Protein AF-0000000066226506 (afdb_homodimer)

Foldseek 3Di:
DKDWQVVLCLFFVCSVVPDPVVLQVLCVLLPWHFDDKDAFDDKAQKAKWAWADWAADPPDRQKIWTWIHQDPPDTFTAIDRFPVVVPVVVQHRWIFMWRFQQIAFPVGDHWHFDDDPNDIHGTDGAQPCRHPVVLLVQEDPNSNRHGDTARDDDRNDRP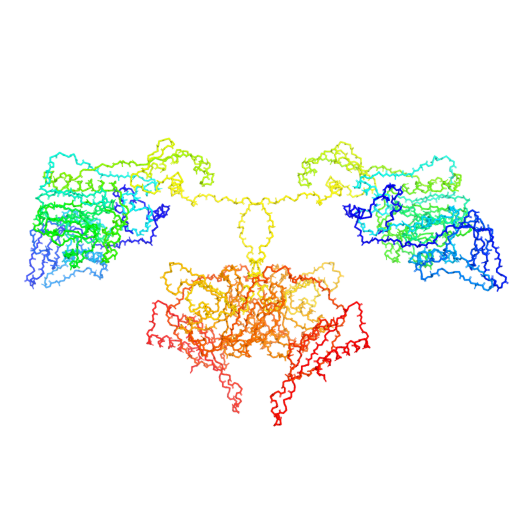CCQQQVNRIMMTDIDDDQQALQVLAVLQVSLLSCLLVVGDTDDPQDDDPLPAEDADPAAEEEPDDPFFPDKWFKKFFQAAWAADGSNLQSVCSSVVHHGDTNVVSLQVVLCNHLLFGKDKFQPVLADHHKYWDFDPDWDWFQWPVRDIDTDDGRQTFIHGPPGTQARPQATGGPSGDDDRPGGMMTMITTGGHLVNLVVRCVVRVGDDSRSVSSVGHHFVVSSVVSVSSVCRVVVVPDPSHRMHDISDDDDDDQFDDKEFADVCVLCVVLPNPVVQDPVNLQSSLVSSVWDDDPRMITHTRRRDNDDYVVVSSSSVCSSVPNVPDDDDDDDDPPDVDDPPLQVVLVVVLVVVVVVQVAAEDDDDQFAAPVLQCAPLVVPADDFDFDPDDPDNGGTTGHNFDASRLLLVVLVCVVVPHDDTKYKYWDWGQGPVGTFIKMKIKGFAAGPADPVDRPDHHGPALVVVVVSVQVSLVSLQFGWDWDFDPDPPFFHRVFKIFTDGPNDTFWIKGWTDLVSSVVSVRSVTIMIMIMGGCRCSSPPPPGDDDDDDDDDPDDKDKDKDKKWDDPPDDPVNVVVLLVVLVQFPDKDFPDKDQCPVVPPVPPPGGTIMTIMMTIGDDPPDDDDPVRVVVSVVVSQVSCVVVVIHD/DKDWQVVLCLFFVCSVVPDVVVLQVLCVLLPWHFPDKDAFDDKAQKWKWAFADWDADPPDRQKIWTWIHQDPPDTFTAIDRFPVVVVVVVRHRWIFMWRFQQIQFPVGDHWHFDDDPNDTHGTDGAAPCRHPVVLLVQEDPNRNRHGDTARDDDRNDRPPCQQQVSRIMMTDIDDDQQALQVLAVLQVSLLSCLLVVGDTDDPLDFDPLPAEDADPAAEEEPDDPQFPDKWFKKFFQAAWAADGSNLQSVCSSVVHHGDTNVVSLQVVLCNHLLFGKDKFQPVLADHHKYWDFDPDWDWFQWPVRDIDTDDGRQTFIHGPPGTQDRPQATGGPSGDDDRPGGMMTMITTGGHLVNLVVRCVVRVGDDSRSVSSVGHHFVVSSVVSVSSVCRVVVVPDPNHRMHDISDDDDDDQFDDKEFADVCVLCVVLPNPVVQDPVNLQSSLVSSPWDDDPRMITHTRRRDNDDYVVVSSSSVCSSVPNVVDDDDDDDDPPPVDDPPLQVVLVVVLQVVVVVQVAAEDDDDQFAAPVLQCAPLVVPADDFDFDPDDPDNGGTTGHNFDASRLLLVVLVCVVVPHDDTKYKYWDWGQGPVGTFIKMKIKGFAAGPADPVGRPDHHGPALVVVVVSVQVSLVSLQFGWDWDFDPDPPFFNRVFKIFIHGPNDTFWIKGWTDLVSSVVSVRSVTIMIMIMGGCRCSSPPPPGDDDDDDDDDPDDKDKDKDKKWDDPPDDVVNVVVLLVVLPQFPDKDFPDKDQCPVVPPVPPDGGTIITIMMTIGDDPPDDDDPVRVVVSVVVSQVSCVVVVIHD

pLDDT: mean 89.47, std 9.87, range [40.28, 98.5]

Solvent-accessible surface area (backbone atoms only — not comparable to full-atom values): 88257 Å² total; per-residue (Å²): 90,71,41,44,50,64,64,43,26,68,32,25,67,67,53,80,76,50,55,67,69,59,50,48,51,49,34,40,49,65,53,36,38,66,76,48,76,47,73,54,84,85,64,60,54,38,31,24,21,30,34,67,47,77,40,72,37,89,86,36,90,70,35,32,37,30,36,29,34,48,46,98,86,40,71,44,40,29,61,46,62,44,64,62,64,74,46,48,89,78,42,56,76,27,28,32,43,33,32,28,64,72,14,59,35,82,76,69,52,64,34,56,74,41,76,59,90,89,42,70,19,60,31,41,77,36,29,58,46,46,70,41,53,90,56,45,86,28,47,32,76,68,51,69,58,21,53,49,73,35,92,75,77,55,81,43,34,59,72,60,42,68,56,39,49,53,75,37,44,34,37,33,33,48,72,52,86,78,45,50,50,49,61,2,43,54,55,40,44,36,43,52,19,44,61,69,70,48,68,67,44,81,88,76,66,79,72,79,81,72,64,48,36,78,63,93,54,54,59,44,70,72,49,86,81,52,46,86,40,60,33,35,35,34,40,45,82,46,76,78,43,77,54,54,49,53,60,38,23,54,34,38,74,60,70,34,61,48,80,30,36,66,63,36,46,37,58,49,52,20,50,41,41,40,43,58,47,48,70,32,21,43,82,58,53,46,73,40,40,34,35,37,56,33,83,56,78,45,73,49,49,28,72,84,76,43,76,45,73,44,46,72,62,35,51,30,31,27,38,73,81,48,68,40,22,43,53,66,50,46,47,17,48,70,22,50,68,56,89,82,40,36,36,33,35,39,36,41,61,35,60,40,24,67,59,40,44,52,48,30,60,73,71,68,53,86,37,72,41,29,58,51,39,44,32,72,64,39,66,45,32,50,52,51,45,53,50,51,49,51,45,60,46,56,77,76,45,56,51,63,33,29,30,47,65,63,57,86,83,87,72,61,69,51,73,47,77,34,68,54,56,71,66,58,50,28,51,73,72,69,60,44,79,82,66,53,69,67,58,54,49,48,53,43,36,45,59,59,32,46,68,56,91,51,35,35,32,39,34,41,60,60,87,69,71,82,49,53,68,48,51,46,53,58,48,41,33,58,69,36,71,85,75,56,77,87,73,64,53,80,39,68,54,61,85,65,79,72,65,60,63,62,52,47,53,50,51,46,51,52,38,43,39,54,70,65,32,40,83,54,84,80,78,61,50,24,25,68,68,55,23,59,42,75,30,84,83,62,76,65,74,63,51,66,53,91,83,49,92,41,73,60,42,27,22,38,30,60,47,54,57,52,58,52,46,49,51,47,32,55,34,48,76,64,69,42,84,66,67,36,35,32,33,78,46,68,40,60,46,86,91,43,74,39,38,29,38,22,36,43,36,60,52,47,45,78,49,44,67,56,42,73,82,38,29,35,66,76,49,59,68,48,52,49,53,52,50,48,53,57,43,38,65,52,36,46,74,73,44,78,42,79,42,90,64,61,83,53,32,36,46,97,43,30,34,31,34,26,45,96,90,35,79,41,29,40,38,24,31,51,32,51,77,64,29,47,80,45,75,42,51,89,52,70,37,36,38,38,43,34,50,42,43,63,53,66,70,51,80,87,45,62,74,88,65,92,71,81,81,73,88,63,80,80,50,72,49,78,45,52,35,33,35,43,88,84,53,53,67,64,58,53,51,52,55,57,66,68,44,77,61,47,65,48,70,46,51,56,36,70,48,67,35,71,79,59,71,59,86,67,86,69,81,53,50,41,32,38,29,32,37,38,29,49,56,66,75,96,59,86,77,50,74,68,56,51,51,50,54,52,50,51,52,52,49,55,35,47,74,71,64,34,41,109,89,69,43,45,50,64,64,44,27,66,32,25,67,67,52,81,76,49,55,66,67,58,50,49,51,50,34,40,50,66,52,36,38,68,75,49,75,49,73,57,84,86,63,61,53,38,30,22,21,31,34,70,48,75,40,73,36,90,87,38,90,70,32,32,38,30,36,29,33,46,46,98,87,40,73,43,39,28,63,46,63,45,63,62,62,75,47,48,88,78,40,55,75,27,29,33,43,32,32,28,66,72,14,57,36,82,77,70,51,63,34,56,74,42,75,59,90,88,42,69,19,61,31,41,78,37,29,58,48,46,70,43,53,89,56,44,85,27,48,32,78,67,53,70,57,21,55,49,72,35,91,75,79,56,80,45,34,59,73,58,40,68,55,38,50,53,75,38,44,34,37,32,33,48,73,52,86,77,45,52,50,48,60,2,43,55,56,39,44,36,42,51,19,42,58,70,70,48,69,67,45,80,89,75,66,78,72,79,79,71,65,49,36,77,64,91,56,54,57,44,72,70,47,87,81,50,46,86,41,61,32,34,34,35,40,45,82,44,76,77,44,77,55,52,49,54,60,40,22,54,35,38,73,60,69,33,61,46,80,30,36,66,63,37,47,36,59,50,51,20,49,42,43,40,42,58,48,47,72,33,20,41,83,57,54,46,74,40,41,34,35,36,56,32,83,56,80,45,73,50,49,28,69,84,76,42,78,44,72,44,45,73,64,34,51,29,30,26,38,72,82,49,68,41,23,42,53,66,49,47,48,16,50,71,24,50,68,57,90,83,40,36,34,33,34,40,36,41,63,35,62,40,24,68,59,39,43,52,47,30,62,72,70,68,53,85,37,72,41,30,58,50,40,46,31,72,65,39,67,46,33,50,54,51,46,52,48,50,50,50,45,59,46,57,76,75,45,57,52,62,32,29,29,47,65,64,57,86,83,86,71,61,70,51,74,46,78,34,67,54,56,70,66,59,49,29,50,75,71,69,60,44,79,81,65,54,68,66,58,56,47,47,54,42,38,47,60,58,32,47,68,56,90,51,36,37,31,39,34,41,61,60,86,69,71,84,50,52,68,46,51,46,53,58,48,41,34,58,68,35,72,85,73,55,77,87,74,65,53,79,38,68,54,61,84,65,80,73,64,60,62,62,51,47,53,50,51,48,51,53,39,44,40,54,68,66,32,41,83,54,85,80,77,60,49,23,25,68,67,56,24,60,41,75,31,84,83,62,75,66,75,63,50,67,54,90,83,49,94,40,74,60,43,26,21,37,29,60,46,54,56,51,60,53,46,49,52,48,31,54,33,49,76,64,69,44,83,65,66,37,36,30,36,75,45,69,39,59,46,86,91,43,74,39,38,30,38,22,35,42,34,58,51,46,46,79,48,43,67,56,42,73,81,39,29,35,66,74,48,59,68,48,52,50,53,51,49,48,54,56,44,39,66,53,36,46,75,72,45,77,42,80,41,90,63,61,84,53,32,36,46,97,41,31,34,31,33,28,46,95,90,35,79,41,30,42,37,23,30,52,32,50,77,62,28,47,80,45,74,42,51,90,52,69,37,36,38,37,43,34,52,42,43,64,54,67,69,49,81,87,45,62,74,87,66,90,72,80,79,72,90,60,79,79,51,72,50,78,43,52,35,32,36,44,87,85,54,54,67,64,59,53,51,50,55,57,64,66,44,78,62,45,64,48,69,45,51,57,37,69,47,65,36,72,78,58,71,60,88,65,86,71,80,54,51,43,33,38,30,32,36,37,27,48,56,67,73,98,58,86,77,49,72,67,56,52,51,50,54,52,49,52,50,53,50,55,35,47,74,71,65,35,43,108

Structure (mmCIF, N/CA/C/O backbone):
data_AF-0000000066226506-model_v1
#
loop_
_entity.id
_entity.type
_entity.pdbx_description
1 polymer 'Phenylalanine--tRNA ligase beta subunit'
#
loop_
_atom_site.group_PDB
_atom_site.id
_atom_site.type_symbol
_atom_site.label_atom_id
_atom_site.label_alt_id
_atom_site.label_comp_id
_atom_site.label_asym_id
_atom_site.label_entity_id
_atom_site.label_seq_id
_atom_site.pdbx_PDB_ins_code
_atom_site.Cartn_x
_atom_site.Cartn_y
_atom_site.Cartn_z
_atom_site.occupancy
_atom_site.B_iso_or_equiv
_atom_site.auth_seq_id
_atom_site.auth_comp_id
_atom_site.auth_asym_id
_atom_site.auth_atom_id
_atom_site.pdbx_PDB_model_num
ATOM 1 N N . MET A 1 1 ? 6.039 41.031 18.359 1 91.06 1 MET A N 1
ATOM 2 C CA . MET A 1 1 ? 6.832 42.281 18.328 1 91.06 1 MET A CA 1
ATOM 3 C C . MET A 1 1 ? 6.625 43 17.016 1 91.06 1 MET A C 1
ATOM 5 O O . MET A 1 1 ? 6.57 42.375 15.945 1 91.06 1 MET A O 1
ATOM 9 N N . LEU A 1 2 ? 6.469 44.281 17.141 1 93.94 2 LEU A N 1
ATOM 10 C CA . LEU A 1 2 ? 6.332 45.094 15.953 1 93.94 2 LEU A CA 1
ATOM 11 C C . LEU A 1 2 ? 7.691 45.625 15.484 1 93.94 2 LEU A C 1
ATOM 13 O O . LEU A 1 2 ? 8.414 46.25 16.25 1 93.94 2 LEU A O 1
ATOM 17 N N . LEU A 1 3 ? 7.965 45.25 14.297 1 94.56 3 LEU A N 1
ATOM 18 C CA . LEU A 1 3 ? 9.25 45.594 13.727 1 94.56 3 LEU A CA 1
ATOM 19 C C . LEU A 1 3 ? 9.07 46.625 12.594 1 94.56 3 LEU A C 1
ATOM 21 O O . LEU A 1 3 ? 8.516 46.281 11.547 1 94.56 3 LEU A O 1
ATOM 25 N N . SER A 1 4 ? 9.57 47.781 12.859 1 93.81 4 SER A N 1
ATOM 26 C CA . SER A 1 4 ? 9.492 48.875 11.883 1 93.81 4 SER A CA 1
ATOM 27 C C . SER A 1 4 ? 10.672 48.812 10.914 1 93.81 4 SER A C 1
ATOM 29 O O . SER A 1 4 ? 11.828 48.75 11.344 1 93.81 4 SER A O 1
ATOM 31 N N . LYS A 1 5 ? 10.359 48.875 9.656 1 94.5 5 LYS A N 1
ATOM 32 C CA . LYS A 1 5 ? 11.406 48.875 8.641 1 94.5 5 LYS A CA 1
ATOM 33 C C . LYS A 1 5 ? 12.281 50.125 8.789 1 94.5 5 LYS A C 1
ATOM 35 O O . LYS A 1 5 ? 13.5 50.062 8.625 1 94.5 5 LYS A O 1
ATOM 40 N N . LYS A 1 6 ? 11.734 51.219 9.164 1 90.94 6 LYS A N 1
ATOM 41 C CA . LYS A 1 6 ? 12.469 52.469 9.336 1 90.94 6 LYS A CA 1
ATOM 42 C C . LYS A 1 6 ? 13.398 52.375 10.539 1 90.94 6 LYS A C 1
ATOM 44 O O . LYS A 1 6 ? 14.5 52.938 10.516 1 90.94 6 LYS A O 1
ATOM 49 N N . VAL A 1 7 ? 12.898 51.719 11.547 1 91.62 7 VAL A N 1
ATOM 50 C CA . VAL A 1 7 ? 13.766 51.531 12.711 1 91.62 7 VAL A CA 1
ATOM 51 C C . VAL A 1 7 ? 14.945 50.656 12.359 1 91.62 7 VAL A C 1
ATOM 53 O O . VAL A 1 7 ? 16.078 50.906 12.766 1 91.62 7 VAL A O 1
ATOM 56 N N . ILE A 1 8 ? 14.703 49.625 11.578 1 94.88 8 ILE A N 1
ATOM 57 C CA . ILE A 1 8 ? 15.766 48.719 11.148 1 94.88 8 ILE A CA 1
ATOM 58 C C . ILE A 1 8 ? 16.797 49.5 10.344 1 94.88 8 ILE A C 1
ATOM 60 O O . ILE A 1 8 ? 18 49.219 10.43 1 94.88 8 ILE A O 1
ATOM 64 N N . ALA A 1 9 ? 16.328 50.438 9.578 1 93.19 9 ALA A N 1
ATOM 65 C CA . ALA A 1 9 ? 17.188 51.188 8.695 1 93.19 9 ALA A CA 1
ATOM 66 C C . ALA A 1 9 ? 18.266 51.938 9.484 1 93.19 9 ALA A C 1
ATOM 68 O O . ALA A 1 9 ? 19.297 52.312 8.938 1 93.19 9 ALA A O 1
ATOM 69 N N . ASN A 1 10 ? 17.984 52.156 10.812 1 90.06 10 ASN A N 1
ATOM 70 C CA . ASN A 1 10 ? 18.984 52.781 11.664 1 90.06 10 ASN A CA 1
ATOM 71 C C . ASN A 1 10 ? 20.219 51.875 11.82 1 90.06 10 ASN A C 1
ATOM 73 O O . ASN A 1 10 ? 21.312 52.344 12.109 1 90.06 10 ASN A O 1
ATOM 77 N N . PHE A 1 11 ? 19.969 50.625 11.555 1 94.75 11 PHE A N 1
ATOM 78 C CA . PHE A 1 11 ? 21.047 49.656 11.727 1 94.75 11 PHE A CA 1
ATOM 79 C C . PHE A 1 11 ? 21.5 49.094 10.375 1 94.75 11 PHE A C 1
ATOM 81 O O . PHE A 1 11 ? 22.641 48.656 10.227 1 94.75 11 PHE A O 1
ATOM 88 N N . ILE A 1 12 ? 20.562 49.031 9.469 1 96.06 12 ILE A N 1
ATOM 89 C CA . ILE A 1 12 ? 20.828 48.594 8.102 1 96.06 12 ILE A CA 1
ATOM 90 C C . ILE A 1 12 ? 20.344 49.656 7.125 1 96.06 12 ILE A C 1
ATOM 92 O O . ILE A 1 12 ? 19.266 49.531 6.535 1 96.06 12 ILE A O 1
ATOM 96 N N . PRO A 1 13 ? 21.094 50.562 6.855 1 93.69 13 PRO A N 1
ATOM 97 C CA . PRO A 1 13 ? 20.672 51.719 6.066 1 93.69 13 PRO A CA 1
ATOM 98 C C . PRO A 1 13 ? 20.125 51.344 4.691 1 93.69 13 PRO A C 1
ATOM 100 O O . PRO A 1 13 ? 19.219 51.969 4.176 1 93.69 13 PRO A O 1
ATOM 103 N N . THR A 1 14 ? 20.547 50.25 4.184 1 95 14 THR A N 1
ATOM 104 C CA . THR A 1 14 ? 20.188 49.875 2.818 1 95 14 THR A CA 1
ATOM 105 C C . THR A 1 14 ? 18.953 49 2.801 1 95 14 THR A C 1
ATOM 107 O O . THR A 1 14 ? 18.516 48.562 1.737 1 95 14 THR A O 1
ATOM 110 N N . ILE A 1 15 ? 18.344 48.75 3.898 1 95.19 15 ILE A N 1
ATOM 111 C CA . ILE A 1 15 ? 17.234 47.812 3.99 1 95.19 15 ILE A CA 1
ATOM 112 C C . ILE A 1 15 ? 16.016 48.406 3.279 1 95.19 15 ILE A C 1
ATOM 114 O O . ILE A 1 15 ? 15.141 47.656 2.822 1 95.19 15 ILE A O 1
ATOM 118 N N . THR A 1 16 ? 15.938 49.781 3.178 1 91.75 16 THR A N 1
ATOM 119 C CA . THR A 1 16 ? 14.805 50.469 2.551 1 91.75 16 THR A CA 1
ATOM 120 C C . THR A 1 16 ? 14.727 50.125 1.066 1 91.75 16 THR A C 1
ATOM 122 O O . THR A 1 16 ? 13.664 50.219 0.457 1 91.75 16 THR A O 1
ATOM 125 N N . LYS A 1 17 ? 15.812 49.625 0.617 1 93.25 17 LYS A N 1
ATOM 126 C CA . LYS A 1 17 ? 15.859 49.281 -0.807 1 93.25 17 LYS A CA 1
ATOM 127 C C . LYS A 1 17 ? 15.469 47.844 -1.057 1 93.25 17 LYS A C 1
ATOM 129 O O . LYS A 1 17 ? 15.281 47.438 -2.205 1 93.25 17 LYS A O 1
ATOM 134 N N . ILE A 1 18 ? 15.422 47.156 -0.051 1 95.31 18 ILE A N 1
ATOM 135 C CA . ILE A 1 18 ? 15.078 45.75 -0.169 1 95.31 18 ILE A CA 1
ATOM 136 C C . ILE A 1 18 ? 13.562 45.562 -0.168 1 95.31 18 ILE A C 1
ATOM 138 O O . ILE A 1 18 ? 12.859 46.219 0.604 1 95.31 18 ILE A O 1
ATOM 142 N N . GLU A 1 19 ? 13.07 44.75 -1.031 1 95.31 19 GLU A N 1
ATOM 143 C CA . GLU A 1 19 ? 11.641 44.469 -1.099 1 95.31 19 GLU A CA 1
ATOM 144 C C . GLU A 1 19 ? 11.141 43.812 0.185 1 95.31 19 GLU A C 1
ATOM 146 O O . GLU A 1 19 ? 11.836 43 0.78 1 95.31 19 GLU A O 1
ATOM 151 N N . ASP A 1 20 ? 9.938 44.219 0.591 1 95.19 20 ASP A N 1
ATOM 152 C CA . ASP A 1 20 ? 9.359 43.688 1.824 1 95.19 20 ASP A CA 1
ATOM 153 C C . ASP A 1 20 ? 9.281 42.156 1.784 1 95.19 20 ASP A C 1
ATOM 155 O O . ASP A 1 20 ? 9.508 41.5 2.797 1 95.19 20 ASP A O 1
ATOM 159 N N . LYS A 1 21 ? 8.961 41.656 0.585 1 95 21 LYS A N 1
ATOM 160 C CA . LYS A 1 21 ? 8.852 40.188 0.451 1 95 21 LYS A CA 1
ATOM 161 C C . LYS A 1 21 ? 10.164 39.5 0.799 1 95 21 LYS A C 1
ATOM 163 O O . LYS A 1 21 ? 10.172 38.469 1.46 1 95 21 LYS A O 1
ATOM 168 N N . LYS A 1 22 ? 11.195 40.062 0.374 1 95.12 22 LYS A N 1
ATOM 169 C CA . LYS A 1 22 ? 12.516 39.5 0.65 1 95.12 22 LYS A CA 1
ATOM 170 C C . LYS A 1 22 ? 12.859 39.625 2.135 1 95.12 22 LYS A C 1
ATOM 172 O O . LYS A 1 22 ? 13.516 38.719 2.689 1 95.12 22 LYS A O 1
ATOM 177 N N . ILE A 1 23 ? 12.398 40.688 2.762 1 96.56 23 ILE A N 1
ATOM 178 C CA . ILE A 1 23 ? 12.625 40.875 4.191 1 96.56 23 ILE A CA 1
ATOM 179 C C . ILE A 1 23 ? 11.836 39.812 4.965 1 96.56 23 ILE A C 1
ATOM 181 O O . ILE A 1 23 ? 12.352 39.219 5.914 1 96.56 23 ILE A O 1
ATOM 185 N N . VAL A 1 24 ? 10.672 39.562 4.516 1 96.31 24 VAL A N 1
ATOM 186 C CA . VAL A 1 24 ? 9.828 38.562 5.152 1 96.31 24 VAL A CA 1
ATOM 187 C C . VAL A 1 24 ? 10.477 37.188 5.027 1 96.31 24 VAL A C 1
ATOM 189 O O . VAL A 1 24 ? 10.531 36.438 6 1 96.31 24 VAL A O 1
ATOM 192 N N . GLU A 1 25 ? 10.961 36.906 3.838 1 93.19 25 GLU A N 1
ATOM 193 C CA . GLU A 1 25 ? 11.641 35.625 3.615 1 93.19 25 GLU A CA 1
ATOM 194 C C . GLU A 1 25 ? 12.859 35.5 4.52 1 93.19 25 GLU A C 1
ATOM 196 O O . GLU A 1 25 ? 13.109 34.438 5.082 1 93.19 25 GLU A O 1
ATOM 201 N N . ALA A 1 26 ? 13.539 36.531 4.609 1 94.44 26 ALA A N 1
ATOM 202 C CA . ALA A 1 26 ? 14.742 36.531 5.438 1 94.44 26 ALA A CA 1
ATOM 203 C C . ALA A 1 26 ? 14.398 36.344 6.91 1 94.44 26 ALA A C 1
ATOM 205 O O . ALA A 1 26 ? 15.047 35.531 7.602 1 94.44 26 ALA A O 1
ATOM 206 N N . LEU A 1 27 ? 13.383 37.062 7.375 1 95.69 27 LEU A N 1
ATOM 207 C CA . LEU A 1 27 ? 12.945 36.938 8.758 1 95.69 27 LEU A CA 1
ATOM 208 C C . LEU A 1 27 ? 12.5 35.531 9.062 1 95.69 27 LEU A C 1
ATOM 210 O O . LEU A 1 27 ? 12.906 34.938 10.07 1 95.69 27 LEU A O 1
ATOM 214 N N . ASN A 1 28 ? 11.82 34.938 8.188 1 93.12 28 ASN A N 1
ATOM 215 C CA . ASN A 1 28 ? 11.367 33.562 8.367 1 93.12 28 ASN A CA 1
ATOM 216 C C . ASN A 1 28 ? 12.539 32.594 8.344 1 93.12 28 ASN A C 1
ATOM 218 O O . ASN A 1 28 ? 12.555 31.625 9.109 1 93.12 28 ASN A O 1
ATOM 222 N N . ALA A 1 29 ? 13.422 32.812 7.488 1 90.62 29 ALA A N 1
ATOM 223 C CA . ALA A 1 29 ? 14.578 31.922 7.34 1 90.62 29 ALA A CA 1
ATOM 224 C C . ALA A 1 29 ? 15.414 31.891 8.617 1 90.62 29 ALA A C 1
ATOM 226 O O . ALA A 1 29 ? 15.93 30.844 9.008 1 90.62 29 ALA A O 1
ATOM 227 N N . ILE A 1 30 ? 15.531 33.031 9.266 1 92.31 30 ILE A N 1
ATOM 228 C CA . ILE A 1 30 ? 16.406 33.062 10.438 1 92.31 30 ILE A CA 1
ATOM 229 C C . ILE A 1 30 ? 15.633 32.625 11.68 1 92.31 30 ILE A C 1
ATOM 231 O O . ILE A 1 30 ? 16.219 32.406 12.742 1 92.31 30 ILE A O 1
ATOM 235 N N . GLY A 1 31 ? 14.297 32.5 11.492 1 91.5 31 GLY A N 1
ATOM 236 C CA . GLY A 1 31 ? 13.523 31.938 12.586 1 91.5 31 GLY A CA 1
ATOM 237 C C . GLY A 1 31 ? 12.531 32.906 13.188 1 91.5 31 GLY A C 1
ATOM 238 O O . GLY A 1 31 ? 11.867 32.594 14.172 1 91.5 31 GLY A O 1
ATOM 239 N N . ALA A 1 32 ? 12.508 34.188 12.773 1 94.25 32 ALA A N 1
ATOM 240 C CA . ALA A 1 32 ? 11.484 35.156 13.172 1 94.25 32 ALA A CA 1
ATOM 241 C C . ALA A 1 32 ? 10.281 35.094 12.234 1 94.25 32 ALA A C 1
ATOM 243 O O . ALA A 1 32 ? 10.273 35.75 11.188 1 94.25 32 ALA A O 1
ATOM 244 N N . GLU A 1 33 ? 9.328 34.5 12.664 1 94.25 33 GLU A N 1
ATOM 245 C CA . GLU A 1 33 ? 8.18 34.25 11.797 1 94.25 33 GLU A CA 1
ATOM 246 C C . GLU A 1 33 ? 7.305 35.5 11.664 1 94.25 33 GLU A C 1
ATOM 248 O O . GLU A 1 33 ? 6.883 36.062 12.672 1 94.25 33 GLU A O 1
ATOM 253 N N . VAL A 1 34 ? 7.066 35.906 10.477 1 95.62 34 VAL A N 1
ATOM 254 C CA . VAL A 1 34 ? 6.219 37.062 10.227 1 95.62 34 VAL A CA 1
ATOM 255 C C . VAL A 1 34 ? 4.75 36.656 10.227 1 95.62 34 VAL A C 1
ATOM 257 O O . VAL A 1 34 ? 4.328 35.844 9.406 1 95.62 34 VAL A O 1
ATOM 260 N N . GLU A 1 35 ? 4.062 37.219 11.141 1 94.5 35 GLU A N 1
ATOM 261 C CA . GLU A 1 35 ? 2.645 36.906 11.281 1 94.5 35 GLU A CA 1
ATOM 262 C C . GLU A 1 35 ? 1.787 37.781 10.375 1 94.5 35 GLU A C 1
ATOM 264 O O . GLU A 1 35 ? 0.831 37.312 9.758 1 94.5 35 GLU A O 1
ATOM 269 N N . SER A 1 36 ? 2.094 39.094 10.273 1 92.88 36 SER A N 1
ATOM 270 C CA . SER A 1 36 ? 1.364 40.031 9.438 1 92.88 36 SER A CA 1
ATOM 271 C C . SER A 1 36 ? 2.24 41.219 9.055 1 92.88 36 SER A C 1
ATOM 273 O O . SER A 1 36 ? 3.283 41.469 9.672 1 92.88 36 SER A O 1
ATOM 275 N N . ILE A 1 37 ? 1.874 41.938 7.996 1 93.75 37 ILE A N 1
ATOM 276 C CA . ILE A 1 37 ? 2.547 43.125 7.512 1 93.75 37 ILE A CA 1
ATOM 277 C C . ILE A 1 37 ? 1.56 44.312 7.477 1 93.75 37 ILE A C 1
ATOM 279 O O . ILE A 1 37 ? 0.454 44.156 6.945 1 93.75 37 ILE A O 1
ATOM 283 N N . LYS A 1 38 ? 1.901 45.375 8.148 1 91.44 38 LYS A N 1
ATOM 284 C CA . LYS A 1 38 ? 1.064 46.562 8.133 1 91.44 38 LYS A CA 1
ATOM 285 C C . LYS A 1 38 ? 1.729 47.688 7.348 1 91.44 38 LYS A C 1
ATOM 287 O O . LYS A 1 38 ? 2.912 47.969 7.547 1 91.44 38 LYS A O 1
ATOM 292 N N . THR A 1 39 ? 1.027 48.219 6.41 1 89.44 39 THR A N 1
ATOM 293 C CA . THR A 1 39 ? 1.458 49.406 5.652 1 89.44 39 THR A CA 1
ATOM 294 C C . THR A 1 39 ? 0.46 50.531 5.812 1 89.44 39 THR A C 1
ATOM 296 O O . THR A 1 39 ? -0.62 50.344 6.375 1 89.44 39 THR A O 1
ATOM 299 N N . PHE A 1 40 ? 0.894 51.812 5.434 1 86 40 PHE A N 1
ATOM 300 C CA . PHE A 1 40 ? 0.053 53 5.594 1 86 40 PHE A CA 1
ATOM 301 C C . PHE A 1 40 ? -0.453 53.469 4.242 1 86 40 PHE A C 1
ATOM 303 O O . PHE A 1 40 ? 0.243 53.344 3.232 1 86 40 PHE A O 1
ATOM 310 N N . SER A 1 41 ? -1.71 53.875 4.207 1 80.56 41 SER A N 1
ATOM 311 C CA . SER A 1 41 ? -2.299 54.406 2.982 1 80.56 41 SER A CA 1
ATOM 312 C C . SER A 1 41 ? -1.796 55.812 2.695 1 80.56 41 SER A C 1
ATOM 314 O O . SER A 1 41 ? -1.719 56.656 3.602 1 80.56 41 SER A O 1
ATOM 316 N N . MET A 1 42 ? -1.318 56.062 1.514 1 81.69 42 MET A N 1
ATOM 317 C CA . MET A 1 42 ? -0.842 57.375 1.124 1 81.69 42 MET A CA 1
ATOM 318 C C . MET A 1 42 ? -2 58.25 0.675 1 81.69 42 MET A C 1
ATOM 320 O O . MET A 1 42 ? -2.877 57.812 -0.066 1 81.69 42 MET A O 1
ATOM 324 N N . ILE A 1 43 ? -2.107 59.469 1.298 1 87.69 43 ILE A N 1
ATOM 325 C CA . ILE A 1 43 ? -3.133 60.438 0.966 1 87.69 43 ILE A CA 1
ATOM 326 C C . ILE A 1 43 ? -2.566 61.469 -0.012 1 87.69 43 ILE A C 1
ATOM 328 O O . ILE A 1 43 ? -1.434 61.938 0.15 1 87.69 43 ILE A O 1
ATOM 332 N N . ASP A 1 44 ? -3.328 61.781 -0.971 1 89.88 44 ASP A N 1
ATOM 333 C CA . ASP A 1 44 ? -2.908 62.781 -1.97 1 89.88 44 ASP A CA 1
ATOM 334 C C . ASP A 1 44 ? -3.246 64.188 -1.525 1 89.88 44 ASP A C 1
ATOM 336 O O . ASP A 1 44 ? -4.098 64.375 -0.655 1 89.88 44 ASP A O 1
ATOM 340 N N . TYR A 1 45 ? -2.516 65.25 -2.025 1 93.06 45 TYR A N 1
ATOM 341 C CA . TYR A 1 45 ? -2.793 66.688 -1.908 1 93.06 45 TYR A CA 1
ATOM 342 C C . TYR A 1 45 ? -2.488 67.188 -0.501 1 93.06 45 TYR A C 1
ATOM 344 O O . TYR A 1 45 ? -3.242 67.938 0.056 1 93.06 45 TYR A O 1
ATOM 352 N N . LEU A 1 46 ? -1.566 66.562 0.076 1 94.38 46 LEU A N 1
ATOM 353 C CA . LEU A 1 46 ? -1.023 67.062 1.324 1 94.38 46 LEU A CA 1
ATOM 354 C C . LEU A 1 46 ? 0.229 67.875 1.065 1 94.38 46 LEU A C 1
ATOM 356 O O . LEU A 1 46 ? 1.03 67.562 0.189 1 94.38 46 LEU A O 1
ATOM 360 N N . ILE A 1 47 ? 0.38 68.938 1.839 1 95.25 47 ILE A N 1
ATOM 361 C CA . ILE A 1 47 ? 1.545 69.812 1.642 1 95.25 47 ILE A CA 1
ATOM 362 C C . ILE A 1 47 ? 1.978 70.375 2.979 1 95.25 47 ILE A C 1
ATOM 364 O O . ILE A 1 47 ? 1.155 70.562 3.879 1 95.25 47 ILE A O 1
ATOM 368 N N . ILE A 1 48 ? 3.299 70.625 3.09 1 96.31 48 ILE A N 1
ATOM 369 C CA . ILE A 1 48 ? 3.811 71.312 4.27 1 96.31 48 ILE A CA 1
ATOM 370 C C . ILE A 1 48 ? 3.668 72.812 4.086 1 96.31 48 ILE A C 1
ATOM 372 O O . ILE A 1 48 ? 4.148 73.375 3.098 1 96.31 48 ILE A O 1
ATOM 376 N N . GLY A 1 49 ? 2.953 73.438 4.977 1 96.19 49 GLY A N 1
ATOM 377 C CA . GLY A 1 49 ? 2.83 74.875 5.004 1 96.19 49 GLY A CA 1
ATOM 378 C C . GLY A 1 49 ? 3.451 75.5 6.238 1 96.19 49 GLY A C 1
ATOM 379 O O . GLY A 1 49 ? 3.85 74.812 7.168 1 96.19 49 GLY A O 1
ATOM 380 N N . LYS A 1 50 ? 3.559 76.812 6.184 1 95.88 50 LYS A N 1
ATOM 381 C CA . LYS A 1 50 ? 4.082 77.562 7.312 1 95.88 50 LYS A CA 1
ATOM 382 C C . LYS A 1 50 ? 3.068 78.625 7.797 1 95.88 50 LYS A C 1
ATOM 384 O O . LYS A 1 50 ? 2.477 79.312 6.992 1 95.88 50 LYS A O 1
ATOM 389 N N . ILE A 1 51 ? 2.865 78.688 9.094 1 94.75 51 ILE A N 1
ATOM 390 C CA . ILE A 1 51 ? 1.905 79.625 9.656 1 94.75 51 ILE A CA 1
ATOM 391 C C . ILE A 1 51 ? 2.488 81.062 9.625 1 94.75 51 ILE A C 1
ATOM 393 O O . ILE A 1 51 ? 3.514 81.312 10.258 1 94.75 51 ILE A O 1
ATOM 397 N N . PHE A 1 52 ? 1.834 81.875 8.992 1 93.44 52 PHE A N 1
ATOM 398 C CA . PHE A 1 52 ? 2.328 83.25 8.844 1 93.44 52 PHE A CA 1
ATOM 399 C C . PHE A 1 52 ? 1.624 84.188 9.812 1 93.44 52 PHE A C 1
ATOM 401 O O . PHE A 1 52 ? 2.277 84.938 10.555 1 93.44 52 PHE A O 1
ATOM 408 N N . THR A 1 53 ? 0.297 84.25 9.789 1 93.25 53 THR A N 1
ATOM 409 C CA . THR A 1 53 ? -0.465 85.062 10.734 1 93.25 53 THR A CA 1
ATOM 410 C C . THR A 1 53 ? -1.695 84.312 11.219 1 93.25 53 THR A C 1
ATOM 412 O O . THR A 1 53 ? -2.15 83.375 10.57 1 93.25 53 THR A O 1
ATOM 415 N N . ILE A 1 54 ? -2.062 84.625 12.391 1 93.44 54 ILE A N 1
ATOM 416 C CA . ILE A 1 54 ? -3.285 84.062 12.969 1 93.44 54 ILE A CA 1
ATOM 417 C C . ILE A 1 54 ? -4.168 85.25 13.469 1 93.44 54 ILE A C 1
ATOM 419 O O . ILE A 1 54 ? -3.711 86.062 14.219 1 93.44 54 ILE A O 1
ATOM 423 N N . LYS A 1 55 ? -5.309 85.312 12.977 1 90.62 55 LYS A N 1
ATOM 424 C CA . LYS A 1 55 ? -6.281 86.25 13.43 1 90.62 55 LYS A CA 1
ATOM 425 C C . LYS A 1 55 ? -7.555 85.625 13.93 1 90.62 55 LYS A C 1
ATOM 427 O O . LYS A 1 55 ? -7.945 84.562 13.438 1 90.62 55 LYS A O 1
ATOM 432 N N . LYS A 1 56 ? -8.117 86.188 14.875 1 90.12 56 LYS A N 1
ATOM 433 C CA . LYS A 1 56 ? -9.383 85.688 15.383 1 90.12 56 LYS A CA 1
ATOM 434 C C . LYS A 1 56 ? -10.516 85.875 14.375 1 90.12 56 LYS A C 1
ATOM 436 O O . LYS A 1 56 ? -10.586 86.938 13.758 1 90.12 56 LYS A O 1
ATOM 441 N N . HIS A 1 57 ? -11.273 84.938 14.227 1 88.31 57 HIS A N 1
ATOM 442 C CA . HIS A 1 57 ? -12.43 85.062 13.344 1 88.31 57 HIS A CA 1
ATOM 443 C C . HIS A 1 57 ? -13.375 86.125 13.859 1 88.31 57 HIS A C 1
ATOM 445 O O . HIS A 1 57 ? -13.703 86.188 15.047 1 88.31 57 HIS A O 1
ATOM 451 N N . PRO A 1 58 ? -13.797 87 13.156 1 86.5 58 PRO A N 1
ATOM 452 C CA . PRO A 1 58 ? -14.609 88.188 13.586 1 86.5 58 PRO A CA 1
ATOM 453 C C . PRO A 1 58 ? -15.992 87.75 14.094 1 86.5 58 PRO A C 1
ATOM 455 O O . PRO A 1 58 ? -16.562 88.375 14.953 1 86.5 58 PRO A O 1
ATOM 458 N N . HIS A 1 59 ? -16.578 86.688 13.641 1 86.69 59 HIS A N 1
ATOM 459 C CA . HIS A 1 59 ? -17.953 86.312 13.977 1 86.69 59 HIS A CA 1
ATOM 460 C C . HIS A 1 59 ? -17.969 85.062 14.797 1 86.69 59 HIS A C 1
ATOM 462 O O . HIS A 1 59 ? -19.047 84.438 15.039 1 86.69 59 HIS A O 1
ATOM 468 N N . ALA A 1 60 ? -16.844 84.438 15.102 1 83.94 60 ALA A N 1
ATOM 469 C CA . ALA A 1 60 ? -16.812 83.188 15.875 1 83.94 60 ALA A CA 1
ATOM 470 C C . ALA A 1 60 ? -15.633 83.188 16.844 1 83.94 60 ALA A C 1
ATOM 472 O O . ALA A 1 60 ? -14.484 83.125 16.406 1 83.94 60 ALA A O 1
ATOM 473 N N . GLU A 1 61 ? -15.891 83.125 18.031 1 81.75 61 GLU A N 1
ATOM 474 C CA . GLU A 1 61 ? -14.867 83.25 19.062 1 81.75 61 GLU A CA 1
ATOM 475 C C . GLU A 1 61 ? -13.984 82 19.125 1 81.75 61 GLU A C 1
ATOM 477 O O . GLU A 1 61 ? -12.812 82.062 19.484 1 81.75 61 GLU A O 1
ATOM 482 N N . LYS A 1 62 ? -14.453 80.938 18.641 1 87.81 62 LYS A N 1
ATOM 483 C CA . LYS A 1 62 ? -13.711 79.688 18.797 1 87.81 62 LYS A CA 1
ATOM 484 C C . LYS A 1 62 ? -12.922 79.312 17.547 1 87.81 62 LYS A C 1
ATOM 486 O O . LYS A 1 62 ? -12.234 78.312 17.484 1 87.81 62 LYS A O 1
ATOM 491 N N . LEU A 1 63 ? -12.938 80.188 16.516 1 90.19 63 LEU A N 1
ATOM 492 C CA . LEU A 1 63 ? -12.281 79.938 15.25 1 90.19 63 LEU A CA 1
ATOM 493 C C . LEU A 1 63 ? -11.18 80.938 14.969 1 90.19 63 LEU A C 1
ATOM 495 O O . LEU A 1 63 ? -11.305 82.125 15.312 1 90.19 63 LEU A O 1
ATOM 499 N N . ASN A 1 64 ? -10.102 80.438 14.414 1 92.12 64 ASN A N 1
ATOM 500 C CA . ASN A 1 64 ? -8.984 81.312 13.984 1 92.12 64 ASN A CA 1
ATOM 501 C C . ASN A 1 64 ? -8.82 81.25 12.469 1 92.12 64 ASN A C 1
ATOM 503 O O . ASN A 1 64 ? -9.055 80.25 11.828 1 92.12 64 ASN A O 1
ATOM 507 N N . ILE A 1 65 ? -8.539 82.375 11.961 1 93.25 65 ILE A N 1
ATOM 508 C CA . ILE A 1 65 ? -8.156 82.5 10.555 1 93.25 65 ILE A CA 1
ATOM 509 C C . ILE A 1 65 ? -6.637 82.5 10.438 1 93.25 65 ILE A C 1
ATOM 511 O O . ILE A 1 65 ? -5.973 83.438 10.859 1 93.25 65 ILE A O 1
ATOM 515 N N . CYS A 1 66 ? -6.137 81.438 9.875 1 94.12 66 CYS A N 1
ATOM 516 C CA . CYS A 1 66 ? -4.691 81.25 9.734 1 94.12 66 CYS A CA 1
ATOM 517 C C . CYS A 1 66 ? -4.25 81.5 8.297 1 94.12 66 CYS A C 1
ATOM 519 O O . CYS A 1 66 ? -4.734 80.812 7.375 1 94.12 66 CYS A O 1
ATOM 521 N N . SER A 1 67 ? -3.393 82.5 8.133 1 94.62 67 SER A N 1
ATOM 522 C CA . SER A 1 67 ? -2.734 82.625 6.84 1 94.62 67 SER A CA 1
ATOM 523 C C . SER A 1 67 ? -1.539 81.688 6.715 1 94.62 67 SER A C 1
ATOM 525 O O . SER A 1 67 ? -0.562 81.812 7.457 1 94.62 67 SER A O 1
ATOM 527 N N . ILE A 1 68 ? -1.652 80.75 5.82 1 95.94 68 ILE A N 1
ATOM 528 C CA . ILE A 1 68 ? -0.641 79.688 5.68 1 95.94 68 ILE A CA 1
ATOM 529 C C . ILE A 1 68 ? 0.136 79.875 4.379 1 95.94 68 ILE A C 1
ATOM 531 O O . ILE A 1 68 ? -0.458 80 3.305 1 95.94 68 ILE A O 1
ATOM 535 N N . GLN A 1 69 ? 1.467 79.938 4.512 1 95.69 69 GLN A N 1
ATOM 536 C CA . GLN A 1 69 ? 2.336 80 3.342 1 95.69 69 GLN A CA 1
ATOM 537 C C . GLN A 1 69 ? 2.551 78.562 2.775 1 95.69 69 GLN A C 1
ATOM 539 O O . GLN A 1 69 ? 3.043 77.688 3.475 1 95.69 69 GLN A O 1
ATOM 544 N N . ILE A 1 70 ? 2.174 78.312 1.585 1 93.25 70 ILE A N 1
ATOM 545 C CA . ILE A 1 70 ? 2.291 77 1.016 1 93.25 70 ILE A CA 1
ATOM 546 C C . ILE A 1 70 ? 3.438 76.938 0.008 1 93.25 70 ILE A C 1
ATOM 548 O O . ILE A 1 70 ? 3.904 75.875 -0.375 1 93.25 70 ILE A O 1
ATOM 552 N N . SER A 1 71 ? 3.865 78.125 -0.487 1 91.19 71 SER A N 1
ATOM 553 C CA . SER A 1 71 ? 5.039 78.312 -1.334 1 91.19 71 SER A CA 1
ATOM 554 C C . SER A 1 71 ? 5.641 79.688 -1.128 1 91.19 71 SER A C 1
ATOM 556 O O . SER A 1 71 ? 5.117 80.5 -0.355 1 91.19 71 SER A O 1
ATOM 558 N N . ASP A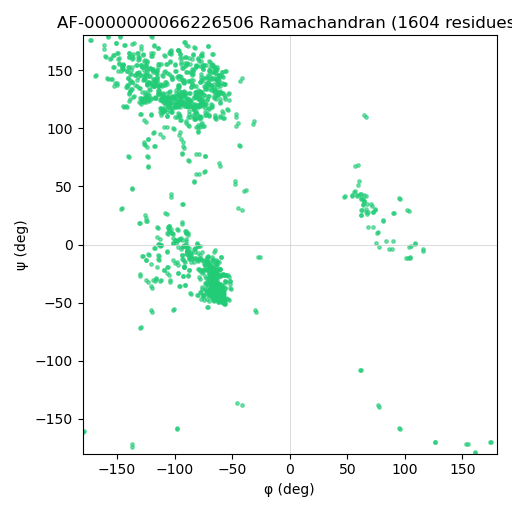 1 72 ? 6.734 79.938 -1.704 1 86.12 72 ASP A N 1
ATOM 559 C CA . ASP A 1 72 ? 7.441 81.188 -1.512 1 86.12 72 ASP A CA 1
ATOM 560 C C . ASP A 1 72 ? 6.52 82.375 -1.754 1 86.12 72 ASP A C 1
ATOM 562 O O . ASP A 1 72 ? 6.594 83.375 -1.041 1 86.12 72 ASP A O 1
ATOM 566 N N . ASN A 1 73 ? 5.605 82.25 -2.6 1 88.31 73 ASN A N 1
ATOM 567 C CA . ASN A 1 73 ? 4.82 83.438 -2.934 1 88.31 73 ASN A CA 1
ATOM 568 C C . ASN A 1 73 ? 3.322 83.125 -2.863 1 88.31 73 ASN A C 1
ATOM 570 O O . ASN A 1 73 ? 2.518 83.875 -3.441 1 88.31 73 ASN A O 1
ATOM 574 N N . LYS A 1 74 ? 2.887 82.125 -2.236 1 92.81 74 LYS A N 1
ATOM 575 C CA . LYS A 1 74 ? 1.47 81.812 -2.182 1 92.81 74 LYS A CA 1
ATOM 576 C C . LYS A 1 74 ? 1.011 81.562 -0.744 1 92.81 74 LYS A C 1
ATOM 578 O O . LYS A 1 74 ? 1.628 80.812 -0 1 92.81 74 LYS A O 1
ATOM 583 N N . PHE A 1 75 ? 0.001 82.312 -0.403 1 94 75 PHE A N 1
ATOM 584 C CA . PHE A 1 75 ? -0.612 82.25 0.916 1 94 75 PHE A CA 1
ATOM 585 C C . PHE A 1 75 ? -2.08 81.812 0.801 1 94 75 PHE A C 1
ATOM 587 O O . PHE A 1 75 ? -2.775 82.25 -0.118 1 94 75 PHE A O 1
ATOM 594 N N . ILE A 1 76 ? -2.533 80.938 1.646 1 93.69 76 ILE A N 1
ATOM 595 C CA . ILE A 1 76 ? -3.943 80.625 1.699 1 93.69 76 ILE A CA 1
ATOM 596 C C . ILE A 1 76 ? -4.477 80.812 3.113 1 93.69 76 ILE A C 1
ATOM 598 O O . ILE A 1 76 ? -3.711 80.812 4.078 1 93.69 76 ILE A O 1
ATOM 602 N N . ASN A 1 77 ? -5.738 81.062 3.193 1 93.81 77 ASN A N 1
ATOM 603 C CA . ASN A 1 77 ? -6.371 81.25 4.496 1 93.81 77 ASN A CA 1
ATOM 604 C C . ASN A 1 77 ? -7.133 79.938 4.906 1 93.81 77 ASN A C 1
ATOM 606 O O . ASN A 1 77 ? -7.906 79.438 4.117 1 93.81 77 ASN A O 1
ATOM 610 N N . ILE A 1 78 ? -6.816 79.5 6.078 1 94.69 78 ILE A N 1
ATOM 611 C CA . ILE A 1 78 ? -7.488 78.312 6.609 1 94.69 78 ILE A CA 1
ATOM 612 C C . ILE A 1 78 ? -8.094 78.625 7.973 1 94.69 78 ILE A C 1
ATOM 614 O O . ILE A 1 78 ? -7.43 79.188 8.836 1 94.69 78 ILE A O 1
ATOM 618 N N . ILE A 1 79 ? -9.359 78.312 8.117 1 93.31 79 ILE A N 1
ATOM 619 C CA . ILE A 1 79 ? -10.047 78.5 9.391 1 93.31 79 ILE A CA 1
ATOM 620 C C . ILE A 1 79 ? -9.961 77.25 10.234 1 93.31 79 ILE A C 1
ATOM 622 O O . ILE A 1 79 ? -10.242 76.125 9.75 1 93.31 79 ILE A O 1
ATOM 626 N N . SER A 1 80 ? -9.469 77.25 11.406 1 92.06 80 SER A N 1
ATOM 627 C CA . SER A 1 80 ? -9.312 76.125 12.281 1 92.06 80 SER A CA 1
ATOM 628 C C . SER A 1 80 ? -9.672 76.438 13.719 1 92.06 80 SER A C 1
ATOM 630 O O . SER A 1 80 ? -9.5 77.625 14.156 1 92.06 80 SER A O 1
ATOM 632 N N . ASP A 1 81 ? -10.195 75.5 14.406 1 90.25 81 ASP A N 1
ATOM 633 C CA . ASP A 1 81 ? -10.555 75.625 15.812 1 90.25 81 ASP A CA 1
ATOM 634 C C . ASP A 1 81 ? -9.562 74.938 16.719 1 90.25 81 ASP A C 1
ATOM 636 O O . ASP A 1 81 ? -9.812 74.75 17.906 1 90.25 81 ASP A O 1
ATOM 640 N N . SER A 1 82 ? -8.406 74.562 16.234 1 91.81 82 SER A N 1
ATOM 641 C CA . SER A 1 82 ? -7.441 73.812 17.031 1 91.81 82 SER A CA 1
ATOM 642 C C . SER A 1 82 ? -6.961 74.625 18.219 1 91.81 82 SER A C 1
ATOM 644 O O . SER A 1 82 ? -6.555 75.75 18.078 1 91.81 82 SER A O 1
ATOM 646 N N . PRO A 1 83 ? -6.883 74 19.406 1 90.75 83 PRO A N 1
ATOM 647 C CA . PRO A 1 83 ? -6.531 74.688 20.625 1 90.75 83 PRO A CA 1
ATOM 648 C C . PRO A 1 83 ? -5.113 75.25 20.594 1 90.75 83 PRO A C 1
ATOM 650 O O . PRO A 1 83 ? -4.855 76.312 21.156 1 90.75 83 PRO A O 1
ATOM 653 N N . ASN A 1 84 ? -4.184 74.625 19.938 1 89.31 84 ASN A N 1
ATOM 654 C CA . ASN A 1 84 ? -2.791 75.062 20 1 89.31 84 ASN A CA 1
ATOM 655 C C . ASN A 1 84 ? -2.545 76.312 19.141 1 89.31 84 ASN A C 1
ATOM 657 O O . ASN A 1 84 ? -1.466 76.875 19.172 1 89.31 84 ASN A O 1
ATOM 661 N N . LEU A 1 85 ? -3.508 76.688 18.438 1 90.31 85 LEU A N 1
ATOM 662 C CA . LEU A 1 85 ? -3.385 77.875 17.609 1 90.31 85 LEU A CA 1
ATOM 663 C C . LEU A 1 85 ? -3.654 79.188 18.406 1 90.31 85 LEU A C 1
ATOM 665 O O . LEU A 1 85 ? -3.342 80.25 17.969 1 90.31 85 LEU A O 1
ATOM 669 N N . PHE A 1 86 ? -4.234 79 19.578 1 84.38 86 PHE A N 1
ATOM 670 C CA . PHE A 1 86 ? -4.582 80.125 20.406 1 84.38 86 PHE A CA 1
ATOM 671 C C . PHE A 1 86 ? -3.344 80.688 21.078 1 84.38 86 PHE A C 1
ATOM 673 O O . PHE A 1 86 ? -3.332 81.875 21.469 1 84.38 86 PHE A O 1
ATOM 680 N N . ASP A 1 87 ? -2.377 79.875 21.219 1 83.62 87 ASP A N 1
ATOM 681 C CA . ASP A 1 87 ? -1.087 80.438 21.672 1 83.62 87 ASP A CA 1
ATOM 682 C C . ASP A 1 87 ? -0.189 80.75 20.484 1 83.62 87 ASP A C 1
ATOM 684 O O . ASP A 1 87 ? 0.674 80 20.094 1 83.62 87 ASP A O 1
ATOM 688 N N . GLN A 1 88 ? -0.277 81.938 19.984 1 83.31 88 GLN A N 1
ATOM 689 C CA . GLN A 1 88 ? 0.323 82.312 18.719 1 83.31 88 GLN A CA 1
ATOM 690 C C . GLN A 1 88 ? 1.846 82.375 18.828 1 83.31 88 GLN A C 1
ATOM 692 O O . GLN A 1 88 ? 2.537 82.062 17.844 1 83.31 88 GLN A O 1
ATOM 697 N N . THR A 1 89 ? 2.312 82.688 20 1 82.12 89 THR A N 1
ATOM 698 C CA . THR A 1 89 ? 3.754 82.812 20.188 1 82.12 89 THR A CA 1
ATOM 699 C C . THR A 1 89 ? 4.453 81.5 19.938 1 82.12 89 THR A C 1
ATOM 701 O O . THR A 1 89 ? 5.621 81.438 19.547 1 82.12 89 THR A O 1
ATOM 704 N N . LYS A 1 90 ? 3.762 80.438 20.047 1 83.88 90 LYS A N 1
ATOM 705 C CA . LYS A 1 90 ? 4.391 79.125 19.969 1 83.88 90 LYS A CA 1
ATOM 706 C C . LYS A 1 90 ? 4.188 78.5 18.594 1 83.88 90 LYS A C 1
ATOM 708 O O . LYS A 1 90 ? 4.844 77.5 18.25 1 83.88 90 LYS A O 1
ATOM 713 N N . VAL A 1 91 ? 3.336 79 17.797 1 89.81 91 VAL A N 1
ATOM 714 C CA . VAL A 1 91 ? 2.957 78.25 16.578 1 89.81 91 VAL A CA 1
ATOM 715 C C . VAL A 1 91 ? 3.311 79.125 15.367 1 89.81 91 VAL A C 1
ATOM 717 O O . VAL A 1 91 ? 3.467 78.625 14.258 1 89.81 91 VAL A O 1
ATOM 720 N N . LEU A 1 92 ? 3.537 80.438 15.602 1 90.56 92 LEU A N 1
ATOM 721 C CA . LEU A 1 92 ? 3.855 81.312 14.477 1 90.56 92 LEU A CA 1
ATOM 722 C C . LEU A 1 92 ? 5.195 80.938 13.859 1 90.56 92 LEU A C 1
ATOM 724 O O . LEU A 1 92 ? 6.152 80.625 14.578 1 90.56 92 LEU A O 1
ATOM 728 N N . ASN A 1 93 ? 5.297 80.938 12.602 1 91.69 93 ASN A N 1
ATOM 729 C CA . ASN A 1 93 ? 6.477 80.625 11.805 1 91.69 93 ASN A CA 1
ATOM 730 C C . ASN A 1 93 ? 6.871 79.125 11.922 1 91.69 93 ASN A C 1
ATOM 732 O O . ASN A 1 93 ? 8.016 78.75 11.656 1 91.69 93 ASN A O 1
ATOM 736 N N . LYS A 1 94 ? 5.98 78.312 12.43 1 93.88 94 LYS A N 1
ATOM 737 C CA . LYS A 1 94 ? 6.203 76.875 12.461 1 93.88 94 LYS A CA 1
ATOM 738 C C . LYS A 1 94 ? 5.523 76.188 11.273 1 93.88 94 LYS A C 1
ATOM 740 O O . LYS A 1 94 ? 4.707 76.812 10.586 1 93.88 94 LYS A O 1
ATOM 745 N N . TYR A 1 95 ? 5.863 75 11.086 1 95.88 95 TYR A N 1
ATOM 746 C CA . TYR A 1 95 ? 5.355 74.25 9.93 1 95.88 95 TYR A CA 1
ATOM 747 C C . TYR A 1 95 ? 4.168 73.375 10.32 1 95.88 95 TYR A C 1
ATOM 749 O O . TYR A 1 95 ? 4.102 72.875 11.438 1 95.88 95 TYR A O 1
ATOM 757 N N . VAL A 1 96 ? 3.205 73.25 9.398 1 96.19 96 VAL A N 1
ATOM 758 C CA . VAL A 1 96 ? 2.004 72.438 9.609 1 96.19 96 VAL A CA 1
ATOM 759 C C . VAL A 1 96 ? 1.704 71.625 8.367 1 96.19 96 VAL A C 1
ATOM 761 O O . VAL A 1 96 ? 2.242 71.875 7.289 1 96.19 96 VAL A O 1
ATOM 764 N N . ILE A 1 97 ? 0.95 70.625 8.523 1 95.81 97 ILE A N 1
ATOM 765 C CA . ILE A 1 97 ? 0.501 69.812 7.406 1 95.81 97 ILE A CA 1
ATOM 766 C C . ILE A 1 97 ? -0.863 70.25 6.922 1 95.81 97 ILE A C 1
ATOM 768 O O . ILE A 1 97 ? -1.825 70.312 7.691 1 95.81 97 ILE A O 1
ATOM 772 N N . VAL A 1 98 ? -0.909 70.625 5.664 1 96.38 98 VAL A N 1
ATOM 773 C CA . VAL A 1 98 ? -2.121 71.188 5.082 1 96.38 98 VAL A CA 1
ATOM 774 C C . VAL A 1 98 ? -2.709 70.188 4.062 1 96.38 98 VAL A C 1
ATOM 776 O O . VAL A 1 98 ? -2.012 69.75 3.152 1 96.38 98 VAL A O 1
ATOM 779 N N . ALA A 1 99 ? -3.904 69.875 4.266 1 95.75 99 ALA A N 1
ATOM 780 C CA . ALA A 1 99 ? -4.664 69.125 3.242 1 95.75 99 ALA A CA 1
ATOM 781 C C . ALA A 1 99 ? -5.344 70.125 2.283 1 95.75 99 ALA A C 1
ATOM 783 O O . ALA A 1 99 ? -6.195 70.875 2.691 1 95.75 99 ALA A O 1
ATOM 784 N N . MET A 1 100 ? -4.961 70 1.104 1 94.5 100 MET A N 1
ATOM 785 C CA . MET A 1 100 ? -5.473 70.875 0.088 1 94.5 100 MET A CA 1
ATOM 786 C C . MET A 1 100 ? -6.816 70.438 -0.448 1 94.5 100 MET A C 1
ATOM 788 O O . MET A 1 100 ? -7.254 69.312 -0.147 1 94.5 100 MET A O 1
ATOM 792 N N . GLU A 1 101 ? -7.355 71.375 -1.203 1 91.88 101 GLU A N 1
ATOM 793 C CA . GLU A 1 101 ? -8.633 71 -1.815 1 91.88 101 GLU A CA 1
ATOM 794 C C . GLU A 1 101 ? -8.523 69.75 -2.646 1 91.88 101 GLU A C 1
ATOM 796 O O . GLU A 1 101 ? -7.605 69.625 -3.459 1 91.88 101 GLU A O 1
ATOM 801 N N . GLY A 1 102 ? -9.43 68.812 -2.354 1 92.06 102 GLY A N 1
ATOM 802 C CA . GLY A 1 102 ? -9.43 67.562 -3.092 1 92.06 102 GLY A CA 1
ATOM 803 C C . GLY A 1 102 ? -8.844 66.375 -2.303 1 92.06 102 GLY A C 1
ATOM 804 O O . GLY A 1 102 ? -8.984 65.25 -2.697 1 92.06 102 GLY A O 1
ATOM 805 N N . ALA A 1 103 ? -8.234 66.688 -1.208 1 93.69 103 ALA A N 1
ATOM 806 C CA . ALA A 1 103 ? -7.648 65.625 -0.39 1 93.69 103 ALA A CA 1
ATOM 807 C C . ALA A 1 103 ? -8.727 64.75 0.253 1 93.69 103 ALA A C 1
ATOM 809 O O . ALA A 1 103 ? -9.734 65.312 0.752 1 93.69 103 ALA A O 1
ATOM 810 N N . GLU A 1 104 ? -8.562 63.469 0.176 1 92.75 104 GLU A N 1
ATOM 811 C CA . GLU A 1 104 ? -9.453 62.531 0.833 1 92.75 104 GLU A CA 1
ATOM 812 C C . GLU A 1 104 ? -8.781 61.906 2.053 1 92.75 104 GLU A C 1
ATOM 814 O O . GLU A 1 104 ? -7.914 61.031 1.916 1 92.75 104 GLU A O 1
ATOM 819 N N . LEU A 1 105 ? -9.25 62.25 3.156 1 90.5 105 LEU A N 1
ATOM 820 C CA . LEU A 1 105 ? -8.648 61.75 4.391 1 90.5 105 LEU A CA 1
ATOM 821 C C . LEU A 1 105 ? -9.242 60.406 4.797 1 90.5 105 LEU A C 1
ATOM 823 O O . LEU A 1 105 ? -10.406 60.125 4.5 1 90.5 105 LEU A O 1
ATOM 827 N N . PRO A 1 106 ? -8.445 59.562 5.43 1 87.44 106 PRO A N 1
ATOM 828 C CA . PRO A 1 106 ? -8.883 58.219 5.777 1 87.44 106 PRO A CA 1
ATOM 829 C C . PRO A 1 106 ? -10.078 58.188 6.723 1 87.44 106 PRO A C 1
ATOM 831 O O . PRO A 1 106 ? -10.781 57.188 6.824 1 87.44 106 PRO A O 1
ATOM 834 N N . ASN A 1 107 ? -10.297 59.344 7.465 1 81.25 107 ASN A N 1
ATOM 835 C CA . ASN A 1 107 ? -11.445 59.406 8.367 1 81.25 107 ASN A CA 1
ATOM 836 C C . ASN A 1 107 ? -12.734 59.719 7.609 1 81.25 107 ASN A C 1
ATOM 838 O O . ASN A 1 107 ? -13.789 59.875 8.227 1 81.25 107 ASN A O 1
ATOM 842 N N . GLY A 1 108 ? -12.625 59.906 6.305 1 82.19 108 GLY A N 1
ATOM 843 C CA . GLY A 1 108 ? -13.805 60.062 5.473 1 82.19 108 GLY A CA 1
ATOM 844 C C . GLY A 1 108 ? -14.031 61.5 5.035 1 82.19 108 GLY A C 1
ATOM 845 O O . GLY A 1 108 ? -14.938 61.781 4.246 1 82.19 108 GLY A O 1
ATOM 846 N N . ILE A 1 109 ? -13.219 62.438 5.438 1 87.56 109 ILE A N 1
ATOM 847 C CA . ILE A 1 109 ? -13.406 63.875 5.137 1 87.56 109 ILE A CA 1
ATOM 848 C C . ILE A 1 109 ? -12.742 64.188 3.801 1 87.56 109 ILE A C 1
ATOM 850 O O . ILE A 1 109 ? -11.578 63.844 3.576 1 87.56 109 ILE A O 1
ATOM 854 N N . THR A 1 110 ? -13.477 64.688 2.936 1 91.5 110 THR A N 1
ATOM 855 C CA . THR A 1 110 ? -12.938 65.25 1.713 1 91.5 110 THR A CA 1
ATOM 856 C C . THR A 1 110 ? -12.781 66.812 1.852 1 91.5 110 THR A C 1
ATOM 858 O O . THR A 1 110 ? -13.758 67.5 2.127 1 91.5 110 THR A O 1
ATOM 861 N N . VAL A 1 111 ? -11.641 67.25 1.66 1 92.5 111 VAL A N 1
ATOM 862 C CA . VAL A 1 111 ? -11.352 68.688 1.883 1 92.5 111 VAL A CA 1
ATOM 863 C C . VAL A 1 111 ? -11.859 69.5 0.7 1 92.5 111 VAL A C 1
ATOM 865 O O . VAL A 1 111 ? -11.492 69.25 -0.448 1 92.5 111 VAL A O 1
ATOM 868 N N . ILE A 1 112 ? -12.766 70.438 1.019 1 89.88 112 ILE A N 1
ATOM 869 C CA . ILE A 1 112 ? -13.328 71.312 0.016 1 89.88 112 ILE A CA 1
ATOM 870 C C . ILE A 1 112 ? -13.211 72.75 0.496 1 89.88 112 ILE A C 1
ATOM 872 O O . ILE A 1 112 ? -13.062 73 1.694 1 89.88 112 ILE A O 1
ATOM 876 N N . ASN A 1 113 ? -13.18 73.688 -0.514 1 88.94 113 ASN A N 1
ATOM 877 C CA . ASN A 1 113 ? -13.234 75.125 -0.149 1 88.94 113 ASN A CA 1
ATOM 878 C C . ASN A 1 113 ? -14.602 75.5 0.42 1 88.94 113 ASN A C 1
ATOM 880 O O . ASN A 1 113 ? -15.633 75.188 -0.163 1 88.94 113 ASN A O 1
ATOM 884 N N . ARG A 1 114 ? -14.586 75.938 1.682 1 79.88 114 ARG A N 1
ATOM 885 C CA . ARG A 1 114 ? -15.859 76.25 2.305 1 79.88 114 ARG A CA 1
ATOM 886 C C . ARG A 1 114 ? -15.852 77.688 2.832 1 79.88 114 ARG A C 1
ATOM 888 O O . ARG A 1 114 ? -14.812 78.25 3.246 1 79.88 114 ARG A O 1
ATOM 895 N N . ASP A 1 115 ? -17.078 78.312 2.701 1 84.12 115 ASP A N 1
ATOM 896 C CA . ASP A 1 115 ? -17.297 79.625 3.346 1 84.12 115 ASP A CA 1
ATOM 897 C C . ASP A 1 115 ? -17.781 79.438 4.781 1 84.12 115 ASP A C 1
ATOM 899 O O . ASP A 1 115 ? -18.859 78.875 5.008 1 84.12 115 ASP A O 1
ATOM 903 N N . ILE A 1 116 ? -16.922 79.875 5.652 1 86.69 116 ILE A N 1
ATOM 904 C CA . ILE A 1 116 ? -17.297 79.75 7.059 1 86.69 116 ILE A CA 1
ATOM 905 C C . ILE A 1 116 ? -17.594 81.125 7.629 1 86.69 116 ILE A C 1
ATOM 907 O O . ILE A 1 116 ? -16.672 81.875 7.961 1 86.69 116 ILE A O 1
ATOM 911 N N . ARG A 1 117 ? -18.828 81.5 7.762 1 85.69 117 ARG A N 1
ATOM 912 C CA . ARG A 1 117 ? -19.344 82.75 8.344 1 85.69 117 ARG A CA 1
ATOM 913 C C . ARG A 1 117 ? -18.719 83.938 7.672 1 85.69 117 ARG A C 1
ATOM 915 O O . ARG A 1 117 ? -18.203 84.875 8.344 1 85.69 117 ARG A O 1
ATOM 922 N N . GLY A 1 118 ? -18.562 83.938 6.316 1 82.81 118 GLY A N 1
ATOM 923 C CA . GLY A 1 118 ? -18.156 85.125 5.539 1 82.81 118 GLY A CA 1
ATOM 924 C C . GLY A 1 118 ? -16.688 85.062 5.137 1 82.81 118 GLY A C 1
ATOM 925 O O . GLY A 1 118 ? -16.219 85.938 4.398 1 82.81 118 GLY A O 1
ATOM 926 N N . MET A 1 119 ? -15.969 84.125 5.723 1 86.62 119 MET A N 1
ATOM 927 C CA . MET A 1 119 ? -14.555 84 5.379 1 86.62 119 MET A CA 1
ATOM 928 C C . MET A 1 119 ? -14.281 82.688 4.676 1 86.62 119 MET A C 1
ATOM 930 O O . MET A 1 119 ? -14.773 81.625 5.102 1 86.62 119 MET A O 1
ATOM 934 N N . ASN A 1 120 ? -13.555 82.688 3.586 1 88.69 120 ASN A N 1
ATOM 935 C CA . ASN A 1 120 ? -13.25 81.5 2.801 1 88.69 120 ASN A CA 1
ATOM 936 C C . ASN A 1 120 ? -12.078 80.688 3.395 1 88.69 120 ASN A C 1
ATOM 938 O O . ASN A 1 120 ? -11.07 81.312 3.785 1 88.69 120 ASN A O 1
ATOM 942 N N . SER A 1 121 ? -12.273 79.438 3.586 1 90.62 121 SER A N 1
ATOM 943 C CA . SER A 1 121 ? -11.203 78.562 4.023 1 90.62 121 SER A CA 1
ATOM 944 C C . SER A 1 121 ? -10.742 77.625 2.885 1 90.62 121 SER A C 1
ATOM 946 O O . SER A 1 121 ? -11.539 76.875 2.33 1 90.62 121 SER A O 1
ATOM 948 N N . SER A 1 122 ? -9.453 77.688 2.48 1 90.25 122 SER A N 1
ATOM 949 C CA . SER A 1 122 ? -8.922 76.938 1.324 1 90.25 122 SER A CA 1
ATOM 950 C C . SER A 1 122 ? -8.125 75.75 1.751 1 90.25 122 SER A C 1
ATOM 952 O O . SER A 1 122 ? -7.113 75.375 1.134 1 90.25 122 SER A O 1
ATOM 954 N N . GLY A 1 123 ? -8.523 74.938 2.73 1 92.94 123 GLY A N 1
ATOM 955 C CA . GLY A 1 123 ? -7.832 73.75 3.15 1 92.94 123 GLY A CA 1
ATOM 956 C C . GLY A 1 123 ? -8.117 73.375 4.59 1 92.94 123 GLY A C 1
ATOM 957 O O . GLY A 1 123 ? -9.047 73.938 5.207 1 92.94 123 GLY A O 1
ATOM 958 N N . LEU A 1 124 ? -7.348 72.375 5.039 1 93.5 124 LEU A N 1
ATOM 959 C CA . LEU A 1 124 ? -7.508 71.875 6.402 1 93.5 124 LEU A CA 1
ATOM 960 C C . LEU A 1 124 ? -6.152 71.688 7.066 1 93.5 124 LEU A C 1
ATOM 962 O O . LEU A 1 124 ? -5.234 71.125 6.445 1 93.5 124 LEU A O 1
ATOM 966 N N . LEU A 1 125 ? -5.961 72.25 8.258 1 95.19 125 LEU A N 1
ATOM 967 C CA . LEU A 1 125 ? -4.789 71.875 9.055 1 95.19 125 LEU A CA 1
ATOM 968 C C . LEU A 1 125 ? -4.957 70.5 9.719 1 95.19 125 LEU A C 1
ATOM 970 O O . LEU A 1 125 ? -5.867 70.312 10.523 1 95.19 125 LEU A O 1
ATOM 974 N N . CYS A 1 126 ? -4.059 69.688 9.477 1 94.88 126 CYS A N 1
ATOM 975 C CA . CYS A 1 126 ? -4.273 68.25 9.797 1 94.88 126 CYS A CA 1
ATOM 976 C C . CYS A 1 126 ? -3.766 67.938 11.195 1 94.88 126 CYS A C 1
ATOM 978 O O . CYS A 1 126 ? -2.695 68.375 11.594 1 94.88 126 CYS A O 1
ATOM 980 N N . SER A 1 127 ? -4.562 67.125 11.883 1 93.94 127 SER A N 1
ATOM 981 C CA . SER A 1 127 ? -4.105 66.438 13.062 1 93.94 127 SER A CA 1
ATOM 982 C C . SER A 1 127 ? -3.615 65 12.703 1 93.94 127 SER A C 1
ATOM 984 O O . SER A 1 127 ? -3.818 64.562 11.578 1 93.94 127 SER A O 1
ATOM 986 N N . TYR A 1 128 ? -2.875 64.375 13.617 1 93.62 128 TYR A N 1
ATOM 987 C CA . TYR A 1 128 ? -2.393 63.031 13.352 1 93.62 128 TYR A CA 1
ATOM 988 C C . TYR A 1 128 ? -3.553 62.062 13.094 1 93.62 128 TYR A C 1
ATOM 990 O O . TYR A 1 128 ? -3.471 61.219 12.227 1 93.62 128 TYR A O 1
ATOM 998 N N . ALA A 1 129 ? -4.699 62.219 13.812 1 92 129 ALA A N 1
ATOM 999 C CA . ALA A 1 129 ? -5.871 61.344 13.703 1 92 129 ALA A CA 1
ATOM 1000 C C . ALA A 1 129 ? -6.527 61.469 12.328 1 92 129 ALA A C 1
ATOM 1002 O O . ALA A 1 129 ? -7.18 60.562 11.852 1 92 129 ALA A O 1
ATOM 1003 N N . ASP A 1 130 ? -6.324 62.656 11.695 1 92.12 130 ASP A N 1
ATOM 1004 C CA . ASP A 1 130 ? -6.84 62.844 10.344 1 92.12 130 ASP A CA 1
ATOM 1005 C C . ASP A 1 130 ? -6.078 62 9.328 1 92.12 130 ASP A C 1
ATOM 1007 O O . ASP A 1 130 ? -6.656 61.531 8.352 1 92.12 130 ASP A O 1
ATOM 1011 N N . LEU A 1 131 ? -4.848 61.781 9.664 1 91.75 131 LEU A N 1
ATOM 1012 C CA . LEU A 1 131 ? -3.961 61.125 8.711 1 91.75 131 LEU A CA 1
ATOM 1013 C C . LEU A 1 131 ? -3.889 59.625 8.984 1 91.75 131 LEU A C 1
ATOM 1015 O O . LEU A 1 131 ? -3.715 58.812 8.062 1 91.75 131 LEU A O 1
ATOM 1019 N N . ASN A 1 132 ? -3.941 59.219 10.234 1 91.06 132 ASN A N 1
ATOM 1020 C CA . ASN A 1 132 ? -3.846 57.812 10.664 1 91.06 132 ASN A CA 1
ATOM 1021 C C . ASN A 1 132 ? -4.812 57.531 11.805 1 91.06 132 ASN A C 1
ATOM 1023 O O . ASN A 1 132 ? -4.387 57.25 12.93 1 91.06 132 ASN A O 1
ATOM 1027 N N . PRO A 1 133 ? -6.059 57.406 11.453 1 89.38 133 PRO A N 1
ATOM 1028 C CA . PRO A 1 133 ? -7.07 57.219 12.5 1 89.38 133 PRO A CA 1
ATOM 1029 C C . PRO A 1 133 ? -6.941 55.875 13.227 1 89.38 133 PRO A C 1
ATOM 1031 O O . PRO A 1 133 ? -7.348 55.781 14.391 1 89.38 133 PRO A O 1
ATOM 1034 N N . GLN A 1 134 ? -6.441 54.938 12.609 1 86.62 134 GLN A N 1
ATOM 1035 C CA . GLN A 1 134 ? -6.359 53.594 13.203 1 86.62 134 GLN A CA 1
ATOM 1036 C C . GLN A 1 134 ? -5.426 53.594 14.406 1 86.62 134 GLN A C 1
ATOM 1038 O O . GLN A 1 134 ? -5.547 52.75 15.289 1 86.62 134 GLN A O 1
ATOM 1043 N N . SER A 1 135 ? -4.512 54.562 14.477 1 89.62 135 SER A N 1
ATOM 1044 C CA . SER A 1 135 ? -3.539 54.625 15.562 1 89.62 135 SER A CA 1
ATOM 1045 C C . SER A 1 135 ? -3.881 55.719 16.562 1 89.62 135 SER A C 1
ATOM 1047 O O . SER A 1 135 ? -3.043 56.094 17.375 1 89.62 135 SER A O 1
ATOM 1049 N N . SER A 1 136 ? -5.086 56.188 16.5 1 89.94 136 SER A N 1
ATOM 1050 C CA . SER A 1 136 ? -5.496 57.312 17.328 1 89.94 136 SER A CA 1
ATOM 1051 C C . SER A 1 136 ? -5.473 56.969 18.812 1 89.94 136 SER A C 1
ATOM 1053 O O . SER A 1 136 ? -5.316 57.844 19.656 1 89.94 136 SER A O 1
ATOM 1055 N N . GLU A 1 137 ? -5.617 55.719 19.078 1 89.94 137 GLU A N 1
ATOM 1056 C CA . GLU A 1 137 ? -5.648 55.281 20.469 1 89.94 137 GLU A CA 1
ATOM 1057 C C . GLU A 1 137 ? -4.297 55.469 21.141 1 89.94 137 GLU A C 1
ATOM 1059 O O . GLU A 1 137 ? -4.215 55.562 22.375 1 89.94 137 GLU A O 1
ATOM 1064 N N . TYR A 1 138 ? -3.232 55.719 20.406 1 92.62 138 TYR A N 1
ATOM 1065 C CA . TYR A 1 138 ? -1.893 55.812 20.969 1 92.62 138 TYR A CA 1
ATOM 1066 C C . TYR A 1 138 ? -1.427 57.281 21.016 1 92.62 138 TYR A C 1
ATOM 1068 O O . TYR A 1 138 ? -0.265 57.562 21.328 1 92.62 138 TYR A O 1
ATOM 1076 N N . LEU A 1 139 ? -2.293 58.156 20.75 1 93.31 139 LEU A N 1
ATOM 1077 C CA . LEU A 1 139 ? -1.953 59.562 20.812 1 93.31 139 LEU A CA 1
ATOM 1078 C C . LEU A 1 139 ? -2.072 60.094 22.234 1 93.31 139 LEU A C 1
ATOM 1080 O O . LEU A 1 139 ? -2.891 59.594 23.016 1 93.31 139 LEU A O 1
ATOM 1084 N N . SER A 1 140 ? -1.21 61.031 22.562 1 89 140 SER A N 1
ATOM 1085 C CA . SER A 1 140 ? -1.391 61.719 23.828 1 89 140 SER A CA 1
ATOM 1086 C C . SER A 1 140 ? -2.658 62.594 23.812 1 89 140 SER A C 1
ATOM 1088 O O . SER A 1 140 ? -3.213 62.844 22.75 1 89 140 SER A O 1
ATOM 1090 N N . GLU A 1 141 ? -3.086 63 25.016 1 84.25 141 GLU A N 1
ATOM 1091 C CA . GLU A 1 141 ? -4.262 63.844 25.094 1 84.25 141 GLU A CA 1
ATOM 1092 C C . GLU A 1 141 ? -4.027 65.188 24.359 1 84.25 141 GLU A C 1
ATOM 1094 O O . GLU A 1 141 ? -4.922 65.688 23.672 1 84.25 141 GLU A O 1
ATOM 1099 N N . TYR A 1 142 ? -2.883 65.625 24.469 1 87.44 142 TYR A N 1
ATOM 1100 C CA . TYR A 1 142 ? -2.516 66.875 23.797 1 87.44 142 TYR A CA 1
ATOM 1101 C C . TYR A 1 142 ? -2.564 66.75 22.281 1 87.44 142 TYR A C 1
ATOM 1103 O O . TYR A 1 142 ? -3.172 67.562 21.594 1 87.44 142 TYR A O 1
ATOM 1111 N N . ASP A 1 143 ? -2.041 65.625 21.797 1 91.31 143 ASP A N 1
ATOM 1112 C CA . ASP A 1 143 ? -1.919 65.438 20.359 1 91.31 143 ASP A CA 1
ATOM 1113 C C . ASP A 1 143 ? -3.26 65.062 19.734 1 91.31 143 ASP A C 1
ATOM 1115 O O . ASP A 1 143 ? -3.486 65.312 18.547 1 91.31 143 ASP A O 1
ATOM 1119 N N . SER A 1 144 ? -4.074 64.562 20.531 1 91.38 144 SER A N 1
ATOM 1120 C CA . SER A 1 144 ? -5.391 64.188 20.031 1 91.38 144 SER A CA 1
ATOM 1121 C C . SER A 1 144 ? -6.273 65.375 19.781 1 91.38 144 SER A C 1
ATOM 1123 O O . SER A 1 144 ? -7.184 65.312 18.938 1 91.38 144 SER A O 1
ATOM 1125 N N . LYS A 1 145 ? -5.922 66.5 20.438 1 90.19 145 LYS A N 1
ATOM 1126 C CA . LYS A 1 145 ? -6.781 67.688 20.359 1 90.19 145 LYS A CA 1
ATOM 1127 C C . LYS A 1 145 ? -6.156 68.75 19.484 1 90.19 145 LYS A C 1
ATOM 1129 O O . LYS A 1 145 ? -6.801 69.75 19.172 1 90.19 145 LYS A O 1
ATOM 1134 N N . ASN A 1 146 ? -4.996 68.5 19.094 1 93.62 146 ASN A N 1
ATOM 1135 C CA . ASN A 1 146 ? -4.27 69.625 18.422 1 93.62 146 ASN A CA 1
ATOM 1136 C C . ASN A 1 146 ? -3.807 69.188 17.031 1 93.62 146 ASN A C 1
ATOM 1138 O O . ASN A 1 146 ? -3.678 68 16.75 1 93.62 146 ASN A O 1
ATOM 1142 N N . ILE A 1 147 ? -3.57 70.188 16.188 1 94.81 147 ILE A N 1
ATOM 1143 C CA . ILE A 1 147 ? -2.99 69.938 14.875 1 94.81 147 ILE A CA 1
ATOM 1144 C C . ILE A 1 147 ? -1.493 69.688 15.016 1 94.81 147 ILE A C 1
ATOM 1146 O O . ILE A 1 147 ? -0.895 69.938 16.047 1 94.81 147 ILE A O 1
ATOM 1150 N N . ILE A 1 148 ? -0.924 69.125 14.016 1 94.88 148 ILE A N 1
ATOM 1151 C CA . ILE A 1 148 ? 0.491 68.75 14.016 1 94.88 148 ILE A CA 1
ATOM 1152 C C . ILE A 1 148 ? 1.334 70 13.766 1 94.88 148 ILE A C 1
ATOM 1154 O O . ILE A 1 148 ? 1.125 70.75 12.773 1 94.88 148 ILE A O 1
ATOM 1158 N N . ILE A 1 149 ? 2.174 70.312 14.656 1 94 149 ILE A N 1
ATOM 1159 C CA . ILE A 1 149 ? 3.135 71.375 14.477 1 94 149 ILE A CA 1
ATOM 1160 C C . ILE A 1 149 ? 4.543 70.812 14.336 1 94 149 ILE A C 1
ATOM 1162 O O . ILE A 1 149 ? 4.988 70 15.18 1 94 149 ILE A O 1
ATOM 1166 N N . LEU A 1 150 ? 5.211 71.125 13.289 1 93.81 150 LEU A N 1
ATOM 1167 C CA . LEU A 1 150 ? 6.562 70.625 13.031 1 93.81 150 LEU A CA 1
ATOM 1168 C C . LEU A 1 150 ? 7.594 71.75 13.242 1 93.81 150 LEU A C 1
ATOM 1170 O O . LEU A 1 150 ? 7.43 72.812 12.734 1 93.81 150 LEU A O 1
ATOM 1174 N N . ASP A 1 151 ? 8.578 71.375 14.008 1 85.56 151 ASP A N 1
ATOM 1175 C CA . ASP A 1 151 ? 9.633 72.375 14.258 1 85.56 151 ASP A CA 1
ATOM 1176 C C . ASP A 1 151 ? 10.523 72.562 13.031 1 85.56 151 ASP A C 1
ATOM 1178 O O . ASP A 1 151 ? 10.953 73.688 12.727 1 85.56 151 ASP A O 1
ATOM 1182 N N . LYS A 1 152 ? 10.781 71.438 12.367 1 88.88 152 LYS A N 1
ATOM 1183 C CA . LYS A 1 152 ? 11.625 71.438 11.172 1 88.88 152 LYS A CA 1
ATOM 1184 C C . LYS A 1 152 ? 10.953 70.75 10.008 1 88.88 152 LYS A C 1
ATOM 1186 O O . LYS A 1 152 ? 10.461 69.625 10.172 1 88.88 152 LYS A O 1
ATOM 1191 N N . ALA A 1 153 ? 10.836 71.438 8.953 1 93.25 153 ALA A N 1
ATOM 1192 C CA . ALA A 1 153 ? 10.297 70.875 7.727 1 93.25 153 ALA A CA 1
ATOM 1193 C C . ALA A 1 153 ? 10.648 71.688 6.508 1 93.25 153 ALA A C 1
ATOM 1195 O O . ALA A 1 153 ? 11.25 72.812 6.645 1 93.25 153 ALA A O 1
ATOM 1196 N N . ASN A 1 154 ? 10.398 71.125 5.391 1 93.62 154 ASN A N 1
ATOM 1197 C CA . ASN A 1 154 ? 10.594 71.875 4.145 1 93.62 154 ASN A CA 1
ATOM 1198 C C . ASN A 1 154 ? 9.273 72.438 3.602 1 93.62 154 ASN A C 1
ATOM 1200 O O . ASN A 1 154 ? 8.352 71.625 3.316 1 93.62 154 ASN A O 1
ATOM 1204 N N . LEU A 1 155 ? 9.32 73.75 3.398 1 94.06 155 LEU A N 1
ATOM 1205 C CA . LEU A 1 155 ? 8.125 74.438 2.898 1 94.06 155 LEU A CA 1
ATOM 1206 C C . LEU A 1 155 ? 7.723 73.875 1.537 1 94.06 155 LEU A C 1
ATOM 1208 O O . LEU A 1 155 ? 8.562 73.688 0.644 1 94.06 155 LEU A O 1
ATOM 1212 N N . GLY A 1 156 ? 6.488 73.438 1.397 1 94 156 GLY A N 1
ATOM 1213 C CA . GLY A 1 156 ? 5.969 73 0.122 1 94 156 GLY A CA 1
ATOM 1214 C C . GLY A 1 156 ? 6.207 71.5 -0.114 1 94 156 GLY A C 1
ATOM 1215 O O . GLY A 1 156 ? 5.82 71 -1.155 1 94 156 GLY A O 1
ATOM 1216 N N . ASP A 1 157 ? 6.758 70.938 0.869 1 94.12 157 ASP A N 1
ATOM 1217 C CA . ASP A 1 157 ? 7.039 69.5 0.738 1 94.12 157 ASP A CA 1
ATOM 1218 C C . ASP A 1 157 ? 5.75 68.688 0.647 1 94.12 157 ASP A C 1
ATOM 1220 O O . ASP A 1 157 ? 4.824 68.875 1.437 1 94.12 157 ASP A O 1
ATOM 1224 N N . THR A 1 158 ? 5.68 67.75 -0.338 1 92.56 158 THR A N 1
ATOM 1225 C CA . THR A 1 158 ? 4.469 66.938 -0.533 1 92.56 158 THR A CA 1
ATOM 1226 C C . THR A 1 158 ? 4.605 65.562 0.124 1 92.56 158 THR A C 1
ATOM 1228 O O . THR A 1 158 ? 3.613 64.875 0.311 1 92.56 158 THR A O 1
ATOM 1231 N N . GLU A 1 159 ? 5.82 65.188 0.467 1 90.94 159 GLU A N 1
ATOM 1232 C CA . GLU A 1 159 ? 6.039 63.938 1.187 1 90.94 159 GLU A CA 1
ATOM 1233 C C . GLU A 1 159 ? 5.945 64.125 2.695 1 90.94 159 GLU A C 1
ATOM 1235 O O . GLU A 1 159 ? 6.938 64 3.412 1 90.94 159 GLU A O 1
ATOM 1240 N N . VAL A 1 160 ? 4.766 64.312 3.129 1 91.19 160 VAL A N 1
ATOM 1241 C CA . VAL A 1 160 ? 4.543 64.812 4.5 1 91.19 160 VAL A CA 1
ATOM 1242 C C . VAL A 1 160 ? 4.699 63.594 5.461 1 91.19 160 VAL A C 1
ATOM 1244 O O . VAL A 1 160 ? 4.996 63.812 6.645 1 91.19 160 VAL A O 1
ATOM 1247 N N . TYR A 1 161 ? 4.566 62.406 4.973 1 90.56 161 TYR A N 1
ATOM 1248 C CA . TYR A 1 161 ? 4.512 61.219 5.809 1 90.56 161 TYR A CA 1
ATOM 1249 C C . TYR A 1 161 ? 5.863 60.938 6.457 1 90.56 161 TYR A C 1
ATOM 1251 O O . TYR A 1 161 ? 5.934 60.344 7.523 1 90.56 161 TYR A O 1
ATOM 1259 N N . LYS A 1 162 ? 6.906 61.344 5.852 1 90.38 162 LYS A N 1
ATOM 1260 C CA . LYS A 1 162 ? 8.242 61.062 6.367 1 90.38 162 LYS A CA 1
ATOM 1261 C C . LYS A 1 162 ? 8.469 61.781 7.707 1 90.38 162 LYS A C 1
ATOM 1263 O O . LYS A 1 162 ? 9.266 61.312 8.531 1 90.38 162 LYS A O 1
ATOM 1268 N N . TYR A 1 163 ? 7.73 62.844 7.934 1 92.25 163 TYR A N 1
ATOM 1269 C CA . TYR A 1 163 ? 7.902 63.594 9.164 1 92.25 163 TYR A CA 1
ATOM 1270 C C . TYR A 1 163 ? 7.195 62.938 10.328 1 92.25 163 TYR A C 1
ATOM 1272 O O . TYR A 1 163 ? 7.449 63.25 11.492 1 92.25 163 TYR A O 1
ATOM 1280 N N . LEU A 1 164 ? 6.297 61.969 10 1 92.5 164 LEU A N 1
ATOM 1281 C CA . LEU A 1 164 ? 5.516 61.281 11.016 1 92.5 164 LEU A CA 1
ATOM 1282 C C . LEU A 1 164 ? 5.84 59.781 11.031 1 92.5 164 LEU A C 1
ATOM 1284 O O . LEU A 1 164 ? 5.273 59.031 11.828 1 92.5 164 LEU A O 1
ATOM 1288 N N . ASN A 1 165 ? 6.664 59.344 10.164 1 91 165 ASN A N 1
ATOM 1289 C CA . ASN A 1 165 ? 7.062 57.938 9.992 1 91 165 ASN A CA 1
ATOM 1290 C C . ASN A 1 165 ? 5.875 57.062 9.617 1 91 165 ASN A C 1
ATOM 1292 O O . ASN A 1 165 ? 5.797 55.906 10.031 1 91 165 ASN A O 1
ATOM 1296 N N . ILE A 1 166 ? 4.914 57.625 8.938 1 90.56 166 ILE A N 1
ATOM 1297 C CA . ILE A 1 166 ? 3.775 56.844 8.469 1 90.56 166 ILE A CA 1
ATOM 1298 C C . ILE A 1 166 ? 4.07 56.281 7.074 1 90.56 166 ILE A C 1
ATOM 1300 O O . ILE A 1 166 ? 3.199 55.688 6.438 1 90.56 166 ILE A O 1
ATOM 1304 N N . ASP A 1 167 ? 5.184 56.469 6.523 1 90.25 167 ASP A N 1
ATOM 1305 C CA . ASP A 1 167 ? 5.684 55.812 5.324 1 90.25 167 ASP A CA 1
ATOM 1306 C C . ASP A 1 167 ? 6.504 54.562 5.688 1 90.25 167 ASP A C 1
ATOM 1308 O O . ASP A 1 167 ? 7.395 54.156 4.938 1 90.25 167 ASP A O 1
ATOM 1312 N N . ASP A 1 168 ? 6.098 53.938 6.672 1 91.56 168 ASP A N 1
ATOM 1313 C CA . ASP A 1 168 ? 6.84 52.781 7.215 1 91.56 168 ASP A CA 1
ATOM 1314 C C . ASP A 1 168 ? 6.137 51.469 6.898 1 91.56 168 ASP A C 1
ATOM 1316 O O . ASP A 1 168 ? 5 51.469 6.426 1 91.56 168 ASP A O 1
ATOM 1320 N N . THR A 1 169 ? 6.836 50.406 6.859 1 94.5 169 THR A N 1
ATOM 1321 C CA . THR A 1 169 ? 6.309 49.031 6.871 1 94.5 169 THR A CA 1
ATOM 1322 C C . THR A 1 169 ? 6.578 48.344 8.211 1 94.5 169 THR A C 1
ATOM 1324 O O . THR A 1 169 ? 7.719 48.312 8.68 1 94.5 169 THR A O 1
ATOM 1327 N N . ILE A 1 170 ? 5.52 47.906 8.828 1 95.44 170 ILE A N 1
ATOM 1328 C CA . ILE A 1 170 ? 5.656 47.281 10.141 1 95.44 170 ILE A CA 1
ATOM 1329 C C . ILE A 1 170 ? 5.453 45.781 10.016 1 95.44 170 ILE A C 1
ATOM 1331 O O . ILE A 1 170 ? 4.43 45.312 9.5 1 95.44 170 ILE A O 1
ATOM 1335 N N . PHE A 1 171 ? 6.406 45 10.414 1 96.75 171 PHE A N 1
ATOM 1336 C CA . PHE A 1 171 ? 6.312 43.562 10.438 1 96.75 171 PHE A CA 1
ATOM 1337 C C . PHE A 1 171 ? 5.93 43.062 11.82 1 96.75 171 PHE A C 1
ATOM 1339 O O . PHE A 1 171 ? 6.602 43.375 12.812 1 96.75 171 PHE A O 1
ATOM 1346 N N . ASP A 1 172 ? 4.855 42.406 11.945 1 96.06 172 ASP A N 1
ATOM 1347 C CA . ASP A 1 172 ? 4.52 41.719 13.18 1 96.06 172 ASP A CA 1
ATOM 1348 C C . ASP A 1 172 ? 5.191 40.344 13.242 1 96.06 172 ASP A C 1
ATOM 1350 O O . ASP A 1 172 ? 4.832 39.438 12.484 1 96.06 172 ASP A O 1
ATOM 1354 N N . ILE A 1 173 ? 6.133 40.188 14.086 1 96.06 173 ILE A N 1
ATOM 1355 C CA . ILE A 1 173 ? 6.93 38.969 14.055 1 96.06 173 ILE A CA 1
ATOM 1356 C C . ILE A 1 173 ? 6.773 38.219 15.375 1 96.06 173 ILE A C 1
ATOM 1358 O O . ILE A 1 173 ? 6.531 38.844 16.422 1 96.06 173 ILE A O 1
ATOM 1362 N N . SER A 1 174 ? 6.883 36.906 15.32 1 95.06 174 SER A N 1
ATOM 1363 C CA . SER A 1 174 ? 6.973 36.031 16.484 1 95.06 174 SER A CA 1
ATOM 1364 C C . SER A 1 174 ? 8.414 35.625 16.766 1 95.06 174 SER A C 1
ATOM 1366 O O . SER A 1 174 ? 9.07 35.031 15.891 1 95.06 174 SER A O 1
ATOM 1368 N N . ILE A 1 175 ? 8.852 35.969 17.953 1 93.44 175 ILE A N 1
ATOM 1369 C CA . ILE A 1 175 ? 10.234 35.719 18.312 1 93.44 175 ILE A CA 1
ATOM 1370 C C . ILE A 1 175 ? 10.32 34.438 19.141 1 93.44 175 ILE A C 1
ATOM 1372 O O . ILE A 1 175 ? 9.531 34.219 20.047 1 93.44 175 ILE A O 1
ATOM 1376 N N . PRO A 1 176 ? 11.297 33.562 18.766 1 90.56 176 PRO A N 1
ATOM 1377 C CA . PRO A 1 176 ? 11.469 32.375 19.578 1 90.56 176 PRO A CA 1
ATOM 1378 C C . PRO A 1 176 ? 11.898 32.688 21.016 1 90.56 176 PRO A C 1
ATOM 1380 O O . PRO A 1 176 ? 12.617 33.656 21.25 1 90.56 176 PRO A O 1
ATOM 1383 N N . SER A 1 177 ? 11.562 31.828 21.953 1 88.75 177 SER A N 1
ATOM 1384 C CA . SER A 1 177 ? 11.875 32 23.359 1 88.75 177 SER A CA 1
ATOM 1385 C C . SER A 1 177 ? 13.375 31.891 23.625 1 88.75 177 SER A C 1
ATOM 1387 O O . SER A 1 177 ? 13.883 32.406 24.625 1 88.75 177 SER A O 1
ATOM 1389 N N . SER A 1 178 ? 14.07 31.297 22.719 1 89.56 178 SER A N 1
ATOM 1390 C CA . SER A 1 178 ? 15.508 31.094 22.891 1 89.56 178 SER A CA 1
ATOM 1391 C C . SER A 1 178 ? 16.297 32.344 22.531 1 89.56 178 SER A C 1
ATOM 1393 O O . SER A 1 178 ? 17.469 32.469 22.859 1 89.56 178 SER A O 1
ATOM 1395 N N . ARG A 1 179 ? 15.578 33.281 21.906 1 93.81 179 ARG A N 1
ATOM 1396 C CA . ARG A 1 179 ? 16.281 34.469 21.469 1 93.81 179 ARG A CA 1
ATOM 1397 C C . ARG A 1 179 ? 15.641 35.719 22.078 1 93.81 179 ARG A C 1
ATOM 1399 O O . ARG A 1 179 ? 15.141 36.594 21.359 1 93.81 179 ARG A O 1
ATOM 1406 N N . PRO A 1 180 ? 15.719 35.906 23.375 1 94.19 180 PRO A N 1
ATOM 1407 C CA . PRO A 1 180 ? 15.148 37.094 24 1 94.19 180 PRO A CA 1
ATOM 1408 C C . PRO A 1 180 ? 15.836 38.406 23.547 1 94.19 180 PRO A C 1
ATOM 1410 O O . PRO A 1 180 ? 15.242 39.469 23.609 1 94.19 180 PRO A O 1
ATOM 1413 N N . ASP A 1 181 ? 17.078 38.344 23.078 1 95.31 181 ASP A N 1
ATOM 1414 C CA . ASP A 1 181 ? 17.812 39.531 22.609 1 95.31 181 ASP A CA 1
ATOM 1415 C C . ASP A 1 181 ? 17.141 40.156 21.391 1 95.31 181 ASP A C 1
ATOM 1417 O O . ASP A 1 181 ? 17.25 41.344 21.156 1 95.31 181 ASP A O 1
ATOM 1421 N N . TRP A 1 182 ? 16.438 39.312 20.641 1 95.94 182 TRP A N 1
ATOM 1422 C CA . TRP A 1 182 ? 15.812 39.781 19.391 1 95.94 182 TRP A CA 1
ATOM 1423 C C . TRP A 1 182 ? 14.703 40.781 19.672 1 95.94 182 TRP A C 1
ATOM 1425 O O . TRP A 1 182 ? 14.227 41.469 18.766 1 95.94 182 TRP A O 1
ATOM 1435 N N . HIS A 1 183 ? 14.312 40.875 20.953 1 95.88 183 HIS A N 1
ATOM 1436 C CA . HIS A 1 183 ? 13.352 41.938 21.281 1 95.88 183 HIS A CA 1
ATOM 1437 C C . HIS A 1 183 ? 13.969 43.312 21.141 1 95.88 183 HIS A C 1
ATOM 1439 O O . HIS A 1 183 ? 13.25 44.312 21.078 1 95.88 183 HIS A O 1
ATOM 1445 N N . GLY A 1 184 ? 15.242 43.375 21.156 1 95.62 184 GLY A N 1
ATOM 1446 C CA . GLY A 1 184 ? 15.961 44.594 20.734 1 95.62 184 GLY A CA 1
ATOM 1447 C C . GLY A 1 184 ? 16.328 44.562 19.266 1 95.62 184 GLY A C 1
ATOM 1448 O O . GLY A 1 184 ? 17.094 43.719 18.812 1 95.62 184 GLY A O 1
ATOM 1449 N N . ILE A 1 185 ? 15.898 45.469 18.562 1 95.62 185 ILE A N 1
ATOM 1450 C CA . ILE A 1 185 ? 16 45.469 17.109 1 95.62 185 ILE A CA 1
ATOM 1451 C C . ILE A 1 185 ? 17.469 45.438 16.688 1 95.62 185 ILE A C 1
ATOM 1453 O O . ILE A 1 185 ? 17.812 44.906 15.633 1 95.62 185 ILE A O 1
ATOM 1457 N N . ARG A 1 186 ? 18.281 45.938 17.5 1 95.06 186 ARG A N 1
ATOM 1458 C CA . ARG A 1 186 ? 19.703 45.938 17.219 1 95.06 186 ARG A CA 1
ATOM 1459 C C . ARG A 1 186 ? 20.234 44.531 16.938 1 95.06 186 ARG A C 1
ATOM 1461 O O . ARG A 1 186 ? 20.969 44.312 15.984 1 95.06 186 ARG A O 1
ATOM 1468 N N . PHE A 1 187 ? 19.875 43.656 17.719 1 96 187 PHE A N 1
ATOM 1469 C CA . PHE A 1 187 ? 20.391 42.281 17.641 1 96 187 PHE A CA 1
ATOM 1470 C C . PHE A 1 187 ? 19.766 41.531 16.484 1 96 187 PHE A C 1
ATOM 1472 O O . PHE A 1 187 ? 20.453 40.812 15.766 1 96 187 PHE A O 1
ATOM 1479 N N . LEU A 1 188 ? 18.5 41.688 16.328 1 96 188 LEU A N 1
ATOM 1480 C CA . LEU A 1 188 ? 17.812 41.062 15.203 1 96 188 LEU A CA 1
ATOM 1481 C C . LEU A 1 188 ? 18.344 41.625 13.875 1 96 188 LEU A C 1
ATOM 1483 O O . LEU A 1 188 ? 18.531 40.844 12.922 1 96 188 LEU A O 1
ATOM 1487 N N . ALA A 1 189 ? 18.516 42.938 13.82 1 95.94 189 ALA A N 1
ATOM 1488 C CA . ALA A 1 189 ? 19 43.562 12.602 1 95.94 189 ALA A CA 1
ATOM 1489 C C . ALA A 1 189 ? 20.375 43.031 12.203 1 95.94 189 ALA A C 1
ATOM 1491 O O . ALA A 1 189 ? 20.688 42.906 11.016 1 95.94 189 ALA A O 1
ATOM 1492 N N . LYS A 1 190 ? 21.156 42.719 13.125 1 95 190 LYS A N 1
ATOM 1493 C CA . LYS A 1 190 ? 22.469 42.188 12.828 1 95 190 LYS A CA 1
ATOM 1494 C C . LYS A 1 190 ? 22.359 40.875 12.07 1 95 190 LYS A C 1
ATOM 1496 O O . LYS A 1 190 ? 23.047 40.656 11.07 1 95 190 LYS A O 1
ATOM 1501 N N . GLU A 1 191 ? 21.578 40.031 12.562 1 95.31 191 GLU A N 1
ATOM 1502 C CA . GLU A 1 191 ? 21.406 38.75 11.922 1 95.31 191 GLU A CA 1
ATOM 1503 C C . GLU A 1 191 ? 20.703 38.875 10.578 1 95.31 191 GLU A C 1
ATOM 1505 O O . GLU A 1 191 ? 21.016 38.188 9.625 1 95.31 191 GLU A O 1
ATOM 1510 N N . LEU A 1 192 ? 19.703 39.75 10.555 1 96 192 LEU A N 1
ATOM 1511 C CA . LEU A 1 192 ? 19.031 40.031 9.289 1 96 192 LEU A CA 1
ATOM 1512 C C . LEU A 1 192 ? 20.031 40.531 8.242 1 96 192 LEU A C 1
ATOM 1514 O O . LEU A 1 192 ? 19.953 40.156 7.078 1 96 192 LEU A O 1
ATOM 1518 N N . ALA A 1 193 ? 20.922 41.375 8.656 1 96.44 193 ALA A N 1
ATOM 1519 C CA . ALA A 1 193 ? 21.953 41.906 7.762 1 96.44 193 ALA A CA 1
ATOM 1520 C C . ALA A 1 193 ? 22.859 40.781 7.258 1 96.44 193 ALA A C 1
ATOM 1522 O O . ALA A 1 193 ? 23.219 40.75 6.082 1 96.44 193 ALA A O 1
ATOM 1523 N N . ALA A 1 194 ? 23.188 39.875 8.133 1 95.19 194 ALA A N 1
ATOM 1524 C CA . ALA A 1 194 ? 24.016 38.75 7.758 1 95.19 194 ALA A CA 1
ATOM 1525 C C . ALA A 1 194 ? 23.344 37.875 6.684 1 95.19 194 ALA A C 1
ATOM 1527 O O . ALA A 1 194 ? 23.984 37.5 5.695 1 95.19 194 ALA A O 1
ATOM 1528 N N . TYR A 1 195 ? 22.109 37.562 6.926 1 94.69 195 TYR A N 1
ATOM 1529 C CA . TYR A 1 195 ? 21.375 36.75 5.977 1 94.69 195 TYR A CA 1
ATOM 1530 C C . TYR A 1 195 ? 21.266 37.438 4.621 1 94.69 195 TYR A C 1
ATOM 1532 O O . TYR A 1 195 ? 21.438 36.781 3.58 1 94.69 195 TYR A O 1
ATOM 1540 N N . LEU A 1 196 ? 20.922 38.781 4.641 1 95 196 LEU A N 1
ATOM 1541 C CA . LEU A 1 196 ? 20.672 39.531 3.412 1 95 196 LEU A CA 1
ATOM 1542 C C . LEU A 1 196 ? 21.984 40 2.803 1 95 196 LEU A C 1
ATOM 1544 O O . LEU A 1 196 ? 22 40.625 1.732 1 95 196 LEU A O 1
ATOM 1548 N N . ASN A 1 197 ? 23.078 39.75 3.467 1 92.69 197 ASN A N 1
ATOM 1549 C CA . ASN A 1 197 ? 24.391 40.188 3.039 1 92.69 197 ASN A CA 1
ATOM 1550 C C . ASN A 1 197 ? 24.438 41.688 2.861 1 92.69 197 ASN A C 1
ATOM 1552 O O . ASN A 1 197 ? 24.844 42.188 1.804 1 92.69 197 ASN A O 1
ATOM 1556 N N . LEU A 1 198 ? 23.891 42.375 3.836 1 95.44 198 LEU A N 1
ATOM 1557 C CA . LEU A 1 198 ? 23.922 43.844 3.891 1 95.44 198 LEU A CA 1
ATOM 1558 C C . LEU A 1 198 ? 24.844 44.312 4.996 1 95.44 198 LEU A C 1
ATOM 1560 O O . LEU A 1 198 ? 25.219 43.562 5.883 1 95.44 198 LEU A O 1
ATOM 1564 N N . LYS A 1 199 ? 25.188 45.531 4.906 1 93.94 199 LYS A N 1
ATOM 1565 C CA . LYS A 1 199 ? 26.094 46.094 5.895 1 93.94 199 LYS A CA 1
ATOM 1566 C C . LYS A 1 199 ? 25.344 46.5 7.16 1 93.94 199 LYS A C 1
ATOM 1568 O O . LYS A 1 199 ? 24.328 47.188 7.09 1 93.94 199 LYS A O 1
ATOM 1573 N N . TYR A 1 200 ? 25.797 46.062 8.281 1 95.25 200 TYR A N 1
ATOM 1574 C CA . TYR A 1 200 ? 25.281 46.438 9.594 1 95.25 200 TYR A CA 1
ATOM 1575 C C . TYR A 1 200 ? 26.062 47.594 10.172 1 95.25 200 TYR A C 1
ATOM 1577 O O . TYR A 1 200 ? 27.297 47.594 10.18 1 95.25 200 TYR A O 1
ATOM 1585 N N . VAL A 1 201 ? 25.266 48.688 10.594 1 91.5 201 VAL A N 1
ATOM 1586 C CA . VAL A 1 201 ? 25.938 49.844 11.125 1 91.5 201 VAL A CA 1
ATOM 1587 C C . VAL A 1 201 ? 25.391 50.156 12.516 1 91.5 201 VAL A C 1
ATOM 1589 O O . VAL A 1 201 ? 24.188 50.031 12.766 1 91.5 201 VAL A O 1
ATOM 1592 N N . GLU A 1 202 ? 26.266 50.281 13.484 1 80.81 202 GLU A N 1
ATOM 1593 C CA . GLU A 1 202 ? 25.859 50.719 14.82 1 80.81 202 GLU A CA 1
ATOM 1594 C C . GLU A 1 202 ? 26.438 52.094 15.125 1 80.81 202 GLU A C 1
ATOM 1596 O O . GLU A 1 202 ? 27.656 52.281 15.156 1 80.81 202 GLU A O 1
ATOM 1601 N N . LEU A 1 203 ? 25.703 53.188 14.898 1 63.47 203 LEU A N 1
ATOM 1602 C CA . LEU A 1 203 ? 26.25 54.5 15.156 1 63.47 203 LEU A CA 1
ATOM 1603 C C . LEU A 1 203 ? 26.156 54.875 16.641 1 63.47 203 LEU A C 1
ATOM 1605 O O . LEU A 1 203 ? 25.078 55.188 17.141 1 63.47 203 LEU A O 1
ATOM 1609 N N . ILE A 1 204 ? 26.734 54.188 17.578 1 62.44 204 ILE A N 1
ATOM 1610 C CA . ILE A 1 204 ? 26.719 54.625 18.984 1 62.44 204 ILE A CA 1
ATOM 1611 C C . ILE A 1 204 ? 28 55.406 19.297 1 62.44 204 ILE A C 1
ATOM 1613 O O . ILE A 1 204 ? 29.109 54.906 19.062 1 62.44 204 ILE A O 1
ATOM 1617 N N . GLY A 1 205 ? 28.062 56.781 19.266 1 53.5 205 GLY A N 1
ATOM 1618 C CA . GLY A 1 205 ? 29.234 57.594 19.594 1 53.5 205 GLY A CA 1
ATOM 1619 C C . GLY A 1 205 ? 29.438 57.75 21.094 1 53.5 205 GLY A C 1
ATOM 1620 O O . GLY A 1 205 ? 28.469 57.969 21.828 1 53.5 205 GLY A O 1
ATOM 1621 N N . ARG A 1 206 ? 30.422 57.156 21.672 1 52.16 206 ARG A N 1
ATOM 1622 C CA . ARG A 1 206 ? 30.797 57.406 23.062 1 52.16 206 ARG A CA 1
ATOM 1623 C C . ARG A 1 206 ? 31.094 58.875 23.312 1 52.16 206 ARG A C 1
ATOM 1625 O O . ARG A 1 206 ? 31.906 59.469 22.609 1 52.16 206 ARG A O 1
ATOM 1632 N N . ALA A 1 207 ? 30.234 59.5 24.016 1 53.5 207 ALA A N 1
ATOM 1633 C CA . ALA A 1 207 ? 30.594 60.844 24.516 1 53.5 207 ALA A CA 1
ATOM 1634 C C . ALA A 1 207 ? 31.859 60.781 25.375 1 53.5 207 ALA A C 1
ATOM 1636 O O . ALA A 1 207 ? 32.062 59.812 26.125 1 53.5 207 ALA A O 1
ATOM 1637 N N . LYS A 1 208 ? 32.906 61.344 24.938 1 54.91 208 LYS A N 1
ATOM 1638 C CA . LYS A 1 208 ? 34.062 61.531 25.797 1 54.91 208 LYS A CA 1
ATOM 1639 C C . LYS A 1 208 ? 33.656 62.062 27.172 1 54.91 208 LYS A C 1
ATOM 1641 O O . LYS A 1 208 ? 32.906 63.031 27.281 1 54.91 208 LYS A O 1
ATOM 1646 N N . GLN A 1 209 ? 33.656 61.219 28.219 1 57.41 209 GLN A N 1
ATOM 1647 C CA . GLN A 1 209 ? 33.312 61.281 29.641 1 57.41 209 GLN A CA 1
ATOM 1648 C C . GLN A 1 209 ? 33.875 62.531 30.297 1 57.41 209 GLN A C 1
ATOM 1650 O O . GLN A 1 209 ? 33.875 62.656 31.516 1 57.41 209 GLN A O 1
ATOM 1655 N N . THR A 1 210 ? 34.031 63.688 29.625 1 63.06 210 THR A N 1
ATOM 1656 C CA . THR A 1 210 ? 34.719 64.625 30.516 1 63.06 210 THR A CA 1
ATOM 1657 C C . THR A 1 210 ? 33.719 65.625 31.125 1 63.06 210 THR A C 1
ATOM 1659 O O . THR A 1 210 ? 32.688 65.938 30.516 1 63.06 210 THR A O 1
ATOM 1662 N N . ASP A 1 211 ? 33.531 65.625 32.656 1 79.69 211 ASP A N 1
ATOM 1663 C CA . ASP A 1 211 ? 33 66.688 33.5 1 79.69 211 ASP A CA 1
ATOM 1664 C C . ASP A 1 211 ? 31.562 66.375 33.938 1 79.69 211 ASP A C 1
ATOM 1666 O O . ASP A 1 211 ? 30.734 67.25 34.031 1 79.69 211 ASP A O 1
ATOM 1670 N N . PHE A 1 212 ? 31.188 65.062 34.062 1 84.25 212 PHE A N 1
ATOM 1671 C CA . PHE A 1 212 ? 29.906 64.688 34.625 1 84.25 212 PHE A CA 1
ATOM 1672 C C . PHE A 1 212 ? 29.875 65 36.125 1 84.25 212 PHE A C 1
ATOM 1674 O O . PHE A 1 212 ? 30.906 64.938 36.781 1 84.25 212 PHE A O 1
ATOM 1681 N N . HIS A 1 213 ? 28.688 65.25 36.594 1 88.56 213 HIS A N 1
ATOM 1682 C CA . HIS A 1 213 ? 28.609 65.5 38.031 1 88.56 213 HIS A CA 1
ATOM 1683 C C . HIS A 1 213 ? 28.391 64.25 38.781 1 88.56 213 HIS A C 1
ATOM 1685 O O . HIS A 1 213 ? 28.219 63.156 38.188 1 88.56 213 HIS A O 1
ATOM 1691 N N . GLN A 1 214 ? 28.484 64.375 40.125 1 87 214 GLN A N 1
ATOM 1692 C CA . GLN A 1 214 ? 28.234 63.219 41 1 87 214 GLN A CA 1
ATOM 1693 C C . GLN A 1 214 ? 26.812 63.219 41.531 1 87 214 GLN A C 1
ATOM 1695 O O . GLN A 1 214 ? 26.281 64.312 41.906 1 87 214 GLN A O 1
ATOM 1700 N N . ILE A 1 215 ? 26.266 62.094 41.5 1 87.88 215 ILE A N 1
ATOM 1701 C CA . ILE A 1 215 ? 24.906 61.938 42.031 1 87.88 215 ILE A CA 1
ATOM 1702 C C . ILE A 1 215 ? 24.906 62.25 43.531 1 87.88 215 ILE A C 1
ATOM 1704 O O . ILE A 1 215 ? 25.812 61.875 44.25 1 87.88 215 ILE A O 1
ATOM 1708 N N . ASN A 1 216 ? 23.891 62.969 43.969 1 86.69 216 ASN A N 1
ATOM 1709 C CA . ASN A 1 216 ? 23.859 63.469 45.344 1 86.69 216 ASN A CA 1
ATOM 1710 C C . ASN A 1 216 ? 23.203 62.469 46.281 1 86.69 216 ASN A C 1
ATOM 1712 O O . ASN A 1 216 ? 23.031 62.75 47.469 1 86.69 216 ASN A O 1
ATOM 1716 N N . PHE A 1 217 ? 22.688 61.312 45.781 1 92.25 217 PHE A N 1
ATOM 1717 C CA . PHE A 1 217 ? 22.125 60.25 46.625 1 92.25 217 PHE A CA 1
ATOM 1718 C C . PHE A 1 217 ? 22.703 58.906 46.219 1 92.25 217 PHE A C 1
ATOM 1720 O O . PHE A 1 217 ? 23.234 58.75 45.125 1 92.25 217 PHE A O 1
ATOM 1727 N N . LYS A 1 218 ? 22.609 57.938 47.062 1 94.56 218 LYS A N 1
ATOM 1728 C CA . LYS A 1 218 ? 23.125 56.594 46.781 1 94.56 218 LYS A CA 1
ATOM 1729 C C . LYS A 1 218 ? 22.047 55.688 46.188 1 94.56 218 LYS A C 1
ATOM 1731 O O . LYS A 1 218 ? 20.859 55.844 46.469 1 94.56 218 LYS A O 1
ATOM 1736 N N . VAL A 1 219 ? 22.453 54.906 45.281 1 96.12 219 VAL A N 1
ATOM 1737 C CA . VAL A 1 219 ? 21.609 53.875 44.688 1 96.12 219 VAL A CA 1
ATOM 1738 C C . VAL A 1 219 ? 22.156 52.5 45.094 1 96.12 219 VAL A C 1
ATOM 1740 O O . VAL A 1 219 ? 23.219 52.094 44.625 1 96.12 219 VAL A O 1
ATOM 1743 N N . LEU A 1 220 ? 21.359 51.75 45.906 1 95.62 220 LEU A N 1
ATOM 1744 C CA . LEU A 1 220 ? 21.875 50.531 46.531 1 95.62 220 LEU A CA 1
ATOM 1745 C C . LEU A 1 220 ? 21 49.344 46.188 1 95.62 220 LEU A C 1
ATOM 1747 O O . LEU A 1 220 ? 19.766 49.469 46.094 1 95.62 220 LEU A O 1
ATOM 1751 N N . ASP A 1 221 ? 21.625 48.281 45.906 1 96 221 ASP A N 1
ATOM 1752 C CA . ASP A 1 221 ? 20.953 46.969 45.781 1 96 221 ASP A CA 1
ATOM 1753 C C . ASP A 1 221 ? 21.094 46.156 47.062 1 96 221 ASP A C 1
ATOM 1755 O O . ASP A 1 221 ? 22.172 45.625 47.344 1 96 221 ASP A O 1
ATOM 1759 N N . GLU A 1 222 ? 20.047 46 47.75 1 95.44 222 GLU A N 1
ATOM 1760 C CA . GLU A 1 222 ? 20.094 45.312 49.031 1 95.44 222 GLU A CA 1
ATOM 1761 C C . GLU A 1 222 ? 19.516 43.906 48.906 1 95.44 222 GLU A C 1
ATOM 1763 O O . GLU A 1 222 ? 19.203 43.25 49.906 1 95.44 222 GLU A O 1
ATOM 1768 N N . THR A 1 223 ? 19.344 43.5 47.75 1 93.38 223 THR A N 1
ATOM 1769 C CA . THR A 1 223 ? 18.781 42.156 47.531 1 93.38 223 THR A CA 1
ATOM 1770 C C . THR A 1 223 ? 19.891 41.125 47.438 1 93.38 223 THR A C 1
ATOM 1772 O O . THR A 1 223 ? 21.062 41.469 47.25 1 93.38 223 THR A O 1
ATOM 1775 N N . ASP A 1 224 ? 19.516 39.906 47.625 1 89.5 224 ASP A N 1
ATOM 1776 C CA . ASP A 1 224 ? 20.422 38.781 47.469 1 89.5 224 ASP A CA 1
ATOM 1777 C C . ASP A 1 224 ? 20.375 38.219 46.062 1 89.5 224 ASP A C 1
ATOM 1779 O O . ASP A 1 224 ? 19.656 37.25 45.812 1 89.5 224 ASP A O 1
ATOM 1783 N N . ASN A 1 225 ? 21.109 38.812 45.125 1 90.94 225 ASN A N 1
ATOM 1784 C CA . ASN A 1 225 ? 21.312 38.312 43.781 1 90.94 225 ASN A CA 1
ATOM 1785 C C . ASN A 1 225 ? 20.016 38.344 42.969 1 90.94 225 ASN A C 1
ATOM 1787 O O . ASN A 1 225 ? 19.703 37.406 42.25 1 90.94 225 ASN A O 1
ATOM 1791 N N . LYS A 1 226 ? 19.094 39.375 43.156 1 94.94 226 LYS A N 1
ATOM 1792 C CA . LYS A 1 226 ? 17.859 39.469 42.406 1 94.94 226 LYS A CA 1
ATOM 1793 C C . LYS A 1 226 ? 17.984 40.5 41.281 1 94.94 226 LYS A C 1
ATOM 1795 O O . LYS A 1 226 ? 17.016 40.75 40.562 1 94.94 226 LYS A O 1
ATOM 1800 N N . ALA A 1 227 ? 19.141 41 41.125 1 96.12 227 ALA A N 1
ATOM 1801 C CA . ALA A 1 227 ? 19.469 41.844 40 1 96.12 227 ALA A CA 1
ATOM 1802 C C . ALA A 1 227 ? 20.953 41.781 39.656 1 96.12 227 ALA A C 1
ATOM 1804 O O . ALA A 1 227 ? 21.797 41.75 40.562 1 96.12 227 ALA A O 1
ATOM 1805 N N . LYS A 1 228 ? 21.266 41.688 38.438 1 95.12 228 LYS A N 1
ATOM 1806 C CA . LYS A 1 228 ? 22.656 41.719 38 1 95.12 228 LYS A CA 1
ATOM 1807 C C . LYS A 1 228 ? 23.188 43.156 38 1 95.12 228 LYS A C 1
ATOM 1809 O O . LYS A 1 228 ? 24.406 43.375 38.125 1 95.12 228 LYS A O 1
ATOM 1814 N N . TYR A 1 229 ? 22.281 44.031 37.781 1 96.94 229 TYR A N 1
ATOM 1815 C CA . TYR A 1 229 ? 22.625 45.438 37.844 1 96.94 229 TYR A CA 1
ATOM 1816 C C . TYR A 1 229 ? 21.422 46.281 38.281 1 96.94 229 TYR A C 1
ATOM 1818 O O . TYR A 1 229 ? 20.297 46 37.875 1 96.94 229 TYR A O 1
ATOM 1826 N N . PHE A 1 230 ? 21.641 47.25 39.125 1 97.38 230 PHE A N 1
ATOM 1827 C CA . PHE A 1 230 ? 20.656 48.25 39.531 1 97.38 230 PHE A CA 1
ATOM 1828 C C . PHE A 1 230 ? 21.328 49.594 39.75 1 97.38 230 PHE A C 1
ATOM 1830 O O . PHE A 1 230 ? 22.203 49.719 40.625 1 97.38 230 PHE A O 1
ATOM 1837 N N . GLY A 1 231 ? 20.891 50.531 38.969 1 96.56 231 GLY A N 1
ATOM 1838 C CA . GLY A 1 231 ? 21.469 51.875 39.031 1 96.56 231 GLY A CA 1
ATOM 1839 C C . GLY A 1 231 ? 20.828 52.844 38.062 1 96.56 231 GLY A C 1
ATOM 1840 O O . GLY A 1 231 ? 19.656 52.688 37.719 1 96.56 231 GLY A O 1
ATOM 1841 N N . GLY A 1 232 ? 21.594 53.938 37.812 1 96.25 232 GLY A N 1
ATOM 1842 C CA . GLY A 1 232 ? 21.047 54.906 36.875 1 96.25 232 GLY A CA 1
ATOM 1843 C C . GLY A 1 232 ? 21.922 56.156 36.75 1 96.25 232 GLY A C 1
ATOM 1844 O O . GLY A 1 232 ? 23.109 56.125 37.062 1 96.25 232 GLY A O 1
ATOM 1845 N N . ILE A 1 233 ? 21.344 57.094 36.094 1 95.69 233 ILE A N 1
ATOM 1846 C CA . ILE A 1 233 ? 21.984 58.375 35.875 1 95.69 233 ILE A CA 1
ATOM 1847 C C . ILE A 1 233 ? 21.078 59.5 36.406 1 95.69 233 ILE A C 1
ATOM 1849 O O . ILE A 1 233 ? 19.859 59.344 36.469 1 95.69 233 ILE A O 1
ATOM 1853 N N . HIS A 1 234 ? 21.766 60.562 36.875 1 96.44 234 HIS A N 1
ATOM 1854 C CA . HIS A 1 234 ? 21.078 61.719 37.344 1 96.44 234 HIS A CA 1
ATOM 1855 C C . HIS A 1 234 ? 21.188 62.875 36.344 1 96.44 234 HIS A C 1
ATOM 1857 O O . HIS A 1 234 ? 22.281 63.219 35.906 1 96.44 234 HIS A O 1
ATOM 1863 N N . LEU A 1 235 ? 20.047 63.406 35.906 1 96.5 235 LEU A N 1
ATOM 1864 C CA . LEU A 1 235 ? 19.969 64.562 35.031 1 96.5 235 LEU A CA 1
ATOM 1865 C C . LEU A 1 235 ? 19.438 65.75 35.75 1 96.5 235 LEU A C 1
ATOM 1867 O O . LEU A 1 235 ? 18.328 65.75 36.281 1 96.5 235 LEU A O 1
ATOM 1871 N N . ARG A 1 236 ? 20.188 66.875 35.781 1 95.75 236 ARG A N 1
ATOM 1872 C CA . ARG A 1 236 ? 19.781 68.062 36.562 1 95.75 236 ARG A CA 1
ATOM 1873 C C . ARG A 1 236 ? 19.484 69.25 35.656 1 95.75 236 ARG A C 1
ATOM 1875 O O . ARG A 1 236 ? 20.062 69.312 34.562 1 95.75 236 ARG A O 1
ATOM 1882 N N . ASN A 1 237 ? 18.594 70 36.062 1 94.31 237 ASN A N 1
ATOM 1883 C CA . ASN A 1 237 ? 18.266 71.312 35.469 1 94.31 237 ASN A CA 1
ATOM 1884 C C . ASN A 1 237 ? 17.859 71.125 34 1 94.31 237 ASN A C 1
ATOM 1886 O O . ASN A 1 237 ? 18.422 71.812 33.125 1 94.31 237 ASN A O 1
ATOM 1890 N N . TYR A 1 238 ? 16.938 70.312 33.812 1 95.31 238 TYR A N 1
ATOM 1891 C CA . TYR A 1 238 ? 16.406 70.062 32.469 1 95.31 238 TYR A CA 1
ATOM 1892 C C . TYR A 1 238 ? 14.883 70.25 32.469 1 95.31 238 TYR A C 1
ATOM 1894 O O . TYR A 1 238 ? 14.18 69.562 33.25 1 95.31 238 TYR A O 1
ATOM 1902 N N . GLN A 1 239 ? 14.375 71.062 31.672 1 93.94 239 GLN A N 1
ATOM 1903 C CA . GLN A 1 239 ? 12.938 71.312 31.547 1 93.94 239 GLN A CA 1
ATOM 1904 C C . GLN A 1 239 ? 12.344 70.375 30.453 1 93.94 239 GLN A C 1
ATOM 1906 O O . GLN A 1 239 ? 12.828 70.375 29.328 1 93.94 239 GLN A O 1
ATOM 1911 N N . LEU A 1 240 ? 11.312 69.688 30.797 1 92.75 240 LEU A N 1
ATOM 1912 C CA . LEU A 1 240 ? 10.664 68.75 29.875 1 92.75 240 LEU A CA 1
ATOM 1913 C C . LEU A 1 240 ? 10.102 69.438 28.656 1 92.75 240 LEU A C 1
ATOM 1915 O O . LEU A 1 240 ? 9.625 70.625 28.781 1 92.75 240 LEU A O 1
ATOM 1919 N N . GLN A 1 241 ? 10.188 68.812 27.562 1 89 241 GLN A N 1
ATOM 1920 C CA . GLN A 1 241 ? 9.648 69.312 26.297 1 89 241 GLN A CA 1
ATOM 1921 C C . GLN A 1 241 ? 8.828 68.25 25.578 1 89 241 GLN A C 1
ATOM 1923 O O . GLN A 1 241 ? 8.844 67.062 25.984 1 89 241 GLN A O 1
ATOM 1928 N N . GLN A 1 242 ? 8.078 68.75 24.625 1 87.88 242 GLN A N 1
ATOM 1929 C CA . GLN A 1 242 ? 7.391 67.812 23.766 1 87.88 242 GLN A CA 1
ATOM 1930 C C . GLN A 1 242 ? 8.383 67.062 22.844 1 87.88 242 GLN A C 1
ATOM 1932 O O . GLN A 1 242 ? 9.359 67.688 22.406 1 87.88 242 GLN A O 1
ATOM 1937 N N . SER A 1 243 ? 8.102 65.875 22.625 1 92.5 243 SER A N 1
ATOM 1938 C CA . SER A 1 243 ? 8.945 65.125 21.703 1 92.5 243 SER A CA 1
ATOM 1939 C C . SER A 1 243 ? 8.703 65.5 20.266 1 92.5 243 SER A C 1
ATOM 1941 O O . SER A 1 243 ? 7.621 66 19.938 1 92.5 243 SER A O 1
ATOM 1943 N N . SER A 1 244 ? 9.711 65.312 19.422 1 91.75 244 SER A N 1
ATOM 1944 C CA . SER A 1 244 ? 9.539 65.562 18 1 91.75 244 SER A CA 1
ATOM 1945 C C . SER A 1 244 ? 8.578 64.562 17.375 1 91.75 244 SER A C 1
ATOM 1947 O O . SER A 1 244 ? 8.414 63.438 17.891 1 91.75 244 SER A O 1
ATOM 1949 N N . TRP A 1 245 ? 7.965 64.875 16.344 1 93.75 245 TRP A N 1
ATOM 1950 C CA . TRP A 1 245 ? 7.012 64 15.695 1 93.75 245 TRP A CA 1
ATOM 1951 C C . TRP A 1 245 ? 7.719 62.812 15.094 1 93.75 245 TRP A C 1
ATOM 1953 O O . TRP A 1 245 ? 7.105 61.75 14.891 1 93.75 245 TRP A O 1
ATOM 1963 N N . ASN A 1 246 ? 8.984 62.938 14.789 1 91.06 246 ASN A N 1
ATOM 1964 C CA . ASN A 1 246 ? 9.75 61.75 14.383 1 91.06 246 ASN A CA 1
ATOM 1965 C C . ASN A 1 246 ? 9.742 60.688 15.469 1 91.06 246 ASN A C 1
ATOM 1967 O O . ASN A 1 246 ? 9.477 59.5 15.188 1 91.06 246 ASN A O 1
ATOM 1971 N N . THR A 1 247 ? 10.047 61.094 16.688 1 93.31 247 THR A N 1
ATOM 1972 C CA . THR A 1 247 ? 10.07 60.188 17.812 1 93.31 247 THR A CA 1
ATOM 1973 C C . THR A 1 247 ? 8.664 59.688 18.141 1 93.31 247 THR A C 1
ATOM 1975 O O . THR A 1 247 ? 8.453 58.5 18.375 1 93.31 247 THR A O 1
ATOM 1978 N N . LYS A 1 248 ? 7.715 60.625 18.078 1 94.88 248 LYS A N 1
ATOM 1979 C CA . LYS A 1 248 ? 6.332 60.25 18.359 1 94.88 248 LYS A CA 1
ATOM 1980 C C . LYS A 1 248 ? 5.82 59.219 17.359 1 94.88 248 LYS A C 1
ATOM 1982 O O . LYS A 1 248 ? 5.199 58.219 17.75 1 94.88 248 LYS A O 1
ATOM 1987 N N . GLY A 1 249 ? 6.129 59.469 16.109 1 93.19 249 GLY A N 1
ATOM 1988 C CA . GLY A 1 249 ? 5.691 58.562 15.078 1 93.19 249 GLY A CA 1
ATOM 1989 C C . GLY A 1 249 ? 6.211 57.156 15.289 1 93.19 249 GLY A C 1
ATOM 1990 O O . GLY A 1 249 ? 5.465 56.188 15.148 1 93.19 249 GLY A O 1
ATOM 1991 N N . ILE A 1 250 ? 7.488 56.969 15.633 1 93.69 250 ILE A N 1
ATOM 1992 C CA . ILE A 1 250 ? 8.102 55.688 15.867 1 93.69 250 ILE A CA 1
ATOM 1993 C C . ILE A 1 250 ? 7.398 54.969 17.031 1 93.69 250 ILE A C 1
ATOM 1995 O O . ILE A 1 250 ? 7.078 53.781 16.938 1 93.69 250 ILE A O 1
ATOM 1999 N N . LEU A 1 251 ? 7.141 55.688 18.062 1 95.19 251 LEU A N 1
ATOM 2000 C CA . LEU A 1 251 ? 6.508 55.125 19.25 1 95.19 251 LEU A CA 1
ATOM 2001 C C . LEU A 1 251 ? 5.078 54.688 18.953 1 95.19 251 LEU A C 1
ATOM 2003 O O . LEU A 1 251 ? 4.672 53.594 19.312 1 95.19 251 LEU A O 1
ATOM 2007 N N . ILE A 1 252 ? 4.363 55.531 18.234 1 94.75 252 ILE A N 1
ATOM 2008 C CA . ILE A 1 252 ? 2.98 55.25 17.891 1 94.75 252 ILE A CA 1
ATOM 2009 C C . ILE A 1 252 ? 2.928 54 17.016 1 94.75 252 ILE A C 1
ATOM 2011 O O . ILE A 1 252 ? 2.098 53.094 17.234 1 94.75 252 ILE A O 1
ATOM 2015 N N . ASN A 1 253 ? 3.869 53.906 16.109 1 92.81 253 ASN A N 1
ATOM 2016 C CA . ASN A 1 253 ? 3.934 52.75 15.234 1 92.81 253 ASN A CA 1
ATOM 2017 C C . ASN A 1 253 ? 4.219 51.469 16 1 92.81 253 ASN A C 1
ATOM 2019 O O . ASN A 1 253 ? 3.926 50.375 15.523 1 92.81 253 ASN A O 1
ATOM 2023 N N . ASN A 1 254 ? 4.781 51.594 17.141 1 92.5 254 ASN A N 1
ATOM 2024 C CA . ASN A 1 254 ? 5.066 50.469 18 1 92.5 254 ASN A CA 1
ATOM 2025 C C . ASN A 1 254 ? 4.051 50.344 19.125 1 92.5 254 ASN A C 1
ATOM 2027 O O . ASN A 1 254 ? 4.309 49.656 20.125 1 92.5 254 ASN A O 1
ATOM 2031 N N . HIS A 1 255 ? 3.006 51.156 19.016 1 92.56 255 HIS A N 1
ATOM 2032 C CA . HIS A 1 255 ? 1.867 51.094 19.938 1 92.56 255 HIS A CA 1
ATOM 2033 C C . HIS A 1 255 ? 2.25 51.625 21.312 1 92.56 255 HIS A C 1
ATOM 2035 O O . HIS A 1 255 ? 1.841 51.031 22.328 1 92.56 255 HIS A O 1
ATOM 2041 N N . ILE A 1 256 ? 3.084 52.531 21.344 1 93.44 256 ILE A N 1
ATOM 2042 C CA . ILE A 1 256 ? 3.486 53.188 22.578 1 93.44 256 ILE A CA 1
ATOM 2043 C C . ILE A 1 256 ? 2.992 54.625 22.562 1 93.44 256 ILE A C 1
ATOM 2045 O O . ILE A 1 256 ? 3.221 55.375 21.594 1 93.44 256 ILE A O 1
ATOM 2049 N N . LYS A 1 257 ? 2.34 55.062 23.594 1 93.88 257 LYS A N 1
ATOM 2050 C CA . LYS A 1 257 ? 1.803 56.406 23.703 1 93.88 257 LYS A CA 1
ATOM 2051 C C . LYS A 1 257 ? 2.893 57.406 24.094 1 93.88 257 LYS A C 1
ATOM 2053 O O . LYS A 1 257 ? 3.529 57.281 25.141 1 93.88 257 LYS A O 1
ATOM 2058 N N . PRO A 1 258 ? 3.152 58.406 23.234 1 95.12 258 PRO A N 1
ATOM 2059 C CA . PRO A 1 258 ? 4.129 59.438 23.594 1 95.12 258 PRO A CA 1
ATOM 2060 C C . PRO A 1 258 ? 3.664 60.312 24.766 1 95.12 258 PRO A C 1
ATOM 2062 O O . PRO A 1 258 ? 2.465 60.562 24.906 1 95.12 258 PRO A O 1
ATOM 2065 N N . ILE A 1 259 ? 4.562 60.812 25.594 1 92.94 259 ILE A N 1
ATOM 2066 C CA . ILE A 1 259 ? 4.23 61.625 26.75 1 92.94 259 ILE A CA 1
ATOM 2067 C C . ILE A 1 259 ? 5.066 62.906 26.75 1 92.94 259 ILE A C 1
ATOM 2069 O O . ILE A 1 259 ? 4.539 64 26.531 1 92.94 259 ILE A O 1
ATOM 2073 N N . ASN A 1 260 ? 6.324 62.906 27 1 92.69 260 ASN A N 1
ATOM 2074 C CA . ASN A 1 260 ? 7.293 64 26.922 1 92.69 260 ASN A CA 1
ATOM 2075 C C . ASN A 1 260 ? 8.648 63.5 26.422 1 92.69 260 ASN A C 1
ATOM 2077 O O . ASN A 1 260 ? 8.852 62.281 26.234 1 92.69 260 ASN A O 1
ATOM 2081 N N . ASP A 1 261 ? 9.531 64.312 26.156 1 93 261 ASP A N 1
ATOM 2082 C CA . ASP A 1 261 ? 10.773 63.969 25.469 1 93 261 ASP A CA 1
ATOM 2083 C C . ASP A 1 261 ? 11.602 62.969 26.297 1 93 261 ASP A C 1
ATOM 2085 O O . ASP A 1 261 ? 12.164 62.031 25.766 1 93 261 ASP A O 1
ATOM 2089 N N . LEU A 1 262 ? 11.633 63.125 27.594 1 95.12 262 LEU A N 1
ATOM 2090 C CA . LEU A 1 262 ? 12.445 62.219 28.422 1 95.12 262 LEU A CA 1
ATOM 2091 C C . LEU A 1 262 ? 11.789 60.844 28.562 1 95.12 262 LEU A C 1
ATOM 2093 O O . LEU A 1 262 ? 12.445 59.812 28.422 1 95.12 262 LEU A O 1
ATOM 2097 N N . VAL A 1 263 ? 10.516 60.844 28.875 1 94.81 263 VAL A N 1
ATOM 2098 C CA . VAL A 1 263 ? 9.789 59.594 29 1 94.81 263 VAL A CA 1
ATOM 2099 C C . VAL A 1 263 ? 9.773 58.875 27.641 1 94.81 263 VAL A C 1
ATOM 2101 O O . VAL A 1 263 ? 9.922 57.625 27.594 1 94.81 263 VAL A O 1
ATOM 2104 N N . ASP A 1 264 ? 9.602 59.562 26.609 1 95.81 264 ASP A N 1
ATOM 2105 C CA . ASP A 1 264 ? 9.602 58.969 25.266 1 95.81 264 ASP A CA 1
ATOM 2106 C C . ASP A 1 264 ? 10.961 58.375 24.938 1 95.81 264 ASP A C 1
ATOM 2108 O O . ASP A 1 264 ? 11.039 57.344 24.266 1 95.81 264 ASP A O 1
ATOM 2112 N N . LEU A 1 265 ? 11.953 59.031 25.344 1 95.06 265 LEU A N 1
ATOM 2113 C CA . LEU A 1 265 ? 13.289 58.5 25.156 1 95.06 265 LEU A CA 1
ATOM 2114 C C . LEU A 1 265 ? 13.445 57.156 25.891 1 95.06 265 LEU A C 1
ATOM 2116 O O . LEU A 1 265 ? 14.047 56.219 25.375 1 95.06 265 LEU A O 1
ATOM 2120 N N . SER A 1 266 ? 12.914 57.125 27.094 1 96 266 SER A N 1
ATOM 2121 C CA . SER A 1 266 ? 12.984 55.906 27.891 1 96 266 SER A CA 1
ATOM 2122 C C . SER A 1 266 ? 12.188 54.781 27.266 1 96 266 SER A C 1
ATOM 2124 O O . SER A 1 266 ? 12.43 53.594 27.547 1 96 266 SER A O 1
ATOM 2126 N N . ASN A 1 267 ? 11.258 55.094 26.422 1 95.56 267 ASN A N 1
ATOM 2127 C CA . ASN A 1 267 ? 10.484 54.094 25.719 1 95.56 267 ASN A CA 1
ATOM 2128 C C . ASN A 1 267 ? 11.117 53.75 24.359 1 95.56 267 ASN A C 1
ATOM 2130 O O . ASN A 1 267 ? 10.914 52.656 23.844 1 95.56 267 ASN A O 1
ATOM 2134 N N . LEU A 1 268 ? 11.828 54.625 23.781 1 95.56 268 LEU A N 1
ATOM 2135 C CA . LEU A 1 268 ? 12.453 54.438 22.469 1 95.56 268 LEU A CA 1
ATOM 2136 C C . LEU A 1 268 ? 13.672 53.531 22.578 1 95.56 268 LEU A C 1
ATOM 2138 O O . LEU A 1 268 ? 13.844 52.625 21.75 1 95.56 268 LEU A O 1
ATOM 2142 N N . ILE A 1 269 ? 14.469 53.75 23.516 1 95.31 269 ILE A N 1
ATOM 2143 C CA . ILE A 1 269 ? 15.75 53.031 23.641 1 95.31 269 ILE A CA 1
ATOM 2144 C C . ILE A 1 269 ? 15.5 51.562 23.828 1 95.31 269 ILE A C 1
ATOM 2146 O O . ILE A 1 269 ? 16.172 50.719 23.188 1 95.31 269 ILE A O 1
ATOM 2150 N N . PRO A 1 270 ? 14.523 51.156 24.641 1 96.12 270 PRO A N 1
ATOM 2151 C CA . PRO A 1 270 ? 14.25 49.719 24.766 1 96.12 270 PRO A CA 1
ATOM 2152 C C . PRO A 1 270 ? 13.883 49.094 23.438 1 96.12 270 PRO A C 1
ATOM 2154 O O . PRO A 1 270 ? 14.086 47.875 23.25 1 96.12 270 PRO A O 1
ATOM 2157 N N . LEU A 1 271 ? 13.367 49.75 22.5 1 95 271 LEU A N 1
ATOM 2158 C CA . LEU A 1 271 ? 13.094 49.219 21.172 1 95 271 LEU A CA 1
ATOM 2159 C C . LEU A 1 271 ? 14.375 48.75 20.5 1 95 271 LEU A C 1
ATOM 2161 O O . LEU A 1 271 ? 14.367 47.812 19.703 1 95 271 LEU A O 1
ATOM 2165 N N . PHE A 1 272 ? 15.469 49.375 20.906 1 94.38 272 PHE A N 1
ATOM 2166 C CA . PHE A 1 272 ? 16.75 49.094 20.281 1 94.38 272 PHE A CA 1
ATOM 2167 C C . PHE A 1 272 ? 17.469 47.969 21.031 1 94.38 272 PHE A C 1
ATOM 2169 O O . PHE A 1 272 ? 18.078 47.094 20.406 1 94.38 272 PHE A O 1
ATOM 2176 N N . VAL A 1 273 ? 17.281 47.938 22.375 1 95.56 273 VAL A N 1
ATOM 2177 C CA . VAL A 1 273 ? 18.203 47.094 23.125 1 95.56 273 VAL A CA 1
ATOM 2178 C C . VAL A 1 273 ? 17.406 46.156 24.031 1 95.56 273 VAL A C 1
ATOM 2180 O O . VAL A 1 273 ? 17.984 45.25 24.625 1 95.56 273 VAL A O 1
ATOM 2183 N N . ALA A 1 274 ? 16.172 46.344 24.156 1 96.06 274 ALA A N 1
ATOM 2184 C CA . ALA A 1 274 ? 15.258 45.5 24.891 1 96.06 274 ALA A CA 1
ATOM 2185 C C . ALA A 1 274 ? 15.578 45.5 26.391 1 96.06 274 ALA A C 1
ATOM 2187 O O . ALA A 1 274 ? 15.617 44.469 27.031 1 96.06 274 ALA A O 1
ATOM 2188 N N . ASN A 1 275 ? 15.945 46.562 26.906 1 97.81 275 ASN A N 1
ATOM 2189 C CA . ASN A 1 275 ? 16.141 46.844 28.328 1 97.81 275 ASN A CA 1
ATOM 2190 C C . ASN A 1 275 ? 15.344 48.031 28.797 1 97.81 275 ASN A C 1
ATOM 2192 O O . ASN A 1 275 ? 15.703 49.188 28.469 1 97.81 275 ASN A O 1
ATOM 2196 N N . PRO A 1 276 ? 14.297 47.812 29.516 1 97.81 276 PRO A N 1
ATOM 2197 C CA . PRO A 1 276 ? 13.414 48.906 29.922 1 97.81 276 PRO A CA 1
ATOM 2198 C C . PRO A 1 276 ? 14.109 49.938 30.828 1 97.81 276 PRO A C 1
ATOM 2200 O O . PRO A 1 276 ? 15.055 49.594 31.531 1 97.81 276 PRO A O 1
ATOM 2203 N N . ILE A 1 277 ? 13.688 51.188 30.797 1 97.94 277 ILE A N 1
ATOM 2204 C CA . ILE A 1 277 ? 14.188 52.312 31.547 1 97.94 277 ILE A CA 1
ATOM 2205 C C . ILE A 1 277 ? 13.031 53 32.281 1 97.94 277 ILE A C 1
ATOM 2207 O O . ILE A 1 277 ? 11.914 53.062 31.781 1 97.94 277 ILE A O 1
ATOM 2211 N N . HIS A 1 278 ? 13.281 53.438 33.469 1 97.69 278 HIS A N 1
ATOM 2212 C CA . HIS A 1 278 ? 12.273 54.188 34.219 1 97.69 278 HIS A CA 1
ATOM 2213 C C . HIS A 1 278 ? 12.812 55.562 34.656 1 97.69 278 HIS A C 1
ATOM 2215 O O . HIS A 1 278 ? 13.953 55.656 35.125 1 97.69 278 HIS A O 1
ATOM 2221 N N . ILE A 1 279 ? 12.039 56.594 34.562 1 97.69 279 ILE A N 1
ATOM 2222 C CA . ILE A 1 279 ? 12.445 57.938 34.906 1 97.69 279 ILE A CA 1
ATOM 2223 C C . ILE A 1 279 ? 11.688 58.406 36.156 1 97.69 279 ILE A C 1
ATOM 2225 O O . ILE A 1 279 ? 10.453 58.375 36.188 1 97.69 279 ILE A O 1
ATOM 2229 N N . HIS A 1 280 ? 12.422 58.844 37.188 1 97.69 280 HIS A N 1
ATOM 2230 C CA . HIS A 1 280 ? 11.867 59.406 38.406 1 97.69 280 HIS A CA 1
ATOM 2231 C C . HIS A 1 280 ? 12.125 60.906 38.531 1 97.69 280 HIS A C 1
ATOM 2233 O O . HIS A 1 280 ? 13.156 61.375 38.062 1 97.69 280 HIS A O 1
ATOM 2239 N N . ASP A 1 281 ? 11.133 61.625 39.125 1 97.5 281 ASP A N 1
ATOM 2240 C CA . ASP A 1 281 ? 11.43 62.969 39.562 1 97.5 281 ASP A CA 1
ATOM 2241 C C . ASP A 1 281 ? 12.375 62.938 40.781 1 97.5 281 ASP A C 1
ATOM 2243 O O . ASP A 1 281 ? 11.984 62.562 41.875 1 97.5 281 ASP A O 1
ATOM 2247 N N . ALA A 1 282 ? 13.547 63.375 40.531 1 96.94 282 ALA A N 1
ATOM 2248 C CA . ALA A 1 282 ? 14.586 63.25 41.562 1 96.94 282 ALA A CA 1
ATOM 2249 C C . ALA A 1 282 ? 14.258 64.125 42.781 1 96.94 282 ALA A C 1
ATOM 2251 O O . ALA A 1 282 ? 14.656 63.781 43.906 1 96.94 282 ALA A O 1
ATOM 2252 N N . ASP A 1 283 ? 13.523 65.188 42.625 1 96.19 283 ASP A N 1
ATOM 2253 C CA . ASP A 1 283 ? 13.188 66.062 43.688 1 96.19 283 ASP A CA 1
ATOM 2254 C C . ASP A 1 283 ? 12.156 65.5 44.656 1 96.19 283 ASP A C 1
ATOM 2256 O O . ASP A 1 283 ? 11.984 65.938 45.781 1 96.19 283 ASP A O 1
ATOM 2260 N N . LYS A 1 284 ? 11.5 64.5 44.156 1 96.19 284 LYS A N 1
ATOM 2261 C CA . LYS A 1 284 ? 10.477 63.844 44.969 1 96.19 284 LYS A CA 1
ATOM 2262 C C . LYS A 1 284 ? 11.055 62.656 45.719 1 96.19 284 LYS A C 1
ATOM 2264 O O . LYS A 1 284 ? 10.359 62 46.5 1 96.19 284 LYS A O 1
ATOM 2269 N N . ILE A 1 285 ? 12.242 62.312 45.406 1 96.94 285 ILE A N 1
ATOM 2270 C CA . ILE A 1 285 ? 12.922 61.219 46.094 1 96.94 285 ILE A CA 1
ATOM 2271 C C . ILE A 1 285 ? 13.477 61.688 47.438 1 96.94 285 ILE A C 1
ATOM 2273 O O . ILE A 1 285 ? 14.102 62.75 47.5 1 96.94 285 ILE A O 1
ATOM 2277 N N . VAL A 1 286 ? 13.227 60.906 48.406 1 96.69 286 VAL A N 1
ATOM 2278 C CA . VAL A 1 286 ? 13.711 61.25 49.75 1 96.69 286 VAL A CA 1
ATOM 2279 C C . VAL A 1 286 ? 14.852 60.312 50.156 1 96.69 286 VAL A C 1
ATOM 2281 O O . VAL A 1 286 ? 14.656 59.094 50.219 1 96.69 286 VAL A O 1
ATOM 2284 N N . GLY A 1 287 ? 15.984 60.875 50.312 1 95.44 287 GLY A N 1
ATOM 2285 C CA . GLY A 1 287 ? 17.109 60.062 50.719 1 95.44 287 GLY A CA 1
ATOM 2286 C C . GLY A 1 287 ? 17.719 59.219 49.625 1 95.44 287 GLY A C 1
ATOM 2287 O O . GLY A 1 287 ? 17.953 59.75 48.5 1 95.44 287 GLY A O 1
ATOM 2288 N N . ASP A 1 288 ? 18.047 57.969 50 1 96.38 288 ASP A N 1
ATOM 2289 C CA . ASP A 1 288 ? 18.703 57.062 49.062 1 96.38 288 ASP A CA 1
ATOM 2290 C C . ASP A 1 288 ? 17.688 56.188 48.344 1 96.38 288 ASP A C 1
ATOM 2292 O O . ASP A 1 288 ? 16.578 55.969 48.844 1 96.38 288 ASP A O 1
ATOM 2296 N N . VAL A 1 289 ? 18.031 55.719 47.188 1 97.31 289 VAL A N 1
ATOM 2297 C CA . VAL A 1 289 ? 17.219 54.781 46.406 1 97.31 289 VAL A CA 1
ATOM 2298 C C . VAL A 1 289 ? 17.719 53.375 46.656 1 97.31 289 VAL A C 1
ATOM 2300 O O . VAL A 1 289 ? 18.906 53.094 46.5 1 97.31 289 VAL A O 1
ATOM 2303 N N . ARG A 1 290 ? 16.844 52.406 47 1 97.5 290 ARG A N 1
ATOM 2304 C CA . ARG A 1 290 ? 17.25 51.062 47.344 1 97.5 290 ARG A CA 1
ATOM 2305 C C . ARG A 1 290 ? 16.359 50.031 46.625 1 97.5 290 ARG A C 1
ATOM 2307 O O . ARG A 1 290 ? 15.148 50.219 46.531 1 97.5 290 ARG A O 1
ATOM 2314 N N . LEU A 1 291 ? 17 49.031 46.125 1 97.38 291 LEU A N 1
ATOM 2315 C CA . LEU A 1 291 ? 16.297 47.844 45.656 1 97.38 291 LEU A CA 1
ATOM 2316 C C . LEU A 1 291 ? 16.156 46.844 46.781 1 97.38 291 LEU A C 1
ATOM 2318 O O . LEU A 1 291 ? 17.156 46.406 47.375 1 97.38 291 LEU A O 1
ATOM 2322 N N . VAL A 1 292 ? 14.898 46.5 47.094 1 96.88 292 VAL A N 1
ATOM 2323 C CA . VAL A 1 292 ? 14.688 45.625 48.25 1 96.88 292 VAL A CA 1
ATOM 2324 C C . VAL A 1 292 ? 13.633 44.562 47.906 1 96.88 292 VAL A C 1
ATOM 2326 O O . VAL A 1 292 ? 12.914 44.719 46.906 1 96.88 292 VAL A O 1
ATOM 2329 N N . GLN A 1 293 ? 13.633 43.562 48.688 1 95.69 293 GLN A N 1
ATOM 2330 C CA . GLN A 1 293 ? 12.547 42.594 48.656 1 95.69 293 GLN A CA 1
ATOM 2331 C C . GLN A 1 293 ? 11.516 42.906 49.719 1 95.69 293 GLN A C 1
ATOM 2333 O O . GLN A 1 293 ? 11.875 43.125 50.875 1 95.69 293 GLN A O 1
ATOM 2338 N N . ALA A 1 294 ? 10.344 42.906 49.344 1 94.44 294 ALA A N 1
ATOM 2339 C CA . ALA A 1 294 ? 9.266 43.281 50.25 1 94.44 294 ALA A CA 1
ATOM 2340 C C . ALA A 1 294 ? 9.164 42.281 51.406 1 94.44 294 ALA A C 1
ATOM 2342 O O . ALA A 1 294 ? 9.172 41.062 51.188 1 94.44 294 ALA A O 1
ATOM 2343 N N . THR A 1 295 ? 9.086 42.812 52.625 1 90.38 295 THR A N 1
ATOM 2344 C CA . THR A 1 295 ? 8.922 42 53.812 1 90.38 295 THR A CA 1
ATOM 2345 C C . THR A 1 295 ? 7.52 42.156 54.406 1 90.38 295 THR A C 1
ATOM 2347 O O . THR A 1 295 ? 7.059 41.312 55.188 1 90.38 295 THR A O 1
ATOM 2350 N N . LYS A 1 296 ? 6.898 43.25 54.062 1 86.31 296 LYS A N 1
ATOM 2351 C CA . LYS A 1 296 ? 5.566 43.562 54.594 1 86.31 296 LYS A CA 1
ATOM 2352 C C . LYS A 1 296 ? 4.613 43.969 53.469 1 86.31 296 LYS A C 1
ATOM 2354 O O . LYS A 1 296 ? 5.047 44.344 52.375 1 86.31 296 LYS A O 1
ATOM 2359 N N . LYS A 1 297 ? 3.326 43.812 53.844 1 88.62 297 LYS A N 1
ATOM 2360 C CA . LYS A 1 297 ? 2.301 44.219 52.875 1 88.62 297 LYS A CA 1
ATOM 2361 C C . LYS A 1 297 ? 2.062 45.719 52.938 1 88.62 297 LYS A C 1
ATOM 2363 O O . LYS A 1 297 ? 1.727 46.281 54 1 88.62 297 LYS A O 1
ATOM 2368 N N . GLU A 1 298 ? 2.49 46.375 51.969 1 91.75 298 GLU A N 1
ATOM 2369 C CA . GLU A 1 298 ? 2.279 47.812 51.812 1 91.75 298 GLU A CA 1
ATOM 2370 C C . GLU A 1 298 ? 1.58 48.156 50.5 1 91.75 298 GLU A C 1
ATOM 2372 O O . GLU A 1 298 ? 1.664 47.375 49.531 1 91.75 298 GLU A O 1
ATOM 2377 N N . GLN A 1 299 ? 0.889 49.219 50.594 1 94.88 299 GLN A N 1
ATOM 2378 C CA . GLN A 1 299 ? 0.188 49.625 49.406 1 94.88 299 GLN A CA 1
ATOM 2379 C C . GLN A 1 299 ? 0.857 50.844 48.781 1 94.88 299 GLN A C 1
ATOM 2381 O O . GLN A 1 299 ? 1.471 51.656 49.469 1 94.88 299 GLN A O 1
ATOM 2386 N N . PHE A 1 300 ? 0.818 50.969 47.5 1 95.38 300 PHE A N 1
ATOM 2387 C CA . PHE A 1 300 ? 1.287 52.156 46.812 1 95.38 300 PHE A CA 1
ATOM 2388 C C . PHE A 1 300 ? 0.428 52.438 45.562 1 95.38 300 PHE A C 1
ATOM 2390 O O . PHE A 1 300 ? -0.223 51.531 45.062 1 95.38 300 PHE A O 1
ATOM 2397 N N . LEU A 1 301 ? 0.376 53.688 45.188 1 96.62 301 LEU A N 1
ATOM 2398 C CA . LEU A 1 301 ? -0.339 54.125 44 1 96.62 301 LEU A CA 1
ATOM 2399 C C . LEU A 1 301 ? 0.573 54.094 42.75 1 96.62 301 LEU A C 1
ATOM 2401 O O . LEU A 1 301 ? 1.607 54.781 42.75 1 96.62 301 LEU A O 1
ATOM 2405 N N . ALA A 1 302 ? 0.131 53.281 41.812 1 96.06 302 ALA A N 1
ATOM 2406 C CA . ALA A 1 302 ? 0.981 53.094 40.656 1 96.06 302 ALA A CA 1
ATOM 2407 C C . ALA A 1 302 ? 0.622 54.094 39.562 1 96.06 302 ALA A C 1
ATOM 2409 O O . ALA A 1 302 ? -0.354 54.844 39.688 1 96.06 302 ALA A O 1
ATOM 2410 N N . LEU A 1 303 ? 1.413 54.094 38.5 1 93.62 303 LEU A N 1
ATOM 2411 C CA . LEU A 1 303 ? 1.282 55.062 37.406 1 93.62 303 LEU A CA 1
ATOM 2412 C C . LEU A 1 303 ? -0.008 54.844 36.625 1 93.62 303 LEU A C 1
ATOM 2414 O O . LEU A 1 303 ? -0.458 55.719 35.875 1 93.62 303 LEU A O 1
ATOM 2418 N N . ASP A 1 304 ? -0.616 53.688 36.781 1 91.31 304 ASP A N 1
ATOM 2419 C CA . ASP A 1 304 ? -1.881 53.406 36.094 1 91.31 304 ASP A CA 1
ATOM 2420 C C . ASP A 1 304 ? -3.066 53.844 36.969 1 91.31 304 ASP A C 1
ATOM 2422 O O . ASP A 1 304 ? -4.215 53.5 36.656 1 91.31 304 ASP A O 1
ATOM 2426 N N . ASN A 1 305 ? -2.748 54.531 38 1 92.69 305 ASN A N 1
ATOM 2427 C CA . ASN A 1 305 ? -3.736 55.094 38.906 1 92.69 305 ASN A CA 1
ATOM 2428 C C . ASN A 1 305 ? -4.496 54.031 39.656 1 92.69 305 ASN A C 1
ATOM 2430 O O . ASN A 1 305 ? -5.668 54.219 40 1 92.69 305 ASN A O 1
ATOM 2434 N N . LYS A 1 306 ? -3.799 52.938 39.875 1 94.81 306 LYS A N 1
ATOM 2435 C CA . LYS A 1 306 ? -4.359 51.844 40.688 1 94.81 306 LYS A CA 1
ATOM 2436 C C . LYS A 1 306 ? -3.512 51.594 41.938 1 94.81 306 LYS A C 1
ATOM 2438 O O . LYS A 1 306 ? -2.293 51.781 41.906 1 94.81 306 LYS A O 1
ATOM 2443 N N . TRP A 1 307 ? -4.207 51.188 42.906 1 95.94 307 TRP A N 1
ATOM 2444 C CA . TRP A 1 307 ? -3.512 50.812 44.125 1 95.94 307 TRP A CA 1
ATOM 2445 C C . TRP A 1 307 ? -3.129 49.344 44.125 1 95.94 307 TRP A C 1
ATOM 2447 O O . TRP A 1 307 ? -3.955 48.5 43.812 1 95.94 307 TRP A O 1
ATOM 2457 N N . TYR A 1 308 ? -1.953 49.062 44.406 1 95.69 308 TYR A N 1
ATOM 2458 C CA . TYR A 1 308 ? -1.476 47.688 44.5 1 95.69 308 TYR A CA 1
ATOM 2459 C C . TYR A 1 308 ? -0.96 47.406 45.906 1 95.69 308 TYR A C 1
ATOM 2461 O O . TYR A 1 308 ? -0.318 48.25 46.531 1 95.69 308 TYR A O 1
ATOM 2469 N N . THR A 1 309 ? -1.278 46.188 46.375 1 95.44 309 THR A N 1
ATOM 2470 C CA . THR A 1 309 ? -0.728 45.719 47.625 1 95.44 309 THR A CA 1
ATOM 2471 C C . THR A 1 309 ? 0.47 44.781 47.375 1 95.44 309 THR A C 1
ATOM 2473 O O . THR A 1 309 ? 0.333 43.719 46.781 1 95.44 309 THR A O 1
ATOM 2476 N N . VAL A 1 310 ? 1.572 45.219 47.875 1 94.88 310 VAL A N 1
ATOM 2477 C CA . VAL A 1 310 ? 2.812 44.469 47.688 1 94.88 310 VAL A CA 1
ATOM 2478 C C . VAL A 1 310 ? 2.764 43.156 48.438 1 94.88 310 VAL A C 1
ATOM 2480 O O . VAL A 1 310 ? 2.191 43.094 49.531 1 94.88 310 VAL A O 1
ATOM 2483 N N . GLN A 1 311 ? 3.299 42.188 47.844 1 92.69 311 GLN A N 1
ATOM 2484 C CA . GLN A 1 311 ? 3.391 40.875 48.5 1 92.69 311 GLN A CA 1
ATOM 2485 C C . GLN A 1 311 ? 4.812 40.594 49 1 92.69 311 GLN A C 1
ATOM 2487 O O . GLN A 1 311 ? 5.766 41.219 48.5 1 92.69 311 GLN A O 1
ATOM 2492 N N . GLU A 1 312 ? 4.852 39.625 49.781 1 91.44 312 GLU A N 1
ATOM 2493 C CA . GLU A 1 312 ? 6.16 39.219 50.281 1 91.44 312 GLU A CA 1
ATOM 2494 C C . GLU A 1 312 ? 7.078 38.75 49.156 1 91.44 312 GLU A C 1
ATOM 2496 O O . GLU A 1 312 ? 6.652 38.031 48.25 1 91.44 312 GLU A O 1
ATOM 2501 N N . ASN A 1 313 ? 8.289 39.344 49.156 1 92.06 313 ASN A N 1
ATOM 2502 C CA . ASN A 1 313 ? 9.352 38.938 48.25 1 92.06 313 ASN A CA 1
ATOM 2503 C C . ASN A 1 313 ? 9.273 39.688 46.938 1 92.06 313 ASN A C 1
ATOM 2505 O O . ASN A 1 313 ? 10.102 39.5 46.031 1 92.06 313 ASN A O 1
ATOM 2509 N N . ASP A 1 314 ? 8.234 40.5 46.812 1 95.88 314 ASP A N 1
ATOM 2510 C CA . ASP A 1 314 ? 8.234 41.375 45.656 1 95.88 314 ASP A CA 1
ATOM 2511 C C . ASP A 1 314 ? 9.5 42.25 45.594 1 95.88 314 ASP A C 1
ATOM 2513 O O . ASP A 1 314 ? 10.008 42.656 46.625 1 95.88 314 ASP A O 1
ATOM 2517 N N . LEU A 1 315 ? 10.008 42.375 44.438 1 96.81 315 LEU A N 1
ATOM 2518 C CA . LEU A 1 315 ? 11.133 43.281 44.25 1 96.81 315 LEU A CA 1
ATOM 2519 C C . LEU A 1 315 ? 10.656 44.719 44.188 1 96.81 315 LEU A C 1
ATOM 2521 O O . LEU A 1 315 ? 9.844 45.062 43.312 1 96.81 315 LEU A O 1
ATOM 2525 N N . LEU A 1 316 ? 11.125 45.562 45.125 1 97.12 316 LEU A N 1
ATOM 2526 C CA . LEU A 1 316 ? 10.664 46.938 45.219 1 97.12 316 LEU A CA 1
ATOM 2527 C C . LEU A 1 316 ? 11.836 47.906 45.094 1 97.12 316 LEU A C 1
ATOM 2529 O O . LEU A 1 316 ? 12.93 47.625 45.594 1 97.12 316 LEU A O 1
ATOM 2533 N N . VAL A 1 317 ? 11.672 49 44.406 1 97.94 317 VAL A N 1
ATOM 2534 C CA . VAL A 1 317 ? 12.539 50.156 44.5 1 97.94 317 VAL A CA 1
ATOM 2535 C C . VAL A 1 317 ? 11.945 51.156 45.5 1 97.94 317 VAL A C 1
ATOM 2537 O O . VAL A 1 317 ? 10.797 51.594 45.344 1 97.94 317 VAL A O 1
ATOM 2540 N N . VAL A 1 318 ? 12.695 51.5 46.5 1 97.62 318 VAL A N 1
ATOM 2541 C CA . VAL A 1 318 ? 12.172 52.344 47.594 1 97.62 318 VAL A CA 1
ATOM 2542 C C . VAL A 1 318 ? 13.164 53.469 47.875 1 97.62 318 VAL A C 1
ATOM 2544 O O . VAL A 1 318 ? 14.352 53.344 47.562 1 97.62 318 VAL A O 1
ATOM 2547 N N . ASP A 1 319 ? 12.633 54.531 48.25 1 96.69 319 ASP A N 1
ATOM 2548 C CA . ASP A 1 319 ? 13.484 55.531 48.906 1 96.69 319 ASP A CA 1
ATOM 2549 C C . ASP A 1 319 ? 13.383 55.469 50.438 1 96.69 319 ASP A C 1
ATOM 2551 O O . ASP A 1 319 ? 13.016 54.406 50.969 1 96.69 319 ASP A O 1
ATOM 2555 N N . ASP A 1 320 ? 13.719 56.5 51.156 1 95.06 320 ASP A N 1
ATOM 2556 C CA . ASP A 1 320 ? 13.758 56.375 52.625 1 95.06 320 ASP A CA 1
ATOM 2557 C C . ASP A 1 320 ? 12.352 56.438 53.219 1 95.06 320 ASP A C 1
ATOM 2559 O O . ASP A 1 320 ? 12.148 56.062 54.375 1 95.06 320 ASP A O 1
ATOM 2563 N N . GLU A 1 321 ? 11.398 56.812 52.406 1 94.88 321 GLU A N 1
ATOM 2564 C CA . GLU A 1 321 ? 10.078 57.062 52.969 1 94.88 321 GLU A CA 1
ATOM 2565 C C . GLU A 1 321 ? 9.008 56.188 52.281 1 94.88 321 GLU A C 1
ATOM 2567 O O . GLU A 1 321 ? 8.023 55.812 52.906 1 94.88 321 GLU A O 1
ATOM 2572 N N . LYS A 1 322 ? 9.18 55.906 51.031 1 95.62 322 LYS A N 1
ATOM 2573 C CA . LYS A 1 322 ? 8.055 55.344 50.281 1 95.62 322 LYS A CA 1
ATOM 2574 C C . LYS A 1 322 ? 8.531 54.406 49.156 1 95.62 322 LYS A C 1
ATOM 2576 O O . LYS A 1 322 ? 9.711 54.438 48.812 1 95.62 322 LYS A O 1
ATOM 2581 N N . ILE A 1 323 ? 7.574 53.656 48.688 1 96.81 323 ILE A N 1
ATOM 2582 C CA . ILE A 1 323 ? 7.793 52.844 47.5 1 96.81 323 ILE A CA 1
ATOM 2583 C C . ILE A 1 323 ? 7.742 53.719 46.25 1 96.81 323 ILE A C 1
ATOM 2585 O O . ILE A 1 323 ? 6.777 54.438 46.031 1 96.81 323 ILE A O 1
ATOM 2589 N N . ILE A 1 324 ? 8.742 53.562 45.406 1 96.75 324 ILE A N 1
ATOM 2590 C CA . ILE A 1 324 ? 8.742 54.438 44.25 1 96.75 324 ILE A CA 1
ATOM 2591 C C . ILE A 1 324 ? 8.531 53.625 42.969 1 96.75 324 ILE A C 1
ATOM 2593 O O . ILE A 1 324 ? 8.258 54.188 41.906 1 96.75 324 ILE A O 1
ATOM 2597 N N . ALA A 1 325 ? 8.664 52.25 43.094 1 97.12 325 ALA A N 1
ATOM 2598 C CA . ALA A 1 325 ? 8.336 51.406 41.938 1 97.12 325 ALA A CA 1
ATOM 2599 C C . ALA A 1 325 ? 8.266 49.938 42.344 1 97.12 325 ALA A C 1
ATOM 2601 O O . ALA A 1 325 ? 8.914 49.5 43.281 1 97.12 325 ALA A O 1
ATOM 2602 N N . LEU A 1 326 ? 7.426 49.25 41.75 1 97.06 326 LEU A N 1
ATOM 2603 C CA . LEU A 1 326 ? 7.555 47.812 41.656 1 97.06 326 LEU A CA 1
ATOM 2604 C C . LEU A 1 326 ? 8.578 47.406 40.594 1 97.06 326 LEU A C 1
ATOM 2606 O O . LEU A 1 326 ? 8.305 47.531 39.375 1 97.06 326 LEU A O 1
ATOM 2610 N N . ALA A 1 327 ? 9.68 46.938 41 1 96.81 327 ALA A N 1
ATOM 2611 C CA . ALA A 1 327 ? 10.867 46.844 40.156 1 96.81 327 ALA A CA 1
ATOM 2612 C C . ALA A 1 327 ? 10.57 46.125 38.844 1 96.81 327 ALA A C 1
ATOM 2614 O O . ALA A 1 327 ? 10.086 45 38.844 1 96.81 327 ALA A O 1
ATOM 2615 N N . GLY A 1 328 ? 10.867 46.812 37.75 1 96.44 328 GLY A N 1
ATOM 2616 C CA . GLY A 1 328 ? 10.789 46.188 36.438 1 96.44 328 GLY A CA 1
ATOM 2617 C C . GLY A 1 328 ? 9.367 46.062 35.938 1 96.44 328 GLY A C 1
ATOM 2618 O O . GLY A 1 328 ? 9.141 45.594 34.812 1 96.44 328 GLY A O 1
ATOM 2619 N N . ILE A 1 329 ? 8.367 46.438 36.656 1 96.94 329 ILE A N 1
ATOM 2620 C CA . ILE A 1 329 ? 6.977 46.156 36.281 1 96.94 329 ILE A CA 1
ATOM 2621 C C . ILE A 1 329 ? 6.223 47.469 36.125 1 96.94 329 ILE A C 1
ATOM 2623 O O . ILE A 1 329 ? 5.691 47.75 35.031 1 96.94 329 ILE A O 1
ATOM 2627 N N . ILE A 1 330 ? 6.219 48.312 37.188 1 96.81 330 ILE A N 1
ATOM 2628 C CA . ILE A 1 330 ? 5.469 49.562 37.094 1 96.81 330 ILE A CA 1
ATOM 2629 C C . ILE A 1 330 ? 6 50.562 38.125 1 96.81 330 ILE A C 1
ATOM 2631 O O . ILE A 1 330 ? 6.379 50.188 39.219 1 96.81 330 ILE A O 1
ATOM 2635 N N . GLY A 1 331 ? 6.035 51.875 37.75 1 95.81 331 GLY A N 1
ATOM 2636 C CA . GLY A 1 331 ? 6.469 52.938 38.625 1 95.81 331 GLY A CA 1
ATOM 2637 C C . GLY A 1 331 ? 5.367 53.438 39.531 1 95.81 331 GLY A C 1
ATOM 2638 O O . GLY A 1 331 ? 4.184 53.188 39.312 1 95.81 331 GLY A O 1
ATOM 2639 N N . SER A 1 332 ? 5.758 54.125 40.531 1 97.12 332 SER A N 1
ATOM 2640 C CA . SER A 1 332 ? 4.836 54.719 41.5 1 97.12 332 SER A CA 1
ATOM 2641 C C . SER A 1 332 ? 4.496 56.156 41.094 1 97.12 332 SER A C 1
ATOM 2643 O O . SER A 1 332 ? 5.332 56.875 40.531 1 97.12 332 SER A O 1
ATOM 2645 N N . MET A 1 333 ? 3.328 56.625 41.469 1 96.12 333 MET A N 1
ATOM 2646 C CA . MET A 1 333 ? 2.908 58 41.25 1 96.12 333 MET A CA 1
ATOM 2647 C C . MET A 1 333 ? 3.689 58.969 42.188 1 96.12 333 MET A C 1
ATOM 2649 O O . MET A 1 333 ? 3.836 60.125 41.875 1 96.12 333 MET A O 1
ATOM 2653 N N . ALA A 1 334 ? 4.273 58.406 43.188 1 96.12 334 ALA A N 1
ATOM 2654 C CA . ALA A 1 334 ? 4.953 59.188 44.219 1 96.12 334 ALA A CA 1
ATOM 2655 C C . ALA A 1 334 ? 6.148 59.938 43.656 1 96.12 334 ALA A C 1
ATOM 2657 O O . ALA A 1 334 ? 6.508 61.031 44.125 1 96.12 334 ALA A O 1
ATOM 2658 N N . THR A 1 335 ? 6.742 59.406 42.656 1 96.56 335 THR A N 1
ATOM 2659 C CA . THR A 1 335 ? 7.898 60.062 42.062 1 96.56 335 THR A CA 1
ATOM 2660 C C . THR A 1 335 ? 7.68 60.281 40.562 1 96.56 335 THR A C 1
ATOM 2662 O O . THR A 1 335 ? 8.641 60.312 39.781 1 96.56 335 THR A O 1
ATOM 2665 N N . ALA A 1 336 ? 6.473 60.312 40.156 1 95.94 336 ALA A N 1
ATOM 2666 C CA . ALA A 1 336 ? 6.141 60.531 38.75 1 95.94 336 ALA A CA 1
ATOM 2667 C C . ALA A 1 336 ? 6.617 61.875 38.25 1 95.94 336 ALA A C 1
ATOM 2669 O O . ALA A 1 336 ? 6.555 62.875 39 1 95.94 336 ALA A O 1
ATOM 2670 N N . VAL A 1 337 ? 7.066 61.875 37.062 1 94.88 337 VAL A N 1
ATOM 2671 C CA . VAL A 1 337 ? 7.512 63.125 36.438 1 94.88 337 VAL A CA 1
ATOM 2672 C C . VAL A 1 337 ? 6.301 63.938 35.969 1 94.88 337 VAL A C 1
ATOM 2674 O O . VAL A 1 337 ? 5.293 63.375 35.531 1 94.88 337 VAL A O 1
ATOM 2677 N N . ASP A 1 338 ? 6.363 65.188 36.156 1 90.69 338 ASP A N 1
ATOM 2678 C CA . ASP A 1 338 ? 5.312 66.125 35.719 1 90.69 338 ASP A CA 1
ATOM 2679 C C . ASP A 1 338 ? 5.906 67.375 35.094 1 90.69 338 ASP A C 1
ATOM 2681 O O . ASP A 1 338 ? 7.117 67.438 34.844 1 90.69 338 ASP A O 1
ATOM 2685 N N . GLU A 1 339 ? 5.145 68.312 34.781 1 88.62 339 GLU A N 1
ATOM 2686 C CA . GLU A 1 339 ? 5.562 69.5 34.031 1 88.62 339 GLU A CA 1
ATOM 2687 C C . GLU A 1 339 ? 6.504 70.375 34.844 1 88.62 339 GLU A C 1
ATOM 2689 O O . GLU A 1 339 ? 7.281 71.125 34.281 1 88.62 339 GLU A O 1
ATOM 2694 N N . ASN A 1 340 ? 6.48 70.188 36.125 1 92.44 340 ASN A N 1
ATOM 2695 C CA . ASN A 1 340 ? 7.297 71.062 37 1 92.44 340 ASN A CA 1
ATOM 2696 C C . ASN A 1 340 ? 8.617 70.375 37.344 1 92.44 340 ASN A C 1
ATOM 2698 O O . ASN A 1 340 ? 9.469 70.938 38 1 92.44 340 ASN A O 1
ATOM 2702 N N . SER A 1 341 ? 8.82 69.188 36.906 1 95.25 341 SER A N 1
ATOM 2703 C CA . SER A 1 341 ? 10.047 68.5 37.219 1 95.25 341 SER A CA 1
ATOM 2704 C C . SER A 1 341 ? 11.242 69.062 36.5 1 95.25 341 SER A C 1
ATOM 2706 O O . SER A 1 341 ? 11.156 69.375 35.312 1 95.25 341 SER A O 1
ATOM 2708 N N . ILE A 1 342 ? 12.445 69.188 37.156 1 95.44 342 ILE A N 1
ATOM 2709 C CA . ILE A 1 342 ? 13.633 69.75 36.531 1 95.44 342 ILE A CA 1
ATOM 2710 C C . ILE A 1 342 ? 14.836 68.812 36.75 1 95.44 342 ILE A C 1
ATOM 2712 O O . ILE A 1 342 ? 15.852 68.938 36.062 1 95.44 342 ILE A O 1
ATOM 2716 N N . ASN A 1 343 ? 14.789 68 37.844 1 96.56 343 ASN A N 1
ATOM 2717 C CA . ASN A 1 343 ? 15.812 67 38.125 1 96.56 343 ASN A CA 1
ATOM 2718 C C . ASN A 1 343 ? 15.258 65.562 38.031 1 96.56 343 ASN A C 1
ATOM 2720 O O . ASN A 1 343 ? 14.133 65.312 38.469 1 96.56 343 ASN A O 1
ATOM 2724 N N . TYR A 1 344 ? 16.047 64.75 37.406 1 97.56 344 TYR A N 1
ATOM 2725 C CA . TYR A 1 344 ? 15.523 63.438 37.125 1 97.56 344 TYR A CA 1
ATOM 2726 C C . TYR A 1 344 ? 16.516 62.344 37.5 1 97.56 344 TYR A C 1
ATOM 2728 O O . TYR A 1 344 ? 17.734 62.531 37.375 1 97.56 344 TYR A O 1
ATOM 2736 N N . PHE A 1 345 ? 16.062 61.25 38.031 1 96.94 345 PHE A N 1
ATOM 2737 C CA . PHE A 1 345 ? 16.812 60 38.156 1 96.94 345 PHE A CA 1
ATOM 2738 C C . PHE A 1 345 ? 16.391 59 37.125 1 96.94 345 PHE A C 1
ATOM 2740 O O . PHE A 1 345 ? 15.242 58.531 37.125 1 96.94 345 PHE A O 1
ATOM 2747 N N . ILE A 1 346 ? 17.219 58.656 36.25 1 97.94 346 ILE A N 1
ATOM 2748 C CA . ILE A 1 346 ? 16.969 57.688 35.188 1 97.94 346 ILE A CA 1
ATOM 2749 C C . ILE A 1 346 ? 17.453 56.312 35.625 1 97.94 346 ILE A C 1
ATOM 2751 O O . ILE A 1 346 ? 18.656 56.031 35.625 1 97.94 346 ILE A O 1
ATOM 2755 N N . GLU A 1 347 ? 16.516 55.5 35.906 1 97.88 347 GLU A N 1
ATOM 2756 C CA . GLU A 1 347 ? 16.781 54.188 36.469 1 97.88 347 GLU A CA 1
ATOM 2757 C C . GLU A 1 347 ? 16.922 53.125 35.375 1 97.88 347 GLU A C 1
ATOM 2759 O O . GLU A 1 347 ? 16.094 53.062 34.469 1 97.88 347 GLU A O 1
ATOM 2764 N N . VAL A 1 348 ? 17.969 52.344 35.469 1 97.75 348 VAL A N 1
ATOM 2765 C CA . VAL A 1 348 ? 18.172 51.156 34.594 1 97.75 348 VAL A CA 1
ATOM 2766 C C . VAL A 1 348 ? 18.484 49.938 35.469 1 97.75 348 VAL A C 1
ATOM 2768 O O . VAL A 1 348 ? 19.344 50 36.344 1 97.75 348 VAL A O 1
ATOM 2771 N N . GLY A 1 349 ? 17.703 48.938 35.25 1 97 349 GLY A N 1
ATOM 2772 C CA . GLY A 1 349 ? 17.906 47.719 36 1 97 349 GLY A CA 1
ATOM 2773 C C . GLY A 1 349 ? 18.062 46.469 35.156 1 97 349 GLY A C 1
ATOM 2774 O O . GLY A 1 349 ? 17.766 46.531 33.938 1 97 349 GLY A O 1
ATOM 2775 N N . ASN A 1 350 ? 18.656 45.469 35.688 1 97.38 350 ASN A N 1
ATOM 2776 C CA . ASN A 1 350 ? 18.75 44.094 35.188 1 97.38 350 ASN A CA 1
ATOM 2777 C C . ASN A 1 350 ? 18.297 43.062 36.219 1 97.38 350 ASN A C 1
ATOM 2779 O O . ASN A 1 350 ? 19.109 42.531 36.969 1 97.38 350 ASN A O 1
ATOM 2783 N N . PHE A 1 351 ? 17 42.844 36.188 1 97.69 351 PHE A N 1
ATOM 2784 C CA . PHE A 1 351 ? 16.344 42.125 37.281 1 97.69 351 PHE A CA 1
ATOM 2785 C C . PHE A 1 351 ? 16.234 40.625 36.969 1 97.69 351 PHE A C 1
ATOM 2787 O O . PHE A 1 351 ? 16.328 40.219 35.812 1 97.69 351 PHE A O 1
ATOM 2794 N N . ASP A 1 352 ? 16.047 39.875 37.938 1 96.12 352 ASP A N 1
ATOM 2795 C CA . ASP A 1 352 ? 15.828 38.438 37.812 1 96.12 352 ASP A CA 1
ATOM 2796 C C . ASP A 1 352 ? 14.5 38.125 37.125 1 96.12 352 ASP A C 1
ATOM 2798 O O . ASP A 1 352 ? 13.438 38.469 37.625 1 96.12 352 ASP A O 1
ATOM 2802 N N . ARG A 1 353 ? 14.562 37.5 36.031 1 94.88 353 ARG A N 1
ATOM 2803 C CA . ARG A 1 353 ? 13.383 37.281 35.219 1 94.88 353 ARG A CA 1
ATOM 2804 C C . ARG A 1 353 ? 12.336 36.469 35.938 1 94.88 353 ARG A C 1
ATOM 2806 O O . ARG A 1 353 ? 11.133 36.688 35.781 1 94.88 353 ARG A O 1
ATOM 2813 N N . HIS A 1 354 ? 12.758 35.531 36.781 1 95.12 354 HIS A N 1
ATOM 2814 C CA . HIS A 1 354 ? 11.812 34.656 37.469 1 95.12 354 HIS A CA 1
ATOM 2815 C C . HIS A 1 354 ? 10.984 35.438 38.5 1 95.12 354 HIS A C 1
ATOM 2817 O O . HIS A 1 354 ? 9.781 35.219 38.625 1 95.12 354 HIS A O 1
ATOM 2823 N N . GLN A 1 355 ? 11.672 36.312 39.125 1 94.44 355 GLN A N 1
ATOM 2824 C CA . GLN A 1 355 ? 10.984 37.156 40.094 1 94.44 355 GLN A CA 1
ATOM 2825 C C . GLN A 1 355 ? 9.984 38.094 39.438 1 94.44 355 GLN A C 1
ATOM 2827 O O . GLN A 1 355 ? 8.891 38.312 39.969 1 94.44 355 GLN A O 1
ATOM 2832 N N . ILE A 1 356 ? 10.336 38.562 38.344 1 96.19 356 ILE A N 1
ATOM 2833 C CA . ILE A 1 356 ? 9.461 39.469 37.594 1 96.19 356 ILE A CA 1
ATOM 2834 C C . ILE A 1 356 ? 8.219 38.719 37.125 1 96.19 356 ILE A C 1
ATOM 2836 O O . ILE A 1 356 ? 7.098 39.219 37.25 1 96.19 356 ILE A O 1
ATOM 2840 N N . ILE A 1 357 ? 8.438 37.562 36.562 1 95.38 357 ILE A N 1
ATOM 2841 C CA . ILE A 1 357 ? 7.332 36.75 36.062 1 95.38 357 ILE A CA 1
ATOM 2842 C C . ILE A 1 357 ? 6.348 36.438 37.188 1 95.38 357 ILE A C 1
ATOM 2844 O O . ILE A 1 357 ? 5.141 36.625 37.031 1 95.38 357 ILE A O 1
ATOM 2848 N N . LYS A 1 358 ? 6.879 36.062 38.344 1 95.06 358 LYS A N 1
ATOM 2849 C CA . LYS A 1 358 ? 6.059 35.75 39.5 1 95.06 358 LYS A CA 1
ATOM 2850 C C . LYS A 1 358 ? 5.258 36.938 39.969 1 95.06 358 LYS A C 1
ATOM 2852 O O . LYS A 1 358 ? 4.051 36.844 40.219 1 95.06 358 LYS A O 1
ATOM 2857 N N . SER A 1 359 ? 5.895 38.094 40.125 1 95.44 359 SER A N 1
ATOM 2858 C CA . SER A 1 359 ? 5.246 39.312 40.625 1 95.44 359 SER A CA 1
ATOM 2859 C C . SER A 1 359 ? 4.199 39.812 39.625 1 95.44 359 SER A C 1
ATOM 2861 O O . SER A 1 359 ? 3.094 40.188 40.031 1 95.44 359 SER A O 1
ATOM 2863 N N . ALA A 1 360 ? 4.543 39.844 38.406 1 95.31 360 ALA A N 1
ATOM 2864 C CA . ALA A 1 360 ? 3.619 40.281 37.375 1 95.31 360 ALA A CA 1
ATOM 2865 C C . ALA A 1 360 ? 2.375 39.406 37.312 1 95.31 360 ALA A C 1
ATOM 2867 O O . ALA A 1 360 ? 1.256 39.906 37.188 1 95.31 360 ALA A O 1
ATOM 2868 N N . ALA A 1 361 ? 2.541 38.156 37.375 1 93.81 361 ALA A N 1
ATOM 2869 C CA . ALA A 1 361 ? 1.424 37.219 37.344 1 93.81 361 ALA A CA 1
ATOM 2870 C C . ALA A 1 361 ? 0.526 37.406 38.562 1 93.81 361 ALA A C 1
ATOM 2872 O O . ALA A 1 361 ? -0.701 37.375 38.469 1 93.81 361 ALA A O 1
ATOM 2873 N N . PHE A 1 362 ? 1.128 37.594 39.719 1 93.38 362 PHE A N 1
ATOM 2874 C CA . PHE A 1 362 ? 0.394 37.719 40.969 1 93.38 362 PHE A CA 1
ATOM 2875 C C . PHE A 1 362 ? -0.464 39 40.938 1 93.38 362 PHE A C 1
ATOM 2877 O O . PHE A 1 362 ? -1.634 38.969 41.344 1 93.38 362 PHE A O 1
ATOM 2884 N N . HIS A 1 363 ? 0.133 40.062 40.5 1 94.69 363 HIS A N 1
ATOM 2885 C CA . HIS A 1 363 ? -0.564 41.344 40.5 1 94.69 363 HIS A CA 1
ATOM 2886 C C . HIS A 1 363 ? -1.401 41.531 39.25 1 94.69 363 HIS A C 1
ATOM 2888 O O . HIS A 1 363 ? -2.121 42.531 39.125 1 94.69 363 HIS A O 1
ATOM 2894 N N . LYS A 1 364 ? -1.273 40.594 38.281 1 93.31 364 LYS A N 1
ATOM 2895 C CA . LYS A 1 364 ? -1.993 40.625 37 1 93.31 364 LYS A CA 1
ATOM 2896 C C . LYS A 1 364 ? -1.704 41.906 36.219 1 93.31 364 LYS A C 1
ATOM 2898 O O . LYS A 1 364 ? -2.627 42.562 35.781 1 93.31 364 LYS A O 1
ATOM 2903 N N . ILE A 1 365 ? -0.385 42.312 36.219 1 93.31 365 ILE A N 1
ATOM 2904 C CA . ILE A 1 365 ? 0.046 43.5 35.5 1 93.31 365 ILE A CA 1
ATOM 2905 C C . ILE A 1 365 ? 0.79 43.094 34.219 1 93.31 365 ILE A C 1
ATOM 2907 O O . ILE A 1 365 ? 1.711 42.281 34.281 1 93.31 365 ILE A O 1
ATOM 2911 N N . ASN A 1 366 ? 0.278 43.531 33.219 1 91.38 366 ASN A N 1
ATOM 2912 C CA . ASN A 1 366 ? 0.926 43.25 31.938 1 91.38 366 ASN A CA 1
ATOM 2913 C C . ASN A 1 366 ? 1.399 44.531 31.266 1 91.38 366 ASN A C 1
ATOM 2915 O O . ASN A 1 366 ? 0.73 45.031 30.359 1 91.38 366 ASN A O 1
ATOM 2919 N N . THR A 1 367 ? 2.535 44.969 31.625 1 91.75 367 THR A N 1
ATOM 2920 C CA . THR A 1 367 ? 3.121 46.156 31 1 91.75 367 THR A CA 1
ATOM 2921 C C . THR A 1 367 ? 4.207 45.75 30 1 91.75 367 THR A C 1
ATOM 2923 O O . THR A 1 367 ? 4.676 44.594 30.016 1 91.75 367 THR A O 1
ATOM 2926 N N . TYR A 1 368 ? 4.551 46.625 29.188 1 91.31 368 TYR A N 1
ATOM 2927 C CA . TYR A 1 368 ? 5.633 46.406 28.25 1 91.31 368 TYR A CA 1
ATOM 2928 C C . TYR A 1 368 ? 6.938 46.094 28.969 1 91.31 368 TYR A C 1
ATOM 2930 O O . TYR A 1 368 ? 7.672 45.188 28.562 1 91.31 368 TYR A O 1
ATOM 2938 N N . SER A 1 369 ? 7.156 46.844 30.016 1 94.5 369 SER A N 1
ATOM 2939 C CA . SER A 1 369 ? 8.352 46.625 30.812 1 94.5 369 SER A CA 1
ATOM 2940 C C . SER A 1 369 ? 8.367 45.25 31.453 1 94.5 369 SER A C 1
ATOM 2942 O O . SER A 1 369 ? 9.375 44.531 31.406 1 94.5 369 SER A O 1
ATOM 2944 N N . ALA A 1 370 ? 7.254 44.906 32.031 1 95.62 370 ALA A N 1
ATOM 2945 C CA . ALA A 1 370 ? 7.16 43.594 32.656 1 95.62 370 ALA A CA 1
ATOM 2946 C C . ALA A 1 370 ? 7.395 42.469 31.641 1 95.62 370 ALA A C 1
ATOM 2948 O O . ALA A 1 370 ? 8.055 41.469 31.938 1 95.62 370 ALA A O 1
ATOM 2949 N N . ASN A 1 371 ? 6.879 42.625 30.484 1 94.5 371 ASN A N 1
ATOM 2950 C CA . ASN A 1 371 ? 7.027 41.656 29.422 1 94.5 371 ASN A CA 1
ATOM 2951 C C . ASN A 1 371 ? 8.492 41.469 29.031 1 94.5 371 ASN A C 1
ATOM 2953 O O . ASN A 1 371 ? 8.945 40.344 28.828 1 94.5 371 ASN A O 1
ATOM 2957 N N . LEU A 1 372 ? 9.219 42.5 28.875 1 95.56 372 LEU A N 1
ATOM 2958 C CA . LEU A 1 372 ? 10.633 42.406 28.5 1 95.56 372 LEU A CA 1
ATOM 2959 C C . LEU A 1 372 ? 11.469 41.812 29.625 1 95.56 372 LEU A C 1
ATOM 2961 O O . LEU A 1 372 ? 12.289 40.938 29.406 1 95.56 372 LEU A O 1
ATOM 2965 N N . PHE A 1 373 ? 11.164 42.25 30.875 1 97.06 373 PHE A N 1
ATOM 2966 C CA . PHE A 1 373 ? 11.961 41.812 32.031 1 97.06 373 PHE A CA 1
ATOM 2967 C C . PHE A 1 373 ? 11.617 40.344 32.375 1 97.06 373 PHE A C 1
ATOM 2969 O O . PHE A 1 373 ? 12.344 39.719 33.125 1 97.06 373 PHE A O 1
ATOM 2976 N N . SER A 1 374 ? 10.531 39.906 31.859 1 95.75 374 SER A N 1
ATOM 2977 C CA . SER A 1 374 ? 10.172 38.5 32.031 1 95.75 374 SER A CA 1
ATOM 2978 C C . SER A 1 374 ? 11.062 37.562 31.203 1 95.75 374 SER A C 1
ATOM 2980 O O . SER A 1 374 ? 11.023 36.344 31.359 1 95.75 374 SER A O 1
ATOM 2982 N N . LYS A 1 375 ? 11.812 38.156 30.344 1 94.12 375 LYS A N 1
ATOM 2983 C CA . LYS A 1 375 ? 12.797 37.469 29.547 1 94.12 375 LYS A CA 1
ATOM 2984 C C . LYS A 1 375 ? 14.211 37.719 30.047 1 94.12 375 LYS A C 1
ATOM 2986 O O . LYS A 1 375 ? 14.43 38.625 30.859 1 94.12 375 LYS A O 1
ATOM 2991 N N . GLU A 1 376 ? 15.047 36.938 29.609 1 92.38 376 GLU A N 1
ATOM 2992 C CA . GLU A 1 376 ? 16.422 37.125 30.062 1 92.38 376 GLU A CA 1
ATOM 2993 C C . GLU A 1 376 ? 17.062 38.312 29.344 1 92.38 376 GLU A C 1
ATOM 2995 O O . GLU A 1 376 ? 17.109 38.344 28.109 1 92.38 376 GLU A O 1
ATOM 3000 N N . ILE A 1 377 ? 17.516 39.25 30.062 1 95.62 377 ILE A N 1
ATOM 3001 C CA . ILE A 1 377 ? 18.219 40.438 29.547 1 95.62 377 ILE A CA 1
ATOM 3002 C C . ILE A 1 377 ? 19.688 40.344 29.938 1 95.62 377 ILE A C 1
ATOM 3004 O O . ILE A 1 377 ? 20.016 40.25 31.125 1 95.62 377 ILE A O 1
ATOM 3008 N N . SER A 1 378 ? 20.578 40.406 29.031 1 96.06 378 SER A N 1
ATOM 3009 C CA . SER A 1 378 ? 22.016 40.312 29.312 1 96.06 378 SER A CA 1
ATOM 3010 C C . SER A 1 378 ? 22.562 41.656 29.844 1 96.06 378 SER A C 1
ATOM 3012 O O . SER A 1 378 ? 21.969 42.688 29.625 1 96.06 378 SER A O 1
ATOM 3014 N N . LEU A 1 379 ? 23.672 41.5 30.531 1 96.44 379 LEU A N 1
ATOM 3015 C CA . LEU A 1 379 ? 24.344 42.688 31 1 96.44 379 LEU A CA 1
ATOM 3016 C C . LEU A 1 379 ? 24.859 43.531 29.812 1 96.44 379 LEU A C 1
ATOM 3018 O O . LEU A 1 379 ? 25.016 44.75 29.922 1 96.44 379 LEU A O 1
ATOM 3022 N N . TYR A 1 380 ? 25.062 42.812 28.781 1 95.75 380 TYR A N 1
ATOM 3023 C CA . TYR A 1 380 ? 25.484 43.5 27.578 1 95.75 380 TYR A CA 1
ATOM 3024 C C . TYR A 1 380 ? 24.391 44.469 27.094 1 95.75 380 TYR A C 1
ATOM 3026 O O . TYR A 1 380 ? 24.688 45.594 26.719 1 95.75 380 TYR A O 1
ATOM 3034 N N . GLN A 1 381 ? 23.234 44.031 27.109 1 96.62 381 GLN A N 1
ATOM 3035 C CA . GLN A 1 381 ? 22.109 44.875 26.75 1 96.62 381 GLN A CA 1
ATOM 3036 C C . GLN A 1 381 ? 22.016 46.094 27.703 1 96.62 381 GLN A C 1
ATOM 3038 O O . GLN A 1 381 ? 21.719 47.188 27.281 1 96.62 381 GLN A O 1
ATOM 3043 N N . THR A 1 382 ? 22.219 45.875 28.953 1 97.31 382 THR A N 1
ATOM 3044 C CA . THR A 1 382 ? 22.203 46.938 29.953 1 97.31 382 THR A CA 1
ATOM 3045 C C . THR A 1 382 ? 23.297 47.969 29.656 1 97.31 382 THR A C 1
ATOM 3047 O O . THR A 1 382 ? 23.062 49.188 29.703 1 97.31 382 THR A O 1
ATOM 3050 N N . LYS A 1 383 ? 24.438 47.469 29.375 1 95.06 383 LYS A N 1
ATOM 3051 C CA . LYS A 1 383 ? 25.531 48.344 29 1 95.06 383 LYS A CA 1
ATOM 3052 C C . LYS A 1 383 ? 25.172 49.188 27.797 1 95.06 383 LYS A C 1
ATOM 3054 O O . LYS A 1 383 ? 25.375 50.406 27.812 1 95.06 383 LYS A O 1
ATOM 3059 N N . LYS A 1 384 ? 24.656 48.531 26.781 1 94.62 384 LYS A N 1
ATOM 3060 C CA . LYS A 1 384 ? 24.266 49.281 25.562 1 94.62 384 LYS A CA 1
ATOM 3061 C C . LYS A 1 384 ? 23.172 50.281 25.859 1 94.62 384 LYS A C 1
ATOM 3063 O O . LYS A 1 384 ? 23.125 51.344 25.25 1 94.62 384 LYS A O 1
ATOM 3068 N N . THR A 1 385 ? 22.281 50 26.781 1 96.62 385 THR A N 1
ATOM 3069 C CA . THR A 1 385 ? 21.234 50.938 27.188 1 96.62 385 THR A CA 1
ATOM 3070 C C . THR A 1 385 ? 21.828 52.25 27.672 1 96.62 385 THR A C 1
ATOM 3072 O O . THR A 1 385 ? 21.406 53.312 27.25 1 96.62 385 THR A O 1
ATOM 3075 N N . PHE A 1 386 ? 22.812 52.188 28.516 1 95.19 386 PHE A N 1
ATOM 3076 C CA . PHE A 1 386 ? 23.469 53.375 29.031 1 95.19 386 PHE A CA 1
ATOM 3077 C C . PHE A 1 386 ? 24.172 54.156 27.922 1 95.19 386 PHE A C 1
ATOM 3079 O O . PHE A 1 386 ? 24.156 55.375 27.891 1 95.19 386 PHE A O 1
ATOM 3086 N N . GLU A 1 387 ? 24.734 53.438 27.047 1 92.56 387 GLU A N 1
ATOM 3087 C CA . GLU A 1 387 ? 25.406 54.094 25.922 1 92.56 387 GLU A CA 1
ATOM 3088 C C . GLU A 1 387 ? 24.422 54.906 25.078 1 92.56 387 GLU A C 1
ATOM 3090 O O . GLU A 1 387 ? 24.703 56.031 24.719 1 92.56 387 GLU A O 1
ATOM 3095 N N . TYR A 1 388 ? 23.328 54.312 24.812 1 93.44 388 TYR A N 1
ATOM 3096 C CA . TYR A 1 388 ? 22.297 55 24.062 1 93.44 388 TYR A CA 1
ATOM 3097 C C . TYR A 1 388 ? 21.75 56.188 24.859 1 93.44 388 TYR A C 1
ATOM 3099 O O . TYR A 1 388 ? 21.484 57.25 24.297 1 93.44 388 TYR A O 1
ATOM 3107 N N . LEU A 1 389 ? 21.547 56 26.141 1 94.25 389 LEU A N 1
ATOM 3108 C CA . LEU A 1 389 ? 21.062 57.062 26.984 1 94.25 389 LEU A CA 1
ATOM 3109 C C . LEU A 1 389 ? 21.984 58.281 26.906 1 94.25 389 LEU A C 1
ATOM 3111 O O . LEU A 1 389 ? 21.531 59.406 26.656 1 94.25 389 LEU A O 1
ATOM 3115 N N . TYR A 1 390 ? 23.203 58.031 27.094 1 91.69 390 TYR A N 1
ATOM 3116 C CA . TYR A 1 390 ? 24.172 59.125 27.047 1 91.69 390 TYR A CA 1
ATOM 3117 C C . TYR A 1 390 ? 24.188 59.75 25.656 1 91.69 390 TYR A C 1
ATOM 3119 O O . TYR A 1 390 ? 24.219 61 25.531 1 91.69 390 TYR A O 1
ATOM 3127 N N . GLN A 1 391 ? 24.156 58.969 24.672 1 90.38 391 GLN A N 1
ATOM 3128 C CA . GLN A 1 391 ? 24.203 59.469 23.312 1 90.38 391 GLN A CA 1
ATOM 3129 C C . GLN A 1 391 ? 23.031 60.406 23.031 1 90.38 391 GLN A C 1
ATOM 3131 O O . GLN A 1 391 ? 23.219 61.5 22.5 1 90.38 391 GLN A O 1
ATOM 3136 N N . TYR A 1 392 ? 21.875 60 23.406 1 90.5 392 TYR A N 1
ATOM 3137 C CA . TYR A 1 392 ? 20.688 60.781 23.094 1 90.5 392 TYR A CA 1
ATOM 3138 C C . TYR A 1 392 ? 20.578 62 24 1 90.5 392 TYR A C 1
ATOM 3140 O O . TYR A 1 392 ? 20.25 63.094 23.531 1 90.5 392 TYR A O 1
ATOM 3148 N N . LEU A 1 393 ? 20.953 61.875 25.234 1 92.19 393 LEU A N 1
ATOM 3149 C CA . LEU A 1 393 ? 20.828 62.969 26.172 1 92.19 393 LEU A CA 1
ATOM 3150 C C . LEU A 1 393 ? 21.859 64.062 25.906 1 92.19 393 LEU A C 1
ATOM 3152 O O . LEU A 1 393 ? 21.578 65.25 26.031 1 92.19 393 LEU A O 1
ATOM 3156 N N . LEU A 1 394 ? 22.969 63.688 25.5 1 89.81 394 LEU A N 1
ATOM 3157 C CA . LEU A 1 394 ? 24.047 64.625 25.266 1 89.81 394 LEU A CA 1
ATOM 3158 C C . LEU A 1 394 ? 23.781 65.5 24.031 1 89.81 394 LEU A C 1
ATOM 3160 O O . LEU A 1 394 ? 24.438 66.5 23.828 1 89.81 394 LEU A O 1
ATOM 3164 N N . THR A 1 395 ? 22.875 65.125 23.25 1 86.56 395 THR A N 1
ATOM 3165 C CA . THR A 1 395 ? 22.469 65.938 22.141 1 86.56 395 THR A CA 1
ATOM 3166 C C . THR A 1 395 ? 21.547 67.062 22.625 1 86.56 395 THR A C 1
ATOM 3168 O O . THR A 1 395 ? 21.344 68.062 21.922 1 86.56 395 THR A O 1
ATOM 3171 N N . LYS A 1 396 ? 21.094 66.938 23.844 1 85.69 396 LYS A N 1
ATOM 3172 C CA . LYS A 1 396 ? 20.094 67.875 24.344 1 85.69 396 LYS A CA 1
ATOM 3173 C C . LYS A 1 396 ? 20.641 68.688 25.516 1 85.69 396 LYS A C 1
ATOM 3175 O O . LYS A 1 396 ? 20.188 69.812 25.766 1 85.69 396 LYS A O 1
ATOM 3180 N N . VAL A 1 397 ? 21.562 68.062 26.234 1 87.75 397 VAL A N 1
ATOM 3181 C CA . VAL A 1 397 ? 22 68.75 27.484 1 87.75 397 VAL A CA 1
ATOM 3182 C C . VAL A 1 397 ? 23.516 68.812 27.5 1 87.75 397 VAL A C 1
ATOM 3184 O O . VAL A 1 397 ? 24.203 68.188 26.672 1 87.75 397 VAL A O 1
ATOM 3187 N N . TYR A 1 398 ? 23.938 69.562 28.469 1 84.62 398 TYR A N 1
ATOM 3188 C CA . TYR A 1 398 ? 25.375 69.688 28.672 1 84.62 398 TYR A CA 1
ATOM 3189 C C . TYR A 1 398 ? 25.875 68.562 29.578 1 84.62 398 TYR A C 1
ATOM 3191 O O . TYR A 1 398 ? 25.109 68 30.359 1 84.62 398 TYR A O 1
ATOM 3199 N N . ASN A 1 399 ? 27.141 68.375 29.469 1 85.62 399 ASN A N 1
ATOM 3200 C CA . ASN A 1 399 ? 27.766 67.25 30.234 1 85.62 399 ASN A CA 1
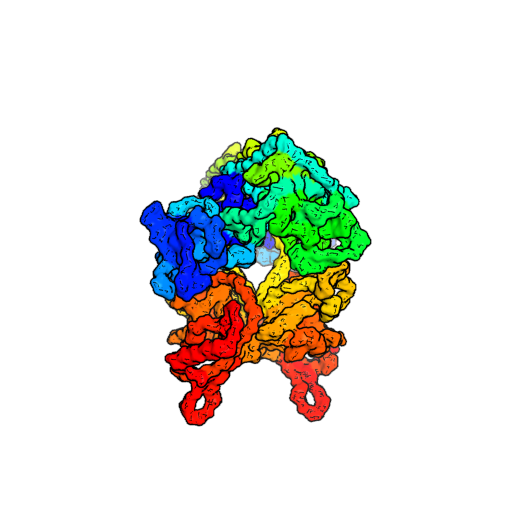ATOM 3201 C C . ASN A 1 399 ? 27.562 67.5 31.734 1 85.62 399 ASN A C 1
ATOM 3203 O O . ASN A 1 399 ? 27.328 66.5 32.469 1 85.62 399 ASN A O 1
ATOM 3207 N N . GLN A 1 400 ? 27.578 68.688 32.125 1 87.25 400 GLN A N 1
ATOM 3208 C CA . GLN A 1 400 ? 27.547 69 33.531 1 87.25 400 GLN A CA 1
ATOM 3209 C C . GLN A 1 400 ? 26.156 68.688 34.125 1 87.25 400 GLN A C 1
ATOM 3211 O O . GLN A 1 400 ? 26 68.625 35.344 1 87.25 400 GLN A O 1
ATOM 3216 N N . GLN A 1 401 ? 25.234 68.562 33.25 1 92.94 401 GLN A N 1
ATOM 3217 C CA . GLN A 1 401 ? 23.875 68.312 33.719 1 92.94 401 GLN A CA 1
ATOM 3218 C C . GLN A 1 401 ? 23.641 66.812 33.938 1 92.94 401 GLN A C 1
ATOM 3220 O O . GLN A 1 401 ? 22.656 66.375 34.562 1 92.94 401 GLN A O 1
ATOM 3225 N N . LEU A 1 402 ? 24.609 66 33.5 1 93.88 402 LEU A N 1
ATOM 3226 C CA . LEU A 1 402 ? 24.484 64.562 33.625 1 93.88 402 LEU A CA 1
ATOM 3227 C C . LEU A 1 402 ? 25.469 64.062 34.688 1 93.88 402 LEU A C 1
ATOM 3229 O O . LEU A 1 402 ? 26.578 64.562 34.812 1 93.88 402 LEU A O 1
ATOM 3233 N N . SER A 1 403 ? 25.016 63.031 35.312 1 94.06 403 SER A N 1
ATOM 3234 C CA . SER A 1 403 ? 25.922 62.375 36.25 1 94.06 403 SER A CA 1
ATOM 3235 C C . SER A 1 403 ? 26.625 61.188 35.625 1 94.06 403 SER A C 1
ATOM 3237 O O . SER A 1 403 ? 26.219 60.688 34.562 1 94.06 403 SER A O 1
ATOM 3239 N N . GLU A 1 404 ? 27.625 60.781 36.344 1 90.62 404 GLU A N 1
ATOM 3240 C CA . GLU A 1 404 ? 28.188 59.438 36.062 1 90.62 404 GLU A CA 1
ATOM 3241 C C . GLU A 1 404 ? 27.234 58.344 36.5 1 90.62 404 GLU A C 1
ATOM 3243 O O . GLU A 1 404 ? 26.219 58.625 37.188 1 90.62 404 GLU A O 1
ATOM 3248 N N . LEU A 1 405 ? 27.578 57.156 36.125 1 93 405 LEU A N 1
ATOM 3249 C CA . LEU A 1 405 ? 26.766 56 36.531 1 93 405 LEU A CA 1
ATOM 3250 C C . LEU A 1 405 ? 26.766 55.906 38.062 1 93 405 LEU A C 1
ATOM 3252 O O . LEU A 1 405 ? 27.812 56.094 38.719 1 93 405 LEU A O 1
ATOM 3256 N N . SER A 1 406 ? 25.609 55.625 38.562 1 93.31 406 SER A N 1
ATOM 3257 C CA . SER A 1 406 ? 25.547 55.438 40 1 93.31 406 SER A CA 1
ATOM 3258 C C . SER A 1 406 ? 26.391 54.219 40.438 1 93.31 406 SER A C 1
ATOM 3260 O O . SER A 1 406 ? 26.891 54.188 41.562 1 93.31 406 SER A O 1
ATOM 3262 N N . LYS A 1 407 ? 26.422 53.25 39.594 1 92.44 407 LYS A N 1
ATOM 3263 C CA . LYS A 1 407 ? 27.234 52.031 39.844 1 92.44 407 LYS A CA 1
ATOM 3264 C C . LYS A 1 407 ? 27.922 51.594 38.531 1 92.44 407 LYS A C 1
ATOM 3266 O O . LYS A 1 407 ? 27.25 51.344 37.531 1 92.44 407 LYS A O 1
ATOM 3271 N N . THR A 1 408 ? 29.172 51.469 38.594 1 90.62 408 THR A N 1
ATOM 3272 C CA . THR A 1 408 ? 29.938 51.062 37.406 1 90.62 408 THR A CA 1
ATOM 3273 C C . THR A 1 408 ? 29.953 49.531 37.312 1 90.62 408 THR A C 1
ATOM 3275 O O . THR A 1 408 ? 29.891 48.844 38.312 1 90.62 408 THR A O 1
ATOM 3278 N N . PHE A 1 409 ? 29.859 49.062 36.125 1 91.44 409 PHE A N 1
ATOM 3279 C CA . PHE A 1 409 ? 29.969 47.625 35.875 1 91.44 409 PHE A CA 1
ATOM 3280 C C . PHE A 1 409 ? 30.656 47.344 34.562 1 91.44 409 PHE A C 1
ATOM 3282 O O . PHE A 1 409 ? 30.781 48.25 33.719 1 91.44 409 PHE A O 1
ATOM 3289 N N . SER A 1 410 ? 31.281 46.219 34.406 1 91.56 410 SER A N 1
ATOM 3290 C CA . SER A 1 410 ? 31.969 45.812 33.156 1 91.56 410 SER A CA 1
ATOM 3291 C C . SER A 1 410 ? 31.391 44.531 32.594 1 91.56 410 SER A C 1
ATOM 3293 O O . SER A 1 410 ? 31 43.625 33.344 1 91.56 410 SER A O 1
ATOM 3295 N N . VAL A 1 411 ? 31.25 44.531 31.312 1 93.31 411 VAL A N 1
ATOM 3296 C CA . VAL A 1 411 ? 30.797 43.344 30.594 1 93.31 411 VAL A CA 1
ATOM 3297 C C . VAL A 1 411 ? 31.719 43.062 29.422 1 93.31 411 VAL A C 1
ATOM 3299 O O . VAL A 1 411 ? 32.094 43.969 28.688 1 93.31 411 VAL A O 1
ATOM 3302 N N . ASP A 1 412 ? 32.062 41.75 29.312 1 93.62 412 ASP A N 1
ATOM 3303 C CA . ASP A 1 412 ? 32.906 41.375 28.188 1 93.62 412 ASP A CA 1
ATOM 3304 C C . ASP A 1 412 ? 32.062 41.281 26.891 1 93.62 412 ASP A C 1
ATOM 3306 O O . ASP A 1 412 ? 30.859 41.062 26.953 1 93.62 412 ASP A O 1
ATOM 3310 N N . GLU A 1 413 ? 32.781 41.5 25.844 1 93.75 413 GLU A N 1
ATOM 3311 C CA . GLU A 1 413 ? 32.125 41.406 24.562 1 93.75 413 GLU A CA 1
ATOM 3312 C C . GLU A 1 413 ? 31.719 39.938 24.266 1 93.75 413 GLU A C 1
ATOM 3314 O O . GLU A 1 413 ? 30.656 39.688 23.672 1 93.75 413 GLU A O 1
ATOM 3319 N N . TYR A 1 414 ? 32.625 39.031 24.688 1 96.25 414 TYR A N 1
ATOM 3320 C CA . TYR A 1 414 ? 32.375 37.625 24.516 1 96.25 414 TYR A CA 1
ATOM 3321 C C . TYR A 1 414 ? 32.5 36.875 25.844 1 96.25 414 TYR A C 1
ATOM 3323 O O . TYR A 1 414 ? 33.312 37.25 26.688 1 96.25 414 TYR A O 1
ATOM 3331 N N . HIS A 1 415 ? 31.719 35.844 26.047 1 93.31 415 HIS A N 1
ATOM 3332 C CA . HIS A 1 415 ? 31.703 35.281 27.375 1 93.31 415 HIS A CA 1
ATOM 3333 C C . HIS A 1 415 ? 32.031 33.781 27.359 1 93.31 415 HIS A C 1
ATOM 3335 O O . HIS A 1 415 ? 32.281 33.188 28.406 1 93.31 415 HIS A O 1
ATOM 3341 N N . GLN A 1 416 ? 32 33.188 26.141 1 94.12 416 GLN A N 1
ATOM 3342 C CA . GLN A 1 416 ? 32.219 31.766 26.031 1 94.12 416 GLN A CA 1
ATOM 3343 C C . GLN A 1 416 ? 32.969 31.422 24.75 1 94.12 416 GLN A C 1
ATOM 3345 O O . GLN A 1 416 ? 32.875 32.125 23.75 1 94.12 416 GLN A O 1
ATOM 3350 N N . GLN A 1 417 ? 33.719 30.344 24.828 1 95.5 417 GLN A N 1
ATOM 3351 C CA . GLN A 1 417 ? 34.438 29.844 23.672 1 95.5 417 GLN A CA 1
ATOM 3352 C C . GLN A 1 417 ? 33.969 28.438 23.297 1 95.5 417 GLN A C 1
ATOM 3354 O O . GLN A 1 417 ? 33.719 27.609 24.172 1 95.5 417 GLN A O 1
ATOM 3359 N N . VAL A 1 418 ? 33.781 28.203 22.031 1 96.75 418 VAL A N 1
ATOM 3360 C CA . VAL A 1 418 ? 33.344 26.906 21.516 1 96.75 418 VAL A CA 1
ATOM 3361 C C . VAL A 1 418 ? 34.344 26.391 20.484 1 96.75 418 VAL A C 1
ATOM 3363 O O . VAL A 1 418 ? 34.656 27.094 19.516 1 96.75 418 VAL A O 1
ATOM 3366 N N . LYS A 1 419 ? 34.812 25.234 20.688 1 96.69 419 LYS A N 1
ATOM 3367 C CA . LYS A 1 419 ? 35.719 24.625 19.719 1 96.69 419 LYS A CA 1
ATOM 3368 C C . LYS A 1 419 ? 34.969 23.969 18.578 1 96.69 419 LYS A C 1
ATOM 3370 O O . LYS A 1 419 ? 33.969 23.281 18.812 1 96.69 419 LYS A O 1
ATOM 3375 N N . VAL A 1 420 ? 35.469 24.203 17.375 1 95.75 420 VAL A N 1
ATOM 3376 C CA . VAL A 1 420 ? 34.719 23.672 16.234 1 95.75 420 VAL A CA 1
ATOM 3377 C C . VAL A 1 420 ? 35.656 22.828 15.359 1 95.75 420 VAL A C 1
ATOM 3379 O O . VAL A 1 420 ? 36.844 23.062 15.328 1 95.75 420 VAL A O 1
ATOM 3382 N N . ASN A 1 421 ? 35.062 21.719 14.844 1 95.56 421 ASN A N 1
ATOM 3383 C CA . ASN A 1 421 ? 35.656 20.906 13.773 1 95.56 421 ASN A CA 1
ATOM 3384 C C . ASN A 1 421 ? 34.844 21.047 12.477 1 95.56 421 ASN A C 1
ATOM 3386 O O . ASN A 1 421 ? 33.688 20.594 12.398 1 95.56 421 ASN A O 1
ATOM 3390 N N . TYR A 1 422 ? 35.469 21.609 11.492 1 93.94 422 TYR A N 1
ATOM 3391 C CA . TYR A 1 422 ? 34.75 21.969 10.273 1 93.94 422 TYR A CA 1
ATOM 3392 C C . TYR A 1 422 ? 34.25 20.734 9.547 1 93.94 422 TYR A C 1
ATOM 3394 O O . TYR A 1 422 ? 33.188 20.766 8.906 1 93.94 422 TYR A O 1
ATOM 3402 N N . ASP A 1 423 ? 34.938 19.656 9.695 1 92.56 423 ASP A N 1
ATOM 3403 C CA . ASP A 1 423 ? 34.469 18.422 9.062 1 92.56 423 ASP A CA 1
ATOM 3404 C C . ASP A 1 423 ? 33.188 17.906 9.727 1 92.56 423 ASP A C 1
ATOM 3406 O O . ASP A 1 423 ? 32.312 17.406 9.047 1 92.56 423 ASP A O 1
ATOM 3410 N N . LYS A 1 424 ? 33.156 18 10.992 1 93.12 424 LYS A N 1
ATOM 3411 C CA . LYS A 1 424 ? 31.969 17.578 11.719 1 93.12 424 LYS A CA 1
ATOM 3412 C C . LYS A 1 424 ? 30.781 18.453 11.359 1 93.12 424 LYS A C 1
ATOM 3414 O O . LYS A 1 424 ? 29.656 17.969 11.258 1 93.12 424 LYS A O 1
ATOM 3419 N N . ILE A 1 425 ? 31.047 19.703 11.188 1 93.56 425 ILE A N 1
ATOM 3420 C CA . ILE A 1 425 ? 30 20.641 10.82 1 93.56 425 ILE A CA 1
ATOM 3421 C C . ILE A 1 425 ? 29.422 20.266 9.461 1 93.56 425 ILE A C 1
ATOM 3423 O O . ILE A 1 425 ? 28.188 20.172 9.297 1 93.56 425 ILE A O 1
ATOM 3427 N N . ARG A 1 426 ? 30.25 19.953 8.547 1 90.94 426 ARG A N 1
ATOM 3428 C CA . ARG A 1 426 ? 29.812 19.578 7.203 1 90.94 426 ARG A CA 1
ATOM 3429 C C . ARG A 1 426 ? 29.031 18.281 7.223 1 90.94 426 ARG A C 1
ATOM 3431 O O . ARG A 1 426 ? 28.031 18.141 6.504 1 90.94 426 ARG A O 1
ATOM 3438 N N . SER A 1 427 ? 29.469 17.391 8.016 1 88.69 427 SER A N 1
ATOM 3439 C CA . SER A 1 427 ? 28.797 16.109 8.133 1 88.69 427 SER A CA 1
ATOM 3440 C C . SER A 1 427 ? 27.391 16.266 8.688 1 88.69 427 SER A C 1
ATOM 3442 O O . SER A 1 427 ? 26.438 15.656 8.188 1 88.69 427 SER A O 1
ATOM 3444 N N . LEU A 1 428 ? 27.266 17.094 9.688 1 89.69 428 LEU A N 1
ATOM 3445 C CA . LEU A 1 428 ? 25.969 17.312 10.305 1 89.69 428 LEU A CA 1
ATOM 3446 C C . LEU A 1 428 ? 25.016 18 9.336 1 89.69 428 LEU A C 1
ATOM 3448 O O . LEU A 1 428 ? 23.812 17.781 9.375 1 89.69 428 LEU A O 1
ATOM 3452 N N . LEU A 1 429 ? 25.516 18.797 8.414 1 87.75 429 LEU A N 1
ATOM 3453 C CA . LEU A 1 429 ? 24.719 19.531 7.43 1 87.75 429 LEU A CA 1
ATOM 3454 C C . LEU A 1 429 ? 24.328 18.609 6.27 1 87.75 429 LEU A C 1
ATOM 3456 O O . LEU A 1 429 ? 23.516 19 5.422 1 87.75 429 LEU A O 1
ATOM 3460 N N . GLY A 1 430 ? 24.656 17.359 6.188 1 78.19 430 GLY A N 1
ATOM 3461 C CA . GLY A 1 430 ? 24.281 16.406 5.152 1 78.19 430 GLY A CA 1
ATOM 3462 C C . GLY A 1 430 ? 25.344 16.266 4.066 1 78.19 430 GLY A C 1
ATOM 3463 O O . GLY A 1 430 ? 25.016 16.203 2.881 1 78.19 430 GLY A O 1
ATOM 3464 N N . SER A 1 431 ? 26.594 16.281 4.488 1 65.88 431 SER A N 1
ATOM 3465 C CA . SER A 1 431 ? 27.766 16.016 3.66 1 65.88 431 SER A CA 1
ATOM 3466 C C . SER A 1 431 ? 27.953 17.094 2.594 1 65.88 431 SER A C 1
ATOM 3468 O O . SER A 1 431 ? 28.125 16.781 1.415 1 65.88 431 SER A O 1
ATOM 3470 N N . MET A 1 432 ? 27.766 18.281 2.951 1 67 432 MET A N 1
ATOM 3471 C CA . MET A 1 432 ? 28 19.406 2.068 1 67 432 MET A CA 1
ATOM 3472 C C . MET A 1 432 ? 29.5 19.656 1.887 1 67 432 MET A C 1
ATOM 3474 O O . MET A 1 432 ? 30.016 20.719 2.248 1 67 432 MET A O 1
ATOM 3478 N N . ASN A 1 433 ? 30.109 18.703 1.337 1 68.81 433 ASN A N 1
ATOM 3479 C CA . ASN A 1 433 ? 31.562 18.75 1.198 1 68.81 433 ASN A CA 1
ATOM 3480 C C . ASN A 1 433 ? 32 19.969 0.374 1 68.81 433 ASN A C 1
ATOM 3482 O O . ASN A 1 433 ? 33.156 20.375 0.449 1 68.81 433 ASN A O 1
ATOM 3486 N N . TYR A 1 434 ? 31.078 20.594 -0.217 1 78 434 TYR A N 1
ATOM 3487 C CA . TYR A 1 434 ? 31.453 21.719 -1.078 1 78 434 TYR A CA 1
ATOM 3488 C C . TYR A 1 434 ? 31.5 23.016 -0.289 1 78 434 TYR A C 1
ATOM 3490 O O . TYR A 1 434 ? 31.969 24.047 -0.797 1 78 434 TYR A O 1
ATOM 3498 N N . LEU A 1 435 ? 31.094 23.062 1.022 1 86.19 435 LEU A N 1
ATOM 3499 C CA . LEU A 1 435 ? 31.078 24.266 1.84 1 86.19 435 LEU A CA 1
ATOM 3500 C C . LEU A 1 435 ? 32.469 24.531 2.42 1 86.19 435 LEU A C 1
ATOM 3502 O O . LEU A 1 435 ? 32.938 23.812 3.307 1 86.19 435 LEU A O 1
ATOM 3506 N N . PRO A 1 436 ? 33.219 25.562 1.934 1 89.81 436 PRO A N 1
ATOM 3507 C CA . PRO A 1 436 ? 34.562 25.844 2.41 1 89.81 436 PRO A CA 1
ATOM 3508 C C . PRO A 1 436 ? 34.594 26.375 3.84 1 89.81 436 PRO A C 1
ATOM 3510 O O . PRO A 1 436 ? 33.625 26.969 4.297 1 89.81 436 PRO A O 1
ATOM 3513 N N . ASP A 1 437 ? 35.75 26.234 4.57 1 93 437 ASP A N 1
ATOM 3514 C CA . ASP A 1 437 ? 35.938 26.719 5.934 1 93 437 ASP A CA 1
ATOM 3515 C C . ASP A 1 437 ? 35.75 28.234 6.004 1 93 437 ASP A C 1
ATOM 3517 O O . ASP A 1 437 ? 35.125 28.75 6.945 1 93 437 ASP A O 1
ATOM 3521 N N . ALA A 1 438 ? 36.219 28.906 4.984 1 92.81 438 ALA A N 1
ATOM 3522 C CA . ALA A 1 438 ? 36.156 30.359 4.953 1 92.81 438 ALA A CA 1
ATOM 3523 C C . ALA A 1 438 ? 34.719 30.859 4.941 1 92.81 438 ALA A C 1
ATOM 3525 O O . ALA A 1 438 ? 34.375 31.859 5.57 1 92.81 438 ALA A O 1
ATOM 3526 N N . MET A 1 439 ? 33.938 30.188 4.281 1 91.38 439 MET A N 1
ATOM 3527 C CA . MET A 1 439 ? 32.531 30.578 4.203 1 91.38 439 MET A CA 1
ATOM 3528 C C . MET A 1 439 ? 31.844 30.344 5.535 1 91.38 439 MET A C 1
ATOM 3530 O O . MET A 1 439 ? 30.984 31.141 5.941 1 91.38 439 MET A O 1
ATOM 3534 N N . ILE A 1 440 ? 32.156 29.25 6.191 1 93.69 440 ILE A N 1
ATOM 3535 C CA . ILE A 1 440 ? 31.625 28.969 7.512 1 93.69 440 ILE A CA 1
ATOM 3536 C C . ILE A 1 440 ? 32.062 30.047 8.5 1 93.69 440 ILE A C 1
ATOM 3538 O O . ILE A 1 440 ? 31.234 30.594 9.234 1 93.69 440 ILE A O 1
ATOM 3542 N N . GLN A 1 441 ? 33.312 30.391 8.422 1 95.19 441 GLN A N 1
ATOM 3543 C CA . GLN A 1 441 ? 33.875 31.406 9.32 1 95.19 441 GLN A CA 1
ATOM 3544 C C . GLN A 1 441 ? 33.25 32.781 9.062 1 95.19 441 GLN A C 1
ATOM 3546 O O . GLN A 1 441 ? 32.875 33.469 10.008 1 95.19 441 GLN A O 1
ATOM 3551 N N . LYS A 1 442 ? 33.094 33.094 7.848 1 93.88 442 LYS A N 1
ATOM 3552 C CA . LYS A 1 442 ? 32.5 34.375 7.488 1 93.88 442 LYS A CA 1
ATOM 3553 C C . LYS A 1 442 ? 31.047 34.469 7.977 1 93.88 442 LYS A C 1
ATOM 3555 O O . LYS A 1 442 ? 30.641 35.5 8.516 1 93.88 442 LYS A O 1
ATOM 3560 N N . SER A 1 443 ? 30.344 33.438 7.75 1 93.44 443 SER A N 1
ATOM 3561 C CA . SER A 1 443 ? 28.938 33.406 8.164 1 93.44 443 SER A CA 1
ATOM 3562 C C . SER A 1 443 ? 28.812 33.594 9.672 1 93.44 443 SER A C 1
ATOM 3564 O O . SER A 1 443 ? 27.969 34.375 10.133 1 93.44 443 SER A O 1
ATOM 3566 N N . LEU A 1 444 ? 29.625 32.938 10.414 1 95.88 444 LEU A N 1
ATOM 3567 C CA . LEU A 1 444 ? 29.594 33.062 11.867 1 95.88 444 LEU A CA 1
ATOM 3568 C C . LEU A 1 444 ? 30 34.469 12.312 1 95.88 444 LEU A C 1
ATOM 3570 O O . LEU A 1 444 ? 29.406 35.031 13.227 1 95.88 444 LEU A O 1
ATOM 3574 N N . THR A 1 445 ? 30.984 35.031 11.641 1 95.62 445 THR A N 1
ATOM 3575 C CA . THR A 1 445 ? 31.438 36.375 11.961 1 95.62 445 THR A CA 1
ATOM 3576 C C . THR A 1 445 ? 30.328 37.375 11.672 1 95.62 445 THR A C 1
ATOM 3578 O O . THR A 1 445 ? 30.109 38.312 12.461 1 95.62 445 THR A O 1
ATOM 3581 N N . ASP A 1 446 ? 29.656 37.188 10.609 1 94.38 446 ASP A N 1
ATOM 3582 C CA . ASP A 1 446 ? 28.578 38.094 10.242 1 94.38 446 ASP A CA 1
ATOM 3583 C C . ASP A 1 446 ? 27.438 38.031 11.266 1 94.38 446 ASP A C 1
ATOM 3585 O O . ASP A 1 446 ? 26.703 39 11.453 1 94.38 446 ASP A O 1
ATOM 3589 N N . LEU A 1 447 ? 27.375 36.969 11.945 1 95.38 447 LEU A N 1
ATOM 3590 C CA . LEU A 1 447 ? 26.328 36.781 12.945 1 95.38 447 LEU A CA 1
ATOM 3591 C C . LEU A 1 447 ? 26.766 37.344 14.297 1 95.38 447 LEU A C 1
ATOM 3593 O O . LEU A 1 447 ? 25.984 37.375 15.242 1 95.38 447 LEU A O 1
ATOM 3597 N N . GLY A 1 448 ? 27.906 37.812 14.391 1 93.5 448 GLY A N 1
ATOM 3598 C CA . GLY A 1 448 ? 28.359 38.5 15.594 1 93.5 448 GLY A CA 1
ATOM 3599 C C . GLY A 1 448 ? 29.359 37.719 16.391 1 93.5 448 GLY A C 1
ATOM 3600 O O . GLY A 1 448 ? 29.875 38.188 17.406 1 93.5 448 GLY A O 1
ATOM 3601 N N . PHE A 1 449 ? 29.719 36.5 15.867 1 97.06 449 PHE A N 1
ATOM 3602 C CA . PHE A 1 449 ? 30.703 35.656 16.562 1 97.06 449 PHE A CA 1
ATOM 3603 C C . PHE A 1 449 ? 32.125 36.094 16.188 1 97.06 449 PHE A C 1
ATOM 3605 O O . PHE A 1 449 ? 32.344 36.719 15.141 1 97.06 449 PHE A O 1
ATOM 3612 N N . LEU A 1 450 ? 32.969 35.906 17.109 1 97.06 450 LEU A N 1
ATOM 3613 C CA . LEU A 1 450 ? 34.375 36.031 16.797 1 97.06 450 LEU A CA 1
ATOM 3614 C C . LEU A 1 450 ? 35.031 34.688 16.531 1 97.06 450 LEU A C 1
ATOM 3616 O O . LEU A 1 450 ? 34.906 33.75 17.344 1 97.06 450 LEU A O 1
ATOM 3620 N N . VAL A 1 451 ? 35.562 34.531 15.328 1 96.81 451 VAL A N 1
ATOM 3621 C CA . VAL A 1 451 ? 36.125 33.219 14.938 1 96.81 451 VAL A CA 1
ATOM 3622 C C . VAL A 1 451 ? 37.656 33.344 14.812 1 96.81 451 VAL A C 1
ATOM 3624 O O . VAL A 1 451 ? 38.156 34.156 14.047 1 96.81 451 VAL A O 1
ATOM 3627 N N . GLU A 1 452 ? 38.281 32.625 15.633 1 95.69 452 GLU A N 1
ATOM 3628 C CA . GLU A 1 452 ? 39.75 32.469 15.562 1 95.69 452 GLU A CA 1
ATOM 3629 C C . GLU A 1 452 ? 40.156 31.031 15.312 1 95.69 452 GLU A C 1
ATOM 3631 O O . GLU A 1 452 ? 40.25 30.234 16.25 1 95.69 452 GLU A O 1
ATOM 3636 N N . ASP A 1 453 ? 40.406 30.734 14.094 1 91.81 453 ASP A N 1
ATOM 3637 C CA . ASP A 1 453 ? 40.781 29.391 13.672 1 91.81 453 ASP A CA 1
ATOM 3638 C C . ASP A 1 453 ? 39.656 28.391 14.008 1 91.81 453 ASP A C 1
ATOM 3640 O O . ASP A 1 453 ? 38.562 28.453 13.445 1 91.81 453 ASP A O 1
ATOM 3644 N N . ASP A 1 454 ? 39.969 27.547 15.055 1 93.38 454 ASP A N 1
ATOM 3645 C CA . ASP A 1 454 ? 38.969 26.516 15.383 1 93.38 454 ASP A CA 1
ATOM 3646 C C . ASP A 1 454 ? 38.219 26.859 16.672 1 93.38 454 ASP A C 1
ATOM 3648 O O . ASP A 1 454 ? 37.531 26.016 17.25 1 93.38 454 ASP A O 1
ATOM 3652 N N . LEU A 1 455 ? 38.438 28.172 17 1 96.44 455 LEU A N 1
ATOM 3653 C CA . LEU A 1 455 ? 37.75 28.641 18.203 1 96.44 455 LEU A CA 1
ATOM 3654 C C . LEU A 1 455 ? 36.75 29.734 17.875 1 96.44 455 LEU A C 1
ATOM 3656 O O . LEU A 1 455 ? 37.094 30.734 17.219 1 96.44 455 LEU A O 1
ATOM 3660 N N . VAL A 1 456 ? 35.562 29.531 18.312 1 97.38 456 VAL A N 1
ATOM 3661 C CA . VAL A 1 456 ? 34.531 30.516 18.109 1 97.38 456 VAL A CA 1
ATOM 3662 C C . VAL A 1 456 ? 34.125 31.141 19.438 1 97.38 456 VAL A C 1
ATOM 3664 O O . VAL A 1 456 ? 33.812 30.422 20.391 1 97.38 456 VAL A O 1
ATOM 3667 N N . TYR A 1 457 ? 34.156 32.438 19.562 1 97.56 457 TYR A N 1
ATOM 3668 C CA . TYR A 1 457 ? 33.781 33.188 20.75 1 97.56 457 TYR A CA 1
ATOM 3669 C C . TYR A 1 457 ? 32.344 33.656 20.641 1 97.56 457 TYR A C 1
ATOM 3671 O O . TYR A 1 457 ? 31.969 34.312 19.656 1 97.56 457 TYR A O 1
ATOM 3679 N N . VAL A 1 458 ? 31.547 33.375 21.594 1 97.38 458 VAL A N 1
ATOM 3680 C CA . VAL A 1 458 ? 30.125 33.656 21.594 1 97.38 458 VAL A CA 1
ATOM 3681 C C . VAL A 1 458 ? 29.875 35.062 22.172 1 97.38 458 VAL A C 1
ATOM 3683 O O . VAL A 1 458 ? 30.391 35.375 23.25 1 97.38 458 VAL A O 1
ATOM 3686 N N . PRO A 1 459 ? 29.172 35.969 21.484 1 96.56 459 PRO A N 1
ATOM 3687 C CA . PRO A 1 459 ? 28.859 37.281 22.031 1 96.56 459 PRO A CA 1
ATOM 3688 C C . PRO A 1 459 ? 28.125 37.188 23.375 1 96.56 459 PRO A C 1
ATOM 3690 O O . PRO A 1 459 ? 27.312 36.281 23.594 1 96.56 459 PRO A O 1
ATOM 3693 N N . SER A 1 460 ? 28.297 38.156 24.266 1 96 460 SER A N 1
ATOM 3694 C CA . SER A 1 460 ? 27.812 38.094 25.641 1 96 460 SER A CA 1
ATOM 3695 C C . SER A 1 460 ? 26.297 38.25 25.703 1 96 460 SER A C 1
ATOM 3697 O O . SER A 1 460 ? 25.688 37.906 26.719 1 96 460 SER A O 1
ATOM 3699 N N . TYR A 1 461 ? 25.719 38.688 24.625 1 95 461 TYR A N 1
ATOM 3700 C CA . TYR A 1 461 ? 24.266 38.844 24.641 1 95 461 TYR A CA 1
ATOM 3701 C C . TYR A 1 461 ? 23.578 37.531 24.25 1 95 461 TYR A C 1
ATOM 3703 O O . TYR A 1 461 ? 22.359 37.406 24.391 1 95 461 TYR A O 1
ATOM 3711 N N . ARG A 1 462 ? 24.359 36.594 23.75 1 94.75 462 ARG A N 1
ATOM 3712 C CA . ARG A 1 462 ? 23.812 35.281 23.375 1 94.75 462 ARG A CA 1
ATOM 3713 C C . ARG A 1 462 ? 23.953 34.281 24.516 1 94.75 462 ARG A C 1
ATOM 3715 O O . ARG A 1 462 ? 25.062 34 24.969 1 94.75 462 ARG A O 1
ATOM 3722 N N . ASN A 1 463 ? 22.797 33.781 24.922 1 89.94 463 ASN A N 1
ATOM 3723 C CA . ASN A 1 463 ? 22.812 32.812 26.016 1 89.94 463 ASN A CA 1
ATOM 3724 C C . ASN A 1 463 ? 22.344 31.438 25.562 1 89.94 463 ASN A C 1
ATOM 3726 O O . ASN A 1 463 ? 22.094 30.562 26.391 1 89.94 463 ASN A O 1
ATOM 3730 N N . ASP A 1 464 ? 22.266 31.188 24.297 1 92.5 464 ASP A N 1
ATOM 3731 C CA . ASP A 1 464 ? 21.688 29.969 23.75 1 92.5 464 ASP A CA 1
ATOM 3732 C C . ASP A 1 464 ? 22.75 29.094 23.078 1 92.5 464 ASP A C 1
ATOM 3734 O O . ASP A 1 464 ? 22.453 28.016 22.562 1 92.5 464 ASP A O 1
ATOM 3738 N N . ILE A 1 465 ? 23.953 29.547 23.078 1 95.44 465 ILE A N 1
ATOM 3739 C CA . ILE A 1 465 ? 25.016 28.812 22.391 1 95.44 465 ILE A CA 1
ATOM 3740 C C . ILE A 1 465 ? 25.875 28.078 23.422 1 95.44 465 ILE A C 1
ATOM 3742 O O . ILE A 1 465 ? 26.562 28.703 24.219 1 95.44 465 ILE A O 1
ATOM 3746 N N . TYR A 1 466 ? 25.891 26.766 23.438 1 93.12 466 TYR A N 1
ATOM 3747 C CA . TYR A 1 466 ? 26.625 25.969 24.406 1 93.12 466 TYR A CA 1
ATOM 3748 C C . TYR A 1 466 ? 27.656 25.078 23.719 1 93.12 466 TYR A C 1
ATOM 3750 O O . TYR A 1 466 ? 28.734 24.828 24.266 1 93.12 466 TYR A O 1
ATOM 3758 N N . ASN A 1 467 ? 27.281 24.547 22.547 1 95.62 467 ASN A N 1
ATOM 3759 C CA . ASN A 1 467 ? 28.109 23.578 21.844 1 95.62 467 ASN A CA 1
ATOM 3760 C C . ASN A 1 467 ? 28.203 23.875 20.359 1 95.62 467 ASN A C 1
ATOM 3762 O O . ASN A 1 467 ? 27.594 24.828 19.875 1 95.62 467 ASN A O 1
ATOM 3766 N N . TRP A 1 468 ? 29.062 23.094 19.734 1 95.44 468 TRP A N 1
ATOM 3767 C CA . TRP A 1 468 ? 29.328 23.359 18.312 1 95.44 468 TRP A CA 1
ATOM 3768 C C . TRP A 1 468 ? 28.094 23.062 17.469 1 95.44 468 TRP A C 1
ATOM 3770 O O . TRP A 1 468 ? 27.922 23.641 16.391 1 95.44 468 TRP A O 1
ATOM 3780 N N . GLN A 1 469 ? 27.203 22.172 17.938 1 95.44 469 GLN A N 1
ATOM 3781 C CA . GLN A 1 469 ? 25.969 21.875 17.203 1 95.44 469 GLN A CA 1
ATOM 3782 C C . GLN A 1 469 ? 25.078 23.109 17.109 1 95.44 469 GLN A C 1
ATOM 3784 O O . GLN A 1 469 ? 24.359 23.297 16.125 1 95.44 469 GLN A O 1
ATOM 3789 N N . ASP A 1 470 ? 25.109 23.953 18.172 1 95.38 470 ASP A N 1
ATOM 3790 C CA . ASP A 1 470 ? 24.328 25.188 18.172 1 95.38 470 ASP A CA 1
ATOM 3791 C C . ASP A 1 470 ? 24.828 26.156 17.094 1 95.38 470 ASP A C 1
ATOM 3793 O O . ASP A 1 470 ? 24.047 26.875 16.484 1 95.38 470 ASP A O 1
ATOM 3797 N N . LEU A 1 471 ? 26.078 26.109 16.906 1 95.62 471 LEU A N 1
ATOM 3798 C CA . LEU A 1 471 ? 26.656 26.953 15.859 1 95.62 471 LEU A CA 1
ATOM 3799 C C . LEU A 1 471 ? 26.203 26.5 14.477 1 95.62 471 LEU A C 1
ATOM 3801 O O . LEU A 1 471 ? 26 27.312 13.586 1 95.62 471 LEU A O 1
ATOM 3805 N N . VAL A 1 472 ? 26.125 25.188 14.312 1 94.19 472 VAL A N 1
ATOM 3806 C CA . VAL A 1 472 ? 25.656 24.641 13.047 1 94.19 472 VAL A CA 1
ATOM 3807 C C . VAL A 1 472 ? 24.234 25.109 12.781 1 94.19 472 VAL A C 1
ATOM 3809 O O . VAL A 1 472 ? 23.875 25.406 11.641 1 94.19 472 VAL A O 1
ATOM 3812 N N . GLU A 1 473 ? 23.422 25.141 13.82 1 93.38 473 GLU A N 1
ATOM 3813 C CA . GLU A 1 473 ? 22.062 25.656 13.688 1 93.38 473 GLU A CA 1
ATOM 3814 C C . GLU A 1 473 ? 22.078 27.094 13.164 1 93.38 473 GLU A C 1
ATOM 3816 O O . GLU A 1 473 ? 21.281 27.438 12.281 1 93.38 473 GLU A O 1
ATOM 3821 N N . GLU A 1 474 ? 22.891 27.938 13.797 1 93.56 474 GLU A N 1
ATOM 3822 C CA . GLU A 1 474 ? 23.016 29.312 13.344 1 93.56 474 GLU A CA 1
ATOM 3823 C C . GLU A 1 474 ? 23.453 29.391 11.883 1 93.56 474 GLU A C 1
ATOM 3825 O O . GLU A 1 474 ? 22.938 30.203 11.117 1 93.56 474 GLU A O 1
ATOM 3830 N N . LEU A 1 475 ? 24.359 28.5 11.547 1 92.31 475 LEU A N 1
ATOM 3831 C CA . LEU A 1 475 ? 24.859 28.453 10.172 1 92.31 475 LEU A CA 1
ATOM 3832 C C . LEU A 1 475 ? 23.734 28.062 9.211 1 92.31 475 LEU A C 1
ATOM 3834 O O . LEU A 1 475 ? 23.641 28.625 8.109 1 92.31 475 LEU A O 1
ATOM 3838 N N . LEU A 1 476 ? 22.969 27.125 9.602 1 90.38 476 LEU A N 1
ATOM 3839 C CA . LEU A 1 476 ? 21.875 26.625 8.781 1 90.38 476 LEU A CA 1
ATOM 3840 C C . LEU A 1 476 ? 20.891 27.75 8.461 1 90.38 476 LEU A C 1
ATOM 3842 O O . LEU A 1 476 ? 20.281 27.766 7.383 1 90.38 476 LEU A O 1
ATOM 3846 N N . LYS A 1 477 ? 20.625 28.656 9.367 1 88.94 477 LYS A N 1
ATOM 3847 C CA . LYS A 1 477 ? 19.719 29.781 9.148 1 88.94 477 LYS A CA 1
ATOM 3848 C C . LYS A 1 477 ? 20.188 30.641 7.984 1 88.94 477 LYS A C 1
ATOM 3850 O O . LYS A 1 477 ? 19.375 31.125 7.191 1 88.94 477 LYS A O 1
ATOM 3855 N N . ILE A 1 478 ? 21.438 30.75 7.938 1 88.62 478 ILE A N 1
ATOM 3856 C CA . ILE A 1 478 ? 22.031 31.609 6.914 1 88.62 478 ILE A CA 1
ATOM 3857 C C . ILE A 1 478 ? 22.078 30.859 5.582 1 88.62 478 ILE A C 1
ATOM 3859 O O . ILE A 1 478 ? 21.781 31.438 4.531 1 88.62 478 ILE A O 1
ATOM 3863 N N . LEU A 1 479 ? 22.484 29.578 5.59 1 86.12 479 LEU A N 1
ATOM 3864 C CA . LEU A 1 479 ? 22.594 28.766 4.379 1 86.12 479 LEU A CA 1
ATOM 3865 C C . LEU A 1 479 ? 21.219 28.438 3.814 1 86.12 479 LEU A C 1
ATOM 3867 O O . LEU A 1 479 ? 21.078 28.188 2.615 1 86.12 479 LEU A O 1
ATOM 3871 N N . ASN A 1 480 ? 20.125 28.438 4.617 1 80.06 480 ASN A N 1
ATOM 3872 C CA . ASN A 1 480 ? 18.75 28.094 4.223 1 80.06 480 ASN A CA 1
ATOM 3873 C C . ASN A 1 480 ? 18.641 26.625 3.836 1 80.06 480 ASN A C 1
ATOM 3875 O O . ASN A 1 480 ? 19 26.234 2.723 1 80.06 480 ASN A O 1
ATOM 3879 N N . ILE A 1 481 ? 18.047 25.969 4.582 1 78 481 ILE A N 1
ATOM 3880 C CA . ILE A 1 481 ? 17.922 24.516 4.461 1 78 481 ILE A CA 1
ATOM 3881 C C . ILE A 1 481 ? 17.188 24.172 3.168 1 78 481 ILE A C 1
ATOM 3883 O O . ILE A 1 481 ? 17.391 23.094 2.594 1 78 481 ILE A O 1
ATOM 3887 N N . ASN A 1 482 ? 16.375 25.031 2.635 1 76.69 482 ASN A N 1
ATOM 3888 C CA . ASN A 1 482 ? 15.555 24.766 1.46 1 76.69 482 ASN A CA 1
ATOM 3889 C C . ASN A 1 482 ? 16.391 24.703 0.188 1 76.69 482 ASN A C 1
ATOM 3891 O O . ASN A 1 482 ? 15.922 24.25 -0.853 1 76.69 482 ASN A O 1
ATOM 3895 N N . LEU A 1 483 ? 17.562 25.172 0.321 1 74 483 LEU A N 1
ATOM 3896 C CA . LEU A 1 483 ? 18.422 25.203 -0.857 1 74 483 LEU A CA 1
ATOM 3897 C C . LEU A 1 483 ? 19.25 23.938 -0.957 1 74 483 LEU A C 1
ATOM 3899 O O . LEU A 1 483 ? 20 23.75 -1.927 1 74 483 LEU A O 1
ATOM 3903 N N . PHE A 1 484 ? 19.047 23.062 0.046 1 77.88 484 PHE A N 1
ATOM 3904 C CA . PHE A 1 484 ? 19.781 21.797 0.024 1 77.88 484 PHE A CA 1
ATOM 3905 C C . PHE A 1 484 ? 19.156 20.828 -0.961 1 77.88 484 PHE A C 1
ATOM 3907 O O . PHE A 1 484 ? 17.922 20.734 -1.046 1 77.88 484 PHE A O 1
ATOM 3914 N N . GLN A 1 485 ? 19.875 20.219 -1.784 1 76.94 485 GLN A N 1
ATOM 3915 C CA . GLN A 1 485 ? 19.359 19.219 -2.715 1 76.94 485 GLN A CA 1
ATOM 3916 C C . GLN A 1 485 ? 18.969 17.938 -1.983 1 76.94 485 GLN A C 1
ATOM 3918 O O . GLN A 1 485 ? 19.734 17.422 -1.181 1 76.94 485 GLN A O 1
ATOM 3923 N N . PRO A 1 486 ? 17.797 17.531 -2.217 1 73.69 486 PRO A N 1
ATOM 3924 C CA . PRO A 1 486 ? 17.391 16.266 -1.589 1 73.69 486 PRO A CA 1
ATOM 3925 C C . PRO A 1 486 ? 18.188 15.07 -2.113 1 73.69 486 PRO A C 1
ATOM 3927 O O . PRO A 1 486 ? 18.422 14.961 -3.32 1 73.69 486 PRO A O 1
ATOM 3930 N N . ILE A 1 487 ? 18.781 14.273 -1.294 1 73.5 487 ILE A N 1
ATOM 3931 C CA . ILE A 1 487 ? 19.469 13.031 -1.637 1 73.5 487 ILE A CA 1
ATOM 3932 C C . ILE A 1 487 ? 18.625 11.836 -1.221 1 73.5 487 ILE A C 1
ATOM 3934 O O . ILE A 1 487 ? 18.219 11.727 -0.062 1 73.5 487 ILE A O 1
ATOM 3938 N N . PRO A 1 488 ? 18.234 11.039 -2.201 1 71.94 488 PRO A N 1
ATOM 3939 C CA . PRO A 1 488 ? 17.391 9.891 -1.842 1 71.94 488 PRO A CA 1
ATOM 3940 C C . PRO A 1 488 ? 18.094 8.922 -0.895 1 71.94 488 PRO A C 1
ATOM 3942 O O . PRO A 1 488 ? 19.312 8.781 -0.945 1 71.94 488 PRO A O 1
ATOM 3945 N N . ILE A 1 489 ? 17.438 8.312 -0.026 1 71.75 489 ILE A N 1
ATOM 3946 C CA . ILE A 1 489 ? 17.938 7.289 0.878 1 71.75 489 ILE A CA 1
ATOM 3947 C C . ILE A 1 489 ? 18.234 6.008 0.096 1 71.75 489 ILE A C 1
ATOM 3949 O O . ILE A 1 489 ? 17.391 5.539 -0.676 1 71.75 489 ILE A O 1
ATOM 3953 N N . LYS A 1 490 ? 19.516 5.582 0.076 1 72.12 490 LYS A N 1
ATOM 3954 C CA . LYS A 1 490 ? 19.875 4.297 -0.512 1 72.12 490 LYS A CA 1
ATOM 3955 C C . LYS A 1 490 ? 19.578 3.15 0.449 1 72.12 490 LYS A C 1
ATOM 3957 O O . LYS A 1 490 ? 20.094 3.131 1.573 1 72.12 490 LYS A O 1
ATOM 3962 N N . ALA A 1 491 ? 18.484 2.584 0.24 1 68.12 491 ALA A N 1
ATOM 3963 C CA . ALA A 1 491 ? 18.125 1.494 1.149 1 68.12 491 ALA A CA 1
ATOM 3964 C C . ALA A 1 491 ? 18.016 0.171 0.399 1 68.12 491 ALA A C 1
ATOM 3966 O O . ALA A 1 491 ? 17.781 0.155 -0.814 1 68.12 491 ALA A O 1
ATOM 3967 N N . ASP A 1 492 ? 18.469 -0.979 1.054 1 66.88 492 ASP A N 1
ATOM 3968 C CA . ASP A 1 492 ? 18.203 -2.326 0.553 1 66.88 492 ASP A CA 1
ATOM 3969 C C . ASP A 1 492 ? 16.703 -2.615 0.484 1 66.88 492 ASP A C 1
ATOM 3971 O O . ASP A 1 492 ? 15.977 -2.35 1.438 1 66.88 492 ASP A O 1
ATOM 3975 N N . TYR A 1 493 ? 16.328 -2.691 -0.751 1 61.75 493 TYR A N 1
ATOM 3976 C CA . TYR A 1 493 ? 14.922 -3.061 -0.905 1 61.75 493 TYR A CA 1
ATOM 3977 C C . TYR A 1 493 ? 14.648 -4.441 -0.314 1 61.75 493 TYR A C 1
ATOM 3979 O O . TYR A 1 493 ? 15.023 -5.457 -0.904 1 61.75 493 TYR A O 1
ATOM 3987 N N . LEU A 1 494 ? 14.695 -4.527 1.053 1 59.12 494 LEU A N 1
ATOM 3988 C CA . LEU A 1 494 ? 14.266 -5.797 1.624 1 59.12 494 LEU A CA 1
ATOM 3989 C C . LEU A 1 494 ? 12.742 -5.875 1.687 1 59.12 494 LEU A C 1
ATOM 3991 O O . LEU A 1 494 ? 12.086 -4.938 2.141 1 59.12 494 LEU A O 1
ATOM 3995 N N . LEU A 1 495 ? 12.148 -6.551 0.835 1 55.34 495 LEU A N 1
ATOM 3996 C CA . LEU A 1 495 ? 10.703 -6.758 0.907 1 55.34 495 LEU A CA 1
ATOM 3997 C C . LEU A 1 495 ? 10.289 -7.176 2.312 1 55.34 495 LEU A C 1
ATOM 3999 O O . LEU A 1 495 ? 10.562 -8.297 2.74 1 55.34 495 LEU A O 1
ATOM 4003 N N . GLU A 1 496 ? 10.695 -6.348 3.23 1 54.88 496 GLU A N 1
ATOM 4004 C CA . GLU A 1 496 ? 10.312 -6.691 4.594 1 54.88 496 GLU A CA 1
ATOM 4005 C C . GLU A 1 496 ? 8.859 -7.152 4.656 1 54.88 496 GLU A C 1
ATOM 4007 O O . GLU A 1 496 ? 8.031 -6.738 3.838 1 54.88 496 GLU A O 1
ATOM 4012 N N . VAL A 1 497 ? 8.758 -8.164 5.512 1 55.28 497 VAL A N 1
ATOM 4013 C CA . VAL A 1 497 ? 7.52 -8.82 5.93 1 55.28 497 VAL A CA 1
ATOM 4014 C C . VAL A 1 497 ? 6.535 -7.773 6.449 1 55.28 497 VAL A C 1
ATOM 4016 O O . VAL A 1 497 ? 6.926 -6.836 7.148 1 55.28 497 VAL A O 1
ATOM 4019 N N . ASN A 1 498 ? 5.445 -7.539 5.875 1 56.12 498 ASN A N 1
ATOM 4020 C CA . ASN A 1 498 ? 4.234 -6.762 6.117 1 56.12 498 ASN A CA 1
ATOM 4021 C C . ASN A 1 498 ? 3.92 -6.66 7.605 1 56.12 498 ASN A C 1
ATOM 4023 O O . ASN A 1 498 ? 4.113 -7.621 8.352 1 56.12 498 ASN A O 1
ATOM 4027 N N . ASN A 1 499 ? 4.152 -5.445 8.211 1 66.38 499 ASN A N 1
ATOM 4028 C CA . ASN A 1 499 ? 3.52 -5.23 9.508 1 66.38 499 ASN A CA 1
ATOM 4029 C C . ASN A 1 499 ? 2.07 -5.711 9.508 1 66.38 499 ASN A C 1
ATOM 4031 O O . ASN A 1 499 ? 1.155 -4.934 9.227 1 66.38 499 ASN A O 1
ATOM 4035 N N . GLU A 1 500 ? 1.918 -6.938 9.766 1 76.25 500 GLU A N 1
ATOM 4036 C CA . GLU A 1 500 ? 0.652 -7.656 9.664 1 76.25 500 GLU A CA 1
ATOM 4037 C C . GLU A 1 500 ? -0.427 -6.996 10.516 1 76.25 500 GLU A C 1
ATOM 4039 O O . GLU A 1 500 ? -1.58 -6.891 10.094 1 76.25 500 GLU A O 1
ATOM 4044 N N . THR A 1 501 ? -0 -6.367 11.672 1 80.69 501 THR A N 1
ATOM 4045 C CA . THR A 1 501 ? -0.986 -5.797 12.586 1 80.69 501 THR A CA 1
ATOM 4046 C C . THR A 1 501 ? -1.621 -4.547 11.984 1 80.69 501 THR A C 1
ATOM 4048 O O . THR A 1 501 ? -2.848 -4.434 11.93 1 80.69 501 THR A O 1
ATOM 4051 N N . ASN A 1 502 ? -0.771 -3.666 11.602 1 85.12 502 ASN A N 1
ATOM 4052 C CA . ASN A 1 502 ? -1.28 -2.42 11.039 1 85.12 502 ASN A CA 1
ATOM 4053 C C . ASN A 1 502 ? -2.125 -2.676 9.797 1 85.12 502 ASN A C 1
ATOM 4055 O O . ASN A 1 502 ? -3.129 -1.996 9.57 1 85.12 502 ASN A O 1
ATOM 4059 N N . GLU A 1 503 ? -1.743 -3.578 9.047 1 85.31 503 GLU A N 1
ATOM 4060 C CA . GLU A 1 503 ? -2.496 -3.908 7.84 1 85.31 503 GLU A CA 1
ATOM 4061 C C . GLU A 1 503 ? -3.883 -4.445 8.188 1 85.31 503 GLU A C 1
ATOM 4063 O O . GLU A 1 503 ? -4.867 -4.113 7.52 1 85.31 503 GLU A O 1
ATOM 4068 N N . LEU A 1 504 ? -3.965 -5.227 9.227 1 89.06 504 LEU A N 1
ATOM 4069 C CA . LEU A 1 504 ? -5.238 -5.801 9.648 1 89.06 504 LEU A CA 1
ATOM 4070 C C . LEU A 1 504 ? -6.176 -4.719 10.172 1 89.06 504 LEU A C 1
ATOM 4072 O O . LEU A 1 504 ? -7.371 -4.723 9.859 1 89.06 504 LEU A O 1
ATOM 4076 N N . LEU A 1 505 ? -5.59 -3.879 10.93 1 92.81 505 LEU A N 1
ATOM 4077 C CA . LEU A 1 505 ? -6.395 -2.803 11.492 1 92.81 505 LEU A CA 1
ATOM 4078 C C . LEU A 1 505 ? -6.844 -1.83 10.406 1 92.81 505 LEU A C 1
ATOM 4080 O O . LEU A 1 505 ? -7.98 -1.361 10.414 1 92.81 505 LEU A O 1
ATOM 4084 N N . ASP A 1 506 ? -5.969 -1.505 9.5 1 93.31 506 ASP A N 1
ATOM 4085 C CA . ASP A 1 506 ? -6.301 -0.624 8.383 1 93.31 506 ASP A CA 1
ATOM 4086 C C . ASP A 1 506 ? -7.395 -1.233 7.512 1 93.31 506 ASP A C 1
ATOM 4088 O O . ASP A 1 506 ? -8.32 -0.538 7.09 1 93.31 506 ASP A O 1
ATOM 4092 N N . ARG A 1 507 ? -7.262 -2.445 7.238 1 92.69 507 ARG A N 1
ATOM 4093 C CA . ARG A 1 507 ? -8.273 -3.158 6.465 1 92.69 507 ARG A CA 1
ATOM 4094 C C . ARG A 1 507 ? -9.633 -3.096 7.152 1 92.69 507 ARG A C 1
ATOM 4096 O O . ARG A 1 507 ? -10.648 -2.869 6.5 1 92.69 507 ARG A O 1
ATOM 4103 N N . LEU A 1 508 ? -9.633 -3.334 8.414 1 95.19 508 LEU A N 1
ATOM 4104 C CA . LEU A 1 508 ? -10.867 -3.266 9.188 1 95.19 508 LEU A CA 1
ATOM 4105 C C . LEU A 1 508 ? -11.492 -1.875 9.102 1 95.19 508 LEU A C 1
ATOM 4107 O O . LEU A 1 508 ? -12.695 -1.741 8.859 1 95.19 508 LEU A O 1
ATOM 4111 N N . SER A 1 509 ? -10.664 -0.917 9.32 1 95.5 509 SER A N 1
ATOM 4112 C CA . SER A 1 509 ? -11.133 0.463 9.25 1 95.5 509 SER A CA 1
ATOM 4113 C C . SER A 1 509 ? -11.766 0.769 7.898 1 95.5 509 SER A C 1
ATOM 4115 O O . SER A 1 509 ? -12.867 1.32 7.828 1 95.5 509 SER A O 1
ATOM 4117 N N . LYS A 1 510 ? -11.133 0.414 6.848 1 93.5 510 LYS A N 1
ATOM 4118 C CA . LYS A 1 510 ? -11.633 0.65 5.5 1 93.5 510 LYS A CA 1
ATOM 4119 C C . LYS A 1 510 ? -12.953 -0.08 5.266 1 93.5 510 LYS A C 1
ATOM 4121 O O . LYS A 1 510 ? -13.859 0.459 4.633 1 93.5 510 LYS A O 1
ATOM 4126 N N . LYS A 1 511 ? -13.039 -1.244 5.738 1 94.81 511 LYS A N 1
ATOM 4127 C CA . LYS A 1 511 ? -14.258 -2.041 5.605 1 94.81 511 LYS A CA 1
ATOM 4128 C C . LYS A 1 511 ? -15.438 -1.36 6.289 1 94.81 511 LYS A C 1
ATOM 4130 O O . LYS A 1 511 ? -16.5 -1.203 5.691 1 94.81 511 LYS A O 1
ATOM 4135 N N . LEU A 1 512 ? -15.219 -0.958 7.48 1 96.31 512 LEU A N 1
ATOM 4136 C CA . LEU A 1 512 ? -16.297 -0.329 8.242 1 96.31 512 LEU A CA 1
ATOM 4137 C C . LEU A 1 512 ? -16.672 1.016 7.633 1 96.31 512 LEU A C 1
ATOM 4139 O O . LEU A 1 512 ? -17.859 1.369 7.59 1 96.31 512 LEU A O 1
ATOM 4143 N N . ARG A 1 513 ? -15.734 1.708 7.16 1 94.25 513 ARG A N 1
ATOM 4144 C CA . ARG A 1 513 ? -16.031 2.977 6.504 1 94.25 513 ARG A CA 1
ATOM 4145 C C . ARG A 1 513 ? -16.875 2.76 5.25 1 94.25 513 ARG A C 1
ATOM 4147 O O . ARG A 1 513 ? -17.75 3.562 4.938 1 94.25 513 ARG A O 1
ATOM 4154 N N . SER A 1 514 ? -16.547 1.745 4.594 1 92.69 514 SER A N 1
ATOM 4155 C CA . SER A 1 514 ? -17.328 1.406 3.408 1 92.69 514 SER A CA 1
ATOM 4156 C C . SER A 1 514 ? -18.766 1.048 3.773 1 92.69 514 SER A C 1
ATOM 4158 O O . SER A 1 514 ? -19.672 1.166 2.945 1 92.69 514 SER A O 1
ATOM 4160 N N . LEU A 1 515 ? -18.984 0.639 4.961 1 93.06 515 LEU A N 1
ATOM 4161 C CA . LEU A 1 515 ? -20.312 0.31 5.461 1 93.06 515 LEU A CA 1
ATOM 4162 C C . LEU A 1 515 ? -20.969 1.532 6.09 1 93.06 515 LEU A C 1
ATOM 4164 O O . LEU A 1 515 ? -21.922 1.398 6.871 1 93.06 515 LEU A O 1
ATOM 4168 N N . LYS A 1 516 ? -20.391 2.742 5.895 1 90.19 516 LYS A N 1
ATOM 4169 C CA . LYS A 1 516 ? -20.922 4.055 6.227 1 90.19 516 LYS A CA 1
ATOM 4170 C C . LYS A 1 516 ? -20.719 4.379 7.703 1 90.19 516 LYS A C 1
ATOM 4172 O O . LYS A 1 516 ? -21.453 5.191 8.273 1 90.19 516 LYS A O 1
ATOM 4177 N N . PHE A 1 517 ? -19.766 3.664 8.289 1 95 517 PHE A N 1
ATOM 4178 C CA . PHE A 1 517 ? -19.312 4.086 9.609 1 95 517 PHE A CA 1
ATOM 4179 C C . PHE A 1 517 ? -18.25 5.176 9.508 1 95 517 PHE A C 1
ATOM 4181 O O . PHE A 1 517 ? -17.5 5.227 8.523 1 95 517 PHE A O 1
ATOM 4188 N N . ASN A 1 518 ? -18.266 5.992 10.523 1 96 518 ASN A N 1
ATOM 4189 C CA . ASN A 1 518 ? -17.234 7.016 10.586 1 96 518 ASN A CA 1
ATOM 4190 C C . ASN A 1 518 ? -16.172 6.676 11.625 1 96 518 ASN A C 1
ATOM 4192 O O . ASN A 1 518 ? -16.484 6.449 12.789 1 96 518 ASN A O 1
ATOM 4196 N N . HIS A 1 519 ? -14.977 6.684 11.156 1 96.88 519 HIS A N 1
ATOM 4197 C CA . HIS A 1 519 ? -13.852 6.457 12.062 1 96.88 519 HIS A CA 1
ATOM 4198 C C . HIS A 1 519 ? -13.445 7.746 12.766 1 96.88 519 HIS A C 1
ATOM 4200 O O . HIS A 1 519 ? -13.047 8.711 12.117 1 96.88 519 HIS A O 1
ATOM 4206 N N . ILE A 1 520 ? -13.578 7.801 14.031 1 96.5 520 ILE A N 1
ATOM 4207 C CA . ILE A 1 520 ? -13.25 9.023 14.75 1 96.5 520 ILE A CA 1
ATOM 4208 C C . ILE A 1 520 ? -12.133 8.742 15.758 1 96.5 520 ILE A C 1
ATOM 4210 O O . ILE A 1 520 ? -11.828 7.586 16.047 1 96.5 520 ILE A O 1
ATOM 4214 N N . ARG A 1 521 ? -11.5 9.773 16.203 1 95.56 521 ARG A N 1
ATOM 4215 C CA . ARG A 1 521 ? -10.477 9.727 17.25 1 95.56 521 ARG A CA 1
ATOM 4216 C C . ARG A 1 521 ? -10.812 10.672 18.391 1 95.56 521 ARG A C 1
ATOM 4218 O O . ARG A 1 521 ? -11.188 11.828 18.172 1 95.56 521 ARG A O 1
ATOM 4225 N N . THR A 1 522 ? -10.828 10.148 19.594 1 95.5 522 THR A N 1
ATOM 4226 C CA . THR A 1 522 ? -11.156 10.93 20.781 1 95.5 522 THR A CA 1
ATOM 4227 C C . THR A 1 522 ? -10 10.93 21.766 1 95.5 522 THR A C 1
ATOM 4229 O O . THR A 1 522 ? -8.977 10.281 21.531 1 95.5 522 THR A O 1
ATOM 4232 N N . TYR A 1 523 ? -10.125 11.617 22.875 1 93.25 523 TYR A N 1
ATOM 4233 C CA . TYR A 1 523 ? -9.062 11.766 23.875 1 93.25 523 TYR A CA 1
ATOM 4234 C C . TYR A 1 523 ? -8.898 10.492 24.688 1 93.25 523 TYR A C 1
ATOM 4236 O O . TYR A 1 523 ? -9.883 9.844 25.047 1 93.25 523 TYR A O 1
ATOM 4244 N N . ASN A 1 524 ? -7.695 10.305 25.125 1 93.62 524 ASN A N 1
ATOM 4245 C CA . ASN A 1 524 ? -7.414 9.133 25.938 1 93.62 524 ASN A CA 1
ATOM 4246 C C . ASN A 1 524 ? -7.664 9.414 27.422 1 93.62 524 ASN A C 1
ATOM 4248 O O . ASN A 1 524 ? -7.895 8.484 28.203 1 93.62 524 ASN A O 1
ATOM 4252 N N . LEU A 1 525 ? -7.555 10.68 27.812 1 93.81 525 LEU A N 1
ATOM 4253 C CA . LEU A 1 525 ? -7.77 11.055 29.203 1 93.81 525 LEU A CA 1
ATOM 4254 C C . LEU A 1 525 ? -9.227 11.453 29.438 1 93.81 525 LEU A C 1
ATOM 4256 O O . LEU A 1 525 ? -9.852 12.078 28.578 1 93.81 525 LEU A O 1
ATOM 4260 N N . THR A 1 526 ? -9.789 11.039 30.578 1 94 526 THR A N 1
ATOM 4261 C CA . THR A 1 526 ? -11.18 11.312 30.938 1 94 526 THR A CA 1
ATOM 4262 C C . THR A 1 526 ? -11.32 11.461 32.438 1 94 526 THR A C 1
ATOM 4264 O O . THR A 1 526 ? -10.32 11.516 33.188 1 94 526 THR A O 1
ATOM 4267 N N . SER A 1 527 ? -12.508 11.734 32.969 1 94 527 SER A N 1
ATOM 4268 C CA . SER A 1 527 ? -12.781 11.789 34.375 1 94 527 SER A CA 1
ATOM 4269 C C . SER A 1 527 ? -12.883 10.391 35 1 94 527 SER A C 1
ATOM 4271 O O . SER A 1 527 ? -13.055 9.414 34.25 1 94 527 SER A O 1
ATOM 4273 N N . LYS A 1 528 ? -12.766 10.281 36.312 1 92.12 528 LYS A N 1
ATOM 4274 C CA . LYS A 1 528 ? -12.891 8.992 37 1 92.12 528 LYS A CA 1
ATOM 4275 C C . LYS A 1 528 ? -14.258 8.359 36.719 1 92.12 528 LYS A C 1
ATOM 4277 O O . LYS A 1 528 ? -14.344 7.176 36.406 1 92.12 528 LYS A O 1
ATOM 4282 N N . LYS A 1 529 ? -15.273 9.133 36.75 1 92.88 529 LYS A N 1
ATOM 4283 C CA . LYS A 1 529 ? -16.641 8.656 36.531 1 92.88 529 LYS A CA 1
ATOM 4284 C C . LYS A 1 529 ? -16.797 8.062 35.125 1 92.88 529 LYS A C 1
ATOM 4286 O O . LYS A 1 529 ? -17.328 6.965 35 1 92.88 529 LYS A O 1
ATOM 4291 N N . ARG A 1 530 ? -16.328 8.734 34.188 1 93.56 530 ARG A N 1
ATOM 4292 C CA . ARG A 1 530 ? -16.453 8.297 32.781 1 93.56 530 ARG A CA 1
ATOM 4293 C C . ARG A 1 530 ? -15.586 7.082 32.5 1 93.56 530 ARG A C 1
ATOM 4295 O O . ARG A 1 530 ? -15.938 6.23 31.688 1 93.56 530 ARG A O 1
ATOM 4302 N N . ALA A 1 531 ? -14.461 6.988 33.188 1 92.38 531 ALA A N 1
ATOM 4303 C CA . ALA A 1 531 ? -13.578 5.84 33 1 92.38 531 ALA A CA 1
ATOM 4304 C C . ALA A 1 531 ? -14.234 4.559 33.5 1 92.38 531 ALA A C 1
ATOM 4306 O O . ALA A 1 531 ? -14.039 3.486 32.938 1 92.38 531 ALA A O 1
ATOM 4307 N N . GLU A 1 532 ? -15.016 4.699 34.531 1 91.25 532 GLU A N 1
ATOM 4308 C CA . GLU A 1 532 ? -15.633 3.535 35.156 1 91.25 532 GLU A CA 1
ATOM 4309 C C . GLU A 1 532 ? -16.953 3.17 34.5 1 91.25 532 GLU A C 1
ATOM 4311 O O . GLU A 1 532 ? -17.359 2.008 34.5 1 91.25 532 GLU A O 1
ATOM 4316 N N . LEU A 1 533 ? -17.547 4.121 33.844 1 93.69 533 LEU A N 1
ATOM 4317 C CA . LEU A 1 533 ? -18.812 3.906 33.156 1 93.69 533 LEU A CA 1
ATOM 4318 C C . LEU A 1 533 ? -18.641 3.053 31.906 1 93.69 533 LEU A C 1
ATOM 4320 O O . LEU A 1 533 ? -17.703 3.275 31.125 1 93.69 533 LEU A O 1
ATOM 4324 N N . LEU A 1 534 ? -19.547 2.002 31.703 1 95.5 534 LEU A N 1
ATOM 4325 C CA . LEU A 1 534 ? -19.562 1.118 30.547 1 95.5 534 LEU A CA 1
ATOM 4326 C C . LEU A 1 534 ? -18.266 0.329 30.438 1 95.5 534 LEU A C 1
ATOM 4328 O O . LEU A 1 534 ? -17.766 0.078 29.344 1 95.5 534 LEU A O 1
ATOM 4332 N N . ASN A 1 535 ? -17.625 0.145 31.578 1 93.94 535 ASN A N 1
ATOM 4333 C CA . ASN A 1 535 ? -16.469 -0.729 31.672 1 93.94 535 ASN A CA 1
ATOM 4334 C C . ASN A 1 535 ? -16.859 -2.201 31.609 1 93.94 535 ASN A C 1
ATOM 4336 O O . ASN A 1 535 ? -16.766 -2.916 32.594 1 93.94 535 ASN A O 1
ATOM 4340 N N . LEU A 1 536 ? -17.156 -2.623 30.453 1 94 536 LEU A N 1
ATOM 4341 C CA . LEU A 1 536 ? -17.734 -3.945 30.219 1 94 536 LEU A CA 1
ATOM 4342 C C . LEU A 1 536 ? -16.719 -5.039 30.516 1 94 536 LEU A C 1
ATOM 4344 O O . LEU A 1 536 ? -17.078 -6.148 30.891 1 94 536 LEU A O 1
ATOM 4348 N N . PHE A 1 537 ? -15.453 -4.781 30.391 1 92.19 537 PHE A N 1
ATOM 4349 C CA . PHE A 1 537 ? -14.398 -5.758 30.625 1 92.19 537 PHE A CA 1
ATOM 4350 C C . PHE A 1 537 ? -13.953 -5.723 32.094 1 92.19 537 PHE A C 1
ATOM 4352 O O . PHE A 1 537 ? -13.125 -6.535 32.5 1 92.19 537 PHE A O 1
ATOM 4359 N N . LYS A 1 538 ? -14.469 -4.723 32.812 1 90.56 538 LYS A N 1
ATOM 4360 C CA . LYS A 1 538 ? -14.227 -4.594 34.25 1 90.56 538 LYS A CA 1
ATOM 4361 C C . LYS A 1 538 ? -12.742 -4.422 34.562 1 90.56 538 LYS A C 1
ATOM 4363 O O . LYS A 1 538 ? -12.188 -5.098 35.438 1 90.56 538 LYS A O 1
ATOM 4368 N N . TYR A 1 539 ? -12.188 -3.584 33.75 1 90.38 539 TYR A N 1
ATOM 4369 C CA . TYR A 1 539 ? -10.805 -3.213 34.031 1 90.38 539 TYR A CA 1
ATOM 4370 C C . TYR A 1 539 ? -10.695 -2.48 35.344 1 90.38 539 TYR A C 1
ATOM 4372 O O . TYR A 1 539 ? -11.586 -1.7 35.719 1 90.38 539 TYR A O 1
ATOM 4380 N N . GLN A 1 540 ? -9.672 -2.752 36.031 1 86.81 540 GLN A N 1
ATOM 4381 C CA . GLN A 1 540 ? -9.531 -2.168 37.375 1 86.81 540 GLN A CA 1
ATOM 4382 C C . GLN A 1 540 ? -8.344 -1.205 37.406 1 86.81 540 GLN A C 1
ATOM 4384 O O . GLN A 1 540 ? -7.449 -1.264 36.562 1 86.81 540 GLN A O 1
ATOM 4389 N N . ASP A 1 541 ? -8.352 -0.24 38.312 1 85.75 541 ASP A N 1
ATOM 4390 C CA . ASP A 1 541 ? -7.258 0.658 38.656 1 85.75 541 ASP A CA 1
ATOM 4391 C C . ASP A 1 541 ? -6.754 1.421 37.438 1 85.75 541 ASP A C 1
ATOM 4393 O O . ASP A 1 541 ? -5.609 1.248 37.031 1 85.75 541 ASP A O 1
ATOM 4397 N N . PRO A 1 542 ? -7.551 2.275 36.938 1 88.5 542 PRO A N 1
ATOM 4398 C CA . PRO A 1 542 ? -7.102 3.062 35.781 1 88.5 542 PRO A CA 1
ATOM 4399 C C . PRO A 1 542 ? -5.832 3.861 36.062 1 88.5 542 PRO A C 1
ATOM 4401 O O . PRO A 1 542 ? -5.613 4.285 37.219 1 88.5 542 PRO A O 1
ATOM 4404 N N . VAL A 1 543 ? -4.984 4.008 35.125 1 90.12 543 VAL A N 1
ATOM 4405 C CA . VAL A 1 543 ? -3.764 4.801 35.219 1 90.12 543 VAL A CA 1
ATOM 4406 C C . VAL A 1 543 ? -4.117 6.273 35.438 1 90.12 543 VAL A C 1
ATOM 4408 O O . VAL A 1 543 ? -4.973 6.812 34.75 1 90.12 543 VAL A O 1
ATOM 4411 N N . VAL A 1 544 ? -3.514 6.918 36.406 1 90.06 544 VAL A N 1
ATOM 4412 C CA . VAL A 1 544 ? -3.826 8.297 36.781 1 90.06 544 VAL A CA 1
ATOM 4413 C C . VAL A 1 544 ? -2.625 9.195 36.5 1 90.06 544 VAL A C 1
ATOM 4415 O O . VAL A 1 544 ? -1.481 8.812 36.781 1 90.06 544 VAL A O 1
ATOM 4418 N N . VAL A 1 545 ? -2.916 10.289 35.844 1 89.06 545 VAL A N 1
ATOM 4419 C CA . VAL A 1 545 ? -1.874 11.281 35.594 1 89.06 545 VAL A CA 1
ATOM 4420 C C . VAL A 1 545 ? -1.555 12.023 36.875 1 89.06 545 VAL A C 1
ATOM 4422 O O . VAL A 1 545 ? -2.461 12.477 37.594 1 89.06 545 VAL A O 1
ATOM 4425 N N . SER A 1 546 ? -0.349 12.219 37.219 1 89.25 546 SER A N 1
ATOM 4426 C CA . SER A 1 546 ? 0.11 12.789 38.5 1 89.25 546 SER A CA 1
ATOM 4427 C C . SER A 1 546 ? -0.225 14.273 38.594 1 89.25 546 SER A C 1
ATOM 4429 O O . SER A 1 546 ? -0.658 14.758 39.625 1 89.25 546 SER A O 1
ATOM 4431 N N . LYS A 1 547 ? -0.026 15.133 37.531 1 88.69 547 LYS A N 1
ATOM 4432 C CA . LYS A 1 547 ? -0.307 16.562 37.531 1 88.69 547 LYS A CA 1
ATOM 4433 C C . LYS A 1 547 ? -1.268 16.922 36.375 1 88.69 547 LYS A C 1
ATOM 4435 O O . LYS A 1 547 ? -0.865 17.531 35.406 1 88.69 547 LYS A O 1
ATOM 4440 N N . PRO A 1 548 ? -2.582 16.531 36.688 1 86.88 548 PRO A N 1
ATOM 4441 C CA . PRO A 1 548 ? -3.527 16.766 35.594 1 86.88 548 PRO A CA 1
ATOM 4442 C C . PRO A 1 548 ? -3.883 18.25 35.406 1 86.88 548 PRO A C 1
ATOM 4444 O O . PRO A 1 548 ? -3.895 19 36.406 1 86.88 548 PRO A O 1
ATOM 4447 N N . ILE A 1 549 ? -4.066 18.719 34.188 1 82.81 549 ILE A N 1
ATOM 4448 C CA . ILE A 1 549 ? -4.473 20.078 33.875 1 82.81 549 ILE A CA 1
ATOM 4449 C C . ILE A 1 549 ? -5.898 20.328 34.375 1 82.81 549 ILE A C 1
ATOM 4451 O O . ILE A 1 549 ? -6.23 21.422 34.812 1 82.81 549 ILE A O 1
ATOM 4455 N N . SER A 1 550 ? -6.781 19.312 34.312 1 86.25 550 SER A N 1
ATOM 4456 C CA . SER A 1 550 ? -8.172 19.391 34.75 1 86.25 550 SER A CA 1
ATOM 4457 C C . SER A 1 550 ? -8.664 18.062 35.281 1 86.25 550 SER A C 1
ATOM 4459 O O . SER A 1 550 ? -8.07 17.016 35 1 86.25 550 SER A O 1
ATOM 4461 N N . GLU A 1 551 ? -9.68 18.172 36.125 1 85.69 551 GLU A N 1
ATOM 4462 C CA . GLU A 1 551 ? -10.289 16.969 36.688 1 85.69 551 GLU A CA 1
ATOM 4463 C C . GLU A 1 551 ? -10.93 16.125 35.594 1 85.69 551 GLU A C 1
ATOM 4465 O O . GLU A 1 551 ? -11.055 14.906 35.75 1 85.69 551 GLU A O 1
ATOM 4470 N N . THR A 1 552 ? -11.266 16.719 34.5 1 88.94 552 THR A N 1
ATOM 4471 C CA . THR A 1 552 ? -11.961 16.016 33.438 1 88.94 552 THR A CA 1
ATOM 4472 C C . THR A 1 552 ? -10.969 15.25 32.562 1 88.94 552 THR A C 1
ATOM 4474 O O . THR A 1 552 ? -11.367 14.477 31.688 1 88.94 552 THR A O 1
ATOM 4477 N N . ARG A 1 553 ? -9.695 15.414 32.844 1 91.06 553 ARG A N 1
ATOM 4478 C CA . ARG A 1 553 ? -8.648 14.75 32.094 1 91.06 553 ARG A CA 1
ATOM 4479 C C . ARG A 1 553 ? -7.562 14.188 33 1 91.06 553 ARG A C 1
ATOM 4481 O O . ARG A 1 553 ? -6.371 14.398 32.75 1 91.06 553 ARG A O 1
ATOM 4488 N N . GLN A 1 554 ? -7.961 13.516 33.969 1 92.69 554 GLN A N 1
ATOM 4489 C CA . GLN A 1 554 ? -7.043 13.031 35 1 92.69 554 GLN A CA 1
ATOM 4490 C C . GLN A 1 554 ? -6.766 11.539 34.844 1 92.69 554 GLN A C 1
ATOM 4492 O O . GLN A 1 554 ? -5.664 11.07 35.125 1 92.69 554 GLN A O 1
ATOM 4497 N N . TYR A 1 555 ? -7.746 10.742 34.312 1 93.44 555 TYR A N 1
ATOM 4498 C CA . TYR A 1 555 ? -7.645 9.289 34.25 1 93.44 555 TYR A CA 1
ATOM 4499 C C . TYR A 1 555 ? -7.609 8.812 32.812 1 93.44 555 TYR A C 1
ATOM 4501 O O . TYR A 1 555 ? -8.297 9.367 31.953 1 93.44 555 TYR A O 1
ATOM 4509 N N . TYR A 1 556 ? -6.793 7.75 32.625 1 93.62 556 TYR A N 1
ATOM 4510 C CA . TYR A 1 556 ? -6.879 7.086 31.344 1 93.62 556 TYR A CA 1
ATOM 4511 C C . TYR A 1 556 ? -8.188 6.316 31.203 1 93.62 556 TYR A C 1
ATOM 4513 O O . TYR A 1 556 ? -8.633 5.66 32.156 1 93.62 556 TYR A O 1
ATOM 4521 N N . ARG A 1 557 ? -8.75 6.422 30.109 1 94.25 557 ARG A N 1
ATOM 4522 C CA . ARG A 1 557 ? -10.031 5.754 29.875 1 94.25 557 ARG A CA 1
ATOM 4523 C C . ARG A 1 557 ? -9.883 4.238 29.938 1 94.25 557 ARG A C 1
ATOM 4525 O O . ARG A 1 557 ? -8.82 3.699 29.625 1 94.25 557 ARG A O 1
ATOM 4532 N N . GLN A 1 558 ? -10.992 3.545 30.359 1 93.31 558 GLN A N 1
ATOM 4533 C CA . GLN A 1 558 ? -11.016 2.09 30.453 1 93.31 558 GLN A CA 1
ATOM 4534 C C . GLN A 1 558 ? -11.953 1.484 29.422 1 93.31 558 GLN A C 1
ATOM 4536 O O . GLN A 1 558 ? -12.117 0.264 29.359 1 93.31 558 GLN A O 1
ATOM 4541 N N . ASN A 1 559 ? -12.586 2.309 28.625 1 93.75 559 ASN A N 1
ATOM 4542 C CA . ASN A 1 559 ? -13.469 1.897 27.531 1 93.75 559 ASN A CA 1
ATOM 4543 C C . ASN A 1 559 ? -13.531 2.951 26.422 1 93.75 559 ASN A C 1
ATOM 4545 O O . ASN A 1 559 ? -13.133 4.098 26.641 1 93.75 559 ASN A O 1
ATOM 4549 N N . ILE A 1 560 ? -13.977 2.609 25.312 1 96.19 560 ILE A N 1
ATOM 4550 C CA . ILE A 1 560 ? -14.078 3.514 24.172 1 96.19 560 ILE A CA 1
ATOM 4551 C C . ILE A 1 560 ? -15.492 4.074 24.078 1 96.19 560 ILE A C 1
ATOM 4553 O O . ILE A 1 560 ? -15.695 5.191 23.609 1 96.19 560 ILE A O 1
ATOM 4557 N N . LEU A 1 561 ? -16.516 3.406 24.609 1 97.94 561 LEU A N 1
ATOM 4558 C CA . LEU A 1 561 ? -17.938 3.674 24.406 1 97.94 561 LEU A CA 1
ATOM 4559 C C . LEU A 1 561 ? -18.344 5 25.031 1 97.94 561 LEU A C 1
ATOM 4561 O O . LEU A 1 561 ? -19.125 5.758 24.453 1 97.94 561 LEU A O 1
ATOM 4565 N N . THR A 1 562 ? -17.781 5.27 26.203 1 97.12 562 THR A N 1
ATOM 4566 C CA . THR A 1 562 ? -18.141 6.52 26.859 1 97.12 562 THR A CA 1
ATOM 4567 C C . THR A 1 562 ? -17.734 7.719 26.016 1 97.12 562 THR A C 1
ATOM 4569 O O . THR A 1 562 ? -18.516 8.672 25.875 1 97.12 562 THR A O 1
ATOM 4572 N N . ASN A 1 563 ? -16.562 7.613 25.516 1 96.56 563 ASN A N 1
ATOM 4573 C CA . ASN A 1 563 ? -16.109 8.68 24.625 1 96.56 563 ASN A CA 1
ATOM 4574 C C . ASN A 1 563 ? -17 8.82 23.406 1 96.56 563 ASN A C 1
ATOM 4576 O O . ASN A 1 563 ? -17.281 9.93 22.969 1 96.56 563 ASN A O 1
ATOM 4580 N N . LEU A 1 564 ? -17.422 7.762 22.812 1 98 564 LEU A N 1
ATOM 4581 C CA . LEU A 1 564 ? -18.312 7.797 21.656 1 98 564 LEU A CA 1
ATOM 4582 C C . LEU A 1 564 ? -19.641 8.43 22 1 98 564 LEU A C 1
ATOM 4584 O O . LEU A 1 564 ? -20.203 9.203 21.203 1 98 564 LEU A O 1
ATOM 4588 N N . LEU A 1 565 ? -20.141 8.102 23.156 1 97.94 565 LEU A N 1
ATOM 4589 C CA . LEU A 1 565 ? -21.406 8.688 23.594 1 97.94 565 LEU A CA 1
ATOM 4590 C C . LEU A 1 565 ? -21.266 10.188 23.828 1 97.94 565 LEU A C 1
ATOM 4592 O O . LEU A 1 565 ? -22.219 10.945 23.594 1 97.94 565 LEU A O 1
ATOM 4596 N N . GLU A 1 566 ? -20.078 10.609 24.25 1 96.69 566 GLU A N 1
ATOM 4597 C CA . GLU A 1 566 ? -19.812 12.039 24.391 1 96.69 566 GLU A CA 1
ATOM 4598 C C . GLU A 1 566 ? -19.875 12.742 23.031 1 96.69 566 GLU A C 1
ATOM 4600 O O . GLU A 1 566 ? -20.359 13.867 22.922 1 96.69 566 GLU A O 1
ATOM 4605 N N . VAL A 1 567 ? -19.359 12.078 22.078 1 96.75 567 VAL A N 1
ATOM 4606 C CA . VAL A 1 567 ? -19.438 12.617 20.734 1 96.75 567 VAL A CA 1
ATOM 4607 C C . VAL A 1 567 ? -20.891 12.734 20.297 1 96.75 567 VAL A C 1
ATOM 4609 O O . VAL A 1 567 ? -21.297 13.75 19.703 1 96.75 567 VAL A O 1
ATOM 4612 N N . TYR A 1 568 ? -21.734 11.75 20.562 1 97.31 568 TYR A N 1
ATOM 4613 C CA . TYR A 1 568 ? -23.156 11.805 20.281 1 97.31 568 TYR A CA 1
ATOM 4614 C C . TYR A 1 568 ? -23.828 12.945 21.031 1 97.31 568 TYR A C 1
ATOM 4616 O O . TYR A 1 568 ? -24.672 13.664 20.484 1 97.31 568 TYR A O 1
ATOM 4624 N N . GLN A 1 569 ? -23.422 13.078 22.266 1 96 569 GLN A N 1
ATOM 4625 C CA . GLN A 1 569 ? -23.969 14.156 23.094 1 96 569 GLN A CA 1
ATOM 4626 C C . GLN A 1 569 ? -23.672 15.523 22.469 1 96 569 GLN A C 1
ATOM 4628 O O . GLN A 1 569 ? -24.562 16.359 22.375 1 96 569 GLN A O 1
ATOM 4633 N N . LEU A 1 570 ? -22.422 15.648 22.125 1 92.38 570 LEU A N 1
ATOM 4634 C CA . LEU A 1 570 ? -22 16.891 21.484 1 92.38 570 LEU A CA 1
ATOM 4635 C C . LEU A 1 570 ? -22.797 17.141 20.203 1 92.38 570 LEU A C 1
ATOM 4637 O O . LEU A 1 570 ? -23.281 18.25 19.984 1 92.38 570 LEU A O 1
ATOM 4641 N N . ASN A 1 571 ? -23 16.219 19.391 1 91.06 571 ASN A N 1
ATOM 4642 C CA . ASN A 1 571 ? -23.734 16.359 18.125 1 91.06 571 ASN A CA 1
ATOM 4643 C C . ASN A 1 571 ? -25.203 16.641 18.375 1 91.06 571 ASN A C 1
ATOM 4645 O O . ASN A 1 571 ? -25.812 17.469 17.672 1 91.06 571 ASN A O 1
ATOM 4649 N N . ARG A 1 572 ? -25.734 16 19.328 1 90.31 572 ARG A N 1
ATOM 4650 C CA . ARG A 1 572 ? -27.125 16.234 19.688 1 90.31 572 ARG A CA 1
ATOM 4651 C C . ARG A 1 572 ? -27.344 17.672 20.141 1 90.31 572 ARG A C 1
ATOM 4653 O O . ARG A 1 572 ? -28.344 18.312 19.781 1 90.31 572 ARG A O 1
ATOM 4660 N N . SER A 1 573 ? -26.391 18.156 20.875 1 88 573 SER A N 1
ATOM 4661 C CA . SER A 1 573 ? -26.484 19.531 21.359 1 88 573 SER A CA 1
ATOM 4662 C C . SER A 1 573 ? -26.453 20.531 20.203 1 88 573 SER A C 1
ATOM 4664 O O . SER A 1 573 ? -27.078 21.594 20.281 1 88 573 SER A O 1
ATOM 4666 N N . TYR A 1 574 ? -25.844 20.062 19.156 1 80.94 574 TYR A N 1
ATOM 4667 C CA . TYR A 1 574 ? -25.766 20.922 17.984 1 80.94 574 TYR A CA 1
ATOM 4668 C C . TYR A 1 574 ? -26.859 20.562 16.984 1 80.94 574 TYR A C 1
ATOM 4670 O O . TYR A 1 574 ? -26.859 21.031 15.844 1 80.94 574 TYR A O 1
ATOM 4678 N N . LYS A 1 575 ? -27.75 19.562 17.375 1 82.12 575 LYS A N 1
ATOM 4679 C CA . LYS A 1 575 ? -28.906 19.125 16.594 1 82.12 575 LYS A CA 1
ATOM 4680 C C . LYS A 1 575 ? -28.453 18.453 15.289 1 82.12 575 LYS A C 1
ATOM 4682 O O . LYS A 1 575 ? -29.125 18.594 14.258 1 82.12 575 LYS A O 1
ATOM 4687 N N . ASN A 1 576 ? -27.344 17.922 15.359 1 82.75 576 ASN A N 1
ATOM 4688 C CA . ASN A 1 576 ? -26.859 17.125 14.234 1 82.75 576 ASN A CA 1
ATOM 4689 C C . ASN A 1 576 ? -27.438 15.703 14.273 1 82.75 576 ASN A C 1
ATOM 4691 O O . ASN A 1 576 ? -27.75 15.188 15.344 1 82.75 576 ASN A O 1
ATOM 4695 N N . LYS A 1 577 ? -27.516 15.141 13.07 1 83.25 577 LYS A N 1
ATOM 4696 C CA . LYS A 1 577 ? -27.891 13.734 13.008 1 83.25 577 LYS A CA 1
ATOM 4697 C C . LYS A 1 577 ? -26.797 12.844 13.602 1 83.25 577 LYS A C 1
ATOM 4699 O O . LYS A 1 577 ? -25.609 13.117 13.445 1 83.25 577 LYS A O 1
ATOM 4704 N N . LEU A 1 578 ? -27.234 11.82 14.266 1 93.38 578 LEU A N 1
ATOM 4705 C CA . LEU A 1 578 ? -26.281 10.891 14.867 1 93.38 578 LEU A CA 1
ATOM 4706 C C . LEU A 1 578 ? -25.922 9.766 13.898 1 93.38 578 LEU A C 1
ATOM 4708 O O . LEU A 1 578 ? -26.719 8.852 13.688 1 93.38 578 LEU A O 1
ATOM 4712 N N . TYR A 1 579 ? -24.812 9.781 13.359 1 92.56 579 TYR A N 1
ATOM 4713 C CA . TYR A 1 579 ? -24.328 8.773 12.414 1 92.56 579 TYR A CA 1
ATOM 4714 C C . TYR A 1 579 ? -23.594 7.652 13.141 1 92.56 579 TYR A C 1
ATOM 4716 O O . TYR A 1 579 ? -23.125 7.836 14.266 1 92.56 579 TYR A O 1
ATOM 4724 N N . PRO A 1 580 ? -23.516 6.434 12.516 1 96.31 580 PRO A N 1
ATOM 4725 C CA . PRO A 1 580 ? -22.703 5.371 13.133 1 96.31 580 PRO A CA 1
ATOM 4726 C C . PRO A 1 580 ? -21.219 5.723 13.188 1 96.31 580 PRO A C 1
ATOM 4728 O O . PRO A 1 580 ? -20.656 6.191 12.203 1 96.31 580 PRO A O 1
ATOM 4731 N N . ILE A 1 581 ? -20.641 5.543 14.383 1 98.06 581 ILE A N 1
ATOM 4732 C CA . ILE A 1 581 ? -19.25 5.914 14.555 1 98.06 581 ILE A CA 1
ATOM 4733 C C . ILE A 1 581 ? -18.5 4.789 15.266 1 98.06 581 ILE A C 1
ATOM 4735 O O . ILE A 1 581 ? -19.109 3.979 15.969 1 98.06 581 ILE A O 1
ATOM 4739 N N . PHE A 1 582 ? -17.188 4.703 15.055 1 98.31 582 PHE A N 1
ATOM 4740 C CA . PHE A 1 582 ? -16.344 3.734 15.742 1 98.31 582 PHE A CA 1
ATOM 4741 C C . PHE A 1 582 ? -14.945 4.285 15.945 1 98.31 582 PHE A C 1
ATOM 4743 O O . PHE A 1 582 ? -14.555 5.262 15.305 1 98.31 582 PHE A O 1
ATOM 4750 N N . GLU A 1 583 ? -14.281 3.705 16.844 1 98.25 583 GLU A N 1
ATOM 4751 C CA . GLU A 1 583 ? -12.891 4.027 17.141 1 98.25 583 GLU A CA 1
ATOM 4752 C C . GLU A 1 583 ? -12.086 2.771 17.469 1 98.25 583 GLU A C 1
ATOM 4754 O O . GLU A 1 583 ? -12.57 1.888 18.172 1 98.25 583 GLU A O 1
ATOM 4759 N N . ILE A 1 584 ? -10.93 2.697 16.906 1 97.06 584 ILE A N 1
ATOM 4760 C CA . ILE A 1 584 ? -9.953 1.675 17.25 1 97.06 584 ILE A CA 1
ATOM 4761 C C . ILE A 1 584 ? -8.82 2.305 18.062 1 97.06 584 ILE A C 1
ATOM 4763 O O . ILE A 1 584 ? -8.164 3.24 17.594 1 97.06 584 ILE A O 1
ATOM 4767 N N . GLN A 1 585 ? -8.656 1.802 19.188 1 94.56 585 GLN A N 1
ATOM 4768 C CA . GLN A 1 585 ? -7.641 2.418 20.047 1 94.56 585 GLN A CA 1
ATOM 4769 C C . GLN A 1 585 ? -7.074 1.412 21.047 1 94.56 585 GLN A C 1
ATOM 4771 O O . GLN A 1 585 ? -7.762 0.465 21.438 1 94.56 585 GLN A O 1
ATOM 4776 N N . SER A 1 586 ? -5.883 1.675 21.422 1 93.06 586 SER A N 1
ATOM 4777 C CA . SER A 1 586 ? -5.254 0.884 22.484 1 93.06 586 SER A CA 1
ATOM 4778 C C . SER A 1 586 ? -5.602 1.429 23.859 1 93.06 586 SER A C 1
ATOM 4780 O O . SER A 1 586 ? -5.422 2.619 24.125 1 93.06 586 SER A O 1
ATOM 4782 N N . LEU A 1 587 ? -6.156 0.617 24.688 1 93.25 587 LEU A N 1
ATOM 4783 C CA . LEU A 1 587 ? -6.48 0.989 26.062 1 93.25 587 LEU A CA 1
ATOM 4784 C C . LEU A 1 587 ? -5.367 0.56 27.016 1 93.25 587 LEU A C 1
ATOM 4786 O O . LEU A 1 587 ? -4.969 -0.607 27.031 1 93.25 587 LEU A O 1
ATOM 4790 N N . LEU A 1 588 ? -4.887 1.48 27.719 1 90.25 588 LEU A N 1
ATOM 4791 C CA . LEU A 1 588 ? -3.795 1.225 28.656 1 90.25 588 LEU A CA 1
ATOM 4792 C C . LEU A 1 588 ? -4.328 0.741 30 1 90.25 588 LEU A C 1
ATOM 4794 O O . LEU A 1 588 ? -5.176 1.397 30.609 1 90.25 588 LEU A O 1
ATOM 4798 N N . THR A 1 589 ? -3.936 -0.431 30.375 1 80.56 589 THR A N 1
ATOM 4799 C CA . THR A 1 589 ? -4.219 -0.979 31.688 1 80.56 589 THR A CA 1
ATOM 4800 C C . THR A 1 589 ? -2.926 -1.246 32.469 1 80.56 589 THR A C 1
ATOM 4802 O O . THR A 1 589 ? -1.832 -1.025 31.938 1 80.56 589 THR A O 1
ATOM 4805 N N . LYS A 1 590 ? -3.061 -1.56 33.719 1 77.25 590 LYS A N 1
ATOM 4806 C CA . LYS A 1 590 ? -1.883 -1.869 34.5 1 77.25 590 LYS A CA 1
ATOM 4807 C C . LYS A 1 590 ? -1.097 -3.031 33.906 1 77.25 590 LYS A C 1
ATOM 4809 O O . LYS A 1 590 ? 0.126 -3.102 34.062 1 77.25 590 LYS A O 1
ATOM 4814 N N . ASN A 1 591 ? -1.806 -3.895 33.156 1 77.88 591 ASN A N 1
ATOM 4815 C CA . ASN A 1 591 ? -1.188 -5.098 32.625 1 77.88 591 ASN A CA 1
ATOM 4816 C C . ASN A 1 591 ? -0.685 -4.875 31.188 1 77.88 591 ASN A C 1
ATOM 4818 O O . ASN A 1 591 ? -0.186 -5.805 30.547 1 77.88 591 ASN A O 1
ATOM 4822 N N . GLY A 1 592 ? -0.804 -3.682 30.734 1 85.38 592 GLY A N 1
ATOM 4823 C CA . GLY A 1 592 ? -0.355 -3.389 29.375 1 85.38 592 GLY A CA 1
ATOM 4824 C C . GLY A 1 592 ? -1.423 -2.732 28.531 1 85.38 592 GLY A C 1
ATOM 4825 O O . GLY A 1 592 ? -2.465 -2.314 29.031 1 85.38 592 GLY A O 1
ATOM 4826 N N . ALA A 1 593 ? -1.103 -2.645 27.188 1 88.25 593 ALA A N 1
ATOM 4827 C CA . ALA A 1 593 ? -2.01 -1.98 26.266 1 88.25 593 ALA A CA 1
ATOM 4828 C C . ALA A 1 593 ? -2.715 -2.996 25.359 1 88.25 593 ALA A C 1
ATOM 4830 O O . ALA A 1 593 ? -2.088 -3.93 24.859 1 88.25 593 ALA A O 1
ATOM 4831 N N . ASN A 1 594 ? -4.09 -2.943 25.328 1 91 594 ASN A N 1
ATOM 4832 C CA . ASN A 1 594 ? -4.895 -3.799 24.453 1 91 594 ASN A CA 1
ATOM 4833 C C . ASN A 1 594 ? -5.633 -2.986 23.391 1 91 594 ASN A C 1
ATOM 4835 O O . ASN A 1 594 ? -6.262 -1.976 23.719 1 91 594 ASN A O 1
ATOM 4839 N N . HIS A 1 595 ? -5.605 -3.486 22.234 1 94.19 595 HIS A N 1
ATOM 4840 C CA . HIS A 1 595 ? -6.363 -2.828 21.172 1 94.19 595 HIS A CA 1
ATOM 4841 C C . HIS A 1 595 ? -7.848 -3.15 21.266 1 94.19 595 HIS A C 1
ATOM 4843 O O . HIS A 1 595 ? -8.227 -4.32 21.359 1 94.19 595 HIS A O 1
ATOM 4849 N N . HIS A 1 596 ? -8.664 -2.148 21.297 1 96.12 596 HIS A N 1
ATOM 4850 C CA . HIS A 1 596 ? -10.109 -2.299 21.312 1 96.12 596 HIS A CA 1
ATOM 4851 C C . HIS A 1 596 ? -10.75 -1.593 20.125 1 96.12 596 HIS A C 1
ATOM 4853 O O . HIS A 1 596 ? -10.195 -0.629 19.594 1 96.12 596 HIS A O 1
ATOM 4859 N N . ILE A 1 597 ? -11.836 -2.078 19.734 1 97.81 597 ILE A N 1
ATOM 4860 C CA . ILE A 1 597 ? -12.727 -1.326 18.859 1 97.81 597 ILE A CA 1
ATOM 4861 C C . ILE A 1 597 ? -14.047 -1.056 19.562 1 97.81 597 ILE A C 1
ATOM 4863 O O . ILE A 1 597 ? -14.641 -1.961 20.156 1 97.81 597 ILE A O 1
ATOM 4867 N N . GLY A 1 598 ? -14.398 0.162 19.594 1 98.19 598 GLY A N 1
ATOM 4868 C CA . GLY A 1 598 ? -15.711 0.592 20.062 1 98.19 598 GLY A CA 1
ATOM 4869 C C . GLY A 1 598 ? -16.562 1.174 18.953 1 98.19 598 GLY A C 1
ATOM 4870 O O . GLY A 1 598 ? -16.062 1.894 18.078 1 98.19 598 GLY A O 1
ATOM 4871 N N . LEU A 1 599 ? -17.844 0.799 18.938 1 98.38 599 LEU A N 1
ATOM 4872 C CA . LEU A 1 599 ? -18.781 1.255 17.922 1 98.38 599 LEU A CA 1
ATOM 4873 C C . LEU A 1 599 ? -20.141 1.55 18.516 1 98.38 599 LEU A C 1
ATOM 4875 O O . LEU A 1 599 ? -20.609 0.812 19.391 1 98.38 599 LEU A O 1
ATOM 4879 N N . VAL A 1 600 ? -20.781 2.631 18.141 1 98.44 600 VAL A N 1
ATOM 4880 C CA . VAL A 1 600 ? -22.141 2.943 18.547 1 98.44 600 VAL A CA 1
ATOM 4881 C C . VAL A 1 600 ? -22.984 3.285 17.328 1 98.44 600 VAL A C 1
ATOM 4883 O O . VAL A 1 600 ? -22.484 3.846 16.344 1 98.44 600 VAL A O 1
ATOM 4886 N N . MET A 1 601 ? -24.156 2.93 17.391 1 96.75 601 MET A N 1
ATOM 4887 C CA . MET A 1 601 ? -25.141 3.16 16.328 1 96.75 601 MET A CA 1
ATOM 4888 C C . MET A 1 601 ? -26.469 3.613 16.906 1 96.75 601 MET A C 1
ATOM 4890 O O . MET A 1 601 ? -26.984 3.004 17.844 1 96.75 601 MET A O 1
ATOM 4894 N N . ALA A 1 602 ? -27.031 4.664 16.297 1 95.81 602 ALA A N 1
ATOM 4895 C CA . ALA A 1 602 ? -28.281 5.215 16.828 1 95.81 602 ALA A CA 1
ATOM 4896 C C . ALA A 1 602 ? -29.359 5.211 15.75 1 95.81 602 ALA A C 1
ATOM 4898 O O . ALA A 1 602 ? -30.531 5.52 16.031 1 95.81 602 ALA A O 1
ATOM 4899 N N . ASN A 1 603 ? -29 4.887 14.508 1 90.56 603 ASN A N 1
ATOM 4900 C CA . ASN A 1 603 ? -29.953 4.898 13.398 1 90.56 603 ASN A CA 1
ATOM 4901 C C . ASN A 1 603 ? -29.734 3.703 12.469 1 90.56 603 ASN A C 1
ATOM 4903 O O . ASN A 1 603 ? -28.734 3.008 12.57 1 90.56 603 ASN A O 1
ATOM 4907 N N . ASN A 1 604 ? -30.75 3.455 11.609 1 89.88 604 ASN A N 1
ATOM 4908 C CA . ASN A 1 604 ? -30.625 2.424 10.586 1 89.88 604 ASN A CA 1
ATOM 4909 C C . ASN A 1 604 ? -29.453 2.699 9.656 1 89.88 604 ASN A C 1
ATOM 4911 O O . ASN A 1 604 ? -29.078 3.855 9.445 1 89.88 604 ASN A O 1
ATOM 4915 N N . LEU A 1 605 ? -28.906 1.611 9.203 1 89.69 605 LEU A N 1
ATOM 4916 C CA . LEU A 1 605 ? -27.828 1.741 8.227 1 89.69 605 LEU A CA 1
ATOM 4917 C C . LEU A 1 605 ? -28.375 1.875 6.812 1 89.69 605 LEU A C 1
ATOM 4919 O O . LEU A 1 605 ? -29.344 1.194 6.457 1 89.69 605 LEU A O 1
ATOM 4923 N N . PHE A 1 606 ? -27.812 2.752 6.027 1 87.25 606 PHE A N 1
ATOM 4924 C CA . PHE A 1 606 ? -28.156 2.957 4.625 1 87.25 606 PHE A CA 1
ATOM 4925 C C . PHE A 1 606 ? -29.594 3.453 4.484 1 87.25 606 PHE A C 1
ATOM 4927 O O . PHE A 1 606 ? -30.328 3.002 3.604 1 87.25 606 PHE A O 1
ATOM 4934 N N . ASN A 1 607 ? -30.031 4.199 5.363 1 79.44 607 ASN A N 1
ATOM 4935 C CA . ASN A 1 607 ? -31.391 4.715 5.293 1 79.44 607 ASN A CA 1
ATOM 4936 C C . ASN A 1 607 ? -31.484 5.926 4.367 1 79.44 607 ASN A C 1
ATOM 4938 O O . ASN A 1 607 ? -30.484 6.562 4.07 1 79.44 607 ASN A O 1
ATOM 4942 N N . HIS A 1 608 ? -32.781 6.039 3.836 1 72.75 608 HIS A N 1
ATOM 4943 C CA . HIS A 1 608 ? -33.094 7.195 3.004 1 72.75 608 HIS A CA 1
ATOM 4944 C C . HIS A 1 608 ? -33.844 8.266 3.799 1 72.75 608 HIS A C 1
ATOM 4946 O O . HIS A 1 608 ? -34.531 7.953 4.773 1 72.75 608 HIS A O 1
ATOM 4952 N N . SER A 1 609 ? -33.719 9.508 3.324 1 66.56 609 SER A N 1
ATOM 4953 C CA . SER A 1 609 ? -34.344 10.609 4.035 1 66.56 609 SER A CA 1
ATOM 4954 C C . SER A 1 609 ? -35.875 10.531 3.914 1 66.56 609 SER A C 1
ATOM 4956 O O . SER A 1 609 ? -36.594 10.859 4.855 1 66.56 609 SER A O 1
ATOM 4958 N N . TYR A 1 610 ? -36.344 10.016 2.75 1 71 610 TYR A N 1
ATOM 4959 C CA . TYR A 1 610 ? -37.812 10.109 2.586 1 71 610 TYR A CA 1
ATOM 4960 C C . TYR A 1 610 ? -38.5 8.852 3.102 1 71 610 TYR A C 1
ATOM 4962 O O . TYR A 1 610 ? -39.688 8.852 3.326 1 71 610 TYR A O 1
ATOM 4970 N N . ASP A 1 611 ? -37.719 7.703 3.242 1 74.06 611 ASP A N 1
ATOM 4971 C CA . ASP A 1 611 ? -38.25 6.496 3.869 1 74.06 611 ASP A CA 1
ATOM 4972 C C . ASP A 1 611 ? -37.406 6.07 5.055 1 74.06 611 ASP A C 1
ATOM 4974 O O . ASP A 1 611 ? -36.469 5.281 4.898 1 74.06 611 ASP A O 1
ATOM 4978 N N . PRO A 1 612 ? -37.75 6.531 6.102 1 69.5 612 PRO A N 1
ATOM 4979 C CA . PRO A 1 612 ? -36.938 6.238 7.285 1 69.5 612 PRO A CA 1
ATOM 4980 C C . PRO A 1 612 ? -36.875 4.75 7.613 1 69.5 612 PRO A C 1
ATOM 4982 O O . PRO A 1 612 ? -36 4.309 8.352 1 69.5 612 PRO A O 1
ATOM 4985 N N . SER A 1 613 ? -37.75 3.971 7.031 1 73.31 613 SER A N 1
ATOM 4986 C CA . SER A 1 613 ? -37.812 2.549 7.352 1 73.31 613 SER A CA 1
ATOM 4987 C C . SER A 1 613 ? -36.906 1.745 6.41 1 73.31 613 SER A C 1
ATOM 4989 O O . SER A 1 613 ? -36.719 0.54 6.598 1 73.31 613 SER A O 1
ATOM 4991 N N . SER A 1 614 ? -36.344 2.529 5.551 1 78.5 614 SER A N 1
ATOM 4992 C CA . SER A 1 614 ? -35.5 1.842 4.582 1 78.5 614 SER A CA 1
ATOM 4993 C C . SER A 1 614 ? -34.125 1.496 5.184 1 78.5 614 SER A C 1
ATOM 4995 O O . SER A 1 614 ? -33.781 1.96 6.277 1 78.5 614 SER A O 1
ATOM 4997 N N . GLY A 1 615 ? -33.469 0.555 4.574 1 85.56 615 GLY A N 1
ATOM 4998 C CA . GLY A 1 615 ? -32.125 0.191 5 1 85.56 615 GLY A CA 1
ATOM 4999 C C . GLY A 1 615 ? -32.125 -0.994 5.945 1 85.56 615 GLY A C 1
ATOM 5000 O O . GLY A 1 615 ? -33.031 -1.809 5.953 1 85.56 615 GLY A O 1
ATOM 5001 N N . ILE A 1 616 ? -31.031 -1.012 6.625 1 89.06 616 ILE A N 1
ATOM 5002 C CA . ILE A 1 616 ? -30.844 -2.094 7.586 1 89.06 616 ILE A CA 1
ATOM 5003 C C . ILE A 1 616 ? -31.281 -1.629 8.977 1 89.06 616 ILE A C 1
ATOM 5005 O O . ILE A 1 616 ? -30.766 -0.629 9.484 1 89.06 616 ILE A O 1
ATOM 5009 N N . LYS A 1 617 ? -32.062 -2.346 9.586 1 88.38 617 LYS A N 1
ATOM 5010 C CA . LYS A 1 617 ? -32.719 -1.95 10.844 1 88.38 617 LYS A CA 1
ATOM 5011 C C . LYS A 1 617 ? -31.703 -1.915 11.984 1 88.38 617 LYS A C 1
ATOM 5013 O O . LYS A 1 617 ? -30.797 -2.758 12.055 1 88.38 617 LYS A O 1
ATOM 5018 N N . LEU A 1 618 ? -31.938 -0.966 12.875 1 92.31 618 LEU A N 1
ATOM 5019 C CA . LEU A 1 618 ? -31.156 -0.881 14.102 1 92.31 618 LEU A CA 1
ATOM 5020 C C . LEU A 1 618 ? -31.656 -1.895 15.133 1 92.31 618 LEU A C 1
ATOM 5022 O O . LEU A 1 618 ? -32.656 -1.668 15.797 1 92.31 618 LEU A O 1
ATOM 5026 N N . ASP A 1 619 ? -30.922 -2.998 15.227 1 92.62 619 ASP A N 1
ATOM 5027 C CA . ASP A 1 619 ? -31.266 -4.016 16.203 1 92.62 619 ASP A CA 1
ATOM 5028 C C . ASP A 1 619 ? -30.078 -4.891 16.547 1 92.62 619 ASP A C 1
ATOM 5030 O O . ASP A 1 619 ? -28.969 -4.652 16.062 1 92.62 619 ASP A O 1
ATOM 5034 N N . LEU A 1 620 ? -30.25 -5.773 17.391 1 93.62 620 LEU A N 1
ATOM 5035 C CA . LEU A 1 620 ? -29.188 -6.629 17.875 1 93.62 620 LEU A CA 1
ATOM 5036 C C . LEU A 1 620 ? -28.625 -7.5 16.75 1 93.62 620 LEU A C 1
ATOM 5038 O O . LEU A 1 620 ? -27.422 -7.793 16.734 1 93.62 620 LEU A O 1
ATOM 5042 N N . ILE A 1 621 ? -29.453 -7.902 15.82 1 88.88 621 ILE A N 1
ATOM 5043 C CA . ILE A 1 621 ? -29.047 -8.75 14.711 1 88.88 621 ILE A CA 1
ATOM 5044 C C . ILE A 1 621 ? -28.047 -8 13.836 1 88.88 621 ILE A C 1
ATOM 5046 O O . ILE A 1 621 ? -27.062 -8.578 13.383 1 88.88 621 ILE A O 1
ATOM 5050 N N . THR A 1 622 ? -28.297 -6.762 13.641 1 92.19 622 THR A N 1
ATOM 5051 C CA . THR A 1 622 ? -27.391 -5.93 12.844 1 92.19 622 THR A CA 1
ATOM 5052 C C . THR A 1 622 ? -26.031 -5.805 13.516 1 92.19 622 THR A C 1
ATOM 5054 O O . THR A 1 622 ? -25 -5.984 12.867 1 92.19 622 THR A O 1
ATOM 5057 N N . ILE A 1 623 ? -26.031 -5.582 14.773 1 95.19 623 ILE A N 1
ATOM 5058 C CA . ILE A 1 623 ? -24.781 -5.422 15.492 1 95.19 623 ILE A CA 1
ATOM 5059 C C . ILE A 1 623 ? -24.016 -6.746 15.523 1 95.19 623 ILE A C 1
ATOM 5061 O O . ILE A 1 623 ? -22.797 -6.77 15.461 1 95.19 623 ILE A O 1
ATOM 5065 N N . LYS A 1 624 ? -24.781 -7.77 15.641 1 93.5 624 LYS A N 1
ATOM 5066 C CA . LYS A 1 624 ? -24.172 -9.094 15.562 1 93.5 624 LYS A CA 1
ATOM 5067 C C . LYS A 1 624 ? -23.469 -9.297 14.219 1 93.5 624 LYS A C 1
ATOM 5069 O O . LYS A 1 624 ? -22.344 -9.789 14.172 1 93.5 624 LYS A O 1
ATOM 5074 N N . GLY A 1 625 ? -24.125 -8.938 13.148 1 91.88 625 GLY A N 1
ATOM 5075 C CA . GLY A 1 625 ? -23.516 -9 11.828 1 91.88 625 GLY A CA 1
ATOM 5076 C C . GLY A 1 625 ? -22.25 -8.195 11.719 1 91.88 625 GLY A C 1
ATOM 5077 O O . GLY A 1 625 ? -21.266 -8.656 11.125 1 91.88 625 GLY A O 1
ATOM 5078 N N . ILE A 1 626 ? -22.281 -7.031 12.273 1 95.06 626 ILE A N 1
ATOM 5079 C CA . ILE A 1 626 ? -21.094 -6.164 12.25 1 95.06 626 ILE A CA 1
ATOM 5080 C C . ILE A 1 626 ? -19.969 -6.812 13.047 1 95.06 626 ILE A C 1
ATOM 5082 O O . ILE A 1 626 ? -18.812 -6.785 12.625 1 95.06 626 ILE A O 1
ATOM 5086 N N . SER A 1 627 ? -20.281 -7.402 14.156 1 96.62 627 SER A N 1
ATOM 5087 C CA . SER A 1 627 ? -19.281 -8.086 14.969 1 96.62 627 SER A CA 1
ATOM 5088 C C . SER A 1 627 ? -18.641 -9.242 14.203 1 96.62 627 SER A C 1
ATOM 5090 O O . SER A 1 627 ? -17.422 -9.453 14.281 1 96.62 627 SER A O 1
ATOM 5092 N N . ASP A 1 628 ? -19.469 -9.945 13.453 1 93.81 628 ASP A N 1
ATOM 5093 C CA . ASP A 1 628 ? -18.953 -11.031 12.633 1 93.81 628 ASP A CA 1
ATOM 5094 C C . ASP A 1 628 ? -17.938 -10.516 11.617 1 93.81 628 ASP A C 1
ATOM 5096 O O . ASP A 1 628 ? -16.875 -11.117 11.43 1 93.81 628 ASP A O 1
ATOM 5100 N N . ILE A 1 629 ? -18.312 -9.438 11.031 1 93.88 629 ILE A N 1
ATOM 5101 C CA . ILE A 1 629 ? -17.438 -8.836 10.039 1 93.88 629 ILE A CA 1
ATOM 5102 C C . ILE A 1 629 ? -16.094 -8.477 10.68 1 93.88 629 ILE A C 1
ATOM 5104 O O . ILE A 1 629 ? -15.031 -8.727 10.102 1 93.88 629 ILE A O 1
ATOM 5108 N N . ILE A 1 630 ? -16.141 -7.945 11.844 1 96.44 630 ILE A N 1
ATOM 5109 C CA . ILE A 1 630 ? -14.938 -7.512 12.547 1 96.44 630 ILE A CA 1
ATOM 5110 C C . ILE A 1 630 ? -14.078 -8.727 12.891 1 96.44 630 ILE A C 1
ATOM 5112 O O . ILE A 1 630 ? -12.883 -8.75 12.602 1 96.44 630 ILE A O 1
ATOM 5116 N N . VAL A 1 631 ? -14.648 -9.742 13.453 1 95.19 631 VAL A N 1
ATOM 5117 C CA . VAL A 1 631 ? -13.914 -10.914 13.898 1 95.19 631 VAL A CA 1
ATOM 5118 C C . VAL A 1 631 ? -13.344 -11.656 12.688 1 95.19 631 VAL A C 1
ATOM 5120 O O . VAL A 1 631 ? -12.188 -12.094 12.711 1 95.19 631 VAL A O 1
ATOM 5123 N N . GLN A 1 632 ? -14.102 -11.68 11.625 1 91.62 632 GLN A N 1
ATOM 5124 C CA . GLN A 1 632 ? -13.672 -12.383 10.422 1 91.62 632 GLN A CA 1
ATOM 5125 C C . GLN A 1 632 ? -12.5 -11.664 9.758 1 91.62 632 GLN A C 1
ATOM 5127 O O . GLN A 1 632 ? -11.68 -12.297 9.094 1 91.62 632 GLN A O 1
ATOM 5132 N N . ASN A 1 633 ? -12.469 -10.383 9.906 1 92.62 633 ASN A N 1
ATOM 5133 C CA . ASN A 1 633 ? -11.352 -9.609 9.367 1 92.62 633 ASN A CA 1
ATOM 5134 C C . ASN A 1 633 ? -10.016 -10.125 9.891 1 92.62 633 ASN A C 1
ATOM 5136 O O . ASN A 1 633 ? -8.992 -10.008 9.203 1 92.62 633 ASN A O 1
ATOM 5140 N N . PHE A 1 634 ? -10.023 -10.727 11.023 1 92.44 634 PHE A N 1
ATOM 5141 C CA . PHE A 1 634 ? -8.797 -11.211 11.641 1 92.44 634 PHE A CA 1
ATOM 5142 C C . PHE A 1 634 ? -8.641 -12.719 11.438 1 92.44 634 PHE A C 1
ATOM 5144 O O . PHE A 1 634 ? -7.742 -13.336 12.008 1 92.44 634 PHE A O 1
ATOM 5151 N N . GLY A 1 635 ? -9.602 -13.344 10.719 1 88.75 635 GLY A N 1
ATOM 5152 C CA . GLY A 1 635 ? -9.484 -14.742 10.352 1 88.75 635 GLY A CA 1
ATOM 5153 C C . GLY A 1 635 ? -10.086 -15.68 11.383 1 88.75 635 GLY A C 1
ATOM 5154 O O . GLY A 1 635 ? -9.625 -16.812 11.547 1 88.75 635 GLY A O 1
ATOM 5155 N N . PHE A 1 636 ? -11.109 -15.18 12.164 1 91 636 PHE A N 1
ATOM 5156 C CA . PHE A 1 636 ? -11.758 -16 13.188 1 91 636 PHE A CA 1
ATOM 5157 C C . PHE A 1 636 ? -13.266 -15.992 13.008 1 91 636 PHE A C 1
ATOM 5159 O O . PHE A 1 636 ? -13.805 -15.188 12.25 1 91 636 PHE A O 1
ATOM 5166 N N . ASN A 1 637 ? -13.93 -16.938 13.625 1 87.25 637 ASN A N 1
ATOM 5167 C CA . ASN A 1 637 ? -15.375 -16.938 13.852 1 87.25 637 ASN A CA 1
ATOM 5168 C C . ASN A 1 637 ? -15.711 -16.859 15.344 1 87.25 637 ASN A C 1
ATOM 5170 O O . ASN A 1 637 ? -14.906 -17.25 16.188 1 87.25 637 ASN A O 1
ATOM 5174 N N . CYS A 1 638 ? -16.781 -16.281 15.648 1 88.56 638 CYS A N 1
ATOM 5175 C CA . CYS A 1 638 ? -17.109 -16.156 17.062 1 88.56 638 CYS A CA 1
ATOM 5176 C C . CYS A 1 638 ? -18.484 -16.75 17.359 1 88.56 638 CYS A C 1
ATOM 5178 O O . CYS A 1 638 ? -19.312 -16.922 16.453 1 88.56 638 CYS A O 1
ATOM 5180 N N . ASN A 1 639 ? -18.641 -17.156 18.578 1 87.06 639 ASN A N 1
ATOM 5181 C CA . ASN A 1 639 ? -19.906 -17.594 19.141 1 87.06 639 ASN A CA 1
ATOM 5182 C C . ASN A 1 639 ? -20.5 -16.531 20.062 1 87.06 639 ASN A C 1
ATOM 5184 O O . ASN A 1 639 ? -19.797 -15.625 20.516 1 87.06 639 ASN A O 1
ATOM 5188 N N . TYR A 1 640 ? -21.812 -16.641 20.219 1 90.56 640 TYR A N 1
ATOM 5189 C CA . TYR A 1 640 ? -22.5 -15.641 21.031 1 90.56 640 TYR A CA 1
ATOM 5190 C C . TYR A 1 640 ? -23.188 -16.297 22.234 1 90.56 640 TYR A C 1
ATOM 5192 O O . TYR A 1 640 ? -23.734 -17.391 22.125 1 90.56 640 TYR A O 1
ATOM 5200 N N . GLN A 1 641 ? -23.047 -15.648 23.375 1 88.56 641 GLN A N 1
ATOM 5201 C CA . GLN A 1 641 ? -23.688 -16.109 24.609 1 88.56 641 GLN A CA 1
ATOM 5202 C C . GLN A 1 641 ? -24.484 -15 25.266 1 88.56 641 GLN A C 1
ATOM 5204 O O . GLN A 1 641 ? -24.203 -13.812 25.047 1 88.56 641 GLN A O 1
ATOM 5209 N N . THR A 1 642 ? -25.438 -15.328 25.969 1 88.5 642 THR A N 1
ATOM 5210 C CA . THR A 1 642 ? -26.266 -14.359 26.688 1 88.5 642 THR A CA 1
ATOM 5211 C C . THR A 1 642 ? -25.484 -13.727 27.844 1 88.5 642 THR A C 1
ATOM 5213 O O . THR A 1 642 ? -24.562 -14.336 28.375 1 88.5 642 THR A O 1
ATOM 5216 N N . ILE A 1 643 ? -25.891 -12.523 28.062 1 87.81 643 ILE A N 1
ATOM 5217 C CA . ILE A 1 643 ? -25.281 -11.797 29.172 1 87.81 643 ILE A CA 1
ATOM 5218 C C . ILE A 1 643 ? -26.219 -11.789 30.375 1 87.81 643 ILE A C 1
ATOM 5220 O O . ILE A 1 643 ? -27.406 -11.484 30.234 1 87.81 643 ILE A O 1
ATOM 5224 N N . ASN A 1 644 ? -25.828 -12.195 31.5 1 82.19 644 ASN A N 1
ATOM 5225 C CA . ASN A 1 644 ? -26.641 -12.164 32.719 1 82.19 644 ASN A CA 1
ATOM 5226 C C . ASN A 1 644 ? -26.422 -10.875 33.5 1 82.19 644 ASN A C 1
ATOM 5228 O O . ASN A 1 644 ? -27.172 -10.578 34.438 1 82.19 644 ASN A O 1
ATOM 5232 N N . ASP A 1 645 ? -25.578 -10.039 33.031 1 81.38 645 ASP A N 1
ATOM 5233 C CA . ASP A 1 645 ? -25.266 -8.766 33.688 1 81.38 645 ASP A CA 1
ATOM 5234 C C . ASP A 1 645 ? -26.062 -7.621 33.062 1 81.38 645 ASP A C 1
ATOM 5236 O O . ASP A 1 645 ? -25.953 -7.359 31.859 1 81.38 645 ASP A O 1
ATOM 5240 N N . ASP A 1 646 ? -26.938 -6.922 33.844 1 78.44 646 ASP A N 1
ATOM 5241 C CA . ASP A 1 646 ? -27.812 -5.855 33.375 1 78.44 646 ASP A CA 1
ATOM 5242 C C . ASP A 1 646 ? -27.328 -4.488 33.844 1 78.44 646 ASP A C 1
ATOM 5244 O O . ASP A 1 646 ? -28.125 -3.576 34.031 1 78.44 646 ASP A O 1
ATOM 5248 N N . THR A 1 647 ? -26.078 -4.43 34.062 1 90.62 647 THR A N 1
ATOM 5249 C CA . THR A 1 647 ? -25.562 -3.178 34.594 1 90.62 647 THR A CA 1
ATOM 5250 C C . THR A 1 647 ? -25.578 -2.08 33.531 1 90.62 647 THR A C 1
ATOM 5252 O O . THR A 1 647 ? -26.094 -0.987 33.781 1 90.62 647 THR A O 1
ATOM 5255 N N . TYR A 1 648 ? -25.109 -2.381 32.375 1 95.31 648 TYR A N 1
ATOM 5256 C CA . TYR A 1 648 ? -24.938 -1.329 31.375 1 95.31 648 TYR A CA 1
ATOM 5257 C C . TYR A 1 648 ? -25.797 -1.608 30.141 1 95.31 648 TYR A C 1
ATOM 5259 O O . TYR A 1 648 ? -26.25 -0.679 29.484 1 95.31 648 TYR A O 1
ATOM 5267 N N . LEU A 1 649 ? -26.031 -2.846 29.828 1 96.69 649 LEU A N 1
ATOM 5268 C CA . LEU A 1 649 ? -26.75 -3.242 28.625 1 96.69 649 LEU A CA 1
ATOM 5269 C C . LEU A 1 649 ? -28.078 -3.891 28.969 1 96.69 649 LEU A C 1
ATOM 5271 O O . LEU A 1 649 ? -28.234 -4.465 30.047 1 96.69 649 LEU A O 1
ATOM 5275 N N . VAL A 1 650 ? -28.984 -3.812 28.031 1 95.19 650 VAL A N 1
ATOM 5276 C CA . VAL A 1 650 ? -30.297 -4.43 28.219 1 95.19 650 VAL A CA 1
ATOM 5277 C C . VAL A 1 650 ? -30.156 -5.949 28.125 1 95.19 650 VAL A C 1
ATOM 5279 O O . VAL A 1 650 ? -29.688 -6.473 27.109 1 95.19 650 VAL A O 1
ATOM 5282 N N . LYS A 1 651 ? -30.516 -6.715 29.141 1 88.81 651 LYS A N 1
ATOM 5283 C CA . LYS A 1 651 ? -30.281 -8.148 29.312 1 88.81 651 LYS A CA 1
ATOM 5284 C C . LYS A 1 651 ? -30.797 -8.938 28.109 1 88.81 651 LYS A C 1
ATOM 5286 O O . LYS A 1 651 ? -30.062 -9.766 27.562 1 88.81 651 LYS A O 1
ATOM 5291 N N . ASN A 1 652 ? -32 -8.758 27.547 1 86.69 652 ASN A N 1
ATOM 5292 C CA . ASN A 1 652 ? -32.562 -9.547 26.453 1 86.69 652 ASN A CA 1
ATOM 5293 C C . ASN A 1 652 ? -32.281 -8.914 25.094 1 86.69 652 ASN A C 1
ATOM 5295 O O . ASN A 1 652 ? -32.875 -9.289 24.094 1 86.69 652 ASN A O 1
ATOM 5299 N N . ASP A 1 653 ? -31.312 -8.055 25.078 1 94.88 653 ASP A N 1
ATOM 5300 C CA . ASP A 1 653 ? -30.938 -7.371 23.844 1 94.88 653 ASP A CA 1
ATOM 5301 C C . ASP A 1 653 ? -29.438 -7.102 23.797 1 94.88 653 ASP A C 1
ATOM 5303 O O . ASP A 1 653 ? -29.016 -6.023 23.391 1 94.88 653 ASP A O 1
ATOM 5307 N N . SER A 1 654 ? -28.719 -8.039 24.453 1 96.06 654 SER A N 1
ATOM 5308 C CA . SER A 1 654 ? -27.266 -7.973 24.484 1 96.06 654 SER A CA 1
ATOM 5309 C C . SER A 1 654 ? -26.641 -9.367 24.469 1 96.06 654 SER A C 1
ATOM 5311 O O . SER A 1 654 ? -27.281 -10.344 24.844 1 96.06 654 SER A O 1
ATOM 5313 N N . LEU A 1 655 ? -25.406 -9.445 23.906 1 94.69 655 LEU A N 1
ATOM 5314 C CA . LEU A 1 655 ? -24.688 -10.703 23.812 1 94.69 655 LEU A CA 1
ATOM 5315 C C . LEU A 1 655 ? -23.203 -10.508 24.109 1 94.69 655 LEU A C 1
ATOM 5317 O O . LEU A 1 655 ? -22.688 -9.398 23.969 1 94.69 655 LEU A O 1
ATOM 5321 N N . LYS A 1 656 ? -22.578 -11.516 24.578 1 94.88 656 LYS A N 1
ATOM 5322 C CA . LYS A 1 656 ? -21.125 -11.516 24.641 1 94.88 656 LYS A CA 1
ATOM 5323 C C . LYS A 1 656 ? -20.516 -12.352 23.531 1 94.88 656 LYS A C 1
ATOM 5325 O O . LYS A 1 656 ? -21.094 -13.359 23.109 1 94.88 656 LYS A O 1
ATOM 5330 N N . LEU A 1 657 ? -19.453 -12 23 1 94.81 657 LEU A N 1
ATOM 5331 C CA . LEU A 1 657 ? -18.719 -12.688 21.938 1 94.81 657 LEU A CA 1
ATOM 5332 C C . LEU A 1 657 ? -17.656 -13.609 22.531 1 94.81 657 LEU A C 1
ATOM 5334 O O . LEU A 1 657 ? -16.891 -13.203 23.406 1 94.81 657 LEU A O 1
ATOM 5338 N N . VAL A 1 658 ? -17.656 -14.836 22.047 1 93.38 658 VAL A N 1
ATOM 5339 C CA . VAL A 1 658 ? -16.719 -15.82 22.578 1 93.38 658 VAL A CA 1
ATOM 5340 C C . VAL A 1 658 ? -15.938 -16.453 21.422 1 93.38 658 VAL A C 1
ATOM 5342 O O . VAL A 1 658 ? -16.531 -16.875 20.422 1 93.38 658 VAL A O 1
ATOM 5345 N N . VAL A 1 659 ? -14.664 -16.406 21.5 1 90.31 659 VAL A N 1
ATOM 5346 C CA . VAL A 1 659 ? -13.766 -17.094 20.578 1 90.31 659 VAL A CA 1
ATOM 5347 C C . VAL A 1 659 ? -12.883 -18.078 21.359 1 90.31 659 VAL A C 1
ATOM 5349 O O . VAL A 1 659 ? -12.219 -17.688 22.328 1 90.31 659 VAL A O 1
ATOM 5352 N N . TYR A 1 660 ? -12.812 -19.312 21.031 1 83.69 660 TYR A N 1
ATOM 5353 C CA . TYR A 1 660 ? -12.062 -20.359 21.719 1 83.69 660 TYR A CA 1
ATOM 5354 C C . TYR A 1 660 ? -12.305 -20.312 23.219 1 83.69 660 TYR A C 1
ATOM 5356 O O . TYR A 1 660 ? -11.359 -20.281 24.016 1 83.69 660 TYR A O 1
ATOM 5364 N N . ASP A 1 661 ? -13.594 -20.078 23.672 1 84.31 661 ASP A N 1
ATOM 5365 C CA . ASP A 1 661 ? -14.055 -20.141 25.047 1 84.31 661 ASP A CA 1
ATOM 5366 C C . ASP A 1 661 ? -13.625 -18.891 25.828 1 84.31 661 ASP A C 1
ATOM 5368 O O . ASP A 1 661 ? -13.625 -18.891 27.047 1 84.31 661 ASP A O 1
ATOM 5372 N N . GLU A 1 662 ? -13.141 -17.938 25.141 1 90.44 662 GLU A N 1
ATOM 5373 C CA . GLU A 1 662 ? -12.797 -16.672 25.766 1 90.44 662 GLU A CA 1
ATOM 5374 C C . GLU A 1 662 ? -13.742 -15.555 25.312 1 90.44 662 GLU A C 1
ATOM 5376 O O . GLU A 1 662 ? -14.055 -15.445 24.125 1 90.44 662 GLU A O 1
ATOM 5381 N N . THR A 1 663 ? -14.141 -14.773 26.297 1 93.69 663 THR A N 1
ATOM 5382 C CA . THR A 1 663 ? -14.969 -13.617 25.953 1 93.69 663 THR A CA 1
ATOM 5383 C C . THR A 1 663 ? -14.117 -12.492 25.391 1 93.69 663 THR A C 1
ATOM 5385 O O . THR A 1 663 ? -13.219 -11.984 26.062 1 93.69 663 THR A O 1
ATOM 5388 N N . ILE A 1 664 ? -14.383 -12.062 24.188 1 95.56 664 ILE A N 1
ATOM 5389 C CA . ILE A 1 664 ? -13.516 -11.07 23.562 1 95.56 664 ILE A CA 1
ATOM 5390 C C . ILE A 1 664 ? -14.281 -9.758 23.391 1 95.56 664 ILE A C 1
ATOM 5392 O O . ILE A 1 664 ? -13.695 -8.734 23.016 1 95.56 664 ILE A O 1
ATOM 5396 N N . GLY A 1 665 ? -15.617 -9.844 23.641 1 96.56 665 GLY A N 1
ATOM 5397 C CA . GLY A 1 665 ? -16.344 -8.594 23.438 1 96.56 665 GLY A CA 1
ATOM 5398 C C . GLY A 1 665 ? -17.797 -8.664 23.875 1 96.56 665 GLY A C 1
ATOM 5399 O O . GLY A 1 665 ? -18.25 -9.711 24.359 1 96.56 665 GLY A O 1
ATOM 5400 N N . TYR A 1 666 ? -18.453 -7.527 23.781 1 97.19 666 TYR A N 1
ATOM 5401 C CA . TYR A 1 666 ? -19.859 -7.352 24.156 1 97.19 666 TYR A CA 1
ATOM 5402 C C . TYR A 1 666 ? -20.594 -6.516 23.125 1 97.19 666 TYR A C 1
ATOM 5404 O O . TYR A 1 666 ? -20.047 -5.566 22.562 1 97.19 666 TYR A O 1
ATOM 5412 N N . ILE A 1 667 ? -21.828 -6.914 22.828 1 97.69 667 ILE A N 1
ATOM 5413 C CA . ILE A 1 667 ? -22.688 -6.145 21.938 1 97.69 667 ILE A CA 1
ATOM 5414 C C . ILE A 1 667 ? -24.094 -6.031 22.531 1 97.69 667 ILE A C 1
ATOM 5416 O O . ILE A 1 667 ? -24.531 -6.922 23.266 1 97.69 667 ILE A O 1
ATOM 5420 N N . GLY A 1 668 ? -24.703 -4.867 22.266 1 97.56 668 GLY A N 1
ATOM 5421 C CA . GLY A 1 668 ? -26.078 -4.793 22.734 1 97.56 668 GLY A CA 1
ATOM 5422 C C . GLY A 1 668 ? -26.609 -3.371 22.844 1 97.56 668 GLY A C 1
ATOM 5423 O O . GLY A 1 668 ? -25.906 -2.422 22.484 1 97.56 668 GLY A O 1
ATOM 5424 N N . LYS A 1 669 ? -27.859 -3.27 23.297 1 97.56 669 LYS A N 1
ATOM 5425 C CA . LYS A 1 669 ? -28.516 -1.99 23.531 1 97.56 669 LYS A CA 1
ATOM 5426 C C . LYS A 1 669 ? -28.125 -1.396 24.875 1 97.56 669 LYS A C 1
ATOM 5428 O O . LYS A 1 669 ? -28.141 -2.086 25.891 1 97.56 669 LYS A O 1
ATOM 5433 N N . ILE A 1 670 ? -27.766 -0.187 24.859 1 97.88 670 ILE A N 1
ATOM 5434 C CA . ILE A 1 670 ? -27.375 0.487 26.094 1 97.88 670 ILE A CA 1
ATOM 5435 C C . ILE A 1 670 ? -28.625 0.856 26.906 1 97.88 670 ILE A C 1
ATOM 5437 O O . ILE A 1 670 ? -29.609 1.322 26.328 1 97.88 670 ILE A O 1
ATOM 5441 N N . LYS A 1 671 ? -28.547 0.727 28.141 1 96.5 671 LYS A N 1
ATOM 5442 C CA . LYS A 1 671 ? -29.672 1.055 29.016 1 96.5 671 LYS A CA 1
ATOM 5443 C C . LYS A 1 671 ? -29.984 2.549 28.969 1 96.5 671 LYS A C 1
ATOM 5445 O O . LYS A 1 671 ? -29.062 3.377 28.953 1 96.5 671 LYS A O 1
ATOM 5450 N N . LYS A 1 672 ? -31.203 2.848 29.141 1 95.19 672 LYS A N 1
ATOM 5451 C CA . LYS A 1 672 ? -31.656 4.238 29.094 1 95.19 672 LYS A CA 1
ATOM 5452 C C . LYS A 1 672 ? -31.109 5.02 30.297 1 95.19 672 LYS A C 1
ATOM 5454 O O . LYS A 1 672 ? -30.828 6.215 30.172 1 95.19 672 LYS A O 1
ATOM 5459 N N . SER A 1 673 ? -30.969 4.355 31.359 1 94.38 673 SER A N 1
ATOM 5460 C CA . SER A 1 673 ? -30.438 4.992 32.562 1 94.38 673 SER A CA 1
ATOM 5461 C C . SER A 1 673 ? -29.031 5.512 32.344 1 94.38 673 SER A C 1
ATOM 5463 O O . SER A 1 673 ? -28.656 6.566 32.875 1 94.38 673 SER A O 1
ATOM 5465 N N . ILE A 1 674 ? -28.281 4.781 31.625 1 95.62 674 ILE A N 1
ATOM 5466 C CA . ILE A 1 674 ? -26.922 5.18 31.297 1 95.62 674 ILE A CA 1
ATOM 5467 C C . ILE A 1 674 ? -26.938 6.32 30.281 1 95.62 674 ILE A C 1
ATOM 5469 O O . ILE A 1 674 ? -26.203 7.297 30.422 1 95.62 674 ILE A O 1
ATOM 5473 N N . LEU A 1 675 ? -27.844 6.242 29.312 1 97 675 LEU A N 1
ATOM 5474 C CA . LEU A 1 675 ? -27.938 7.227 28.25 1 97 675 LEU A CA 1
ATOM 5475 C C . LEU A 1 675 ? -28.391 8.578 28.781 1 97 675 LEU A C 1
ATOM 5477 O O . LEU A 1 675 ? -28.109 9.617 28.188 1 97 675 LEU A O 1
ATOM 5481 N N . LYS A 1 676 ? -29.031 8.547 29.875 1 95.75 676 LYS A N 1
ATOM 5482 C CA . LYS A 1 676 ? -29.5 9.781 30.516 1 95.75 676 LYS A CA 1
ATOM 5483 C C . LYS A 1 676 ? -28.312 10.664 30.906 1 95.75 676 LYS A C 1
ATOM 5485 O O . LYS A 1 676 ? -28.391 11.891 30.812 1 95.75 676 LYS A O 1
ATOM 5490 N N . GLU A 1 677 ? -27.266 10 31.281 1 93.94 677 GLU A N 1
ATOM 5491 C CA . GLU A 1 677 ? -26.062 10.727 31.672 1 93.94 677 GLU A CA 1
ATOM 5492 C C . GLU A 1 677 ? -25.484 11.523 30.5 1 93.94 677 GLU A C 1
ATOM 5494 O O . GLU A 1 677 ? -24.719 12.469 30.703 1 93.94 677 GLU A O 1
ATOM 5499 N N . PHE A 1 678 ? -25.875 11.195 29.344 1 96.44 678 PHE A N 1
ATOM 5500 C CA . PHE A 1 678 ? -25.344 11.844 28.156 1 96.44 678 PHE A CA 1
ATOM 5501 C C . PHE A 1 678 ? -26.438 12.625 27.438 1 96.44 678 PHE A C 1
ATOM 5503 O O . PHE A 1 678 ? -26.266 13.039 26.297 1 96.44 678 PHE A O 1
ATOM 5510 N N . ASP A 1 679 ? -27.578 12.703 28.031 1 95.5 679 ASP A N 1
ATOM 5511 C CA . ASP A 1 679 ? -28.734 13.383 27.438 1 95.5 679 ASP A CA 1
ATOM 5512 C C . ASP A 1 679 ? -29.156 12.703 26.141 1 95.5 679 ASP A C 1
ATOM 5514 O O . ASP A 1 679 ? -29.438 13.383 25.141 1 95.5 679 ASP A O 1
ATOM 5518 N N . LEU A 1 680 ? -29.109 11.352 26.125 1 96.62 680 LEU A N 1
ATOM 5519 C CA . LEU A 1 680 ? -29.453 10.578 24.938 1 96.62 680 LEU A CA 1
ATOM 5520 C C . LEU A 1 680 ? -30.547 9.57 25.234 1 96.62 680 LEU A C 1
ATOM 5522 O O . LEU A 1 680 ? -30.703 8.578 24.516 1 96.62 680 LEU A O 1
ATOM 5526 N N . ALA A 1 681 ? -31.281 9.75 26.25 1 93.31 681 ALA A N 1
ATOM 5527 C CA . ALA A 1 681 ? -32.25 8.758 26.734 1 93.31 681 ALA A CA 1
ATOM 5528 C C . ALA A 1 681 ? -33.438 8.641 25.797 1 93.31 681 ALA A C 1
ATOM 5530 O O . ALA A 1 681 ? -34.188 7.668 25.859 1 93.31 681 ALA A O 1
ATOM 5531 N N . ASP A 1 682 ? -33.594 9.492 24.859 1 91.12 682 ASP A N 1
ATOM 5532 C CA . ASP A 1 682 ? -34.781 9.531 23.984 1 91.12 682 ASP A CA 1
ATOM 5533 C C . ASP A 1 682 ? -34.562 8.633 22.766 1 91.12 682 ASP A C 1
ATOM 5535 O O . ASP A 1 682 ? -35.5 8.445 21.969 1 91.12 682 ASP A O 1
ATOM 5539 N N . GLN A 1 683 ? -33.438 8.141 22.688 1 90.62 683 GLN A N 1
ATOM 5540 C CA . GLN A 1 683 ? -33.156 7.324 21.516 1 90.62 683 GLN A CA 1
ATOM 5541 C C . GLN A 1 683 ? -32.5 6 21.906 1 90.62 683 GLN A C 1
ATOM 5543 O O . GLN A 1 683 ? -31.812 5.922 22.922 1 90.62 683 GLN A O 1
ATOM 5548 N N . ASP A 1 684 ? -32.812 4.938 21.094 1 95.19 684 ASP A N 1
ATOM 5549 C CA . ASP A 1 684 ? -32.094 3.668 21.281 1 95.19 684 ASP A CA 1
ATOM 5550 C C . ASP A 1 684 ? -30.719 3.699 20.656 1 95.19 684 ASP A C 1
ATOM 5552 O O . ASP A 1 684 ? -30.531 4.188 19.547 1 95.19 684 ASP A O 1
ATOM 5556 N N . ILE A 1 685 ? -29.766 3.293 21.422 1 97.88 685 ILE A N 1
ATOM 5557 C CA . ILE A 1 685 ? -28.406 3.23 20.922 1 97.88 685 ILE A CA 1
ATOM 5558 C C . ILE A 1 685 ? -27.828 1.836 21.156 1 97.88 685 ILE A C 1
ATOM 5560 O O . ILE A 1 685 ? -27.906 1.304 22.266 1 97.88 685 ILE A O 1
ATOM 5564 N N . TYR A 1 686 ? -27.359 1.216 20.125 1 98.12 686 TYR A N 1
ATOM 5565 C CA . TYR A 1 686 ? -26.656 -0.063 20.219 1 98.12 686 TYR A CA 1
ATOM 5566 C C . TYR A 1 686 ? -25.141 0.134 20.188 1 98.12 686 TYR A C 1
ATOM 5568 O O . TYR A 1 686 ? -24.656 1.086 19.578 1 98.12 686 TYR A O 1
ATOM 5576 N N . CYS A 1 687 ? -24.438 -0.762 20.859 1 98.19 687 CYS A N 1
ATOM 5577 C CA . CYS A 1 687 ? -22.984 -0.602 20.922 1 98.19 687 CYS A CA 1
ATOM 5578 C C . CYS A 1 687 ? -22.281 -1.946 20.781 1 98.19 687 CYS A C 1
ATOM 5580 O O . CYS A 1 687 ? -22.922 -2.998 20.844 1 98.19 687 CYS A O 1
ATOM 5582 N N . LEU A 1 688 ? -21.016 -1.841 20.438 1 97.75 688 LEU A N 1
ATOM 5583 C CA . LEU A 1 688 ? -20.094 -2.977 20.422 1 97.75 688 LEU A CA 1
ATOM 5584 C C . LEU A 1 688 ? -18.734 -2.596 20.984 1 97.75 688 LEU A C 1
ATOM 5586 O O . LEU A 1 688 ? -18.234 -1.496 20.734 1 97.75 688 LEU A O 1
ATOM 5590 N N . ASP A 1 689 ? -18.188 -3.422 21.891 1 97.81 689 ASP A N 1
ATOM 5591 C CA . ASP A 1 689 ? -16.844 -3.305 22.406 1 97.81 689 ASP A CA 1
ATOM 5592 C C . ASP A 1 689 ? -16.094 -4.637 22.312 1 97.81 689 ASP A C 1
ATOM 5594 O O . ASP A 1 689 ? -16.438 -5.59 23.016 1 97.81 689 ASP A O 1
ATOM 5598 N N . ILE A 1 690 ? -15.102 -4.641 21.453 1 97.56 690 ILE A N 1
ATOM 5599 C CA . ILE A 1 690 ? -14.367 -5.883 21.234 1 97.56 690 ILE A CA 1
ATOM 5600 C C . ILE A 1 690 ? -12.883 -5.664 21.531 1 97.56 690 ILE A C 1
ATOM 5602 O O . ILE A 1 690 ? -12.289 -4.699 21.047 1 97.56 690 ILE A O 1
ATOM 5606 N N . ASN A 1 691 ? -12.305 -6.488 22.328 1 96.12 691 ASN A N 1
ATOM 5607 C CA . ASN A 1 691 ? -10.859 -6.551 22.516 1 96.12 691 ASN A CA 1
ATOM 5608 C C . ASN A 1 691 ? -10.172 -7.277 21.359 1 96.12 691 ASN A C 1
ATOM 5610 O O . ASN A 1 691 ? -10.281 -8.5 21.234 1 96.12 691 ASN A O 1
ATOM 5614 N N . LEU A 1 692 ? -9.469 -6.559 20.609 1 95.44 692 LEU A N 1
ATOM 5615 C CA . LEU A 1 692 ? -8.914 -7.094 19.375 1 95.44 692 LEU A CA 1
ATOM 5616 C C . LEU A 1 692 ? -7.562 -7.754 19.625 1 95.44 692 LEU A C 1
ATOM 5618 O O . LEU A 1 692 ? -7.008 -8.406 18.734 1 95.44 692 LEU A O 1
ATOM 5622 N N . GLU A 1 693 ? -6.988 -7.605 20.797 1 91.19 693 GLU A N 1
ATOM 5623 C CA . GLU A 1 693 ? -5.602 -7.98 21.062 1 91.19 693 GLU A CA 1
ATOM 5624 C C . GLU A 1 693 ? -5.363 -9.461 20.766 1 91.19 693 GLU A C 1
ATOM 5626 O O . GLU A 1 693 ? -4.418 -9.812 20.047 1 91.19 693 GLU A O 1
ATOM 5631 N N . ARG A 1 694 ? -6.262 -10.273 21.188 1 87.31 694 ARG A N 1
ATOM 5632 C CA . ARG A 1 694 ? -6.086 -11.711 21.016 1 87.31 694 ARG A CA 1
ATOM 5633 C C . ARG A 1 694 ? -6.277 -12.109 19.547 1 87.31 694 ARG A C 1
ATOM 5635 O O . ARG A 1 694 ? -5.645 -13.047 19.078 1 87.31 694 ARG A O 1
ATOM 5642 N N . LEU A 1 695 ? -7.164 -11.367 18.891 1 91.44 695 LEU A N 1
ATOM 5643 C CA . LEU A 1 695 ? -7.391 -11.648 17.469 1 91.44 6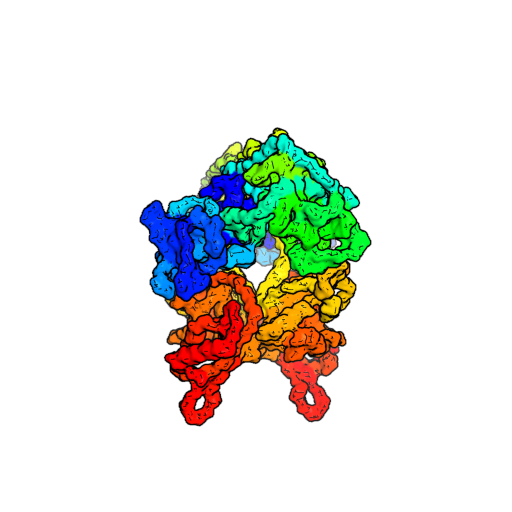95 LEU A CA 1
ATOM 5644 C C . LEU A 1 695 ? -6.164 -11.281 16.641 1 91.44 695 LEU A C 1
ATOM 5646 O O . LEU A 1 695 ? -5.871 -11.938 15.641 1 91.44 695 LEU A O 1
ATOM 5650 N N . ILE A 1 696 ? -5.445 -10.273 17.062 1 89.5 696 ILE A N 1
ATOM 5651 C CA . ILE A 1 696 ? -4.273 -9.781 16.359 1 89.5 696 ILE A CA 1
ATOM 5652 C C . ILE A 1 696 ? -3.084 -10.703 16.609 1 89.5 696 ILE A C 1
ATOM 5654 O O . ILE A 1 696 ? -2.357 -11.062 15.688 1 89.5 696 ILE A O 1
ATOM 5658 N N . THR A 1 697 ? -2.889 -11.18 17.797 1 85.94 697 THR A N 1
ATOM 5659 C CA . THR A 1 697 ? -1.657 -11.844 18.203 1 85.94 697 THR A CA 1
ATOM 5660 C C . THR A 1 697 ? -1.759 -13.352 17.984 1 85.94 697 THR A C 1
ATOM 5662 O O . THR A 1 697 ? -0.741 -14.039 17.891 1 85.94 697 THR A O 1
ATOM 5665 N N . SER A 1 698 ? -3 -13.789 17.875 1 83.88 698 SER A N 1
ATOM 5666 C CA . SER A 1 698 ? -3.158 -15.234 17.75 1 83.88 698 SER A CA 1
ATOM 5667 C C . SER A 1 698 ? -2.625 -15.742 16.422 1 83.88 698 SER A C 1
ATOM 5669 O O . SER A 1 698 ? -2.801 -15.094 15.383 1 83.88 698 SER A O 1
ATOM 5671 N N . ILE A 1 699 ? -1.919 -16.844 16.453 1 72.88 699 ILE A N 1
ATOM 5672 C CA . ILE A 1 699 ? -1.341 -17.469 15.273 1 72.88 699 ILE A CA 1
ATOM 5673 C C . ILE A 1 699 ? -2.322 -18.484 14.695 1 72.88 699 ILE A C 1
ATOM 5675 O O . ILE A 1 699 ? -2.182 -18.906 13.547 1 72.88 699 ILE A O 1
ATOM 5679 N N . ASN A 1 700 ? -3.338 -18.844 15.484 1 69.5 700 ASN A N 1
ATOM 5680 C CA . ASN A 1 700 ? -4.305 -19.859 15.086 1 69.5 700 ASN A CA 1
ATOM 5681 C C . ASN A 1 700 ? -5.402 -19.266 14.203 1 69.5 700 ASN A C 1
ATOM 5683 O O . ASN A 1 700 ? -6.59 -19.438 14.484 1 69.5 700 ASN A O 1
ATOM 5687 N N . ARG A 1 701 ? -4.855 -18.609 13.141 1 78.31 701 ARG A N 1
ATOM 5688 C CA . ARG A 1 701 ? -5.816 -18.031 12.211 1 78.31 701 ARG A CA 1
ATOM 5689 C C . ARG A 1 701 ? -6.18 -19.031 11.109 1 78.31 701 ARG A C 1
ATOM 5691 O O . ARG A 1 701 ? -5.398 -19.922 10.797 1 78.31 701 ARG A O 1
ATOM 5698 N N . TYR A 1 702 ? -7.453 -18.812 10.727 1 69.12 702 TYR A N 1
ATOM 5699 C CA . TYR A 1 702 ? -7.859 -19.609 9.578 1 69.12 702 TYR A CA 1
ATOM 5700 C C . TYR A 1 702 ? -7.062 -19.234 8.336 1 69.12 702 TYR A C 1
ATOM 5702 O O . TYR A 1 702 ? -6.938 -18.047 8.008 1 69.12 702 TYR A O 1
ATOM 5710 N N . VAL A 1 703 ? -6.207 -20.141 7.973 1 66.19 703 VAL A N 1
ATOM 5711 C CA . VAL A 1 703 ? -5.578 -19.938 6.672 1 66.19 703 VAL A CA 1
ATOM 5712 C C . VAL A 1 703 ? -6.508 -20.453 5.57 1 66.19 703 VAL A C 1
ATOM 5714 O O . VAL A 1 703 ? -6.918 -21.609 5.578 1 66.19 703 VAL A O 1
ATOM 5717 N N . ARG A 1 704 ? -6.98 -19.5 4.789 1 66.5 704 ARG A N 1
ATOM 5718 C CA . ARG A 1 704 ? -7.871 -19.875 3.693 1 66.5 704 ARG A CA 1
ATOM 5719 C C . ARG A 1 704 ? -7.098 -20.547 2.564 1 66.5 704 ARG A C 1
ATOM 5721 O O . ARG A 1 704 ? -6.07 -20.031 2.115 1 66.5 704 ARG A O 1
ATOM 5728 N N . THR A 1 705 ? -7.406 -21.766 2.475 1 66.81 705 THR A N 1
ATOM 5729 C CA . THR A 1 705 ? -6.852 -22.5 1.342 1 66.81 705 THR A CA 1
ATOM 5730 C C . THR A 1 705 ? -7.902 -22.688 0.251 1 66.81 705 THR A C 1
ATOM 5732 O O . THR A 1 705 ? -9.094 -22.812 0.544 1 66.81 705 THR A O 1
ATOM 5735 N N . TYR A 1 706 ? -7.523 -22.609 -0.917 1 71.25 706 TYR A N 1
ATOM 5736 C CA . TYR A 1 706 ? -8.422 -22.844 -2.047 1 71.25 706 TYR A CA 1
ATOM 5737 C C . TYR A 1 706 ? -8.992 -24.25 -2.012 1 71.25 706 TYR A C 1
ATOM 5739 O O . TYR A 1 706 ? -8.258 -25.219 -1.798 1 71.25 706 TYR A O 1
ATOM 5747 N N . GLU A 1 707 ? -10.281 -24.297 -1.974 1 65.5 707 GLU A N 1
ATOM 5748 C CA . GLU A 1 707 ? -10.969 -25.562 -2.148 1 65.5 707 GLU A CA 1
ATOM 5749 C C . GLU A 1 707 ? -11.656 -25.641 -3.51 1 65.5 707 GLU A C 1
ATOM 5751 O O . GLU A 1 707 ? -12.383 -24.719 -3.895 1 65.5 707 GLU A O 1
ATOM 5756 N N . ALA A 1 708 ? -11.297 -26.656 -4.309 1 65.06 708 ALA A N 1
ATOM 5757 C CA . ALA A 1 708 ? -11.852 -26.797 -5.652 1 65.06 708 ALA A CA 1
ATOM 5758 C C . ALA A 1 708 ? -13.367 -26.969 -5.605 1 65.06 708 ALA A C 1
ATOM 5760 O O . ALA A 1 708 ? -13.914 -27.438 -4.602 1 65.06 708 ALA A O 1
ATOM 5761 N N . TYR A 1 709 ? -14.094 -26.469 -6.555 1 65 709 TYR A N 1
ATOM 5762 C CA . TYR A 1 709 ? -15.539 -26.609 -6.668 1 65 709 TYR A CA 1
ATOM 5763 C C . TYR A 1 709 ? -15.93 -28.062 -6.852 1 65 709 TYR A C 1
ATOM 5765 O O . TYR A 1 709 ? -15.203 -28.844 -7.484 1 65 709 TYR A O 1
ATOM 5773 N N . ASP A 1 710 ? -16.891 -28.453 -5.98 1 60.41 710 ASP A N 1
ATOM 5774 C CA . ASP A 1 710 ? -17.438 -29.797 -6.152 1 60.41 710 ASP A CA 1
ATOM 5775 C C . ASP A 1 710 ? -18.188 -29.922 -7.477 1 60.41 710 ASP A C 1
ATOM 5777 O O . ASP A 1 710 ? -19.125 -29.172 -7.742 1 60.41 710 ASP A O 1
ATOM 5781 N N . HIS A 1 711 ? -17.672 -30.672 -8.383 1 61.72 711 HIS A N 1
ATOM 5782 C CA . HIS A 1 711 ? -18.281 -30.891 -9.688 1 61.72 711 HIS A CA 1
ATOM 5783 C C . HIS A 1 711 ? -19.609 -31.641 -9.547 1 61.72 711 HIS A C 1
ATOM 5785 O O . HIS A 1 711 ? -20.391 -31.703 -10.5 1 61.72 711 HIS A O 1
ATOM 5791 N N . TYR A 1 712 ? -19.891 -32.062 -8.32 1 67.38 712 TYR A N 1
ATOM 5792 C CA . TYR A 1 712 ? -21.125 -32.844 -8.125 1 67.38 712 TYR A CA 1
ATOM 5793 C C . TYR A 1 712 ? -22.266 -31.922 -7.672 1 67.38 712 TYR A C 1
ATOM 5795 O O . TYR A 1 712 ? -22.031 -30.906 -7.012 1 67.38 712 TYR A O 1
ATOM 5803 N N . GLN A 1 713 ? -23.469 -32.219 -8.109 1 71.38 713 GLN A N 1
ATOM 5804 C CA . GLN A 1 713 ? -24.656 -31.469 -7.695 1 71.38 713 GLN A CA 1
ATOM 5805 C C . GLN A 1 713 ? -24.844 -31.547 -6.184 1 71.38 713 GLN A C 1
ATOM 5807 O O . GLN A 1 713 ? -24.688 -32.625 -5.586 1 71.38 713 GLN A O 1
ATOM 5812 N N . GLU A 1 714 ? -25.078 -30.375 -5.645 1 77 714 GLU A N 1
ATOM 5813 C CA . GLU A 1 714 ? -25.312 -30.328 -4.203 1 77 714 GLU A CA 1
ATOM 5814 C C . GLU A 1 714 ? -26.547 -31.125 -3.811 1 77 714 GLU A C 1
ATOM 5816 O O . GLU A 1 714 ? -27.562 -31.109 -4.52 1 77 714 GLU A O 1
ATOM 5821 N N . VAL A 1 715 ? -26.453 -31.969 -2.852 1 82.62 715 VAL A N 1
ATOM 5822 C CA . VAL A 1 715 ? -27.578 -32.688 -2.277 1 82.62 715 VAL A CA 1
ATOM 5823 C C . VAL A 1 715 ? -28.062 -31.984 -1.021 1 82.62 715 VAL A C 1
ATOM 5825 O O . VAL A 1 715 ? -27.297 -31.734 -0.091 1 82.62 715 VAL A O 1
ATOM 5828 N N . THR A 1 716 ? -29.312 -31.438 -1.124 1 88 716 THR A N 1
ATOM 5829 C CA . THR A 1 716 ? -29.875 -30.719 0.011 1 88 716 THR A CA 1
ATOM 5830 C C . THR A 1 716 ? -31.156 -31.359 0.486 1 88 716 THR A C 1
ATOM 5832 O O . THR A 1 716 ? -31.844 -32.062 -0.282 1 88 716 THR A O 1
ATOM 5835 N N . ARG A 1 717 ? -31.469 -31.234 1.804 1 90.38 717 ARG A N 1
ATOM 5836 C CA . ARG A 1 717 ? -32.75 -31.641 2.408 1 90.38 717 ARG A CA 1
ATOM 5837 C C . ARG A 1 717 ? -33.219 -30.625 3.438 1 90.38 717 ARG A C 1
ATOM 5839 O O . ARG A 1 717 ? -32.406 -30.109 4.227 1 90.38 717 ARG A O 1
ATOM 5846 N N . ASP A 1 718 ? -34.469 -30.234 3.293 1 90.62 718 ASP A N 1
ATOM 5847 C CA . ASP A 1 718 ? -35.062 -29.344 4.273 1 90.62 718 ASP A CA 1
ATOM 5848 C C . ASP A 1 718 ? -35.719 -30.141 5.406 1 90.62 718 ASP A C 1
ATOM 5850 O O . ASP A 1 718 ? -36.531 -31.016 5.156 1 90.62 718 ASP A O 1
ATOM 5854 N N . ILE A 1 719 ? -35.312 -29.828 6.586 1 92.5 719 ILE A N 1
ATOM 5855 C CA . ILE A 1 719 ? -35.875 -30.5 7.758 1 92.5 719 ILE A CA 1
ATOM 5856 C C . ILE A 1 719 ? -36.406 -29.469 8.75 1 92.5 719 ILE A C 1
ATOM 5858 O O . ILE A 1 719 ? -35.719 -28.469 9.031 1 92.5 719 ILE A O 1
ATOM 5862 N N . THR A 1 720 ? -37.562 -29.656 9.188 1 90.81 720 THR A N 1
ATOM 5863 C CA . THR A 1 720 ? -38.125 -28.781 10.203 1 90.81 720 THR A CA 1
ATOM 5864 C C . THR A 1 720 ? -37.906 -29.359 11.594 1 90.81 720 THR A C 1
ATOM 5866 O O . THR A 1 720 ? -38.375 -30.469 11.883 1 90.81 720 THR A O 1
ATOM 5869 N N . PHE A 1 721 ? -37.25 -28.594 12.391 1 89.75 721 PHE A N 1
ATOM 5870 C CA . PHE A 1 721 ? -37 -28.984 13.773 1 89.75 721 PHE A CA 1
ATOM 5871 C C . PHE A 1 721 ? -37.844 -28.156 14.734 1 89.75 721 PHE A C 1
ATOM 5873 O O . PHE A 1 721 ? -38.062 -26.969 14.523 1 89.75 721 PHE A O 1
ATOM 5880 N N . GLN A 1 722 ? -38.344 -28.828 15.648 1 85.75 722 GLN A N 1
ATOM 5881 C CA . GLN A 1 722 ? -39.125 -28.172 16.703 1 85.75 722 GLN A CA 1
ATOM 5882 C C . GLN A 1 722 ? -38.375 -28.188 18.031 1 85.75 722 GLN A C 1
ATOM 5884 O O . GLN A 1 722 ? -38 -29.25 18.547 1 85.75 722 GLN A O 1
ATOM 5889 N N . LEU A 1 723 ? -38.062 -26.984 18.484 1 81.88 723 LEU A N 1
ATOM 5890 C CA . LEU A 1 723 ? -37.344 -26.844 19.75 1 81.88 723 LEU A CA 1
ATOM 5891 C C . LEU A 1 723 ? -38.344 -26.672 20.906 1 81.88 723 LEU A C 1
ATOM 5893 O O . LEU A 1 723 ? -39.25 -25.859 20.812 1 81.88 723 LEU A O 1
ATOM 5897 N N . LYS A 1 724 ? -38.188 -27.469 21.922 1 72.75 724 LYS A N 1
ATOM 5898 C CA . LYS A 1 724 ? -38.969 -27.266 23.141 1 72.75 724 LYS A CA 1
ATOM 5899 C C . LYS A 1 724 ? -38.562 -25.984 23.859 1 72.75 724 LYS A C 1
ATOM 5901 O O . LYS A 1 724 ? -37.438 -25.484 23.656 1 72.75 724 LYS A O 1
ATOM 5906 N N . ASN A 1 725 ? -39.375 -25.438 24.578 1 65.25 725 ASN A N 1
ATOM 5907 C CA . ASN A 1 725 ? -39.188 -24.156 25.25 1 65.25 725 ASN A CA 1
ATOM 5908 C C . ASN A 1 725 ? -37.906 -24.156 26.078 1 65.25 725 ASN A C 1
ATOM 5910 O O . ASN A 1 725 ? -37.25 -23.125 26.234 1 65.25 725 ASN A O 1
ATOM 5914 N N . GLU A 1 726 ? -37.531 -25.328 26.469 1 65.94 726 GLU A N 1
ATOM 5915 C CA . GLU A 1 726 ? -36.375 -25.406 27.359 1 65.94 726 GLU A CA 1
ATOM 5916 C C . GLU A 1 726 ? -35.062 -25.469 26.578 1 65.94 726 GLU A C 1
ATOM 5918 O O . GLU A 1 726 ? -34 -25.234 27.141 1 65.94 726 GLU A O 1
ATOM 5923 N N . VAL A 1 727 ? -35.125 -25.688 25.312 1 68.06 727 VAL A N 1
ATOM 5924 C CA . VAL A 1 727 ? -33.906 -25.844 24.531 1 68.06 727 VAL A CA 1
ATOM 5925 C C . VAL A 1 727 ? -33.562 -24.516 23.844 1 68.06 727 VAL A C 1
ATOM 5927 O O . VAL A 1 727 ? -34.375 -23.953 23.125 1 68.06 727 VAL A O 1
ATOM 5930 N N . ASP A 1 728 ? -32.375 -24.125 24.203 1 72.75 728 ASP A N 1
ATOM 5931 C CA . ASP A 1 728 ? -31.906 -22.875 23.609 1 72.75 728 ASP A CA 1
ATOM 5932 C C . ASP A 1 728 ? -31.438 -23.078 22.172 1 72.75 728 ASP A C 1
ATOM 5934 O O . ASP A 1 728 ? -31.031 -24.188 21.797 1 72.75 728 ASP A O 1
ATOM 5938 N N . PHE A 1 729 ? -31.641 -22.078 21.344 1 78.31 729 PHE A N 1
ATOM 5939 C CA . PHE A 1 729 ? -31.281 -22.094 19.938 1 78.31 729 PHE A CA 1
ATOM 5940 C C . PHE A 1 729 ? -29.812 -22.422 19.75 1 78.31 729 PHE A C 1
ATOM 5942 O O . PHE A 1 729 ? -29.438 -23.141 18.828 1 78.31 729 PHE A O 1
ATOM 5949 N N . ASN A 1 730 ? -29.078 -22.016 20.672 1 75.88 730 ASN A N 1
ATOM 5950 C CA . ASN A 1 730 ? -27.641 -22.266 20.562 1 75.88 730 ASN A CA 1
ATOM 5951 C C . ASN A 1 730 ? -27.328 -23.75 20.688 1 75.88 730 ASN A C 1
ATOM 5953 O O . ASN A 1 730 ? -26.422 -24.266 20.016 1 75.88 730 ASN A O 1
ATOM 5957 N N . SER A 1 731 ? -28.062 -24.344 21.578 1 76.44 731 SER A N 1
ATOM 5958 C CA . SER A 1 731 ? -27.875 -25.797 21.734 1 76.44 731 SER A CA 1
ATOM 5959 C C . SER A 1 731 ? -28.219 -26.531 20.438 1 76.44 731 SER A C 1
ATOM 5961 O O . SER A 1 731 ? -27.5 -27.453 20.047 1 76.44 731 SER A O 1
ATOM 5963 N N . PHE A 1 732 ? -29.281 -26.031 19.844 1 82.25 732 PHE A N 1
ATOM 5964 C CA . PHE A 1 732 ? -29.688 -26.578 18.562 1 82.25 732 PHE A CA 1
ATOM 5965 C C . PHE A 1 732 ? -28.578 -26.406 17.516 1 82.25 732 PHE A C 1
ATOM 5967 O O . PHE A 1 732 ? -28.234 -27.375 16.828 1 82.25 732 PHE A O 1
ATOM 5974 N N . ILE A 1 733 ? -27.984 -25.25 17.422 1 83.25 733 ILE A N 1
ATOM 5975 C CA . ILE A 1 733 ? -26.938 -24.938 16.453 1 83.25 733 ILE A CA 1
ATOM 5976 C C . ILE A 1 733 ? -25.703 -25.812 16.734 1 83.25 733 ILE A C 1
ATOM 5978 O O . ILE A 1 733 ? -25.094 -26.328 15.805 1 83.25 733 ILE A O 1
ATOM 5982 N N . ASN A 1 734 ? -25.422 -26.016 17.922 1 80.31 734 ASN A N 1
ATOM 5983 C CA . ASN A 1 734 ? -24.266 -26.828 18.297 1 80.31 734 ASN A CA 1
ATOM 5984 C C . ASN A 1 734 ? -24.438 -28.281 17.844 1 80.31 734 ASN A C 1
ATOM 5986 O O . ASN A 1 734 ? -23.484 -28.906 17.375 1 80.31 734 ASN A O 1
ATOM 5990 N N . VAL A 1 735 ? -25.625 -28.734 18 1 85.75 735 VAL A N 1
ATOM 5991 C CA . VAL A 1 735 ? -25.906 -30.125 17.641 1 85.75 735 VAL A CA 1
ATOM 5992 C C . VAL A 1 735 ? -25.781 -30.297 16.141 1 85.75 735 VAL A C 1
ATOM 5994 O O . VAL A 1 735 ? -25.109 -31.219 15.664 1 85.75 735 VAL A O 1
ATOM 5997 N N . ILE A 1 736 ? -26.312 -29.359 15.438 1 87.25 736 ILE A N 1
ATOM 5998 C CA . ILE A 1 736 ? -26.281 -29.484 13.984 1 87.25 736 ILE A CA 1
ATOM 5999 C C . ILE A 1 736 ? -24.844 -29.328 13.492 1 87.25 736 ILE A C 1
ATOM 6001 O O . ILE A 1 736 ? -24.422 -30.047 12.586 1 87.25 736 ILE A O 1
ATOM 6005 N N . ASN A 1 737 ? -24.141 -28.469 14.047 1 86.44 737 ASN A N 1
ATOM 6006 C CA . ASN A 1 737 ? -22.766 -28.234 13.648 1 86.44 737 ASN A CA 1
ATOM 6007 C C . ASN A 1 737 ? -21.875 -29.438 13.969 1 86.44 737 ASN A C 1
ATOM 6009 O O . ASN A 1 737 ? -20.844 -29.641 13.328 1 86.44 737 ASN A O 1
ATOM 6013 N N . SER A 1 738 ? -22.172 -30.203 14.953 1 85.56 738 SER A N 1
ATOM 6014 C CA . SER A 1 738 ? -21.391 -31.359 15.352 1 85.56 738 SER A CA 1
ATOM 6015 C C . SER A 1 738 ? -21.531 -32.5 14.344 1 85.56 738 SER A C 1
ATOM 6017 O O . SER A 1 738 ? -20.734 -33.438 14.344 1 85.56 738 SER A O 1
ATOM 6019 N N . PHE A 1 739 ? -22.562 -32.375 13.539 1 89.38 739 PHE A N 1
ATOM 6020 C CA . PHE A 1 739 ? -22.781 -33.375 12.508 1 89.38 739 PHE A CA 1
ATOM 6021 C C . PHE A 1 739 ? -21.828 -33.156 11.336 1 89.38 739 PHE A C 1
ATOM 6023 O O . PHE A 1 739 ? -22.031 -32.25 10.523 1 89.38 739 PHE A O 1
ATOM 6030 N N . ASN A 1 740 ? -20.797 -33.875 11.133 1 86.5 740 ASN A N 1
ATOM 6031 C CA . ASN A 1 740 ? -19.641 -33.656 10.266 1 86.5 740 ASN A CA 1
ATOM 6032 C C . ASN A 1 740 ? -19.969 -33.969 8.812 1 86.5 740 ASN A C 1
ATOM 6034 O O . ASN A 1 740 ? -19.172 -33.688 7.918 1 86.5 740 ASN A O 1
ATOM 6038 N N . LYS A 1 741 ? -21.109 -34.531 8.562 1 88.12 741 LYS A N 1
ATOM 6039 C CA . LYS A 1 741 ? -21.422 -34.969 7.195 1 88.12 741 LYS A CA 1
ATOM 6040 C C . LYS A 1 741 ? -22.078 -33.844 6.41 1 88.12 741 LYS A C 1
ATOM 6042 O O . LYS A 1 741 ? -22.328 -33.969 5.207 1 88.12 741 LYS A O 1
ATOM 6047 N N . LEU A 1 742 ? -22.375 -32.75 7.109 1 88.06 742 LEU A N 1
ATOM 6048 C CA . LEU A 1 742 ? -22.938 -31.578 6.438 1 88.06 742 LEU A CA 1
ATOM 6049 C C . LEU A 1 742 ? -21.844 -30.609 6.004 1 88.06 742 LEU A C 1
ATOM 6051 O O . LEU A 1 742 ? -20.875 -30.391 6.738 1 88.06 742 LEU A O 1
ATOM 6055 N N . SER A 1 743 ? -21.953 -30.281 4.738 1 83.12 743 SER A N 1
ATOM 6056 C CA . SER A 1 743 ? -21.047 -29.234 4.301 1 83.12 743 SER A CA 1
ATOM 6057 C C . SER A 1 743 ? -21.453 -27.875 4.859 1 83.12 743 SER A C 1
ATOM 6059 O O . SER A 1 743 ? -20.609 -27.062 5.219 1 83.12 743 SER A O 1
ATOM 6061 N N . LYS A 1 744 ? -22.734 -27.547 4.895 1 85.25 744 LYS A N 1
ATOM 6062 C CA . LYS A 1 744 ? -23.297 -26.328 5.453 1 85.25 744 LYS A CA 1
ATOM 6063 C C . LYS A 1 744 ? -24.781 -26.5 5.75 1 85.25 744 LYS A C 1
ATOM 6065 O O . LYS A 1 744 ? -25.406 -27.484 5.328 1 85.25 744 LYS A O 1
ATOM 6070 N N . TRP A 1 745 ? -25.359 -25.672 6.559 1 87.19 745 TRP A N 1
ATOM 6071 C CA . TRP A 1 745 ? -26.797 -25.625 6.828 1 87.19 745 TRP A CA 1
ATOM 6072 C C . TRP A 1 745 ? -27.281 -24.188 6.977 1 87.19 745 TRP A C 1
ATOM 6074 O O . TRP A 1 745 ? -26.484 -23.297 7.262 1 87.19 745 TRP A O 1
ATOM 6084 N N . GLU A 1 746 ? -28.547 -23.953 6.59 1 85.56 746 GLU A N 1
ATOM 6085 C CA . GLU A 1 746 ? -29.125 -22.625 6.734 1 85.56 746 GLU A CA 1
ATOM 6086 C C . GLU A 1 746 ? -30.578 -22.688 7.18 1 85.56 746 GLU A C 1
ATOM 6088 O O . GLU A 1 746 ? -31.312 -23.609 6.805 1 85.56 746 GLU A O 1
ATOM 6093 N N . ILE A 1 747 ? -30.969 -21.75 8.008 1 84.06 747 ILE A N 1
ATOM 6094 C CA . ILE A 1 747 ? -32.375 -21.641 8.398 1 84.06 747 ILE A CA 1
ATOM 6095 C C . ILE A 1 747 ? -33.156 -20.984 7.273 1 84.06 747 ILE A C 1
ATOM 6097 O O . ILE A 1 747 ? -32.844 -19.891 6.832 1 84.06 747 ILE A O 1
ATOM 6101 N N . ILE A 1 748 ? -34.156 -21.609 6.832 1 81.06 748 ILE A N 1
ATOM 6102 C CA . ILE A 1 748 ? -34.906 -21.078 5.699 1 81.06 748 ILE A CA 1
ATOM 6103 C C . ILE A 1 748 ? -36.219 -20.484 6.184 1 81.06 748 ILE A C 1
ATOM 6105 O O . ILE A 1 748 ? -36.844 -19.672 5.492 1 81.06 748 ILE A O 1
ATOM 6109 N N . SER A 1 749 ? -36.719 -21 7.332 1 81.88 749 SER A N 1
ATOM 6110 C CA . SER A 1 749 ? -37.938 -20.453 7.883 1 81.88 749 SER A CA 1
ATOM 6111 C C . SER A 1 749 ? -38.031 -20.672 9.391 1 81.88 749 SER A C 1
ATOM 6113 O O . SER A 1 749 ? -37.469 -21.641 9.906 1 81.88 749 SER A O 1
ATOM 6115 N N . ILE A 1 750 ? -38.594 -19.594 10.062 1 81.25 750 ILE A N 1
ATOM 6116 C CA . ILE A 1 750 ? -38.844 -19.656 11.5 1 81.25 750 ILE A CA 1
ATOM 6117 C C . ILE A 1 750 ? -40.312 -19.453 11.789 1 81.25 750 ILE A C 1
ATOM 6119 O O . ILE A 1 750 ? -40.938 -18.484 11.32 1 81.25 750 ILE A O 1
ATOM 6123 N N . PHE A 1 751 ? -40.844 -20.344 12.188 1 73.12 751 PHE A N 1
ATOM 6124 C CA . PHE A 1 751 ? -42.25 -20.234 12.609 1 73.12 751 PHE A CA 1
ATOM 6125 C C . PHE A 1 751 ? -42.344 -20.141 14.133 1 73.12 751 PHE A C 1
ATOM 6127 O O . PHE A 1 751 ? -41.938 -21.062 14.844 1 73.12 751 PHE A O 1
ATOM 6134 N N . ASP A 1 752 ? -42.531 -18.828 14.609 1 62.28 752 ASP A N 1
ATOM 6135 C CA . ASP A 1 752 ? -42.688 -18.594 16.047 1 62.28 752 ASP A CA 1
ATOM 6136 C C . ASP A 1 752 ? -44.156 -18.734 16.469 1 62.28 752 ASP A C 1
ATOM 6138 O O . ASP A 1 752 ? -45 -18 15.969 1 62.28 752 ASP A O 1
ATOM 6142 N N . ALA A 1 753 ? -44.5 -19.672 17.141 1 50.28 753 ALA A N 1
ATOM 6143 C CA . ALA A 1 753 ? -45.844 -19.891 17.656 1 50.28 753 ALA A CA 1
ATOM 6144 C C . ALA A 1 753 ? -46.25 -18.797 18.656 1 50.28 753 ALA A C 1
ATOM 6146 O O . ALA A 1 753 ? -47.406 -18.75 19.109 1 50.28 753 ALA A O 1
ATOM 6147 N N . THR A 1 754 ? -45.406 -18.031 19.109 1 48.16 754 THR A N 1
ATOM 6148 C CA . THR A 1 754 ? -45.875 -17.156 20.172 1 48.16 754 THR A CA 1
ATOM 6149 C C . THR A 1 754 ? -47 -16.234 19.672 1 48.16 754 THR A C 1
ATOM 6151 O O . THR A 1 754 ? -47.844 -15.805 20.453 1 48.16 754 THR A O 1
ATOM 6154 N N . ASN A 1 755 ? -46.906 -15.68 18.438 1 46 755 ASN A N 1
ATOM 6155 C CA . ASN A 1 755 ? -47.969 -14.711 18.109 1 46 755 ASN A CA 1
ATOM 6156 C C . ASN A 1 755 ? -49.312 -15.375 17.938 1 46 755 ASN A C 1
ATOM 6158 O O . ASN A 1 755 ? -50.312 -14.703 17.641 1 46 755 ASN A O 1
ATOM 6162 N N . GLN A 1 756 ? -49.375 -16.578 17.656 1 42.84 756 GLN A N 1
ATOM 6163 C CA . GLN A 1 756 ? -50.719 -17.109 17.641 1 42.84 756 GLN A CA 1
ATOM 6164 C C . GLN A 1 756 ? -51.219 -17.391 19.062 1 42.84 756 GLN A C 1
ATOM 6166 O O . GLN A 1 756 ? -50.688 -18.25 19.75 1 42.84 756 GLN A O 1
ATOM 6171 N N . ILE A 1 757 ? -51.594 -16.359 19.719 1 41.31 757 ILE A N 1
ATOM 6172 C CA . ILE A 1 757 ? -52.312 -16.391 21 1 41.31 757 ILE A CA 1
ATOM 6173 C C . ILE A 1 757 ? -53.344 -17.516 20.969 1 41.31 757 ILE A C 1
ATOM 6175 O O . ILE A 1 757 ? -54.375 -17.391 20.297 1 41.31 757 ILE A O 1
ATOM 6179 N N . ASP A 1 758 ? -53.125 -18.703 20.562 1 40.34 758 ASP A N 1
ATOM 6180 C CA . ASP A 1 758 ? -54.281 -19.484 20.938 1 40.34 758 ASP A CA 1
ATOM 6181 C C . ASP A 1 758 ? -54.594 -19.344 22.438 1 40.34 758 ASP A C 1
ATOM 6183 O O . ASP A 1 758 ? -53.688 -19.078 23.234 1 40.34 758 ASP A O 1
ATOM 6187 N N . THR A 1 759 ? -55.875 -19.047 22.875 1 42.34 759 THR A N 1
ATOM 6188 C CA . THR A 1 759 ? -56.469 -18.906 24.188 1 42.34 759 THR A CA 1
ATOM 6189 C C . THR A 1 759 ? -55.75 -19.797 25.203 1 42.34 759 THR A C 1
ATOM 6191 O O . THR A 1 759 ? -55.844 -19.562 26.406 1 42.34 759 THR A O 1
ATOM 6194 N N . ASN A 1 760 ? -55.719 -21.172 24.922 1 40.84 760 ASN A N 1
ATOM 6195 C CA . ASN A 1 760 ? -55.219 -22 26.016 1 40.84 760 ASN A CA 1
ATOM 6196 C C . ASN A 1 760 ? -53.688 -21.844 26.156 1 40.84 760 ASN A C 1
ATOM 6198 O O . ASN A 1 760 ? -52.969 -21.766 25.156 1 40.84 760 ASN A O 1
ATOM 6202 N N . LYS A 1 761 ? -53.062 -21.359 27.203 1 48.06 761 LYS A N 1
ATOM 6203 C CA . LYS A 1 761 ? -51.781 -21.078 27.812 1 48.06 761 LYS A CA 1
ATOM 6204 C C . LYS A 1 761 ? -50.688 -22 27.281 1 48.06 761 LYS A C 1
ATOM 6206 O O . LYS A 1 761 ? -49.625 -22.125 27.875 1 48.06 761 LYS A O 1
ATOM 6211 N N . THR A 1 762 ? -50.969 -23.031 26.547 1 45.38 762 THR A N 1
ATOM 6212 C CA . THR A 1 762 ? -49.875 -23.953 26.219 1 45.38 762 THR A CA 1
ATOM 6213 C C . THR A 1 762 ? -48.938 -23.359 25.172 1 45.38 762 THR A C 1
ATOM 6215 O O . THR A 1 762 ? -49.406 -22.875 24.125 1 45.38 762 THR A O 1
ATOM 6218 N N . TYR A 1 763 ? -47.844 -22.875 25.5 1 48.81 763 TYR A N 1
ATOM 6219 C CA . TYR A 1 763 ? -46.781 -22.328 24.703 1 48.81 763 TYR A CA 1
ATOM 6220 C C . TYR A 1 763 ? -46.438 -23.234 23.516 1 48.81 763 TYR A C 1
ATOM 6222 O O . TYR A 1 763 ? -46.375 -24.469 23.672 1 48.81 763 TYR A O 1
ATOM 6230 N N . GLN A 1 764 ? -46.719 -22.891 22.312 1 59.69 764 GLN A N 1
ATOM 6231 C CA . GLN A 1 764 ? -46.312 -23.719 21.172 1 59.69 764 GLN A CA 1
ATOM 6232 C C . GLN A 1 764 ? -44.844 -23.531 20.844 1 59.69 764 GLN A C 1
ATOM 6234 O O . GLN A 1 764 ? -44.344 -22.406 20.875 1 59.69 764 GLN A O 1
ATOM 6239 N N . PRO A 1 765 ? -44.031 -24.609 20.703 1 67.88 765 PRO A N 1
ATOM 6240 C CA . PRO A 1 765 ? -42.594 -24.641 20.438 1 67.88 765 PRO A CA 1
ATOM 6241 C C . PRO A 1 765 ? -42.219 -23.938 19.125 1 67.88 765 PRO A C 1
ATOM 6243 O O . PRO A 1 765 ? -43.062 -23.828 18.219 1 67.88 765 PRO A O 1
ATOM 6246 N N . THR A 1 766 ? -41.125 -23.141 19.031 1 77.94 766 THR A N 1
ATOM 6247 C CA . THR A 1 766 ? -40.594 -22.531 17.828 1 77.94 766 THR A CA 1
ATOM 6248 C C . THR A 1 766 ? -40.094 -23.594 16.859 1 77.94 766 THR A C 1
ATOM 6250 O O . THR A 1 766 ? -39.406 -24.531 17.25 1 77.94 766 THR A O 1
ATOM 6253 N N . LYS A 1 767 ? -40.562 -23.547 15.648 1 84.12 767 LYS A N 1
ATOM 6254 C CA . LYS A 1 767 ? -40.156 -24.469 14.594 1 84.12 767 LYS A CA 1
ATOM 6255 C C . LYS A 1 767 ? -39.156 -23.812 13.656 1 84.12 767 LYS A C 1
ATOM 6257 O O . LYS A 1 767 ? -39.312 -22.656 13.266 1 84.12 767 LYS A O 1
ATOM 6262 N N . TYR A 1 768 ? -38.062 -24.453 13.461 1 87.75 768 TYR A N 1
ATOM 6263 C CA . TYR A 1 768 ? -37.031 -24.016 12.539 1 87.75 768 TYR A CA 1
ATOM 6264 C C . TYR A 1 768 ? -36.906 -24.969 11.352 1 87.75 768 TYR A C 1
ATOM 6266 O O . TYR A 1 768 ? -36.656 -26.156 11.523 1 87.75 768 TYR A O 1
ATOM 6274 N N . THR A 1 769 ? -37.156 -24.484 10.188 1 88.38 769 THR A N 1
ATOM 6275 C CA . THR A 1 769 ? -36.844 -25.25 8.992 1 88.38 769 THR A CA 1
ATOM 6276 C C . THR A 1 769 ? -35.406 -25 8.547 1 88.38 769 THR A C 1
ATOM 6278 O O . THR A 1 769 ? -35.031 -23.844 8.273 1 88.38 769 THR A O 1
ATOM 6281 N N . VAL A 1 770 ? -34.688 -26.078 8.555 1 90.12 770 VAL A N 1
ATOM 6282 C CA . VAL A 1 770 ? -33.281 -25.969 8.234 1 90.12 770 VAL A CA 1
ATOM 6283 C C . VAL A 1 770 ? -32.969 -26.703 6.934 1 90.12 770 VAL A C 1
ATOM 6285 O O . VAL A 1 770 ? -33.406 -27.844 6.75 1 90.12 770 VAL A O 1
ATOM 6288 N N . ARG A 1 771 ? -32.312 -26.047 6.066 1 90.94 771 ARG A N 1
ATOM 6289 C CA . ARG A 1 771 ? -31.766 -26.688 4.871 1 90.94 771 ARG A CA 1
ATOM 6290 C C . ARG A 1 771 ? -30.359 -27.203 5.121 1 90.94 771 ARG A C 1
ATOM 6292 O O . ARG A 1 771 ? -29.453 -26.438 5.445 1 90.94 771 ARG A O 1
ATOM 6299 N N . CYS A 1 772 ? -30.203 -28.484 4.895 1 91.06 772 CYS A N 1
ATOM 6300 C CA . CYS A 1 772 ? -28.922 -29.141 5.148 1 91.06 772 CYS A CA 1
ATOM 6301 C C . CYS A 1 772 ? -28.25 -29.547 3.84 1 91.06 772 CYS A C 1
ATOM 6303 O O . CYS A 1 772 ? -28.875 -30.156 2.979 1 91.06 772 CYS A O 1
ATOM 6305 N N . TYR A 1 773 ? -27.062 -29.172 3.758 1 87.81 773 TYR A N 1
ATOM 6306 C CA . TYR A 1 773 ? -26.266 -29.531 2.59 1 87.81 773 TYR A CA 1
ATOM 6307 C C . TYR A 1 773 ? -25.281 -30.656 2.92 1 87.81 773 TYR A C 1
ATOM 6309 O O . TYR A 1 773 ? -24.5 -30.547 3.877 1 87.81 773 TYR A O 1
ATOM 6317 N N . LEU A 1 774 ? -25.219 -31.688 2.078 1 87.88 774 LEU A N 1
ATOM 6318 C CA . LEU A 1 774 ? -24.344 -32.844 2.33 1 87.88 774 LEU A CA 1
ATOM 6319 C C . LEU A 1 774 ? -22.969 -32.594 1.747 1 87.88 774 LEU A C 1
ATOM 6321 O O . LEU A 1 774 ? -22.828 -32.031 0.662 1 87.88 774 LEU A O 1
ATOM 6325 N N . LYS A 1 775 ? -21.969 -33 2.445 1 82.69 775 LYS A N 1
ATOM 6326 C CA . LYS A 1 775 ? -20.609 -32.969 1.926 1 82.69 775 LYS A CA 1
ATOM 6327 C C . LYS A 1 775 ? -20.406 -34.062 0.882 1 82.69 775 LYS A C 1
ATOM 6329 O O . LYS A 1 775 ? -20.578 -35.25 1.174 1 82.69 775 LYS A O 1
ATOM 6334 N N . GLN A 1 776 ? -20.188 -33.531 -0.364 1 74.69 776 GLN A N 1
ATOM 6335 C CA . GLN A 1 776 ? -20.031 -34.531 -1.417 1 74.69 776 GLN A CA 1
ATOM 6336 C C . GLN A 1 776 ? -18.562 -34.875 -1.658 1 74.69 776 GLN A C 1
ATOM 6338 O O . GLN A 1 776 ? -17.719 -33.969 -1.719 1 74.69 776 GLN A O 1
ATOM 6343 N N . GLY A 1 777 ? -17.891 -35.562 -1.01 1 62.28 777 GLY A N 1
ATOM 6344 C CA . GLY A 1 777 ? -16.516 -36 -1.268 1 62.28 777 GLY A CA 1
ATOM 6345 C C . GLY A 1 777 ? -16.281 -36.375 -2.715 1 62.28 777 GLY A C 1
ATOM 6346 O O . GLY A 1 777 ? -16.594 -35.625 -3.627 1 62.28 777 GLY A O 1
ATOM 6347 N N . ASP A 1 778 ? -15.602 -37.406 -3.049 1 64.31 778 ASP A N 1
ATOM 6348 C CA . ASP A 1 778 ? -15.188 -37.906 -4.359 1 64.31 778 ASP A CA 1
ATOM 6349 C C . ASP A 1 778 ? -16.25 -38.812 -4.953 1 64.31 778 ASP A C 1
ATOM 6351 O O . ASP A 1 778 ? -16.031 -39.438 -5.992 1 64.31 778 ASP A O 1
ATOM 6355 N N . LYS A 1 779 ? -17.516 -38.938 -4.32 1 69.62 779 LYS A N 1
ATOM 6356 C CA . LYS A 1 779 ?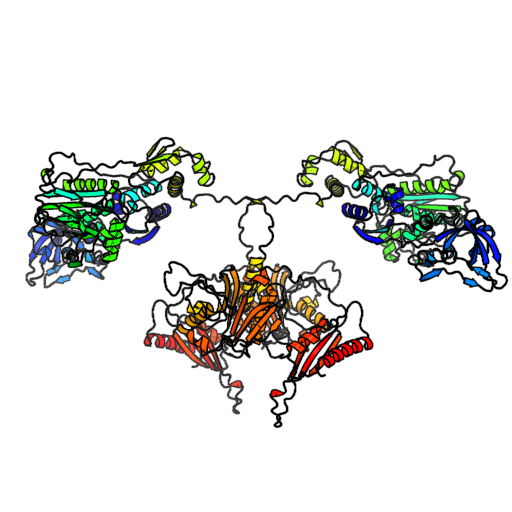 -18.5 -39.844 -4.852 1 69.62 779 LYS A CA 1
ATOM 6357 C C . LYS A 1 779 ? -19.906 -39.25 -4.828 1 69.62 779 LYS A C 1
ATOM 6359 O O . LYS A 1 779 ? -20.188 -38.375 -3.998 1 69.62 779 LYS A O 1
ATOM 6364 N N . THR A 1 780 ? -20.703 -39.469 -5.855 1 75.81 780 THR A N 1
ATOM 6365 C CA . THR A 1 780 ? -22.125 -39.156 -5.875 1 75.81 780 THR A CA 1
ATOM 6366 C C . THR A 1 780 ? -22.906 -40.125 -4.973 1 75.81 780 THR A C 1
ATOM 6368 O O . THR A 1 780 ? -22.734 -41.344 -5.047 1 75.81 780 THR A O 1
ATOM 6371 N N . TYR A 1 781 ? -23.656 -39.531 -4.051 1 80.44 781 TYR A N 1
ATOM 6372 C CA . TYR A 1 781 ? -24.422 -40.344 -3.107 1 80.44 781 TYR A CA 1
ATOM 6373 C C . TYR A 1 781 ? -25.625 -40.969 -3.783 1 80.44 781 TYR A C 1
ATOM 6375 O O . TYR A 1 781 ? -26.266 -40.344 -4.641 1 80.44 781 TYR A O 1
ATOM 6383 N N . THR A 1 782 ? -25.859 -42.219 -3.512 1 82.69 782 THR A N 1
ATOM 6384 C CA . THR A 1 782 ? -27.109 -42.844 -3.91 1 82.69 782 THR A CA 1
ATOM 6385 C C . THR A 1 782 ? -28.25 -42.406 -3.01 1 82.69 782 THR A C 1
ATOM 6387 O O . THR A 1 782 ? -28.016 -41.875 -1.922 1 82.69 782 THR A O 1
ATOM 6390 N N . THR A 1 783 ? -29.516 -42.406 -3.414 1 87.44 783 THR A N 1
ATOM 6391 C CA . THR A 1 783 ? -30.688 -42.031 -2.65 1 87.44 783 THR A CA 1
ATOM 6392 C C . THR A 1 783 ? -30.734 -42.75 -1.306 1 87.44 783 THR A C 1
ATOM 6394 O O . THR A 1 783 ? -31.109 -42.188 -0.291 1 87.44 783 THR A O 1
ATOM 6397 N N . LYS A 1 784 ? -30.312 -44 -1.362 1 87.56 784 LYS A N 1
ATOM 6398 C CA . LYS A 1 784 ? -30.297 -44.781 -0.124 1 87.56 784 LYS A CA 1
ATOM 6399 C C . LYS A 1 784 ? -29.281 -44.219 0.857 1 87.56 784 LYS A C 1
ATOM 6401 O O . LYS A 1 784 ? -29.547 -44.094 2.053 1 87.56 784 LYS A O 1
ATOM 6406 N N . GLU A 1 785 ? -28.125 -43.938 0.356 1 88.81 785 GLU A N 1
ATOM 6407 C CA . GLU A 1 785 ? -27.062 -43.375 1.194 1 88.81 785 GLU A CA 1
ATOM 6408 C C . GLU A 1 785 ? -27.484 -42.031 1.761 1 88.81 785 GLU A C 1
ATOM 6410 O O . GLU A 1 785 ? -27.203 -41.719 2.926 1 88.81 785 GLU A O 1
ATOM 6415 N N . ILE A 1 786 ? -28.156 -41.188 0.991 1 90.5 786 ILE A N 1
ATOM 6416 C CA . ILE A 1 786 ? -28.625 -39.844 1.408 1 90.5 786 ILE A CA 1
ATOM 6417 C C . ILE A 1 786 ? -29.609 -40 2.555 1 90.5 786 ILE A C 1
ATOM 6419 O O . ILE A 1 786 ? -29.516 -39.312 3.566 1 90.5 786 ILE A O 1
ATOM 6423 N N . ASN A 1 787 ? -30.516 -40.938 2.443 1 90.94 787 ASN A N 1
ATOM 6424 C CA . ASN A 1 787 ? -31.516 -41.156 3.475 1 90.94 787 ASN A CA 1
ATOM 6425 C C . ASN A 1 787 ? -30.891 -41.625 4.781 1 90.94 787 ASN A C 1
ATOM 6427 O O . ASN A 1 787 ? -31.297 -41.219 5.863 1 90.94 787 ASN A O 1
ATOM 6431 N N . GLN A 1 788 ? -29.953 -42.438 4.586 1 90.75 788 GLN A N 1
ATOM 6432 C CA . GLN A 1 788 ? -29.281 -42.938 5.773 1 90.75 788 GLN A CA 1
ATOM 6433 C C . GLN A 1 788 ? -28.594 -41.812 6.535 1 90.75 788 GLN A C 1
ATOM 6435 O O . GLN A 1 788 ? -28.641 -41.75 7.766 1 90.75 788 GLN A O 1
ATOM 6440 N N . ILE A 1 789 ? -27.938 -41 5.828 1 90.94 789 ILE A N 1
ATOM 6441 C CA . ILE A 1 789 ? -27.219 -39.875 6.43 1 90.94 789 ILE A CA 1
ATOM 6442 C C . ILE A 1 789 ? -28.203 -38.969 7.168 1 90.94 789 ILE A C 1
ATOM 6444 O O . ILE A 1 789 ? -27.953 -38.594 8.312 1 90.94 789 ILE A O 1
ATOM 6448 N N . PHE A 1 790 ? -29.328 -38.656 6.562 1 91.62 790 PHE A N 1
ATOM 6449 C CA . PHE A 1 790 ? -30.297 -37.75 7.188 1 91.62 790 PHE A CA 1
ATOM 6450 C C . PHE A 1 790 ? -31 -38.469 8.344 1 91.62 790 PHE A C 1
ATOM 6452 O O . PHE A 1 790 ? -31.375 -37.812 9.328 1 91.62 790 PHE A O 1
ATOM 6459 N N . ASP A 1 791 ? -31.141 -39.781 8.289 1 90.38 791 ASP A N 1
ATOM 6460 C CA . ASP A 1 791 ? -31.688 -40.5 9.422 1 90.38 791 ASP A CA 1
ATOM 6461 C C . ASP A 1 791 ? -30.75 -40.438 10.633 1 90.38 791 ASP A C 1
ATOM 6463 O O . ASP A 1 791 ? -31.203 -40.281 11.766 1 90.38 791 ASP A O 1
ATOM 6467 N N . GLU A 1 792 ? -29.516 -40.469 10.336 1 92.38 792 GLU A N 1
ATOM 6468 C CA . GLU A 1 792 ? -28.531 -40.281 11.406 1 92.38 792 GLU A CA 1
ATOM 6469 C C . GLU A 1 792 ? -28.641 -38.906 12.047 1 92.38 792 GLU A C 1
ATOM 6471 O O . GLU A 1 792 ? -28.547 -38.781 13.266 1 92.38 792 GLU A O 1
ATOM 6476 N N . LEU A 1 793 ? -28.812 -37.938 11.188 1 92.75 793 LEU A N 1
ATOM 6477 C CA . LEU A 1 793 ? -28.969 -36.594 11.695 1 92.75 793 LEU A CA 1
ATOM 6478 C C . LEU A 1 793 ? -30.219 -36.469 12.57 1 92.75 793 LEU A C 1
ATOM 6480 O O . LEU A 1 793 ? -30.172 -35.875 13.656 1 92.75 793 LEU A O 1
ATOM 6484 N N . ILE A 1 794 ? -31.344 -37.031 12.125 1 91.25 794 ILE A N 1
ATOM 6485 C CA . ILE A 1 794 ? -32.625 -37 12.836 1 91.25 794 ILE A CA 1
ATOM 6486 C C . ILE A 1 794 ? -32.469 -37.719 14.18 1 91.25 794 ILE A C 1
ATOM 6488 O O . ILE A 1 794 ? -32.969 -37.25 15.203 1 91.25 794 ILE A O 1
ATOM 6492 N N . ASP A 1 795 ? -31.75 -38.75 14.172 1 90.69 795 ASP A N 1
ATOM 6493 C CA . ASP A 1 795 ? -31.547 -39.5 15.398 1 90.69 795 ASP A CA 1
ATOM 6494 C C . ASP A 1 795 ? -30.703 -38.719 16.391 1 90.69 795 ASP A C 1
ATOM 6496 O O . ASP A 1 795 ? -31 -38.719 17.594 1 90.69 795 ASP A O 1
ATOM 6500 N N . LEU A 1 796 ? -29.688 -38.125 15.867 1 91.25 796 LEU A N 1
ATOM 6501 C CA . LEU A 1 796 ? -28.844 -37.281 16.719 1 91.25 796 LEU A CA 1
ATOM 6502 C C . LEU A 1 796 ? -29.672 -36.188 17.359 1 91.25 796 LEU A C 1
ATOM 6504 O O . LEU A 1 796 ? -29.5 -35.875 18.547 1 91.25 796 LEU A O 1
ATOM 6508 N N . MET A 1 797 ? -30.578 -35.594 16.641 1 89.81 797 MET A N 1
ATOM 6509 C CA . MET A 1 797 ? -31.422 -34.531 17.141 1 89.81 797 MET A CA 1
ATOM 6510 C C . MET A 1 797 ? -32.406 -35.031 18.188 1 89.81 797 MET A C 1
ATOM 6512 O O . MET A 1 797 ? -32.625 -34.406 19.203 1 89.81 797 MET A O 1
ATOM 6516 N N . LYS A 1 798 ? -32.938 -36.156 17.969 1 86.44 798 LYS A N 1
ATOM 6517 C CA . LYS A 1 798 ? -33.875 -36.781 18.906 1 86.44 798 LYS A CA 1
ATOM 6518 C C . LYS A 1 798 ? -33.188 -37.062 20.25 1 86.44 798 LYS A C 1
ATOM 6520 O O . LYS A 1 798 ? -33.812 -36.875 21.312 1 86.44 798 LYS A O 1
ATOM 6525 N N . THR A 1 799 ? -31.984 -37.406 20.156 1 87.19 799 THR A N 1
ATOM 6526 C CA . THR A 1 799 ? -31.234 -37.688 21.375 1 87.19 799 THR A CA 1
ATOM 6527 C C . THR A 1 799 ? -31.062 -36.438 22.219 1 87.19 799 THR A C 1
ATOM 6529 O O . THR A 1 799 ? -30.938 -36.5 23.438 1 87.19 799 THR A O 1
ATOM 6532 N N . LYS A 1 800 ? -31.031 -35.312 21.594 1 84.75 800 LYS A N 1
ATOM 6533 C CA . LYS A 1 800 ? -30.859 -34.062 22.297 1 84.75 800 LYS A CA 1
ATOM 6534 C C . LYS A 1 800 ? -32.188 -33.375 22.547 1 84.75 800 LYS A C 1
ATOM 6536 O O . LYS A 1 800 ? -32.25 -32.188 22.828 1 84.75 800 LYS A O 1
ATOM 6541 N N . GLN A 1 801 ? -33.312 -34.062 22.344 1 81.38 801 GLN A N 1
ATOM 6542 C CA . GLN A 1 801 ? -34.688 -33.625 22.641 1 81.38 801 GLN A CA 1
ATOM 6543 C C . GLN A 1 801 ? -35.156 -32.562 21.656 1 81.38 801 GLN A C 1
ATOM 6545 O O . GLN A 1 801 ? -35.875 -31.641 22.047 1 81.38 801 GLN A O 1
ATOM 6550 N N . ILE A 1 802 ? -34.625 -32.594 20.5 1 86.12 802 ILE A N 1
ATOM 6551 C CA . ILE A 1 802 ? -35.094 -31.75 19.406 1 86.12 802 ILE A CA 1
ATOM 6552 C C . ILE A 1 802 ? -36.062 -32.562 18.531 1 86.12 802 ILE A C 1
ATOM 6554 O O . ILE A 1 802 ? -35.719 -33.656 18.047 1 86.12 802 ILE A O 1
ATOM 6558 N N . LEU A 1 803 ? -37.188 -32.062 18.422 1 82.88 803 LEU A N 1
ATOM 6559 C CA . LEU A 1 803 ? -38.219 -32.812 17.719 1 82.88 803 LEU A CA 1
ATOM 6560 C C . LEU A 1 803 ? -38.219 -32.469 16.234 1 82.88 803 LEU A C 1
ATOM 6562 O O . LEU A 1 803 ? -37.75 -31.391 15.844 1 82.88 803 LEU A O 1
ATOM 6566 N N . ILE A 1 804 ? -38.656 -33.312 15.383 1 85.06 804 ILE A N 1
ATOM 6567 C CA . ILE A 1 804 ? -38.781 -33.094 13.945 1 85.06 804 ILE A CA 1
ATOM 6568 C C . ILE A 1 804 ? -40.25 -33.031 13.555 1 85.06 804 ILE A C 1
ATOM 6570 O O . ILE A 1 804 ? -41.062 -33.844 13.992 1 85.06 804 ILE A O 1
ATOM 6574 N N . MET B 1 1 ? 8.047 -40.156 -19.625 1 91.25 1 MET B N 1
ATOM 6575 C CA . MET B 1 1 ? 9.016 -41.25 -19.812 1 91.25 1 MET B CA 1
ATOM 6576 C C . MET B 1 1 ? 9.281 -41.969 -18.516 1 91.25 1 MET B C 1
ATOM 6578 O O . MET B 1 1 ? 9.398 -41.344 -17.453 1 91.25 1 MET B O 1
ATOM 6582 N N . LEU B 1 2 ? 9.32 -43.25 -18.625 1 94.06 2 LEU B N 1
ATOM 6583 C CA . LEU B 1 2 ? 9.633 -44.062 -17.469 1 94.06 2 LEU B CA 1
ATOM 6584 C C . LEU B 1 2 ? 11.133 -44.344 -17.375 1 94.06 2 LEU B C 1
ATOM 6586 O O . LEU B 1 2 ? 11.734 -44.844 -18.312 1 94.06 2 LEU B O 1
ATOM 6590 N N . LEU B 1 3 ? 11.633 -43.875 -16.281 1 94.56 3 LEU B N 1
ATOM 6591 C CA . LEU B 1 3 ? 13.07 -44.031 -16.062 1 94.56 3 LEU B CA 1
ATOM 6592 C C . LEU B 1 3 ? 13.359 -45.031 -14.945 1 94.56 3 LEU B C 1
ATOM 6594 O O . LEU B 1 3 ? 13.047 -44.75 -13.781 1 94.56 3 LEU B O 1
ATOM 6598 N N . SER B 1 4 ? 13.969 -46.094 -15.359 1 93.75 4 SER B N 1
ATOM 6599 C CA . SER B 1 4 ? 14.32 -47.156 -14.422 1 93.75 4 SER B CA 1
ATOM 6600 C C . SER B 1 4 ? 15.688 -46.875 -13.789 1 93.75 4 SER B C 1
ATOM 6602 O O . SER B 1 4 ? 16.672 -46.656 -14.492 1 93.75 4 SER B O 1
ATOM 6604 N N . LYS B 1 5 ? 15.711 -46.969 -12.477 1 94.56 5 LYS B N 1
ATOM 6605 C CA . LYS B 1 5 ? 16.969 -46.781 -11.758 1 94.56 5 LYS B CA 1
ATOM 6606 C C . LYS B 1 5 ? 17.984 -47.844 -12.148 1 94.56 5 LYS B C 1
ATOM 6608 O O . LYS B 1 5 ? 19.172 -47.562 -12.305 1 94.56 5 LYS B O 1
ATOM 6613 N N . LYS B 1 6 ? 17.531 -49.031 -12.406 1 91 6 LYS B N 1
ATOM 6614 C CA . LYS B 1 6 ? 18.406 -50.125 -12.781 1 91 6 LYS B CA 1
ATOM 6615 C C . LYS B 1 6 ? 18.984 -49.938 -14.188 1 91 6 LYS B C 1
ATOM 6617 O O . LYS B 1 6 ? 20.125 -50.281 -14.453 1 91 6 LYS B O 1
ATOM 6622 N N . VAL B 1 7 ? 18.125 -49.375 -15.008 1 91.62 7 VAL B N 1
ATOM 6623 C CA . VAL B 1 7 ? 18.625 -49.094 -16.359 1 91.62 7 VAL B CA 1
ATOM 6624 C C . VAL B 1 7 ? 19.688 -48 -16.297 1 91.62 7 VAL B C 1
ATOM 6626 O O . VAL B 1 7 ? 20.703 -48.062 -16.984 1 91.62 7 VAL B O 1
ATOM 6629 N N . ILE B 1 8 ? 19.484 -47 -15.461 1 94.81 8 ILE B N 1
ATOM 6630 C CA . ILE B 1 8 ? 20.453 -45.906 -15.289 1 94.81 8 ILE B CA 1
ATOM 6631 C C . ILE B 1 8 ? 21.781 -46.5 -14.797 1 94.81 8 ILE B C 1
ATOM 6633 O O . ILE B 1 8 ? 22.844 -46 -15.18 1 94.81 8 ILE B O 1
ATOM 6637 N N . ALA B 1 9 ? 21.688 -47.469 -13.953 1 93.25 9 ALA B N 1
ATOM 6638 C CA . ALA B 1 9 ? 22.859 -48.062 -13.336 1 93.25 9 ALA B CA 1
ATOM 6639 C C . ALA B 1 9 ? 23.797 -48.656 -14.391 1 93.25 9 ALA B C 1
ATOM 6641 O O . ALA B 1 9 ? 25 -48.812 -14.125 1 93.25 9 ALA B O 1
ATOM 6642 N N . ASN B 1 10 ? 23.234 -48.938 -15.602 1 89.94 10 ASN B N 1
ATOM 6643 C CA . ASN B 1 10 ? 24.078 -49.375 -16.688 1 89.94 10 ASN B CA 1
ATOM 6644 C C . ASN B 1 10 ? 25.047 -48.281 -17.141 1 89.94 10 ASN B C 1
ATOM 6646 O O . ASN B 1 10 ? 26.109 -48.594 -17.703 1 89.94 10 ASN B O 1
ATOM 6650 N N . PHE B 1 11 ? 24.688 -47.094 -16.797 1 94.75 11 PHE B N 1
ATOM 6651 C CA . PHE B 1 11 ? 25.5 -45.969 -17.219 1 94.75 11 PHE B CA 1
ATOM 6652 C C . PHE B 1 11 ? 26.172 -45.312 -16.016 1 94.75 11 PHE B C 1
ATOM 6654 O O . PHE B 1 11 ? 27.219 -44.688 -16.156 1 94.75 11 PHE B O 1
ATOM 6661 N N . ILE B 1 12 ? 25.5 -45.375 -14.906 1 96.06 12 ILE B N 1
ATOM 6662 C CA . ILE B 1 12 ? 26.016 -44.875 -13.641 1 96.06 12 ILE B CA 1
ATOM 6663 C C . ILE B 1 12 ? 26 -45.969 -12.594 1 96.06 12 ILE B C 1
ATOM 6665 O O . ILE B 1 12 ? 25.094 -46.031 -11.758 1 96.06 12 ILE B O 1
ATOM 6669 N N . PRO B 1 13 ? 26.938 -46.75 -12.555 1 93.69 13 PRO B N 1
ATOM 6670 C CA . PRO B 1 13 ? 26.922 -47.938 -11.703 1 93.69 13 PRO B CA 1
ATOM 6671 C C . PRO B 1 13 ? 26.688 -47.625 -10.234 1 93.69 13 PRO B C 1
ATOM 6673 O O . PRO B 1 13 ? 26.062 -48.406 -9.516 1 93.69 13 PRO B O 1
ATOM 6676 N N . THR B 1 14 ? 27.047 -46.469 -9.836 1 95 14 THR B N 1
ATOM 6677 C CA . THR B 1 14 ? 26.984 -46.156 -8.414 1 95 14 THR B CA 1
ATOM 6678 C C . THR B 1 14 ? 25.672 -45.469 -8.062 1 95 14 THR B C 1
ATOM 6680 O O . THR B 1 14 ? 25.438 -45.094 -6.91 1 95 14 THR B O 1
ATOM 6683 N N . ILE B 1 15 ? 24.766 -45.344 -8.961 1 95.19 15 ILE B N 1
ATOM 6684 C CA . ILE B 1 15 ? 23.531 -44.625 -8.742 1 95.19 15 ILE B CA 1
ATOM 6685 C C . ILE B 1 15 ? 22.641 -45.375 -7.754 1 95.19 15 ILE B C 1
ATOM 6687 O O . ILE B 1 15 ? 21.797 -44.781 -7.078 1 95.19 15 ILE B O 1
ATOM 6691 N N . THR B 1 16 ? 22.828 -46.75 -7.668 1 91.81 16 THR B N 1
ATOM 6692 C CA . THR B 1 16 ? 22.016 -47.594 -6.789 1 91.81 16 THR B CA 1
ATOM 6693 C C . THR B 1 16 ? 22.266 -47.25 -5.328 1 91.81 16 THR B C 1
ATOM 6695 O O . THR B 1 16 ? 21.422 -47.531 -4.469 1 91.81 16 THR B O 1
ATOM 6698 N N . LYS B 1 17 ? 23.328 -46.562 -5.16 1 93.25 17 LYS B N 1
ATOM 6699 C CA . LYS B 1 17 ? 23.688 -46.219 -3.791 1 93.25 17 LYS B CA 1
ATOM 6700 C C . LYS B 1 17 ? 23.125 -44.844 -3.42 1 93.25 17 LYS B C 1
ATOM 6702 O O . LYS B 1 17 ? 23.188 -44.438 -2.256 1 93.25 17 LYS B O 1
ATOM 6707 N N . ILE B 1 18 ? 22.703 -44.188 -4.355 1 95.38 18 ILE B N 1
ATOM 6708 C CA . ILE B 1 18 ? 22.172 -42.844 -4.125 1 95.38 18 ILE B CA 1
ATOM 6709 C C . ILE B 1 18 ? 20.703 -42.938 -3.742 1 95.38 18 ILE B C 1
ATOM 6711 O O . ILE B 1 18 ? 19.938 -43.719 -4.332 1 95.38 18 ILE B O 1
ATOM 6715 N N . GLU B 1 19 ? 20.312 -42.219 -2.768 1 95.31 19 GLU B N 1
ATOM 6716 C CA . GLU B 1 19 ? 18.922 -42.188 -2.332 1 95.31 19 GLU B CA 1
ATOM 6717 C C . GLU B 1 19 ? 18 -41.656 -3.432 1 95.31 19 GLU B C 1
ATOM 6719 O O . GLU B 1 19 ? 18.375 -40.719 -4.168 1 95.31 19 GLU B O 1
ATOM 6724 N N . ASP B 1 20 ? 16.828 -42.25 -3.525 1 95.25 20 ASP B N 1
ATOM 6725 C CA . ASP B 1 20 ? 15.867 -41.844 -4.559 1 95.25 20 ASP B CA 1
ATOM 6726 C C . ASP B 1 20 ? 15.547 -40.344 -4.465 1 95.25 20 ASP B C 1
ATOM 6728 O O . ASP B 1 20 ? 15.391 -39.688 -5.488 1 95.25 20 ASP B O 1
ATOM 6732 N N . LYS B 1 21 ? 15.477 -39.875 -3.217 1 95.06 21 LYS B N 1
ATOM 6733 C CA . LYS B 1 21 ? 15.156 -38.469 -3.029 1 95.06 21 LYS B CA 1
ATOM 6734 C C . LYS B 1 21 ? 16.203 -37.562 -3.684 1 95.06 21 LYS B C 1
ATOM 6736 O O . LYS B 1 21 ? 15.867 -36.562 -4.312 1 95.06 21 LYS B O 1
ATOM 6741 N N . LYS B 1 22 ? 17.375 -37.938 -3.533 1 95.12 22 LYS B N 1
ATOM 6742 C CA . LYS B 1 22 ? 18.469 -37.188 -4.125 1 95.12 22 LYS B CA 1
ATOM 6743 C C . LYS B 1 22 ? 18.438 -37.25 -5.648 1 95.12 22 LYS B C 1
ATOM 6745 O O . LYS B 1 22 ? 18.75 -36.281 -6.332 1 95.12 22 LYS B O 1
ATOM 6750 N N . ILE B 1 23 ? 18.016 -38.406 -6.164 1 96.56 23 ILE B N 1
ATOM 6751 C CA . ILE B 1 23 ? 17.891 -38.562 -7.609 1 96.56 23 ILE B CA 1
ATOM 6752 C C . ILE B 1 23 ? 16.766 -37.688 -8.133 1 96.56 23 ILE B C 1
ATOM 6754 O O . ILE B 1 23 ? 16.922 -37.031 -9.172 1 96.56 23 ILE B O 1
ATOM 6758 N N . VAL B 1 24 ? 15.742 -37.625 -7.398 1 96.31 24 VAL B N 1
ATOM 6759 C CA . VAL B 1 24 ? 14.602 -36.812 -7.773 1 96.31 24 VAL B CA 1
ATOM 6760 C C . VAL B 1 24 ? 15.023 -35.344 -7.793 1 96.31 24 VAL B C 1
ATOM 6762 O O . VAL B 1 24 ? 14.711 -34.594 -8.734 1 96.31 24 VAL B O 1
ATOM 6765 N N . GLU B 1 25 ? 15.727 -34.938 -6.77 1 93.12 25 GLU B N 1
ATOM 6766 C CA . GLU B 1 25 ? 16.219 -33.562 -6.699 1 93.12 25 GLU B CA 1
ATOM 6767 C C . GLU B 1 25 ? 17.125 -33.25 -7.879 1 93.12 25 GLU B C 1
ATOM 6769 O O . GLU B 1 25 ? 17.031 -32.188 -8.469 1 93.12 25 GLU B O 1
ATOM 6774 N N . ALA B 1 26 ? 17.922 -34.156 -8.156 1 94.44 26 ALA B N 1
ATOM 6775 C CA . ALA B 1 26 ? 18.859 -33.969 -9.266 1 94.44 26 ALA B CA 1
ATOM 6776 C C . ALA B 1 26 ? 18.125 -33.844 -10.594 1 94.44 26 ALA B C 1
ATOM 6778 O O . ALA B 1 26 ? 18.422 -32.969 -11.406 1 94.44 26 ALA B O 1
ATOM 6779 N N . LEU B 1 27 ? 17.156 -34.781 -10.797 1 95.75 27 LEU B N 1
ATOM 6780 C CA . LEU B 1 27 ? 16.375 -34.75 -12.031 1 95.75 27 LEU B CA 1
ATOM 6781 C C . LEU B 1 27 ? 15.633 -33.438 -12.18 1 95.75 27 LEU B C 1
ATOM 6783 O O . LEU B 1 27 ? 15.664 -32.812 -13.242 1 95.75 27 LEU B O 1
ATOM 6787 N N . ASN B 1 28 ? 15.109 -32.938 -11.148 1 93.31 28 ASN B N 1
ATOM 6788 C CA . ASN B 1 28 ? 14.398 -31.672 -11.172 1 93.31 28 ASN B CA 1
ATOM 6789 C C . ASN B 1 28 ? 15.352 -30.5 -11.43 1 93.31 28 ASN B C 1
ATOM 6791 O O . ASN B 1 28 ? 15.023 -29.578 -12.164 1 93.31 28 ASN B O 1
ATOM 6795 N N . ALA B 1 29 ? 16.453 -30.562 -10.828 1 90.69 29 ALA B N 1
ATOM 6796 C CA . ALA B 1 29 ? 17.438 -29.484 -10.961 1 90.69 29 ALA B CA 1
ATOM 6797 C C . ALA B 1 29 ? 17.906 -29.359 -12.406 1 90.69 29 ALA B C 1
ATOM 6799 O O . ALA B 1 29 ? 18.109 -28.234 -12.891 1 90.69 29 ALA B O 1
ATOM 6800 N N . ILE B 1 30 ? 18.047 -30.453 -13.086 1 92.31 30 ILE B N 1
ATOM 6801 C CA . ILE B 1 30 ? 18.594 -30.391 -14.438 1 92.31 30 ILE B CA 1
ATOM 6802 C C . ILE B 1 30 ? 17.469 -30.094 -15.43 1 92.31 30 ILE B C 1
ATOM 6804 O O . ILE B 1 30 ? 17.734 -29.812 -16.609 1 92.31 30 ILE B O 1
ATOM 6808 N N . GLY B 1 31 ? 16.219 -30.203 -14.922 1 91.56 31 GLY B N 1
ATOM 6809 C CA . GLY B 1 31 ? 15.109 -29.797 -15.766 1 91.56 31 GLY B CA 1
ATOM 6810 C C . GLY B 1 31 ? 14.18 -30.938 -16.125 1 91.56 31 GLY B C 1
ATOM 6811 O O . GLY B 1 31 ? 13.242 -30.75 -16.906 1 91.56 31 GLY B O 1
ATOM 6812 N N . ALA B 1 32 ? 14.469 -32.188 -15.734 1 94.31 32 ALA B N 1
ATOM 6813 C CA . ALA B 1 32 ? 13.555 -33.312 -15.891 1 94.31 32 ALA B CA 1
ATOM 6814 C C . ALA B 1 32 ? 12.641 -33.438 -14.68 1 94.31 32 ALA B C 1
ATOM 6816 O O . ALA B 1 32 ? 13.016 -34.062 -13.672 1 94.31 32 ALA B O 1
ATOM 6817 N N . GLU B 1 33 ? 11.523 -33.031 -14.844 1 94.31 33 GLU B N 1
ATOM 6818 C CA . GLU B 1 33 ? 10.609 -32.938 -13.703 1 94.31 33 GLU B CA 1
ATOM 6819 C C . GLU B 1 33 ? 10.023 -34.312 -13.383 1 94.31 33 GLU B C 1
ATOM 6821 O O . GLU B 1 33 ? 9.469 -35 -14.258 1 94.31 33 GLU B O 1
ATOM 6826 N N . VAL B 1 34 ? 10.164 -34.75 -12.172 1 95.62 34 VAL B N 1
ATOM 6827 C CA . VAL B 1 34 ? 9.617 -36.031 -11.734 1 95.62 34 VAL B CA 1
ATOM 6828 C C . VAL B 1 34 ? 8.148 -35.875 -11.359 1 95.62 34 VAL B C 1
ATOM 6830 O O . VAL B 1 34 ? 7.816 -35.125 -10.445 1 95.62 34 VAL B O 1
ATOM 6833 N N . GLU B 1 35 ? 7.355 -36.562 -12.078 1 94.56 35 GLU B N 1
ATOM 6834 C CA . GLU B 1 35 ? 5.918 -36.5 -11.852 1 94.56 35 GLU B CA 1
ATOM 6835 C C . GLU B 1 35 ? 5.48 -37.469 -10.773 1 94.56 35 GLU B C 1
ATOM 6837 O O . GLU B 1 35 ? 4.648 -37.156 -9.93 1 94.56 35 GLU B O 1
ATOM 6842 N N . SER B 1 36 ? 6.02 -38.719 -10.781 1 92.94 36 SER B N 1
ATOM 6843 C CA . SER B 1 36 ? 5.695 -39.75 -9.812 1 92.94 36 SER B CA 1
ATOM 6844 C C . SER B 1 36 ? 6.828 -40.781 -9.688 1 92.94 36 SER B C 1
ATOM 6846 O O . SER B 1 36 ? 7.703 -40.844 -10.555 1 92.94 36 SER B O 1
ATOM 6848 N N . ILE B 1 37 ? 6.875 -41.531 -8.57 1 93.81 37 ILE B N 1
ATOM 6849 C CA . ILE B 1 37 ? 7.844 -42.562 -8.305 1 93.81 37 ILE B CA 1
ATOM 6850 C C . ILE B 1 37 ? 7.109 -43.875 -8.039 1 93.81 37 ILE B C 1
ATOM 6852 O O . ILE B 1 37 ? 6.164 -43.938 -7.254 1 93.81 37 ILE B O 1
ATOM 6856 N N . LYS B 1 38 ? 7.453 -44.906 -8.812 1 91.44 38 LYS B N 1
ATOM 6857 C CA . LYS B 1 38 ? 6.859 -46.219 -8.609 1 91.44 38 LYS B CA 1
ATOM 6858 C C . LYS B 1 38 ? 7.883 -47.219 -8.039 1 91.44 38 LYS B C 1
ATOM 6860 O O . LYS B 1 38 ? 9.008 -47.312 -8.539 1 91.44 38 LYS B O 1
ATOM 6865 N N . THR B 1 39 ? 7.543 -47.812 -6.957 1 89.62 39 THR B N 1
ATOM 6866 C CA . THR B 1 39 ? 8.344 -48.875 -6.355 1 89.62 39 THR B CA 1
ATOM 6867 C C . THR B 1 39 ? 7.547 -50.188 -6.277 1 89.62 39 THR B C 1
ATOM 6869 O O . THR B 1 39 ? 6.344 -50.188 -6.543 1 89.62 39 THR B O 1
ATOM 6872 N N . PHE B 1 40 ? 8.273 -51.344 -6.043 1 86.25 40 PHE B N 1
ATOM 6873 C CA . PHE B 1 40 ? 7.629 -52.656 -6.012 1 86.25 40 PHE B CA 1
ATOM 6874 C C . PHE B 1 40 ? 7.57 -53.188 -4.59 1 86.25 40 PHE B C 1
ATOM 6876 O O . PHE B 1 40 ? 8.469 -52.938 -3.785 1 86.25 40 PHE B O 1
ATOM 6883 N N . SER B 1 41 ? 6.441 -53.812 -4.246 1 80.88 41 SER B N 1
ATOM 6884 C CA . SER B 1 41 ? 6.277 -54.406 -2.922 1 80.88 41 SER B CA 1
ATOM 6885 C C . SER B 1 41 ? 7.066 -55.688 -2.799 1 80.88 41 SER B C 1
ATOM 6887 O O . SER B 1 41 ? 7.047 -56.531 -3.707 1 80.88 41 SER B O 1
ATOM 6889 N N . MET B 1 42 ? 7.875 -55.844 -1.78 1 81.94 42 MET B N 1
ATOM 6890 C CA . MET B 1 42 ? 8.656 -57.031 -1.55 1 81.94 42 MET B CA 1
ATOM 6891 C C . MET B 1 42 ? 7.816 -58.094 -0.837 1 81.94 42 MET B C 1
ATOM 6893 O O . MET B 1 42 ? 7.086 -57.781 0.103 1 81.94 42 MET B O 1
ATOM 6897 N N . ILE B 1 43 ? 7.762 -59.312 -1.436 1 87.75 43 ILE B N 1
ATOM 6898 C CA . ILE B 1 43 ? 7.039 -60.469 -0.873 1 87.75 43 ILE B CA 1
ATOM 6899 C C . ILE B 1 43 ? 8.008 -61.344 -0.095 1 87.75 43 ILE B C 1
ATOM 6901 O O . ILE B 1 43 ? 9.117 -61.625 -0.555 1 87.75 43 ILE B O 1
ATOM 6905 N N . ASP B 1 44 ? 7.578 -61.781 1.018 1 89.88 44 ASP B N 1
ATOM 6906 C CA . ASP B 1 44 ? 8.406 -62.625 1.854 1 89.88 44 ASP B CA 1
ATOM 6907 C C . ASP B 1 44 ? 8.211 -64.125 1.482 1 89.88 44 ASP B C 1
ATOM 6909 O O . ASP B 1 44 ? 7.219 -64.438 0.846 1 89.88 44 ASP B O 1
ATOM 6913 N N . TYR B 1 45 ? 9.211 -65 1.765 1 93.06 45 TYR B N 1
ATOM 6914 C CA . TYR B 1 45 ? 9.164 -66.438 1.691 1 93.06 45 TYR B CA 1
ATOM 6915 C C . TYR B 1 45 ? 9.18 -66.938 0.243 1 93.06 45 TYR B C 1
ATOM 6917 O O . TYR B 1 45 ? 8.461 -67.875 -0.118 1 93.06 45 TYR B O 1
ATOM 6925 N N . LEU B 1 46 ? 9.797 -66.188 -0.54 1 94.56 46 LEU B N 1
ATOM 6926 C CA . LEU B 1 46 ? 10.086 -66.625 -1.896 1 94.56 46 LEU B CA 1
ATOM 6927 C C . LEU B 1 46 ? 11.484 -67.25 -1.982 1 94.56 46 LEU B C 1
ATOM 6929 O O . LEU B 1 46 ? 12.414 -66.75 -1.336 1 94.56 46 LEU B O 1
ATOM 6933 N N . ILE B 1 47 ? 11.625 -68.25 -2.789 1 95.19 47 ILE B N 1
ATOM 6934 C CA . ILE B 1 47 ? 12.93 -68.875 -2.914 1 95.19 47 ILE B CA 1
ATOM 6935 C C . ILE B 1 47 ? 13.102 -69.438 -4.328 1 95.19 47 ILE B C 1
ATOM 6937 O O . ILE B 1 47 ? 12.125 -69.812 -4.984 1 95.19 47 ILE B O 1
ATOM 6941 N N . ILE B 1 48 ? 14.352 -69.438 -4.773 1 96.31 48 ILE B N 1
ATOM 6942 C CA . ILE B 1 48 ? 14.664 -70.062 -6.059 1 96.31 48 ILE B CA 1
ATOM 6943 C C . ILE B 1 48 ? 14.828 -71.562 -5.879 1 96.31 48 ILE B C 1
ATOM 6945 O O . ILE B 1 48 ? 15.625 -72 -5.055 1 96.31 48 ILE B O 1
ATOM 6949 N N . GLY B 1 49 ? 14.031 -72.312 -6.57 1 96.19 49 GLY B N 1
ATOM 6950 C CA . GLY B 1 49 ? 14.156 -73.75 -6.598 1 96.19 49 GLY B CA 1
ATOM 6951 C C . GLY B 1 49 ? 14.539 -74.312 -7.961 1 96.19 49 GLY B C 1
ATOM 6952 O O . GLY B 1 49 ? 14.555 -73.562 -8.945 1 96.19 49 GLY B O 1
ATOM 6953 N N . LYS B 1 50 ? 14.875 -75.562 -7.961 1 95.88 50 LYS B N 1
ATOM 6954 C CA . LYS B 1 50 ? 15.219 -76.25 -9.203 1 95.88 50 LYS B CA 1
ATOM 6955 C C . LYS B 1 50 ? 14.305 -77.438 -9.43 1 95.88 50 LYS B C 1
ATOM 6957 O O . LYS B 1 50 ? 14.078 -78.25 -8.516 1 95.88 50 LYS B O 1
ATOM 6962 N N . ILE B 1 51 ? 13.781 -77.562 -10.633 1 94.75 51 ILE B N 1
ATOM 6963 C CA . ILE B 1 51 ? 12.883 -78.688 -10.953 1 94.75 51 ILE B CA 1
ATOM 6964 C C . ILE B 1 51 ? 13.688 -80 -11.102 1 94.75 51 ILE B C 1
ATOM 6966 O O . ILE B 1 51 ? 14.547 -80.062 -11.977 1 94.75 51 ILE B O 1
ATOM 6970 N N . PHE B 1 52 ? 13.383 -80.938 -10.336 1 93.38 52 PHE B N 1
ATOM 6971 C CA . PHE B 1 52 ? 14.125 -82.188 -10.344 1 93.38 52 PHE B CA 1
ATOM 6972 C C . PHE B 1 52 ? 13.367 -83.25 -11.117 1 93.38 52 PHE B C 1
ATOM 6974 O O . PHE B 1 52 ? 13.922 -83.875 -12.031 1 93.38 52 PHE B O 1
ATOM 6981 N N . THR B 1 53 ? 12.117 -83.562 -10.766 1 93.31 53 THR B N 1
ATOM 6982 C CA . THR B 1 53 ? 11.289 -84.5 -11.508 1 93.31 53 THR B CA 1
ATOM 6983 C C . THR B 1 53 ? 9.867 -83.938 -11.648 1 93.31 53 THR B C 1
ATOM 6985 O O . THR B 1 53 ? 9.438 -83.062 -10.891 1 93.31 53 THR B O 1
ATOM 6988 N N . ILE B 1 54 ? 9.266 -84.375 -12.68 1 93.38 54 ILE B N 1
ATOM 6989 C CA . ILE B 1 54 ? 7.859 -84.062 -12.922 1 93.38 54 ILE B CA 1
ATOM 6990 C C . ILE B 1 54 ? 7.086 -85.312 -13.203 1 93.38 54 ILE B C 1
ATOM 6992 O O . ILE B 1 54 ? 7.488 -86.125 -14.055 1 93.38 54 ILE B O 1
ATOM 6996 N N . LYS B 1 55 ? 6.141 -85.562 -12.445 1 90.44 55 LYS B N 1
ATOM 6997 C CA . LYS B 1 55 ? 5.27 -86.688 -12.648 1 90.44 55 LYS B CA 1
ATOM 6998 C C . LYS B 1 55 ? 3.814 -86.312 -12.797 1 90.44 55 LYS B C 1
ATOM 7000 O O . LYS B 1 55 ? 3.389 -85.312 -12.195 1 90.44 55 LYS B O 1
ATOM 7005 N N . LYS B 1 56 ? 3.141 -87 -13.578 1 90 56 LYS B N 1
ATOM 7006 C CA . LYS B 1 56 ? 1.717 -86.688 -13.734 1 90 56 LYS B CA 1
ATOM 7007 C C . LYS B 1 56 ? 0.937 -87.062 -12.484 1 90 56 LYS B C 1
ATOM 7009 O O . LYS B 1 56 ? 1.204 -88.125 -11.891 1 90 56 LYS B O 1
ATOM 7014 N N . HIS B 1 57 ? 0.082 -86.25 -12.117 1 88 57 HIS B N 1
ATOM 7015 C CA . HIS B 1 57 ? -0.767 -86.562 -10.977 1 88 57 HIS B CA 1
ATOM 7016 C C . HIS B 1 57 ? -1.619 -87.812 -11.258 1 88 57 HIS B C 1
ATOM 7018 O O . HIS B 1 57 ? -2.248 -87.875 -12.312 1 88 57 HIS B O 1
ATOM 7024 N N . PRO B 1 58 ? -1.677 -88.75 -10.492 1 86.19 58 PRO B N 1
ATOM 7025 C CA . PRO B 1 58 ? -2.371 -90 -10.734 1 86.19 58 PRO B CA 1
ATOM 7026 C C . PRO B 1 58 ? -3.885 -89.812 -10.852 1 86.19 58 PRO B C 1
ATOM 7028 O O . PRO B 1 58 ? -4.543 -90.625 -11.547 1 86.19 58 PRO B O 1
ATOM 7031 N N . HIS B 1 59 ? -4.516 -88.875 -10.242 1 86.5 59 HIS B N 1
ATOM 7032 C CA . HIS B 1 59 ? -5.969 -88.75 -10.211 1 86.5 59 HIS B CA 1
ATOM 7033 C C . HIS B 1 59 ? -6.426 -87.5 -10.969 1 86.5 59 HIS B C 1
ATOM 7035 O O . HIS B 1 59 ? -7.602 -87.125 -10.914 1 86.5 59 HIS B O 1
ATOM 7041 N N . ALA B 1 60 ? -5.535 -86.75 -11.531 1 83.88 60 ALA B N 1
ATOM 7042 C CA . ALA B 1 60 ? -5.922 -85.562 -12.266 1 83.88 60 ALA B CA 1
ATOM 7043 C C . ALA B 1 60 ? -5.043 -85.375 -13.492 1 83.88 60 ALA B C 1
ATOM 7045 O O . ALA B 1 60 ? -3.854 -85.062 -13.375 1 83.88 60 ALA B O 1
ATOM 7046 N N . GLU B 1 61 ? -5.59 -85.375 -14.578 1 81.62 61 GLU B N 1
ATOM 7047 C CA . GLU B 1 61 ? -4.859 -85.312 -15.836 1 81.62 61 GLU B CA 1
ATOM 7048 C C . GLU B 1 61 ? -4.25 -83.938 -16.094 1 81.62 61 GLU B C 1
ATOM 7050 O O . GLU B 1 61 ? -3.205 -83.812 -16.734 1 81.62 61 GLU B O 1
ATOM 7055 N N . LYS B 1 62 ? -4.758 -82.938 -15.484 1 87.69 62 LYS B N 1
ATOM 7056 C CA . LYS B 1 62 ? -4.305 -81.625 -15.805 1 87.69 62 LYS B CA 1
ATOM 7057 C C . LYS B 1 62 ? -3.291 -81.125 -14.781 1 87.69 62 LYS B C 1
ATOM 7059 O O . LYS B 1 62 ? -2.805 -80 -14.875 1 87.69 62 LYS B O 1
ATOM 7064 N N . LEU B 1 63 ? -2.889 -81.938 -13.812 1 90.06 63 LEU B N 1
ATOM 7065 C CA . LEU B 1 63 ? -1.991 -81.5 -12.742 1 90.06 63 LEU B CA 1
ATOM 7066 C C . LEU B 1 63 ? -0.694 -82.312 -12.773 1 90.06 63 LEU B C 1
ATOM 7068 O O . LEU B 1 63 ? -0.701 -83.5 -13.102 1 90.06 63 LEU B O 1
ATOM 7072 N N . ASN B 1 64 ? 0.384 -81.688 -12.508 1 92.06 64 ASN B N 1
ATOM 7073 C CA . ASN B 1 64 ? 1.699 -82.312 -12.398 1 92.06 64 ASN B CA 1
ATOM 7074 C C . ASN B 1 64 ? 2.238 -82.188 -10.969 1 92.06 64 ASN B C 1
ATOM 7076 O O . ASN B 1 64 ? 2.01 -81.188 -10.273 1 92.06 64 ASN B O 1
ATOM 7080 N N . ILE B 1 65 ? 2.836 -83.25 -10.57 1 93.12 65 ILE B N 1
ATOM 7081 C CA . ILE B 1 65 ? 3.574 -83.25 -9.312 1 93.12 65 ILE B CA 1
ATOM 7082 C C . ILE B 1 65 ? 5.055 -83 -9.586 1 93.12 65 ILE B C 1
ATOM 7084 O O . ILE B 1 65 ? 5.738 -83.812 -10.188 1 93.12 65 ILE B O 1
ATOM 7088 N N . CYS B 1 66 ? 5.484 -81.812 -9.156 1 94.12 66 CYS B N 1
ATOM 7089 C CA . CYS B 1 66 ? 6.863 -81.438 -9.391 1 94.12 66 CYS B CA 1
ATOM 7090 C C . CYS B 1 66 ? 7.691 -81.562 -8.117 1 94.12 66 CYS B C 1
ATOM 7092 O O . CYS B 1 66 ? 7.348 -80.938 -7.086 1 94.12 66 CYS B O 1
ATOM 7094 N N . SER B 1 67 ? 8.711 -82.375 -8.188 1 94.5 67 SER B N 1
ATOM 7095 C CA . SER B 1 67 ? 9.695 -82.375 -7.109 1 94.5 67 SER B CA 1
ATOM 7096 C C . SER B 1 67 ? 10.703 -81.25 -7.273 1 94.5 67 SER B C 1
ATOM 7098 O O . SER B 1 67 ? 11.469 -81.188 -8.242 1 94.5 67 SER B O 1
ATOM 7100 N N . ILE B 1 68 ? 10.672 -80.312 -6.371 1 95.94 68 ILE B N 1
ATOM 7101 C CA . ILE B 1 68 ? 11.492 -79.062 -6.469 1 95.94 68 ILE B CA 1
ATOM 7102 C C . ILE B 1 68 ? 12.602 -79.125 -5.414 1 95.94 68 ILE B C 1
ATOM 7104 O O . ILE B 1 68 ? 12.328 -79.312 -4.227 1 95.94 68 ILE B O 1
ATOM 7108 N N . GLN B 1 69 ? 13.836 -78.938 -5.875 1 95.69 69 GLN B N 1
ATOM 7109 C CA . GLN B 1 69 ? 14.969 -78.812 -4.965 1 95.69 69 GLN B CA 1
ATOM 7110 C C . GLN B 1 69 ? 15.078 -77.375 -4.441 1 95.69 69 GLN B C 1
ATOM 7112 O O . GLN B 1 69 ? 15.219 -76.438 -5.227 1 95.69 69 GLN B O 1
ATOM 7117 N N . ILE B 1 70 ? 14.984 -77.188 -3.188 1 93.31 70 ILE B N 1
ATOM 7118 C CA . ILE B 1 70 ? 15.016 -75.812 -2.639 1 93.31 70 ILE B CA 1
ATOM 7119 C C . ILE B 1 70 ? 16.359 -75.562 -1.952 1 93.31 70 ILE B C 1
ATOM 7121 O O . ILE B 1 70 ? 16.703 -74.438 -1.67 1 93.31 70 ILE B O 1
ATOM 7125 N N . SER B 1 71 ? 17.078 -76.625 -1.603 1 91.19 71 SER B N 1
ATOM 7126 C CA . SER B 1 71 ? 18.453 -76.562 -1.083 1 91.19 71 SER B CA 1
ATOM 7127 C C . SER B 1 71 ? 19.203 -77.875 -1.465 1 91.19 71 SER B C 1
ATOM 7129 O O . SER B 1 71 ? 18.656 -78.75 -2.111 1 91.19 71 SER B O 1
ATOM 7131 N N . ASP B 1 72 ? 20.438 -77.938 -1.2 1 86.12 72 ASP B N 1
ATOM 7132 C CA . ASP B 1 72 ? 21.281 -79.062 -1.595 1 86.12 72 ASP B CA 1
ATOM 7133 C C . ASP B 1 72 ? 20.672 -80.375 -1.15 1 86.12 72 ASP B C 1
ATOM 7135 O O . ASP B 1 72 ? 20.719 -81.375 -1.882 1 86.12 72 ASP B O 1
ATOM 7139 N N . ASN B 1 73 ? 19.984 -80.375 -0.092 1 88.25 73 ASN B N 1
ATOM 7140 C CA . ASN B 1 73 ? 19.516 -81.625 0.407 1 88.25 73 ASN B CA 1
ATOM 7141 C C . ASN B 1 73 ? 18.031 -81.625 0.725 1 88.25 73 ASN B C 1
ATOM 7143 O O . ASN B 1 73 ? 17.531 -82.438 1.48 1 88.25 73 ASN B O 1
ATOM 7147 N N . LYS B 1 74 ? 17.281 -80.75 0.242 1 92.69 74 LYS B N 1
ATOM 7148 C CA . LYS B 1 74 ? 15.859 -80.625 0.559 1 92.69 74 LYS B CA 1
ATOM 7149 C C . LYS B 1 74 ? 15.016 -80.5 -0.71 1 92.69 74 LYS B C 1
ATOM 7151 O O . LYS B 1 74 ? 15.281 -79.688 -1.57 1 92.69 74 LYS B O 1
ATOM 7156 N N . PHE B 1 75 ? 14.094 -81.438 -0.791 1 94 75 PHE B N 1
ATOM 7157 C CA . PHE B 1 75 ? 13.156 -81.5 -1.907 1 94 75 PHE B CA 1
ATOM 7158 C C . PHE B 1 75 ? 11.727 -81.312 -1.414 1 94 75 PHE B C 1
ATOM 7160 O O . PHE B 1 75 ? 11.367 -81.875 -0.357 1 94 75 PHE B O 1
ATOM 7167 N N . ILE B 1 76 ? 10.93 -80.562 -2.109 1 93.62 76 ILE B N 1
ATOM 7168 C CA . ILE B 1 76 ? 9.508 -80.438 -1.791 1 93.62 76 ILE B CA 1
ATOM 7169 C C . ILE B 1 76 ? 8.672 -80.75 -3.027 1 93.62 76 ILE B C 1
ATOM 7171 O O . ILE B 1 76 ? 9.156 -80.688 -4.156 1 93.62 76 ILE B O 1
ATOM 7175 N N . ASN B 1 77 ? 7.508 -81.25 -2.781 1 93.69 77 ASN B N 1
ATOM 7176 C CA . ASN B 1 77 ? 6.598 -81.562 -3.883 1 93.69 77 ASN B CA 1
ATOM 7177 C C . ASN B 1 77 ? 5.551 -80.438 -4.055 1 93.69 77 ASN B C 1
ATOM 7179 O O . ASN B 1 77 ? 4.914 -80.062 -3.084 1 93.69 77 ASN B O 1
ATOM 7183 N N . ILE B 1 78 ? 5.469 -79.938 -5.262 1 94.69 78 ILE B N 1
ATOM 7184 C CA . ILE B 1 78 ? 4.488 -78.875 -5.578 1 94.69 78 ILE B CA 1
ATOM 7185 C C . ILE B 1 78 ? 3.617 -79.375 -6.75 1 94.69 78 ILE B C 1
ATOM 7187 O O . ILE B 1 78 ? 4.129 -79.812 -7.762 1 94.69 78 ILE B O 1
ATOM 7191 N N . ILE B 1 79 ? 2.334 -79.25 -6.57 1 93.19 79 ILE B N 1
ATOM 7192 C CA . ILE B 1 79 ? 1.392 -79.625 -7.629 1 93.19 79 ILE B CA 1
ATOM 7193 C C . ILE B 1 79 ? 1.039 -78.375 -8.438 1 93.19 79 ILE B C 1
ATOM 7195 O O . ILE B 1 79 ? 0.705 -77.312 -7.875 1 93.19 79 ILE B O 1
ATOM 7199 N N . SER B 1 80 ? 1.211 -78.312 -9.695 1 91.88 80 SER B N 1
ATOM 7200 C CA . SER B 1 80 ? 0.949 -77.188 -10.555 1 91.88 80 SER B CA 1
ATOM 7201 C C . SER B 1 80 ? 0.297 -77.625 -11.859 1 91.88 80 SER B C 1
ATOM 7203 O O . SER B 1 80 ? 0.539 -78.75 -12.352 1 91.88 80 SER B O 1
ATOM 7205 N N . ASP B 1 81 ? -0.54 -76.812 -12.383 1 90.19 81 ASP B N 1
ATOM 7206 C CA . ASP B 1 81 ? -1.219 -77 -13.648 1 90.19 81 ASP B CA 1
ATOM 7207 C C . ASP B 1 81 ? -0.625 -76.188 -14.766 1 90.19 81 ASP B C 1
ATOM 7209 O O . ASP B 1 81 ? -1.2 -76.062 -15.852 1 90.19 81 ASP B O 1
ATOM 7213 N N . SER B 1 82 ? 0.521 -75.562 -14.578 1 91.69 82 SER B N 1
ATOM 7214 C CA . SER B 1 82 ? 1.113 -74.688 -15.578 1 91.69 82 SER B CA 1
ATOM 7215 C C . SER B 1 82 ? 1.408 -75.438 -16.875 1 91.69 82 SER B C 1
ATOM 7217 O O . SER B 1 82 ? 2.035 -76.5 -16.844 1 91.69 82 SER B O 1
ATOM 7219 N N . PRO B 1 83 ? 1.075 -74.812 -18.016 1 90.69 83 PRO B N 1
ATOM 7220 C CA . PRO B 1 83 ? 1.219 -75.5 -19.312 1 90.69 83 PRO B CA 1
ATOM 7221 C C . PRO B 1 83 ? 2.674 -75.812 -19.656 1 90.69 83 PRO B C 1
ATOM 7223 O O . PRO B 1 83 ? 2.957 -76.875 -20.266 1 90.69 83 PRO B O 1
ATOM 7226 N N . ASN B 1 84 ? 3.625 -75 -19.234 1 89.31 84 ASN B N 1
ATOM 7227 C CA . ASN B 1 84 ? 5.008 -75.25 -19.672 1 89.31 84 ASN B CA 1
ATOM 7228 C C . ASN B 1 84 ? 5.672 -76.375 -18.906 1 89.31 84 ASN B C 1
ATOM 7230 O O . ASN B 1 84 ? 6.789 -76.75 -19.25 1 89.31 84 ASN B O 1
ATOM 7234 N N . LEU B 1 85 ? 5.004 -76.938 -18 1 90.25 85 LEU B N 1
ATOM 7235 C CA . LEU B 1 85 ? 5.535 -78.062 -17.25 1 90.25 85 LEU B CA 1
ATOM 7236 C C . LEU B 1 85 ? 5.285 -79.375 -17.984 1 90.25 85 LEU B C 1
ATOM 7238 O O . LEU B 1 85 ? 5.887 -80.375 -17.656 1 90.25 85 LEU B O 1
ATOM 7242 N N . PHE B 1 86 ? 4.402 -79.312 -18.953 1 84.56 86 PHE B N 1
ATOM 7243 C CA . PHE B 1 86 ? 4.055 -80.5 -19.688 1 84.56 86 PHE B CA 1
ATOM 7244 C C . PHE B 1 86 ? 5.156 -80.875 -20.672 1 84.56 86 PHE B C 1
ATOM 7246 O O . PHE B 1 86 ? 5.262 -82.062 -21.094 1 84.56 86 PHE B O 1
ATOM 7253 N N . ASP B 1 87 ? 5.91 -79.938 -21.031 1 83.69 87 ASP B N 1
ATOM 7254 C CA . ASP B 1 87 ? 7.109 -80.25 -21.812 1 83.69 87 ASP B CA 1
ATOM 7255 C C . ASP B 1 87 ? 8.328 -80.438 -20.906 1 83.69 87 ASP B C 1
ATOM 7257 O O . ASP B 1 87 ? 9.109 -79.5 -20.734 1 83.69 87 ASP B O 1
ATOM 7261 N N . GLN B 1 88 ? 8.562 -81.562 -20.438 1 83.5 88 GLN B N 1
ATOM 7262 C CA . GLN B 1 88 ? 9.523 -81.812 -19.375 1 83.5 88 GLN B CA 1
ATOM 7263 C C . GLN B 1 88 ? 10.953 -81.625 -19.859 1 83.5 88 GLN B C 1
ATOM 7265 O O . GLN B 1 88 ? 11.812 -81.188 -19.078 1 83.5 88 GLN B O 1
ATOM 7270 N N . THR B 1 89 ? 11.156 -81.875 -21.125 1 82.31 89 THR B N 1
ATOM 7271 C CA . THR B 1 89 ? 12.508 -81.75 -21.672 1 82.31 89 THR B CA 1
ATOM 7272 C C . THR B 1 89 ? 13.008 -80.312 -21.594 1 82.31 89 THR B C 1
ATOM 7274 O O . THR B 1 89 ? 14.219 -80.125 -21.516 1 82.31 89 THR B O 1
ATOM 7277 N N . LYS B 1 90 ? 12.133 -79.438 -21.5 1 84.19 90 LYS B N 1
ATOM 7278 C CA . LYS B 1 90 ? 12.531 -78 -21.547 1 84.19 90 LYS B CA 1
ATOM 7279 C C . LYS B 1 90 ? 12.586 -77.438 -20.156 1 84.19 90 LYS B C 1
ATOM 7281 O O . LYS B 1 90 ? 13.133 -76.312 -19.969 1 84.19 90 LYS B O 1
ATOM 7286 N N . VAL B 1 91 ? 12.055 -78 -19.172 1 89.88 91 VAL B N 1
ATOM 7287 C CA . VAL B 1 91 ? 11.891 -77.375 -17.891 1 89.88 91 VAL B CA 1
ATOM 7288 C C . VAL B 1 91 ? 12.688 -78.062 -16.812 1 89.88 91 VAL B C 1
ATOM 7290 O O . VAL B 1 91 ? 13.023 -77.5 -15.773 1 89.88 91 VAL B O 1
ATOM 7293 N N . LEU B 1 92 ? 13.062 -79.375 -17.141 1 90.5 92 LEU B N 1
ATOM 7294 C CA . LEU B 1 92 ? 13.805 -80.125 -16.156 1 90.5 92 LEU B CA 1
ATOM 7295 C C . LEU B 1 92 ? 15.172 -79.562 -15.891 1 90.5 92 LEU B C 1
ATOM 7297 O O . LEU B 1 92 ? 15.844 -79.062 -16.828 1 90.5 92 LEU B O 1
ATOM 7301 N N . ASN B 1 93 ? 15.578 -79.438 -14.711 1 91.69 93 ASN B N 1
ATOM 7302 C CA . ASN B 1 93 ? 16.859 -78.938 -14.227 1 91.69 93 ASN B CA 1
ATOM 7303 C C . ASN B 1 93 ? 16.953 -77.438 -14.414 1 91.69 93 ASN B C 1
ATOM 7305 O O . ASN B 1 93 ? 18.047 -76.875 -14.43 1 91.69 93 ASN B O 1
ATOM 7309 N N . LYS B 1 94 ? 15.828 -76.812 -14.664 1 93.88 94 LYS B N 1
ATOM 7310 C CA . LYS B 1 94 ? 15.789 -75.312 -14.727 1 93.88 94 LYS B CA 1
ATOM 7311 C C . LYS B 1 94 ? 15.328 -74.75 -13.391 1 93.88 94 LYS B C 1
ATOM 7313 O O . LYS B 1 94 ? 14.836 -75.5 -12.523 1 93.88 94 LYS B O 1
ATOM 7318 N N . TYR B 1 95 ? 15.5 -73.5 -13.266 1 95.88 95 TYR B N 1
ATOM 7319 C CA . TYR B 1 95 ? 15.188 -72.812 -12.008 1 95.88 95 TYR B CA 1
ATOM 7320 C C . TYR B 1 95 ? 13.812 -72.188 -12.055 1 95.88 95 TYR B C 1
ATOM 7322 O O . TYR B 1 95 ? 13.375 -71.688 -13.109 1 95.88 95 TYR B O 1
ATOM 7330 N N . VAL B 1 96 ? 13.109 -72.188 -10.914 1 96.19 96 VAL B N 1
ATOM 7331 C CA . VAL B 1 96 ? 11.773 -71.625 -10.805 1 96.19 96 VAL B CA 1
ATOM 7332 C C . VAL B 1 96 ? 11.664 -70.812 -9.5 1 96.19 96 VAL B C 1
ATOM 7334 O O . VAL B 1 96 ? 12.5 -70.938 -8.609 1 96.19 96 VAL B O 1
ATOM 7337 N N . ILE B 1 97 ? 10.734 -69.938 -9.438 1 95.81 97 ILE B N 1
ATOM 7338 C CA . ILE B 1 97 ? 10.453 -69.188 -8.227 1 95.81 97 ILE B CA 1
ATOM 7339 C C . ILE B 1 97 ? 9.359 -69.875 -7.418 1 95.81 97 ILE B C 1
ATOM 7341 O O . ILE B 1 97 ? 8.258 -70.125 -7.918 1 95.81 97 ILE B O 1
ATOM 7345 N N . VAL B 1 98 ? 9.695 -70.188 -6.211 1 96.38 98 VAL B N 1
ATOM 7346 C CA . VAL B 1 98 ? 8.781 -70.938 -5.348 1 96.38 98 VAL B CA 1
ATOM 7347 C C . VAL B 1 98 ? 8.32 -70.062 -4.195 1 96.38 98 VAL B C 1
ATOM 7349 O O . VAL B 1 98 ? 9.141 -69.438 -3.486 1 96.38 98 VAL B O 1
ATOM 7352 N N . ALA B 1 99 ? 7.07 -69.938 -4.066 1 95.69 99 ALA B N 1
ATOM 7353 C CA . ALA B 1 99 ? 6.484 -69.312 -2.869 1 95.69 99 ALA B CA 1
ATOM 7354 C C . ALA B 1 99 ? 6.25 -70.375 -1.787 1 95.69 99 ALA B C 1
ATOM 7356 O O . ALA B 1 99 ? 5.473 -71.312 -1.984 1 95.69 99 ALA B O 1
ATOM 7357 N N . MET B 1 100 ? 6.883 -70.188 -0.736 1 94.5 100 MET B N 1
ATOM 7358 C CA . MET B 1 100 ? 6.816 -71.125 0.356 1 94.5 100 MET B CA 1
ATOM 7359 C C . MET B 1 100 ? 5.59 -70.875 1.229 1 94.5 100 MET B C 1
ATOM 7361 O O . MET B 1 100 ? 4.91 -69.875 1.074 1 94.5 100 MET B O 1
ATOM 7365 N N . GLU B 1 101 ? 5.43 -71.875 2.082 1 91.88 101 GLU B N 1
ATOM 7366 C CA . GLU B 1 101 ? 4.312 -71.75 3.008 1 91.88 101 GLU B CA 1
ATOM 7367 C C . GLU B 1 101 ? 4.414 -70.438 3.812 1 91.88 101 GLU B C 1
ATOM 7369 O O . GLU B 1 101 ? 5.473 -70.125 4.359 1 91.88 101 GLU B O 1
ATOM 7374 N N . GLY B 1 102 ? 3.316 -69.688 3.77 1 92.06 102 GLY B N 1
ATOM 7375 C CA . GLY B 1 102 ? 3.289 -68.438 4.512 1 92.06 102 GLY B CA 1
ATOM 7376 C C . GLY B 1 102 ? 3.449 -67.188 3.627 1 92.06 102 GLY B C 1
ATOM 7377 O O . GLY B 1 102 ? 3.225 -66.062 4.07 1 92.06 102 GLY B O 1
ATOM 7378 N N . ALA B 1 103 ? 3.805 -67.438 2.406 1 93.62 103 ALA B N 1
ATOM 7379 C CA . ALA B 1 103 ? 3.979 -66.312 1.49 1 93.62 103 ALA B CA 1
ATOM 7380 C C . ALA B 1 103 ? 2.639 -65.625 1.162 1 93.62 103 ALA B C 1
ATOM 7382 O O . ALA B 1 103 ? 1.646 -66.312 0.918 1 93.62 103 ALA B O 1
ATOM 7383 N N . GLU B 1 104 ? 2.588 -64.312 1.225 1 92.81 104 GLU B N 1
ATOM 7384 C CA . GLU B 1 104 ? 1.414 -63.562 0.835 1 92.81 104 GLU B CA 1
ATOM 7385 C C . GLU B 1 104 ? 1.638 -62.844 -0.5 1 92.81 104 GLU B C 1
ATOM 7387 O O . GLU B 1 104 ? 2.361 -61.875 -0.57 1 92.81 104 GLU B O 1
ATOM 7392 N N . LEU B 1 105 ? 0.971 -63.312 -1.46 1 90.56 105 LEU B N 1
ATOM 7393 C CA . LEU B 1 105 ? 1.146 -62.75 -2.799 1 90.56 105 LEU B CA 1
ATOM 7394 C C . LEU B 1 105 ? 0.25 -61.531 -3.006 1 90.56 105 LEU B C 1
ATOM 7396 O O . LEU B 1 105 ? -0.829 -61.438 -2.414 1 90.56 105 LEU B O 1
ATOM 7400 N N . PRO B 1 106 ? 0.707 -60.562 -3.809 1 87.56 106 PRO B N 1
ATOM 7401 C CA . PRO B 1 106 ? -0.026 -59.312 -4.004 1 87.56 106 PRO B CA 1
ATOM 7402 C C . PRO B 1 106 ? -1.414 -59.531 -4.602 1 87.56 106 PRO B C 1
ATOM 7404 O O . PRO B 1 106 ? -2.275 -58.656 -4.504 1 87.56 106 PRO B O 1
ATOM 7407 N N . ASN B 1 107 ? -1.63 -60.719 -5.285 1 81.06 107 ASN B N 1
ATOM 7408 C CA . ASN B 1 107 ? -2.945 -61 -5.855 1 81.06 107 ASN B CA 1
ATOM 7409 C C . ASN B 1 107 ? -3.922 -61.5 -4.801 1 81.06 107 ASN B C 1
ATOM 7411 O O . ASN B 1 107 ? -5.059 -61.844 -5.117 1 81.06 107 ASN B O 1
ATOM 7415 N N . GLY B 1 108 ? -3.455 -61.625 -3.572 1 82.44 108 GLY B N 1
ATOM 7416 C CA . GLY B 1 108 ? -4.328 -61.969 -2.461 1 82.44 108 GLY B CA 1
ATOM 7417 C C . GLY B 1 108 ? -4.195 -63.406 -2.016 1 82.44 108 GLY B C 1
ATOM 7418 O O . GLY B 1 108 ? -4.805 -63.812 -1.026 1 82.44 108 GLY B O 1
ATOM 7419 N N . ILE B 1 109 ? -3.369 -64.25 -2.652 1 87.56 109 ILE B N 1
ATOM 7420 C CA . ILE B 1 109 ? -3.23 -65.625 -2.35 1 87.56 109 ILE B CA 1
ATOM 7421 C C . ILE B 1 109 ? -2.199 -65.812 -1.238 1 87.56 109 ILE B C 1
ATOM 7423 O O . ILE B 1 109 ? -1.091 -65.312 -1.312 1 87.56 109 ILE B O 1
ATOM 7427 N N . THR B 1 110 ? -2.584 -66.438 -0.215 1 91.5 110 THR B N 1
ATOM 7428 C CA . THR B 1 110 ? -1.653 -66.875 0.813 1 91.5 110 THR B CA 1
ATOM 7429 C C . THR B 1 110 ? -1.29 -68.375 0.606 1 91.5 110 THR B C 1
ATOM 7431 O O . THR B 1 110 ? -2.17 -69.188 0.562 1 91.5 110 THR B O 1
ATOM 7434 N N . VAL B 1 111 ? -0.085 -68.625 0.489 1 92.56 111 VAL B N 1
ATOM 7435 C CA . VAL B 1 111 ? 0.371 -70 0.168 1 92.56 111 VAL B CA 1
ATOM 7436 C C . VAL B 1 111 ? 0.33 -70.875 1.421 1 92.56 111 VAL B C 1
ATOM 7438 O O . VAL B 1 111 ? 0.933 -70.5 2.441 1 92.56 111 VAL B O 1
ATOM 7441 N N . ILE B 1 112 ? -0.449 -71.938 1.323 1 89.94 112 ILE B N 1
ATOM 7442 C CA . ILE B 1 112 ? -0.578 -72.875 2.416 1 89.94 112 ILE B CA 1
ATOM 7443 C C . ILE B 1 112 ? -0.341 -74.312 1.893 1 89.94 112 ILE B C 1
ATOM 7445 O O . ILE B 1 112 ? -0.479 -74.562 0.694 1 89.94 112 ILE B O 1
ATOM 7449 N N . ASN B 1 113 ? 0.107 -75.188 2.848 1 89 113 ASN B N 1
ATOM 7450 C CA . ASN B 1 113 ? 0.198 -76.625 2.482 1 89 113 ASN B CA 1
ATOM 7451 C C . ASN B 1 113 ? -1.184 -77.188 2.277 1 89 113 ASN B C 1
ATOM 7453 O O . ASN B 1 113 ? -2.074 -77.062 3.111 1 89 113 ASN B O 1
ATOM 7457 N N . ARG B 1 114 ? -1.405 -77.688 1.049 1 79.69 114 ARG B N 1
ATOM 7458 C CA . ARG B 1 114 ? -2.723 -78.25 0.771 1 79.69 114 ARG B CA 1
ATOM 7459 C C . ARG B 1 114 ? -2.609 -79.688 0.223 1 79.69 114 ARG B C 1
ATOM 7461 O O . ARG B 1 114 ? -1.637 -80 -0.457 1 79.69 114 ARG B O 1
ATOM 7468 N N . ASP B 1 115 ? -3.619 -80.5 0.648 1 84.5 115 ASP B N 1
ATOM 7469 C CA . ASP B 1 115 ? -3.77 -81.812 0.049 1 84.5 115 ASP B CA 1
ATOM 7470 C C . ASP B 1 115 ? -4.633 -81.75 -1.208 1 84.5 115 ASP B C 1
ATOM 7472 O O . ASP B 1 115 ? -5.805 -81.375 -1.145 1 84.5 115 ASP B O 1
ATOM 7476 N N . ILE B 1 116 ? -3.965 -82 -2.289 1 86.62 116 ILE B N 1
ATOM 7477 C CA . ILE B 1 116 ? -4.699 -82 -3.549 1 86.62 116 ILE B CA 1
ATOM 7478 C C . ILE B 1 116 ? -4.887 -83.438 -4.059 1 86.62 116 ILE B C 1
ATOM 7480 O O . ILE B 1 116 ? -3.963 -84 -4.621 1 86.62 116 ILE B O 1
ATOM 7484 N N . ARG B 1 117 ? -6.043 -84 -3.869 1 85.44 117 ARG B N 1
ATOM 7485 C CA . ARG B 1 117 ? -6.465 -85.312 -4.328 1 85.44 117 ARG B CA 1
ATOM 7486 C C . ARG B 1 117 ? -5.492 -86.375 -3.869 1 85.44 117 ARG B C 1
ATOM 7488 O O . ARG B 1 117 ? -5.043 -87.25 -4.672 1 85.44 117 ARG B O 1
ATOM 7495 N N . GLY B 1 118 ? -5.016 -86.312 -2.592 1 82.81 118 GLY B N 1
ATOM 7496 C CA . GLY B 1 118 ? -4.23 -87.375 -1.972 1 82.81 118 GLY B CA 1
ATOM 7497 C C . GLY B 1 118 ? -2.742 -87.062 -1.953 1 82.81 118 GLY B C 1
ATOM 7498 O O . GLY B 1 118 ? -1.959 -87.875 -1.376 1 82.81 118 GLY B O 1
ATOM 7499 N N . MET B 1 119 ? -2.367 -86.062 -2.676 1 86.62 119 MET B N 1
ATOM 7500 C CA . MET B 1 119 ? -0.953 -85.688 -2.697 1 86.62 119 MET B CA 1
ATOM 7501 C C . MET B 1 119 ? -0.735 -84.312 -2.061 1 86.62 119 MET B C 1
ATOM 7503 O O . MET B 1 119 ? -1.486 -83.375 -2.326 1 86.62 119 MET B O 1
ATOM 7507 N N . ASN B 1 120 ? 0.237 -84.188 -1.187 1 88.69 120 ASN B N 1
ATOM 7508 C CA . ASN B 1 120 ? 0.525 -82.938 -0.481 1 88.69 120 ASN B CA 1
ATOM 7509 C C . ASN B 1 120 ? 1.355 -82 -1.339 1 88.69 120 ASN B C 1
ATOM 7511 O O . ASN B 1 120 ? 2.32 -82.375 -1.98 1 88.69 120 ASN B O 1
ATOM 7515 N N . SER B 1 121 ? 0.9 -80.812 -1.465 1 90.75 121 SER B N 1
ATOM 7516 C CA . SER B 1 121 ? 1.65 -79.75 -2.145 1 90.75 121 SER B CA 1
ATOM 7517 C C . SER B 1 121 ? 2.229 -78.75 -1.147 1 90.75 121 SER B C 1
ATOM 7519 O O . SER B 1 121 ? 1.485 -78.125 -0.388 1 90.75 121 SER B O 1
ATOM 7521 N N . SER B 1 122 ? 3.572 -78.562 -1.082 1 90.25 122 SER B N 1
ATOM 7522 C CA . SER B 1 122 ? 4.258 -77.75 -0.092 1 90.25 122 SER B CA 1
ATOM 7523 C C . SER B 1 122 ? 4.699 -76.375 -0.69 1 90.25 122 SER B C 1
ATOM 7525 O O . SER B 1 122 ? 5.77 -75.875 -0.358 1 90.25 122 SER B O 1
ATOM 7527 N N . GLY B 1 123 ? 3.926 -75.688 -1.493 1 93 123 GLY B N 1
ATOM 7528 C CA . GLY B 1 123 ? 4.273 -74.375 -2.051 1 93 123 GLY B CA 1
ATOM 7529 C C . GLY B 1 123 ? 3.574 -74.125 -3.365 1 93 123 GLY B C 1
ATOM 7530 O O . GLY B 1 123 ? 2.629 -74.812 -3.74 1 93 123 GLY B O 1
ATOM 7531 N N . LEU B 1 124 ? 4.027 -73 -3.98 1 93.5 124 LEU B N 1
ATOM 7532 C CA . LEU B 1 124 ? 3.441 -72.562 -5.246 1 93.5 124 LEU B CA 1
ATOM 7533 C C . LEU B 1 124 ? 4.527 -72.125 -6.227 1 93.5 124 LEU B C 1
ATOM 7535 O O . LEU B 1 124 ? 5.461 -71.438 -5.855 1 93.5 124 LEU B O 1
ATOM 7539 N N . LEU B 1 125 ? 4.512 -72.688 -7.441 1 95.12 125 LEU B N 1
ATOM 7540 C CA . LEU B 1 125 ? 5.367 -72.188 -8.508 1 95.12 125 LEU B CA 1
ATOM 7541 C C . LEU B 1 125 ? 4.801 -70.875 -9.07 1 95.12 125 LEU B C 1
ATOM 7543 O O . LEU B 1 125 ? 3.693 -70.875 -9.609 1 95.12 125 LEU B O 1
ATOM 7547 N N . CYS B 1 126 ? 5.559 -69.875 -9.055 1 94.88 126 CYS B N 1
ATOM 7548 C CA . CYS B 1 126 ? 5.031 -68.562 -9.281 1 94.88 126 CYS B CA 1
ATOM 7549 C C . CYS B 1 126 ? 5.105 -68.188 -10.758 1 94.88 126 CYS B C 1
ATOM 7551 O O . CYS B 1 126 ? 6.102 -68.438 -11.43 1 94.88 126 CYS B O 1
ATOM 7553 N N . SER B 1 127 ? 4.047 -67.5 -11.211 1 93.94 127 SER B N 1
ATOM 7554 C CA . SER B 1 127 ? 4.059 -66.75 -12.453 1 93.94 127 SER B CA 1
ATOM 7555 C C . SER B 1 127 ? 4.375 -65.312 -12.195 1 93.94 127 SER B C 1
ATOM 7557 O O . SER B 1 127 ? 4.387 -64.812 -11.047 1 93.94 127 SER B O 1
ATOM 7559 N N . TYR B 1 128 ? 4.75 -64.562 -13.258 1 93.62 128 TYR B N 1
ATOM 7560 C CA . TYR B 1 128 ? 5.051 -63.156 -13.094 1 93.62 128 TYR B CA 1
ATOM 7561 C C . TYR B 1 128 ? 3.846 -62.406 -12.539 1 93.62 128 TYR B C 1
ATOM 7563 O O . TYR B 1 128 ? 3.996 -61.5 -11.703 1 93.62 128 TYR B O 1
ATOM 7571 N N . ALA B 1 129 ? 2.584 -62.75 -12.945 1 92.06 129 ALA B N 1
ATOM 7572 C CA . ALA B 1 129 ? 1.351 -62.094 -12.523 1 92.06 129 ALA B CA 1
ATOM 7573 C C . ALA B 1 129 ? 1.098 -62.281 -11.039 1 92.06 129 ALA B C 1
ATOM 7575 O O . ALA B 1 129 ? 0.436 -61.469 -10.391 1 92.06 129 ALA B O 1
ATOM 7576 N N . ASP B 1 130 ? 1.646 -63.406 -10.5 1 92.19 130 ASP B N 1
ATOM 7577 C CA . ASP B 1 130 ? 1.534 -63.656 -9.07 1 92.19 130 ASP B CA 1
ATOM 7578 C C . ASP B 1 130 ? 2.373 -62.656 -8.266 1 92.19 130 ASP B C 1
ATOM 7580 O O . ASP B 1 130 ? 1.985 -62.281 -7.164 1 92.19 130 ASP B O 1
ATOM 7584 N N . LEU B 1 131 ? 3.422 -62.25 -8.883 1 91.81 131 LEU B N 1
ATOM 7585 C CA . LEU B 1 131 ? 4.395 -61.406 -8.172 1 91.81 131 LEU B CA 1
ATOM 7586 C C . LEU B 1 131 ? 4.141 -59.938 -8.43 1 91.81 131 LEU B C 1
ATOM 7588 O O . LEU B 1 131 ? 4.395 -59.094 -7.562 1 91.81 131 LEU B O 1
ATOM 7592 N N . ASN B 1 132 ? 3.713 -59.562 -9.617 1 91.06 132 ASN B N 1
ATOM 7593 C CA . ASN B 1 132 ? 3.463 -58.188 -10.023 1 91.06 132 ASN B CA 1
ATOM 7594 C C . ASN B 1 132 ? 2.201 -58.094 -10.875 1 91.06 132 ASN B C 1
ATOM 7596 O O . ASN B 1 132 ? 2.275 -57.781 -12.07 1 91.06 132 ASN B O 1
ATOM 7600 N N . PRO B 1 133 ? 1.086 -58.188 -10.219 1 89.5 133 PRO B N 1
ATOM 7601 C CA . PRO B 1 133 ? -0.174 -58.188 -10.961 1 89.5 133 PRO B CA 1
ATOM 7602 C C . PRO B 1 133 ? -0.467 -56.875 -11.672 1 89.5 133 PRO B C 1
ATOM 7604 O O . PRO B 1 133 ? -1.168 -56.875 -12.688 1 89.5 133 PRO B O 1
ATOM 7607 N N . GLN B 1 134 ? 0.001 -55.844 -11.18 1 86.69 134 GLN B N 1
ATOM 7608 C CA . GLN B 1 134 ? -0.3 -54.531 -11.742 1 86.69 134 GLN B CA 1
ATOM 7609 C C . GLN B 1 134 ? 0.279 -54.406 -13.148 1 86.69 134 GLN B C 1
ATOM 7611 O O . GLN B 1 134 ? -0.208 -53.594 -13.953 1 86.69 134 GLN B O 1
ATOM 7616 N N . SER B 1 135 ? 1.291 -55.188 -13.469 1 89.69 135 SER B N 1
ATOM 7617 C CA . SER B 1 135 ? 1.946 -55.094 -14.773 1 89.69 135 SER B CA 1
ATOM 7618 C C . SER B 1 135 ? 1.555 -56.25 -15.672 1 89.69 135 SER B C 1
ATOM 7620 O O . SER B 1 135 ? 2.205 -56.531 -16.688 1 89.69 135 SER B O 1
ATOM 7622 N N . SER B 1 136 ? 0.51 -56.938 -15.32 1 90 136 SER B N 1
ATOM 7623 C CA . SER B 1 136 ? 0.101 -58.125 -16.031 1 90 136 SER B CA 1
ATOM 7624 C C . SER B 1 136 ? -0.312 -57.812 -17.469 1 90 136 SER B C 1
ATOM 7626 O O . SER B 1 136 ? -0.231 -58.688 -18.344 1 90 136 SER B O 1
ATOM 7628 N N . GLU B 1 137 ? -0.732 -56.594 -17.656 1 90.06 137 GLU B N 1
ATOM 7629 C CA . GLU B 1 137 ? -1.188 -56.188 -18.984 1 90.06 137 GLU B CA 1
ATOM 7630 C C . GLU B 1 137 ? -0.035 -56.188 -19.984 1 90.06 137 GLU B C 1
ATOM 7632 O O . GLU B 1 137 ? -0.254 -56.281 -21.188 1 90.06 137 GLU B O 1
ATOM 7637 N N . TYR B 1 138 ? 1.207 -56.25 -19.547 1 92.75 138 TYR B N 1
ATOM 7638 C CA . TYR B 1 138 ? 2.357 -56.125 -20.438 1 92.75 138 TYR B CA 1
ATOM 7639 C C . TYR B 1 138 ? 3.035 -57.5 -20.625 1 92.75 138 TYR B C 1
ATOM 7641 O O . TYR B 1 138 ? 4.113 -57.562 -21.219 1 92.75 138 TYR B O 1
ATOM 7649 N N . LEU B 1 139 ? 2.414 -58.5 -20.172 1 93.31 139 LEU B N 1
ATOM 7650 C CA . LEU B 1 139 ? 2.961 -59.812 -20.344 1 93.31 139 LEU B CA 1
ATOM 7651 C C . LEU B 1 139 ? 2.57 -60.406 -21.703 1 93.31 139 LEU B C 1
ATOM 7653 O O . LEU B 1 139 ? 1.51 -60.062 -22.234 1 93.31 139 LEU B O 1
ATOM 7657 N N . SER B 1 140 ? 3.467 -61.188 -22.266 1 89.06 140 SER B N 1
ATOM 7658 C CA . SER B 1 140 ? 3.094 -61.938 -23.453 1 89.06 140 SER B CA 1
ATOM 7659 C C . SER B 1 140 ? 2.037 -63 -23.125 1 89.06 140 SER B C 1
ATOM 7661 O O . SER B 1 140 ? 1.831 -63.344 -21.969 1 89.06 140 SER B O 1
ATOM 7663 N N . GLU B 1 141 ? 1.385 -63.5 -24.203 1 84.31 141 GLU B N 1
ATOM 7664 C CA . GLU B 1 141 ? 0.396 -64.562 -24 1 84.31 141 GLU B CA 1
ATOM 7665 C C . GLU B 1 141 ? 1.032 -65.812 -23.375 1 84.31 141 GLU B C 1
ATOM 7667 O O . GLU B 1 141 ? 0.453 -66.438 -22.469 1 84.31 141 GLU B O 1
ATOM 7672 N N . TYR B 1 142 ? 2.182 -66.062 -23.781 1 87.5 142 TYR B N 1
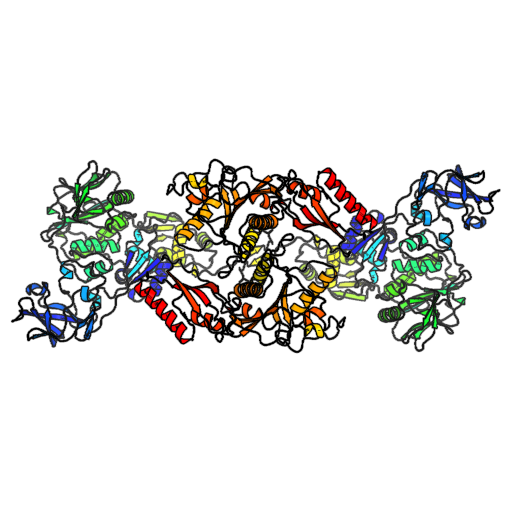ATOM 7673 C CA . TYR B 1 142 ? 2.914 -67.188 -23.266 1 87.5 142 TYR B CA 1
ATOM 7674 C C . TYR B 1 142 ? 3.229 -67.062 -21.781 1 87.5 142 TYR B C 1
ATOM 7676 O O . TYR B 1 142 ? 2.955 -67.938 -20.969 1 87.5 142 TYR B O 1
ATOM 7684 N N . ASP B 1 143 ? 3.668 -65.875 -21.406 1 91.38 143 ASP B N 1
ATOM 7685 C CA . ASP B 1 143 ? 4.125 -65.625 -20.047 1 91.38 143 ASP B CA 1
ATOM 7686 C C . ASP B 1 143 ? 2.941 -65.438 -19.094 1 91.38 143 ASP B C 1
ATOM 7688 O O . ASP B 1 143 ? 3.068 -65.688 -17.891 1 91.38 143 ASP B O 1
ATOM 7692 N N . SER B 1 144 ? 1.872 -65.125 -19.641 1 91.38 144 SER B N 1
ATOM 7693 C CA . SER B 1 144 ? 0.683 -64.938 -18.812 1 91.38 144 SER B CA 1
ATOM 7694 C C . SER B 1 144 ? 0.116 -66.25 -18.359 1 91.38 144 SER B C 1
ATOM 7696 O O . SER B 1 144 ? -0.531 -66.375 -17.312 1 91.38 144 SER B O 1
ATOM 7698 N N . LYS B 1 145 ? 0.458 -67.312 -19.125 1 90.19 145 LYS B N 1
ATOM 7699 C CA . LYS B 1 145 ? -0.142 -68.625 -18.844 1 90.19 145 LYS B CA 1
ATOM 7700 C C . LYS B 1 145 ? 0.859 -69.562 -18.188 1 90.19 145 LYS B C 1
ATOM 7702 O O . LYS B 1 145 ? 0.499 -70.625 -17.75 1 90.19 145 LYS B O 1
ATOM 7707 N N . ASN B 1 146 ? 2.035 -69.125 -18.094 1 93.62 146 ASN B N 1
ATOM 7708 C CA . ASN B 1 146 ? 3.076 -70.062 -17.656 1 93.62 146 ASN B CA 1
ATOM 7709 C C . ASN B 1 146 ? 3.805 -69.5 -16.422 1 93.62 146 ASN B C 1
ATOM 7711 O O . ASN B 1 146 ? 3.809 -68.312 -16.172 1 93.62 146 ASN B O 1
ATOM 7715 N N . ILE B 1 147 ? 4.406 -70.438 -15.68 1 94.75 147 ILE B N 1
ATOM 7716 C CA . ILE B 1 147 ? 5.254 -70.062 -14.555 1 94.75 147 ILE B CA 1
ATOM 7717 C C . ILE B 1 147 ? 6.598 -69.562 -15.062 1 94.75 147 ILE B C 1
ATOM 7719 O O . ILE B 1 147 ? 6.961 -69.812 -16.219 1 94.75 147 ILE B O 1
ATOM 7723 N N . ILE B 1 148 ? 7.301 -68.938 -14.234 1 94.94 148 ILE B N 1
ATOM 7724 C CA . ILE B 1 148 ? 8.586 -68.312 -14.586 1 94.94 148 ILE B CA 1
ATOM 7725 C C . ILE B 1 148 ? 9.664 -69.375 -14.586 1 94.94 148 ILE B C 1
ATOM 7727 O O . ILE B 1 148 ? 9.836 -70.125 -13.594 1 94.94 148 ILE B O 1
ATOM 7731 N N . ILE B 1 149 ? 10.281 -69.562 -15.656 1 94.06 149 ILE B N 1
ATOM 7732 C CA . ILE B 1 149 ? 11.422 -70.438 -15.75 1 94.06 149 ILE B CA 1
ATOM 7733 C C . ILE B 1 149 ? 12.703 -69.625 -15.969 1 94.06 149 ILE B C 1
ATOM 7735 O O . ILE B 1 149 ? 12.773 -68.812 -16.875 1 94.06 149 ILE B O 1
ATOM 7739 N N . LEU B 1 150 ? 13.656 -69.812 -15.133 1 93.88 150 LEU B N 1
ATOM 7740 C CA . LEU B 1 150 ? 14.93 -69.125 -15.219 1 93.88 150 LEU B CA 1
ATOM 7741 C C . LEU B 1 150 ? 16.047 -70 -15.711 1 93.88 150 LEU B C 1
ATOM 7743 O O . LEU B 1 150 ? 16.203 -71.125 -15.203 1 93.88 150 LEU B O 1
ATOM 7747 N N . ASP B 1 151 ? 16.719 -69.562 -16.703 1 85.62 151 ASP B N 1
ATOM 7748 C CA . ASP B 1 151 ? 17.828 -70.312 -17.234 1 85.62 151 ASP B CA 1
ATOM 7749 C C . ASP B 1 151 ? 19.016 -70.312 -16.281 1 85.62 151 ASP B C 1
ATOM 7751 O O . ASP B 1 151 ? 19.688 -71.375 -16.109 1 85.62 151 ASP B O 1
ATOM 7755 N N . LYS B 1 152 ? 19.25 -69.188 -15.688 1 88.81 152 LYS B N 1
ATOM 7756 C CA . LYS B 1 152 ? 20.359 -69 -14.742 1 88.81 152 LYS B CA 1
ATOM 7757 C C . LYS B 1 152 ? 19.891 -68.375 -13.438 1 88.81 152 LYS B C 1
ATOM 7759 O O . LYS B 1 152 ? 19.188 -67.375 -13.438 1 88.81 152 LYS B O 1
ATOM 7764 N N . ALA B 1 153 ? 20.188 -69.125 -12.383 1 93.31 153 ALA B N 1
ATOM 7765 C CA . ALA B 1 153 ? 19.875 -68.562 -11.055 1 93.31 153 ALA B CA 1
ATOM 7766 C C . ALA B 1 153 ? 20.672 -69.312 -9.984 1 93.31 153 ALA B C 1
ATOM 7768 O O . ALA B 1 153 ? 21.375 -70.312 -10.289 1 93.31 153 ALA B O 1
ATOM 7769 N N . ASN B 1 154 ? 20.609 -68.812 -8.82 1 93.62 154 ASN B N 1
ATOM 7770 C CA . ASN B 1 154 ? 21.25 -69.438 -7.68 1 93.62 154 ASN B CA 1
ATOM 7771 C C . ASN B 1 154 ? 20.219 -70.188 -6.828 1 93.62 154 ASN B C 1
ATOM 7773 O O . ASN B 1 154 ? 19.281 -69.625 -6.312 1 93.62 154 ASN B O 1
ATOM 7777 N N . LEU B 1 155 ? 20.547 -71.5 -6.68 1 94.12 155 LEU B N 1
ATOM 7778 C CA . LEU B 1 155 ? 19.656 -72.375 -5.906 1 94.12 155 LEU B CA 1
ATOM 7779 C C . LEU B 1 155 ? 19.531 -71.812 -4.473 1 94.12 155 LEU B C 1
ATOM 7781 O O . LEU B 1 155 ? 20.531 -71.562 -3.82 1 94.12 155 LEU B O 1
ATOM 7785 N N . GLY B 1 156 ? 18.328 -71.688 -4.031 1 93.81 156 GLY B N 1
ATOM 7786 C CA . GLY B 1 156 ? 18.078 -71.25 -2.654 1 93.81 156 GLY B CA 1
ATOM 7787 C C . GLY B 1 156 ? 18.109 -69.75 -2.451 1 93.81 156 GLY B C 1
ATOM 7788 O O . GLY B 1 156 ? 17.938 -69.25 -1.333 1 93.81 156 GLY B O 1
ATOM 7789 N N . ASP B 1 157 ? 18.281 -69.062 -3.518 1 94.12 157 ASP B N 1
ATOM 7790 C CA . ASP B 1 157 ? 18.328 -67.625 -3.43 1 94.12 157 ASP B CA 1
ATOM 7791 C C . ASP B 1 157 ? 16.984 -67.062 -2.994 1 94.12 157 ASP B C 1
ATOM 7793 O O . ASP B 1 157 ? 15.945 -67.438 -3.527 1 94.12 157 ASP B O 1
ATOM 7797 N N . THR B 1 158 ? 17.016 -66.125 -2.01 1 92.62 158 THR B N 1
ATOM 7798 C CA . THR B 1 158 ? 15.773 -65.5 -1.498 1 92.62 158 THR B CA 1
ATOM 7799 C C . THR B 1 158 ? 15.508 -64.188 -2.143 1 92.62 158 THR B C 1
ATOM 7801 O O . THR B 1 158 ? 14.391 -63.656 -2.062 1 92.62 158 THR B O 1
ATOM 7804 N N . GLU B 1 159 ? 16.516 -63.594 -2.777 1 91 159 GLU B N 1
ATOM 7805 C CA . GLU B 1 159 ? 16.328 -62.344 -3.504 1 91 159 GLU B CA 1
ATOM 7806 C C . GLU B 1 159 ? 15.883 -62.594 -4.941 1 91 159 GLU B C 1
ATOM 7808 O O . GLU B 1 159 ? 16.625 -62.312 -5.887 1 91 159 GLU B O 1
ATOM 7813 N N . VAL B 1 160 ? 14.688 -63 -5.059 1 91.25 160 VAL B N 1
ATOM 7814 C CA . VAL B 1 160 ? 14.188 -63.5 -6.336 1 91.25 160 VAL B CA 1
ATOM 7815 C C . VAL B 1 160 ? 13.898 -62.344 -7.281 1 91.25 160 VAL B C 1
ATOM 7817 O O . VAL B 1 160 ? 13.906 -62.5 -8.5 1 91.25 160 VAL B O 1
ATOM 7820 N N . TYR B 1 161 ? 13.695 -61.188 -6.746 1 90.69 161 TYR B N 1
ATOM 7821 C CA . TYR B 1 161 ? 13.227 -60.031 -7.516 1 90.69 161 TYR B CA 1
ATOM 7822 C C . TYR B 1 161 ? 14.297 -59.531 -8.477 1 90.69 161 TYR B C 1
ATOM 7824 O O . TYR B 1 161 ? 13.992 -58.969 -9.516 1 90.69 161 TYR B O 1
ATOM 7832 N N . LYS B 1 162 ? 15.508 -59.75 -8.172 1 90.5 162 LYS B N 1
ATOM 7833 C CA . LYS B 1 162 ? 16.609 -59.25 -9.008 1 90.5 162 LYS B CA 1
ATOM 7834 C C . LYS B 1 162 ? 16.594 -59.938 -10.367 1 90.5 162 LYS B C 1
ATOM 7836 O O . LYS B 1 162 ? 17.094 -59.375 -11.352 1 90.5 162 LYS B O 1
ATOM 7841 N N . TYR B 1 163 ? 16.016 -61.125 -10.43 1 92.38 163 TYR B N 1
ATOM 7842 C CA . TYR B 1 163 ? 16 -61.875 -11.68 1 92.38 163 TYR B CA 1
ATOM 7843 C C . TYR B 1 163 ? 14.914 -61.375 -12.609 1 92.38 163 TYR B C 1
ATOM 7845 O O . TYR B 1 163 ? 14.914 -61.688 -13.805 1 92.38 163 TYR B O 1
ATOM 7853 N N . LEU B 1 164 ? 13.992 -60.562 -12.039 1 92.5 164 LEU B N 1
ATOM 7854 C CA . LEU B 1 164 ? 12.867 -60.031 -12.812 1 92.5 164 LEU B CA 1
ATOM 7855 C C . LEU B 1 164 ? 12.922 -58.531 -12.883 1 92.5 164 LEU B C 1
ATOM 7857 O O . LEU B 1 164 ? 12.055 -57.906 -13.492 1 92.5 164 LEU B O 1
ATOM 7861 N N . ASN B 1 165 ? 13.852 -57.906 -12.25 1 91.12 165 ASN B N 1
ATOM 7862 C CA . ASN B 1 165 ? 14.039 -56.469 -12.164 1 91.12 165 ASN B CA 1
ATOM 7863 C C . ASN B 1 165 ? 12.852 -55.812 -11.477 1 91.12 165 ASN B C 1
ATOM 7865 O O . ASN B 1 165 ? 12.484 -54.688 -11.82 1 91.12 165 ASN B O 1
ATOM 7869 N N . ILE B 1 166 ? 12.195 -56.5 -10.586 1 90.69 166 ILE B N 1
ATOM 7870 C CA . ILE B 1 166 ? 11.102 -55.906 -9.828 1 90.69 166 ILE B CA 1
ATOM 7871 C C . ILE B 1 166 ? 11.641 -55.281 -8.539 1 90.69 166 ILE B C 1
ATOM 7873 O O . ILE B 1 166 ? 10.867 -54.844 -7.676 1 90.69 166 ILE B O 1
ATOM 7877 N N . ASP B 1 167 ? 12.883 -55.25 -8.297 1 90.44 167 ASP B N 1
ATOM 7878 C CA . ASP B 1 167 ? 13.547 -54.5 -7.25 1 90.44 167 ASP B CA 1
ATOM 7879 C C . ASP B 1 167 ? 14.023 -53.125 -7.781 1 90.44 167 ASP B C 1
ATOM 7881 O O . ASP B 1 167 ? 14.977 -52.562 -7.258 1 90.44 167 ASP B O 1
ATOM 7885 N N . ASP B 1 168 ? 13.273 -52.594 -8.625 1 91.56 168 ASP B N 1
ATOM 7886 C CA . ASP B 1 168 ? 13.648 -51.375 -9.312 1 91.56 168 ASP B CA 1
ATOM 7887 C C . ASP B 1 168 ? 12.836 -50.188 -8.797 1 91.56 168 ASP B C 1
ATOM 7889 O O . ASP B 1 168 ? 11.859 -50.344 -8.07 1 91.56 168 ASP B O 1
ATOM 7893 N N . THR B 1 169 ? 13.328 -49 -8.914 1 94.5 169 THR B N 1
ATOM 7894 C CA . THR B 1 169 ? 12.602 -47.75 -8.758 1 94.5 169 THR B CA 1
ATOM 7895 C C . THR B 1 169 ? 12.398 -47.062 -10.109 1 94.5 169 THR B C 1
ATOM 7897 O O . THR B 1 169 ? 13.359 -46.875 -10.859 1 94.5 169 THR B O 1
ATOM 7900 N N . ILE B 1 170 ? 11.172 -46.812 -10.43 1 95.5 170 ILE B N 1
ATOM 7901 C CA . ILE B 1 170 ? 10.859 -46.219 -11.719 1 95.5 170 ILE B CA 1
ATOM 7902 C C . ILE B 1 170 ? 10.445 -44.75 -11.523 1 95.5 170 ILE B C 1
ATOM 7904 O O . ILE B 1 170 ? 9.523 -44.469 -10.75 1 95.5 170 ILE B O 1
ATOM 7908 N N . PHE B 1 171 ? 11.102 -43.844 -12.133 1 96.69 171 PHE B N 1
ATOM 7909 C CA . PHE B 1 171 ? 10.766 -42.406 -12.102 1 96.69 171 PHE B CA 1
ATOM 7910 C C . PHE B 1 171 ? 9.961 -42.031 -13.336 1 96.69 171 PHE B C 1
ATOM 7912 O O . PHE B 1 171 ? 10.406 -42.25 -14.461 1 96.69 171 PHE B O 1
ATOM 7919 N N . ASP B 1 172 ? 8.797 -41.562 -13.164 1 96.06 172 ASP B N 1
ATOM 7920 C CA . ASP B 1 172 ? 8.047 -40.969 -14.258 1 96.06 172 ASP B CA 1
ATOM 7921 C C . ASP B 1 172 ? 8.438 -39.5 -14.453 1 96.06 172 ASP B C 1
ATOM 7923 O O . ASP B 1 172 ? 8.141 -38.656 -13.609 1 96.06 172 ASP B O 1
ATOM 7927 N N . ILE B 1 173 ? 9.078 -39.219 -15.516 1 96.12 173 ILE B N 1
ATOM 7928 C CA . ILE B 1 173 ? 9.641 -37.875 -15.664 1 96.12 173 ILE B CA 1
ATOM 7929 C C . ILE B 1 173 ? 9.031 -37.188 -16.891 1 96.12 173 ILE B C 1
ATOM 7931 O O . ILE B 1 173 ? 8.641 -37.875 -17.844 1 96.12 173 ILE B O 1
ATOM 7935 N N . SER B 1 174 ? 8.93 -35.875 -16.828 1 95.12 174 SER B N 1
ATOM 7936 C CA . SER B 1 174 ? 8.578 -35.031 -17.969 1 95.12 174 SER B CA 1
ATOM 7937 C C . SER B 1 174 ? 9.812 -34.375 -18.578 1 95.12 174 SER B C 1
ATOM 7939 O O . SER B 1 174 ? 10.562 -33.688 -17.891 1 95.12 174 SER B O 1
ATOM 7941 N N . ILE B 1 175 ? 9.984 -34.688 -19.844 1 93.5 175 ILE B N 1
ATOM 7942 C CA . ILE B 1 175 ? 11.172 -34.188 -20.547 1 93.5 175 ILE B CA 1
ATOM 7943 C C . ILE B 1 175 ? 10.828 -32.938 -21.328 1 93.5 175 ILE B C 1
ATOM 7945 O O . ILE B 1 175 ? 9.805 -32.875 -22.016 1 93.5 175 ILE B O 1
ATOM 7949 N N . PRO B 1 176 ? 11.703 -31.922 -21.219 1 90.62 176 PRO B N 1
ATOM 7950 C CA . PRO B 1 176 ? 11.453 -30.719 -22.016 1 90.62 176 PRO B CA 1
ATOM 7951 C C . PRO B 1 176 ? 11.555 -30.984 -23.516 1 90.62 176 PRO B C 1
ATOM 7953 O O . PRO B 1 176 ? 12.336 -31.828 -23.938 1 90.62 176 PRO B O 1
ATOM 7956 N N . SER B 1 177 ? 10.852 -30.219 -24.312 1 89.25 177 SER B N 1
ATOM 7957 C CA . SER B 1 177 ? 10.82 -30.375 -25.766 1 89.25 177 SER B CA 1
ATOM 7958 C C . SER B 1 177 ? 12.156 -30.016 -26.391 1 89.25 177 SER B C 1
ATOM 7960 O O . SER B 1 177 ? 12.477 -30.453 -27.5 1 89.25 177 SER B O 1
ATOM 7962 N N . SER B 1 178 ? 12.969 -29.297 -25.703 1 89.75 178 SER B N 1
ATOM 7963 C CA . SER B 1 178 ? 14.258 -28.859 -26.219 1 89.75 178 SER B CA 1
ATOM 7964 C C . SER B 1 178 ? 15.305 -29.953 -26.109 1 89.75 178 SER B C 1
ATOM 7966 O O . SER B 1 178 ? 16.375 -29.859 -26.703 1 89.75 178 SER B O 1
ATOM 7968 N N . ARG B 1 179 ? 14.938 -30.969 -25.344 1 93.88 179 ARG B N 1
ATOM 7969 C CA . ARG B 1 179 ? 15.914 -32.031 -25.141 1 93.88 179 ARG B CA 1
ATOM 7970 C C . ARG B 1 179 ? 15.367 -33.375 -25.578 1 93.88 179 ARG B C 1
ATOM 7972 O O . ARG B 1 179 ? 15.234 -34.312 -24.781 1 93.88 179 ARG B O 1
ATOM 7979 N N . PRO B 1 180 ? 15.141 -33.594 -26.859 1 94.31 180 PRO B N 1
ATOM 7980 C CA . PRO B 1 180 ? 14.641 -34.875 -27.328 1 94.31 180 PRO B CA 1
ATOM 7981 C C . PRO B 1 180 ? 15.633 -36 -27.094 1 94.31 180 PRO B C 1
ATOM 7983 O O . PRO B 1 180 ? 15.234 -37.188 -27.016 1 94.31 180 PRO B O 1
ATOM 7986 N N . ASP B 1 181 ? 16.922 -35.75 -26.969 1 95.44 181 ASP B N 1
ATOM 7987 C CA . ASP B 1 181 ? 17.953 -36.781 -26.703 1 95.44 181 ASP B CA 1
ATOM 7988 C C . ASP B 1 181 ? 17.719 -37.469 -25.375 1 95.44 181 ASP B C 1
ATOM 7990 O O . ASP B 1 181 ? 18.094 -38.625 -25.188 1 95.44 181 ASP B O 1
ATOM 7994 N N . TRP B 1 182 ? 17.094 -36.75 -24.453 1 96.12 182 TRP B N 1
ATOM 7995 C CA . TRP B 1 182 ? 16.906 -37.281 -23.109 1 96.12 182 TRP B CA 1
ATOM 7996 C C . TRP B 1 182 ? 15.938 -38.469 -23.125 1 96.12 182 TRP B C 1
ATOM 7998 O O . TRP B 1 182 ? 15.828 -39.188 -22.141 1 96.12 182 TRP B O 1
ATOM 8008 N N . HIS B 1 183 ? 15.266 -38.688 -24.25 1 95.94 183 HIS B N 1
ATOM 8009 C CA . HIS B 1 183 ? 14.438 -39.875 -24.344 1 95.94 183 HIS B CA 1
ATOM 8010 C C . HIS B 1 183 ? 15.289 -41.125 -24.391 1 95.94 183 HIS B C 1
ATOM 8012 O O . HIS B 1 183 ? 14.789 -42.25 -24.172 1 95.94 183 HIS B O 1
ATOM 8018 N N . GLY B 1 184 ? 16.516 -41 -24.734 1 95.62 184 GLY B N 1
ATOM 8019 C CA . GLY B 1 184 ? 17.516 -42.031 -24.547 1 95.62 184 GLY B CA 1
ATOM 8020 C C . GLY B 1 184 ? 18.234 -41.938 -23.219 1 95.62 184 GLY B C 1
ATOM 8021 O O . GLY B 1 184 ? 18.922 -40.938 -22.953 1 95.62 184 GLY B O 1
ATOM 8022 N N . ILE B 1 185 ? 18.156 -42.875 -22.438 1 95.62 185 ILE B N 1
ATOM 8023 C CA . ILE B 1 185 ? 18.625 -42.812 -21.062 1 95.62 185 ILE B CA 1
ATOM 8024 C C . ILE B 1 185 ? 20.125 -42.531 -21.031 1 95.62 185 ILE B C 1
ATOM 8026 O O . ILE B 1 185 ? 20.625 -41.906 -20.094 1 95.62 185 ILE B O 1
ATOM 8030 N N . ARG B 1 186 ? 20.766 -42.875 -22.031 1 95.06 186 ARG B N 1
ATOM 8031 C CA . ARG B 1 186 ? 22.203 -42.656 -22.109 1 95.06 186 ARG B CA 1
ATOM 8032 C C . ARG B 1 186 ? 22.531 -41.188 -21.953 1 95.06 186 ARG B C 1
ATOM 8034 O O . ARG B 1 186 ? 23.438 -40.812 -21.203 1 95.06 186 ARG B O 1
ATOM 8041 N N . PHE B 1 187 ? 21.844 -40.375 -22.594 1 96 187 PHE B N 1
ATOM 8042 C CA . PHE B 1 187 ? 22.109 -38.969 -22.625 1 96 187 PHE B CA 1
ATOM 8043 C C . PHE B 1 187 ? 21.688 -38.281 -21.328 1 96 187 PHE B C 1
ATOM 8045 O O . PHE B 1 187 ? 22.391 -37.438 -20.797 1 96 187 PHE B O 1
ATOM 8052 N N . LEU B 1 188 ? 20.547 -38.656 -20.859 1 96.06 188 LEU B N 1
ATOM 8053 C CA . LEU B 1 188 ? 20.062 -38.125 -19.594 1 96.06 188 LEU B CA 1
ATOM 8054 C C . LEU B 1 188 ? 21 -38.562 -18.453 1 96.06 188 LEU B C 1
ATOM 8056 O O . LEU B 1 188 ? 21.312 -37.75 -17.578 1 96.06 188 LEU B O 1
ATOM 8060 N N . ALA B 1 189 ? 21.406 -39.812 -18.469 1 95.88 189 ALA B N 1
ATOM 8061 C CA . ALA B 1 189 ? 22.297 -40.344 -17.422 1 95.88 189 ALA B CA 1
ATOM 8062 C C . ALA B 1 189 ? 23.609 -39.562 -17.375 1 95.88 189 ALA B C 1
ATOM 8064 O O . ALA B 1 189 ? 24.172 -39.375 -16.297 1 95.88 189 ALA B O 1
ATOM 8065 N N . LYS B 1 190 ? 24.062 -39.156 -18.469 1 95.06 190 LYS B N 1
ATOM 8066 C CA . LYS B 1 190 ? 25.312 -38.406 -18.5 1 95.06 190 LYS B CA 1
ATOM 8067 C C . LYS B 1 190 ? 25.172 -37.094 -17.719 1 95.06 190 LYS B C 1
ATOM 8069 O O . LYS B 1 190 ? 26.047 -36.75 -16.906 1 95.06 190 LYS B O 1
ATOM 8074 N N . GLU B 1 191 ? 24.156 -36.438 -17.984 1 95.31 191 GLU B N 1
ATOM 8075 C CA . GLU B 1 191 ? 23.938 -35.156 -17.281 1 95.31 191 GLU B CA 1
ATOM 8076 C C . GLU B 1 191 ? 23.641 -35.406 -15.805 1 95.31 191 GLU B C 1
ATOM 8078 O O . GLU B 1 191 ? 24.062 -34.625 -14.953 1 95.31 191 GLU B O 1
ATOM 8083 N N . LEU B 1 192 ? 22.844 -36.438 -15.547 1 96.06 192 LEU B N 1
ATOM 8084 C CA . LEU B 1 192 ? 22.562 -36.781 -14.156 1 96.06 192 LEU B CA 1
ATOM 8085 C C . LEU B 1 192 ? 23.859 -37.094 -13.414 1 96.06 192 LEU B C 1
ATOM 8087 O O . LEU B 1 192 ? 24.031 -36.656 -12.266 1 96.06 192 LEU B O 1
ATOM 8091 N N . ALA B 1 193 ? 24.75 -37.781 -14.055 1 96.5 193 ALA B N 1
ATOM 8092 C CA . ALA B 1 193 ? 26.047 -38.094 -13.469 1 96.5 193 ALA B CA 1
ATOM 8093 C C . ALA B 1 193 ? 26.844 -36.812 -13.18 1 96.5 193 ALA B C 1
ATOM 8095 O O . ALA B 1 193 ? 27.484 -36.688 -12.133 1 96.5 193 ALA B O 1
ATOM 8096 N N . ALA B 1 194 ? 26.797 -35.906 -14.102 1 95.25 194 ALA B N 1
ATOM 8097 C CA . ALA B 1 194 ? 27.5 -34.625 -13.93 1 95.25 194 ALA B CA 1
ATOM 8098 C C . ALA B 1 194 ? 26.984 -33.875 -12.703 1 95.25 194 ALA B C 1
ATOM 8100 O O . ALA B 1 194 ? 27.781 -33.375 -11.898 1 95.25 194 ALA B O 1
ATOM 8101 N N . TYR B 1 195 ? 25.672 -33.781 -12.617 1 94.69 195 TYR B N 1
ATOM 8102 C CA . TYR B 1 195 ? 25.078 -33.062 -11.5 1 94.69 195 TYR B CA 1
ATOM 8103 C C . TYR B 1 195 ? 25.438 -33.719 -10.172 1 94.69 195 TYR B C 1
ATOM 8105 O O . TYR B 1 195 ? 25.766 -33.031 -9.203 1 94.69 195 TYR B O 1
ATOM 8113 N N . LEU B 1 196 ? 25.328 -35.125 -10.133 1 95.06 196 LEU B N 1
ATOM 8114 C CA . LEU B 1 196 ? 25.531 -35.875 -8.898 1 95.06 196 LEU B CA 1
ATOM 8115 C C . LEU B 1 196 ? 27.031 -36.094 -8.648 1 95.06 196 LEU B C 1
ATOM 8117 O O . LEU B 1 196 ? 27.406 -36.688 -7.629 1 95.06 196 LEU B O 1
ATOM 8121 N N . ASN B 1 197 ? 27.844 -35.656 -9.555 1 92.69 197 ASN B N 1
ATOM 8122 C CA . ASN B 1 197 ? 29.281 -35.875 -9.484 1 92.69 197 ASN B CA 1
ATOM 8123 C C . ASN B 1 197 ? 29.641 -37.344 -9.359 1 92.69 197 ASN B C 1
ATOM 8125 O O . ASN B 1 197 ? 30.391 -37.75 -8.461 1 92.69 197 ASN B O 1
ATOM 8129 N N . LEU B 1 198 ? 28.984 -38.156 -10.172 1 95.5 198 LEU B N 1
ATOM 8130 C CA . LEU B 1 198 ? 29.234 -39.562 -10.266 1 95.5 198 LEU B CA 1
ATOM 8131 C C . LEU B 1 198 ? 29.938 -39.938 -11.578 1 95.5 198 LEU B C 1
ATOM 8133 O O . LEU B 1 198 ? 29.922 -39.125 -12.516 1 95.5 198 LEU B O 1
ATOM 8137 N N . LYS B 1 199 ? 30.484 -41.031 -11.594 1 94 199 LYS B N 1
ATOM 8138 C CA . LYS B 1 199 ? 31.203 -41.469 -12.797 1 94 199 LYS B CA 1
ATOM 8139 C C . LYS B 1 199 ? 30.234 -42.031 -13.836 1 94 199 LYS B C 1
ATOM 8141 O O . LYS B 1 199 ? 29.406 -42.906 -13.523 1 94 199 LYS B O 1
ATOM 8146 N N . TYR B 1 200 ? 30.281 -41.531 -15.031 1 95.25 200 TYR B N 1
ATOM 8147 C CA . TYR B 1 200 ? 29.531 -42.031 -16.172 1 95.25 200 TYR B CA 1
ATOM 8148 C C . TYR B 1 200 ? 30.328 -43.062 -16.953 1 95.25 200 TYR B C 1
ATOM 8150 O O . TYR B 1 200 ? 31.484 -42.844 -17.281 1 95.25 200 TYR B O 1
ATOM 8158 N N . VAL B 1 201 ? 29.641 -44.25 -17.188 1 91.5 201 VAL B N 1
ATOM 8159 C CA . VAL B 1 201 ? 30.344 -45.312 -17.891 1 91.5 201 VAL B CA 1
ATOM 8160 C C . VAL B 1 201 ? 29.531 -45.75 -19.109 1 91.5 201 VAL B C 1
ATOM 8162 O O . VAL B 1 201 ? 28.297 -45.844 -19.047 1 91.5 201 VAL B O 1
ATOM 8165 N N . GLU B 1 202 ? 30.141 -45.719 -20.281 1 80.69 202 GLU B N 1
ATOM 8166 C CA . GLU B 1 202 ? 29.5 -46.25 -21.469 1 80.69 202 GLU B CA 1
ATOM 8167 C C . GLU B 1 202 ? 30.188 -47.531 -21.953 1 80.69 202 GLU B C 1
ATOM 8169 O O . GLU B 1 202 ? 31.375 -47.531 -22.281 1 80.69 202 GLU B O 1
ATOM 8174 N N . LEU B 1 203 ? 29.75 -48.719 -21.547 1 63.38 203 LEU B N 1
ATOM 8175 C CA . LEU B 1 203 ? 30.406 -49.938 -21.953 1 63.38 203 LEU B CA 1
ATOM 8176 C C . LEU B 1 203 ? 30 -50.344 -23.375 1 63.38 203 LEU B C 1
ATOM 8178 O O . LEU B 1 203 ? 28.906 -50.844 -23.594 1 63.38 203 LEU B O 1
ATOM 8182 N N . ILE B 1 204 ? 30.203 -49.625 -24.422 1 62.28 204 ILE B N 1
ATOM 8183 C CA . ILE B 1 204 ? 29.906 -50.062 -25.781 1 62.28 204 ILE B CA 1
ATOM 8184 C C . ILE B 1 204 ? 31.172 -50.625 -26.422 1 62.28 204 ILE B C 1
ATOM 8186 O O . ILE B 1 204 ? 32.188 -49.969 -26.469 1 62.28 204 ILE B O 1
ATOM 8190 N N . GLY B 1 205 ? 31.469 -52 -26.406 1 53.66 205 GLY B N 1
ATOM 8191 C CA . GLY B 1 205 ? 32.656 -52.594 -27.047 1 53.66 205 GLY B CA 1
ATOM 8192 C C . GLY B 1 205 ? 32.5 -52.75 -28.547 1 53.66 205 GLY B C 1
ATOM 8193 O O . GLY B 1 205 ? 31.406 -53.125 -29.016 1 53.66 205 GLY B O 1
ATOM 8194 N N . ARG B 1 206 ? 33.156 -52.031 -29.344 1 52.22 206 ARG B N 1
ATOM 8195 C CA . ARG B 1 206 ? 33.188 -52.219 -30.781 1 52.22 206 ARG B CA 1
ATOM 8196 C C . ARG B 1 206 ? 33.688 -53.625 -31.125 1 52.22 206 ARG B C 1
ATOM 8198 O O . ARG B 1 206 ? 34.75 -54.062 -30.672 1 52.22 206 ARG B O 1
ATOM 8205 N N . ALA B 1 207 ? 32.812 -54.438 -31.594 1 53.16 207 ALA B N 1
ATOM 8206 C CA . ALA B 1 207 ? 33.281 -55.688 -32.188 1 53.16 207 ALA B CA 1
ATOM 8207 C C . ALA B 1 207 ? 34.219 -55.438 -33.344 1 53.16 207 ALA B C 1
ATOM 8209 O O . ALA B 1 207 ? 34.062 -54.5 -34.094 1 53.16 207 ALA B O 1
ATOM 8210 N N . LYS B 1 208 ? 35.438 -55.812 -33.219 1 55 208 LYS B N 1
ATOM 8211 C CA . LYS B 1 208 ? 36.375 -55.812 -34.344 1 55 208 LYS B CA 1
ATOM 8212 C C . LYS B 1 208 ? 35.75 -56.438 -35.562 1 55 208 LYS B C 1
ATOM 8214 O O . LYS B 1 208 ? 35.156 -57.531 -35.5 1 55 208 LYS B O 1
ATOM 8219 N N . GLN B 1 209 ? 35.281 -55.656 -36.562 1 57.31 209 GLN B N 1
ATOM 8220 C CA . GLN B 1 209 ? 34.594 -55.844 -37.844 1 57.31 209 GLN B CA 1
ATOM 8221 C C . GLN B 1 209 ? 35.156 -57.031 -38.625 1 57.31 209 GLN B C 1
ATOM 8223 O O . GLN B 1 209 ? 34.875 -57.188 -39.812 1 57.31 209 GLN B O 1
ATOM 8228 N N . THR B 1 210 ? 35.688 -58.094 -38.094 1 63.12 210 THR B N 1
ATOM 8229 C CA . THR B 1 210 ? 36.25 -58.906 -39.156 1 63.12 210 THR B CA 1
ATOM 8230 C C . THR B 1 210 ? 35.281 -60.031 -39.531 1 63.12 210 THR B C 1
ATOM 8232 O O . THR B 1 210 ? 34.469 -60.469 -38.688 1 63.12 210 THR B O 1
ATOM 8235 N N . ASP B 1 211 ? 34.75 -60.125 -40.938 1 79.62 211 ASP B N 1
ATOM 8236 C CA . ASP B 1 211 ? 34.188 -61.281 -41.656 1 79.62 211 ASP B CA 1
ATOM 8237 C C . ASP B 1 211 ? 32.688 -61.25 -41.719 1 79.62 211 ASP B C 1
ATOM 8239 O O . ASP B 1 211 ? 32 -62.281 -41.594 1 79.62 211 ASP B O 1
ATOM 8243 N N . PHE B 1 212 ? 32.062 -60 -41.719 1 84.31 212 PHE B N 1
ATOM 8244 C CA . PHE B 1 212 ? 30.641 -59.844 -41.938 1 84.31 212 PHE B CA 1
ATOM 8245 C C . PHE B 1 212 ? 30.281 -60.188 -43.375 1 84.31 212 PHE B C 1
ATOM 8247 O O . PHE B 1 212 ? 31.094 -60 -44.281 1 84.31 212 PHE B O 1
ATOM 8254 N N . HIS B 1 213 ? 29.078 -60.688 -43.531 1 88.62 213 HIS B N 1
ATOM 8255 C CA . HIS B 1 213 ? 28.688 -61 -44.906 1 88.62 213 HIS B CA 1
ATOM 8256 C C . HIS B 1 213 ? 28.062 -59.781 -45.562 1 88.62 213 HIS B C 1
ATOM 8258 O O . HIS B 1 213 ? 27.859 -58.75 -44.938 1 88.62 213 HIS B O 1
ATOM 8264 N N . GLN B 1 214 ? 27.844 -59.906 -46.906 1 87.06 214 GLN B N 1
ATOM 8265 C CA . GLN B 1 214 ? 27.203 -58.844 -47.656 1 87.06 214 GLN B CA 1
ATOM 8266 C C . GLN B 1 214 ? 25.703 -59.094 -47.812 1 87.06 214 GLN B C 1
ATOM 8268 O O . GLN B 1 214 ? 25.297 -60.25 -48.062 1 87.06 214 GLN B O 1
ATOM 8273 N N . ILE B 1 215 ? 24.984 -58.062 -47.594 1 88.19 215 ILE B N 1
ATOM 8274 C CA . ILE B 1 215 ? 23.531 -58.156 -47.75 1 88.19 215 ILE B CA 1
ATOM 8275 C C . ILE B 1 215 ? 23.203 -58.5 -49.219 1 88.19 215 ILE B C 1
ATOM 8277 O O . ILE B 1 215 ? 23.828 -57.969 -50.156 1 88.19 215 ILE B O 1
ATOM 8281 N N . ASN B 1 216 ? 22.25 -59.375 -49.406 1 86.94 216 ASN B N 1
ATOM 8282 C CA . ASN B 1 216 ? 21.953 -59.906 -50.75 1 86.94 216 ASN B CA 1
ATOM 8283 C C . ASN B 1 216 ? 20.922 -59.062 -51.469 1 86.94 216 ASN B C 1
ATOM 8285 O O . ASN B 1 216 ? 20.484 -59.406 -52.562 1 86.94 216 ASN B O 1
ATOM 8289 N N . PHE B 1 217 ? 20.375 -58 -50.812 1 92.44 217 PHE B N 1
ATOM 8290 C CA . PHE B 1 217 ? 19.453 -57.062 -51.469 1 92.44 217 PHE B CA 1
ATOM 8291 C C . PHE B 1 217 ? 19.859 -55.625 -51.188 1 92.44 217 PHE B C 1
ATOM 8293 O O . PHE B 1 217 ? 20.625 -55.344 -50.25 1 92.44 217 PHE B O 1
ATOM 8300 N N . LYS B 1 218 ? 19.391 -54.688 -51.969 1 94.62 218 LYS B N 1
ATOM 8301 C CA . LYS B 1 218 ? 19.734 -53.281 -51.812 1 94.62 218 LYS B CA 1
ATOM 8302 C C . LYS B 1 218 ? 18.703 -52.562 -50.938 1 94.62 218 LYS B C 1
ATOM 8304 O O . LYS B 1 218 ? 17.531 -52.906 -50.906 1 94.62 218 LYS B O 1
ATOM 8309 N N . VAL B 1 219 ? 19.188 -51.688 -50.125 1 96.31 219 VAL B N 1
ATOM 8310 C CA . VAL B 1 219 ? 18.359 -50.781 -49.312 1 96.31 219 VAL B CA 1
ATOM 8311 C C . VAL B 1 219 ? 18.531 -49.344 -49.812 1 96.31 219 VAL B C 1
ATOM 8313 O O . VAL B 1 219 ? 19.609 -48.75 -49.625 1 96.31 219 VAL B O 1
ATOM 8316 N N . LEU B 1 220 ? 17.453 -48.781 -50.406 1 95.69 220 LEU B N 1
ATOM 8317 C CA . LEU B 1 220 ? 17.594 -47.5 -51.094 1 95.69 220 LEU B CA 1
ATOM 8318 C C . LEU B 1 220 ? 16.641 -46.469 -50.531 1 95.69 220 LEU B C 1
ATOM 8320 O O . LEU B 1 220 ? 15.516 -46.812 -50.125 1 95.69 220 LEU B O 1
ATOM 8324 N N . ASP B 1 221 ? 17.125 -45.312 -50.406 1 96.06 221 ASP B N 1
ATOM 8325 C CA . ASP B 1 221 ? 16.297 -44.156 -50.062 1 96.06 221 ASP B CA 1
ATOM 8326 C C . ASP B 1 221 ? 15.969 -43.344 -51.312 1 96.06 221 ASP B C 1
ATOM 8328 O O . ASP B 1 221 ? 16.828 -42.656 -51.875 1 96.06 221 ASP B O 1
ATOM 8332 N N . GLU B 1 222 ? 14.766 -43.375 -51.719 1 95.5 222 GLU B N 1
ATOM 8333 C CA . GLU B 1 222 ? 14.367 -42.719 -52.969 1 95.5 222 GLU B CA 1
ATOM 8334 C C . GLU B 1 222 ? 13.609 -41.406 -52.656 1 95.5 222 GLU B C 1
ATOM 8336 O O . GLU B 1 222 ? 12.945 -40.875 -53.531 1 95.5 222 GLU B O 1
ATOM 8341 N N . THR B 1 223 ? 13.672 -41.031 -51.5 1 93.56 223 THR B N 1
ATOM 8342 C CA . THR B 1 223 ? 12.961 -39.812 -51.125 1 93.56 223 THR B CA 1
ATOM 8343 C C . THR B 1 223 ? 13.859 -38.594 -51.281 1 93.56 223 THR B C 1
ATOM 8345 O O . THR B 1 223 ? 15.078 -38.719 -51.406 1 93.56 223 THR B O 1
ATOM 8348 N N . ASP B 1 224 ? 13.242 -37.469 -51.344 1 89.75 224 ASP B N 1
ATOM 8349 C CA . ASP B 1 224 ? 13.969 -36.219 -51.406 1 89.75 224 ASP B CA 1
ATOM 8350 C C . ASP B 1 224 ? 14.18 -35.625 -50 1 89.75 224 ASP B C 1
ATOM 8352 O O . ASP B 1 224 ? 13.375 -34.844 -49.531 1 89.75 224 ASP B O 1
ATOM 8356 N N . ASN B 1 225 ? 15.227 -36.062 -49.312 1 91.19 225 ASN B N 1
ATOM 8357 C CA . ASN B 1 225 ? 15.68 -35.531 -48.031 1 91.19 225 ASN B CA 1
ATOM 8358 C C . ASN B 1 225 ? 14.648 -35.75 -46.938 1 91.19 225 ASN B C 1
ATOM 8360 O O . ASN B 1 225 ? 14.391 -34.844 -46.125 1 91.19 225 ASN B O 1
ATOM 8364 N N . LYS B 1 226 ? 13.906 -36.906 -46.906 1 95.06 226 LYS B N 1
ATOM 8365 C CA . LYS B 1 226 ? 12.93 -37.219 -45.875 1 95.06 226 LYS B CA 1
ATOM 8366 C C . LYS B 1 226 ? 13.516 -38.156 -44.812 1 95.06 226 LYS B C 1
ATOM 8368 O O . LYS B 1 226 ? 12.82 -38.562 -43.875 1 95.06 226 LYS B O 1
ATOM 8373 N N . ALA B 1 227 ? 14.75 -38.469 -45 1 96.19 227 ALA B N 1
ATOM 8374 C CA . ALA B 1 227 ? 15.492 -39.219 -44 1 96.19 227 ALA B CA 1
ATOM 8375 C C . ALA B 1 227 ? 16.984 -38.875 -44.031 1 96.19 227 ALA B C 1
ATOM 8377 O O . ALA B 1 227 ? 17.547 -38.75 -45.125 1 96.19 227 ALA B O 1
ATOM 8378 N N . LYS B 1 228 ? 17.562 -38.719 -42.938 1 95.19 228 LYS B N 1
ATOM 8379 C CA . LYS B 1 228 ? 19.016 -38.5 -42.875 1 95.19 228 LYS B CA 1
ATOM 8380 C C . LYS B 1 228 ? 19.766 -39.812 -43.031 1 95.19 228 LYS B C 1
ATOM 8382 O O . LYS B 1 228 ? 20.922 -39.844 -43.469 1 95.19 228 LYS B O 1
ATOM 8387 N N . TYR B 1 229 ? 19.109 -40.844 -42.625 1 96.94 229 TYR B N 1
ATOM 8388 C CA . TYR B 1 229 ? 19.656 -42.188 -42.812 1 96.94 229 TYR B CA 1
ATOM 8389 C C . TYR B 1 229 ? 18.547 -43.219 -42.938 1 96.94 229 TYR B C 1
ATOM 8391 O O . TYR B 1 229 ? 17.531 -43.125 -42.25 1 96.94 229 TYR B O 1
ATOM 8399 N N . PHE B 1 230 ? 18.703 -44.156 -43.844 1 97.5 230 PHE B N 1
ATOM 8400 C CA . PHE B 1 230 ? 17.844 -45.312 -44 1 97.5 230 PHE B CA 1
ATOM 8401 C C . PHE B 1 230 ? 18.641 -46.531 -44.406 1 97.5 230 PHE B C 1
ATOM 8403 O O . PHE B 1 230 ? 19.281 -46.562 -45.469 1 97.5 230 PHE B O 1
ATOM 8410 N N . GLY B 1 231 ? 18.594 -47.531 -43.531 1 96.62 231 GLY B N 1
ATOM 8411 C CA . GLY B 1 231 ? 19.344 -48.75 -43.781 1 96.62 231 GLY B CA 1
ATOM 8412 C C . GLY B 1 231 ? 19.141 -49.781 -42.688 1 96.62 231 GLY B C 1
ATOM 8413 O O . GLY B 1 231 ? 18.094 -49.812 -42.062 1 96.62 231 GLY B O 1
ATOM 8414 N N . GLY B 1 232 ? 20.109 -50.719 -42.656 1 96.31 232 GLY B N 1
ATOM 8415 C CA . GLY B 1 232 ? 20 -51.75 -41.656 1 96.31 232 GLY B CA 1
ATOM 8416 C C . GLY B 1 232 ? 21.062 -52.844 -41.781 1 96.31 232 GLY B C 1
ATOM 8417 O O . GLY B 1 232 ? 22.109 -52.594 -42.375 1 96.31 232 GLY B O 1
ATOM 8418 N N . ILE B 1 233 ? 20.844 -53.844 -41.031 1 95.75 233 ILE B N 1
ATOM 8419 C CA . ILE B 1 233 ? 21.719 -55 -41 1 95.75 233 ILE B CA 1
ATOM 8420 C C . ILE B 1 233 ? 20.922 -56.281 -41.312 1 95.75 233 ILE B C 1
ATOM 8422 O O . ILE B 1 233 ? 19.719 -56.312 -41.062 1 95.75 233 ILE B O 1
ATOM 8426 N N . HIS B 1 234 ? 21.641 -57.188 -41.969 1 96.44 234 HIS B N 1
ATOM 8427 C CA . HIS B 1 234 ? 21.047 -58.5 -42.281 1 96.44 234 HIS B CA 1
ATOM 8428 C C . HIS B 1 234 ? 21.594 -59.562 -41.344 1 96.44 234 HIS B C 1
ATOM 8430 O O . HIS B 1 234 ? 22.812 -59.719 -41.219 1 96.44 234 HIS B O 1
ATOM 8436 N N . LEU B 1 235 ? 20.734 -60.25 -40.656 1 96.56 235 LEU B N 1
ATOM 8437 C CA . LEU B 1 235 ? 21.062 -61.375 -39.781 1 96.56 235 LEU B CA 1
ATOM 8438 C C . LEU B 1 235 ? 20.578 -62.688 -40.406 1 96.56 235 LEU B C 1
ATOM 8440 O O . LEU B 1 235 ? 19.391 -62.875 -40.625 1 96.56 235 LEU B O 1
ATOM 8444 N N . ARG B 1 236 ? 21.469 -63.656 -40.625 1 95.75 236 ARG B N 1
ATOM 8445 C CA . ARG B 1 236 ? 21.078 -64.875 -41.281 1 95.75 236 ARG B CA 1
ATOM 8446 C C . ARG B 1 236 ? 21.234 -66.125 -40.344 1 95.75 236 ARG B C 1
ATOM 8448 O O . ARG B 1 236 ? 22.078 -66.062 -39.469 1 95.75 236 ARG B O 1
ATOM 8455 N N . ASN B 1 237 ? 20.391 -67 -40.562 1 94.38 237 ASN B N 1
ATOM 8456 C CA . ASN B 1 237 ? 20.453 -68.312 -39.938 1 94.38 237 ASN B CA 1
ATOM 8457 C C . ASN B 1 237 ? 20.406 -68.25 -38.406 1 94.38 237 ASN B C 1
ATOM 8459 O O . ASN B 1 237 ? 21.266 -68.812 -37.719 1 94.38 237 ASN B O 1
ATOM 8463 N N . TYR B 1 238 ? 19.453 -67.562 -37.969 1 95.38 238 TYR B N 1
ATOM 8464 C CA . TYR B 1 238 ? 19.25 -67.375 -36.531 1 95.38 238 TYR B CA 1
ATOM 8465 C C . TYR B 1 238 ? 17.828 -67.812 -36.125 1 95.38 238 TYR B C 1
ATOM 8467 O O . TYR B 1 238 ? 16.859 -67.312 -36.688 1 95.38 238 TYR B O 1
ATOM 8475 N N . GLN B 1 239 ? 17.688 -68.688 -35.25 1 94.06 239 GLN B N 1
ATOM 8476 C CA . GLN B 1 239 ? 16.391 -69.125 -34.75 1 94.06 239 GLN B CA 1
ATOM 8477 C C . GLN B 1 239 ? 15.953 -68.312 -33.531 1 94.06 239 GLN B C 1
ATOM 8479 O O . GLN B 1 239 ? 16.703 -68.188 -32.562 1 94.06 239 GLN B O 1
ATOM 8484 N N . LEU B 1 240 ? 14.758 -67.812 -33.594 1 92.88 240 LEU B N 1
ATOM 8485 C CA . LEU B 1 240 ? 14.219 -66.938 -32.531 1 92.88 240 LEU B CA 1
ATOM 8486 C C . LEU B 1 240 ? 14.117 -67.75 -31.219 1 92.88 240 LEU B C 1
ATOM 8488 O O . LEU B 1 240 ? 13.82 -68.938 -31.234 1 92.88 240 LEU B O 1
ATOM 8492 N N . GLN B 1 241 ? 14.367 -67.062 -30.156 1 89.12 241 GLN B N 1
ATOM 8493 C CA . GLN B 1 241 ? 14.258 -67.625 -28.812 1 89.12 241 GLN B CA 1
ATOM 8494 C C . GLN B 1 241 ? 13.484 -66.688 -27.891 1 89.12 241 GLN B C 1
ATOM 8496 O O . GLN B 1 241 ? 13.195 -65.5 -28.266 1 89.12 241 GLN B O 1
ATOM 8501 N N . GLN B 1 242 ? 13.094 -67.312 -26.781 1 88.06 242 GLN B N 1
ATOM 8502 C CA . GLN B 1 242 ? 12.5 -66.438 -25.766 1 88.06 242 GLN B CA 1
ATOM 8503 C C . GLN B 1 242 ? 13.547 -65.562 -25.109 1 88.06 242 GLN B C 1
ATOM 8505 O O . GLN B 1 242 ? 14.703 -65.938 -24.938 1 88.06 242 GLN B O 1
ATOM 8510 N N . SER B 1 243 ? 13.141 -64.375 -24.812 1 92.56 243 SER B N 1
ATOM 8511 C CA . SER B 1 243 ? 14.055 -63.469 -24.125 1 92.56 243 SER B CA 1
ATOM 8512 C C . SER B 1 243 ? 14.258 -63.875 -22.672 1 92.56 243 SER B C 1
ATOM 8514 O O . SER B 1 243 ? 13.398 -64.562 -22.094 1 92.56 243 SER B O 1
ATOM 8516 N N . SER B 1 244 ? 15.391 -63.5 -22.109 1 91.81 244 SER B N 1
ATOM 8517 C CA . SER B 1 244 ? 15.633 -63.719 -20.703 1 91.81 244 SER B CA 1
ATOM 8518 C C . SER B 1 244 ? 14.695 -62.875 -19.828 1 91.81 244 SER B C 1
ATOM 8520 O O . SER B 1 244 ? 14.227 -61.844 -20.266 1 91.81 244 SER B O 1
ATOM 8522 N N . TRP B 1 245 ? 14.445 -63.344 -18.672 1 93.81 245 TRP B N 1
ATOM 8523 C CA . TRP B 1 245 ? 13.555 -62.594 -17.781 1 93.81 245 TRP B CA 1
ATOM 8524 C C . TRP B 1 245 ? 14.18 -61.281 -17.359 1 93.81 245 TRP B C 1
ATOM 8526 O O . TRP B 1 245 ? 13.469 -60.344 -16.984 1 93.81 245 TRP B O 1
ATOM 8536 N N . ASN B 1 246 ? 15.484 -61.188 -17.391 1 91.19 246 ASN B N 1
ATOM 8537 C CA . ASN B 1 246 ? 16.125 -59.875 -17.172 1 91.19 246 ASN B CA 1
ATOM 8538 C C . ASN B 1 246 ? 15.656 -58.844 -18.188 1 91.19 246 ASN B C 1
ATOM 8540 O O . ASN B 1 246 ? 15.25 -57.75 -17.828 1 91.19 246 ASN B O 1
ATOM 8544 N N . THR B 1 247 ? 15.703 -59.219 -19.453 1 93.44 247 THR B N 1
ATOM 8545 C CA . THR B 1 247 ? 15.281 -58.344 -20.531 1 93.44 247 THR B CA 1
ATOM 8546 C C . THR B 1 247 ? 13.773 -58.125 -20.484 1 93.44 247 THR B C 1
ATOM 8548 O O . THR B 1 247 ? 13.312 -56.969 -20.609 1 93.44 247 THR B O 1
ATOM 8551 N N . LYS B 1 248 ? 13.039 -59.188 -20.203 1 94.94 248 LYS B N 1
ATOM 8552 C CA . LYS B 1 248 ? 11.586 -59.062 -20.109 1 94.94 248 LYS B CA 1
ATOM 8553 C C . LYS B 1 248 ? 11.188 -58.094 -19 1 94.94 248 LYS B C 1
ATOM 8555 O O . LYS B 1 248 ? 10.32 -57.25 -19.188 1 94.94 248 LYS B O 1
ATOM 8560 N N . GLY B 1 249 ? 11.844 -58.281 -17.875 1 93.19 249 GLY B N 1
ATOM 8561 C CA . GLY B 1 249 ? 11.539 -57.438 -16.734 1 93.19 249 GLY B CA 1
ATOM 8562 C C . GLY B 1 249 ? 11.742 -55.969 -17.031 1 93.19 249 GLY B C 1
ATOM 8563 O O . GLY B 1 249 ? 10.906 -55.125 -16.688 1 93.19 249 GLY B O 1
ATOM 8564 N N . ILE B 1 250 ? 12.836 -55.594 -17.703 1 93.62 250 ILE B N 1
ATOM 8565 C CA . ILE B 1 250 ? 13.141 -54.188 -18.062 1 93.62 250 ILE B CA 1
ATOM 8566 C C . ILE B 1 250 ? 12.055 -53.656 -18.984 1 93.62 250 ILE B C 1
ATOM 8568 O O . ILE B 1 250 ? 11.57 -52.531 -18.797 1 93.62 250 ILE B O 1
ATOM 8572 N N . LEU B 1 251 ? 11.672 -54.406 -19.938 1 95.19 251 LEU B N 1
ATOM 8573 C CA . LEU B 1 251 ? 10.672 -54 -20.922 1 95.19 251 LEU B CA 1
ATOM 8574 C C . LEU B 1 251 ? 9.312 -53.812 -20.25 1 95.19 251 LEU B C 1
ATOM 8576 O O . LEU B 1 251 ? 8.648 -52.781 -20.469 1 95.19 251 LEU B O 1
ATOM 8580 N N . ILE B 1 252 ? 8.953 -54.75 -19.391 1 94.75 252 ILE B N 1
ATOM 8581 C CA . ILE B 1 252 ? 7.672 -54.688 -18.703 1 94.75 252 ILE B CA 1
ATOM 8582 C C . ILE B 1 252 ? 7.637 -53.438 -17.812 1 94.75 252 ILE B C 1
ATOM 8584 O O . ILE B 1 252 ? 6.637 -52.719 -17.797 1 94.75 252 ILE B O 1
ATOM 8588 N N . ASN B 1 253 ? 8.742 -53.188 -17.188 1 92.81 253 ASN B N 1
ATOM 8589 C CA . ASN B 1 253 ? 8.836 -52 -16.328 1 92.81 253 ASN B CA 1
ATOM 8590 C C . ASN B 1 253 ? 8.695 -50.719 -17.109 1 92.81 253 ASN B C 1
ATOM 8592 O O . ASN B 1 253 ? 8.367 -49.688 -16.547 1 92.81 253 ASN B O 1
ATOM 8596 N N . ASN B 1 254 ? 8.969 -50.781 -18.359 1 92.56 254 ASN B N 1
ATOM 8597 C CA . ASN B 1 254 ? 8.828 -49.625 -19.234 1 92.56 254 ASN B CA 1
ATOM 8598 C C . ASN B 1 254 ? 7.559 -49.688 -20.078 1 92.56 254 ASN B C 1
ATOM 8600 O O . ASN B 1 254 ? 7.434 -49 -21.094 1 92.56 254 ASN B O 1
ATOM 8604 N N . HIS B 1 255 ? 6.723 -50.656 -19.719 1 92.56 255 HIS B N 1
ATOM 8605 C CA . HIS B 1 255 ? 5.398 -50.812 -20.312 1 92.56 255 HIS B CA 1
ATOM 8606 C C . HIS B 1 255 ? 5.496 -51.281 -21.75 1 92.56 255 HIS B C 1
ATOM 8608 O O . HIS B 1 255 ? 4.75 -50.812 -22.609 1 92.56 255 HIS B O 1
ATOM 8614 N N . ILE B 1 256 ? 6.434 -52.062 -22.016 1 93.5 256 ILE B N 1
ATOM 8615 C CA . ILE B 1 256 ? 6.613 -52.656 -23.328 1 93.5 256 ILE B CA 1
ATOM 8616 C C . ILE B 1 256 ? 6.391 -54.188 -23.219 1 93.5 256 ILE B C 1
ATOM 8618 O O . ILE B 1 256 ? 6.977 -54.844 -22.344 1 93.5 256 ILE B O 1
ATOM 8622 N N . LYS B 1 257 ? 5.586 -54.75 -24.047 1 94 257 LYS B N 1
ATOM 8623 C CA . LYS B 1 257 ? 5.277 -56.156 -24.047 1 94 257 LYS B CA 1
ATOM 8624 C C . LYS B 1 257 ? 6.383 -56.969 -24.719 1 94 257 LYS B C 1
ATOM 8626 O O . LYS B 1 257 ? 6.703 -56.75 -25.875 1 94 257 LYS B O 1
ATOM 8631 N N . PRO B 1 258 ? 7.016 -57.875 -23.969 1 95.12 258 PRO B N 1
ATOM 8632 C CA . PRO B 1 258 ? 8.031 -58.75 -24.594 1 95.12 258 PRO B CA 1
ATOM 8633 C C . PRO B 1 258 ? 7.434 -59.688 -25.609 1 95.12 258 PRO B C 1
ATOM 8635 O O . PRO B 1 258 ? 6.297 -60.156 -25.453 1 95.12 258 PRO B O 1
ATOM 8638 N N . ILE B 1 259 ? 8.164 -60.062 -26.656 1 92.94 259 ILE B N 1
ATOM 8639 C CA . ILE B 1 259 ? 7.691 -60.938 -27.719 1 92.94 259 ILE B CA 1
ATOM 8640 C C . ILE B 1 259 ? 8.703 -62.062 -27.953 1 92.94 259 ILE B C 1
ATOM 8642 O O . ILE B 1 259 ? 8.445 -63.219 -27.641 1 92.94 259 ILE B O 1
ATOM 8646 N N . ASN B 1 260 ? 9.836 -61.875 -28.5 1 92.81 260 ASN B N 1
ATOM 8647 C CA . ASN B 1 260 ? 10.961 -62.781 -28.703 1 92.81 260 ASN B CA 1
ATOM 8648 C C . ASN B 1 260 ? 12.297 -62.031 -28.562 1 92.81 260 ASN B C 1
ATOM 8650 O O . ASN B 1 260 ? 12.328 -60.812 -28.422 1 92.81 260 ASN B O 1
ATOM 8654 N N . ASP B 1 261 ? 13.344 -62.688 -28.547 1 93.12 261 ASP B N 1
ATOM 8655 C CA . ASP B 1 261 ? 14.641 -62.125 -28.188 1 93.12 261 ASP B CA 1
ATOM 8656 C C . ASP B 1 261 ? 15.062 -61.031 -29.188 1 93.12 261 ASP B C 1
ATOM 8658 O O . ASP B 1 261 ? 15.57 -60 -28.797 1 93.12 261 ASP B O 1
ATOM 8662 N N . LEU B 1 262 ? 14.773 -61.188 -30.469 1 95.19 262 LEU B N 1
ATOM 8663 C CA . LEU B 1 262 ? 15.195 -60.188 -31.438 1 95.19 262 LEU B CA 1
ATOM 8664 C C . LEU B 1 262 ? 14.297 -58.969 -31.375 1 95.19 262 LEU B C 1
ATOM 8666 O O . LEU B 1 262 ? 14.797 -57.844 -31.359 1 95.19 262 LEU B O 1
ATOM 8670 N N . VAL B 1 263 ? 13 -59.188 -31.359 1 94.88 263 VAL B N 1
ATOM 8671 C CA . VAL B 1 263 ? 12.07 -58.062 -31.266 1 94.88 263 VAL B CA 1
ATOM 8672 C C . VAL B 1 263 ? 12.273 -57.312 -29.953 1 94.88 263 VAL B C 1
ATOM 8674 O O . VAL B 1 263 ? 12.227 -56.094 -29.906 1 94.88 263 VAL B O 1
ATOM 8677 N N . ASP B 1 264 ? 12.5 -58.031 -28.906 1 95.88 264 ASP B N 1
ATOM 8678 C CA . ASP B 1 264 ? 12.734 -57.406 -27.609 1 95.88 264 ASP B CA 1
ATOM 8679 C C . ASP B 1 264 ? 14.016 -56.594 -27.609 1 95.88 264 ASP B C 1
ATOM 8681 O O . ASP B 1 264 ? 14.078 -55.531 -26.969 1 95.88 264 ASP B O 1
ATOM 8685 N N . LEU B 1 265 ? 14.953 -57.062 -28.266 1 95.19 265 LEU B N 1
ATOM 8686 C CA . LEU B 1 265 ? 16.188 -56.281 -28.422 1 95.19 265 LEU B CA 1
ATOM 8687 C C . LEU B 1 265 ? 15.922 -54.969 -29.156 1 95.19 265 LEU B C 1
ATOM 8689 O O . LEU B 1 265 ? 16.453 -53.938 -28.766 1 95.19 265 LEU B O 1
ATOM 8693 N N . SER B 1 266 ? 15.102 -55.062 -30.172 1 96.06 266 SER B N 1
ATOM 8694 C CA . SER B 1 266 ? 14.758 -53.875 -30.953 1 96.06 266 SER B CA 1
ATOM 8695 C C . SER B 1 266 ? 13.969 -52.875 -30.109 1 96.06 266 SER B C 1
ATOM 8697 O O . SER B 1 266 ? 13.914 -51.688 -30.422 1 96.06 266 SER B O 1
ATOM 8699 N N . ASN B 1 267 ? 13.359 -53.344 -29.062 1 95.69 267 ASN B N 1
ATOM 8700 C CA . ASN B 1 267 ? 12.633 -52.438 -28.156 1 95.69 267 ASN B CA 1
ATOM 8701 C C . ASN B 1 267 ? 13.523 -51.969 -27 1 95.69 267 ASN B C 1
ATOM 8703 O O . ASN B 1 267 ? 13.273 -50.906 -26.422 1 95.69 267 ASN B O 1
ATOM 8707 N N . LEU B 1 268 ? 14.492 -52.719 -26.625 1 95.56 268 LEU B N 1
ATOM 8708 C CA . LEU B 1 268 ? 15.391 -52.406 -25.516 1 95.56 268 LEU B CA 1
ATOM 8709 C C . LEU B 1 268 ? 16.375 -51.312 -25.906 1 95.56 268 LEU B C 1
ATOM 8711 O O . LEU B 1 268 ? 16.578 -50.344 -25.156 1 95.56 268 LEU B O 1
ATOM 8715 N N . ILE B 1 269 ? 16.922 -51.375 -27.031 1 95.31 269 ILE B N 1
ATOM 8716 C CA . ILE B 1 269 ? 17.984 -50.5 -27.469 1 95.31 269 ILE B CA 1
ATOM 8717 C C . ILE B 1 269 ? 17.453 -49.062 -27.547 1 95.31 269 ILE B C 1
ATOM 8719 O O . ILE B 1 269 ? 18.109 -48.125 -27.094 1 95.31 269 ILE B O 1
ATOM 8723 N N . PRO B 1 270 ? 16.266 -48.875 -28.094 1 96.12 270 PRO B N 1
ATOM 8724 C CA . PRO B 1 270 ? 15.727 -47.5 -28.109 1 96.12 270 PRO B CA 1
ATOM 8725 C C . PRO B 1 270 ? 15.602 -46.906 -26.719 1 96.12 270 PRO B C 1
ATOM 8727 O O . PRO B 1 270 ? 15.633 -45.656 -26.578 1 96.12 270 PRO B O 1
ATOM 8730 N N . LEU B 1 271 ? 15.477 -47.625 -25.688 1 95 271 LEU B N 1
ATOM 8731 C CA . LEU B 1 271 ? 15.453 -47.094 -24.328 1 95 271 LEU B CA 1
ATOM 8732 C C . LEU B 1 271 ? 16.766 -46.406 -24 1 95 271 LEU B C 1
ATOM 8734 O O . LEU B 1 271 ? 16.797 -45.438 -23.219 1 95 271 LEU B O 1
ATOM 8738 N N . PHE B 1 272 ? 17.812 -46.844 -24.672 1 94.38 272 PHE B N 1
ATOM 8739 C CA . PHE B 1 272 ? 19.141 -46.312 -24.391 1 94.38 272 PHE B CA 1
ATOM 8740 C C . PHE B 1 272 ? 19.438 -45.125 -25.281 1 94.38 272 PHE B C 1
ATOM 8742 O O . PHE B 1 272 ? 20.016 -44.125 -24.812 1 94.38 272 PHE B O 1
ATOM 8749 N N . VAL B 1 273 ? 18.938 -45.156 -26.531 1 95.56 273 VAL B N 1
ATOM 8750 C CA . VAL B 1 273 ? 19.469 -44.188 -27.469 1 95.56 273 VAL B CA 1
ATOM 8751 C C . VAL B 1 273 ? 18.328 -43.406 -28.125 1 95.56 273 VAL B C 1
ATOM 8753 O O . VAL B 1 273 ? 18.562 -42.438 -28.844 1 95.56 273 VAL B O 1
ATOM 8756 N N . ALA B 1 274 ? 17.141 -43.812 -27.922 1 96.12 274 ALA B N 1
ATOM 8757 C CA . ALA B 1 274 ? 15.93 -43.156 -28.391 1 96.12 274 ALA B CA 1
ATOM 8758 C C . ALA B 1 274 ? 15.859 -43.125 -29.922 1 96.12 274 ALA B C 1
ATOM 8760 O O . ALA B 1 274 ? 15.539 -42.125 -30.531 1 96.12 274 ALA B O 1
ATOM 8761 N N . ASN B 1 275 ? 16.266 -44.156 -30.547 1 97.81 275 ASN B N 1
ATOM 8762 C CA . ASN B 1 275 ? 16.125 -44.406 -31.969 1 97.81 275 ASN B CA 1
ATOM 8763 C C . ASN B 1 275 ? 15.461 -45.75 -32.25 1 97.81 275 ASN B C 1
ATOM 8765 O O . ASN B 1 275 ? 16.078 -46.812 -32.031 1 97.81 275 ASN B O 1
ATOM 8769 N N . PRO B 1 276 ? 14.242 -45.719 -32.688 1 97.88 276 PRO B N 1
ATOM 8770 C CA . PRO B 1 276 ? 13.492 -46.969 -32.844 1 97.88 276 PRO B CA 1
ATOM 8771 C C . PRO B 1 276 ? 14.094 -47.875 -33.938 1 97.88 276 PRO B C 1
ATOM 8773 O O . PRO B 1 276 ? 14.758 -47.375 -34.844 1 97.88 276 PRO B O 1
ATOM 8776 N N . ILE B 1 277 ? 13.914 -49.156 -33.812 1 97.94 277 ILE B N 1
ATOM 8777 C CA . ILE B 1 277 ? 14.383 -50.219 -34.719 1 97.94 277 ILE B CA 1
ATOM 8778 C C . ILE B 1 277 ? 13.211 -51.094 -35.125 1 97.94 277 ILE B C 1
ATOM 8780 O O . ILE B 1 277 ? 12.281 -51.344 -34.344 1 97.94 277 ILE B O 1
ATOM 8784 N N . HIS B 1 278 ? 13.211 -51.531 -36.375 1 97.69 278 HIS B N 1
ATOM 8785 C CA . HIS B 1 278 ? 12.188 -52.438 -36.844 1 97.69 278 HIS B CA 1
ATOM 8786 C C . HIS B 1 278 ? 12.812 -53.719 -37.438 1 97.69 278 HIS B C 1
ATOM 8788 O O . HIS B 1 278 ? 13.797 -53.625 -38.188 1 97.69 278 HIS B O 1
ATOM 8794 N N . ILE B 1 279 ? 12.281 -54.875 -37.156 1 97.75 279 ILE B N 1
ATOM 8795 C CA . ILE B 1 279 ? 12.805 -56.125 -37.625 1 97.75 279 ILE B CA 1
ATOM 8796 C C . ILE B 1 279 ? 11.836 -56.75 -38.656 1 97.75 279 ILE B C 1
ATOM 8798 O O . ILE B 1 279 ? 10.656 -56.906 -38.375 1 97.75 279 ILE B O 1
ATOM 8802 N N . HIS B 1 280 ? 12.359 -57.094 -39.844 1 97.69 280 HIS B N 1
ATOM 8803 C CA . HIS B 1 280 ? 11.602 -57.75 -40.906 1 97.69 280 HIS B CA 1
ATOM 8804 C C . HIS B 1 280 ? 12.078 -59.188 -41.094 1 97.69 280 HIS B C 1
ATOM 8806 O O . HIS B 1 280 ? 13.258 -59.469 -40.938 1 97.69 280 HIS B O 1
ATOM 8812 N N . ASP B 1 281 ? 11.109 -60.062 -41.438 1 97.5 281 ASP B N 1
ATOM 8813 C CA . ASP B 1 281 ? 11.5 -61.375 -41.969 1 97.5 281 ASP B CA 1
ATOM 8814 C C . ASP B 1 281 ? 12.102 -61.219 -43.375 1 97.5 281 ASP B C 1
ATOM 8816 O O . ASP B 1 281 ? 11.383 -60.906 -44.344 1 97.5 281 ASP B O 1
ATOM 8820 N N . ALA B 1 282 ? 13.336 -61.438 -43.469 1 96.94 282 ALA B N 1
ATOM 8821 C CA . ALA B 1 282 ? 14.055 -61.188 -44.719 1 96.94 282 ALA B CA 1
ATOM 8822 C C . ALA B 1 282 ? 13.57 -62.094 -45.844 1 96.94 282 ALA B C 1
ATOM 8824 O O . ALA B 1 282 ? 13.617 -61.75 -47 1 96.94 282 ALA B O 1
ATOM 8825 N N . ASP B 1 283 ? 13.094 -63.281 -45.5 1 96.19 283 ASP B N 1
ATOM 8826 C CA . ASP B 1 283 ? 12.648 -64.25 -46.5 1 96.19 283 ASP B CA 1
ATOM 8827 C C . ASP B 1 283 ? 11.32 -63.844 -47.125 1 96.19 283 ASP B C 1
ATOM 8829 O O . ASP B 1 283 ? 10.945 -64.375 -48.188 1 96.19 283 ASP B O 1
ATOM 8833 N N . LYS B 1 284 ? 10.664 -62.969 -46.469 1 96.19 284 LYS B N 1
ATOM 8834 C CA . LYS B 1 284 ? 9.367 -62.5 -46.969 1 96.19 284 LYS B CA 1
ATOM 8835 C C . LYS B 1 284 ? 9.523 -61.25 -47.812 1 96.19 284 LYS B C 1
ATOM 8837 O O . LYS B 1 284 ? 8.555 -60.75 -48.406 1 96.19 284 LYS B O 1
ATOM 8842 N N . ILE B 1 285 ? 10.68 -60.719 -47.812 1 97 285 ILE B N 1
ATOM 8843 C CA . ILE B 1 285 ? 10.969 -59.531 -48.625 1 97 285 ILE B CA 1
ATOM 8844 C C . ILE B 1 285 ? 11.242 -59.938 -50.062 1 97 285 ILE B C 1
ATOM 8846 O O . ILE B 1 285 ? 11.992 -60.875 -50.312 1 97 285 ILE B O 1
ATOM 8850 N N . VAL B 1 286 ? 10.594 -59.25 -50.938 1 96.69 286 VAL B N 1
ATOM 8851 C CA . VAL B 1 286 ? 10.781 -59.531 -52.375 1 96.69 286 VAL B CA 1
ATOM 8852 C C . VAL B 1 286 ? 11.602 -58.406 -53 1 96.69 286 VAL B C 1
ATOM 8854 O O . VAL B 1 286 ? 11.195 -57.25 -53.031 1 96.69 286 VAL B O 1
ATOM 8857 N N . GLY B 1 287 ? 12.75 -58.781 -53.469 1 95.44 287 GLY B N 1
ATOM 8858 C CA . GLY B 1 287 ? 13.586 -57.812 -54.156 1 95.44 287 GLY B CA 1
ATOM 8859 C C . GLY B 1 287 ? 14.297 -56.875 -53.188 1 95.44 287 GLY B C 1
ATOM 8860 O O . GLY B 1 287 ? 14.875 -57.281 -52.188 1 95.44 287 GLY B O 1
ATOM 8861 N N . ASP B 1 288 ? 14.312 -55.562 -53.656 1 96.5 288 ASP B N 1
ATOM 8862 C CA . ASP B 1 288 ? 15.023 -54.562 -52.875 1 96.5 288 ASP B CA 1
ATOM 8863 C C . ASP B 1 288 ? 14.086 -53.844 -51.938 1 96.5 288 ASP B C 1
ATOM 8865 O O . ASP B 1 288 ? 12.867 -53.844 -52.125 1 96.5 288 ASP B O 1
ATOM 8869 N N . VAL B 1 289 ? 14.633 -53.281 -50.875 1 97.38 289 VAL B N 1
ATOM 8870 C CA . VAL B 1 289 ? 13.883 -52.469 -49.906 1 97.38 289 VAL B CA 1
ATOM 8871 C C . VAL B 1 289 ? 14.07 -51 -50.219 1 97.38 289 VAL B C 1
ATOM 8873 O O . VAL B 1 289 ? 15.195 -50.531 -50.375 1 97.38 289 VAL B O 1
ATOM 8876 N N . ARG B 1 290 ? 12.984 -50.219 -50.344 1 97.5 290 ARG B N 1
ATOM 8877 C CA . ARG B 1 290 ? 13.062 -48.812 -50.719 1 97.5 290 ARG B CA 1
ATOM 8878 C C . ARG B 1 290 ? 12.219 -47.938 -49.812 1 97.5 290 ARG B C 1
ATOM 8880 O O . ARG B 1 290 ? 11.117 -48.344 -49.406 1 97.5 290 ARG B O 1
ATOM 8887 N N . LEU B 1 291 ? 12.797 -46.844 -49.438 1 97.44 291 LEU B N 1
ATOM 8888 C CA . LEU B 1 291 ? 12.039 -45.781 -48.812 1 97.44 291 LEU B CA 1
ATOM 8889 C C . LEU B 1 291 ? 11.453 -44.812 -49.844 1 97.44 291 LEU B C 1
ATOM 8891 O O . LEU B 1 291 ? 12.18 -44.25 -50.656 1 97.44 291 LEU B O 1
ATOM 8895 N N . VAL B 1 292 ? 10.102 -44.719 -49.812 1 96.88 292 VAL B N 1
ATOM 8896 C CA . VAL B 1 292 ? 9.469 -43.906 -50.844 1 96.88 292 VAL B CA 1
ATOM 8897 C C . VAL B 1 292 ? 8.375 -43.031 -50.219 1 96.88 292 VAL B C 1
ATOM 8899 O O . VAL B 1 292 ? 7.957 -43.281 -49.094 1 96.88 292 VAL B O 1
ATOM 8902 N N . GLN B 1 293 ? 8.016 -42.094 -50.969 1 95.75 293 GLN B N 1
ATOM 8903 C CA . GLN B 1 293 ? 6.828 -41.312 -50.625 1 95.75 293 GLN B CA 1
ATOM 8904 C C . GLN B 1 293 ? 5.617 -41.781 -51.406 1 95.75 293 GLN B C 1
ATOM 8906 O O . GLN B 1 293 ? 5.695 -41.969 -52.625 1 95.75 293 GLN B O 1
ATOM 8911 N N . ALA B 1 294 ? 4.605 -42 -50.75 1 94.5 294 ALA B N 1
ATOM 8912 C CA . ALA B 1 294 ? 3.408 -42.562 -51.344 1 94.5 294 ALA B CA 1
ATOM 8913 C C . ALA B 1 294 ? 2.844 -41.625 -52.438 1 94.5 294 ALA B C 1
ATOM 8915 O O . ALA B 1 294 ? 2.699 -40.438 -52.188 1 94.5 294 ALA B O 1
ATOM 8916 N N . THR B 1 295 ? 2.545 -42.188 -53.594 1 90.5 295 THR B N 1
ATOM 8917 C CA . THR B 1 295 ? 1.942 -41.438 -54.688 1 90.5 295 THR B CA 1
ATOM 8918 C C . THR B 1 295 ? 0.488 -41.844 -54.906 1 90.5 295 THR B C 1
ATOM 8920 O O . THR B 1 295 ? -0.291 -41.094 -55.5 1 90.5 295 THR B O 1
ATOM 8923 N N . LYS B 1 296 ? 0.173 -43.031 -54.438 1 86.62 296 LYS B N 1
ATOM 8924 C CA . LYS B 1 296 ? -1.18 -43.562 -54.594 1 86.62 296 LYS B CA 1
ATOM 8925 C C . LYS B 1 296 ? -1.733 -44.094 -53.281 1 86.62 296 LYS B C 1
ATOM 8927 O O . LYS B 1 296 ? -0.975 -44.344 -52.344 1 86.62 296 LYS B O 1
ATOM 8932 N N . LYS B 1 297 ? -3.07 -44.156 -53.312 1 88.69 297 LYS B N 1
ATOM 8933 C CA . LYS B 1 297 ? -3.734 -44.719 -52.125 1 88.69 297 LYS B CA 1
ATOM 8934 C C . LYS B 1 297 ? -3.719 -46.25 -52.156 1 88.69 297 LYS B C 1
ATOM 8936 O O . LYS B 1 297 ? -4.211 -46.875 -53.094 1 88.69 297 LYS B O 1
ATOM 8941 N N . GLU B 1 298 ? -2.955 -46.812 -51.312 1 91.81 298 GLU B N 1
ATOM 8942 C CA . GLU B 1 298 ? -2.875 -48.25 -51.156 1 91.81 298 GLU B CA 1
ATOM 8943 C C . GLU B 1 298 ? -3.152 -48.656 -49.719 1 91.81 298 GLU B C 1
ATOM 8945 O O . GLU B 1 298 ? -2.955 -47.875 -48.781 1 91.81 298 GLU B O 1
ATOM 8950 N N . GLN B 1 299 ? -3.664 -49.812 -49.688 1 94.94 299 GLN B N 1
ATOM 8951 C CA . GLN B 1 299 ? -3.957 -50.344 -48.344 1 94.94 299 GLN B CA 1
ATOM 8952 C C . GLN B 1 299 ? -2.955 -51.406 -47.938 1 94.94 299 GLN B C 1
ATOM 8954 O O . GLN B 1 299 ? -2.416 -52.125 -48.781 1 94.94 299 GLN B O 1
ATOM 8959 N N . PHE B 1 300 ? -2.641 -51.5 -46.688 1 95.38 300 PHE B N 1
ATOM 8960 C CA . PHE B 1 300 ? -1.816 -52.594 -46.156 1 95.38 300 PHE B CA 1
ATOM 8961 C C . PHE B 1 300 ? -2.275 -52.969 -44.781 1 95.38 300 PHE B C 1
ATOM 8963 O O . PHE B 1 300 ? -2.918 -52.188 -44.062 1 95.38 300 PHE B O 1
ATOM 8970 N N . LEU B 1 301 ? -2.014 -54.188 -44.406 1 96.69 301 LEU B N 1
ATOM 8971 C CA . LEU B 1 301 ? -2.32 -54.719 -43.062 1 96.69 301 LEU B CA 1
ATOM 8972 C C . LEU B 1 301 ? -1.147 -54.5 -42.125 1 96.69 301 LEU B C 1
ATOM 8974 O O . LEU B 1 301 ? -0.043 -55 -42.375 1 96.69 301 LEU B O 1
ATOM 8978 N N . ALA B 1 302 ? -1.466 -53.75 -41.094 1 96.12 302 ALA B N 1
ATOM 8979 C CA . ALA B 1 302 ? -0.388 -53.406 -40.156 1 96.12 302 ALA B CA 1
ATOM 8980 C C . ALA B 1 302 ? -0.283 -54.438 -39.031 1 96.12 302 ALA B C 1
ATOM 8982 O O . ALA B 1 302 ? -1.121 -55.312 -38.906 1 96.12 302 ALA B O 1
ATOM 8983 N N . LEU B 1 303 ? 0.741 -54.281 -38.188 1 93.75 303 LEU B N 1
ATOM 8984 C CA . LEU B 1 303 ? 1.056 -55.219 -37.125 1 93.75 303 LEU B CA 1
ATOM 8985 C C . LEU B 1 303 ? -0.015 -55.188 -36.062 1 93.75 303 LEU B C 1
ATOM 8987 O O . LEU B 1 303 ? -0.111 -56.125 -35.25 1 93.75 303 LEU B O 1
ATOM 8991 N N . ASP B 1 304 ? -0.819 -54.156 -36 1 91.31 304 ASP B N 1
ATOM 8992 C CA . ASP B 1 304 ? -1.901 -54.094 -35.031 1 91.31 304 ASP B CA 1
ATOM 8993 C C . ASP B 1 304 ? -3.176 -54.719 -35.562 1 91.31 304 ASP B C 1
ATOM 8995 O O . ASP B 1 304 ? -4.25 -54.594 -35 1 91.31 304 ASP B O 1
ATOM 8999 N N . ASN B 1 305 ? -3.02 -55.375 -36.688 1 92.75 305 ASN B N 1
ATOM 9000 C CA . ASN B 1 305 ? -4.09 -56.125 -37.312 1 92.75 305 ASN B CA 1
ATOM 9001 C C . ASN B 1 305 ? -5.191 -55.219 -37.844 1 92.75 305 ASN B C 1
ATOM 9003 O O . ASN B 1 305 ? -6.363 -55.594 -37.875 1 92.75 305 ASN B O 1
ATOM 9007 N N . LYS B 1 306 ? -4.773 -54.031 -38.188 1 94.88 306 LYS B N 1
ATOM 9008 C CA . LYS B 1 306 ? -5.691 -53.062 -38.812 1 94.88 306 LYS B CA 1
ATOM 9009 C C . LYS B 1 306 ? -5.246 -52.719 -40.219 1 94.88 306 LYS B C 1
ATOM 9011 O O . LYS B 1 306 ? -4.047 -52.688 -40.5 1 94.88 306 LYS B O 1
ATOM 9016 N N . TRP B 1 307 ? -6.23 -52.438 -40.969 1 96 307 TRP B N 1
ATOM 9017 C CA . TRP B 1 307 ? -5.938 -52 -42.312 1 96 307 TRP B CA 1
ATOM 9018 C C . TRP B 1 307 ? -5.824 -50.469 -42.406 1 96 307 TRP B C 1
ATOM 9020 O O . TRP B 1 307 ? -6.68 -49.75 -41.875 1 96 307 TRP B O 1
ATOM 9030 N N . TYR B 1 308 ? -4.812 -50.031 -42.938 1 95.75 308 TYR B N 1
ATOM 9031 C CA . TYR B 1 308 ? -4.609 -48.594 -43.125 1 95.75 308 TYR B CA 1
ATOM 9032 C C . TYR B 1 308 ? -4.527 -48.219 -44.625 1 95.75 308 TYR B C 1
ATOM 9034 O O . TYR B 1 308 ? -3.936 -48.969 -45.406 1 95.75 308 TYR B O 1
ATOM 9042 N N . THR B 1 309 ? -5.164 -47.094 -44.969 1 95.5 309 THR B N 1
ATOM 9043 C CA . THR B 1 309 ? -5.043 -46.562 -46.312 1 95.5 309 THR B CA 1
ATOM 9044 C C . THR B 1 309 ? -3.99 -45.469 -46.344 1 95.5 309 THR B C 1
ATOM 9046 O O . THR B 1 309 ? -4.141 -44.438 -45.719 1 95.5 309 THR B O 1
ATOM 9049 N N . VAL B 1 310 ? -2.992 -45.719 -47.125 1 94.94 310 VAL B N 1
ATOM 9050 C CA . VAL B 1 310 ? -1.88 -44.781 -47.219 1 94.94 310 VAL B CA 1
ATOM 9051 C C . VAL B 1 310 ? -2.34 -43.5 -47.938 1 94.94 310 VAL B C 1
ATOM 9053 O O . VAL B 1 310 ? -3.174 -43.562 -48.844 1 94.94 310 VAL B O 1
ATOM 9056 N N . GLN B 1 311 ? -1.851 -42.438 -47.469 1 92.75 311 GLN B N 1
ATOM 9057 C CA . GLN B 1 311 ? -2.146 -41.156 -48.094 1 92.75 311 GLN B CA 1
ATOM 9058 C C . GLN B 1 311 ? -0.958 -40.656 -48.938 1 92.75 311 GLN B C 1
ATOM 9060 O O . GLN B 1 311 ? 0.175 -41.094 -48.719 1 92.75 311 GLN B O 1
ATOM 9065 N N . GLU B 1 312 ? -1.284 -39.688 -49.688 1 91.44 312 GLU B N 1
ATOM 9066 C CA . GLU B 1 312 ? -0.237 -39.094 -50.5 1 91.44 312 GLU B CA 1
ATOM 9067 C C . GLU B 1 312 ? 0.849 -38.469 -49.625 1 91.44 312 GLU B C 1
ATOM 9069 O O . GLU B 1 312 ? 0.548 -37.812 -48.656 1 91.44 312 GLU B O 1
ATOM 9074 N N . ASN B 1 313 ? 2.092 -38.812 -49.969 1 92.19 313 ASN B N 1
ATOM 9075 C CA . ASN B 1 313 ? 3.271 -38.219 -49.344 1 92.19 313 ASN B CA 1
ATOM 9076 C C . ASN B 1 313 ? 3.66 -38.969 -48.062 1 92.19 313 ASN B C 1
ATOM 9078 O O . ASN B 1 313 ? 4.637 -38.594 -47.406 1 92.19 313 ASN B O 1
ATOM 9082 N N . ASP B 1 314 ? 2.844 -39.938 -47.719 1 95.94 314 ASP B N 1
ATOM 9083 C CA . ASP B 1 314 ? 3.285 -40.781 -46.594 1 95.94 314 ASP B CA 1
ATOM 9084 C C . ASP B 1 314 ? 4.648 -41.406 -46.875 1 95.94 314 ASP B C 1
ATOM 9086 O O . ASP B 1 314 ? 4.941 -41.75 -48.031 1 95.94 314 ASP B O 1
ATOM 9090 N N . LEU B 1 315 ? 5.441 -41.406 -45.906 1 96.88 315 LEU B N 1
ATOM 9091 C CA . LEU B 1 315 ? 6.711 -42.125 -46.031 1 96.88 315 LEU B CA 1
ATOM 9092 C C . LEU B 1 315 ? 6.52 -43.625 -45.844 1 96.88 315 LEU B C 1
ATOM 9094 O O . LEU B 1 315 ? 6.031 -44.062 -44.812 1 96.88 315 LEU B O 1
ATOM 9098 N N . LEU B 1 316 ? 6.863 -44.375 -46.906 1 97.19 316 LEU B N 1
ATOM 9099 C CA . LEU B 1 316 ? 6.633 -45.812 -46.906 1 97.19 316 LEU B CA 1
ATOM 9100 C C . LEU B 1 316 ? 7.934 -46.562 -47.125 1 97.19 316 LEU B C 1
ATOM 9102 O O . LEU B 1 316 ? 8.805 -46.125 -47.875 1 97.19 316 LEU B O 1
ATOM 9106 N N . VAL B 1 317 ? 8.141 -47.656 -46.406 1 97.94 317 VAL B N 1
ATOM 9107 C CA . VAL B 1 317 ? 9.133 -48.656 -46.781 1 97.94 317 VAL B CA 1
ATOM 9108 C C . VAL B 1 317 ? 8.484 -49.781 -47.594 1 97.94 317 VAL B C 1
ATOM 9110 O O . VAL B 1 317 ? 7.5 -50.375 -47.188 1 97.94 317 VAL B O 1
ATOM 9113 N N . VAL B 1 318 ? 9.008 -50 -48.781 1 97.62 318 VAL B N 1
ATOM 9114 C CA . VAL B 1 318 ? 8.383 -50.938 -49.688 1 97.62 318 VAL B CA 1
ATOM 9115 C C . VAL B 1 318 ? 9.438 -51.906 -50.25 1 97.62 318 VAL B C 1
ATOM 9117 O O . VAL B 1 318 ? 10.633 -51.594 -50.25 1 97.62 318 VAL B O 1
ATOM 9120 N N . ASP B 1 319 ? 9.016 -53.062 -50.5 1 96.75 319 ASP B N 1
ATOM 9121 C CA . ASP B 1 319 ? 9.836 -53.906 -51.375 1 96.75 319 ASP B CA 1
ATOM 9122 C C . ASP B 1 319 ? 9.336 -53.875 -52.812 1 96.75 319 ASP B C 1
ATOM 9124 O O . ASP B 1 319 ? 8.672 -52.938 -53.219 1 96.75 319 ASP B O 1
ATOM 9128 N N . ASP B 1 320 ? 9.656 -54.875 -53.625 1 95.12 320 ASP B N 1
ATOM 9129 C CA . ASP B 1 320 ? 9.312 -54.812 -55.031 1 95.12 320 ASP B CA 1
ATOM 9130 C C . ASP B 1 320 ? 7.828 -55.094 -55.25 1 95.12 320 ASP B C 1
ATOM 9132 O O . ASP B 1 320 ? 7.273 -54.781 -56.312 1 95.12 320 ASP B O 1
ATOM 9136 N N . GLU B 1 321 ? 7.172 -55.594 -54.25 1 94.94 321 GLU B N 1
ATOM 9137 C CA . GLU B 1 321 ? 5.809 -56.062 -54.469 1 94.94 321 GLU B CA 1
ATOM 9138 C C . GLU B 1 321 ? 4.824 -55.406 -53.531 1 94.94 321 GLU B C 1
ATOM 9140 O O . GLU B 1 321 ? 3.66 -55.188 -53.875 1 94.94 321 GLU B O 1
ATOM 9145 N N . LYS B 1 322 ? 5.254 -55.031 -52.312 1 95.69 322 LYS B N 1
ATOM 9146 C CA . LYS B 1 322 ? 4.273 -54.656 -51.312 1 95.69 322 LYS B CA 1
ATOM 9147 C C . LYS B 1 322 ? 4.863 -53.625 -50.344 1 95.69 322 LYS B C 1
ATOM 9149 O O . LYS B 1 322 ? 6.078 -53.438 -50.281 1 95.69 322 LYS B O 1
ATOM 9154 N N . ILE B 1 323 ? 3.938 -53.031 -49.625 1 96.88 323 ILE B N 1
ATOM 9155 C CA . ILE B 1 323 ? 4.312 -52.156 -48.5 1 96.88 323 ILE B CA 1
ATOM 9156 C C . ILE B 1 323 ? 4.73 -53 -47.312 1 96.88 323 ILE B C 1
ATOM 9158 O O . ILE B 1 323 ? 3.988 -53.875 -46.875 1 96.88 323 ILE B O 1
ATOM 9162 N N . ILE B 1 324 ? 5.871 -52.656 -46.75 1 96.81 324 ILE B N 1
ATOM 9163 C CA . ILE B 1 324 ? 6.316 -53.5 -45.656 1 96.81 324 ILE B CA 1
ATOM 9164 C C . ILE B 1 324 ? 6.309 -52.719 -44.344 1 96.81 324 ILE B C 1
ATOM 9166 O O . ILE B 1 324 ? 6.406 -53.281 -43.25 1 96.81 324 ILE B O 1
ATOM 9170 N N . ALA B 1 325 ? 6.164 -51.344 -44.469 1 97.19 325 ALA B N 1
ATOM 9171 C CA . ALA B 1 325 ? 6.012 -50.531 -43.25 1 97.19 325 ALA B CA 1
ATOM 9172 C C . ALA B 1 325 ? 5.594 -49.094 -43.594 1 97.19 325 ALA B C 1
ATOM 9174 O O . ALA B 1 325 ? 5.887 -48.594 -44.656 1 97.19 325 ALA B O 1
ATOM 9175 N N . LEU B 1 326 ? 4.824 -48.562 -42.781 1 97.12 326 LEU B N 1
ATOM 9176 C CA . LEU B 1 326 ? 4.727 -47.094 -42.688 1 97.12 326 LEU B CA 1
ATOM 9177 C C . LEU B 1 326 ? 5.902 -46.531 -41.906 1 97.12 326 LEU B C 1
ATOM 9179 O O . LEU B 1 326 ? 5.973 -46.656 -40.688 1 97.12 326 LEU B O 1
ATOM 9183 N N . ALA B 1 327 ? 6.773 -45.875 -42.562 1 96.88 327 ALA B N 1
ATOM 9184 C CA . ALA B 1 327 ? 8.109 -45.594 -42.062 1 96.88 327 ALA B CA 1
ATOM 9185 C C . ALA B 1 327 ? 8.031 -44.875 -40.719 1 96.88 327 ALA B C 1
ATOM 9187 O O . ALA B 1 327 ? 7.375 -43.844 -40.562 1 96.88 327 ALA B O 1
ATOM 9188 N N . GLY B 1 328 ? 8.703 -45.469 -39.75 1 96.5 328 GLY B N 1
ATOM 9189 C CA . GLY B 1 328 ? 8.867 -44.875 -38.438 1 96.5 328 GLY B CA 1
ATOM 9190 C C . GLY B 1 328 ? 7.613 -44.938 -37.594 1 96.5 328 GLY B C 1
ATOM 9191 O O . GLY B 1 328 ? 7.605 -44.5 -36.438 1 96.5 328 GLY B O 1
ATOM 9192 N N . ILE B 1 329 ? 6.539 -45.5 -38.031 1 97 329 ILE B N 1
ATOM 9193 C CA . ILE B 1 329 ? 5.266 -45.469 -37.344 1 97 329 ILE B CA 1
ATOM 9194 C C . ILE B 1 329 ? 4.812 -46.875 -37 1 97 329 ILE B C 1
ATOM 9196 O O . ILE B 1 329 ? 4.629 -47.219 -35.812 1 97 329 ILE B O 1
ATOM 9200 N N . ILE B 1 330 ? 4.668 -47.75 -38.062 1 96.81 330 ILE B N 1
ATOM 9201 C CA . ILE B 1 330 ? 4.191 -49.094 -37.812 1 96.81 330 ILE B CA 1
ATOM 9202 C C . ILE B 1 330 ? 4.602 -50.031 -38.938 1 96.81 330 ILE B C 1
ATOM 9204 O O . ILE B 1 330 ? 4.609 -49.625 -40.094 1 96.81 330 ILE B O 1
ATOM 9208 N N . GLY B 1 331 ? 4.949 -51.281 -38.594 1 95.88 331 GLY B N 1
ATOM 9209 C CA . GLY B 1 331 ? 5.316 -52.281 -39.594 1 95.88 331 GLY B CA 1
ATOM 9210 C C . GLY B 1 331 ? 4.117 -53 -40.219 1 95.88 331 GLY B C 1
ATOM 9211 O O . GLY B 1 331 ? 3.016 -52.938 -39.656 1 95.88 331 GLY B O 1
ATOM 9212 N N . SER B 1 332 ? 4.355 -53.625 -41.281 1 97.12 332 SER B N 1
ATOM 9213 C CA . SER B 1 332 ? 3.336 -54.406 -41.969 1 97.12 332 SER B CA 1
ATOM 9214 C C . SER B 1 332 ? 3.355 -55.844 -41.562 1 97.12 332 SER B C 1
ATOM 9216 O O . SER B 1 332 ? 4.414 -56.406 -41.25 1 97.12 332 SER B O 1
ATOM 9218 N N . MET B 1 333 ? 2.232 -56.531 -41.625 1 96.12 333 MET B N 1
ATOM 9219 C CA . MET B 1 333 ? 2.121 -57.938 -41.344 1 96.12 333 MET B CA 1
ATOM 9220 C C . MET B 1 333 ? 2.791 -58.781 -42.438 1 96.12 333 MET B C 1
ATOM 9222 O O . MET B 1 333 ? 3.205 -59.906 -42.188 1 96.12 333 MET B O 1
ATOM 9226 N N . ALA B 1 334 ? 2.988 -58.156 -43.562 1 96.12 334 ALA B N 1
ATOM 9227 C CA . ALA B 1 334 ? 3.504 -58.844 -44.75 1 96.12 334 ALA B CA 1
ATOM 9228 C C . ALA B 1 334 ? 4.914 -59.375 -44.5 1 96.12 334 ALA B C 1
ATOM 9230 O O . ALA B 1 334 ? 5.316 -60.375 -45.094 1 96.12 334 ALA B O 1
ATOM 9231 N N . THR B 1 335 ? 5.645 -58.719 -43.688 1 96.56 335 THR B N 1
ATOM 9232 C CA . THR B 1 335 ? 7.008 -59.156 -43.438 1 96.56 335 THR B CA 1
ATOM 9233 C C . THR B 1 335 ? 7.219 -59.344 -41.938 1 96.56 335 THR B C 1
ATOM 9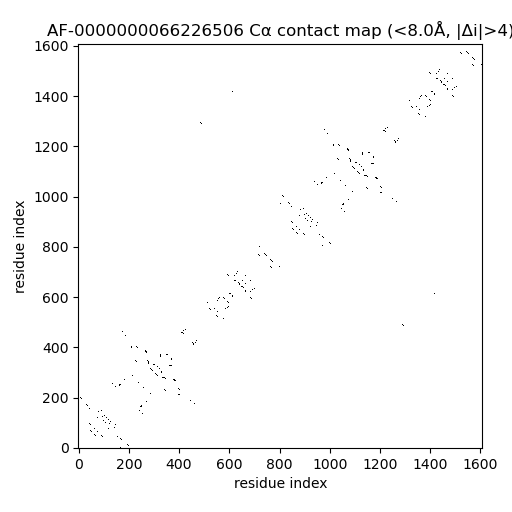235 O O . THR B 1 335 ? 8.344 -59.25 -41.438 1 96.56 335 THR B O 1
ATOM 9238 N N . ALA B 1 336 ? 6.191 -59.594 -41.219 1 96 336 ALA B N 1
ATOM 9239 C CA . ALA B 1 336 ? 6.266 -59.812 -39.781 1 96 336 ALA B CA 1
ATOM 9240 C C . ALA B 1 336 ? 7.074 -61.062 -39.469 1 96 336 ALA B C 1
ATOM 9242 O O . ALA B 1 336 ? 6.988 -62.062 -40.156 1 96 336 ALA B O 1
ATOM 9243 N N . VAL B 1 337 ? 7.82 -60.969 -38.406 1 95 337 VAL B N 1
ATOM 9244 C CA . VAL B 1 337 ? 8.609 -62.125 -37.938 1 95 337 VAL B CA 1
ATOM 9245 C C . VAL B 1 337 ? 7.707 -63.094 -37.219 1 95 337 VAL B C 1
ATOM 9247 O O . VAL B 1 337 ? 6.773 -62.719 -36.531 1 95 337 VAL B O 1
ATOM 9250 N N . ASP B 1 338 ? 7.926 -64.312 -37.438 1 90.81 338 ASP B N 1
ATOM 9251 C CA . ASP B 1 338 ? 7.191 -65.375 -36.75 1 90.81 338 ASP B CA 1
ATOM 9252 C C . ASP B 1 338 ? 8.133 -66.5 -36.312 1 90.81 338 ASP B C 1
ATOM 9254 O O . ASP B 1 338 ? 9.352 -66.375 -36.406 1 90.81 338 ASP B O 1
ATOM 9258 N N . GLU B 1 339 ? 7.652 -67.562 -35.844 1 88.69 339 GLU B N 1
ATOM 9259 C CA . GLU B 1 339 ? 8.438 -68.688 -35.25 1 88.69 339 GLU B CA 1
ATOM 9260 C C . GLU B 1 339 ? 9.273 -69.375 -36.281 1 88.69 339 GLU B C 1
ATOM 9262 O O . GLU B 1 339 ? 10.289 -70 -35.969 1 88.69 339 GLU B O 1
ATOM 9267 N N . ASN B 1 340 ? 8.883 -69.25 -37.531 1 92.56 340 ASN B N 1
ATOM 9268 C CA . ASN B 1 340 ? 9.578 -69.938 -38.594 1 92.56 340 ASN B CA 1
ATOM 9269 C C . ASN B 1 340 ? 10.641 -69.062 -39.25 1 92.56 340 ASN B C 1
ATOM 9271 O O . ASN B 1 340 ? 11.375 -69.562 -40.125 1 92.56 340 ASN B O 1
ATOM 9275 N N . SER B 1 341 ? 10.75 -67.875 -38.875 1 95.38 341 SER B N 1
ATOM 9276 C CA . SER B 1 341 ? 11.711 -67 -39.469 1 95.38 341 SER B CA 1
ATOM 9277 C C . SER B 1 341 ? 13.141 -67.312 -39.062 1 95.38 341 SER B C 1
ATOM 9279 O O . SER B 1 341 ? 13.414 -67.625 -37.906 1 95.38 341 SER B O 1
ATOM 9281 N N . ILE B 1 342 ? 14.125 -67.25 -40.031 1 95.56 342 ILE B N 1
ATOM 9282 C CA . ILE B 1 342 ? 15.516 -67.625 -39.75 1 95.56 342 ILE B CA 1
ATOM 9283 C C . ILE B 1 342 ? 16.438 -66.5 -40.25 1 95.56 342 ILE B C 1
ATOM 9285 O O . ILE B 1 342 ? 17.609 -66.438 -39.844 1 95.56 342 ILE B O 1
ATOM 9289 N N . ASN B 1 343 ? 15.992 -65.75 -41.25 1 96.75 343 ASN B N 1
ATOM 9290 C CA . ASN B 1 343 ? 16.734 -64.562 -41.781 1 96.75 343 ASN B CA 1
ATOM 9291 C C . ASN B 1 343 ? 15.984 -63.25 -41.5 1 96.75 343 ASN B C 1
ATOM 9293 O O . ASN B 1 343 ? 14.758 -63.219 -41.656 1 96.75 343 ASN B O 1
ATOM 9297 N N . TYR B 1 344 ? 16.781 -62.312 -41.094 1 97.69 344 TYR B N 1
ATOM 9298 C CA . TYR B 1 344 ? 16.125 -61.094 -40.656 1 97.69 344 TYR B CA 1
ATOM 9299 C C . TYR B 1 344 ? 16.781 -59.844 -41.281 1 97.69 344 TYR B C 1
ATOM 9301 O O . TYR B 1 344 ? 18.016 -59.812 -41.469 1 97.69 344 TYR B O 1
ATOM 9309 N N . PHE B 1 345 ? 16.031 -58.875 -41.594 1 97 345 PHE B N 1
ATOM 9310 C CA . PHE B 1 345 ? 16.5 -57.531 -41.906 1 97 345 PHE B CA 1
ATOM 9311 C C . PHE B 1 345 ? 16.188 -56.562 -40.75 1 97 345 PHE B C 1
ATOM 9313 O O . PHE B 1 345 ? 15.023 -56.312 -40.469 1 97 345 PHE B O 1
ATOM 9320 N N . ILE B 1 346 ? 17.141 -56.094 -40.156 1 97.88 346 ILE B N 1
ATOM 9321 C CA . ILE B 1 346 ? 17 -55.156 -39.031 1 97.88 346 ILE B CA 1
ATOM 9322 C C . ILE B 1 346 ? 17.125 -53.719 -39.562 1 97.88 346 ILE B C 1
ATOM 9324 O O . ILE B 1 346 ? 18.234 -53.25 -39.875 1 97.88 346 ILE B O 1
ATOM 9328 N N . GLU B 1 347 ? 16.031 -53.062 -39.594 1 97.88 347 GLU B N 1
ATOM 9329 C CA . GLU B 1 347 ? 15.922 -51.719 -40.188 1 97.88 347 GLU B CA 1
ATOM 9330 C C . GLU B 1 347 ? 16.156 -50.656 -39.125 1 97.88 347 GLU B C 1
ATOM 9332 O O . GLU B 1 347 ? 15.57 -50.688 -38.031 1 97.88 347 GLU B O 1
ATOM 9337 N N . VAL B 1 348 ? 17 -49.688 -39.438 1 97.75 348 VAL B N 1
ATOM 9338 C CA . VAL B 1 348 ? 17.203 -48.5 -38.656 1 97.75 348 VAL B CA 1
ATOM 9339 C C . VAL B 1 348 ? 17.078 -47.25 -39.531 1 97.75 348 VAL B C 1
ATOM 9341 O O . VAL B 1 348 ? 17.672 -47.188 -40.625 1 97.75 348 VAL B O 1
ATOM 9344 N N . GLY B 1 349 ? 16.219 -46.375 -39.125 1 97.06 349 GLY B N 1
ATOM 9345 C CA . GLY B 1 349 ? 16.016 -45.156 -39.875 1 97.06 349 GLY B CA 1
ATOM 9346 C C . GLY B 1 349 ? 16.172 -43.906 -39.062 1 97.06 349 GLY B C 1
ATOM 9347 O O . GLY B 1 349 ? 16.203 -43.969 -37.812 1 97.06 349 GLY B O 1
ATOM 9348 N N . ASN B 1 350 ? 16.422 -42.781 -39.688 1 97.38 350 ASN B N 1
ATOM 9349 C CA . ASN B 1 350 ? 16.406 -41.406 -39.219 1 97.38 350 ASN B CA 1
ATOM 9350 C C . ASN B 1 350 ? 15.539 -40.531 -40.094 1 97.38 350 ASN B C 1
ATOM 9352 O O . ASN B 1 350 ? 16.031 -39.875 -41.031 1 97.38 350 ASN B O 1
ATOM 9356 N N . PHE B 1 351 ? 14.273 -40.5 -39.719 1 97.69 351 PHE B N 1
ATOM 9357 C CA . PHE B 1 351 ? 13.25 -39.938 -40.594 1 97.69 351 PHE B CA 1
ATOM 9358 C C . PHE B 1 351 ? 12.977 -38.5 -40.25 1 97.69 351 PHE B C 1
ATOM 9360 O O . PHE B 1 351 ? 13.289 -38.031 -39.125 1 97.69 351 PHE B O 1
ATOM 9367 N N . ASP B 1 352 ? 12.414 -37.781 -41.125 1 96.12 352 ASP B N 1
ATOM 9368 C CA . ASP B 1 352 ? 12.008 -36.406 -40.875 1 96.12 352 ASP B CA 1
ATOM 9369 C C . ASP B 1 352 ? 10.859 -36.312 -39.875 1 96.12 352 ASP B C 1
ATOM 9371 O O . ASP B 1 352 ? 9.781 -36.844 -40.125 1 96.12 352 ASP B O 1
ATOM 9375 N N . ARG B 1 353 ? 11.086 -35.656 -38.844 1 94.94 353 ARG B N 1
ATOM 9376 C CA . ARG B 1 353 ? 10.141 -35.625 -37.719 1 94.94 353 ARG B CA 1
ATOM 9377 C C . ARG B 1 353 ? 8.812 -35 -38.156 1 94.94 353 ARG B C 1
ATOM 9379 O O . ARG B 1 353 ? 7.75 -35.438 -37.688 1 94.94 353 ARG B O 1
ATOM 9386 N N . HIS B 1 354 ? 8.844 -34.031 -39.062 1 95.19 354 HIS B N 1
ATOM 9387 C CA . HIS B 1 354 ? 7.621 -33.344 -39.469 1 95.19 354 HIS B CA 1
ATOM 9388 C C . HIS B 1 354 ? 6.711 -34.281 -40.25 1 95.19 354 HIS B C 1
ATOM 9390 O O . HIS B 1 354 ? 5.492 -34.25 -40.062 1 95.19 354 HIS B O 1
ATOM 9396 N N . GLN B 1 355 ? 7.352 -35.062 -41.062 1 94.44 355 GLN B N 1
ATOM 9397 C CA . GLN B 1 355 ? 6.586 -36 -41.844 1 94.44 355 GLN B CA 1
ATOM 9398 C C . GLN B 1 355 ? 5.961 -37.094 -40.969 1 94.44 355 GLN B C 1
ATOM 9400 O O . GLN B 1 355 ? 4.82 -37.5 -41.188 1 94.44 355 GLN B O 1
ATOM 9405 N N . ILE B 1 356 ? 6.66 -37.469 -40 1 96.25 356 ILE B N 1
ATOM 9406 C CA . ILE B 1 356 ? 6.168 -38.5 -39.094 1 96.25 356 ILE B CA 1
ATOM 9407 C C . ILE B 1 356 ? 4.98 -37.938 -38.281 1 96.25 356 ILE B C 1
ATOM 9409 O O . ILE B 1 356 ? 3.957 -38.625 -38.156 1 96.25 356 ILE B O 1
ATOM 9413 N N . ILE B 1 357 ? 5.129 -36.75 -37.781 1 95.38 357 ILE B N 1
ATOM 9414 C CA . ILE B 1 357 ? 4.074 -36.125 -37.031 1 95.38 357 ILE B CA 1
ATOM 9415 C C . ILE B 1 357 ? 2.799 -36.031 -37.844 1 95.38 357 ILE B C 1
ATOM 9417 O O . ILE B 1 357 ? 1.719 -36.406 -37.406 1 95.38 357 ILE B O 1
ATOM 9421 N N . LYS B 1 358 ? 2.943 -35.594 -39.094 1 95.06 358 LYS B N 1
ATOM 9422 C CA . LYS B 1 358 ? 1.811 -35.438 -40 1 95.06 358 LYS B CA 1
ATOM 9423 C C . LYS B 1 358 ? 1.129 -36.75 -40.281 1 95.06 358 LYS B C 1
ATOM 9425 O O . LYS B 1 358 ? -0.095 -36.875 -40.188 1 95.06 358 LYS B O 1
ATOM 9430 N N . SER B 1 359 ? 1.886 -37.781 -40.594 1 95.5 359 SER B N 1
ATOM 9431 C CA . SER B 1 359 ? 1.347 -39.094 -40.938 1 95.5 359 SER B CA 1
ATOM 9432 C C . SER B 1 359 ? 0.683 -39.75 -39.719 1 95.5 359 SER B C 1
ATOM 9434 O O . SER B 1 359 ? -0.41 -40.312 -39.844 1 95.5 359 SER B O 1
ATOM 9436 N N . ALA B 1 360 ? 1.34 -39.688 -38.594 1 95.31 360 ALA B N 1
ATOM 9437 C CA . ALA B 1 360 ? 0.799 -40.281 -37.375 1 95.31 360 ALA B CA 1
ATOM 9438 C C . ALA B 1 360 ? -0.519 -39.625 -37 1 95.31 360 ALA B C 1
ATOM 9440 O O . ALA B 1 360 ? -1.469 -40.281 -36.594 1 95.31 360 ALA B O 1
ATOM 9441 N N . ALA B 1 361 ? -0.581 -38.344 -37.094 1 93.75 361 ALA B N 1
ATOM 9442 C CA . ALA B 1 361 ? -1.797 -37.594 -36.75 1 93.75 361 ALA B CA 1
ATOM 9443 C C . ALA B 1 361 ? -2.93 -37.969 -37.719 1 93.75 361 ALA B C 1
ATOM 9445 O O . ALA B 1 361 ? -4.07 -38.156 -37.281 1 93.75 361 ALA B O 1
ATOM 9446 N N . PHE B 1 362 ? -2.611 -38.062 -38.969 1 93.38 362 PHE B N 1
ATOM 9447 C CA . PHE B 1 362 ? -3.604 -38.375 -40 1 93.38 362 PHE B CA 1
ATOM 9448 C C . PHE B 1 362 ? -4.207 -39.75 -39.781 1 93.38 362 PHE B C 1
ATOM 9450 O O . PHE B 1 362 ? -5.426 -39.906 -39.844 1 93.38 362 PHE B O 1
ATOM 9457 N N . HIS B 1 363 ? -3.35 -40.719 -39.531 1 94.69 363 HIS B N 1
ATOM 9458 C CA . HIS B 1 363 ? -3.803 -42.094 -39.375 1 94.69 363 HIS B CA 1
ATOM 9459 C C . HIS B 1 363 ? -4.246 -42.375 -37.938 1 94.69 363 HIS B C 1
ATOM 9461 O O . HIS B 1 363 ? -4.727 -43.469 -37.656 1 94.69 363 HIS B O 1
ATOM 9467 N N . LYS B 1 364 ? -4.035 -41.406 -37.031 1 93.31 364 LYS B N 1
ATOM 9468 C CA . LYS B 1 364 ? -4.395 -41.5 -35.625 1 93.31 364 LYS B CA 1
ATOM 9469 C C . LYS B 1 364 ? -3.705 -42.688 -34.969 1 93.31 364 LYS B C 1
ATOM 9471 O O . LYS B 1 364 ? -4.352 -43.5 -34.281 1 93.31 364 LYS B O 1
ATOM 9476 N N . ILE B 1 365 ? -2.385 -42.906 -35.312 1 93.31 365 ILE B N 1
ATOM 9477 C CA . ILE B 1 365 ? -1.588 -43.969 -34.75 1 93.31 365 ILE B CA 1
ATOM 9478 C C . ILE B 1 365 ? -0.624 -43.406 -33.688 1 93.31 365 ILE B C 1
ATOM 9480 O O . ILE B 1 365 ? 0.103 -42.469 -33.969 1 93.31 365 ILE B O 1
ATOM 9484 N N . ASN B 1 366 ? -0.775 -43.906 -32.594 1 91.38 366 ASN B N 1
ATOM 9485 C CA . ASN B 1 366 ? 0.121 -43.469 -31.531 1 91.38 366 ASN B CA 1
ATOM 9486 C C . ASN B 1 366 ? 0.959 -44.656 -31.016 1 91.38 366 ASN B C 1
ATOM 9488 O O . ASN B 1 366 ? 0.627 -45.25 -30 1 91.38 366 ASN B O 1
ATOM 9492 N N . THR B 1 367 ? 2.02 -44.906 -31.672 1 91.81 367 THR B N 1
ATOM 9493 C CA . THR B 1 367 ? 2.938 -45.969 -31.219 1 91.81 367 THR B CA 1
ATOM 9494 C C . THR B 1 367 ? 4.16 -45.344 -30.531 1 91.81 367 THR B C 1
ATOM 9496 O O . THR B 1 367 ? 4.41 -44.156 -30.656 1 91.81 367 THR B O 1
ATOM 9499 N N . TYR B 1 368 ? 4.836 -46.156 -29.875 1 91.56 368 TYR B N 1
ATOM 9500 C CA . TYR B 1 368 ? 6.074 -45.75 -29.219 1 91.56 368 TYR B CA 1
ATOM 9501 C C . TYR B 1 368 ? 7.078 -45.219 -30.25 1 91.56 368 TYR B C 1
ATOM 9503 O O . TYR B 1 368 ? 7.711 -44.188 -30.031 1 91.56 368 TYR B O 1
ATOM 9511 N N . SER B 1 369 ? 7.148 -45.938 -31.312 1 94.69 369 SER B N 1
ATOM 9512 C CA . SER B 1 369 ? 8.047 -45.562 -32.406 1 94.69 369 SER B CA 1
ATOM 9513 C C . SER B 1 369 ? 7.664 -44.219 -33 1 94.69 369 SER B C 1
ATOM 9515 O O . SER B 1 369 ? 8.516 -43.344 -33.188 1 94.69 369 SER B O 1
ATOM 9517 N N . ALA B 1 370 ? 6.402 -44.094 -33.25 1 95.75 370 ALA B N 1
ATOM 9518 C CA . ALA B 1 370 ? 5.93 -42.812 -33.812 1 95.75 370 ALA B CA 1
ATOM 9519 C C . ALA B 1 370 ? 6.223 -41.656 -32.875 1 95.75 370 ALA B C 1
ATOM 9521 O O . ALA B 1 370 ? 6.621 -40.594 -33.312 1 95.75 370 ALA B O 1
ATOM 9522 N N . ASN B 1 371 ? 6.059 -41.875 -31.625 1 94.56 371 ASN B N 1
ATOM 9523 C CA . ASN B 1 371 ? 6.301 -40.844 -30.609 1 94.56 371 ASN B CA 1
ATOM 9524 C C . ASN B 1 371 ? 7.762 -40.406 -30.609 1 94.56 371 ASN B C 1
ATOM 9526 O O . ASN B 1 371 ? 8.055 -39.219 -30.547 1 94.56 371 ASN B O 1
ATOM 9530 N N . LEU B 1 372 ? 8.672 -41.281 -30.672 1 95.62 372 LEU B N 1
ATOM 9531 C CA . LEU B 1 372 ? 10.094 -40.969 -30.656 1 95.62 372 LEU B CA 1
ATOM 9532 C C . LEU B 1 372 ? 10.5 -40.281 -31.953 1 95.62 372 LEU B C 1
ATOM 9534 O O . LEU B 1 372 ? 11.195 -39.25 -31.922 1 95.62 372 LEU B O 1
ATOM 9538 N N . PHE B 1 373 ? 9.969 -40.781 -33.094 1 97.12 373 PHE B N 1
ATOM 9539 C CA . PHE B 1 373 ? 10.359 -40.219 -34.375 1 97.12 373 PHE B CA 1
ATOM 9540 C C . PHE B 1 373 ? 9.695 -38.875 -34.625 1 97.12 373 PHE B C 1
ATOM 9542 O O . PHE B 1 373 ? 10.086 -38.125 -35.531 1 97.12 373 PHE B O 1
ATOM 9549 N N . SER B 1 374 ? 8.719 -38.594 -33.844 1 95.81 374 SER B N 1
ATOM 9550 C CA . SER B 1 374 ? 8.094 -37.25 -33.875 1 95.81 374 SER B CA 1
ATOM 9551 C C . SER B 1 374 ? 9 -36.188 -33.281 1 95.81 374 SER B C 1
ATOM 9553 O O . SER B 1 374 ? 8.711 -35 -33.375 1 95.81 374 SER B O 1
ATOM 9555 N N . LYS B 1 375 ? 10.031 -36.625 -32.656 1 94.19 375 LYS B N 1
ATOM 9556 C CA . LYS B 1 375 ? 11.062 -35.75 -32.094 1 94.19 375 LYS B CA 1
ATOM 9557 C C . LYS B 1 375 ? 12.32 -35.781 -32.969 1 94.19 375 LYS B C 1
ATOM 9559 O O . LYS B 1 375 ? 12.484 -36.656 -33.812 1 94.19 375 LYS B O 1
ATOM 9564 N N . GLU B 1 376 ? 13.094 -34.844 -32.719 1 92.44 376 GLU B N 1
ATOM 9565 C CA . GLU B 1 376 ? 14.32 -34.844 -33.531 1 92.44 376 GLU B CA 1
ATOM 9566 C C . GLU B 1 376 ? 15.312 -35.875 -33 1 92.44 376 GLU B C 1
ATOM 9568 O O . GLU B 1 376 ? 15.664 -35.875 -31.828 1 92.44 376 GLU B O 1
ATOM 9573 N N . ILE B 1 377 ? 15.719 -36.75 -33.844 1 95.75 377 ILE B N 1
ATOM 9574 C CA . ILE B 1 377 ? 16.719 -37.781 -33.531 1 95.75 377 ILE B CA 1
ATOM 9575 C C . ILE B 1 377 ? 18.016 -37.469 -34.312 1 95.75 377 ILE B C 1
ATOM 9577 O O . ILE B 1 377 ? 18 -37.344 -35.531 1 95.75 377 ILE B O 1
ATOM 9581 N N . SER B 1 378 ? 19.094 -37.344 -33.656 1 96.12 378 SER B N 1
ATOM 9582 C CA . SER B 1 378 ? 20.359 -37.031 -34.281 1 96.12 378 SER B CA 1
ATOM 9583 C C . SER B 1 378 ? 20.969 -38.25 -34.969 1 96.12 378 SER B C 1
ATOM 9585 O O . SER B 1 378 ? 20.641 -39.375 -34.625 1 96.12 378 SER B O 1
ATOM 9587 N N . LEU B 1 379 ? 21.828 -37.938 -35.906 1 96.44 379 LEU B N 1
ATOM 9588 C CA . LEU B 1 379 ? 22.562 -39 -36.562 1 96.44 379 LEU B CA 1
ATOM 9589 C C . LEU B 1 379 ? 23.5 -39.719 -35.562 1 96.44 379 LEU B C 1
ATOM 9591 O O . LEU B 1 379 ? 23.828 -40.875 -35.75 1 96.44 379 LEU B O 1
ATOM 9595 N N . TYR B 1 380 ? 23.844 -38.938 -34.594 1 95.75 380 TYR B N 1
ATOM 9596 C CA . TYR B 1 380 ? 24.656 -39.531 -33.562 1 95.75 380 TYR B CA 1
ATOM 9597 C C . TYR B 1 380 ? 23.906 -40.656 -32.844 1 95.75 380 TYR B C 1
ATOM 9599 O O . TYR B 1 380 ? 24.469 -41.719 -32.562 1 95.75 380 TYR B O 1
ATOM 9607 N N . GLN B 1 381 ? 22.719 -40.406 -32.531 1 96.62 381 GLN B N 1
ATOM 9608 C CA . GLN B 1 381 ? 21.891 -41.438 -31.938 1 96.62 381 GLN B CA 1
ATOM 9609 C C . GLN B 1 381 ? 21.75 -42.656 -32.844 1 96.62 381 GLN B C 1
ATOM 9611 O O . GLN B 1 381 ? 21.781 -43.812 -32.375 1 96.62 381 GLN B O 1
ATOM 9616 N N . THR B 1 382 ? 21.594 -42.438 -34.094 1 97.31 382 THR B N 1
ATOM 9617 C CA . THR B 1 382 ? 21.516 -43.531 -35.094 1 97.31 382 THR B CA 1
ATOM 9618 C C . THR B 1 382 ? 22.797 -44.344 -35.094 1 97.31 382 THR B C 1
ATOM 9620 O O . THR B 1 382 ? 22.766 -45.562 -35.094 1 97.31 382 THR B O 1
ATOM 9623 N N . LYS B 1 383 ? 23.875 -43.656 -35.094 1 95.12 383 LYS B N 1
ATOM 9624 C CA . LYS B 1 383 ? 25.156 -44.312 -35.031 1 95.12 383 LYS B CA 1
ATOM 9625 C C . LYS B 1 383 ? 25.266 -45.219 -33.812 1 95.12 383 LYS B C 1
ATOM 9627 O O . LYS B 1 383 ? 25.656 -46.375 -33.875 1 95.12 383 LYS B O 1
ATOM 9632 N N . LYS B 1 384 ? 24.922 -44.625 -32.688 1 94.62 384 LYS B N 1
ATOM 9633 C CA . LYS B 1 384 ? 24.984 -45.375 -31.422 1 94.62 384 LYS B CA 1
ATOM 9634 C C . LYS B 1 384 ? 24.031 -46.562 -31.453 1 94.62 384 LYS B C 1
ATOM 9636 O O . LYS B 1 384 ? 24.328 -47.625 -30.859 1 94.62 384 LYS B O 1
ATOM 9641 N N . THR B 1 385 ? 22.906 -46.469 -32.094 1 96.56 385 THR B N 1
ATOM 9642 C CA . THR B 1 385 ? 21.953 -47.562 -32.25 1 96.56 385 THR B CA 1
ATOM 9643 C C . THR B 1 385 ? 22.625 -48.75 -32.906 1 96.56 385 THR B C 1
ATOM 9645 O O . THR B 1 385 ? 22.516 -49.875 -32.406 1 96.56 385 THR B O 1
ATOM 9648 N N . PHE B 1 386 ? 23.344 -48.562 -33.938 1 95.19 386 PHE B N 1
ATOM 9649 C CA . PHE B 1 386 ? 24.031 -49.656 -34.656 1 95.19 386 PHE B CA 1
ATOM 9650 C C . PHE B 1 386 ? 25.109 -50.25 -33.75 1 95.19 386 PHE B C 1
ATOM 9652 O O . PHE B 1 386 ? 25.312 -51.469 -33.75 1 95.19 386 PHE B O 1
ATOM 9659 N N . GLU B 1 387 ? 25.75 -49.438 -33.062 1 92.62 387 GLU B N 1
ATOM 9660 C CA . GLU B 1 387 ? 26.781 -49.938 -32.156 1 92.62 387 GLU B CA 1
ATOM 9661 C C . GLU B 1 387 ? 26.188 -50.875 -31.109 1 92.62 387 GLU B C 1
ATOM 9663 O O . GLU B 1 387 ? 26.75 -51.938 -30.844 1 92.62 387 GLU B O 1
ATOM 9668 N N . TYR B 1 388 ? 25.109 -50.469 -30.562 1 93.38 388 TYR B N 1
ATOM 9669 C CA . TYR B 1 388 ? 24.453 -51.344 -29.578 1 93.38 388 TYR B CA 1
ATOM 9670 C C . TYR B 1 388 ? 23.922 -52.594 -30.234 1 93.38 388 TYR B C 1
ATOM 9672 O O . TYR B 1 388 ? 24 -53.688 -29.641 1 93.38 388 TYR B O 1
ATOM 9680 N N . LEU B 1 389 ? 23.375 -52.469 -31.406 1 94.19 389 LEU B N 1
ATOM 9681 C CA . LEU B 1 389 ? 22.875 -53.656 -32.125 1 94.19 389 LEU B CA 1
ATOM 9682 C C . LEU B 1 389 ? 23.984 -54.688 -32.312 1 94.19 389 LEU B C 1
ATOM 9684 O O . LEU B 1 389 ? 23.812 -55.844 -31.969 1 94.19 389 LEU B O 1
ATOM 9688 N N . TYR B 1 390 ? 25.062 -54.25 -32.812 1 91.69 390 TYR B N 1
ATOM 9689 C CA . TYR B 1 390 ? 26.172 -55.156 -33 1 91.69 390 TYR B CA 1
ATOM 9690 C C . TYR B 1 390 ? 26.656 -55.719 -31.688 1 91.69 390 TYR B C 1
ATOM 9692 O O . TYR B 1 390 ? 26.938 -56.938 -31.609 1 91.69 390 TYR B O 1
ATOM 9700 N N . GLN B 1 391 ? 26.75 -54.938 -30.719 1 90.38 391 GLN B N 1
ATOM 9701 C CA . GLN B 1 391 ? 27.219 -55.375 -29.422 1 90.38 391 GLN B CA 1
ATOM 9702 C C . GLN B 1 391 ? 26.328 -56.5 -28.859 1 90.38 391 GLN B C 1
ATOM 9704 O O . GLN B 1 391 ? 26.828 -57.531 -28.422 1 90.38 391 GLN B O 1
ATOM 9709 N N . TYR B 1 392 ? 25.062 -56.312 -28.938 1 90.5 392 TYR B N 1
ATOM 9710 C CA . TYR B 1 392 ? 24.125 -57.25 -28.344 1 90.5 392 TYR B CA 1
ATOM 9711 C C . TYR B 1 392 ? 24.016 -58.5 -29.219 1 90.5 392 TYR B C 1
ATOM 9713 O O . TYR B 1 392 ? 24 -59.625 -28.719 1 90.5 392 TYR B O 1
ATOM 9721 N N . LEU B 1 393 ? 24.031 -58.344 -30.516 1 92.19 393 LEU B N 1
ATOM 9722 C CA . LEU B 1 393 ? 23.859 -59.469 -31.406 1 92.19 393 LEU B CA 1
ATOM 9723 C C . LEU B 1 393 ? 25.094 -60.344 -31.438 1 92.19 393 LEU B C 1
ATOM 9725 O O . LEU B 1 393 ? 25 -61.594 -31.516 1 92.19 393 LEU B O 1
ATOM 9729 N N . LEU B 1 394 ? 26.203 -59.812 -31.312 1 89.81 394 LEU B N 1
ATOM 9730 C CA . LEU B 1 394 ? 27.453 -60.562 -31.391 1 89.81 394 LEU B CA 1
ATOM 9731 C C . LEU B 1 394 ? 27.641 -61.406 -30.141 1 89.81 394 LEU B C 1
ATOM 9733 O O . LEU B 1 394 ? 28.5 -62.312 -30.125 1 89.81 394 LEU B O 1
ATOM 9737 N N . THR B 1 395 ? 26.922 -61.156 -29.141 1 86.69 395 THR B N 1
ATOM 9738 C CA . THR B 1 395 ? 26.953 -62.062 -27.984 1 86.69 395 THR B CA 1
ATOM 9739 C C . THR B 1 395 ? 26.156 -63.312 -28.25 1 86.69 395 THR B C 1
ATOM 9741 O O . THR B 1 395 ? 26.297 -64.312 -27.531 1 86.69 395 THR B O 1
ATOM 9744 N N . LYS B 1 396 ? 25.391 -63.281 -29.312 1 85.75 396 LYS B N 1
ATOM 9745 C CA . LYS B 1 396 ? 24.469 -64.375 -29.547 1 85.75 396 LYS B CA 1
ATOM 9746 C C . LYS B 1 396 ? 24.828 -65.125 -30.844 1 85.75 396 LYS B C 1
ATOM 9748 O O . LYS B 1 396 ? 24.5 -66.312 -30.984 1 85.75 396 LYS B O 1
ATOM 9753 N N . VAL B 1 397 ? 25.406 -64.375 -31.75 1 87.81 397 VAL B N 1
ATOM 9754 C CA . VAL B 1 397 ? 25.609 -65 -33.094 1 87.81 397 VAL B CA 1
ATOM 9755 C C . VAL B 1 397 ? 27.062 -64.812 -33.5 1 87.81 397 VAL B C 1
ATOM 9757 O O . VAL B 1 397 ? 27.812 -64.062 -32.844 1 87.81 397 VAL B O 1
ATOM 9760 N N . TYR B 1 398 ? 27.359 -65.562 -34.562 1 84.88 398 TYR B N 1
ATOM 9761 C CA . TYR B 1 398 ? 28.688 -65.375 -35.125 1 84.88 398 TYR B CA 1
ATOM 9762 C C . TYR B 1 398 ? 28.75 -64.25 -36.094 1 84.88 398 TYR B C 1
ATOM 9764 O O . TYR B 1 398 ? 27.734 -63.844 -36.656 1 84.88 398 TYR B O 1
ATOM 9772 N N . ASN B 1 399 ? 29.938 -63.781 -36.312 1 85.69 399 ASN B N 1
ATOM 9773 C CA . ASN B 1 399 ? 30.156 -62.656 -37.188 1 85.69 399 ASN B CA 1
ATOM 9774 C C . ASN B 1 399 ? 29.625 -62.906 -38.594 1 85.69 399 ASN B C 1
ATOM 9776 O O . ASN B 1 399 ? 29.047 -62.031 -39.219 1 85.69 399 ASN B O 1
ATOM 9780 N N . GLN B 1 400 ? 29.75 -64.125 -38.969 1 87.19 400 GLN B N 1
ATOM 9781 C CA . GLN B 1 400 ? 29.391 -64.438 -40.344 1 87.19 400 GLN B CA 1
ATOM 9782 C C . GLN B 1 400 ? 27.875 -64.438 -40.562 1 87.19 400 GLN B C 1
ATOM 9784 O O . GLN B 1 400 ? 27.406 -64.438 -41.688 1 87.19 400 GLN B O 1
ATOM 9789 N N . GLN B 1 401 ? 27.203 -64.438 -39.469 1 93.06 401 GLN B N 1
ATOM 9790 C CA . GLN B 1 401 ? 25.734 -64.375 -39.562 1 93.06 401 GLN B CA 1
ATOM 9791 C C . GLN B 1 401 ? 25.219 -62.969 -39.719 1 93.06 401 GLN B C 1
ATOM 9793 O O . GLN B 1 401 ? 24.047 -62.781 -40.062 1 93.06 401 GLN B O 1
ATOM 9798 N N . LEU B 1 402 ? 26.125 -62.031 -39.5 1 93.94 402 LEU B N 1
ATOM 9799 C CA . LEU B 1 402 ? 25.719 -60.625 -39.594 1 93.94 402 LEU B CA 1
ATOM 9800 C C . LEU B 1 402 ? 26.312 -59.969 -40.844 1 93.94 402 LEU B C 1
ATOM 9802 O O . LEU B 1 402 ? 27.406 -60.344 -41.281 1 93.94 402 LEU B O 1
ATOM 9806 N N . SER B 1 403 ? 25.531 -59.031 -41.312 1 94.06 403 SER B N 1
ATOM 9807 C CA . SER B 1 403 ? 26.047 -58.281 -42.469 1 94.06 403 SER B CA 1
ATOM 9808 C C . SER B 1 403 ? 26.688 -56.969 -42 1 94.06 403 SER B C 1
ATOM 9810 O O . SER B 1 403 ? 26.484 -56.531 -40.875 1 94.06 403 SER B O 1
ATOM 9812 N N . GLU B 1 404 ? 27.391 -56.406 -42.938 1 90.56 404 GLU B N 1
ATOM 9813 C CA . GLU B 1 404 ? 27.766 -55 -42.781 1 90.56 404 GLU B CA 1
ATOM 9814 C C . GLU B 1 404 ? 26.547 -54.094 -42.938 1 90.56 404 GLU B C 1
ATOM 9816 O O . GLU B 1 404 ? 25.469 -54.531 -43.344 1 90.56 404 GLU B O 1
ATOM 9821 N N . LEU B 1 405 ? 26.797 -52.844 -42.625 1 93.12 405 LEU B N 1
ATOM 9822 C CA . LEU B 1 405 ? 25.719 -51.875 -42.812 1 93.12 405 LEU B CA 1
ATOM 9823 C C . LEU B 1 405 ? 25.312 -51.781 -44.281 1 93.12 405 LEU B C 1
ATOM 9825 O O . LEU B 1 405 ? 26.172 -51.812 -45.156 1 93.12 405 LEU B O 1
ATOM 9829 N N . SER B 1 406 ? 24.031 -51.719 -44.469 1 93.38 406 SER B N 1
ATOM 9830 C CA . SER B 1 406 ? 23.562 -51.562 -45.844 1 93.38 406 SER B CA 1
ATOM 9831 C C . SER B 1 406 ? 24.047 -50.25 -46.438 1 93.38 406 SER B C 1
ATOM 9833 O O . SER B 1 406 ? 24.234 -50.156 -47.656 1 93.38 406 SER B O 1
ATOM 9835 N N . LYS B 1 407 ? 24.141 -49.25 -45.625 1 92.5 407 LYS B N 1
ATOM 9836 C CA . LYS B 1 407 ? 24.641 -47.938 -46.031 1 92.5 407 LYS B CA 1
ATOM 9837 C C . LYS B 1 407 ? 25.547 -47.344 -44.938 1 92.5 407 LYS B C 1
ATOM 9839 O O . LYS B 1 407 ? 25.125 -47.188 -43.812 1 92.5 407 LYS B O 1
ATOM 9844 N N . THR B 1 408 ? 26.719 -47.031 -45.312 1 90.88 408 THR B N 1
ATOM 9845 C CA . THR B 1 408 ? 27.672 -46.469 -44.344 1 90.88 408 THR B CA 1
ATOM 9846 C C . THR B 1 408 ? 27.453 -44.938 -44.219 1 90.88 408 THR B C 1
ATOM 9848 O O . THR B 1 408 ? 27.031 -44.312 -45.188 1 90.88 408 THR B O 1
ATOM 9851 N N . PHE B 1 409 ? 27.578 -44.469 -43.062 1 91.56 409 PHE B N 1
ATOM 9852 C CA . PHE B 1 409 ? 27.5 -43.031 -42.812 1 91.56 409 PHE B CA 1
ATOM 9853 C C . PHE B 1 409 ? 28.453 -42.625 -41.688 1 91.56 409 PHE B C 1
ATOM 9855 O O . PHE B 1 409 ? 28.922 -43.469 -40.938 1 91.56 409 PHE B O 1
ATOM 9862 N N . SER B 1 410 ? 28.891 -41.375 -41.656 1 91.5 410 SER B N 1
ATOM 9863 C CA . SER B 1 410 ? 29.797 -40.875 -40.625 1 91.5 410 SER B CA 1
ATOM 9864 C C . SER B 1 410 ? 29.188 -39.656 -39.906 1 91.5 410 SER B C 1
ATOM 9866 O O . SER B 1 410 ? 28.453 -38.875 -40.531 1 91.5 410 SER B O 1
ATOM 9868 N N . VAL B 1 411 ? 29.359 -39.656 -38.656 1 93.31 411 VAL B N 1
ATOM 9869 C CA . VAL B 1 411 ? 28.906 -38.531 -37.812 1 93.31 411 VAL B CA 1
ATOM 9870 C C . VAL B 1 411 ? 30.047 -38.094 -36.906 1 93.31 411 VAL B C 1
ATOM 9872 O O . VAL B 1 411 ? 30.734 -38.906 -36.281 1 93.31 411 VAL B O 1
ATOM 9875 N N . ASP B 1 412 ? 30.188 -36.75 -36.875 1 93.62 412 ASP B N 1
ATOM 9876 C CA . ASP B 1 412 ? 31.203 -36.188 -35.969 1 93.62 412 ASP B CA 1
ATOM 9877 C C . ASP B 1 412 ? 30.719 -36.219 -34.531 1 93.62 412 ASP B C 1
ATOM 9879 O O . ASP B 1 412 ? 29.516 -36.219 -34.25 1 93.62 412 ASP B O 1
ATOM 9883 N N . GLU B 1 413 ? 31.703 -36.281 -33.688 1 93.81 413 GLU B N 1
ATOM 9884 C CA . GLU B 1 413 ? 31.375 -36.281 -32.25 1 93.81 413 GLU B CA 1
ATOM 9885 C C . GLU B 1 413 ? 30.828 -34.906 -31.844 1 93.81 413 GLU B C 1
ATOM 9887 O O . GLU B 1 413 ? 29.922 -34.812 -31.016 1 93.81 413 GLU B O 1
ATOM 9892 N N . TYR B 1 414 ? 31.438 -33.875 -32.469 1 96.25 414 TYR B N 1
ATOM 9893 C CA . TYR B 1 414 ? 31.016 -32.5 -32.219 1 96.25 414 TYR B CA 1
ATOM 9894 C C . TYR B 1 414 ? 30.672 -31.781 -33.531 1 96.25 414 TYR B C 1
ATOM 9896 O O . TYR B 1 414 ? 31.281 -32.031 -34.562 1 96.25 414 TYR B O 1
ATOM 9904 N N . HIS B 1 415 ? 29.688 -30.891 -33.5 1 93.25 415 HIS B N 1
ATOM 9905 C CA . HIS B 1 415 ? 29.234 -30.375 -34.781 1 93.25 415 HIS B CA 1
ATOM 9906 C C . HIS B 1 415 ? 29.297 -28.844 -34.812 1 93.25 415 HIS B C 1
ATOM 9908 O O . HIS B 1 415 ? 29.156 -28.234 -35.875 1 93.25 415 HIS B O 1
ATOM 9914 N N . GLN B 1 416 ? 29.469 -28.234 -33.594 1 94.12 416 GLN B N 1
ATOM 9915 C CA . GLN B 1 416 ? 29.469 -26.781 -33.531 1 94.12 416 GLN B CA 1
ATOM 9916 C C . GLN B 1 416 ? 30.453 -26.281 -32.469 1 94.12 416 GLN B C 1
ATOM 9918 O O . GLN B 1 416 ? 30.734 -26.984 -31.5 1 94.12 416 GLN B O 1
ATOM 9923 N N . GLN B 1 417 ? 30.969 -25.109 -32.719 1 95.5 417 GLN B N 1
ATOM 9924 C CA . GLN B 1 417 ? 31.859 -24.469 -31.766 1 95.5 417 GLN B CA 1
ATOM 9925 C C . GLN B 1 417 ? 31.266 -23.156 -31.266 1 95.5 417 GLN B C 1
ATOM 9927 O O . GLN B 1 417 ? 30.672 -22.391 -32.031 1 95.5 417 GLN B O 1
ATOM 9932 N N . VAL B 1 418 ? 31.359 -22.922 -29.984 1 96.69 418 VAL B N 1
ATOM 9933 C CA . VAL B 1 418 ? 30.859 -21.703 -29.359 1 96.69 418 VAL B CA 1
ATOM 9934 C C . VAL B 1 418 ? 32 -21 -28.594 1 96.69 418 VAL B C 1
ATOM 9936 O O . VAL B 1 418 ? 32.656 -21.625 -27.75 1 96.69 418 VAL B O 1
ATOM 9939 N N . LYS B 1 419 ? 32.219 -19.781 -28.891 1 96.62 419 LYS B N 1
ATOM 9940 C CA . LYS B 1 419 ? 33.219 -19 -28.172 1 96.62 419 LYS B CA 1
ATOM 9941 C C . LYS B 1 419 ? 32.656 -18.469 -26.859 1 96.62 419 LYS B C 1
ATOM 9943 O O . LYS B 1 419 ? 31.531 -17.969 -26.812 1 96.62 419 LYS B O 1
ATOM 9948 N N . VAL B 1 420 ? 33.5 -18.594 -25.812 1 95.75 420 VAL B N 1
ATOM 9949 C CA . VAL B 1 420 ? 33 -18.172 -24.516 1 95.75 420 VAL B CA 1
ATOM 9950 C C . VAL B 1 420 ? 33.969 -17.156 -23.891 1 95.75 420 VAL B C 1
ATOM 9952 O O . VAL B 1 420 ? 35.156 -17.188 -24.172 1 95.75 420 VAL B O 1
ATOM 9955 N N . ASN B 1 421 ? 33.344 -16.156 -23.234 1 95.56 421 ASN B N 1
ATOM 9956 C CA . ASN B 1 421 ? 34.031 -15.242 -22.328 1 95.56 421 ASN B CA 1
ATOM 9957 C C . ASN B 1 421 ? 33.625 -15.484 -20.875 1 95.56 421 ASN B C 1
ATOM 9959 O O . ASN B 1 421 ? 32.469 -15.25 -20.5 1 95.56 421 ASN B O 1
ATOM 9963 N N . TYR B 1 422 ? 34.562 -15.914 -20.078 1 93.94 422 TYR B N 1
ATOM 9964 C CA . TYR B 1 422 ? 34.25 -16.375 -18.734 1 93.94 422 TYR B CA 1
ATOM 9965 C C . TYR B 1 422 ? 33.75 -15.211 -17.875 1 93.94 422 TYR B C 1
ATOM 9967 O O . TYR B 1 422 ? 32.906 -15.406 -16.984 1 93.94 422 TYR B O 1
ATOM 9975 N N . ASP B 1 423 ? 34.188 -14.039 -18.172 1 92.62 423 ASP B N 1
ATOM 9976 C CA . ASP B 1 423 ? 33.688 -12.891 -17.422 1 92.62 423 ASP B CA 1
ATOM 9977 C C . ASP B 1 423 ? 32.219 -12.609 -17.719 1 92.62 423 ASP B C 1
ATOM 9979 O O . ASP B 1 423 ? 31.469 -12.266 -16.812 1 92.62 423 ASP B O 1
ATOM 9983 N N . LYS B 1 424 ? 31.906 -12.734 -18.938 1 93.12 424 LYS B N 1
ATOM 9984 C CA . LYS B 1 424 ? 30.516 -12.539 -19.328 1 93.12 424 LYS B CA 1
ATOM 9985 C C . LYS B 1 424 ? 29.609 -13.602 -18.703 1 93.12 424 LYS B C 1
ATOM 9987 O O . LYS B 1 424 ? 28.484 -13.305 -18.297 1 93.12 424 LYS B O 1
ATOM 9992 N N . ILE B 1 425 ? 30.109 -14.766 -18.609 1 93.62 425 ILE B N 1
ATOM 9993 C CA . ILE B 1 425 ? 29.359 -15.859 -18 1 93.62 425 ILE B CA 1
ATOM 9994 C C . ILE B 1 425 ? 29.094 -15.562 -16.531 1 93.62 425 ILE B C 1
ATOM 9996 O O . ILE B 1 425 ? 27.969 -15.672 -16.062 1 93.62 425 ILE B O 1
ATOM 10000 N N . ARG B 1 426 ? 30.078 -15.094 -15.859 1 91 426 ARG B N 1
ATOM 10001 C CA . ARG B 1 426 ? 29.953 -14.773 -14.445 1 91 426 ARG B CA 1
ATOM 10002 C C . ARG B 1 426 ? 28.969 -13.625 -14.227 1 91 426 ARG B C 1
ATOM 10004 O O . ARG B 1 426 ? 28.188 -13.641 -13.281 1 91 426 ARG B O 1
ATOM 10011 N N . SER B 1 427 ? 29.047 -12.688 -15.102 1 88.75 427 SER B N 1
ATOM 10012 C CA . SER B 1 427 ? 28.156 -11.531 -15.008 1 88.75 427 SER B CA 1
ATOM 10013 C C . SER B 1 427 ? 26.688 -11.945 -15.188 1 88.75 427 SER B C 1
ATOM 10015 O O . SER B 1 427 ? 25.828 -11.508 -14.438 1 88.75 427 SER B O 1
ATOM 10017 N N . LEU B 1 428 ? 26.453 -12.789 -16.156 1 89.75 428 LEU B N 1
ATOM 10018 C CA . LEU B 1 428 ? 25.094 -13.234 -16.422 1 89.75 428 LEU B CA 1
ATOM 10019 C C . LEU B 1 428 ? 24.562 -14.07 -15.258 1 89.75 428 LEU B C 1
ATOM 10021 O O . LEU B 1 428 ? 23.359 -14.039 -14.977 1 89.75 428 LEU B O 1
ATOM 10025 N N . LEU B 1 429 ? 25.406 -14.742 -14.508 1 87.81 429 LEU B N 1
ATOM 10026 C CA . LEU B 1 429 ? 25.016 -15.57 -13.367 1 87.81 429 LEU B CA 1
ATOM 10027 C C . LEU B 1 429 ? 24.781 -14.711 -12.125 1 87.81 429 LEU B C 1
ATOM 10029 O O . LEU B 1 429 ? 24.281 -15.203 -11.109 1 87.81 429 LEU B O 1
ATOM 10033 N N . GLY B 1 430 ? 24.891 -13.422 -12.094 1 78.31 430 GLY B N 1
ATOM 10034 C CA . GLY B 1 430 ? 24.641 -12.523 -10.977 1 78.31 430 GLY B CA 1
ATOM 10035 C C . GLY B 1 430 ? 25.891 -12.188 -10.195 1 78.31 430 GLY B C 1
ATOM 10036 O O . GLY B 1 430 ? 25.875 -12.164 -8.961 1 78.31 430 GLY B O 1
ATOM 10037 N N . SER B 1 431 ? 27 -11.984 -10.93 1 66 431 SER B N 1
ATOM 10038 C CA . SER B 1 431 ? 28.281 -11.516 -10.422 1 66 431 SER B CA 1
ATOM 10039 C C . SER B 1 431 ? 28.906 -12.523 -9.461 1 66 431 SER B C 1
ATOM 10041 O O . SER B 1 431 ? 29.312 -12.164 -8.359 1 66 431 SER B O 1
ATOM 10043 N N . MET B 1 432 ? 28.844 -13.727 -9.789 1 67.19 432 MET B N 1
ATOM 10044 C CA . MET B 1 432 ? 29.484 -14.789 -9.023 1 67.19 432 MET B CA 1
ATOM 10045 C C . MET B 1 432 ? 31 -14.773 -9.234 1 67.19 432 MET B C 1
ATOM 10047 O O . MET B 1 432 ? 31.578 -15.742 -9.734 1 67.19 432 MET B O 1
ATOM 10051 N N . ASN B 1 433 ? 31.562 -13.719 -8.844 1 69.06 433 ASN B N 1
ATOM 10052 C CA . ASN B 1 433 ? 33 -13.516 -9.078 1 69.06 433 ASN B CA 1
ATOM 10053 C C . ASN B 1 433 ? 33.812 -14.609 -8.422 1 69.06 433 ASN B C 1
ATOM 10055 O O . ASN B 1 433 ? 34.969 -14.828 -8.797 1 69.06 433 ASN B O 1
ATOM 10059 N N . TYR B 1 434 ? 33.188 -15.391 -7.613 1 78.12 434 TYR B N 1
ATOM 10060 C CA . TYR B 1 434 ? 33.969 -16.422 -6.898 1 78.12 434 TYR B CA 1
ATOM 10061 C C . TYR B 1 434 ? 34.031 -17.703 -7.699 1 78.12 434 TYR B C 1
ATOM 10063 O O . TYR B 1 434 ? 34.75 -18.625 -7.348 1 78.12 434 TYR B O 1
ATOM 10071 N N . LEU B 1 435 ? 33.312 -17.844 -8.867 1 86.25 435 LEU B N 1
ATOM 10072 C CA . LEU B 1 435 ? 33.312 -19.062 -9.68 1 86.25 435 LEU B CA 1
ATOM 10073 C C . LEU B 1 435 ? 34.531 -19.109 -10.602 1 86.25 435 LEU B C 1
ATOM 10075 O O . LEU B 1 435 ? 34.594 -18.328 -11.555 1 86.25 435 LEU B O 1
ATOM 10079 N N . PRO B 1 436 ? 35.531 -19.969 -10.344 1 89.88 436 PRO B N 1
ATOM 10080 C CA . PRO B 1 436 ? 36.75 -20.016 -11.164 1 89.88 436 PRO B CA 1
ATOM 10081 C C . PRO B 1 436 ? 36.5 -20.578 -12.562 1 89.88 436 PRO B C 1
ATOM 10083 O O . PRO B 1 436 ? 35.531 -21.344 -12.766 1 89.88 436 PRO B O 1
ATOM 10086 N N . ASP B 1 437 ? 37.375 -20.281 -13.562 1 93 437 ASP B N 1
ATOM 10087 C CA . ASP B 1 437 ? 37.281 -20.75 -14.938 1 93 437 ASP B CA 1
ATOM 10088 C C . ASP B 1 437 ? 37.344 -22.281 -14.992 1 93 437 ASP B C 1
ATOM 10090 O O . ASP B 1 437 ? 36.594 -22.906 -15.75 1 93 437 ASP B O 1
ATOM 10094 N N . ALA B 1 438 ? 38.156 -22.828 -14.141 1 92.88 438 ALA B N 1
ATOM 10095 C CA . ALA B 1 438 ? 38.344 -24.281 -14.125 1 92.88 438 ALA B CA 1
ATOM 10096 C C . ALA B 1 438 ? 37.062 -25 -13.758 1 92.88 438 ALA B C 1
ATOM 10098 O O . ALA B 1 438 ? 36.75 -26.062 -14.305 1 92.88 438 ALA B O 1
ATOM 10099 N N . MET B 1 439 ? 36.406 -24.453 -12.906 1 91.5 439 MET B N 1
ATOM 10100 C CA . MET B 1 439 ? 35.156 -25.078 -12.484 1 91.5 439 MET B CA 1
ATOM 10101 C C . MET B 1 439 ? 34.094 -25 -13.586 1 91.5 439 MET B C 1
ATOM 10103 O O . MET B 1 439 ? 33.344 -25.938 -13.789 1 91.5 439 MET B O 1
ATOM 10107 N N . ILE B 1 440 ? 34.062 -23.875 -14.273 1 93.69 440 ILE B N 1
ATOM 10108 C CA . ILE B 1 440 ? 33.156 -23.703 -15.406 1 93.69 440 ILE B CA 1
ATOM 10109 C C . ILE B 1 440 ? 33.5 -24.719 -16.5 1 93.69 440 ILE B C 1
ATOM 10111 O O . ILE B 1 440 ? 32.625 -25.406 -17.016 1 93.69 440 ILE B O 1
ATOM 10115 N N . GLN B 1 441 ? 34.781 -24.859 -16.766 1 95.19 441 GLN B N 1
ATOM 10116 C CA . GLN B 1 441 ? 35.25 -25.781 -17.781 1 95.19 441 GLN B CA 1
ATOM 10117 C C . GLN B 1 441 ? 34.938 -27.219 -17.422 1 95.19 441 GLN B C 1
ATOM 10119 O O . GLN B 1 441 ? 34.469 -28 -18.25 1 95.19 441 GLN B O 1
ATOM 10124 N N . LYS B 1 442 ? 35.156 -27.531 -16.203 1 93.88 442 LYS B N 1
ATOM 10125 C CA . LYS B 1 442 ? 34.906 -28.891 -15.734 1 93.88 442 LYS B CA 1
ATOM 10126 C C . LYS B 1 442 ? 33.406 -29.219 -15.844 1 93.88 442 LYS B C 1
ATOM 10128 O O . LYS B 1 442 ? 33.062 -30.312 -16.297 1 93.88 442 LYS B O 1
ATOM 10133 N N . SER B 1 443 ? 32.625 -28.344 -15.414 1 93.5 443 SER B N 1
ATOM 10134 C CA . SER B 1 443 ? 31.172 -28.562 -15.453 1 93.5 443 SER B CA 1
ATOM 10135 C C . SER B 1 443 ? 30.703 -28.812 -16.875 1 93.5 443 SER B C 1
ATOM 10137 O O . SER B 1 443 ? 29.922 -29.719 -17.125 1 93.5 443 SER B O 1
ATOM 10139 N N . LEU B 1 444 ? 31.188 -28.047 -17.797 1 95.88 444 LEU B N 1
ATOM 10140 C CA . LEU B 1 444 ? 30.797 -28.188 -19.188 1 95.88 444 LEU B CA 1
ATOM 10141 C C . LEU B 1 444 ? 31.312 -29.516 -19.75 1 95.88 444 LEU B C 1
ATOM 10143 O O . LEU B 1 444 ? 30.609 -30.188 -20.5 1 95.88 444 LEU B O 1
ATOM 10147 N N . THR B 1 445 ? 32.5 -29.859 -19.359 1 95.62 445 THR B N 1
ATOM 10148 C CA . THR B 1 445 ? 33.094 -31.125 -19.812 1 95.62 445 THR B CA 1
ATOM 10149 C C . THR B 1 445 ? 32.281 -32.312 -19.281 1 95.62 445 THR B C 1
ATOM 10151 O O . THR B 1 445 ? 32 -33.25 -20.016 1 95.62 445 THR B O 1
ATOM 10154 N N . ASP B 1 446 ? 31.875 -32.219 -18.078 1 94.38 446 ASP B N 1
ATOM 10155 C CA . ASP B 1 446 ? 31.094 -33.281 -17.469 1 94.38 446 ASP B CA 1
ATOM 10156 C C . ASP B 1 446 ? 29.734 -33.406 -18.156 1 94.38 446 ASP B C 1
ATOM 10158 O O . ASP B 1 446 ? 29.172 -34.5 -18.188 1 94.38 446 ASP B O 1
ATOM 10162 N N . LEU B 1 447 ? 29.328 -32.406 -18.781 1 95.44 447 LEU B N 1
ATOM 10163 C CA . LEU B 1 447 ? 28.047 -32.438 -19.469 1 95.44 447 LEU B CA 1
ATOM 10164 C C . LEU B 1 447 ? 28.219 -32.938 -20.906 1 95.44 447 LEU B C 1
ATOM 10166 O O . LEU B 1 447 ? 27.234 -33.125 -21.625 1 95.44 447 LEU B O 1
ATOM 10170 N N . GLY B 1 448 ? 29.359 -33.219 -21.312 1 93.56 448 GLY B N 1
ATOM 10171 C CA . GLY B 1 448 ? 29.594 -33.844 -22.594 1 93.56 448 GLY B CA 1
ATOM 10172 C C . GLY B 1 448 ? 30.219 -32.906 -23.609 1 93.56 448 GLY B C 1
ATOM 10173 O O . GLY B 1 448 ? 30.531 -33.312 -24.734 1 93.56 448 GLY B O 1
ATOM 10174 N N . PHE B 1 449 ? 30.469 -31.625 -23.156 1 97.06 449 PHE B N 1
ATOM 10175 C CA . PHE B 1 449 ? 31.109 -30.672 -24.062 1 97.06 449 PHE B CA 1
ATOM 10176 C C . PHE B 1 449 ? 32.625 -30.859 -24.078 1 97.06 449 PHE B C 1
ATOM 10178 O O . PHE B 1 449 ? 33.188 -31.391 -23.125 1 97.06 449 PHE B O 1
ATOM 10185 N N . LEU B 1 450 ? 33.156 -30.516 -25.172 1 97.06 450 LEU B N 1
ATOM 10186 C CA . LEU B 1 450 ? 34.625 -30.406 -25.25 1 97.06 450 LEU B CA 1
ATOM 10187 C C . LEU B 1 450 ? 35.062 -28.969 -25.125 1 97.06 450 LEU B C 1
ATOM 10189 O O . LEU B 1 450 ? 34.562 -28.094 -25.859 1 97.06 450 LEU B O 1
ATOM 10193 N N . VAL B 1 451 ? 35.844 -28.688 -24.094 1 96.88 451 VAL B N 1
ATOM 10194 C CA . VAL B 1 451 ? 36.25 -27.328 -23.828 1 96.88 451 VAL B CA 1
ATOM 10195 C C . VAL B 1 451 ? 37.75 -27.172 -24.094 1 96.88 451 VAL B C 1
ATOM 10197 O O . VAL B 1 451 ? 38.562 -27.891 -23.5 1 96.88 451 VAL B O 1
ATOM 10200 N N . GLU B 1 452 ? 38.062 -26.359 -25.047 1 95.69 452 GLU B N 1
ATOM 10201 C CA . GLU B 1 452 ? 39.438 -25.984 -25.344 1 95.69 452 GLU B CA 1
ATOM 10202 C C . GLU B 1 452 ? 39.656 -24.484 -25.172 1 95.69 452 GLU B C 1
ATOM 10204 O O . GLU B 1 452 ? 39.344 -23.703 -26.062 1 95.69 452 GLU B O 1
ATOM 10209 N N . ASP B 1 453 ? 40.125 -24.125 -24.062 1 91.88 453 ASP B N 1
ATOM 10210 C CA . ASP B 1 453 ? 40.375 -22.734 -23.719 1 91.88 453 ASP B CA 1
ATOM 10211 C C . ASP B 1 453 ? 39.062 -21.938 -23.734 1 91.88 453 ASP B C 1
ATOM 10213 O O . ASP B 1 453 ? 38.156 -22.188 -22.922 1 91.88 453 ASP B O 1
ATOM 10217 N N . ASP B 1 454 ? 38.938 -21.078 -24.797 1 93.38 454 ASP B N 1
ATOM 10218 C CA . ASP B 1 454 ? 37.719 -20.234 -24.844 1 93.38 454 ASP B CA 1
ATOM 10219 C C . ASP B 1 454 ? 36.75 -20.75 -25.906 1 93.38 454 ASP B C 1
ATOM 10221 O O . ASP B 1 454 ? 35.812 -20.047 -26.266 1 93.38 454 ASP B O 1
ATOM 10225 N N . LEU B 1 455 ? 37.094 -22 -26.312 1 96.38 455 LEU B N 1
ATOM 10226 C CA . LEU B 1 455 ? 36.219 -22.609 -27.312 1 96.38 455 LEU B CA 1
ATOM 10227 C C . LEU B 1 455 ? 35.531 -23.844 -26.766 1 96.38 455 LEU B C 1
ATOM 10229 O O . LEU B 1 455 ? 36.188 -24.75 -26.234 1 96.38 455 LEU B O 1
ATOM 10233 N N . VAL B 1 456 ? 34.25 -23.844 -26.875 1 97.38 456 VAL B N 1
ATOM 10234 C CA . VAL B 1 456 ? 33.469 -24.984 -26.422 1 97.38 456 VAL B CA 1
ATOM 10235 C C . VAL B 1 456 ? 32.844 -25.703 -27.625 1 97.38 456 VAL B C 1
ATOM 10237 O O . VAL B 1 456 ? 32.188 -25.062 -28.453 1 97.38 456 VAL B O 1
ATOM 10240 N N . TYR B 1 457 ? 33.094 -26.984 -27.781 1 97.5 457 TYR B N 1
ATOM 10241 C CA . TYR B 1 457 ? 32.531 -27.797 -28.844 1 97.5 457 TYR B CA 1
ATOM 10242 C C . TYR B 1 457 ? 31.266 -28.531 -28.391 1 97.5 457 TYR B C 1
ATOM 10244 O O . TYR B 1 457 ? 31.281 -29.203 -27.359 1 97.5 457 TYR B O 1
ATOM 10252 N N . VAL B 1 458 ? 30.219 -28.375 -29.109 1 97.44 458 VAL B N 1
ATOM 10253 C CA . VAL B 1 458 ? 28.906 -28.906 -28.75 1 97.44 458 VAL B CA 1
ATOM 10254 C C . VAL B 1 458 ? 28.766 -30.328 -29.266 1 97.44 458 VAL B C 1
ATOM 10256 O O . VAL B 1 458 ? 29.047 -30.594 -30.438 1 97.44 458 VAL B O 1
ATOM 10259 N N . PRO B 1 459 ? 28.438 -31.328 -28.438 1 96.56 459 PRO B N 1
ATOM 10260 C CA . PRO B 1 459 ? 28.219 -32.688 -28.922 1 96.56 459 PRO B CA 1
ATOM 10261 C C . PRO B 1 459 ? 27.172 -32.781 -30.031 1 96.56 459 PRO B C 1
ATOM 10263 O O . PRO B 1 459 ? 26.188 -32 -30.016 1 96.56 459 PRO B O 1
ATOM 10266 N N . SER B 1 460 ? 27.266 -33.688 -30.938 1 96.06 460 SER B N 1
ATOM 10267 C CA . SER B 1 460 ? 26.453 -33.781 -32.156 1 96.06 460 SER B CA 1
ATOM 10268 C C . SER B 1 460 ? 25.016 -34.156 -31.844 1 96.06 460 SER B C 1
ATOM 10270 O O . SER B 1 460 ? 24.125 -34 -32.656 1 96.06 460 SER B O 1
ATOM 10272 N N . TYR B 1 461 ? 24.828 -34.656 -30.656 1 95.06 461 TYR B N 1
ATOM 10273 C CA . TYR B 1 461 ? 23.453 -35.062 -30.312 1 95.06 461 TYR B CA 1
ATOM 10274 C C . TYR B 1 461 ? 22.688 -33.875 -29.734 1 95.06 461 TYR B C 1
ATOM 10276 O O . TYR B 1 461 ? 21.469 -33.969 -29.547 1 95.06 461 TYR B O 1
ATOM 10284 N N . ARG B 1 462 ? 23.391 -32.812 -29.422 1 94.75 462 ARG B N 1
ATOM 10285 C CA . ARG B 1 462 ? 22.734 -31.609 -28.906 1 94.75 462 ARG B CA 1
ATOM 10286 C C . ARG B 1 462 ? 22.406 -30.625 -30.016 1 94.75 462 ARG B C 1
ATOM 10288 O O . ARG B 1 462 ? 23.297 -30.188 -30.75 1 94.75 462 ARG B O 1
ATOM 10295 N N . ASN B 1 463 ? 21.125 -30.328 -30.109 1 90.06 463 ASN B N 1
ATOM 10296 C CA . ASN B 1 463 ? 20.703 -29.406 -31.141 1 90.06 463 ASN B CA 1
ATOM 10297 C C . ASN B 1 463 ? 20.125 -28.109 -30.547 1 90.06 463 ASN B C 1
ATOM 10299 O O . ASN B 1 463 ? 19.516 -27.312 -31.266 1 90.06 463 ASN B O 1
ATOM 10303 N N . ASP B 1 464 ? 20.344 -27.844 -29.297 1 92.56 464 ASP B N 1
ATOM 10304 C CA . ASP B 1 464 ? 19.719 -26.719 -28.609 1 92.56 464 ASP B CA 1
ATOM 10305 C C . ASP B 1 464 ? 20.766 -25.688 -28.203 1 92.56 464 ASP B C 1
ATOM 10307 O O . ASP B 1 464 ? 20.422 -24.656 -27.625 1 92.56 464 ASP B O 1
ATOM 10311 N N . ILE B 1 465 ? 21.984 -25.922 -28.5 1 95.5 465 ILE B N 1
ATOM 10312 C CA . ILE B 1 465 ? 23.047 -25 -28.109 1 95.5 465 ILE B CA 1
ATOM 10313 C C . ILE B 1 465 ? 23.469 -24.156 -29.297 1 95.5 465 ILE B C 1
ATOM 10315 O O . ILE B 1 465 ? 24.031 -24.688 -30.266 1 95.5 465 ILE B O 1
ATOM 10319 N N . TYR B 1 466 ? 23.25 -22.859 -29.297 1 93.12 466 TYR B N 1
ATOM 10320 C CA . TYR B 1 466 ? 23.578 -21.984 -30.406 1 93.12 466 TYR B CA 1
ATOM 10321 C C . TYR B 1 466 ? 24.562 -20.906 -29.984 1 93.12 466 TYR B C 1
ATOM 10323 O O . TYR B 1 466 ? 25.422 -20.484 -30.781 1 93.12 466 TYR B O 1
ATOM 10331 N N . ASN B 1 467 ? 24.422 -20.422 -28.734 1 95.56 467 ASN B N 1
ATOM 10332 C CA . ASN B 1 467 ? 25.234 -19.312 -28.266 1 95.56 467 ASN B CA 1
ATOM 10333 C C . ASN B 1 467 ? 25.75 -19.547 -26.844 1 95.56 467 ASN B C 1
ATOM 10335 O O . ASN B 1 467 ? 25.453 -20.578 -26.25 1 95.56 467 ASN B O 1
ATOM 10339 N N . TRP B 1 468 ? 26.609 -18.625 -26.453 1 95.44 468 TRP B N 1
ATOM 10340 C CA . TRP B 1 468 ? 27.266 -18.812 -25.172 1 95.44 468 TRP B CA 1
ATOM 10341 C C . TRP B 1 468 ? 26.266 -18.719 -24.016 1 95.44 468 TRP B C 1
ATOM 10343 O O . TRP B 1 468 ? 26.469 -19.297 -22.953 1 95.44 468 TRP B O 1
ATOM 10353 N N . GLN B 1 469 ? 25.141 -17.984 -24.219 1 95.44 469 GLN B N 1
ATOM 10354 C CA . GLN B 1 469 ? 24.125 -17.891 -23.188 1 95.44 469 GLN B CA 1
ATOM 10355 C C . GLN B 1 469 ? 23.5 -19.25 -22.891 1 95.44 469 GLN B C 1
ATOM 10357 O O . GLN B 1 469 ? 23.094 -19.531 -21.766 1 95.44 469 GLN B O 1
ATOM 10362 N N . ASP B 1 470 ? 23.406 -20.109 -23.953 1 95.31 470 ASP B N 1
ATOM 10363 C CA . ASP B 1 470 ? 22.875 -21.453 -23.766 1 95.31 470 ASP B CA 1
ATOM 10364 C C . ASP B 1 470 ? 23.781 -22.297 -22.875 1 95.31 470 ASP B C 1
ATOM 10366 O O . ASP B 1 470 ? 23.297 -23.125 -22.094 1 95.31 470 ASP B O 1
ATOM 10370 N N . LEU B 1 471 ? 25.016 -22.047 -23.016 1 95.62 471 LEU B N 1
ATOM 10371 C CA . LEU B 1 471 ? 25.969 -22.75 -22.172 1 95.62 471 LEU B CA 1
ATOM 10372 C C . LEU B 1 471 ? 25.812 -22.344 -20.703 1 95.62 471 LEU B C 1
ATOM 10374 O O . LEU B 1 471 ? 25.969 -23.172 -19.812 1 95.62 471 LEU B O 1
ATOM 10378 N N . VAL B 1 472 ? 25.562 -21.062 -20.5 1 94.12 472 VAL B N 1
ATOM 10379 C CA . VAL B 1 472 ? 25.344 -20.578 -19.141 1 94.12 472 VAL B CA 1
ATOM 10380 C C . VAL B 1 472 ? 24.125 -21.266 -18.531 1 94.12 472 VAL B C 1
ATOM 10382 O O . VAL B 1 472 ? 24.125 -21.594 -17.344 1 94.12 472 VAL B O 1
ATOM 10385 N N . GLU B 1 473 ? 23.094 -21.469 -19.328 1 93.5 473 GLU B N 1
ATOM 10386 C CA . GLU B 1 473 ? 21.922 -22.203 -18.875 1 93.5 473 GLU B CA 1
ATOM 10387 C C . GLU B 1 473 ? 22.312 -23.594 -18.391 1 93.5 473 GLU B C 1
ATOM 10389 O O . GLU B 1 473 ? 21.844 -24.047 -17.344 1 93.5 473 GLU B O 1
ATOM 10394 N N . GLU B 1 474 ? 23.078 -24.297 -19.234 1 93.62 474 GLU B N 1
ATOM 10395 C CA . GLU B 1 474 ? 23.531 -25.625 -18.859 1 93.62 474 GLU B CA 1
ATOM 10396 C C . GLU B 1 474 ? 24.328 -25.594 -17.562 1 93.62 474 GLU B C 1
ATOM 10398 O O . GLU B 1 474 ? 24.156 -26.453 -16.688 1 93.62 474 GLU B O 1
ATOM 10403 N N . LEU B 1 475 ? 25.141 -24.562 -17.453 1 92.25 475 LEU B N 1
ATOM 10404 C CA . LEU B 1 475 ? 25.938 -24.406 -16.25 1 92.25 475 LEU B CA 1
ATOM 10405 C C . LEU B 1 475 ? 25.062 -24.188 -15.023 1 92.25 475 LEU B C 1
ATOM 10407 O O . LEU B 1 475 ? 25.328 -24.734 -13.953 1 92.25 475 LEU B O 1
ATOM 10411 N N . LEU B 1 476 ? 24.078 -23.406 -15.188 1 90.44 476 LEU B N 1
ATOM 10412 C CA . LEU B 1 476 ? 23.156 -23.078 -14.102 1 90.44 476 LEU B CA 1
ATOM 10413 C C . LEU B 1 476 ? 22.484 -24.344 -13.562 1 90.44 476 LEU B C 1
ATOM 10415 O O . LEU B 1 476 ? 22.188 -24.438 -12.367 1 90.44 476 LEU B O 1
ATOM 10419 N N . LYS B 1 477 ? 22.156 -25.281 -14.398 1 89 477 LYS B N 1
ATOM 10420 C CA . LYS B 1 477 ? 21.531 -26.547 -13.977 1 89 477 LYS B CA 1
ATOM 10421 C C . LYS B 1 477 ? 22.422 -27.297 -12.992 1 89 477 LYS B C 1
ATOM 10423 O O . LYS B 1 477 ? 21.938 -27.875 -12.023 1 89 477 LYS B O 1
ATOM 10428 N N . ILE B 1 478 ? 23.656 -27.188 -13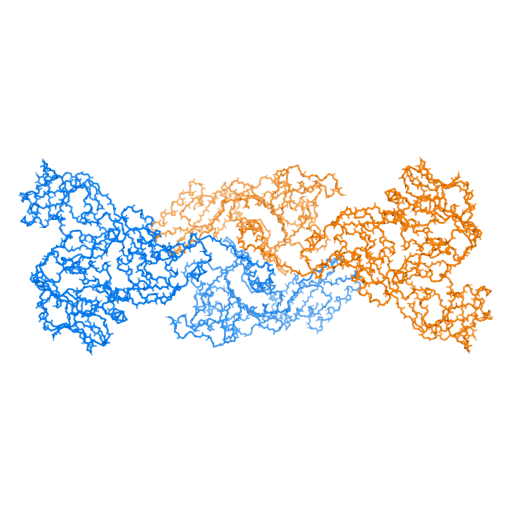.266 1 88.69 478 ILE B N 1
ATOM 10429 C CA . ILE B 1 478 ? 24.625 -27.906 -12.453 1 88.69 478 ILE B CA 1
ATOM 10430 C C . ILE B 1 478 ? 24.875 -27.141 -11.156 1 88.69 478 ILE B C 1
ATOM 10432 O O . ILE B 1 478 ? 24.938 -27.734 -10.078 1 88.69 478 ILE B O 1
ATOM 10436 N N . LEU B 1 479 ? 25.031 -25.797 -11.234 1 86.12 479 LEU B N 1
ATOM 10437 C CA . LEU B 1 479 ? 25.312 -24.969 -10.07 1 86.12 479 LEU B CA 1
ATOM 10438 C C . LEU B 1 479 ? 24.094 -24.859 -9.172 1 86.12 479 LEU B C 1
ATOM 10440 O O . LEU B 1 479 ? 24.219 -24.609 -7.969 1 86.12 479 LEU B O 1
ATOM 10444 N N . ASN B 1 480 ? 22.844 -25.078 -9.664 1 80.19 480 ASN B N 1
ATOM 10445 C CA . ASN B 1 480 ? 21.578 -24.953 -8.93 1 80.19 480 ASN B CA 1
ATOM 10446 C C . ASN B 1 480 ? 21.328 -23.516 -8.492 1 80.19 480 ASN B C 1
ATOM 10448 O O . ASN B 1 480 ? 21.891 -23.062 -7.496 1 80.19 480 ASN B O 1
ATOM 10452 N N . ILE B 1 481 ? 20.438 -22.984 -9.039 1 78.12 481 ILE B N 1
ATOM 10453 C CA . ILE B 1 481 ? 20.109 -21.578 -8.852 1 78.12 481 ILE B CA 1
ATOM 10454 C C . ILE B 1 481 ? 19.688 -21.328 -7.406 1 78.12 481 ILE B C 1
ATOM 10456 O O . ILE B 1 481 ? 19.844 -20.219 -6.879 1 78.12 481 ILE B O 1
ATOM 10460 N N . ASN B 1 482 ? 19.188 -22.312 -6.711 1 76.94 482 ASN B N 1
ATOM 10461 C CA . ASN B 1 482 ? 18.656 -22.172 -5.359 1 76.94 482 ASN B CA 1
ATOM 10462 C C . ASN B 1 482 ? 19.781 -21.938 -4.344 1 76.94 482 ASN B C 1
ATOM 10464 O O . ASN B 1 482 ? 19.516 -21.531 -3.209 1 76.94 482 ASN B O 1
ATOM 10468 N N . LEU B 1 483 ? 20.922 -22.188 -4.781 1 74.06 483 LEU B N 1
ATOM 10469 C CA . LEU B 1 483 ? 22.047 -22.062 -3.861 1 74.06 483 LEU B CA 1
ATOM 10470 C C . LEU B 1 483 ? 22.656 -20.656 -3.949 1 74.06 483 LEU B C 1
ATOM 10472 O O . LEU B 1 483 ? 23.578 -20.328 -3.193 1 74.06 483 LEU B O 1
ATOM 10476 N N . PHE B 1 484 ? 22.062 -19.859 -4.852 1 77.88 484 PHE B N 1
ATOM 10477 C CA . PHE B 1 484 ? 22.547 -18.484 -4.988 1 77.88 484 PHE B CA 1
ATOM 10478 C C . PHE B 1 484 ? 22.031 -17.609 -3.854 1 77.88 484 PHE B C 1
ATOM 10480 O O . PHE B 1 484 ? 20.875 -17.719 -3.461 1 77.88 484 PHE B O 1
ATOM 10487 N N . GLN B 1 485 ? 22.828 -16.891 -3.225 1 77.31 485 GLN B N 1
ATOM 10488 C CA . GLN B 1 485 ? 22.406 -15.969 -2.17 1 77.31 485 GLN B CA 1
ATOM 10489 C C . GLN B 1 485 ? 21.641 -14.781 -2.746 1 77.31 485 GLN B C 1
ATOM 10491 O O . GLN B 1 485 ? 22.094 -14.148 -3.699 1 77.31 485 GLN B O 1
ATOM 10496 N N . PRO B 1 486 ? 20.516 -14.57 -2.213 1 73.94 486 PRO B N 1
ATOM 10497 C CA . PRO B 1 486 ? 19.766 -13.398 -2.686 1 73.94 486 PRO B CA 1
ATOM 10498 C C . PRO B 1 486 ? 20.453 -12.086 -2.346 1 73.94 486 PRO B C 1
ATOM 10500 O O . PRO B 1 486 ? 20.969 -11.922 -1.233 1 73.94 486 PRO B O 1
ATOM 10503 N N . ILE B 1 487 ? 20.703 -11.219 -3.277 1 73.81 487 ILE B N 1
ATOM 10504 C CA . ILE B 1 487 ? 21.234 -9.875 -3.086 1 73.81 487 ILE B CA 1
ATOM 10505 C C . ILE B 1 487 ? 20.125 -8.844 -3.223 1 73.81 487 ILE B C 1
ATOM 10507 O O . ILE B 1 487 ? 19.422 -8.812 -4.234 1 73.81 487 ILE B O 1
ATOM 10511 N N . PRO B 1 488 ? 19.859 -8.117 -2.141 1 72.12 488 PRO B N 1
ATOM 10512 C CA . PRO B 1 488 ? 18.781 -7.133 -2.232 1 72.12 488 PRO B CA 1
ATOM 10513 C C . PRO B 1 488 ? 19.031 -6.07 -3.297 1 72.12 488 PRO B C 1
ATOM 10515 O O . PRO B 1 488 ? 20.188 -5.723 -3.557 1 72.12 488 PRO B O 1
ATOM 10518 N N . ILE B 1 489 ? 18.094 -5.605 -3.941 1 71.75 489 ILE B N 1
ATOM 10519 C CA . ILE B 1 489 ? 18.156 -4.523 -4.918 1 71.75 489 ILE B CA 1
ATOM 10520 C C . ILE B 1 489 ? 18.422 -3.201 -4.203 1 71.75 489 ILE B C 1
ATOM 10522 O O . ILE B 1 489 ? 17.75 -2.869 -3.229 1 71.75 489 ILE B O 1
ATOM 10526 N N . LYS B 1 490 ? 19.578 -2.566 -4.504 1 72.25 490 LYS B N 1
ATOM 10527 C CA . LYS B 1 490 ? 19.859 -1.226 -4 1 72.25 490 LYS B CA 1
ATOM 10528 C C . LYS B 1 490 ? 19.125 -0.166 -4.832 1 72.25 490 LYS B C 1
ATOM 10530 O O . LYS B 1 490 ? 19.312 -0.095 -6.047 1 72.25 490 LYS B O 1
ATOM 10535 N N . ALA B 1 491 ? 18.047 0.219 -4.336 1 68.12 491 ALA B N 1
ATOM 10536 C CA . ALA B 1 491 ? 17.297 1.212 -5.105 1 68.12 491 ALA B CA 1
ATOM 10537 C C . ALA B 1 491 ? 17.156 2.514 -4.324 1 68.12 491 ALA B C 1
ATOM 10539 O O . ALA B 1 491 ? 17.234 2.52 -3.094 1 68.12 491 ALA B O 1
ATOM 10540 N N . ASP B 1 492 ? 17.234 3.715 -5.047 1 66.06 492 ASP B N 1
ATOM 10541 C CA . ASP B 1 492 ? 16.891 5.016 -4.477 1 66.06 492 ASP B CA 1
ATOM 10542 C C . ASP B 1 492 ? 15.438 5.059 -4.02 1 66.06 492 ASP B C 1
ATOM 10544 O O . ASP B 1 492 ? 14.539 4.648 -4.754 1 66.06 492 ASP B O 1
ATOM 10548 N N . TYR B 1 493 ? 15.375 5.094 -2.729 1 61.28 493 TYR B N 1
ATOM 10549 C CA . TYR B 1 493 ? 14.016 5.227 -2.213 1 61.28 493 TYR B CA 1
ATOM 10550 C C . TYR B 1 493 ? 13.375 6.52 -2.697 1 61.28 493 TYR B C 1
ATOM 10552 O O . TYR B 1 493 ? 13.711 7.605 -2.219 1 61.28 493 TYR B O 1
ATOM 10560 N N . LEU B 1 494 ? 13.102 6.602 -4.039 1 58.72 494 LEU B N 1
ATOM 10561 C CA . LEU B 1 494 ? 12.32 7.762 -4.457 1 58.72 494 LEU B CA 1
ATOM 10562 C C . LEU B 1 494 ? 10.844 7.574 -4.133 1 58.72 494 LEU B C 1
ATOM 10564 O O . LEU B 1 494 ? 10.266 6.523 -4.43 1 58.72 494 LEU B O 1
ATOM 10568 N N . LEU B 1 495 ? 10.375 8.141 -3.139 1 55.44 495 LEU B N 1
ATOM 10569 C CA . LEU B 1 495 ? 8.945 8.102 -2.848 1 55.44 495 LEU B CA 1
ATOM 10570 C C . LEU B 1 495 ? 8.125 8.422 -4.094 1 55.44 495 LEU B C 1
ATOM 10572 O O . LEU B 1 495 ? 8.094 9.57 -4.539 1 55.44 495 LEU B O 1
ATOM 10576 N N . GLU B 1 496 ? 8.461 7.676 -5.117 1 54.56 496 GLU B N 1
ATOM 10577 C CA . GLU B 1 496 ? 7.703 7.926 -6.34 1 54.56 496 GLU B CA 1
ATOM 10578 C C . GLU B 1 496 ? 6.223 8.133 -6.035 1 54.56 496 GLU B C 1
ATOM 10580 O O . GLU B 1 496 ? 5.703 7.613 -5.047 1 54.56 496 GLU B O 1
ATOM 10585 N N . VAL B 1 497 ? 5.738 9.062 -6.867 1 55 497 VAL B N 1
ATOM 10586 C CA . VAL B 1 497 ? 4.355 9.516 -6.98 1 55 497 VAL B CA 1
ATOM 10587 C C . VAL B 1 497 ? 3.438 8.32 -7.227 1 55 497 VAL B C 1
ATOM 10589 O O . VAL B 1 497 ? 3.781 7.41 -7.984 1 55 497 VAL B O 1
ATOM 10592 N N . ASN B 1 498 ? 2.564 7.988 -6.406 1 56.16 498 ASN B N 1
ATOM 10593 C CA . ASN B 1 498 ? 1.45 7.051 -6.324 1 56.16 498 ASN B CA 1
ATOM 10594 C C . ASN B 1 498 ? 0.799 6.836 -7.688 1 56.16 498 ASN B C 1
ATOM 10596 O O . ASN B 1 498 ? 0.643 7.781 -8.461 1 56.16 498 ASN B O 1
ATOM 10600 N N . ASN B 1 499 ? 1.078 5.652 -8.344 1 66.31 499 ASN B N 1
ATOM 10601 C CA . ASN B 1 499 ? 0.182 5.285 -9.43 1 66.31 499 ASN B CA 1
ATOM 10602 C C . ASN B 1 499 ? -1.279 5.516 -9.062 1 66.31 499 ASN B C 1
ATOM 10604 O O . ASN B 1 499 ? -1.954 4.602 -8.586 1 66.31 499 ASN B O 1
ATOM 10608 N N . GLU B 1 500 ? -1.704 6.691 -9.25 1 76.12 500 GLU B N 1
ATOM 10609 C CA . GLU B 1 500 ? -3.006 7.191 -8.82 1 76.12 500 GLU B CA 1
ATOM 10610 C C . GLU B 1 500 ? -4.141 6.34 -9.383 1 76.12 500 GLU B C 1
ATOM 10612 O O . GLU B 1 500 ? -5.117 6.055 -8.688 1 76.12 500 GLU B O 1
ATOM 10617 N N . THR B 1 501 ? -3.912 5.758 -10.625 1 80.56 501 THR B N 1
ATOM 10618 C CA . THR B 1 501 ? -4.988 5.012 -11.266 1 80.56 501 THR B CA 1
ATOM 10619 C C . THR B 1 501 ? -5.23 3.688 -10.547 1 80.56 501 THR B C 1
ATOM 10621 O O . THR B 1 501 ? -6.367 3.371 -10.188 1 80.56 501 THR B O 1
ATOM 10624 N N . ASN B 1 502 ? -4.172 2.971 -10.422 1 85.12 502 ASN B N 1
ATOM 10625 C CA . ASN B 1 502 ? -4.309 1.672 -9.773 1 85.12 502 ASN B CA 1
ATOM 10626 C C . ASN B 1 502 ? -4.84 1.812 -8.352 1 85.12 502 ASN B C 1
ATOM 10628 O O . ASN B 1 502 ? -5.629 0.981 -7.895 1 85.12 502 ASN B O 1
ATOM 10632 N N . GLU B 1 503 ? -4.434 2.775 -7.715 1 85.19 503 GLU B N 1
ATOM 10633 C CA . GLU B 1 503 ? -4.906 3.004 -6.352 1 85.19 503 GLU B CA 1
ATOM 10634 C C . GLU B 1 503 ? -6.402 3.295 -6.324 1 85.19 503 GLU B C 1
ATOM 10636 O O . GLU B 1 503 ? -7.117 2.816 -5.441 1 85.19 503 GLU B O 1
ATOM 10641 N N . LEU B 1 504 ? -6.875 4.031 -7.289 1 89 504 LEU B N 1
ATOM 10642 C CA . LEU B 1 504 ? -8.289 4.375 -7.367 1 89 504 LEU B CA 1
ATOM 10643 C C . LEU B 1 504 ? -9.133 3.139 -7.66 1 89 504 LEU B C 1
ATOM 10645 O O . LEU B 1 504 ? -10.195 2.947 -7.059 1 89 504 LEU B O 1
ATOM 10649 N N . LEU B 1 505 ? -8.633 2.389 -8.555 1 92.75 505 LEU B N 1
ATOM 10650 C CA . LEU B 1 505 ? -9.359 1.179 -8.914 1 92.75 505 LEU B CA 1
ATOM 10651 C C . LEU B 1 505 ? -9.352 0.172 -7.77 1 92.75 505 LEU B C 1
ATOM 10653 O O . LEU B 1 505 ? -10.367 -0.478 -7.5 1 92.75 505 LEU B O 1
ATOM 10657 N N . ASP B 1 506 ? -8.234 0.01 -7.121 1 93.44 506 ASP B N 1
ATOM 10658 C CA . ASP B 1 506 ? -8.125 -0.888 -5.977 1 93.44 506 ASP B CA 1
ATOM 10659 C C . ASP B 1 506 ? -9.047 -0.447 -4.844 1 93.44 506 ASP B C 1
ATOM 10661 O O . ASP B 1 506 ? -9.711 -1.276 -4.219 1 93.44 506 ASP B O 1
ATOM 10665 N N . ARG B 1 507 ? -9.055 0.778 -4.598 1 92.62 507 ARG B N 1
ATOM 10666 C CA . ARG B 1 507 ? -9.938 1.332 -3.58 1 92.62 507 ARG B CA 1
ATOM 10667 C C . ARG B 1 507 ? -11.398 1.03 -3.904 1 92.62 507 ARG B C 1
ATOM 10669 O O . ARG B 1 507 ? -12.172 0.655 -3.021 1 92.62 507 ARG B O 1
ATOM 10676 N N . LEU B 1 508 ? -11.766 1.243 -5.121 1 95.19 508 LEU B N 1
ATOM 10677 C CA . LEU B 1 508 ? -13.125 0.955 -5.559 1 95.19 508 LEU B CA 1
ATOM 10678 C C . LEU B 1 508 ? -13.461 -0.517 -5.348 1 95.19 508 LEU B C 1
ATOM 10680 O O . LEU B 1 508 ? -14.523 -0.842 -4.812 1 95.19 508 LEU B O 1
ATOM 10684 N N . SER B 1 509 ? -12.578 -1.339 -5.781 1 95.56 509 SER B N 1
ATOM 10685 C CA . SER B 1 509 ? -12.781 -2.775 -5.625 1 95.56 509 SER B CA 1
ATOM 10686 C C . SER B 1 509 ? -12.984 -3.148 -4.16 1 95.56 509 SER B C 1
ATOM 10688 O O . SER B 1 509 ? -13.93 -3.869 -3.824 1 95.56 509 SER B O 1
ATOM 10690 N N . LYS B 1 510 ? -12.164 -2.672 -3.305 1 93.56 510 LYS B N 1
ATOM 10691 C CA . LYS B 1 510 ? -12.266 -2.955 -1.875 1 93.56 510 LYS B CA 1
ATOM 10692 C C . LYS B 1 510 ? -13.586 -2.447 -1.3 1 93.56 510 LYS B C 1
ATOM 10694 O O . LYS B 1 510 ? -14.203 -3.113 -0.469 1 93.56 510 LYS B O 1
ATOM 10699 N N . LYS B 1 511 ? -13.977 -1.322 -1.718 1 94.88 511 LYS B N 1
ATOM 10700 C CA . LYS B 1 511 ? -15.234 -0.734 -1.264 1 94.88 511 LYS B CA 1
ATOM 10701 C C . LYS B 1 511 ? -16.422 -1.614 -1.641 1 94.88 511 LYS B C 1
ATOM 10703 O O . LYS B 1 511 ? -17.266 -1.931 -0.794 1 94.88 511 LYS B O 1
ATOM 10708 N N . LEU B 1 512 ? -16.469 -2.008 -2.852 1 96.44 512 LEU B N 1
ATOM 10709 C CA . LEU B 1 512 ? -17.578 -2.822 -3.324 1 96.44 512 LEU B CA 1
ATOM 10710 C C . LEU B 1 512 ? -17.562 -4.195 -2.666 1 96.44 512 LEU B C 1
ATOM 10712 O O . LEU B 1 512 ? -18.625 -4.738 -2.33 1 96.44 512 LEU B O 1
ATOM 10716 N N . ARG B 1 513 ? -16.438 -4.715 -2.467 1 94.38 513 ARG B N 1
ATOM 10717 C CA . ARG B 1 513 ? -16.344 -6 -1.78 1 94.38 513 ARG B CA 1
ATOM 10718 C C . ARG B 1 513 ? -16.859 -5.891 -0.348 1 94.38 513 ARG B C 1
ATOM 10720 O O . ARG B 1 513 ? -17.484 -6.82 0.162 1 94.38 513 ARG B O 1
ATOM 10727 N N . SER B 1 514 ? -16.547 -4.816 0.224 1 92.81 514 SER B N 1
ATOM 10728 C CA . SER B 1 514 ? -17.047 -4.586 1.576 1 92.81 514 SER B CA 1
ATOM 10729 C C . SER B 1 514 ? -18.562 -4.473 1.595 1 92.81 514 SER B C 1
ATOM 10731 O O . SER B 1 514 ? -19.203 -4.707 2.625 1 92.81 514 SER B O 1
ATOM 10733 N N . LEU B 1 515 ? -19.141 -4.137 0.505 1 93.12 515 LEU B N 1
ATOM 10734 C CA . LEU B 1 515 ? -20.578 -4.039 0.365 1 93.12 515 LEU B CA 1
ATOM 10735 C C . LEU B 1 515 ? -21.172 -5.367 -0.097 1 93.12 515 LEU B C 1
ATOM 10737 O O . LEU B 1 515 ? -22.297 -5.406 -0.621 1 93.12 515 LEU B O 1
ATOM 10741 N N . LYS B 1 516 ? -20.375 -6.461 -0.067 1 90.44 516 LYS B N 1
ATOM 10742 C CA . LYS B 1 516 ? -20.766 -7.852 -0.273 1 90.44 516 LYS B CA 1
ATOM 10743 C C . LYS B 1 516 ? -20.891 -8.172 -1.759 1 90.44 516 LYS B C 1
ATOM 10745 O O . LYS B 1 516 ? -21.594 -9.109 -2.139 1 90.44 516 LYS B O 1
ATOM 10750 N N . PHE B 1 517 ? -20.234 -7.336 -2.562 1 95.12 517 PHE B N 1
ATOM 10751 C CA . PHE B 1 517 ? -20.078 -7.711 -3.963 1 95.12 517 PHE B CA 1
ATOM 10752 C C . PHE B 1 517 ? -18.859 -8.609 -4.148 1 95.12 517 PHE B C 1
ATOM 10754 O O . PHE B 1 517 ? -17.891 -8.531 -3.381 1 95.12 517 PHE B O 1
ATOM 10761 N N . ASN B 1 518 ? -18.984 -9.422 -5.141 1 96.06 518 ASN B N 1
ATOM 10762 C CA . ASN B 1 518 ? -17.844 -10.266 -5.488 1 96.06 518 ASN B CA 1
ATOM 10763 C C . ASN B 1 518 ? -17.156 -9.773 -6.758 1 96.06 518 ASN B C 1
ATOM 10765 O O . ASN B 1 518 ? -17.797 -9.633 -7.801 1 96.06 518 ASN B O 1
ATOM 10769 N N . HIS B 1 519 ? -15.906 -9.586 -6.621 1 97 519 HIS B N 1
ATOM 10770 C CA . HIS B 1 519 ? -15.102 -9.195 -7.777 1 97 519 HIS B CA 1
ATOM 10771 C C . HIS B 1 519 ? -14.68 -10.422 -8.594 1 97 519 HIS B C 1
ATOM 10773 O O . HIS B 1 519 ? -13.969 -11.289 -8.086 1 97 519 HIS B O 1
ATOM 10779 N N . ILE B 1 520 ? -15.102 -10.516 -9.773 1 96.56 520 ILE B N 1
ATOM 10780 C CA . ILE B 1 520 ? -14.773 -11.688 -10.578 1 96.56 520 ILE B CA 1
ATOM 10781 C C . ILE B 1 520 ? -14.008 -11.25 -11.828 1 96.56 520 ILE B C 1
ATOM 10783 O O . ILE B 1 520 ? -13.977 -10.062 -12.164 1 96.56 520 ILE B O 1
ATOM 10787 N N . ARG B 1 521 ? -13.352 -12.18 -12.453 1 95.56 521 ARG B N 1
ATOM 10788 C CA . ARG B 1 521 ? -12.641 -11.992 -13.711 1 95.56 521 ARG B CA 1
ATOM 10789 C C . ARG B 1 521 ? -13.102 -13.008 -14.75 1 95.56 521 ARG B C 1
ATOM 10791 O O . ARG B 1 521 ? -13.203 -14.203 -14.461 1 95.56 521 ARG B O 1
ATOM 10798 N N . THR B 1 522 ? -13.492 -12.516 -15.898 1 95.56 522 THR B N 1
ATOM 10799 C CA . THR B 1 522 ? -13.977 -13.375 -16.984 1 95.56 522 THR B CA 1
ATOM 10800 C C . THR B 1 522 ? -13.117 -13.203 -18.234 1 95.56 522 THR B C 1
ATOM 10802 O O . THR B 1 522 ? -12.188 -12.398 -18.25 1 95.56 522 THR B O 1
ATOM 10805 N N . TYR B 1 523 ? -13.406 -13.914 -19.297 1 93.31 523 TYR B N 1
ATOM 10806 C CA . TYR B 1 523 ? -12.625 -13.914 -20.531 1 93.31 523 TYR B CA 1
ATOM 10807 C C . TYR B 1 523 ? -12.875 -12.648 -21.328 1 93.31 523 TYR B C 1
ATOM 10809 O O . TYR B 1 523 ? -14.008 -12.172 -21.422 1 93.31 523 TYR B O 1
ATOM 10817 N N . ASN B 1 524 ? -11.875 -12.289 -22.047 1 93.56 524 ASN B N 1
ATOM 10818 C CA . ASN B 1 524 ? -12 -11.102 -22.891 1 93.56 524 ASN B CA 1
ATOM 10819 C C . ASN B 1 524 ? -12.57 -11.453 -24.266 1 93.56 524 ASN B C 1
ATOM 10821 O O . ASN B 1 524 ? -13.148 -10.602 -24.938 1 93.56 524 ASN B O 1
ATOM 10825 N N . LEU B 1 525 ? -12.352 -12.695 -24.703 1 93.81 525 LEU B N 1
ATOM 10826 C CA . LEU B 1 525 ? -12.852 -13.133 -26 1 93.81 525 LEU B CA 1
ATOM 10827 C C . LEU B 1 525 ? -14.234 -13.766 -25.859 1 93.81 525 LEU B C 1
ATOM 10829 O O . LEU B 1 525 ? -14.508 -14.469 -24.891 1 93.81 525 LEU B O 1
ATOM 10833 N N . THR B 1 526 ? -15.117 -13.477 -26.797 1 94.06 526 THR B N 1
ATOM 10834 C CA . THR B 1 526 ? -16.484 -13.984 -26.812 1 94.06 526 THR B CA 1
ATOM 10835 C C . THR B 1 526 ? -16.984 -14.188 -28.234 1 94.06 526 THR B C 1
ATOM 10837 O O . THR B 1 526 ? -16.188 -14.102 -29.188 1 94.06 526 THR B O 1
ATOM 10840 N N . SER B 1 527 ? -18.188 -14.656 -28.438 1 94 527 SER B N 1
ATOM 10841 C CA . SER B 1 527 ? -18.797 -14.789 -29.766 1 94 527 SER B CA 1
ATOM 10842 C C . SER B 1 527 ? -19.281 -13.445 -30.297 1 94 527 SER B C 1
ATOM 10844 O O . SER B 1 527 ? -19.422 -12.484 -29.531 1 94 527 SER B O 1
ATOM 10846 N N . LYS B 1 528 ? -19.531 -13.352 -31.594 1 92.12 528 LYS B N 1
ATOM 10847 C CA . LYS B 1 528 ? -20.031 -12.117 -32.188 1 92.12 528 LYS B CA 1
ATOM 10848 C C . LYS B 1 528 ? -21.359 -11.711 -31.578 1 92.12 528 LYS B C 1
ATOM 10850 O O . LYS B 1 528 ? -21.562 -10.547 -31.234 1 92.12 528 LYS B O 1
ATOM 10855 N N . LYS B 1 529 ? -22.203 -12.633 -31.359 1 92.81 529 LYS B N 1
ATOM 10856 C CA . LYS B 1 529 ? -23.531 -12.391 -30.797 1 92.81 529 LYS B CA 1
ATOM 10857 C C . LYS B 1 529 ? -23.438 -11.797 -29.391 1 92.81 529 LYS B C 1
ATOM 10859 O O . LYS B 1 529 ? -24.094 -10.797 -29.094 1 92.81 529 LYS B O 1
ATOM 10864 N N . ARG B 1 530 ? -22.641 -12.359 -28.594 1 93.56 530 ARG B N 1
ATOM 10865 C CA . ARG B 1 530 ? -22.484 -11.922 -27.219 1 93.56 530 ARG B CA 1
ATOM 10866 C C . ARG B 1 530 ? -21.781 -10.57 -27.141 1 93.56 530 ARG B C 1
ATOM 10868 O O . ARG B 1 530 ? -22.047 -9.766 -26.234 1 93.56 530 ARG B O 1
ATOM 10875 N N . ALA B 1 531 ? -20.891 -10.305 -28.047 1 92.31 531 ALA B N 1
ATOM 10876 C CA . ALA B 1 531 ? -20.188 -9.023 -28.094 1 92.31 531 ALA B CA 1
ATOM 10877 C C . ALA B 1 531 ? -21.156 -7.879 -28.391 1 92.31 531 ALA B C 1
ATOM 10879 O O . ALA B 1 531 ? -21.016 -6.773 -27.859 1 92.31 531 ALA B O 1
ATOM 10880 N N . GLU B 1 532 ? -22.141 -8.164 -29.188 1 91.19 532 GLU B N 1
ATOM 10881 C CA . GLU B 1 532 ? -23.078 -7.137 -29.625 1 91.19 532 GLU B CA 1
ATOM 10882 C C . GLU B 1 532 ? -24.234 -6.98 -28.625 1 91.19 532 GLU B C 1
ATOM 10884 O O . GLU B 1 532 ? -24.828 -5.906 -28.516 1 91.19 532 GLU B O 1
ATOM 10889 N N . LEU B 1 533 ? -24.453 -8.008 -27.859 1 93.75 533 LEU B N 1
ATOM 10890 C CA . LEU B 1 533 ? -25.547 -7.992 -26.875 1 93.75 533 LEU B CA 1
ATOM 10891 C C . LEU B 1 533 ? -25.203 -7.086 -25.703 1 93.75 533 LEU B C 1
ATOM 10893 O O . LEU B 1 533 ? -24.078 -7.137 -25.188 1 93.75 533 LEU B O 1
ATOM 10897 N N . LEU B 1 534 ? -26.188 -6.207 -25.266 1 95.56 534 LEU B N 1
ATOM 10898 C CA . LEU B 1 534 ? -26.047 -5.309 -24.109 1 95.56 534 LEU B CA 1
ATOM 10899 C C . LEU B 1 534 ? -24.922 -4.316 -24.328 1 95.56 534 LEU B C 1
ATOM 10901 O O . LEU B 1 534 ? -24.203 -3.965 -23.391 1 95.56 534 LEU B O 1
ATOM 10905 N N . ASN B 1 535 ? -24.641 -4.051 -25.594 1 93.88 535 ASN B N 1
ATOM 10906 C CA . ASN B 1 535 ? -23.703 -2.998 -25.953 1 93.88 535 ASN B CA 1
ATOM 10907 C C . ASN B 1 535 ? -24.297 -1.61 -25.75 1 93.88 535 ASN B C 1
ATOM 10909 O O . ASN B 1 535 ? -24.578 -0.91 -26.734 1 93.88 535 ASN B O 1
ATOM 10913 N N . LEU B 1 536 ? -24.359 -1.21 -24.547 1 94 536 LEU B N 1
ATOM 10914 C CA . LEU B 1 536 ? -25.062 0.005 -24.156 1 94 536 LEU B CA 1
ATOM 10915 C C . LEU B 1 536 ? -24.359 1.244 -24.688 1 94 536 LEU B C 1
ATOM 10917 O O . LEU B 1 536 ? -24.984 2.27 -24.938 1 94 536 LEU B O 1
ATOM 10921 N N . PHE B 1 537 ? -23.078 1.198 -24.875 1 92.19 537 PHE B N 1
ATOM 10922 C CA . PHE B 1 537 ? -22.281 2.33 -25.359 1 92.19 537 PHE B CA 1
ATOM 10923 C C . PHE B 1 537 ? -22.219 2.332 -26.875 1 92.19 537 PHE B C 1
ATOM 10925 O O . PHE B 1 537 ? -21.672 3.26 -27.484 1 92.19 537 PHE B O 1
ATOM 10932 N N . LYS B 1 538 ? -22.734 1.243 -27.5 1 90.56 538 LYS B N 1
ATOM 10933 C CA . LYS B 1 538 ? -22.859 1.125 -28.938 1 90.56 538 LYS B CA 1
ATOM 10934 C C . LYS B 1 538 ? -21.484 1.19 -29.609 1 90.56 538 LYS B C 1
ATOM 10936 O O . LYS B 1 538 ? -21.281 1.928 -30.578 1 90.56 538 LYS B O 1
ATOM 10941 N N . TYR B 1 539 ? -20.609 0.465 -28.969 1 90.31 539 TYR B N 1
ATOM 10942 C CA . TYR B 1 539 ? -19.312 0.317 -29.609 1 90.31 539 TYR B CA 1
ATOM 10943 C C . TYR B 1 539 ? -19.422 -0.422 -30.938 1 90.31 539 TYR B C 1
ATOM 10945 O O . TYR B 1 539 ? -20.219 -1.349 -31.062 1 90.31 539 TYR B O 1
ATOM 10953 N N . GLN B 1 540 ? -18.656 0.007 -31.844 1 86.62 540 GLN B N 1
ATOM 10954 C CA . GLN B 1 540 ? -18.766 -0.583 -33.188 1 86.62 540 GLN B CA 1
ATOM 10955 C C . GLN B 1 540 ? -17.5 -1.337 -33.562 1 86.62 540 GLN B C 1
ATOM 10957 O O . GLN B 1 540 ? -16.438 -1.105 -32.969 1 86.62 540 GLN B O 1
ATOM 10962 N N . ASP B 1 541 ? -17.562 -2.322 -34.406 1 85.81 541 ASP B N 1
ATOM 10963 C CA . ASP B 1 541 ? -16.453 -3.035 -35.062 1 85.81 541 ASP B CA 1
ATOM 10964 C C . ASP B 1 541 ? -15.539 -3.672 -34 1 85.81 541 ASP B C 1
ATOM 10966 O O . ASP B 1 541 ? -14.375 -3.301 -33.906 1 85.81 541 ASP B O 1
ATOM 10970 N N . PRO B 1 542 ? -16.031 -4.629 -33.344 1 88.56 542 PRO B N 1
ATOM 10971 C CA . PRO B 1 542 ? -15.18 -5.305 -32.344 1 88.56 542 PRO B CA 1
ATOM 10972 C C . PRO B 1 542 ? -13.914 -5.891 -32.969 1 88.56 542 PRO B C 1
ATOM 10974 O O . PRO B 1 542 ? -13.922 -6.312 -34.125 1 88.56 542 PRO B O 1
ATOM 10977 N N . VAL B 1 543 ? -12.836 -5.875 -32.25 1 90.19 543 VAL B N 1
ATOM 10978 C CA . VAL B 1 543 ? -11.57 -6.457 -32.688 1 90.19 543 VAL B CA 1
ATOM 10979 C C . VAL B 1 543 ? -11.719 -7.969 -32.812 1 90.19 543 VAL B C 1
ATOM 10981 O O . VAL B 1 543 ? -12.273 -8.633 -31.938 1 90.19 543 VAL B O 1
ATOM 10984 N N . VAL B 1 544 ? -11.281 -8.539 -33.938 1 90 544 VAL B N 1
ATOM 10985 C CA . VAL B 1 544 ? -11.453 -9.953 -34.25 1 90 544 VAL B CA 1
ATOM 10986 C C . VAL B 1 544 ? -10.086 -10.641 -34.281 1 90 544 VAL B C 1
ATOM 10988 O O . VAL B 1 544 ? -9.125 -10.086 -34.844 1 90 544 VAL B O 1
ATOM 10991 N N . VAL B 1 545 ? -10.008 -11.742 -33.594 1 89 545 VAL B N 1
ATOM 10992 C CA . VAL B 1 545 ? -8.789 -12.539 -33.625 1 89 545 VAL B CA 1
ATOM 10993 C C . VAL B 1 545 ? -8.695 -13.258 -35 1 89 545 VAL B C 1
ATOM 10995 O O . VAL B 1 545 ? -9.664 -13.867 -35.438 1 89 545 VAL B O 1
ATOM 10998 N N . SER B 1 546 ? -7.602 -13.273 -35.625 1 89.12 546 SER B N 1
ATOM 10999 C CA . SER B 1 546 ? -7.395 -13.789 -37 1 89.12 546 SER B CA 1
ATOM 11000 C C . SER B 1 546 ? -7.496 -15.305 -37.031 1 89.12 546 SER B C 1
ATOM 11002 O O . SER B 1 546 ? -8.094 -15.875 -37.938 1 89.12 546 SER B O 1
ATOM 11004 N N . LYS B 1 547 ? -6.902 -16.094 -36.062 1 88.62 547 LYS B N 1
ATOM 11005 C CA . LYS B 1 547 ? -6.93 -17.547 -36 1 88.62 547 LYS B CA 1
ATOM 11006 C C . LYS B 1 547 ? -7.504 -18.031 -34.688 1 88.62 547 LYS B C 1
ATOM 11008 O O . LYS B 1 547 ? -6.773 -18.547 -33.812 1 88.62 547 LYS B O 1
ATOM 11013 N N . PRO B 1 548 ? -8.891 -17.875 -34.656 1 87 548 PRO B N 1
ATOM 11014 C CA . PRO B 1 548 ? -9.484 -18.234 -33.344 1 87 548 PRO B CA 1
ATOM 11015 C C . PRO B 1 548 ? -9.539 -19.734 -33.125 1 87 548 PRO B C 1
ATOM 11017 O O . PRO B 1 548 ? -9.672 -20.5 -34.094 1 87 548 PRO B O 1
ATOM 11020 N N . ILE B 1 549 ? -9.32 -20.203 -31.875 1 82.88 549 ILE B N 1
ATOM 11021 C CA . ILE B 1 549 ? -9.414 -21.609 -31.5 1 82.88 549 ILE B CA 1
ATOM 11022 C C . ILE B 1 549 ? -10.852 -22.078 -31.625 1 82.88 549 ILE B C 1
ATOM 11024 O O . ILE B 1 549 ? -11.102 -23.25 -31.984 1 82.88 549 ILE B O 1
ATOM 11028 N N . SER B 1 550 ? -11.844 -21.234 -31.344 1 86.31 550 SER B N 1
ATOM 11029 C CA . SER B 1 550 ? -13.273 -21.547 -31.406 1 86.31 550 SER B CA 1
ATOM 11030 C C . SER B 1 550 ? -14.094 -20.328 -31.781 1 86.31 550 SER B C 1
ATOM 11032 O O . SER B 1 550 ? -13.625 -19.188 -31.641 1 86.31 550 SER B O 1
ATOM 11034 N N . GLU B 1 551 ? -15.258 -20.625 -32.344 1 85.69 551 GLU B N 1
ATOM 11035 C CA . GLU B 1 551 ? -16.172 -19.547 -32.688 1 85.69 551 GLU B CA 1
ATOM 11036 C C . GLU B 1 551 ? -16.656 -18.781 -31.469 1 85.69 551 GLU B C 1
ATOM 11038 O O . GLU B 1 551 ? -17 -17.609 -31.547 1 85.69 551 GLU B O 1
ATOM 11043 N N . THR B 1 552 ? -16.594 -19.391 -30.328 1 88.94 552 THR B N 1
ATOM 11044 C CA . THR B 1 552 ? -17.078 -18.812 -29.094 1 88.94 552 THR B CA 1
ATOM 11045 C C . THR B 1 552 ? -16.047 -17.859 -28.484 1 88.94 552 THR B C 1
ATOM 11047 O O . THR B 1 552 ? -16.328 -17.141 -27.531 1 88.94 552 THR B O 1
ATOM 11050 N N . ARG B 1 553 ? -14.883 -17.828 -29.094 1 91.06 553 ARG B N 1
ATOM 11051 C CA . ARG B 1 553 ? -13.797 -17 -28.594 1 91.06 553 ARG B CA 1
ATOM 11052 C C . ARG B 1 553 ? -13.086 -16.281 -29.75 1 91.06 553 ARG B C 1
ATOM 11054 O O . ARG B 1 553 ? -11.859 -16.297 -29.828 1 91.06 553 ARG B O 1
ATOM 11061 N N . GLN B 1 554 ? -13.82 -15.703 -30.594 1 92.75 554 GLN B N 1
ATOM 11062 C CA . GLN B 1 554 ? -13.289 -15.102 -31.812 1 92.75 554 GLN B CA 1
ATOM 11063 C C . GLN B 1 554 ? -13.227 -13.586 -31.688 1 92.75 554 GLN B C 1
ATOM 11065 O O . GLN B 1 554 ? -12.32 -12.945 -32.219 1 92.75 554 GLN B O 1
ATOM 11070 N N . TYR B 1 555 ? -14.164 -12.938 -30.938 1 93.44 555 TYR B N 1
ATOM 11071 C CA . TYR B 1 555 ? -14.289 -11.484 -30.875 1 93.44 555 TYR B CA 1
ATOM 11072 C C . TYR B 1 555 ? -13.977 -10.969 -29.469 1 93.44 555 TYR B C 1
ATOM 11074 O O . TYR B 1 555 ? -14.328 -11.609 -28.469 1 93.44 555 TYR B O 1
ATOM 11082 N N . TYR B 1 556 ? -13.336 -9.781 -29.484 1 93.62 556 TYR B N 1
ATOM 11083 C CA . TYR B 1 556 ? -13.203 -9.109 -28.188 1 93.62 556 TYR B CA 1
ATOM 11084 C C . TYR B 1 556 ? -14.539 -8.57 -27.719 1 93.62 556 TYR B C 1
ATOM 11086 O O . TYR B 1 556 ? -15.312 -8.023 -28.5 1 93.62 556 TYR B O 1
ATOM 11094 N N . ARG B 1 557 ? -14.773 -8.734 -26.516 1 94.25 557 ARG B N 1
ATOM 11095 C CA . ARG B 1 557 ? -16.047 -8.289 -25.938 1 94.25 557 ARG B CA 1
ATOM 11096 C C . ARG B 1 557 ? -16.172 -6.77 -26.016 1 94.25 557 ARG B C 1
ATOM 11098 O O . ARG B 1 557 ? -15.172 -6.055 -25.969 1 94.25 557 ARG B O 1
ATOM 11105 N N . GLN B 1 558 ? -17.438 -6.281 -26.125 1 93.31 558 GLN B N 1
ATOM 11106 C CA . GLN B 1 558 ? -17.734 -4.855 -26.188 1 93.31 558 GLN B CA 1
ATOM 11107 C C . GLN B 1 558 ? -18.469 -4.391 -24.938 1 93.31 558 GLN B C 1
ATOM 11109 O O . GLN B 1 558 ? -18.828 -3.217 -24.828 1 93.31 558 GLN B O 1
ATOM 11114 N N . ASN B 1 559 ? -18.734 -5.281 -24.031 1 93.69 559 ASN B N 1
ATOM 11115 C CA . ASN B 1 559 ? -19.375 -4.996 -22.75 1 93.69 559 ASN B CA 1
ATOM 11116 C C . ASN B 1 559 ? -18.969 -6.012 -21.688 1 93.69 559 ASN B C 1
ATOM 11118 O O . ASN B 1 559 ? -18.453 -7.078 -22 1 93.69 559 ASN B O 1
ATOM 11122 N N . ILE B 1 560 ? -19.172 -5.723 -20.484 1 96.19 560 ILE B N 1
ATOM 11123 C CA . ILE B 1 560 ? -18.844 -6.602 -19.375 1 96.19 560 ILE B CA 1
ATOM 11124 C C . ILE B 1 560 ? -20.078 -7.387 -18.938 1 96.19 560 ILE B C 1
ATOM 11126 O O . ILE B 1 560 ? -19.969 -8.516 -18.453 1 96.19 560 ILE B O 1
ATOM 11130 N N . LEU B 1 561 ? -21.297 -6.918 -19.172 1 97.94 561 LEU B N 1
ATOM 11131 C CA . LEU B 1 561 ? -22.547 -7.414 -18.625 1 97.94 561 LEU B CA 1
ATOM 11132 C C . LEU B 1 561 ? -22.875 -8.805 -19.172 1 97.94 561 LEU B C 1
ATOM 11134 O O . LEU B 1 561 ? -23.344 -9.664 -18.422 1 97.94 561 LEU B O 1
ATOM 11138 N N . THR B 1 562 ? -22.594 -9 -20.453 1 97.12 562 THR B N 1
ATOM 11139 C CA . THR B 1 562 ? -22.891 -10.305 -21.031 1 97.12 562 THR B CA 1
ATOM 11140 C C . THR B 1 562 ? -22.094 -11.398 -20.328 1 97.12 562 THR B C 1
ATOM 11142 O O . THR B 1 562 ? -22.641 -12.461 -20.016 1 97.12 562 THR B O 1
ATOM 11145 N N . ASN B 1 563 ? -20.859 -11.086 -20.125 1 96.62 563 ASN B N 1
ATOM 11146 C CA . ASN B 1 563 ? -20.031 -12.055 -19.406 1 96.62 563 ASN B CA 1
ATOM 11147 C C . ASN B 1 563 ? -20.547 -12.305 -18 1 96.62 563 ASN B C 1
ATOM 11149 O O . ASN B 1 563 ? -20.531 -13.438 -17.516 1 96.62 563 ASN B O 1
ATOM 11153 N N . LEU B 1 564 ? -20.984 -11.32 -17.297 1 98 564 LEU B N 1
ATOM 11154 C CA . LEU B 1 564 ? -21.531 -11.469 -15.953 1 98 564 LEU B CA 1
ATOM 11155 C C . LEU B 1 564 ? -22.797 -12.328 -15.969 1 98 564 LEU B C 1
ATOM 11157 O O . LEU B 1 564 ? -22.984 -13.156 -15.078 1 98 564 LEU B O 1
ATOM 11161 N N . LEU B 1 565 ? -23.609 -12.117 -16.953 1 98 565 LEU B N 1
ATOM 11162 C CA . LEU B 1 565 ? -24.828 -12.906 -17.078 1 98 565 LEU B CA 1
ATOM 11163 C C . LEU B 1 565 ? -24.5 -14.367 -17.359 1 98 565 LEU B C 1
ATOM 11165 O O . LEU B 1 565 ? -25.219 -15.273 -16.906 1 98 565 LEU B O 1
ATOM 11169 N N . GLU B 1 566 ? -23.391 -14.594 -18.078 1 96.69 566 GLU B N 1
ATOM 11170 C CA . GLU B 1 566 ? -22.953 -15.969 -18.297 1 96.69 566 GLU B CA 1
ATOM 11171 C C . GLU B 1 566 ? -22.547 -16.641 -16.984 1 96.69 566 GLU B C 1
ATOM 11173 O O . GLU B 1 566 ? -22.797 -17.828 -16.797 1 96.69 566 GLU B O 1
ATOM 11178 N N . VAL B 1 567 ? -21.938 -15.867 -16.188 1 96.75 567 VAL B N 1
ATOM 11179 C CA . VAL B 1 567 ? -21.562 -16.375 -14.867 1 96.75 567 VAL B CA 1
ATOM 11180 C C . VAL B 1 567 ? -22.828 -16.734 -14.078 1 96.75 567 VAL B C 1
ATOM 11182 O O . VAL B 1 567 ? -22.891 -17.781 -13.43 1 96.75 567 VAL B O 1
ATOM 11185 N N . TYR B 1 568 ? -23.859 -15.906 -14.109 1 97.38 568 TYR B N 1
ATOM 11186 C CA . TYR B 1 568 ? -25.141 -16.188 -13.469 1 97.38 568 TYR B CA 1
ATOM 11187 C C . TYR B 1 568 ? -25.766 -17.453 -14.055 1 97.38 568 TYR B C 1
ATOM 11189 O O . TYR B 1 568 ? -26.312 -18.281 -13.32 1 97.38 568 TYR B O 1
ATOM 11197 N N . GLN B 1 569 ? -25.672 -17.531 -15.359 1 96 569 GLN B N 1
ATOM 11198 C CA . GLN B 1 569 ? -26.219 -18.703 -16.047 1 96 569 GLN B CA 1
ATOM 11199 C C . GLN B 1 569 ? -25.547 -19.984 -15.539 1 96 569 GLN B C 1
ATOM 11201 O O . GLN B 1 569 ? -26.234 -20.969 -15.234 1 96 569 GLN B O 1
ATOM 11206 N N . LEU B 1 570 ? -24.25 -19.906 -15.523 1 92.44 570 LEU B N 1
ATOM 11207 C CA . LEU B 1 570 ? -23.484 -21.047 -15.047 1 92.44 570 LEU B CA 1
ATOM 11208 C C . LEU B 1 570 ? -23.875 -21.391 -13.609 1 92.44 570 LEU B C 1
ATOM 11210 O O . LEU B 1 570 ? -24.094 -22.562 -13.289 1 92.44 570 LEU B O 1
ATOM 11214 N N . ASN B 1 571 ? -24.016 -20.484 -12.734 1 91.31 571 ASN B N 1
ATOM 11215 C CA . ASN B 1 571 ? -24.375 -20.719 -11.344 1 91.31 571 ASN B CA 1
ATOM 11216 C C . ASN B 1 571 ? -25.797 -21.25 -11.211 1 91.31 571 ASN B C 1
ATOM 11218 O O . ASN B 1 571 ? -26.062 -22.141 -10.398 1 91.31 571 ASN B O 1
ATOM 11222 N N . ARG B 1 572 ? -26.641 -20.719 -12 1 90.5 572 ARG B N 1
ATOM 11223 C CA . ARG B 1 572 ? -28.016 -21.203 -11.992 1 90.5 572 ARG B CA 1
ATOM 11224 C C . ARG B 1 572 ? -28.094 -22.672 -12.406 1 90.5 572 ARG B C 1
ATOM 11226 O O . ARG B 1 572 ? -28.844 -23.453 -11.82 1 90.5 572 ARG B O 1
ATOM 11233 N N . SER B 1 573 ? -27.297 -23 -13.359 1 88.06 573 SER B N 1
ATOM 11234 C CA . SER B 1 573 ? -27.281 -24.391 -13.836 1 88.06 573 SER B CA 1
ATOM 11235 C C . SER B 1 573 ? -26.797 -25.328 -12.742 1 88.06 573 SER B C 1
ATOM 11237 O O . SER B 1 573 ? -27.219 -26.484 -12.688 1 88.06 573 SER B O 1
ATOM 11239 N N . TYR B 1 574 ? -26.016 -24.75 -11.883 1 81.38 574 TYR B N 1
ATOM 11240 C CA . TYR B 1 574 ? -25.516 -25.562 -10.773 1 81.38 574 TYR B CA 1
ATOM 11241 C C . TYR B 1 574 ? -26.359 -25.359 -9.523 1 81.38 574 TYR B C 1
ATOM 11243 O O . TYR B 1 574 ? -25.984 -25.781 -8.43 1 81.38 574 TYR B O 1
ATOM 11251 N N . LYS B 1 575 ? -27.484 -24.531 -9.656 1 82.38 575 LYS B N 1
ATOM 11252 C CA . LYS B 1 575 ? -28.453 -24.281 -8.602 1 82.38 575 LYS B CA 1
ATOM 11253 C C . LYS B 1 575 ? -27.828 -23.5 -7.449 1 82.38 575 LYS B C 1
ATOM 11255 O O . LYS B 1 575 ? -28.172 -23.719 -6.285 1 82.38 575 LYS B O 1
ATOM 11260 N N . ASN B 1 576 ? -26.859 -22.797 -7.785 1 83 576 ASN B N 1
ATOM 11261 C CA . ASN B 1 576 ? -26.25 -21.906 -6.805 1 83 576 ASN B CA 1
ATOM 11262 C C . ASN B 1 576 ? -27.047 -20.609 -6.668 1 83 576 ASN B C 1
ATOM 11264 O O . ASN B 1 576 ? -27.703 -20.172 -7.617 1 83 576 ASN B O 1
ATOM 11268 N N . LYS B 1 577 ? -26.906 -20.031 -5.477 1 83.44 577 LYS B N 1
ATOM 11269 C CA . LYS B 1 577 ? -27.484 -18.703 -5.293 1 83.44 577 LYS B CA 1
ATOM 11270 C C . LYS B 1 577 ? -26.75 -17.656 -6.129 1 83.44 577 LYS B C 1
ATOM 11272 O O . LYS B 1 577 ? -25.531 -17.734 -6.277 1 83.44 577 LYS B O 1
ATOM 11277 N N . LEU B 1 578 ? -27.484 -16.75 -6.625 1 93.5 578 LEU B N 1
ATOM 11278 C CA . LEU B 1 578 ? -26.891 -15.688 -7.438 1 93.5 578 LEU B CA 1
ATOM 11279 C C . LEU B 1 578 ? -26.484 -14.492 -6.57 1 93.5 578 LEU B C 1
ATOM 11281 O O . LEU B 1 578 ? -27.344 -13.703 -6.168 1 93.5 578 LEU B O 1
ATOM 11285 N N . TYR B 1 579 ? -25.297 -14.32 -6.312 1 92.69 579 TYR B N 1
ATOM 11286 C CA . TYR B 1 579 ? -24.766 -13.227 -5.504 1 92.69 579 TYR B CA 1
ATOM 11287 C C . TYR B 1 579 ? -24.438 -12.016 -6.371 1 92.69 579 TYR B C 1
ATOM 11289 O O . TYR B 1 579 ? -24.25 -12.148 -7.578 1 92.69 579 TYR B O 1
ATOM 11297 N N . PRO B 1 580 ? -24.406 -10.789 -5.762 1 96.38 580 PRO B N 1
ATOM 11298 C CA . PRO B 1 580 ? -23.984 -9.625 -6.539 1 96.38 580 PRO B CA 1
ATOM 11299 C C . PRO B 1 580 ? -22.516 -9.727 -6.98 1 96.38 580 PRO B C 1
ATOM 11301 O O . PRO B 1 580 ? -21.641 -10.062 -6.176 1 96.38 580 PRO B O 1
ATOM 11304 N N . ILE B 1 581 ? -22.297 -9.461 -8.281 1 98.06 581 ILE B N 1
ATOM 11305 C CA . ILE B 1 581 ? -20.938 -9.602 -8.812 1 98.06 581 ILE B CA 1
ATOM 11306 C C . ILE B 1 581 ? -20.594 -8.375 -9.664 1 98.06 581 ILE B C 1
ATOM 11308 O O . ILE B 1 581 ? -21.484 -7.691 -10.172 1 98.06 581 ILE B O 1
ATOM 11312 N N . PHE B 1 582 ? -19.297 -8.117 -9.758 1 98.38 582 PHE B N 1
ATOM 11313 C CA . PHE B 1 582 ? -18.828 -7.031 -10.617 1 98.38 582 PHE B CA 1
ATOM 11314 C C . PHE B 1 582 ? -17.453 -7.348 -11.18 1 98.38 582 PHE B C 1
ATOM 11316 O O . PHE B 1 582 ? -16.766 -8.242 -10.688 1 98.38 582 PHE B O 1
ATOM 11323 N N . GLU B 1 583 ? -17.156 -6.664 -12.234 1 98.25 583 GLU B N 1
ATOM 11324 C CA . GLU B 1 583 ? -15.844 -6.762 -12.867 1 98.25 583 GLU B CA 1
ATOM 11325 C C . GLU B 1 583 ? -15.375 -5.402 -13.375 1 98.25 583 GLU B C 1
ATOM 11327 O O . GLU B 1 583 ? -16.172 -4.621 -13.906 1 98.25 583 GLU B O 1
ATOM 11332 N N . ILE B 1 584 ? -14.148 -5.121 -13.125 1 97.12 584 ILE B N 1
ATOM 11333 C CA . ILE B 1 584 ? -13.469 -3.961 -13.695 1 97.12 584 ILE B CA 1
ATOM 11334 C C . ILE B 1 584 ? -12.492 -4.414 -14.773 1 97.12 584 ILE B C 1
ATOM 11336 O O . ILE B 1 584 ? -11.602 -5.223 -14.516 1 97.12 584 ILE B O 1
ATOM 11340 N N . GLN B 1 585 ? -12.711 -3.908 -15.898 1 94.56 585 GLN B N 1
ATOM 11341 C CA . GLN B 1 585 ? -11.867 -4.371 -17 1 94.56 585 GLN B CA 1
ATOM 11342 C C . GLN B 1 585 ? -11.734 -3.307 -18.078 1 94.56 585 GLN B C 1
ATOM 11344 O O . GLN B 1 585 ? -12.641 -2.49 -18.266 1 94.56 585 GLN B O 1
ATOM 11349 N N . SER B 1 586 ? -10.648 -3.391 -18.75 1 93 586 SER B N 1
ATOM 11350 C CA . SER B 1 586 ? -10.438 -2.529 -19.922 1 93 586 SER B CA 1
ATOM 11351 C C . SER B 1 586 ? -11.023 -3.148 -21.172 1 93 586 SER B C 1
ATOM 11353 O O . SER B 1 586 ? -10.719 -4.297 -21.516 1 93 586 SER B O 1
ATOM 11355 N N . LEU B 1 587 ? -11.898 -2.457 -21.828 1 93.19 587 LEU B N 1
ATOM 11356 C CA . LEU B 1 587 ? -12.492 -2.91 -23.078 1 93.19 587 LEU B CA 1
ATOM 11357 C C . LEU B 1 587 ? -11.742 -2.322 -24.281 1 93.19 587 LEU B C 1
ATOM 11359 O O . LEU B 1 587 ? -11.555 -1.107 -24.359 1 93.19 587 LEU B O 1
ATOM 11363 N N . LEU B 1 588 ? -11.32 -3.17 -25.094 1 90.06 588 LEU B N 1
ATOM 11364 C CA . LEU B 1 588 ? -10.555 -2.758 -26.266 1 90.06 588 LEU B CA 1
ATOM 11365 C C . LEU B 1 588 ? -11.484 -2.404 -27.422 1 90.06 588 LEU B C 1
ATOM 11367 O O . LEU B 1 588 ? -12.336 -3.209 -27.812 1 90.06 588 LEU B O 1
ATOM 11371 N N . THR B 1 589 ? -11.398 -1.189 -27.859 1 80.44 589 THR B N 1
ATOM 11372 C CA . THR B 1 589 ? -12.094 -0.731 -29.062 1 80.44 589 THR B CA 1
ATOM 11373 C C . THR B 1 589 ? -11.102 -0.276 -30.125 1 80.44 589 THR B C 1
ATOM 11375 O O . THR B 1 589 ? -9.891 -0.302 -29.891 1 80.44 589 THR B O 1
ATOM 11378 N N . LYS B 1 590 ? -11.594 -0.015 -31.281 1 77.25 590 LYS B N 1
ATOM 11379 C CA . LYS B 1 590 ? -10.727 0.462 -32.375 1 77.25 590 LYS B CA 1
ATOM 11380 C C . LYS B 1 590 ? -10.016 1.75 -31.953 1 77.25 590 LYS B C 1
ATOM 11382 O O . LYS B 1 590 ? -8.898 2.016 -32.406 1 77.25 590 LYS B O 1
ATOM 11387 N N . ASN B 1 591 ? -10.633 2.496 -31.016 1 77.81 591 ASN B N 1
ATOM 11388 C CA . ASN B 1 591 ? -10.102 3.797 -30.625 1 77.81 591 ASN B CA 1
ATOM 11389 C C . ASN B 1 591 ? -9.227 3.693 -29.375 1 77.81 591 ASN B C 1
ATOM 11391 O O . ASN B 1 591 ? -8.742 4.703 -28.875 1 77.81 591 ASN B O 1
ATOM 11395 N N . GLY B 1 592 ? -9.031 2.51 -28.938 1 85.31 592 GLY B N 1
ATOM 11396 C CA . GLY B 1 592 ? -8.219 2.326 -27.75 1 85.31 592 GLY B CA 1
ATOM 11397 C C . GLY B 1 592 ? -8.914 1.522 -26.656 1 85.31 592 GLY B C 1
ATOM 11398 O O . GLY B 1 592 ? -9.969 0.924 -26.906 1 85.31 592 GLY B O 1
ATOM 11399 N N . ALA B 1 593 ? -8.258 1.525 -25.453 1 88.12 593 ALA B N 1
ATOM 11400 C CA . ALA B 1 593 ? -8.781 0.745 -24.344 1 88.12 593 ALA B CA 1
ATOM 11401 C C . ALA B 1 593 ? -9.391 1.651 -23.281 1 88.12 593 ALA B C 1
ATOM 11403 O O . ALA B 1 593 ? -8.82 2.689 -22.922 1 88.12 593 ALA B O 1
ATOM 11404 N N . ASN B 1 594 ? -10.68 1.373 -22.891 1 90.81 594 ASN B N 1
ATOM 11405 C CA . ASN B 1 594 ? -11.367 2.104 -21.828 1 90.81 594 ASN B CA 1
ATOM 11406 C C . ASN B 1 594 ? -11.672 1.205 -20.625 1 90.81 594 ASN B C 1
ATOM 11408 O O . ASN B 1 594 ? -12.18 0.094 -20.797 1 90.81 594 ASN B O 1
ATOM 11412 N N . HIS B 1 595 ? -11.438 1.728 -19.5 1 94.12 595 HIS B N 1
ATOM 11413 C CA . HIS B 1 595 ? -11.781 0.98 -18.297 1 94.12 595 HIS B CA 1
ATOM 11414 C C . HIS B 1 595 ? -13.273 1.05 -18.016 1 94.12 595 HIS B C 1
ATOM 11416 O O . HIS B 1 595 ? -13.859 2.137 -17.984 1 94.12 595 HIS B O 1
ATOM 11422 N N . HIS B 1 596 ? -13.891 -0.076 -17.859 1 96.12 596 HIS B N 1
ATOM 11423 C CA . HIS B 1 596 ? -15.305 -0.167 -17.5 1 96.12 596 HIS B CA 1
ATOM 11424 C C . HIS B 1 596 ? -15.492 -0.942 -16.203 1 96.12 596 HIS B C 1
ATOM 11426 O O . HIS B 1 596 ? -14.664 -1.791 -15.852 1 96.12 596 HIS B O 1
ATOM 11432 N N . ILE B 1 597 ? -16.5 -0.626 -15.547 1 97.81 597 ILE B N 1
ATOM 11433 C CA . ILE B 1 597 ? -17 -1.492 -14.484 1 97.81 597 ILE B CA 1
ATOM 11434 C C . ILE B 1 597 ? -18.406 -1.993 -14.836 1 97.81 597 ILE B C 1
ATOM 11436 O O . ILE B 1 597 ? -19.266 -1.21 -15.242 1 97.81 597 ILE B O 1
ATOM 11440 N N . GLY B 1 598 ? -18.531 -3.25 -14.805 1 98.25 598 GLY B N 1
ATOM 11441 C CA . GLY B 1 598 ? -19.828 -3.9 -14.922 1 98.25 598 GLY B CA 1
ATOM 11442 C C . GLY B 1 598 ? -20.266 -4.59 -13.648 1 98.25 598 GLY B C 1
ATOM 11443 O O . GLY B 1 598 ? -19.453 -5.195 -12.953 1 98.25 598 GLY B O 1
ATOM 11444 N N . LEU B 1 599 ? -21.547 -4.434 -13.312 1 98.38 599 LEU B N 1
ATOM 11445 C CA . LEU B 1 599 ? -22.109 -5.012 -12.094 1 98.38 599 LEU B CA 1
ATOM 11446 C C . LEU B 1 599 ? -23.516 -5.543 -12.344 1 98.38 599 LEU B C 1
ATOM 11448 O O . LEU B 1 599 ? -24.312 -4.91 -13.039 1 98.38 599 LEU B O 1
ATOM 11452 N N . VAL B 1 600 ? -23.844 -6.707 -11.828 1 98.5 600 VAL B N 1
ATOM 11453 C CA . VAL B 1 600 ? -25.203 -7.25 -11.891 1 98.5 600 VAL B CA 1
ATOM 11454 C C . VAL B 1 600 ? -25.641 -7.699 -10.5 1 98.5 600 VAL B C 1
ATOM 11456 O O . VAL B 1 600 ? -24.812 -8.141 -9.695 1 98.5 600 VAL B O 1
ATOM 11459 N N . MET B 1 601 ? -26.844 -7.547 -10.273 1 96.81 601 MET B N 1
ATOM 11460 C CA . MET B 1 601 ? -27.453 -7.914 -9 1 96.81 601 MET B CA 1
ATOM 11461 C C . MET B 1 601 ? -28.797 -8.594 -9.227 1 96.81 601 MET B C 1
ATOM 11463 O O . MET B 1 601 ? -29.625 -8.094 -9.992 1 96.81 601 MET B O 1
ATOM 11467 N N . ALA B 1 602 ? -29.016 -9.703 -8.523 1 95.88 602 ALA B N 1
ATOM 11468 C CA . ALA B 1 602 ? -30.234 -10.469 -8.719 1 95.88 602 ALA B CA 1
ATOM 11469 C C . ALA B 1 602 ? -31.016 -10.617 -7.41 1 95.88 602 ALA B C 1
ATOM 11471 O O . ALA B 1 602 ? -32.125 -11.117 -7.398 1 95.88 602 ALA B O 1
ATOM 11472 N N . ASN B 1 603 ? -30.406 -10.203 -6.293 1 90.75 603 ASN B N 1
ATOM 11473 C CA . ASN B 1 603 ? -31.031 -10.344 -4.98 1 90.75 603 ASN B CA 1
ATOM 11474 C C . ASN B 1 603 ? -30.797 -9.109 -4.117 1 90.75 603 ASN B C 1
ATOM 11476 O O . ASN B 1 603 ? -29.969 -8.258 -4.453 1 90.75 603 ASN B O 1
ATOM 11480 N N . ASN B 1 604 ? -31.594 -9.008 -3.023 1 90 604 ASN B N 1
ATOM 11481 C CA . ASN B 1 604 ? -31.375 -7.941 -2.049 1 90 604 ASN B CA 1
ATOM 11482 C C . ASN B 1 604 ? -29.969 -7.996 -1.45 1 90 604 ASN B C 1
ATOM 11484 O O . ASN B 1 604 ? -29.375 -9.07 -1.349 1 90 604 ASN B O 1
ATOM 11488 N N . LEU B 1 605 ? -29.531 -6.82 -1.138 1 89.75 605 LEU B N 1
ATOM 11489 C CA . LEU B 1 605 ? -28.234 -6.746 -0.473 1 89.75 605 LEU B CA 1
ATOM 11490 C C . LEU B 1 605 ? -28.375 -6.938 1.032 1 89.75 605 LEU B C 1
ATOM 11492 O O . LEU B 1 605 ? -29.312 -6.418 1.64 1 89.75 605 LEU B O 1
ATOM 11496 N N . PHE B 1 606 ? -27.484 -7.691 1.628 1 87.31 606 PHE B N 1
ATOM 11497 C CA . PHE B 1 606 ? -27.422 -7.926 3.066 1 87.31 606 PHE B CA 1
ATOM 11498 C C . PHE B 1 606 ? -28.672 -8.656 3.555 1 87.31 606 PHE B C 1
ATOM 11500 O O . PHE B 1 606 ? -29.219 -8.328 4.609 1 87.31 606 PHE B O 1
ATOM 11507 N N . ASN B 1 607 ? -29.188 -9.469 2.787 1 79.31 607 ASN B N 1
ATOM 11508 C CA . ASN B 1 607 ? -30.391 -10.203 3.188 1 79.31 607 ASN B CA 1
ATOM 11509 C C . ASN B 1 607 ? -30.031 -11.398 4.074 1 79.31 607 ASN B C 1
ATOM 11511 O O . ASN B 1 607 ? -28.891 -11.836 4.109 1 79.31 607 ASN B O 1
ATOM 11515 N N . HIS B 1 608 ? -31.125 -11.727 4.898 1 72.44 608 HIS B N 1
ATOM 11516 C CA . HIS B 1 608 ? -31.016 -12.906 5.754 1 72.44 608 HIS B CA 1
ATOM 11517 C C . HIS B 1 608 ? -31.734 -14.102 5.141 1 72.44 608 HIS B C 1
ATOM 11519 O O . HIS B 1 608 ? -32.688 -13.93 4.387 1 72.44 608 HIS B O 1
ATOM 11525 N N . SER B 1 609 ? -31.281 -15.297 5.531 1 66.31 609 SER B N 1
ATOM 11526 C CA . SER B 1 609 ? -31.891 -16.5 4.973 1 66.31 609 SER B CA 1
ATOM 11527 C C . SER B 1 609 ? -33.312 -16.672 5.48 1 66.31 609 SER B C 1
ATOM 11529 O O . SER B 1 609 ? -34.188 -17.141 4.738 1 66.31 609 SER B O 1
ATOM 11531 N N . TYR B 1 610 ? -33.562 -16.234 6.746 1 70.44 610 TYR B N 1
ATOM 11532 C CA . TYR B 1 610 ? -34.875 -16.562 7.273 1 70.44 610 TYR B CA 1
ATOM 11533 C C . TYR B 1 610 ? -35.875 -15.453 6.984 1 70.44 610 TYR B C 1
ATOM 11535 O O . TYR B 1 610 ? -37.094 -15.648 7.078 1 70.44 610 TYR B O 1
ATOM 11543 N N . ASP B 1 611 ? -35.375 -14.195 6.676 1 74.19 611 ASP B N 1
ATOM 11544 C CA . ASP B 1 611 ? -36.219 -13.109 6.238 1 74.19 611 ASP B CA 1
ATOM 11545 C C . ASP B 1 611 ? -35.781 -12.555 4.887 1 74.19 611 ASP B C 1
ATOM 11547 O O . ASP B 1 611 ? -35 -11.617 4.832 1 74.19 611 ASP B O 1
ATOM 11551 N N . PRO B 1 612 ? -36.312 -13.086 3.941 1 69.38 612 PRO B N 1
ATOM 11552 C CA . PRO B 1 612 ? -35.875 -12.68 2.604 1 69.38 612 PRO B CA 1
ATOM 11553 C C . PRO B 1 612 ? -36.156 -11.211 2.311 1 69.38 612 PRO B C 1
ATOM 11555 O O . PRO B 1 612 ? -35.562 -10.641 1.386 1 69.38 612 PRO B O 1
ATOM 11558 N N . SER B 1 613 ? -37 -10.594 3.119 1 73.25 613 SER B N 1
ATOM 11559 C CA . SER B 1 613 ? -37.344 -9.211 2.854 1 73.25 613 SER B CA 1
ATOM 11560 C C . SER B 1 613 ? -36.406 -8.242 3.562 1 73.25 613 SER B C 1
ATOM 11562 O O . SER B 1 613 ? -36.5 -7.031 3.365 1 73.25 613 SER B O 1
ATOM 11564 N N . SER B 1 614 ? -35.5 -8.898 4.23 1 78.56 614 SER B N 1
ATOM 11565 C CA . SER B 1 614 ? -34.562 -8.055 4.977 1 78.56 614 SER B CA 1
ATOM 11566 C C . SER B 1 614 ? -33.5 -7.492 4.066 1 78.56 614 SER B C 1
ATOM 11568 O O . SER B 1 614 ? -33.344 -7.91 2.914 1 78.56 614 SER B O 1
ATOM 11570 N N . GLY B 1 615 ? -32.875 -6.441 4.527 1 85.69 615 GLY B N 1
ATOM 11571 C CA . GLY B 1 615 ? -31.766 -5.859 3.791 1 85.69 615 GLY B CA 1
ATOM 11572 C C . GLY B 1 615 ? -32.188 -4.711 2.893 1 85.69 615 GLY B C 1
ATOM 11573 O O . GLY B 1 615 ? -33.188 -4.059 3.141 1 85.69 615 GLY B O 1
ATOM 11574 N N . ILE B 1 616 ? -31.344 -4.535 1.953 1 89.19 616 ILE B N 1
ATOM 11575 C CA . ILE B 1 616 ? -31.594 -3.457 1 1 89.19 616 ILE B CA 1
ATOM 11576 C C . ILE B 1 616 ? -32.281 -4.02 -0.248 1 89.19 616 ILE B C 1
ATOM 11578 O O . ILE B 1 616 ? -31.734 -4.93 -0.892 1 89.19 616 ILE B O 1
ATOM 11582 N N . LYS B 1 617 ? -33.312 -3.465 -0.626 1 88.5 617 LYS B N 1
ATOM 11583 C CA . LYS B 1 617 ? -34.156 -3.986 -1.687 1 88.5 617 LYS B CA 1
ATOM 11584 C C . LYS B 1 617 ? -33.469 -3.881 -3.047 1 88.5 617 LYS B C 1
ATOM 11586 O O . LYS B 1 617 ? -32.781 -2.904 -3.322 1 88.5 617 LYS B O 1
ATOM 11591 N N . LEU B 1 618 ? -33.781 -4.879 -3.873 1 92.44 618 LEU B N 1
ATOM 11592 C CA . LEU B 1 618 ? -33.312 -4.859 -5.258 1 92.44 618 LEU B CA 1
ATOM 11593 C C . LEU B 1 618 ? -34.219 -3.969 -6.113 1 92.44 618 LEU B C 1
ATOM 11595 O O . LEU B 1 618 ? -35.312 -4.379 -6.508 1 92.44 618 LEU B O 1
ATOM 11599 N N . ASP B 1 619 ? -33.719 -2.758 -6.367 1 92.75 619 ASP B N 1
ATOM 11600 C CA . ASP B 1 619 ? -34.469 -1.837 -7.211 1 92.75 619 ASP B CA 1
ATOM 11601 C C . ASP B 1 619 ? -33.562 -0.784 -7.828 1 92.75 619 ASP B C 1
ATOM 11603 O O . ASP B 1 619 ? -32.344 -0.822 -7.637 1 92.75 619 ASP B O 1
ATOM 11607 N N . LEU B 1 620 ? -34.094 0.031 -8.57 1 93.69 620 LEU B N 1
ATOM 11608 C CA . LEU B 1 620 ? -33.344 1.042 -9.305 1 93.69 620 LEU B CA 1
ATOM 11609 C C . LEU B 1 620 ? -32.656 2.021 -8.344 1 93.69 620 LEU B C 1
ATOM 11611 O O . LEU B 1 620 ? -31.562 2.504 -8.602 1 93.69 620 LEU B O 1
ATOM 11615 N N . ILE B 1 621 ? -33.281 2.293 -7.223 1 89 621 ILE B N 1
ATOM 11616 C CA . ILE B 1 621 ? -32.75 3.227 -6.234 1 89 621 ILE B CA 1
ATOM 11617 C C . ILE B 1 621 ? -31.469 2.676 -5.645 1 89 621 ILE B C 1
ATOM 11619 O O . ILE B 1 621 ? -30.5 3.42 -5.438 1 89 621 ILE B O 1
ATOM 11623 N N . THR B 1 622 ? -31.453 1.414 -5.41 1 92.25 622 THR B N 1
ATOM 11624 C CA . THR B 1 622 ? -30.25 0.762 -4.875 1 92.25 622 THR B CA 1
ATOM 11625 C C . THR B 1 622 ? -29.109 0.848 -5.871 1 92.25 622 THR B C 1
ATOM 11627 O O . THR B 1 622 ? -27.984 1.211 -5.504 1 92.25 622 THR B O 1
ATOM 11630 N N . ILE B 1 623 ? -29.391 0.601 -7.09 1 95.31 623 ILE B N 1
ATOM 11631 C CA . ILE B 1 623 ? -28.344 0.631 -8.109 1 95.31 623 ILE B CA 1
ATOM 11632 C C . ILE B 1 623 ? -27.844 2.062 -8.297 1 95.31 623 ILE B C 1
ATOM 11634 O O . ILE B 1 623 ? -26.656 2.287 -8.547 1 95.31 623 ILE B O 1
ATOM 11638 N N . LYS B 1 624 ? -28.766 2.955 -8.211 1 93.5 624 LYS B N 1
ATOM 11639 C CA . LYS B 1 624 ? -28.375 4.363 -8.258 1 93.5 624 LYS B CA 1
ATOM 11640 C C . LYS B 1 624 ? -27.406 4.707 -7.129 1 93.5 624 LYS B C 1
ATOM 11642 O O . LYS B 1 624 ? -26.406 5.375 -7.355 1 93.5 624 LYS B O 1
ATOM 11647 N N . GLY B 1 625 ? -27.703 4.262 -5.938 1 92 625 GLY B N 1
ATOM 11648 C CA . GLY B 1 625 ? -26.812 4.457 -4.809 1 92 625 GLY B CA 1
ATOM 11649 C C . GLY B 1 625 ? -25.422 3.873 -5.039 1 92 625 GLY B C 1
ATOM 11650 O O . GLY B 1 625 ? -24.422 4.5 -4.703 1 92 625 GLY B O 1
ATOM 11651 N N . ILE B 1 626 ? -25.406 2.711 -5.59 1 95.19 626 ILE B N 1
ATOM 11652 C CA . ILE B 1 626 ? -24.141 2.051 -5.887 1 95.19 626 ILE B CA 1
ATOM 11653 C C . ILE B 1 626 ? -23.375 2.857 -6.93 1 95.19 626 ILE B C 1
ATOM 11655 O O . ILE B 1 626 ? -22.156 3.033 -6.812 1 95.19 626 ILE B O 1
ATOM 11659 N N . SER B 1 627 ? -24.031 3.363 -7.914 1 96.69 627 SER B N 1
ATOM 11660 C CA . SER B 1 627 ? -23.406 4.184 -8.938 1 96.69 627 SER B CA 1
ATOM 11661 C C . SER B 1 627 ? -22.781 5.445 -8.328 1 96.69 627 SER B C 1
ATOM 11663 O O . SER B 1 627 ? -21.688 5.855 -8.711 1 96.69 627 SER B O 1
ATOM 11665 N N . ASP B 1 628 ? -23.5 6.023 -7.395 1 93.88 628 ASP B N 1
ATOM 11666 C CA . ASP B 1 628 ? -22.984 7.199 -6.703 1 93.88 628 ASP B CA 1
ATOM 11667 C C . ASP B 1 628 ? -21.672 6.883 -5.984 1 93.88 628 ASP B C 1
ATOM 11669 O O . ASP B 1 628 ? -20.719 7.652 -6.062 1 93.88 628 ASP B O 1
ATOM 11673 N N . ILE B 1 629 ? -21.719 5.766 -5.348 1 93.88 629 ILE B N 1
ATOM 11674 C CA . ILE B 1 629 ? -20.531 5.336 -4.621 1 93.88 629 ILE B CA 1
ATOM 11675 C C . ILE B 1 629 ? -19.359 5.191 -5.586 1 93.88 629 ILE B C 1
ATOM 11677 O O . ILE B 1 629 ? -18.234 5.621 -5.289 1 93.88 629 ILE B O 1
ATOM 11681 N N . ILE B 1 630 ? -19.609 4.629 -6.707 1 96.5 630 ILE B N 1
ATOM 11682 C CA . ILE B 1 630 ? -18.562 4.383 -7.699 1 96.5 630 ILE B CA 1
ATOM 11683 C C . ILE B 1 630 ? -18.031 5.711 -8.227 1 96.5 630 ILE B C 1
ATOM 11685 O O . ILE B 1 630 ? -16.812 5.938 -8.242 1 96.5 630 ILE B O 1
ATOM 11689 N N . VAL B 1 631 ? -18.875 6.613 -8.602 1 95.25 631 VAL B N 1
ATOM 11690 C CA . VAL B 1 631 ? -18.484 7.883 -9.195 1 95.25 631 VAL B CA 1
ATOM 11691 C C . VAL B 1 631 ? -17.75 8.734 -8.156 1 95.25 631 VAL B C 1
ATOM 11693 O O . VAL B 1 631 ? -16.734 9.359 -8.461 1 95.25 631 VAL B O 1
ATOM 11696 N N . GLN B 1 632 ? -18.219 8.664 -6.938 1 91.62 632 GLN B N 1
ATOM 11697 C CA . GLN B 1 632 ? -17.625 9.453 -5.863 1 91.62 632 GLN B CA 1
ATOM 11698 C C . GLN B 1 632 ? -16.219 8.953 -5.531 1 91.62 632 GLN B C 1
ATOM 11700 O O . GLN B 1 632 ? -15.367 9.727 -5.086 1 91.62 632 GLN B O 1
ATOM 11705 N N . ASN B 1 633 ? -16.016 7.688 -5.715 1 92.62 633 ASN B N 1
ATOM 11706 C CA . ASN B 1 633 ? -14.688 7.121 -5.492 1 92.62 633 ASN B CA 1
ATOM 11707 C C . ASN B 1 633 ? -13.625 7.836 -6.32 1 92.62 633 ASN B C 1
ATOM 11709 O O . ASN B 1 633 ? -12.461 7.902 -5.918 1 92.62 633 ASN B O 1
ATOM 11713 N N . PHE B 1 634 ? -14.016 8.406 -7.395 1 92.38 634 PHE B N 1
ATOM 11714 C CA . PHE B 1 634 ? -13.078 9.07 -8.289 1 92.38 634 PHE B CA 1
ATOM 11715 C C . PHE B 1 634 ? -13.125 10.586 -8.102 1 92.38 634 PHE B C 1
ATOM 11717 O O . PHE B 1 634 ? -12.516 11.328 -8.875 1 92.38 634 PHE B O 1
ATOM 11724 N N . GLY B 1 635 ? -13.961 11.055 -7.156 1 88.75 635 GLY B N 1
ATOM 11725 C CA . GLY B 1 635 ? -13.992 12.469 -6.797 1 88.75 635 GLY B CA 1
ATOM 11726 C C . GLY B 1 635 ? -14.977 13.266 -7.621 1 88.75 635 GLY B C 1
ATOM 11727 O O . GLY B 1 635 ? -14.758 14.453 -7.879 1 88.75 635 GLY B O 1
ATOM 11728 N N . PHE B 1 636 ? -16.062 12.594 -8.133 1 90.88 636 PHE B N 1
ATOM 11729 C CA . PHE B 1 636 ? -17.078 13.273 -8.938 1 90.88 636 PHE B CA 1
ATOM 11730 C C . PHE B 1 636 ? -18.469 13.023 -8.383 1 90.88 636 PHE B C 1
ATOM 11732 O O . PHE B 1 636 ? -18.656 12.148 -7.531 1 90.88 636 PHE B O 1
ATOM 11739 N N . ASN B 1 637 ? -19.422 13.828 -8.805 1 87.25 637 ASN B N 1
ATOM 11740 C CA . ASN B 1 637 ? -20.859 13.586 -8.664 1 87.25 637 ASN B CA 1
ATOM 11741 C C . ASN B 1 637 ? -21.531 13.414 -10.016 1 87.25 637 ASN B C 1
ATOM 11743 O O . ASN B 1 637 ? -21.047 13.914 -11.031 1 87.25 637 ASN B O 1
ATOM 11747 N N . CYS B 1 638 ? -22.547 12.656 -10.039 1 88.5 638 CYS B N 1
ATOM 11748 C CA . CYS B 1 638 ? -23.188 12.445 -11.328 1 88.5 638 CYS B CA 1
ATOM 11749 C C . CYS B 1 638 ? -24.672 12.797 -11.258 1 88.5 638 CYS B C 1
ATOM 11751 O O . CYS B 1 638 ? -25.25 12.836 -10.172 1 88.5 638 CYS B O 1
ATOM 11753 N N . ASN B 1 639 ? -25.188 13.156 -12.398 1 87.06 639 ASN B N 1
ATOM 11754 C CA . ASN B 1 639 ? -26.609 13.359 -12.609 1 87.06 639 ASN B CA 1
ATOM 11755 C C . ASN B 1 639 ? -27.234 12.195 -13.375 1 87.06 639 ASN B C 1
ATOM 11757 O O . ASN B 1 639 ? -26.531 11.398 -13.992 1 87.06 639 ASN B O 1
ATOM 11761 N N . TYR B 1 640 ? -28.547 12.07 -13.219 1 90.5 640 TYR B N 1
ATOM 11762 C CA . TYR B 1 640 ? -29.25 10.961 -13.852 1 90.5 640 TYR B CA 1
ATOM 11763 C C . TYR B 1 640 ? -30.297 11.469 -14.828 1 90.5 640 TYR B C 1
ATOM 11765 O O . TYR B 1 640 ? -30.984 12.461 -14.555 1 90.5 640 TYR B O 1
ATOM 11773 N N . GLN B 1 641 ? -30.359 10.836 -15.977 1 88.62 641 GLN B N 1
ATOM 11774 C CA . GLN B 1 641 ? -31.359 11.156 -17 1 88.62 641 GLN B CA 1
ATOM 11775 C C . GLN B 1 641 ? -32.094 9.906 -17.453 1 88.62 641 GLN B C 1
ATOM 11777 O O . GLN B 1 641 ? -31.594 8.789 -17.328 1 88.62 641 GLN B O 1
ATOM 11782 N N . THR B 1 642 ? -33.25 10.055 -17.891 1 88.69 642 THR B N 1
ATOM 11783 C CA . THR B 1 642 ? -34.062 8.945 -18.391 1 88.69 642 THR B CA 1
ATOM 11784 C C . THR B 1 642 ? -33.5 8.422 -19.719 1 88.69 642 THR B C 1
ATOM 11786 O O . THR B 1 642 ? -32.844 9.164 -20.453 1 88.69 642 THR B O 1
ATOM 11789 N N . ILE B 1 643 ? -33.75 7.164 -19.859 1 87.94 643 ILE B N 1
ATOM 11790 C CA . ILE B 1 643 ? -33.312 6.523 -21.094 1 87.94 643 ILE B CA 1
ATOM 11791 C C . ILE B 1 643 ? -34.531 6.328 -22.016 1 87.94 643 ILE B C 1
ATOM 11793 O O . ILE B 1 643 ? -35.562 5.832 -21.578 1 87.94 643 ILE B O 1
ATOM 11797 N N . ASN B 1 644 ? -34.469 6.758 -23.203 1 82.25 644 ASN B N 1
ATOM 11798 C CA . ASN B 1 644 ? -35.562 6.559 -24.172 1 82.25 644 ASN B CA 1
ATOM 11799 C C . ASN B 1 644 ? -35.344 5.305 -25 1 82.25 644 ASN B C 1
ATOM 11801 O O . ASN B 1 644 ? -36.219 4.863 -25.719 1 82.25 644 ASN B O 1
ATOM 11805 N N . ASP B 1 645 ? -34.281 4.648 -24.781 1 81.31 645 ASP B N 1
ATOM 11806 C CA . ASP B 1 645 ? -33.906 3.432 -25.516 1 81.31 645 ASP B CA 1
ATOM 11807 C C . ASP B 1 645 ? -34.344 2.186 -24.734 1 81.31 645 ASP B C 1
ATOM 11809 O O . ASP B 1 645 ? -33.875 1.972 -23.609 1 81.31 645 ASP B O 1
ATOM 11813 N N . ASP B 1 646 ? -35.25 1.319 -25.297 1 78.56 646 ASP B N 1
ATOM 11814 C CA . ASP B 1 646 ? -35.781 0.135 -24.625 1 78.56 646 ASP B CA 1
ATOM 11815 C C . ASP B 1 646 ? -35.219 -1.143 -25.234 1 78.56 646 ASP B C 1
ATOM 11817 O O . ASP B 1 646 ? -35.875 -2.18 -25.25 1 78.56 646 ASP B O 1
ATOM 11821 N N . THR B 1 647 ? -34.062 -0.992 -25.781 1 90.62 647 THR B N 1
ATOM 11822 C CA . THR B 1 647 ? -33.5 -2.152 -26.453 1 90.62 647 THR B CA 1
ATOM 11823 C C . THR B 1 647 ? -33.094 -3.215 -25.438 1 90.62 647 THR B C 1
ATOM 11825 O O . THR B 1 647 ? -33.438 -4.383 -25.562 1 90.62 647 THR B O 1
ATOM 11828 N N . TYR B 1 648 ? -32.375 -2.807 -24.422 1 95.31 648 TYR B N 1
ATOM 11829 C CA . TYR B 1 648 ? -31.812 -3.793 -23.516 1 95.31 648 TYR B CA 1
ATOM 11830 C C . TYR B 1 648 ? -32.375 -3.631 -22.109 1 95.31 648 TYR B C 1
ATOM 11832 O O . TYR B 1 648 ? -32.469 -4.609 -21.359 1 95.31 648 TYR B O 1
ATOM 11840 N N . LEU B 1 649 ? -32.688 -2.445 -21.734 1 96.75 649 LEU B N 1
ATOM 11841 C CA . LEU B 1 649 ? -33.156 -2.143 -20.375 1 96.75 649 LEU B CA 1
ATOM 11842 C C . LEU B 1 649 ? -34.625 -1.73 -20.359 1 96.75 649 LEU B C 1
ATOM 11844 O O . LEU B 1 649 ? -35.125 -1.209 -21.344 1 96.75 649 LEU B O 1
ATOM 11848 N N . VAL B 1 650 ? -35.219 -1.934 -19.219 1 95.19 650 VAL B N 1
ATOM 11849 C CA . VAL B 1 650 ? -36.625 -1.542 -19.062 1 95.19 650 VAL B CA 1
ATOM 11850 C C . VAL B 1 650 ? -36.719 -0.021 -18.969 1 95.19 650 VAL B C 1
ATOM 11852 O O . VAL B 1 650 ? -36.094 0.597 -18.094 1 95.19 650 VAL B O 1
ATOM 11855 N N . LYS B 1 651 ? -37.438 0.653 -19.859 1 88.88 651 LYS B N 1
ATOM 11856 C CA . LYS B 1 651 ? -37.5 2.1 -20.062 1 88.88 651 LYS B CA 1
ATOM 11857 C C . LYS B 1 651 ? -37.812 2.82 -18.75 1 88.88 651 LYS B C 1
ATOM 11859 O O . LYS B 1 651 ? -37.125 3.768 -18.375 1 88.88 651 LYS B O 1
ATOM 11864 N N . ASN B 1 652 ? -38.781 2.469 -17.906 1 86.81 652 ASN B N 1
ATOM 11865 C CA . ASN B 1 652 ? -39.188 3.18 -16.703 1 86.81 652 ASN B CA 1
ATOM 11866 C C . ASN B 1 652 ? -38.469 2.633 -15.461 1 86.81 652 ASN B C 1
ATOM 11868 O O . ASN B 1 652 ? -38.844 2.934 -14.336 1 86.81 652 ASN B O 1
ATOM 11872 N N . ASP B 1 653 ? -37.406 1.936 -15.703 1 94.94 653 ASP B N 1
ATOM 11873 C CA . ASP B 1 653 ? -36.625 1.347 -14.617 1 94.94 653 ASP B CA 1
ATOM 11874 C C . ASP B 1 653 ? -35.156 1.328 -14.953 1 94.94 653 ASP B C 1
ATOM 11876 O O . ASP B 1 653 ? -34.469 0.339 -14.688 1 94.94 653 ASP B O 1
ATOM 11880 N N . SER B 1 654 ? -34.781 2.357 -15.734 1 96.12 654 SER B N 1
ATOM 11881 C CA . SER B 1 654 ? -33.375 2.527 -16.125 1 96.12 654 SER B CA 1
ATOM 11882 C C . SER B 1 654 ? -33 4.004 -16.234 1 96.12 654 SER B C 1
ATOM 11884 O O . SER B 1 654 ? -33.875 4.852 -16.422 1 96.12 654 SER B O 1
ATOM 11886 N N . LEU B 1 655 ? -31.719 4.305 -16.016 1 94.69 655 LEU B N 1
ATOM 11887 C CA . LEU B 1 655 ? -31.219 5.672 -16.078 1 94.69 655 LEU B CA 1
ATOM 11888 C C . LEU B 1 655 ? -29.844 5.715 -16.75 1 94.69 655 LEU B C 1
ATOM 11890 O O . LEU B 1 655 ? -29.125 4.715 -16.75 1 94.69 655 LEU B O 1
ATOM 11894 N N . LYS B 1 656 ? -29.547 6.801 -17.328 1 94.94 656 LYS B N 1
ATOM 11895 C CA . LYS B 1 656 ? -28.172 7.035 -17.766 1 94.94 656 LYS B CA 1
ATOM 11896 C C . LYS B 1 656 ? -27.453 7.984 -16.812 1 94.94 656 LYS B C 1
ATOM 11898 O O . LYS B 1 656 ? -28.062 8.891 -16.25 1 94.94 656 LYS B O 1
ATOM 11903 N N . LEU B 1 657 ? -26.234 7.832 -16.578 1 94.81 657 LEU B N 1
ATOM 11904 C CA . LEU B 1 657 ? -25.391 8.656 -15.734 1 94.81 657 LEU B CA 1
ATOM 11905 C C . LEU B 1 657 ? -24.672 9.727 -16.547 1 94.81 657 LEU B C 1
ATOM 11907 O O . LEU B 1 657 ? -24.078 9.43 -17.594 1 94.81 657 LEU B O 1
ATOM 11911 N N . VAL B 1 658 ? -24.75 10.945 -16.047 1 93.38 658 VAL B N 1
ATOM 11912 C CA . VAL B 1 658 ? -24.156 12.062 -16.766 1 93.38 658 VAL B CA 1
ATOM 11913 C C . VAL B 1 658 ? -23.219 12.836 -15.836 1 93.38 658 VAL B C 1
ATOM 11915 O O . VAL B 1 658 ? -23.594 13.172 -14.711 1 93.38 658 VAL B O 1
ATOM 11918 N N . VAL B 1 659 ? -22.016 13 -16.25 1 90.31 659 VAL B N 1
ATOM 11919 C CA . VAL B 1 659 ? -21.031 13.844 -15.57 1 90.31 659 VAL B CA 1
ATOM 11920 C C . VAL B 1 659 ? -20.547 14.938 -16.516 1 90.31 659 VAL B C 1
ATOM 11922 O O . VAL B 1 659 ? -20.094 14.648 -17.625 1 90.31 659 VAL B O 1
ATOM 11925 N N . TYR B 1 660 ? -20.609 16.172 -16.188 1 83.62 660 TYR B N 1
ATOM 11926 C CA . TYR B 1 660 ? -20.234 17.312 -17.016 1 83.62 660 TYR B CA 1
ATOM 11927 C C . TYR B 1 660 ? -20.844 17.188 -18.422 1 83.62 660 TYR B C 1
ATOM 11929 O O . TYR B 1 660 ? -20.125 17.297 -19.422 1 83.62 660 TYR B O 1
ATOM 11937 N N . ASP B 1 661 ? -22.156 16.75 -18.531 1 84.06 661 ASP B N 1
ATOM 11938 C CA . ASP B 1 661 ? -22.953 16.703 -19.75 1 84.06 661 ASP B CA 1
ATOM 11939 C C . ASP B 1 661 ? -22.531 15.523 -20.625 1 84.06 661 ASP B C 1
ATOM 11941 O O . ASP B 1 661 ? -22.828 15.492 -21.828 1 84.06 661 ASP B O 1
ATOM 11945 N N . GLU B 1 662 ? -21.734 14.68 -20.109 1 90.31 662 GLU B N 1
ATOM 11946 C CA . GLU B 1 662 ? -21.359 13.469 -20.828 1 90.31 662 GLU B CA 1
ATOM 11947 C C . GLU B 1 662 ? -21.969 12.227 -20.172 1 90.31 662 GLU B C 1
ATOM 11949 O O . GLU B 1 662 ? -21.938 12.094 -18.953 1 90.31 662 GLU B O 1
ATOM 11954 N N . THR B 1 663 ? -22.453 11.375 -21.047 1 93.69 663 THR B N 1
ATOM 11955 C CA . THR B 1 663 ? -22.969 10.102 -20.547 1 93.69 663 THR B CA 1
ATOM 11956 C C . THR B 1 663 ? -21.828 9.148 -20.219 1 93.69 663 THR B C 1
ATOM 11958 O O . THR B 1 663 ? -21.062 8.773 -21.109 1 93.69 663 THR B O 1
ATOM 11961 N N . ILE B 1 664 ? -21.719 8.703 -19 1 95.56 664 ILE B N 1
ATOM 11962 C CA . ILE B 1 664 ? -20.562 7.879 -18.641 1 95.56 664 ILE B CA 1
ATOM 11963 C C . ILE B 1 664 ? -21.031 6.461 -18.297 1 95.56 664 ILE B C 1
ATOM 11965 O O . ILE B 1 664 ? -20.219 5.562 -18.109 1 95.56 664 ILE B O 1
ATOM 11969 N N . GLY B 1 665 ? -22.391 6.328 -18.203 1 96.56 665 GLY B N 1
ATOM 11970 C CA . GLY B 1 665 ? -22.812 4.984 -17.844 1 96.56 665 GLY B CA 1
ATOM 11971 C C . GLY B 1 665 ? -24.328 4.801 -17.906 1 96.56 665 GLY B C 1
ATOM 11972 O O . GLY B 1 665 ? -25.047 5.742 -18.234 1 96.56 665 GLY B O 1
ATOM 11973 N N . TYR B 1 666 ? -24.75 3.566 -17.672 1 97.19 666 TYR B N 1
ATOM 11974 C CA . TYR B 1 666 ? -26.141 3.15 -17.688 1 97.19 666 TYR B CA 1
ATOM 11975 C C . TYR B 1 666 ? -26.453 2.23 -16.516 1 97.19 666 TYR B C 1
ATOM 11977 O O . TYR B 1 666 ? -25.625 1.397 -16.141 1 97.19 666 TYR B O 1
ATOM 11985 N N . ILE B 1 667 ? -27.625 2.428 -15.914 1 97.69 667 ILE B N 1
ATOM 11986 C CA . ILE B 1 667 ? -28.094 1.548 -14.852 1 97.69 667 ILE B CA 1
ATOM 11987 C C . ILE B 1 667 ? -29.547 1.19 -15.086 1 97.69 667 ILE B C 1
ATOM 11989 O O . ILE B 1 667 ? -30.312 1.978 -15.664 1 97.69 667 ILE B O 1
ATOM 11993 N N . GLY B 1 668 ? -29.875 -0.058 -14.695 1 97.56 668 GLY B N 1
ATOM 11994 C CA . GLY B 1 668 ? -31.297 -0.371 -14.812 1 97.56 668 GLY B CA 1
ATOM 11995 C C . GLY B 1 668 ? -31.578 -1.861 -14.812 1 97.56 668 GLY B C 1
ATOM 11996 O O . GLY B 1 668 ? -30.656 -2.672 -14.664 1 97.56 668 GLY B O 1
ATOM 11997 N N . LYS B 1 669 ? -32.875 -2.18 -14.938 1 97.56 669 LYS B N 1
ATOM 11998 C CA . LYS B 1 669 ? -33.344 -3.559 -15.016 1 97.56 669 LYS B CA 1
ATOM 11999 C C . LYS B 1 669 ? -33.219 -4.109 -16.438 1 97.56 669 LYS B C 1
ATOM 12001 O O . LYS B 1 669 ? -33.594 -3.457 -17.406 1 97.56 669 LYS B O 1
ATOM 12006 N N . ILE B 1 670 ? -32.656 -5.246 -16.531 1 97.94 670 ILE B N 1
ATOM 12007 C CA . ILE B 1 670 ? -32.5 -5.875 -17.844 1 97.94 670 ILE B CA 1
ATOM 12008 C C . ILE B 1 670 ? -33.812 -6.465 -18.312 1 97.94 670 ILE B C 1
ATOM 12010 O O . ILE B 1 670 ? -34.562 -7.074 -17.516 1 97.94 670 ILE B O 1
ATOM 12014 N N . LYS B 1 671 ? -34.094 -6.352 -19.516 1 96.56 671 LYS B N 1
ATOM 12015 C CA . LYS B 1 671 ? -35.312 -6.883 -20.094 1 96.56 671 LYS B CA 1
ATOM 12016 C C . LYS B 1 671 ? -35.344 -8.406 -20 1 96.56 671 LYS B C 1
ATOM 12018 O O . LYS B 1 671 ? -34.344 -9.07 -20.234 1 96.56 671 LYS B O 1
ATOM 12023 N N . LYS B 1 672 ? -36.531 -8.906 -19.859 1 95.25 672 LYS B N 1
ATOM 12024 C CA . LYS B 1 672 ? -36.719 -10.352 -19.734 1 95.25 672 LYS B CA 1
ATOM 12025 C C . LYS B 1 672 ? -36.344 -11.062 -21.031 1 95.25 672 LYS B C 1
ATOM 12027 O O . LYS B 1 672 ? -35.844 -12.188 -21.016 1 95.25 672 LYS B O 1
ATOM 12032 N N . SER B 1 673 ? -36.594 -10.414 -22.094 1 94.38 673 SER B N 1
ATOM 12033 C CA . SER B 1 673 ? -36.312 -10.984 -23.391 1 94.38 673 SER B CA 1
ATOM 12034 C C . SER B 1 673 ? -34.812 -11.258 -23.547 1 94.38 673 SER B C 1
ATOM 12036 O O . SER B 1 673 ? -34.406 -12.25 -24.172 1 94.38 673 SER B O 1
ATOM 12038 N N . ILE B 1 674 ? -34.031 -10.391 -23.031 1 95.62 674 ILE B N 1
ATOM 12039 C CA . ILE B 1 674 ? -32.594 -10.555 -23.062 1 95.62 674 ILE B CA 1
ATOM 12040 C C . ILE B 1 674 ? -32.156 -11.656 -22.094 1 95.62 674 ILE B C 1
ATOM 12042 O O . ILE B 1 674 ? -31.328 -12.5 -22.422 1 95.62 674 ILE B O 1
ATOM 12046 N N . LEU B 1 675 ? -32.781 -11.711 -20.938 1 97 675 LEU B N 1
ATOM 12047 C CA . LEU B 1 675 ? -32.438 -12.672 -19.891 1 97 675 LEU B CA 1
ATOM 12048 C C . LEU B 1 675 ? -32.781 -14.094 -20.328 1 97 675 LEU B C 1
ATOM 12050 O O . LEU B 1 675 ? -32.188 -15.055 -19.844 1 97 675 LEU B O 1
ATOM 12054 N N . LYS B 1 676 ? -33.688 -14.195 -21.234 1 95.75 676 LYS B N 1
ATOM 12055 C CA . LYS B 1 676 ? -34.062 -15.5 -21.75 1 95.75 676 LYS B CA 1
ATOM 12056 C C . LYS B 1 676 ? -32.906 -16.188 -22.453 1 95.75 676 LYS B C 1
ATOM 12058 O O . LYS B 1 676 ? -32.75 -17.406 -22.359 1 95.75 676 LYS B O 1
ATOM 12063 N N . GLU B 1 677 ? -32.125 -15.367 -23.047 1 93.88 677 GLU B N 1
ATOM 12064 C CA . GLU B 1 677 ? -30.938 -15.891 -23.75 1 93.88 677 GLU B CA 1
ATOM 12065 C C . GLU B 1 677 ? -29.969 -16.547 -22.766 1 93.88 677 GLU B C 1
ATOM 12067 O O . GLU B 1 677 ? -29.125 -17.359 -23.172 1 93.88 677 GLU B O 1
ATOM 12072 N N . PHE B 1 678 ? -30.094 -16.25 -21.562 1 96.5 678 PHE B N 1
ATOM 12073 C CA . PHE B 1 678 ? -29.188 -16.766 -20.531 1 96.5 678 PHE B CA 1
ATOM 12074 C C . PHE B 1 678 ? -29.922 -17.719 -19.594 1 96.5 678 PHE B C 1
ATOM 12076 O O . PHE B 1 678 ? -29.406 -18.062 -18.531 1 96.5 678 PHE B O 1
ATOM 12083 N N . ASP B 1 679 ? -31.141 -18 -19.891 1 95.5 679 ASP B N 1
ATOM 12084 C CA . ASP B 1 679 ? -31.969 -18.844 -19.031 1 95.5 679 ASP B CA 1
ATOM 12085 C C . ASP B 1 679 ? -32.156 -18.219 -17.656 1 95.5 679 ASP B C 1
ATOM 12087 O O . ASP B 1 679 ? -32.062 -18.906 -16.641 1 95.5 679 ASP B O 1
ATOM 12091 N N . LEU B 1 680 ? -32.344 -16.875 -17.641 1 96.62 680 LEU B N 1
ATOM 12092 C CA . LEU B 1 680 ? -32.5 -16.141 -16.391 1 96.62 680 LEU B CA 1
ATOM 12093 C C . LEU B 1 680 ? -33.781 -15.336 -16.375 1 96.62 680 LEU B C 1
ATOM 12095 O O . LEU B 1 680 ? -33.938 -14.367 -15.625 1 96.62 680 LEU B O 1
ATOM 12099 N N . ALA B 1 681 ? -34.719 -15.664 -17.188 1 93.25 681 ALA B N 1
ATOM 12100 C CA . ALA B 1 681 ? -35.938 -14.859 -17.391 1 93.25 681 ALA B CA 1
ATOM 12101 C C . ALA B 1 681 ? -36.844 -14.93 -16.188 1 93.25 681 ALA B C 1
ATOM 12103 O O . ALA B 1 681 ? -37.75 -14.102 -16.031 1 93.25 681 ALA B O 1
ATOM 12104 N N . ASP B 1 682 ? -36.625 -15.766 -15.242 1 91.06 682 ASP B N 1
ATOM 12105 C CA . ASP B 1 682 ? -37.5 -15.977 -14.102 1 91.06 682 ASP B CA 1
ATOM 12106 C C . ASP B 1 682 ? -37.156 -15.023 -12.953 1 91.06 682 ASP B C 1
ATOM 12108 O O . ASP B 1 682 ? -37.844 -14.977 -11.945 1 91.06 682 ASP B O 1
ATOM 12112 N N . GLN B 1 683 ? -36.156 -14.352 -13.164 1 90.62 683 GLN B N 1
ATOM 12113 C CA . GLN B 1 683 ? -35.719 -13.469 -12.086 1 90.62 683 GLN B CA 1
ATOM 12114 C C . GLN B 1 683 ? -35.406 -12.062 -12.602 1 90.62 683 GLN B C 1
ATOM 12116 O O . GLN B 1 683 ? -35.031 -11.891 -13.758 1 90.62 683 GLN B O 1
ATOM 12121 N N . ASP B 1 684 ? -35.656 -11.055 -11.727 1 95.25 684 ASP B N 1
ATOM 12122 C CA . ASP B 1 684 ? -35.281 -9.688 -12.062 1 95.25 684 ASP B CA 1
ATOM 12123 C C . ASP B 1 684 ? -33.781 -9.469 -11.812 1 95.25 684 ASP B C 1
ATOM 12125 O O . ASP B 1 684 ? -33.25 -9.898 -10.781 1 95.25 684 ASP B O 1
ATOM 12129 N N . ILE B 1 685 ? -33.125 -8.922 -12.773 1 97.88 685 ILE B N 1
ATOM 12130 C CA . ILE B 1 685 ? -31.719 -8.625 -12.633 1 97.88 685 ILE B CA 1
ATOM 12131 C C . ILE B 1 685 ? -31.469 -7.156 -12.977 1 97.88 685 ILE B C 1
ATOM 12133 O O . ILE B 1 685 ? -31.906 -6.672 -14.023 1 97.88 685 ILE B O 1
ATOM 12137 N N . TYR B 1 686 ? -30.859 -6.449 -12.078 1 98.19 686 TYR B N 1
ATOM 12138 C CA . TYR B 1 686 ? -30.438 -5.074 -12.32 1 98.19 686 TYR B CA 1
ATOM 12139 C C . TYR B 1 686 ? -28.953 -5.016 -12.672 1 98.19 686 TYR B C 1
ATOM 12141 O O . TYR B 1 686 ? -28.172 -5.859 -12.227 1 98.19 686 TYR B O 1
ATOM 12149 N N . CYS B 1 687 ? -28.594 -4.027 -13.484 1 98.25 687 CYS B N 1
ATOM 12150 C CA . CYS B 1 687 ? -27.203 -3.947 -13.914 1 98.25 687 CYS B CA 1
ATOM 12151 C C . CYS B 1 687 ? -26.719 -2.502 -13.922 1 98.25 687 CYS B C 1
ATOM 12153 O O . CYS B 1 687 ? -27.516 -1.573 -13.805 1 98.25 687 CYS B O 1
ATOM 12155 N N . LEU B 1 688 ? -25.391 -2.393 -13.922 1 97.75 688 LEU B N 1
ATOM 12156 C CA . LEU B 1 688 ? -24.703 -1.121 -14.094 1 97.75 688 LEU B CA 1
ATOM 12157 C C . LEU B 1 688 ? -23.484 -1.284 -15 1 97.75 688 LEU B C 1
ATOM 12159 O O . LEU B 1 688 ? -22.766 -2.279 -14.906 1 97.75 688 LEU B O 1
ATOM 12163 N N . ASP B 1 689 ? -23.344 -0.401 -15.984 1 97.81 689 ASP B N 1
ATOM 12164 C CA . ASP B 1 689 ? -22.156 -0.306 -16.844 1 97.81 689 ASP B CA 1
ATOM 12165 C C . ASP B 1 689 ? -21.656 1.131 -16.906 1 97.81 689 ASP B C 1
ATOM 12167 O O . ASP B 1 689 ? -22.312 2 -17.484 1 97.81 689 ASP B O 1
ATOM 12171 N N . ILE B 1 690 ? -20.484 1.324 -16.328 1 97.62 690 ILE B N 1
ATOM 12172 C CA . ILE B 1 690 ? -19.938 2.674 -16.281 1 97.62 690 ILE B CA 1
ATOM 12173 C C . ILE B 1 690 ? -18.562 2.697 -16.938 1 97.62 690 ILE B C 1
ATOM 12175 O O . ILE B 1 690 ? -17.719 1.854 -16.656 1 97.62 690 ILE B O 1
ATOM 12179 N N . ASN B 1 691 ? -18.344 3.588 -17.844 1 96.12 691 ASN B N 1
ATOM 12180 C CA . ASN B 1 691 ? -17.031 3.885 -18.391 1 96.12 691 ASN B CA 1
ATOM 12181 C C . ASN B 1 691 ? -16.203 4.738 -17.438 1 96.12 691 ASN B C 1
ATOM 12183 O O . ASN B 1 691 ? -16.484 5.926 -17.25 1 96.12 691 ASN B O 1
ATOM 12187 N N . LEU B 1 692 ? -15.219 4.164 -16.891 1 95.44 692 LEU B N 1
ATOM 12188 C CA . LEU B 1 692 ? -14.461 4.812 -15.82 1 95.44 692 LEU B CA 1
ATOM 12189 C C . LEU B 1 692 ? -13.352 5.684 -16.391 1 95.44 692 LEU B C 1
ATOM 12191 O O . LEU B 1 692 ? -12.711 6.438 -15.664 1 95.44 692 LEU B O 1
ATOM 12195 N N . GLU B 1 693 ? -13.078 5.609 -17.672 1 91.06 693 GLU B N 1
ATOM 12196 C CA . GLU B 1 693 ? -11.883 6.207 -18.266 1 91.06 693 GLU B CA 1
ATOM 12197 C C . GLU B 1 693 ? -11.828 7.707 -18.016 1 91.06 693 GLU B C 1
ATOM 12199 O O . GLU B 1 693 ? -10.812 8.227 -17.562 1 91.06 693 GLU B O 1
ATOM 12204 N N . ARG B 1 694 ? -12.922 8.352 -18.203 1 87.25 694 ARG B N 1
ATOM 12205 C CA . ARG B 1 694 ? -12.953 9.805 -18.047 1 87.25 694 ARG B CA 1
ATOM 12206 C C . ARG B 1 694 ? -12.836 10.195 -16.578 1 87.25 694 ARG B C 1
ATOM 12208 O O . ARG B 1 694 ? -12.266 11.242 -16.25 1 87.25 694 ARG B O 1
ATOM 12215 N N . LEU B 1 695 ? -13.383 9.336 -15.719 1 91.44 695 LEU B N 1
ATOM 12216 C CA . LEU B 1 695 ? -13.297 9.602 -14.289 1 91.44 695 LEU B CA 1
ATOM 12217 C C . LEU B 1 695 ? -11.852 9.469 -13.805 1 91.44 695 LEU B C 1
ATOM 12219 O O . LEU B 1 695 ? -11.43 10.188 -12.898 1 91.44 695 LEU B O 1
ATOM 12223 N N . ILE B 1 696 ? -11.102 8.586 -14.406 1 89.44 696 ILE B N 1
ATOM 12224 C CA . ILE B 1 696 ? -9.719 8.312 -14.023 1 89.44 696 ILE B CA 1
ATOM 12225 C C . ILE B 1 696 ? -8.805 9.414 -14.562 1 89.44 696 ILE B C 1
ATOM 12227 O O . ILE B 1 696 ? -7.941 9.914 -13.844 1 89.44 696 ILE B O 1
ATOM 12231 N N . THR B 1 697 ? -9.008 9.883 -15.75 1 85.88 697 THR B N 1
ATOM 12232 C CA . THR B 1 697 ? -8.047 10.734 -16.438 1 85.88 697 THR B CA 1
ATOM 12233 C C . THR B 1 697 ? -8.336 12.203 -16.172 1 85.88 697 THR B C 1
ATOM 12235 O O . THR B 1 697 ? -7.457 13.055 -16.328 1 85.88 697 THR B O 1
ATOM 12238 N N . SER B 1 698 ? -9.57 12.438 -15.734 1 83.75 698 SER B N 1
ATOM 12239 C CA . SER B 1 698 ? -9.93 13.844 -15.547 1 83.75 698 SER B CA 1
ATOM 12240 C C . SER B 1 698 ? -9.164 14.453 -14.375 1 83.75 698 SER B C 1
ATOM 12242 O O . SER B 1 698 ? -8.969 13.805 -13.344 1 83.75 698 SER B O 1
ATOM 12244 N N . ILE B 1 699 ? -8.688 15.656 -14.555 1 72.75 699 ILE B N 1
ATOM 12245 C CA . ILE B 1 699 ? -7.934 16.391 -13.539 1 72.75 699 ILE B CA 1
ATOM 12246 C C . ILE B 1 699 ? -8.891 17.234 -12.711 1 72.75 699 ILE B C 1
ATOM 12248 O O . ILE B 1 699 ? -8.531 17.703 -11.625 1 72.75 699 ILE B O 1
ATOM 12252 N N . ASN B 1 700 ? -10.117 17.406 -13.203 1 69.62 700 ASN B N 1
ATOM 12253 C CA . ASN B 1 700 ? -11.102 18.25 -12.539 1 69.62 700 ASN B CA 1
ATOM 12254 C C . ASN B 1 700 ? -11.828 17.516 -11.422 1 69.62 700 ASN B C 1
ATOM 12256 O O . ASN B 1 700 ? -13.055 17.453 -11.406 1 69.62 700 ASN B O 1
ATOM 12260 N N . ARG B 1 701 ? -10.93 16.984 -10.539 1 78.06 701 ARG B N 1
ATOM 12261 C CA . ARG B 1 701 ? -11.508 16.281 -9.398 1 78.06 701 ARG B CA 1
ATOM 12262 C C . ARG B 1 701 ? -11.758 17.234 -8.234 1 78.06 701 ARG B C 1
ATOM 12264 O O . ARG B 1 701 ? -11.094 18.266 -8.117 1 78.06 701 ARG B O 1
ATOM 12271 N N . TYR B 1 702 ? -12.836 16.812 -7.543 1 68.88 702 TYR B N 1
ATOM 12272 C CA . TYR B 1 702 ? -13.07 17.562 -6.32 1 68.88 702 TYR B CA 1
ATOM 12273 C C . TYR B 1 702 ? -11.93 17.375 -5.328 1 68.88 702 TYR B C 1
ATOM 12275 O O . TYR B 1 702 ? -11.516 16.25 -5.062 1 68.88 702 TYR B O 1
ATOM 12283 N N . VAL B 1 703 ? -11.18 18.422 -5.199 1 66 703 VAL B N 1
ATOM 12284 C CA . VAL B 1 703 ? -10.219 18.375 -4.102 1 66 703 VAL B CA 1
ATOM 12285 C C . VAL B 1 703 ? -10.922 18.734 -2.789 1 66 703 VAL B C 1
ATOM 12287 O O . VAL B 1 703 ? -11.523 19.797 -2.67 1 66 703 VAL B O 1
ATOM 12290 N N . ARG B 1 704 ? -11.008 17.734 -1.936 1 66.31 704 ARG B N 1
ATOM 12291 C CA . ARG B 1 704 ? -11.641 17.969 -0.646 1 66.31 704 ARG B CA 1
ATOM 12292 C C . ARG B 1 704 ? -10.75 18.797 0.267 1 66.31 704 ARG B C 1
ATOM 12294 O O . ARG B 1 704 ? -9.562 18.5 0.425 1 66.31 704 ARG B O 1
ATOM 12301 N N . THR B 1 705 ? -11.234 19.953 0.463 1 66.69 705 THR B N 1
ATOM 12302 C CA . THR B 1 705 ? -10.555 20.797 1.433 1 66.69 705 THR B CA 1
ATOM 12303 C C . THR B 1 705 ? -11.312 20.828 2.758 1 66.69 705 THR B C 1
ATOM 12305 O O . THR B 1 705 ? -12.539 20.734 2.777 1 66.69 705 THR B O 1
ATOM 12308 N N . TYR B 1 706 ? -10.648 20.844 3.785 1 70.94 706 TYR B N 1
ATOM 12309 C CA . TYR B 1 706 ? -11.258 20.938 5.109 1 70.94 706 TYR B CA 1
ATOM 12310 C C . TYR B 1 706 ? -12.062 22.234 5.25 1 70.94 706 TYR B C 1
ATOM 12312 O O . TYR B 1 706 ? -11.594 23.312 4.871 1 70.94 706 TYR B O 1
ATOM 12320 N N . GLU B 1 707 ? -13.297 22.031 5.559 1 65.38 707 GLU B N 1
ATOM 12321 C CA . GLU B 1 707 ? -14.133 23.172 5.934 1 65.38 707 GLU B CA 1
ATOM 12322 C C . GLU B 1 707 ? -14.445 23.156 7.426 1 65.38 707 GLU B C 1
ATOM 12324 O O . GLU B 1 707 ? -14.883 22.141 7.965 1 65.38 707 GLU B O 1
ATOM 12329 N N . ALA B 1 708 ? -14.094 24.234 8.133 1 64.56 708 ALA B N 1
ATOM 12330 C CA . ALA B 1 708 ? -14.305 24.312 9.578 1 64.56 708 ALA B CA 1
ATOM 12331 C C . ALA B 1 708 ? -15.789 24.219 9.922 1 64.56 708 ALA B C 1
ATOM 12333 O O . ALA B 1 708 ? -16.641 24.578 9.109 1 64.56 708 ALA B O 1
ATOM 12334 N N . TYR B 1 709 ? -16.141 23.609 11.016 1 64.56 709 TYR B N 1
ATOM 12335 C CA . TYR B 1 709 ? -17.5 23.5 11.5 1 64.56 709 TYR B CA 1
ATOM 12336 C C . TYR B 1 709 ? -18.094 24.859 11.797 1 64.56 709 TYR B C 1
ATOM 12338 O O . TYR B 1 709 ? -17.375 25.766 12.234 1 64.56 709 TYR B O 1
ATOM 12346 N N . ASP B 1 710 ? -19.297 25.047 11.203 1 60.31 710 ASP B N 1
ATOM 12347 C CA . ASP B 1 710 ? -20.016 26.281 11.531 1 60.31 710 ASP B CA 1
ATOM 12348 C C . ASP B 1 710 ? -20.422 26.297 13.008 1 60.31 710 ASP B C 1
ATOM 12350 O O . ASP B 1 710 ? -21.109 25.391 13.477 1 60.31 710 ASP B O 1
ATOM 12354 N N . HIS B 1 711 ? -19.797 27.125 13.766 1 61.41 711 HIS B N 1
ATOM 12355 C CA . HIS B 1 711 ? -20.094 27.25 15.188 1 61.41 711 HIS B CA 1
ATOM 12356 C C . HIS B 1 711 ? -21.516 27.781 15.406 1 61.41 711 HIS B C 1
ATOM 12358 O O . HIS B 1 711 ? -22.031 27.719 16.531 1 61.41 711 HIS B O 1
ATOM 12364 N N . TYR B 1 712 ? -22.172 28.125 14.312 1 67.75 712 TYR B N 1
ATOM 12365 C CA . TYR B 1 712 ? -23.516 28.672 14.461 1 67.75 712 TYR B CA 1
ATOM 12366 C C . TYR B 1 712 ? -24.562 27.578 14.281 1 67.75 712 TYR B C 1
ATOM 12368 O O . TYR B 1 712 ? -24.344 26.609 13.555 1 67.75 712 TYR B O 1
ATOM 12376 N N . GLN B 1 713 ? -25.641 27.656 15.016 1 71.38 713 GLN B N 1
ATOM 12377 C CA . GLN B 1 713 ? -26.766 26.734 14.891 1 71.38 713 GLN B CA 1
ATOM 12378 C C . GLN B 1 713 ? -27.344 26.75 13.477 1 71.38 713 GLN B C 1
ATOM 12380 O O . GLN B 1 713 ? -27.516 27.828 12.883 1 71.38 713 GLN B O 1
ATOM 12385 N N . GLU B 1 714 ? -27.484 25.547 12.984 1 76.81 714 GLU B N 1
ATOM 12386 C CA . GLU B 1 714 ? -28.062 25.438 11.641 1 76.81 714 GLU B CA 1
ATOM 12387 C C . GLU B 1 714 ? -29.469 26.016 11.594 1 76.81 714 GLU B C 1
ATOM 12389 O O . GLU B 1 714 ? -30.25 25.828 12.523 1 76.81 714 GLU B O 1
ATOM 12394 N N . VAL B 1 715 ? -29.75 26.859 10.664 1 82.44 715 VAL B N 1
ATOM 12395 C CA . VAL B 1 715 ? -31.078 27.391 10.414 1 82.44 715 VAL B CA 1
ATOM 12396 C C . VAL B 1 715 ? -31.75 26.578 9.305 1 82.44 715 VAL B C 1
ATOM 12398 O O . VAL B 1 715 ? -31.219 26.453 8.203 1 82.44 715 VAL B O 1
ATOM 12401 N N . THR B 1 716 ? -32.812 25.828 9.711 1 87.94 716 THR B N 1
ATOM 12402 C CA . THR B 1 716 ? -33.531 25 8.734 1 87.94 716 THR B CA 1
ATOM 12403 C C . THR B 1 716 ? -35 25.422 8.617 1 87.94 716 THR B C 1
ATOM 12405 O O . THR B 1 716 ? -35.562 26.016 9.547 1 87.94 716 THR B O 1
ATOM 12408 N N . ARG B 1 717 ? -35.594 25.219 7.418 1 90.31 717 ARG B N 1
ATOM 12409 C CA . ARG B 1 717 ? -37 25.422 7.16 1 90.31 717 ARG B CA 1
ATOM 12410 C C . ARG B 1 717 ? -37.562 24.312 6.254 1 90.31 717 ARG B C 1
ATOM 12412 O O . ARG B 1 717 ? -36.906 23.938 5.277 1 90.31 717 ARG B O 1
ATOM 12419 N N . ASP B 1 718 ? -38.656 23.734 6.703 1 90.62 718 ASP B N 1
ATOM 12420 C CA . ASP B 1 718 ? -39.312 22.734 5.887 1 90.62 718 ASP B CA 1
ATOM 12421 C C . ASP B 1 718 ? -40.375 23.391 4.977 1 90.62 718 ASP B C 1
ATOM 12423 O O . ASP B 1 718 ? -41.219 24.125 5.449 1 90.62 718 ASP B O 1
ATOM 12427 N N . ILE B 1 719 ? -40.25 23.109 3.729 1 92.5 719 ILE B N 1
ATOM 12428 C CA . ILE B 1 719 ? -41.188 23.672 2.754 1 92.5 719 ILE B CA 1
ATOM 12429 C C . ILE B 1 719 ? -41.75 22.547 1.896 1 92.5 719 ILE B C 1
ATOM 12431 O O . ILE B 1 719 ? -41.031 21.672 1.434 1 92.5 719 ILE B O 1
ATOM 12435 N N . THR B 1 720 ? -43 22.547 1.771 1 90.81 720 THR B N 1
ATOM 12436 C CA . THR B 1 720 ? -43.656 21.562 0.912 1 90.81 720 THR B CA 1
ATOM 12437 C C . THR B 1 720 ? -43.906 22.141 -0.475 1 90.81 720 THR B C 1
ATOM 12439 O O . THR B 1 720 ? -44.594 23.156 -0.611 1 90.81 720 THR B O 1
ATOM 12442 N N . PHE B 1 721 ? -43.344 21.484 -1.424 1 89.75 721 PHE B N 1
ATOM 12443 C CA . PHE B 1 721 ? -43.5 21.891 -2.816 1 89.75 721 PHE B CA 1
ATOM 12444 C C . PHE B 1 721 ? -44.438 20.922 -3.555 1 89.75 721 PHE B C 1
ATOM 12446 O O . PHE B 1 721 ? -44.375 19.719 -3.326 1 89.75 721 PHE B O 1
ATOM 12453 N N . GLN B 1 722 ? -45.25 21.484 -4.309 1 85.62 722 GLN B N 1
ATOM 12454 C CA . GLN B 1 722 ? -46.156 20.703 -5.137 1 85.62 722 GLN B CA 1
ATOM 12455 C C . GLN B 1 722 ? -45.781 20.812 -6.613 1 85.62 722 GLN B C 1
ATOM 12457 O O . GLN B 1 722 ? -45.75 21.906 -7.176 1 85.62 722 GLN B O 1
ATOM 12462 N N . LEU B 1 723 ? -45.406 19.641 -7.145 1 81.94 723 LEU B N 1
ATOM 12463 C CA . LEU B 1 723 ? -45.031 19.609 -8.555 1 81.94 723 LEU B CA 1
ATOM 12464 C C . LEU B 1 723 ? -46.219 19.25 -9.422 1 81.94 723 LEU B C 1
ATOM 12466 O O . LEU B 1 723 ? -46.938 18.297 -9.125 1 81.94 723 LEU B O 1
ATOM 12470 N N . LYS B 1 724 ? -46.5 20.062 -10.43 1 73.38 724 LYS B N 1
ATOM 12471 C CA . LYS B 1 724 ? -47.5 19.703 -11.414 1 73.38 724 LYS B CA 1
ATOM 12472 C C . LYS B 1 724 ? -47.062 18.5 -12.25 1 73.38 724 LYS B C 1
ATOM 12474 O O . LYS B 1 724 ? -45.875 18.219 -12.359 1 73.38 724 LYS B O 1
ATOM 12479 N N . ASN B 1 725 ? -47.938 17.797 -12.758 1 65.19 725 ASN B N 1
ATOM 12480 C CA . ASN B 1 725 ? -47.719 16.562 -13.5 1 65.19 725 ASN B CA 1
ATOM 12481 C C . ASN B 1 725 ? -46.688 16.781 -14.625 1 65.19 725 ASN B C 1
ATOM 12483 O O . ASN B 1 725 ? -45.938 15.867 -14.961 1 65.19 725 ASN B O 1
ATOM 12487 N N . GLU B 1 726 ? -46.656 17.984 -15.062 1 65.5 726 GLU B N 1
ATOM 12488 C CA . GLU B 1 726 ? -45.781 18.25 -16.219 1 65.5 726 GLU B CA 1
ATOM 12489 C C . GLU B 1 726 ? -44.344 18.531 -15.789 1 65.5 726 GLU B C 1
ATOM 12491 O O . GLU B 1 726 ? -43.438 18.484 -16.609 1 65.5 726 GLU B O 1
ATOM 12496 N N . VAL B 1 727 ? -44.125 18.75 -14.547 1 67.75 727 VAL B N 1
ATOM 12497 C CA . VAL B 1 727 ? -42.781 19.109 -14.086 1 67.75 727 VAL B CA 1
ATOM 12498 C C . VAL B 1 727 ? -42.062 17.875 -13.562 1 67.75 727 VAL B C 1
ATOM 12500 O O . VAL B 1 727 ? -42.562 17.188 -12.664 1 67.75 727 VAL B O 1
ATOM 12503 N N . ASP B 1 728 ? -40.969 17.688 -14.227 1 72.5 728 ASP B N 1
ATOM 12504 C CA . ASP B 1 728 ? -40.156 16.531 -13.82 1 72.5 728 ASP B CA 1
ATOM 12505 C C . ASP B 1 728 ? -39.375 16.828 -12.539 1 72.5 728 ASP B C 1
ATOM 12507 O O . ASP B 1 728 ? -39.094 17.984 -12.242 1 72.5 728 ASP B O 1
ATOM 12511 N N . PHE B 1 729 ? -39.219 15.836 -11.695 1 78.06 729 PHE B N 1
ATOM 12512 C CA . PHE B 1 729 ? -38.5 15.922 -10.422 1 78.06 729 PHE B CA 1
ATOM 12513 C C . PHE B 1 729 ? -37.125 16.5 -10.617 1 78.06 729 PHE B C 1
ATOM 12515 O O . PHE B 1 729 ? -36.625 17.281 -9.797 1 78.06 729 PHE B O 1
ATOM 12522 N N . ASN B 1 730 ? -36.562 16.203 -11.695 1 75.75 730 ASN B N 1
ATOM 12523 C CA . ASN B 1 730 ? -35.219 16.688 -11.953 1 75.75 730 ASN B CA 1
ATOM 12524 C C . ASN B 1 730 ? -35.188 18.203 -12.117 1 75.75 730 ASN B C 1
ATOM 12526 O O . ASN B 1 730 ? -34.25 18.875 -11.672 1 75.75 730 ASN B O 1
ATOM 12530 N N . SER B 1 731 ? -36.219 18.656 -12.781 1 76.12 731 SER B N 1
ATOM 12531 C CA . SER B 1 731 ? -36.344 20.109 -12.938 1 76.12 731 SER B CA 1
ATOM 12532 C C . SER B 1 731 ? -36.438 20.797 -11.578 1 76.12 731 SER B C 1
ATOM 12534 O O . SER B 1 731 ? -35.812 21.844 -11.352 1 76.12 731 SER B O 1
ATOM 12536 N N . PHE B 1 732 ? -37.219 20.141 -10.758 1 81.62 732 PHE B N 1
ATOM 12537 C CA . PHE B 1 732 ? -37.375 20.641 -9.398 1 81.62 732 PHE B CA 1
ATOM 12538 C C . PHE B 1 732 ? -36.031 20.672 -8.68 1 81.62 732 PHE B C 1
ATOM 12540 O O . PHE B 1 732 ? -35.656 21.688 -8.078 1 81.62 732 PHE B O 1
ATOM 12547 N N . ILE B 1 733 ? -35.25 19.625 -8.742 1 83.44 733 ILE B N 1
ATOM 12548 C CA . ILE B 1 733 ? -33.938 19.516 -8.094 1 83.44 733 ILE B CA 1
ATOM 12549 C C . ILE B 1 733 ? -33 20.562 -8.648 1 83.44 733 ILE B C 1
ATOM 12551 O O . ILE B 1 733 ? -32.25 21.188 -7.895 1 83.44 733 ILE B O 1
ATOM 12555 N N . ASN B 1 734 ? -33.062 20.812 -9.859 1 80.44 734 ASN B N 1
ATOM 12556 C CA . ASN B 1 734 ? -32.188 21.797 -10.484 1 80.44 734 ASN B CA 1
ATOM 12557 C C . ASN B 1 734 ? -32.469 23.203 -9.969 1 80.44 734 ASN B C 1
ATOM 12559 O O . ASN B 1 734 ? -31.547 23.984 -9.742 1 80.44 734 ASN B O 1
ATOM 12563 N N . VAL B 1 735 ? -33.719 23.453 -9.805 1 85.69 735 VAL B N 1
ATOM 12564 C CA . VAL B 1 735 ? -34.125 24.781 -9.352 1 85.69 735 VAL B CA 1
ATOM 12565 C C . VAL B 1 735 ? -33.625 25 -7.914 1 85.69 735 VAL B C 1
ATOM 12567 O O . VAL B 1 735 ? -33.031 26.031 -7.602 1 85.69 735 VAL B O 1
ATOM 12570 N N . ILE B 1 736 ? -33.812 24 -7.137 1 87.31 736 ILE B N 1
ATOM 12571 C CA . ILE B 1 736 ? -33.438 24.156 -5.738 1 87.31 736 ILE B CA 1
ATOM 12572 C C . ILE B 1 736 ? -31.922 24.25 -5.621 1 87.31 736 ILE B C 1
ATOM 12574 O O . ILE B 1 736 ? -31.406 25.047 -4.84 1 87.31 736 ILE B O 1
ATOM 12578 N N . ASN B 1 737 ? -31.281 23.516 -6.355 1 86.5 737 ASN B N 1
ATOM 12579 C CA . ASN B 1 737 ? -29.812 23.516 -6.324 1 86.5 737 ASN B CA 1
ATOM 12580 C C . ASN B 1 737 ? -29.25 24.844 -6.828 1 86.5 737 ASN B C 1
ATOM 12582 O O . ASN B 1 737 ? -28.141 25.219 -6.469 1 86.5 737 ASN B O 1
ATOM 12586 N N . SER B 1 738 ? -29.891 25.516 -7.691 1 85.5 738 SER B N 1
ATOM 12587 C CA . SER B 1 738 ? -29.453 26.797 -8.242 1 85.5 738 SER B CA 1
ATOM 12588 C C . SER B 1 738 ? -29.5 27.906 -7.199 1 85.5 738 SER B C 1
ATOM 12590 O O . SER B 1 738 ? -28.906 28.969 -7.379 1 85.5 738 SER B O 1
ATOM 12592 N N . PHE B 1 739 ? -30.281 27.625 -6.156 1 89.25 739 PHE B N 1
ATOM 12593 C CA . PHE B 1 739 ? -30.375 28.594 -5.078 1 89.25 739 PHE B CA 1
ATOM 12594 C C . PHE B 1 739 ? -29.125 28.562 -4.195 1 89.25 739 PHE B C 1
ATOM 12596 O O . PHE B 1 739 ? -28.969 27.641 -3.385 1 89.25 739 PHE B O 1
ATOM 12603 N N . ASN B 1 740 ? -28.219 29.453 -4.242 1 86.25 740 ASN B N 1
ATOM 12604 C CA . ASN B 1 740 ? -26.875 29.422 -3.707 1 86.25 740 ASN B CA 1
ATOM 12605 C C . ASN B 1 740 ? -26.859 29.719 -2.209 1 86.25 740 ASN B C 1
ATOM 12607 O O . ASN B 1 740 ? -25.812 29.578 -1.556 1 86.25 740 ASN B O 1
ATOM 12611 N N . LYS B 1 741 ? -27.984 30.094 -1.657 1 88 741 LYS B N 1
ATOM 12612 C CA . LYS B 1 741 ? -27.984 30.484 -0.25 1 88 741 LYS B CA 1
ATOM 12613 C C . LYS B 1 741 ? -28.234 29.266 0.652 1 88 741 LYS B C 1
ATOM 12615 O O . LYS B 1 741 ? -28.172 29.391 1.878 1 88 741 LYS B O 1
ATOM 12620 N N . LEU B 1 742 ? -28.516 28.125 0.011 1 88 742 LEU B N 1
ATOM 12621 C CA . LEU B 1 742 ? -28.688 26.906 0.78 1 88 742 LEU B CA 1
ATOM 12622 C C . LEU B 1 742 ? -27.375 26.141 0.896 1 88 742 LEU B C 1
ATOM 12624 O O . LEU B 1 742 ? -26.609 26.078 -0.064 1 88 742 LEU B O 1
ATOM 12628 N N . SER B 1 743 ? -27.109 25.828 2.139 1 83.06 743 SER B N 1
ATOM 12629 C CA . SER B 1 743 ? -25.969 24.938 2.309 1 83.06 743 SER B CA 1
ATOM 12630 C C . SER B 1 743 ? -26.281 23.516 1.841 1 83.06 743 SER B C 1
ATOM 12632 O O . SER B 1 743 ? -25.438 22.844 1.254 1 83.06 743 SER B O 1
ATOM 12634 N N . LYS B 1 744 ? -27.438 22.984 2.131 1 85.12 744 LYS B N 1
ATOM 12635 C CA . LYS B 1 744 ? -27.922 21.688 1.703 1 85.12 744 LYS B CA 1
ATOM 12636 C C . LYS B 1 744 ? -29.453 21.609 1.794 1 85.12 744 LYS B C 1
ATOM 12638 O O . LYS B 1 744 ? -30.078 22.484 2.379 1 85.12 744 LYS B O 1
ATOM 12643 N N . TRP B 1 745 ? -30.062 20.688 1.125 1 87.19 745 TRP B N 1
ATOM 12644 C CA . TRP B 1 745 ? -31.5 20.391 1.228 1 87.19 745 TRP B CA 1
ATOM 12645 C C . TRP B 1 745 ? -31.75 18.891 1.167 1 87.19 745 TRP B C 1
ATOM 12647 O O . TRP B 1 745 ? -30.922 18.125 0.666 1 87.19 745 TRP B O 1
ATOM 12657 N N . GLU B 1 746 ? -32.812 18.453 1.859 1 85.62 746 GLU B N 1
ATOM 12658 C CA . GLU B 1 746 ? -33.156 17.047 1.829 1 85.62 746 GLU B CA 1
ATOM 12659 C C . GLU B 1 746 ? -34.688 16.859 1.766 1 85.62 746 GLU B C 1
ATOM 12661 O O . GLU B 1 746 ? -35.438 17.656 2.334 1 85.62 746 GLU B O 1
ATOM 12666 N N . ILE B 1 747 ? -35.125 15.875 1.035 1 84.06 747 ILE B N 1
ATOM 12667 C CA . ILE B 1 747 ? -36.531 15.523 1.008 1 84.06 747 ILE B CA 1
ATOM 12668 C C . ILE B 1 747 ? -36.906 14.766 2.277 1 84.06 747 ILE B C 1
ATOM 12670 O O . ILE B 1 747 ? -36.312 13.734 2.588 1 84.06 747 ILE B O 1
ATOM 12674 N N . ILE B 1 748 ? -37.844 15.211 2.98 1 81.19 748 ILE B N 1
ATOM 12675 C CA . ILE B 1 748 ? -38.156 14.578 4.254 1 81.19 748 ILE B CA 1
ATOM 12676 C C . ILE B 1 748 ? -39.469 13.773 4.105 1 81.19 748 ILE B C 1
ATOM 12678 O O . ILE B 1 748 ? -39.75 12.883 4.91 1 81.19 748 ILE B O 1
ATOM 12682 N N . SER B 1 749 ? -40.312 14.188 3.119 1 82 749 SER B N 1
ATOM 12683 C CA . SER B 1 749 ? -41.531 13.43 2.887 1 82 749 SER B CA 1
ATOM 12684 C C . SER B 1 749 ? -42.031 13.609 1.456 1 82 749 SER B C 1
ATOM 12686 O O . SER B 1 749 ? -41.781 14.648 0.837 1 82 749 SER B O 1
ATOM 12688 N N . ILE B 1 750 ? -42.562 12.422 0.924 1 81.19 750 ILE B N 1
ATOM 12689 C CA . ILE B 1 750 ? -43.156 12.43 -0.402 1 81.19 750 ILE B CA 1
ATOM 12690 C C . ILE B 1 750 ? -44.625 11.984 -0.305 1 81.19 750 ILE B C 1
ATOM 12692 O O . ILE B 1 750 ? -44.906 10.938 0.28 1 81.19 750 ILE B O 1
ATOM 12696 N N . PHE B 1 751 ? -45.375 12.773 -0.522 1 73.06 751 PHE B N 1
ATOM 12697 C CA . PHE B 1 751 ? -46.781 12.43 -0.589 1 73.06 751 PHE B CA 1
ATOM 12698 C C . PHE B 1 751 ? -47.25 12.289 -2.037 1 73.06 751 PHE B C 1
ATOM 12700 O O . PHE B 1 751 ? -47.188 13.25 -2.807 1 73.06 751 PHE B O 1
ATOM 12707 N N . ASP B 1 752 ? -47.312 10.953 -2.469 1 62.25 752 ASP B N 1
ATOM 12708 C CA . ASP B 1 752 ? -47.781 10.68 -3.826 1 62.25 752 ASP B CA 1
ATOM 12709 C C . ASP B 1 752 ? -49.281 10.531 -3.867 1 62.25 752 ASP B C 1
ATOM 12711 O O . ASP B 1 752 ? -49.875 9.68 -3.186 1 62.25 752 ASP B O 1
ATOM 12715 N N . ALA B 1 753 ? -49.969 11.398 -4.398 1 50.47 753 ALA B N 1
ATOM 12716 C CA . ALA B 1 753 ? -51.406 11.359 -4.543 1 50.47 753 ALA B CA 1
ATOM 12717 C C . ALA B 1 753 ? -51.844 10.195 -5.426 1 50.47 753 ALA B C 1
ATOM 12719 O O . ALA B 1 753 ? -53.062 9.938 -5.578 1 50.47 753 ALA B O 1
ATOM 12720 N N . THR B 1 754 ? -51 9.594 -6.117 1 48.34 754 THR B N 1
ATOM 12721 C CA . THR B 1 754 ? -51.562 8.617 -7.047 1 48.34 754 THR B CA 1
ATOM 12722 C C . THR B 1 754 ? -52.344 7.523 -6.293 1 48.34 754 THR B C 1
ATOM 12724 O O . THR B 1 754 ? -53.25 6.91 -6.836 1 48.34 754 THR B O 1
ATOM 12727 N N . ASN B 1 755 ? -51.844 7.039 -5.129 1 46.09 755 ASN B N 1
ATOM 12728 C CA . ASN B 1 755 ? -52.562 5.902 -4.559 1 46.09 755 ASN B CA 1
ATOM 12729 C C . ASN B 1 755 ? -53.906 6.312 -4.008 1 46.09 755 ASN B C 1
ATOM 12731 O O . ASN B 1 755 ? -54.656 5.477 -3.488 1 46.09 755 ASN B O 1
ATOM 12735 N N . GLN B 1 756 ? -54.125 7.496 -3.717 1 42.88 756 GLN B N 1
ATOM 12736 C CA . GLN B 1 756 ? -55.5 7.766 -3.336 1 42.88 756 GLN B CA 1
ATOM 12737 C C . GLN B 1 756 ? -56.375 7.938 -4.566 1 42.88 756 GLN B C 1
ATOM 12739 O O . GLN B 1 756 ? -56.188 8.867 -5.352 1 42.88 756 GLN B O 1
ATOM 12744 N N . ILE B 1 757 ? -56.719 6.844 -5.148 1 41.72 757 ILE B N 1
ATOM 12745 C CA . ILE B 1 757 ? -57.75 6.727 -6.191 1 41.72 757 ILE B CA 1
ATOM 12746 C C . ILE B 1 757 ? -58.906 7.656 -5.883 1 41.72 757 ILE B C 1
ATOM 12748 O O . ILE B 1 757 ? -59.688 7.391 -4.969 1 41.72 757 ILE B O 1
ATOM 12752 N N . ASP B 1 758 ? -58.781 8.891 -5.535 1 40.28 758 ASP B N 1
ATOM 12753 C CA . ASP B 1 758 ? -60.125 9.469 -5.578 1 40.28 758 ASP B CA 1
ATOM 12754 C C . ASP B 1 758 ? -60.781 9.242 -6.941 1 40.28 758 ASP B C 1
ATOM 12756 O O . ASP B 1 758 ? -60.094 9.148 -7.957 1 40.28 758 ASP B O 1
ATOM 12760 N N . THR B 1 759 ? -62.062 8.703 -7.02 1 42.44 759 THR B N 1
ATOM 12761 C CA . THR B 1 759 ? -62.938 8.438 -8.133 1 42.44 759 THR B CA 1
ATOM 12762 C C . THR B 1 759 ? -62.719 9.422 -9.273 1 42.44 759 THR B C 1
ATOM 12764 O O . THR B 1 759 ? -63.094 9.156 -10.422 1 42.44 759 THR B O 1
ATOM 12767 N N . ASN B 1 760 ? -62.844 10.797 -8.977 1 40.69 760 ASN B N 1
ATOM 12768 C CA . ASN B 1 760 ? -62.812 11.672 -10.141 1 40.69 760 ASN B CA 1
ATOM 12769 C C . ASN B 1 760 ? -61.406 11.812 -10.688 1 40.69 760 ASN B C 1
ATOM 12771 O O . ASN B 1 760 ? -60.438 11.906 -9.922 1 40.69 760 ASN B O 1
ATOM 12775 N N . LYS B 1 761 ? -61.031 11.469 -11.898 1 48.19 761 LYS B N 1
ATOM 12776 C CA . LYS B 1 761 ? -59.906 11.422 -12.852 1 48.19 761 LYS B CA 1
ATOM 12777 C C . LYS B 1 761 ? -58.906 12.531 -12.562 1 48.19 761 LYS B C 1
ATOM 12779 O O . LYS B 1 761 ? -58.062 12.844 -13.406 1 48.19 761 LYS B O 1
ATOM 12784 N N . THR B 1 762 ? -59.125 13.508 -11.742 1 45.03 762 THR B N 1
ATOM 12785 C CA . THR B 1 762 ? -58.188 14.617 -11.672 1 45.03 762 THR B CA 1
ATOM 12786 C C . THR B 1 762 ? -56.938 14.203 -10.914 1 45.03 762 THR B C 1
ATOM 12788 O O . THR B 1 762 ? -57 13.68 -9.797 1 45.03 762 THR B O 1
ATOM 12791 N N . TYR B 1 763 ? -55.906 13.922 -11.539 1 48.88 763 TYR B N 1
ATOM 12792 C CA . TYR B 1 763 ? -54.562 13.586 -11.062 1 48.88 763 TYR B CA 1
ATOM 12793 C C . TYR B 1 763 ? -54.094 14.555 -9.984 1 48.88 763 TYR B C 1
ATOM 12795 O O . TYR B 1 763 ? -54.312 15.766 -10.102 1 48.88 763 TYR B O 1
ATOM 12803 N N . GLN B 1 764 ? -53.938 14.18 -8.766 1 59.59 764 GLN B N 1
ATOM 12804 C CA . GLN B 1 764 ? -53.406 15.062 -7.73 1 59.59 764 GLN B CA 1
ATOM 12805 C C . GLN B 1 764 ? -51.906 15.133 -7.793 1 59.59 764 GLN B C 1
ATOM 12807 O O . GLN B 1 764 ? -51.219 14.109 -7.98 1 59.59 764 GLN B O 1
ATOM 12812 N N . PRO B 1 765 ? -51.281 16.328 -7.84 1 67.56 765 PRO B N 1
ATOM 12813 C CA . PRO B 1 765 ? -49.844 16.609 -7.938 1 67.56 765 PRO B CA 1
ATOM 12814 C C . PRO B 1 765 ? -49.031 15.977 -6.797 1 67.56 765 PRO B C 1
ATOM 12816 O O . PRO B 1 765 ? -49.594 15.75 -5.711 1 67.56 765 PRO B O 1
ATOM 12819 N N . THR B 1 766 ? -47.844 15.383 -7.02 1 78 766 THR B N 1
ATOM 12820 C CA . THR B 1 766 ? -46.906 14.883 -6.008 1 78 766 THR B CA 1
ATOM 12821 C C . THR B 1 766 ? -46.375 16.031 -5.16 1 78 766 THR B C 1
ATOM 12823 O O . THR B 1 766 ? -45.969 17.062 -5.691 1 78 766 THR B O 1
ATOM 12826 N N . LYS B 1 767 ? -46.531 15.922 -3.857 1 84.19 767 LYS B N 1
ATOM 12827 C CA . LYS B 1 767 ? -46 16.922 -2.918 1 84.19 767 LYS B CA 1
ATOM 12828 C C . LYS B 1 767 ? -44.688 16.453 -2.287 1 84.19 767 LYS B C 1
ATOM 12830 O O . LYS B 1 767 ? -44.562 15.289 -1.903 1 84.19 767 LYS B O 1
ATOM 12835 N N . TYR B 1 768 ? -43.719 17.25 -2.367 1 87.75 768 TYR B N 1
ATOM 12836 C CA . TYR B 1 768 ? -42.406 17 -1.744 1 87.75 768 TYR B CA 1
ATOM 12837 C C . TYR B 1 768 ? -42.156 17.984 -0.603 1 87.75 768 TYR B C 1
ATOM 12839 O O . TYR B 1 768 ? -42.156 19.203 -0.808 1 87.75 768 TYR B O 1
ATOM 12847 N N . THR B 1 769 ? -42.031 17.484 0.582 1 88.44 769 THR B N 1
ATOM 12848 C CA . THR B 1 769 ? -41.562 18.328 1.677 1 88.44 769 THR B CA 1
ATOM 12849 C C . THR B 1 769 ? -40.031 18.312 1.736 1 88.44 769 THR B C 1
ATOM 12851 O O . THR B 1 769 ? -39.406 17.25 1.866 1 88.44 769 THR B O 1
ATOM 12854 N N . VAL B 1 770 ? -39.531 19.5 1.562 1 90.19 770 VAL B N 1
ATOM 12855 C CA . VAL B 1 770 ? -38.062 19.625 1.505 1 90.19 770 VAL B CA 1
ATOM 12856 C C . VAL B 1 770 ? -37.562 20.422 2.707 1 90.19 770 VAL B C 1
ATOM 12858 O O . VAL B 1 770 ? -38.125 21.484 3.021 1 90.19 770 VAL B O 1
ATOM 12861 N N . ARG B 1 771 ? -36.625 19.906 3.371 1 91 771 ARG B N 1
ATOM 12862 C CA . ARG B 1 771 ? -35.906 20.641 4.406 1 91 771 ARG B CA 1
ATOM 12863 C C . ARG B 1 771 ? -34.719 21.391 3.82 1 91 771 ARG B C 1
ATOM 12865 O O . ARG B 1 771 ? -33.812 20.781 3.256 1 91 771 ARG B O 1
ATOM 12872 N N . CYS B 1 772 ? -34.719 22.672 4.023 1 91.06 772 CYS B N 1
ATOM 12873 C CA . CYS B 1 772 ? -33.656 23.531 3.479 1 91.06 772 CYS B CA 1
ATOM 12874 C C . CYS B 1 772 ? -32.75 24.062 4.582 1 91.06 772 CYS B C 1
ATOM 12876 O O . CYS B 1 772 ? -33.25 24.562 5.598 1 91.06 772 CYS B O 1
ATOM 12878 N N . TYR B 1 773 ? -31.547 23.906 4.344 1 87.75 773 TYR B N 1
ATOM 12879 C CA . TYR B 1 773 ? -30.547 24.406 5.285 1 87.75 773 TYR B CA 1
ATOM 12880 C C . TYR B 1 773 ? -29.875 25.672 4.742 1 87.75 773 TYR B C 1
ATOM 12882 O O . TYR B 1 773 ? -29.375 25.672 3.619 1 87.75 773 TYR B O 1
ATOM 12890 N N . LEU B 1 774 ? -29.781 26.719 5.574 1 87.88 774 LEU B N 1
ATOM 12891 C CA . LEU B 1 774 ? -29.203 27.984 5.141 1 87.88 774 LEU B CA 1
ATOM 12892 C C . LEU B 1 774 ? -27.688 27.984 5.344 1 87.88 774 LEU B C 1
ATOM 12894 O O . LEU B 1 774 ? -27.203 27.469 6.344 1 87.88 774 LEU B O 1
ATOM 12898 N N . LYS B 1 775 ? -26.984 28.531 4.434 1 82.5 775 LYS B N 1
ATOM 12899 C CA . LYS B 1 775 ? -25.547 28.75 4.594 1 82.5 775 LYS B CA 1
ATOM 12900 C C . LYS B 1 775 ? -25.266 29.875 5.594 1 82.5 775 LYS B C 1
ATOM 12902 O O . LYS B 1 775 ? -25.719 31 5.398 1 82.5 775 LYS B O 1
ATOM 12907 N N . GLN B 1 776 ? -24.656 29.391 6.727 1 74.62 776 GLN B N 1
ATOM 12908 C CA . GLN B 1 776 ? -24.406 30.406 7.746 1 74.62 776 GLN B CA 1
ATOM 12909 C C . GLN B 1 776 ? -23 30.984 7.617 1 74.62 776 GLN B C 1
ATOM 12911 O O . GLN B 1 776 ? -22.031 30.25 7.438 1 74.62 776 GLN B O 1
ATOM 12916 N N . GLY B 1 777 ? -22.641 31.797 6.848 1 62.06 777 GLY B N 1
ATOM 12917 C CA . GLY B 1 777 ? -21.328 32.438 6.762 1 62.06 777 GLY B CA 1
ATOM 12918 C C . GLY B 1 777 ? -20.797 32.906 8.109 1 62.06 777 GLY B C 1
ATOM 12919 O O . GLY B 1 777 ? -20.734 32.094 9.055 1 62.06 777 GLY B O 1
ATOM 12920 N N . ASP B 1 778 ? -20.25 34.031 8.289 1 63.94 778 ASP B N 1
ATOM 12921 C CA . ASP B 1 778 ? -19.609 34.594 9.469 1 63.94 778 ASP B CA 1
ATOM 12922 C C . ASP B 1 778 ? -20.625 35.344 10.328 1 63.94 778 ASP B C 1
ATOM 12924 O O . ASP B 1 778 ? -20.266 36.031 11.297 1 63.94 778 ASP B O 1
ATOM 12928 N N . LYS B 1 779 ? -22.016 35.219 10.023 1 69 779 LYS B N 1
ATOM 12929 C CA . LYS B 1 779 ? -22.969 36 10.805 1 69 779 LYS B CA 1
ATOM 12930 C C . LYS B 1 779 ? -24.203 35.156 11.133 1 69 779 LYS B C 1
ATOM 12932 O O . LYS B 1 779 ? -24.547 34.219 10.398 1 69 779 LYS B O 1
ATOM 12937 N N . THR B 1 780 ? -24.766 35.281 12.32 1 75.75 780 THR B N 1
ATOM 12938 C CA . THR B 1 780 ? -26.062 34.75 12.703 1 75.75 780 THR B CA 1
ATOM 12939 C C . THR B 1 780 ? -27.188 35.531 12.047 1 75.75 780 THR B C 1
ATOM 12941 O O . THR B 1 780 ? -27.203 36.781 12.094 1 75.75 780 THR B O 1
ATOM 12944 N N . TYR B 1 781 ? -28.031 34.812 11.344 1 80.5 781 TYR B N 1
ATOM 12945 C CA . TYR B 1 781 ? -29.141 35.438 10.641 1 80.5 781 TYR B CA 1
ATOM 12946 C C . TYR B 1 781 ? -30.219 35.906 11.609 1 80.5 781 TYR B C 1
ATOM 12948 O O . TYR B 1 781 ? -30.5 35.188 12.594 1 80.5 781 TYR B O 1
ATOM 12956 N N . THR B 1 782 ? -30.719 37.094 11.422 1 82.69 782 THR B N 1
ATOM 12957 C CA . THR B 1 782 ? -31.922 37.531 12.133 1 82.69 782 THR B CA 1
ATOM 12958 C C . THR B 1 782 ? -33.156 36.875 11.531 1 82.69 782 THR B C 1
ATOM 12960 O O . THR B 1 782 ? -33.125 36.344 10.414 1 82.69 782 THR B O 1
ATOM 12963 N N . THR B 1 783 ? -34.25 36.688 12.234 1 87.38 783 THR B N 1
ATOM 12964 C CA . THR B 1 783 ? -35.5 36.094 11.781 1 87.38 783 THR B CA 1
ATOM 12965 C C . THR B 1 783 ? -36 36.781 10.5 1 87.38 783 THR B C 1
ATOM 12967 O O . THR B 1 783 ? -36.531 36.125 9.602 1 87.38 783 THR B O 1
ATOM 12970 N N . LYS B 1 784 ? -35.781 38.094 10.492 1 87.5 784 LYS B N 1
ATOM 12971 C CA . LYS B 1 784 ? -36.219 38.844 9.312 1 87.5 784 LYS B CA 1
ATOM 12972 C C . LYS B 1 784 ? -35.406 38.438 8.086 1 87.5 784 LYS B C 1
ATOM 12974 O O . LYS B 1 784 ? -35.938 38.25 7 1 87.5 784 LYS B O 1
ATOM 12979 N N . GLU B 1 785 ? -34.125 38.344 8.281 1 88.81 785 GLU B N 1
ATOM 12980 C CA . GLU B 1 785 ? -33.219 37.938 7.188 1 88.81 785 GLU B CA 1
ATOM 12981 C C . GLU B 1 785 ? -33.531 36.531 6.711 1 88.81 785 GLU B C 1
ATOM 12983 O O . GLU B 1 785 ? -33.531 36.25 5.508 1 88.81 785 GLU B O 1
ATOM 12988 N N . ILE B 1 786 ? -33.844 35.594 7.609 1 90.38 786 ILE B N 1
ATOM 12989 C CA . ILE B 1 786 ? -34.188 34.219 7.293 1 90.38 786 ILE B CA 1
ATOM 12990 C C . ILE B 1 786 ? -35.469 34.188 6.438 1 90.38 786 ILE B C 1
ATOM 12992 O O . ILE B 1 786 ? -35.5 33.5 5.418 1 90.38 786 ILE B O 1
ATOM 12996 N N . ASN B 1 787 ? -36.438 34.969 6.785 1 90.81 787 ASN B N 1
ATOM 12997 C CA . ASN B 1 787 ? -37.688 35 6.051 1 90.81 787 ASN B CA 1
ATOM 12998 C C . ASN B 1 787 ? -37.5 35.562 4.637 1 90.81 787 ASN B C 1
ATOM 13000 O O . ASN B 1 787 ? -38.094 35.031 3.686 1 90.81 787 ASN B O 1
ATOM 13004 N N . GLN B 1 788 ? -36.688 36.5 4.613 1 90.62 788 GLN B N 1
ATOM 13005 C CA . GLN B 1 788 ? -36.406 37.094 3.305 1 90.62 788 GLN B CA 1
ATOM 13006 C C . GLN B 1 788 ? -35.781 36.062 2.369 1 90.62 788 GLN B C 1
ATOM 13008 O O . GLN B 1 788 ? -36.125 35.969 1.192 1 90.62 788 GLN B O 1
ATOM 13013 N N . ILE B 1 789 ? -34.844 35.375 2.873 1 90.88 789 ILE B N 1
ATOM 13014 C CA . ILE B 1 789 ? -34.125 34.375 2.08 1 90.88 789 ILE B CA 1
ATOM 13015 C C . ILE B 1 789 ? -35.094 33.312 1.593 1 90.88 789 ILE B C 1
ATOM 13017 O O . ILE B 1 789 ? -35.094 32.938 0.416 1 90.88 789 ILE B O 1
ATOM 13021 N N . PHE B 1 790 ? -35.969 32.844 2.459 1 91.56 790 PHE B N 1
ATOM 13022 C CA . PHE B 1 790 ? -36.906 31.781 2.076 1 91.56 790 PHE B CA 1
ATOM 13023 C C . PHE B 1 790 ? -38 32.312 1.158 1 91.56 790 PHE B C 1
ATOM 13025 O O . PHE B 1 790 ? -38.5 31.609 0.278 1 91.56 790 PHE B O 1
ATOM 13032 N N . ASP B 1 791 ? -38.312 33.594 1.266 1 90.31 791 ASP B N 1
ATOM 13033 C CA . ASP B 1 791 ? -39.25 34.219 0.321 1 90.31 791 ASP B CA 1
ATOM 13034 C C . ASP B 1 791 ? -38.656 34.25 -1.084 1 90.31 791 ASP B C 1
ATOM 13036 O O . ASP B 1 791 ? -39.344 34.031 -2.07 1 90.31 791 ASP B O 1
ATOM 13040 N N . GLU B 1 792 ? -37.406 34.531 -1.097 1 92.44 792 GLU B N 1
ATOM 13041 C CA . GLU B 1 792 ? -36.719 34.5 -2.379 1 92.44 792 GLU B CA 1
ATOM 13042 C C . GLU B 1 792 ? -36.75 33.094 -3.008 1 92.44 792 GLU B C 1
ATOM 13044 O O . GLU B 1 792 ? -36.969 32.969 -4.219 1 92.44 792 GLU B O 1
ATOM 13049 N N . LEU B 1 793 ? -36.531 32.125 -2.162 1 92.75 793 LEU B N 1
ATOM 13050 C CA . LEU B 1 793 ? -36.594 30.75 -2.648 1 92.75 793 LEU B CA 1
ATOM 13051 C C . LEU B 1 793 ? -38 30.438 -3.176 1 92.75 793 LEU B C 1
ATOM 13053 O O . LEU B 1 793 ? -38.125 29.844 -4.254 1 92.75 793 LEU B O 1
ATOM 13057 N N . ILE B 1 794 ? -39.031 30.797 -2.457 1 91.19 794 ILE B N 1
ATOM 13058 C CA . ILE B 1 794 ? -40.438 30.547 -2.828 1 91.19 794 ILE B CA 1
ATOM 13059 C C . ILE B 1 794 ? -40.75 31.25 -4.141 1 91.19 794 ILE B C 1
ATOM 13061 O O . ILE B 1 794 ? -41.406 30.688 -5.023 1 91.19 794 ILE B O 1
ATOM 13065 N N . ASP B 1 795 ? -40.25 32.406 -4.285 1 90.62 795 ASP B N 1
ATOM 13066 C CA . ASP B 1 795 ? -40.469 33.156 -5.508 1 90.62 795 ASP B CA 1
ATOM 13067 C C . ASP B 1 795 ? -39.781 32.5 -6.703 1 90.62 795 ASP B C 1
ATOM 13069 O O . ASP B 1 795 ? -40.375 32.438 -7.789 1 90.62 795 ASP B O 1
ATOM 13073 N N . LEU B 1 796 ? -38.594 32.094 -6.457 1 91.25 796 LEU B N 1
ATOM 13074 C CA . LEU B 1 796 ? -37.875 31.375 -7.508 1 91.25 796 LEU B CA 1
ATOM 13075 C C . LEU B 1 796 ? -38.656 30.125 -7.949 1 91.25 796 LEU B C 1
ATOM 13077 O O . LEU B 1 796 ? -38.75 29.844 -9.148 1 91.25 796 LEU B O 1
ATOM 13081 N N . MET B 1 797 ? -39.219 29.422 -7.039 1 89.69 797 MET B N 1
ATOM 13082 C CA . MET B 1 797 ? -39.969 28.219 -7.34 1 89.69 797 MET B CA 1
ATOM 13083 C C . MET B 1 797 ? -41.25 28.547 -8.094 1 89.69 797 MET B C 1
ATOM 13085 O O . MET B 1 797 ? -41.625 27.859 -9.047 1 89.69 797 MET B O 1
ATOM 13089 N N . LYS B 1 798 ? -41.906 29.578 -7.73 1 86.38 798 LYS B N 1
ATOM 13090 C CA . LYS B 1 798 ? -43.125 30.016 -8.383 1 86.38 798 LYS B CA 1
ATOM 13091 C C . LYS B 1 798 ? -42.875 30.391 -9.844 1 86.38 798 LYS B C 1
ATOM 13093 O O . LYS B 1 798 ? -43.688 30.094 -10.719 1 86.38 798 LYS B O 1
ATOM 13098 N N . THR B 1 799 ? -41.75 30.922 -10.055 1 87.12 799 THR B N 1
ATOM 13099 C CA . THR B 1 799 ? -41.406 31.312 -11.414 1 87.12 799 THR B CA 1
ATOM 13100 C C . THR B 1 799 ? -41.25 30.078 -12.305 1 87.12 799 THR B C 1
ATOM 13102 O O . THR B 1 799 ? -41.469 30.156 -13.516 1 87.12 799 THR B O 1
ATOM 13105 N N . LYS B 1 800 ? -40.875 29 -11.719 1 84.56 800 LYS B N 1
ATOM 13106 C CA . LYS B 1 800 ? -40.688 27.781 -12.484 1 84.56 800 LYS B CA 1
ATOM 13107 C C . LYS B 1 800 ? -41.906 26.875 -12.398 1 84.56 800 LYS B C 1
ATOM 13109 O O . LYS B 1 800 ? -41.812 25.688 -12.688 1 84.56 800 LYS B O 1
ATOM 13114 N N . GLN B 1 801 ? -43.031 27.375 -11.906 1 81.31 801 GLN B N 1
ATOM 13115 C CA . GLN B 1 801 ? -44.344 26.75 -11.859 1 81.31 801 GLN B CA 1
ATOM 13116 C C . GLN B 1 801 ? -44.375 25.625 -10.82 1 81.31 801 GLN B C 1
ATOM 13118 O O . GLN B 1 801 ? -45 24.578 -11.039 1 81.31 801 GLN B O 1
ATOM 13123 N N . ILE B 1 802 ? -43.562 25.734 -9.82 1 86 802 ILE B N 1
ATOM 13124 C CA . ILE B 1 802 ? -43.594 24.859 -8.664 1 86 802 ILE B CA 1
ATOM 13125 C C . ILE B 1 802 ? -44.406 25.516 -7.551 1 86 802 ILE B C 1
ATOM 13127 O O . ILE B 1 802 ? -44.125 26.641 -7.141 1 86 802 ILE B O 1
ATOM 13131 N N . LEU B 1 803 ? -45.406 24.828 -7.195 1 82.5 803 LEU B N 1
ATOM 13132 C CA . LEU B 1 803 ? -46.312 25.422 -6.23 1 82.5 803 LEU B CA 1
ATOM 13133 C C . LEU B 1 803 ? -45.906 25.078 -4.805 1 82.5 803 LEU B C 1
ATOM 13135 O O . LEU B 1 803 ? -45.156 24.109 -4.578 1 82.5 803 LEU B O 1
ATOM 13139 N N . ILE B 1 804 ? -46.219 25.844 -3.832 1 85.19 804 ILE B N 1
ATOM 13140 C CA . ILE B 1 804 ? -45.938 25.656 -2.412 1 85.19 804 ILE B CA 1
ATOM 13141 C C . ILE B 1 804 ? -47.25 25.328 -1.672 1 85.19 804 ILE B C 1
ATOM 13143 O O . ILE B 1 804 ? -48.25 26 -1.876 1 85.19 804 ILE B O 1
#

Sequence (1608 aa):
MLLSKKVIANFIPTITKIEDKKIVEALNAIGAEVESIKTFSMIDYLIIGKIFTIKKHPHAEKLNICSIQISDNKFINIISDSPNLFDQTKVLNKYVIVAMEGAELPNGITVINRDIRGMNSSGLLCSYADLNPQSSEYLSEYDSKNIIILDKANLGDTEVYKYLNIDDTIFDISIPSSRPDWHGIRFLAKELAAYLNLKYVELIGRAKQTDFHQINFKVLDETDNKAKYFGGIHLRNYQLQQSSWNTKGILINNHIKPINDLVDLSNLIPLFVANPIHIHDADKIVGDVRLVQATKKEQFLALDNKWYTVQENDLLVVDDEKIIALAGIIGSMATAVDENSINYFIEVGNFDRHQIIKSAAFHKINTYSANLFSKEISLYQTKKTFEYLYQYLLTKVYNQQLSELSKTFSVDEYHQQVKVNYDKIRSLLGSMNYLPDAMIQKSLTDLGFLVEDDLVYVPSYRNDIYNWQDLVEELLKILNINLFQPIPIKADYLLEVNNETNELLDRLSKKLRSLKFNHIRTYNLTSKKRAELLNLFKYQDPVVVSKPISETRQYYRQNILTNLLEVYQLNRSYKNKLYPIFEIQSLLTKNGANHHIGLVMANNLFNHSYDPSSGIKLDLITIKGISDIIVQNFGFNCNYQTINDDTYLVKNDSLKLVVYDETIGYIGKIKKSILKEFDLADQDIYCLDINLERLITSINRYVRTYEAYDHYQEVTRDITFQLKNEVDFNSFINVINSFNKLSKWEIISIFDATNQIDTNKTYQPTKYTVRCYLKQGDKTYTTKEINQIFDELIDLMKTKQILIMLLSKKVIANFIPTITKIEDKKIVEALNAIGAEVESIKTFSMIDYLIIGKIFTIKKHPHAEKLNICSIQISDNKFINIISDSPNLFDQTKVLNKYVIVAMEGAELPNGITVINRDIRGMNSSGLLCSYADLNPQSSEYLSEYDSKNIIILDKANLGDTEVYKYLNIDDTIFDISIPSSRPDWHGIRFLAKELAAYLNLKYVELIGRAKQTDFHQINFKVLDETDNKAKYFGGIHLRNYQLQQSSWNTKGILINNHIKPINDLVDLSNLIPLFVANPIHIHDADKIVGDVRLVQATKKEQFLALDNKWYTVQENDLLVVDDEKIIALAGIIGSMATAVDENSINYFIEVGNFDRHQIIKSAAFHKINTYSANLFSKEISLYQTKKTFEYLYQYLLTKVYNQQLSELSKTFSVDEYHQQVKVNYDKIRSLLGSMNYLPDAMIQKSLTDLGFLVEDDLVYVPSYRNDIYNWQDLVEELLKILNINLFQPIPIKADYLLEVNNETNELLDRLSKKLRSLKFNHIRTYNLTSKKRAELLNLFKYQDPVVVSKPISETRQYYRQNILTNLLEVYQLNRSYKNKLYPIFEIQSLLTKNGANHHIGLVMANNLFNHSYDPSSGIKLDLITIKGISDIIVQNFGFNCNYQTINDDTYLVKNDSLKLVVYDETIGYIGKIKKSILKEFDLADQDIYCLDINLERLITSINRYVRTYEAYDHYQEVTRDITFQLKNEVDFNSFINVINSFNKLSKWEIISIFDATNQIDTNKTYQPTKYTVRCYLKQGDKTYTTKEINQIFDELIDLMKTKQILI

Organism: Mycoplasmoides gallisepticum (strain R(low / passage 15 / clone 2)) (NCBI:txid710127)

Radius of gyration: 54.46 Å; Cα contacts (8 Å, |Δi|>4): 3080; chains: 2; bounding box: 104×178×110 Å

Nearest PDB structures (foldseek):
  2rhs-assembly1_B  TM=8.319E-01  e=4.406E-60  Staphylococcus haemolyticus
  2rhs-assembly1_D  TM=7.880E-01  e=3.084E-59  Staphylococcus haemolyticus
  6p8t-assembly2_E  TM=7.747E-01  e=3.513E-58  Acinetobacter baumannii ATCC 19606 = CIP 70.34 = JCM 6841
  7db7-assembly1_B  TM=7.693E-01  e=2.956E-56  Mycobacterium tuberculosis H37Rv
  7k9m-assembly1_B  TM=7.678E-01  e=1.899E-54  Mycobacterium tuberculosis H37Rv

InterPro domains:
  IPR002547 tRNA-binding domain [PF01588] (46-141)
  IPR002547 tRNA-binding domain [PS50886] (40-161)
  IPR004532 Phenylalanine-tRNA ligase, class IIc, beta subunit, bacterial type [MF_00283] (1-800)
  IPR004532 Phenylalanine-tRNA ligase, class IIc, beta subunit, bacterial type [TIGR00472] (1-800)
  IPR005121 Ferrodoxin-fold anticodon-binding domain [PF03147] (712-800)
  IPR005121 Ferrodoxin-fold anticodon-binding domain [PS51447] (710-804)
  IPR005146 B3/B4 tRNA-binding domain [PF03483] (228-394)
  IPR005146 B3/B4 tRNA-binding domain [SM00873] (226-398)
  IPR005147 tRNA synthetase, B5-domain [PF03484] (418-478)
  IPR005147 tRNA synthetase, B5-domain [PS51483] (413-486)
  IPR005147 tRNA synthetase, B5-domain [SM00874] (415-481)
  IPR009061 Putative DNA-binding domain superfamily [SSF46955] (417-484)
  IPR012340 Nucleic acid-binding, OB-fold [G3DSA:2.40.50.140] (41-167)
  IPR012340 Nucleic acid-binding, OB-fold [SSF50249] (44-201)
  IPR020825 Phenylalanyl-tRNA synthetase-like, B3/B4 [G3DSA:3.50.40.10] (214-406)
  IPR033714 Phenylalanly tRNA synthetase, tRNA-binding-domain [cd02796] (46-157)
  IPR036690 Ferrodoxin-fold anticodon-binding domain superfamily [G3DSA:3.30.70.380] (706-802)
  IPR036690 Ferrodoxin-fold anticodon-binding domain superfamily [SSF54991] (705-799)
  IPR041616 Phenylalanyl tRNA synthetase beta chain, core domain [PF17759] (498-692)
  IPR041616 Phenylalanyl tRNA synthetase beta chain, core domain [cd00769] (500-695)

Secondary structure (DSSP, 8-state):
-EEEHHHHTTT-GGGGGS-HHHHHHHHHHHT-EEEEEEE-PPPSSEEEEEEEEEEE-TT-TT-EEEEEEEETTEEEEEEE--GGGS-HHHHTT-EEEEEPTT-B-TTSPBP--EEETTEEE--EEPPHHHH-GGGGGGS-HHHHHS--EESS--TT-S-GGGGTT-S-EEEEEEPPTT-GGGGSHHHHHHHHHHHHT------------TTPBPPSS-EEE-SSSSEEEEEEEEE-S----PPPHHHHHHHHHTT-----HHHHHHHHHHHHH---EEEEEGGG--S-EEEEE--S--EEEBTTS-EEE--TT-EEEE-SSSEEEETTTEEBGGG---TT---EEEEEEEE-HHHHHHHHHHHT---HHHHHHTS---HHHHHHHHHHHHHHHTTTS-GGGBBPPSS-----SEEEEEE--HHHHHHHTT--TT--HHHHHHHHHHTT-EEETTEEEEETT--S--SHHHHHHHHHHHH-GGGSPP--EEEEE------HHHHHHHHHHHHHHHTT-EE----SEE-HHHHHTT-TT---S--B-SS-S-GGGSEE-S-SHHHHHHHHHHHHHTT-----EEEEEEEEETTEEEEEEEEEE-S-BT--SS-TT-SB--SHHHHHHHHHHHHHHTT---EEEE----SSEEEEEEEEEEETTEEEEEEEEEPHHHHHTTT-TTS--EEEEEE-HHHHH-S------------SPP-EEEEEEEE-TTS-HHHHHHHHHH-TTEEEEEEEEEE-GGGS--SS---PPEEEEEEEEE---SSPPPHHHHHHHHHHHHHHHHHTTEE-/-EEEHHHHHTT-GGGGGS-HHHHHHHHHHHT-EEEEEEE-PPPSSEEEEEEEEEEE-TT-TT-EEEEEEEETTEEEEEEE--GGGS-HHHHTT-EEEEEPTT-B-TTSPBP--EEETTEEE-SEEPPHHHH-GGGGGGS-HHHHHS--EESS--TT-S-GGGGTT-S-EEEEEEPPTT-GGGGSHHHHHHHHHHHHT------------TTPBPPSS-EEE-SSSSEEEEEEEEE-S----PPPHHHHHHHHHTT-----HHHHHHHHHHHHH---EEEEEGGG--S-EEEEE--S--EEEBTTS-EEEPPTT-EEEE-SSSEEEETTTEEBGGG---TT---EEEEEEEE-HHHHHHHHHHHT---HHHHHHTS---HHHHHHHHHHHHHHHTTTS-GGGBBPPSS-----SEEEEEE--HHHHHHHTT--TT--HHHHHHHHHHTT-EEETTEEEEETT--S--SHHHHHHHHHHHH-GGGSPPPPEEEEE------HHHHHHHHHHHHHHHTT-EE----SEE-HHHHHTT-TT---S--B-SS-S-GGGSEE-S-SHHHHHHHHHHHHHTT-----EEEEEEEEETTEEEEEEEEEE-S-BT--SS-TT-SB--SHHHHHHHHHHHHHHTT---EEEE----SSEEEEEEEEEEETTEEEEEEEEEPHHHHHTTT-TTS--EEEEEE-HHHHH-S------------SPP-EEEEEEEE-TTS-HHHHHHHHHH-TTEEEEEEEEEE-GGGS--SS---PPEEEEEEEEE---SSPPPHHHHHHHHHHHHHHHHHTTEE-